Protein 4L9Z (pdb70)

GO terms:
  GO:0046872 metal ion binding (F, IDA)
  GO:0047777 (S)-citramalyl-CoA lyase activity (F, IDA)
  GO:0043959 L-erythro-3-methylmalyl-CoA lyase activity (F, EXP)
  GO:0050083 malyl-CoA lyase activity (F, IDA)

InterPro domains:
  IPR005000 HpcH/HpaI aldolase/citrate lyase domain [PF03328] (15-253)
  IPR011206 Citrate lyase beta subunit-like [PIRSF015582] (12-315)
  IPR015813 Pyruvate/Phosphoenolpyruvate kinase-like domain superfamily [SSF51621] (12-264)
  IPR040442 Pyruvate kinase-like domain superfamily [G3DSA:3.20.20.60] (1-318)

Foldseek 3Di:
DDDFDAADLFAQLEEEEDELLCLVCVQVQLVAPGQAYEHELEDVDDPVCSVVSLVSVQCCLAPPDSDNHQYEYEAYEPVDPGRLVSLLCCLQRHALSHAEYEHEPDQALVRVVVSVVSNVVSCVVNVHDHRHAYEYEQQAPSCLVHVLRNLQNDPSAREYEYFQQSNCVRVVPPDNFTDFWDPPAWDDDPNDTGTDHPCVSSLLSNQVSNRNRRHAYEYEDGPPPVDLVRLLVRLLVNVVSPHQHYYDHDSSCRVSSCVNNAQDPVLLVVLVVLVVVCVVCVVVVHQWDDDPRDIDGPVSNVVSVSNVSSNVD/DPDAFAAADLAAQLEEEEDELLCLVCLVVQLVAPGQAYEHELEDVDDPVCSVVSLVSVQCCLAPDDSDNHQYEYEAYEPVDPGRLVSLLCCLQRHALSHAEYEHEPDQALVRVVVSVVSQVVSCVVNVHPHRHAYEYEQQAPSCLVHVLRNLQNDPSAREYEYFQQSNCVRVVPPDNFTDFWDPPAWDDDPNDTGTDHPCVSSLLSNQVSNSNHRHAYEYEDGHPLVDLVRLLVRLLVNVVSPHQHYYDHDSSCRVSSCVRNAQDPVLLVVLVVLLVVQVVQVVVVHQWDDDPNDIDGPVSNVVSVVNVSSNVD/DPDAFDAADLFAQLEEEEDELLCLVCLVVQLVAPGQAYEYELEDVDDPVCSVVSLVSVLCCQAPPDSDNHQYEYEAYEPVDPGRLVSLLCCLQRHAQSHAEYEHEPDQALVRVVVSVVSQVVSCVVNVHPHRHAYEYEQQAPSCLVHVLRNLQNDPSAREYEYFQQSNCVRVVPPDNFTDFWDPPAWDDDPNDTGTDHPCVSSLLSNQVSNSNHRHAYEYEDGHPPVDLVRLLVRLLSNVVSPHQYYYDHDSSCRVSSCVNNAADPVLLVVLVVLLVVCVVQVVVVHQWDDDPNDIDGPVSNVVSCVNNSSNVD/DPDAADAADLFAQLEEEEDELLCLVCLVVQLPAPGQAYEHELEDVADPVCNVVSLVSVQCSQAPDDSDNHQYEYEAYEPVDPGRLVSLLCCLQRHALSHAEYEHEPDQALVRVVVSVVSQVVSCVVNVHPHRHAYEYEQQAPSCLVHVQRNLQNDPSAREYEYFQQSNCVRVVPPDNFTDFWDPPAWDDDPNDTGTDHPCVSSLLSNQVSNRNHRHAYEYEDGPPPVDLVRLLVRLLVSVVSPHQHYYDHDSSCRVSSCVNNAQDPVLLVVLVVLVVVCVVQVVVVHQWDDDPNDIDGPVSNVVSCSNVSSNVD/DDAFDAADLAAQLEEEEDELLCLVCLQVQLVAPGQEYEHELEDVDDPVRSVVSLVSVLCSQAPPDNDNHQYEYEAYEPVDPGRLVSLLCCLVRHAQSHAEYEHEPDQALVRVVVSVVSQVVSCVVNVHPHRHAYEYEQQAPSCLVHVLRNLQNDPSAREYEYFQQSNCVRVVPPDNFTDFWDPPAFDADPNDTGTDHPCVSSLLSNQVSNSNHRHAYEYEDGHPPVDLVRLLVRLLVNVVSPHQHYYDHDSSCRVSSCVNNAADVVLLVLLVVLLVVCVVQVVVVHQWDDDPNDIDGPVSNVVSVSNVSSNVD/DDAFDAADLAAQLEEEEDELLCLVCVQVQLPAPGQAYEHELEDVDDPVCSVVSLVSVLCCLAPPDSDNHQYEYEAYEPVDPGRLVSLLCNLQRHAQSHAAYEHEPDQALVRVVVSVVSQVVSCVVNVHPHRHAYEYEQQAPSCLVHVQRNLQNDPSYREYEYFQQSNCVRVVPPDNFTDFWDPPAWDADPNDTGTDHPCVSSLLSNQVSNSNHRYAYEYEDGGPPVDLVRLLVRLLVSVVSPHQHYYDHDSSCRVSSVVNNAQDPVLLVVLVVLLVVCVVQVVVVHQWDDDPRDIDGPVSNVVSVVNVSSNVD

Structure (mmCIF, N/CA/C/O backbone):
data_4L9Z
#
_entry.id   4L9Z
#
_cell.length_a   221.509
_cell.length_b   221.509
_cell.length_c   96.262
_cell.angle_alpha   90.000
_cell.angle_beta   90.000
_cell.angle_gamma   120.000
#
_symmetry.space_group_name_H-M   'P 61'
#
loop_
_entity.id
_entity.type
_entity.pdbx_description
1 polymer 'Malyl-CoA lyase'
2 non-polymer 'COENZYME A'
3 non-polymer 'OXALATE ION'
4 non-polymer 'MAGNESIUM ION'
5 water water
#
loop_
_atom_site.group_PDB
_atom_site.id
_atom_site.type_symbol
_atom_site.label_atom_id
_atom_site.label_alt_id
_atom_site.label_comp_id
_atom_site.label_asym_id
_atom_site.label_entity_id
_atom_site.label_seq_id
_atom_site.pdbx_PDB_ins_code
_atom_site.Cartn_x
_atom_site.Cartn_y
_atom_site.Cartn_z
_atom_site.occupancy
_atom_site.B_iso_or_equiv
_atom_site.auth_seq_id
_atom_site.auth_comp_id
_atom_site.auth_asym_id
_atom_site.auth_atom_id
_atom_site.pdbx_PDB_model_num
ATOM 1 N N . PHE A 1 24 ? 24.466 -63.940 13.495 1.00 17.84 3 PHE A N 1
ATOM 2 C CA . PHE A 1 24 ? 25.168 -63.894 14.770 1.00 31.46 3 PHE A CA 1
ATOM 3 C C . PHE A 1 24 ? 24.451 -62.970 15.741 1.00 36.22 3 PHE A C 1
ATOM 4 O O . PHE A 1 24 ? 25.070 -62.205 16.485 1.00 25.65 3 PHE A O 1
ATOM 12 N N . ARG A 1 25 ? 23.127 -63.051 15.703 1.00 39.54 4 ARG A N 1
ATOM 13 C CA . ARG A 1 25 ? 22.283 -62.402 16.685 1.00 41.36 4 ARG A CA 1
ATOM 14 C C . ARG A 1 25 ? 21.639 -63.507 17.504 1.00 38.59 4 ARG A C 1
ATOM 15 O O . ARG A 1 25 ? 21.790 -64.686 17.187 1.00 33.46 4 ARG A O 1
ATOM 23 N N . LEU A 1 26 ? 20.918 -63.134 18.553 1.00 41.69 5 LEU A N 1
ATOM 24 C CA . LEU A 1 26 ? 20.196 -64.115 19.352 1.00 45.48 5 LEU A CA 1
ATOM 25 C C . LEU A 1 26 ? 18.989 -64.657 18.596 1.00 39.48 5 LEU A C 1
ATOM 26 O O . LEU A 1 26 ? 18.751 -64.294 17.437 1.00 21.35 5 LEU A O 1
ATOM 31 N N . GLN A 1 27 ? 18.257 -65.544 19.264 1.00 31.39 6 GLN A N 1
ATOM 32 C CA . GLN A 1 27 ? 16.989 -66.081 18.784 1.00 25.15 6 GLN A CA 1
ATOM 33 C C . GLN A 1 27 ? 16.147 -65.055 18.043 1.00 18.57 6 GLN A C 1
ATOM 34 O O . GLN A 1 27 ? 16.081 -63.902 18.459 1.00 19.38 6 GLN A O 1
ATOM 40 N N . PRO A 1 28 ? 15.502 -65.472 16.942 1.00 17.83 7 PRO A N 1
ATOM 41 C CA . PRO A 1 28 ? 14.483 -64.636 16.302 1.00 15.47 7 PRO A CA 1
ATOM 42 C C . PRO A 1 28 ? 13.376 -64.365 17.313 1.00 21.61 7 PRO A C 1
ATOM 43 O O . PRO A 1 28 ? 12.933 -65.292 17.993 1.00 17.13 7 PRO A O 1
ATOM 47 N N . ALA A 1 29 ? 12.957 -63.112 17.431 1.00 17.27 8 ALA A N 1
ATOM 48 C CA . ALA A 1 29 ? 11.869 -62.765 18.333 1.00 17.43 8 ALA A CA 1
ATOM 49 C C . ALA A 1 29 ? 10.553 -63.298 17.783 1.00 15.86 8 ALA A C 1
ATOM 50 O O . ALA A 1 29 ? 10.268 -63.156 16.594 1.00 12.90 8 ALA A O 1
ATOM 52 N N . PRO A 1 30 ? 9.748 -63.926 18.647 1.00 13.78 9 PRO A N 1
ATOM 53 C CA . PRO A 1 30 ? 8.414 -64.378 18.242 1.00 12.20 9 PRO A CA 1
ATOM 54 C C . PRO A 1 30 ? 7.479 -63.178 18.117 1.00 15.74 9 PRO A C 1
ATOM 55 O O . PRO A 1 30 ? 7.849 -62.087 18.555 1.00 15.15 9 PRO A O 1
ATOM 59 N N . PRO A 1 31 ? 6.293 -63.366 17.512 1.00 14.37 10 PRO A N 1
ATOM 60 C CA . PRO A 1 31 ? 5.293 -62.294 17.471 1.00 17.57 10 PRO A CA 1
ATOM 61 C C . PRO A 1 31 ? 5.010 -61.759 18.871 1.00 15.09 10 PRO A C 1
ATOM 62 O O . PRO A 1 31 ? 4.967 -62.534 19.825 1.00 15.55 10 PRO A O 1
ATOM 66 N N . ALA A 1 32 ? 4.830 -60.448 18.989 1.00 16.07 11 ALA A N 1
ATOM 67 C CA . ALA A 1 32 ? 4.675 -59.812 20.293 1.00 19.99 11 ALA A CA 1
ATOM 68 C C . ALA A 1 32 ? 3.246 -59.876 20.836 1.00 22.60 11 ALA A C 1
ATOM 69 O O . ALA A 1 32 ? 3.016 -59.605 22.014 1.00 20.71 11 ALA A O 1
ATOM 71 N N . ARG A 1 33 ? 2.294 -60.234 19.981 1.00 14.78 12 ARG A N 1
ATOM 72 C CA . ARG A 1 33 ? 0.885 -60.248 20.374 1.00 15.01 12 ARG A CA 1
ATOM 73 C C . ARG A 1 33 ? 0.603 -61.238 21.504 1.00 17.08 12 ARG A C 1
ATOM 74 O O . ARG A 1 33 ? 1.275 -62.265 21.620 1.00 14.39 12 ARG A O 1
ATOM 82 N N . PRO A 1 34 ? -0.390 -60.922 22.351 1.00 16.66 13 PRO A N 1
ATOM 83 C CA . PRO A 1 34 ? -0.788 -61.826 23.434 1.00 14.08 13 PRO A CA 1
ATOM 84 C C . PRO A 1 34 ? -1.350 -63.131 22.882 1.00 13.93 13 PRO A C 1
ATOM 85 O O . PRO A 1 34 ? -2.053 -63.119 21.872 1.00 13.00 13 PRO A O 1
ATOM 89 N N . ASN A 1 35 ? -1.035 -64.241 23.539 1.00 12.19 14 ASN A N 1
ATOM 90 C CA . ASN A 1 35 ? -1.539 -65.545 23.134 1.00 8.38 14 ASN A CA 1
ATOM 91 C C . ASN A 1 35 ? -1.735 -66.430 24.358 1.00 8.13 14 ASN A C 1
ATOM 92 O O . ASN A 1 35 ? -1.372 -67.605 24.353 1.00 9.97 14 ASN A O 1
ATOM 97 N N . ARG A 1 36 ? -2.307 -65.849 25.410 1.00 8.93 15 ARG A N 1
ATOM 98 C CA . ARG A 1 36 ? -2.473 -66.546 26.680 1.00 10.58 15 ARG A CA 1
ATOM 99 C C . ARG A 1 36 ? -3.548 -67.621 26.589 1.00 9.18 15 ARG A C 1
ATOM 100 O O . ARG A 1 36 ? -3.459 -68.661 27.241 1.00 6.28 15 ARG A O 1
ATOM 108 N N . CYS A 1 37 ? -4.568 -67.360 25.780 1.00 7.95 16 CYS A N 1
ATOM 109 C CA . CYS A 1 37 ? -5.685 -68.283 25.651 1.00 9.23 16 CYS A CA 1
ATOM 110 C C . CYS A 1 37 ? -6.273 -68.244 24.250 1.00 7.74 16 CYS A C 1
ATOM 111 O O . CYS A 1 37 ? -6.548 -67.172 23.710 1.00 9.07 16 CYS A O 1
ATOM 114 N N . GLN A 1 38 ? -6.455 -69.422 23.663 1.00 5.86 17 GLN A N 1
ATOM 115 C CA . GLN A 1 38 ? -7.157 -69.540 22.395 1.00 7.15 17 GLN A CA 1
ATOM 116 C C . GLN A 1 38 ? -8.493 -70.239 22.639 1.00 8.29 17 GLN A C 1
ATOM 117 O O . GLN A 1 38 ? -8.536 -71.435 22.934 1.00 4.47 17 GLN A O 1
ATOM 123 N N . LEU A 1 39 ? -9.579 -69.478 22.538 1.00 5.28 18 LEU A N 1
ATOM 124 C CA . LEU A 1 39 ? -10.914 -70.008 22.783 1.00 5.49 18 LEU A CA 1
ATOM 125 C C . LEU A 1 39 ? -11.489 -70.658 21.533 1.00 8.08 18 LEU A C 1
ATOM 126 O O . LEU A 1 39 ? -11.658 -70.000 20.505 1.00 5.07 18 LEU A O 1
ATOM 131 N N . PHE A 1 40 ? -11.799 -71.948 21.634 1.00 9.08 19 PHE A N 1
ATOM 132 C CA . PHE A 1 40 ? -12.336 -72.708 20.510 1.00 7.66 19 PHE A CA 1
ATOM 133 C C . PHE A 1 40 ? -13.858 -72.806 20.533 1.00 10.32 19 PHE A C 1
ATOM 134 O O . PHE A 1 40 ? -14.474 -72.876 21.597 1.00 7.00 19 PHE A O 1
ATOM 142 N N . GLY A 1 41 ? -14.453 -72.821 19.346 1.00 8.80 20 GLY A N 1
ATOM 143 C CA . GLY A 1 41 ? -15.887 -72.997 19.203 1.00 10.81 20 GLY A CA 1
ATOM 144 C C . GLY A 1 41 ? -16.203 -73.609 17.855 1.00 9.92 20 GLY A C 1
ATOM 145 O O . GLY A 1 41 ? -15.580 -73.254 16.857 1.00 5.80 20 GLY A O 1
ATOM 146 N N . PRO A 1 42 ? -17.167 -74.543 17.816 1.00 9.43 21 PRO A N 1
ATOM 147 C CA . PRO A 1 42 ? -17.520 -75.204 16.554 1.00 9.56 21 PRO A CA 1
ATOM 148 C C . PRO A 1 42 ? -18.216 -74.248 15.590 1.00 11.40 21 PRO A C 1
ATOM 149 O O . PRO A 1 42 ? -19.088 -73.479 16.001 1.00 9.81 21 PRO A O 1
ATOM 153 N N . GLY A 1 43 ? -17.828 -74.301 14.320 1.00 7.18 22 GLY A N 1
ATOM 154 C CA . GLY A 1 43 ? -18.421 -73.450 13.304 1.00 5.62 22 GLY A CA 1
ATOM 155 C C . GLY A 1 43 ? -19.885 -73.766 13.066 1.00 10.28 22 GLY A C 1
ATOM 156 O O . GLY A 1 43 ? -20.614 -72.967 12.480 1.00 7.01 22 GLY A O 1
ATOM 157 N N . SER A 1 44 ? -20.315 -74.936 13.530 1.00 9.62 23 SER A N 1
ATOM 158 C CA . SER A 1 44 ? -21.697 -75.373 13.366 1.00 8.11 23 SER A CA 1
ATOM 159 C C . SER A 1 44 ? -22.631 -74.810 14.444 1.00 11.05 23 SER A C 1
ATOM 160 O O . SER A 1 44 ? -23.823 -75.110 14.453 1.00 10.17 23 SER A O 1
ATOM 163 N N . ARG A 1 45 ? -22.090 -74.000 15.350 1.00 8.72 24 ARG A N 1
ATOM 164 C CA . ARG A 1 45 ? -22.913 -73.315 16.350 1.00 12.45 24 ARG A CA 1
ATOM 165 C C . ARG A 1 45 ? -22.721 -71.807 16.308 1.00 9.61 24 ARG A C 1
ATOM 166 O O . ARG A 1 45 ? -22.146 -71.231 17.229 1.00 11.21 24 ARG A O 1
ATOM 174 N N . PRO A 1 46 ? -23.208 -71.156 15.240 1.00 7.69 25 PRO A N 1
ATOM 175 C CA . PRO A 1 46 ? -22.980 -69.713 15.083 1.00 9.14 25 PRO A CA 1
ATOM 176 C C . PRO A 1 46 ? -23.625 -68.860 16.179 1.00 11.73 25 PRO A C 1
ATOM 177 O O . PRO A 1 46 ? -23.183 -67.732 16.407 1.00 9.20 25 PRO A O 1
ATOM 181 N N . ALA A 1 47 ? -24.640 -69.391 16.854 1.00 7.17 26 ALA A N 1
ATOM 182 C CA . ALA A 1 47 ? -25.297 -68.657 17.934 1.00 12.29 26 ALA A CA 1
ATOM 183 C C . ALA A 1 47 ? -24.340 -68.326 19.079 1.00 12.31 26 ALA A C 1
ATOM 184 O O . ALA A 1 47 ? -24.584 -67.398 19.848 1.00 13.67 26 ALA A O 1
ATOM 186 N N . LEU A 1 48 ? -23.249 -69.078 19.188 1.00 10.68 27 LEU A N 1
ATOM 187 C CA . LEU A 1 48 ? -22.297 -68.864 20.276 1.00 14.96 27 LEU A CA 1
ATOM 188 C C . LEU A 1 48 ? -21.151 -67.912 19.923 1.00 12.26 27 LEU A C 1
ATOM 189 O O . LEU A 1 48 ? -20.354 -67.551 20.790 1.00 10.51 27 LEU A O 1
ATOM 194 N N . PHE A 1 49 ? -21.081 -67.493 18.661 1.00 8.81 28 PHE A N 1
ATOM 195 C CA . PHE A 1 49 ? -19.976 -66.651 18.193 1.00 10.93 28 PHE A CA 1
ATOM 196 C C . PHE A 1 49 ? -19.882 -65.313 18.933 1.00 15.74 28 PHE A C 1
ATOM 197 O O . PHE A 1 49 ? -18.785 -64.853 19.256 1.00 11.70 28 PHE A O 1
ATOM 205 N N . GLU A 1 50 ? -21.028 -64.688 19.193 1.00 9.88 29 GLU A N 1
ATOM 206 C CA . GLU A 1 50 ? -21.050 -63.417 19.916 1.00 15.13 29 GLU A CA 1
ATOM 207 C C . GLU A 1 50 ? -20.450 -63.534 21.319 1.00 11.90 29 GLU A C 1
ATOM 208 O O . GLU A 1 50 ? -19.735 -62.640 21.772 1.00 12.22 29 GLU A O 1
ATOM 214 N N . LYS A 1 51 ? -20.746 -64.635 22.001 1.00 13.70 30 LYS A N 1
ATOM 215 C CA . LYS A 1 51 ? -20.202 -64.872 23.336 1.00 14.90 30 LYS A CA 1
ATOM 216 C C . LYS A 1 51 ? -18.687 -65.031 23.286 1.00 15.84 30 LYS A C 1
ATOM 217 O O . LYS A 1 51 ? -17.979 -64.572 24.180 1.00 12.12 30 LYS A O 1
ATOM 223 N N . MET A 1 52 ? -18.195 -65.683 22.238 1.00 12.16 31 MET A N 1
ATOM 224 C CA . MET A 1 52 ? -16.757 -65.888 22.077 1.00 13.29 31 MET A CA 1
ATOM 225 C C . MET A 1 52 ? -16.045 -64.555 21.869 1.00 9.94 31 MET A C 1
ATOM 226 O O . MET A 1 52 ? -15.001 -64.294 22.472 1.00 9.50 31 MET A O 1
ATOM 231 N N . ALA A 1 53 ? -16.625 -63.714 21.018 1.00 8.31 32 ALA A N 1
ATOM 232 C CA . ALA A 1 53 ? -16.064 -62.400 20.723 1.00 11.35 32 ALA A CA 1
ATOM 233 C C . ALA A 1 53 ? -16.043 -61.516 21.965 1.00 13.03 32 ALA A C 1
ATOM 234 O O . ALA A 1 53 ? -15.206 -60.624 22.085 1.00 13.35 32 ALA A O 1
ATOM 236 N N . ALA A 1 54 ? -16.965 -61.772 22.888 1.00 11.26 33 ALA A N 1
ATOM 237 C CA . ALA A 1 54 ? -17.071 -60.976 24.107 1.00 16.77 33 ALA A CA 1
ATOM 238 C C . ALA A 1 54 ? -16.255 -61.554 25.260 1.00 15.67 33 ALA A C 1
ATOM 239 O O . ALA A 1 54 ? -16.233 -60.991 26.354 1.00 16.54 33 ALA A O 1
ATOM 241 N N . SER A 1 55 ? -15.586 -62.677 25.019 1.00 11.68 34 SER A N 1
ATOM 242 C CA . SER A 1 55 ? -14.825 -63.345 26.071 1.00 11.09 34 SER A CA 1
ATOM 243 C C . SER A 1 55 ? -13.526 -62.606 26.371 1.00 13.08 34 SER A C 1
ATOM 244 O O . SER A 1 55 ? -13.207 -61.606 25.730 1.00 14.08 34 SER A O 1
ATOM 247 N N . ALA A 1 56 ? -12.775 -63.114 27.344 1.00 12.62 35 ALA A N 1
ATOM 248 C CA . ALA A 1 56 ? -11.499 -62.519 27.726 1.00 13.83 35 ALA A CA 1
ATOM 249 C C . ALA A 1 56 ? -10.324 -63.239 27.065 1.00 12.23 35 ALA A C 1
ATOM 250 O O . ALA A 1 56 ? -9.181 -63.104 27.502 1.00 14.72 35 ALA A O 1
ATOM 252 N N . ALA A 1 57 ? -10.611 -64.001 26.014 1.00 10.34 36 ALA A N 1
ATOM 253 C CA . ALA A 1 57 ? -9.576 -64.748 25.301 1.00 12.18 36 ALA A CA 1
ATOM 254 C C . ALA A 1 57 ? -8.816 -63.866 24.315 1.00 11.05 36 ALA A C 1
ATOM 255 O O . ALA A 1 57 ? -9.403 -63.007 23.661 1.00 11.59 36 ALA A O 1
ATOM 257 N N . ASP A 1 58 ? -7.508 -64.087 24.212 1.00 7.12 37 ASP A N 1
ATOM 258 C CA . ASP A 1 58 ? -6.671 -63.317 23.299 1.00 10.14 37 ASP A CA 1
ATOM 259 C C . ASP A 1 58 ? -6.914 -63.731 21.855 1.00 9.73 37 ASP A C 1
ATOM 260 O O . ASP A 1 58 ? -6.945 -62.895 20.958 1.00 12.62 37 ASP A O 1
ATOM 265 N N . VAL A 1 59 ? -7.080 -65.032 21.639 1.00 6.23 38 VAL A N 1
ATOM 266 C CA . VAL A 1 59 ? -7.246 -65.570 20.296 1.00 7.58 38 VAL A CA 1
ATOM 267 C C . VAL A 1 59 ? -8.556 -66.337 20.185 1.00 6.38 38 VAL A C 1
ATOM 268 O O . VAL A 1 59 ? -8.927 -67.076 21.097 1.00 7.62 38 VAL A O 1
ATOM 272 N N . ILE A 1 60 ? -9.256 -66.153 19.070 1.00 6.48 39 ILE A N 1
ATOM 273 C CA . ILE A 1 60 ? -10.475 -66.903 18.793 1.00 5.93 39 ILE A CA 1
ATOM 274 C C . ILE A 1 60 ? -10.227 -67.917 17.685 1.00 8.40 39 ILE A C 1
ATOM 275 O O . ILE A 1 60 ? -9.738 -67.569 16.607 1.00 8.19 39 ILE A O 1
ATOM 280 N N . ASN A 1 61 ? -10.556 -69.174 17.959 1.00 7.35 40 ASN A N 1
ATOM 281 C CA . ASN A 1 61 ? -10.468 -70.223 16.951 1.00 6.70 40 ASN A CA 1
ATOM 282 C C . ASN A 1 61 ? -11.839 -70.778 16.588 1.00 8.73 40 ASN A C 1
ATOM 283 O O . ASN A 1 61 ? -12.439 -71.531 17.355 1.00 5.48 40 ASN A O 1
ATOM 288 N N . LEU A 1 62 ? -12.332 -70.390 15.416 1.00 7.90 41 LEU A N 1
ATOM 289 C CA . LEU A 1 62 ? -13.569 -70.940 14.885 1.00 8.16 41 LEU A CA 1
ATOM 290 C C . LEU A 1 62 ? -13.237 -72.238 14.162 1.00 7.15 41 LEU A C 1
ATOM 291 O O . LEU A 1 62 ? -12.409 -72.257 13.253 1.00 8.34 41 LEU A O 1
ATOM 296 N N . ASP A 1 63 ? -13.881 -73.326 14.566 1.00 4.95 42 ASP A N 1
ATOM 297 C CA . ASP A 1 63 ? -13.448 -74.649 14.134 1.00 4.94 42 ASP A CA 1
ATOM 298 C C . ASP A 1 63 ? -14.265 -75.218 12.978 1.00 7.57 42 ASP A C 1
ATOM 299 O O . ASP A 1 63 ? -15.492 -75.167 12.989 1.00 7.27 42 ASP A O 1
ATOM 304 N N . LEU A 1 64 ? -13.565 -75.763 11.986 1.00 5.53 43 LEU A N 1
ATOM 305 C CA . LEU A 1 64 ? -14.190 -76.505 10.895 1.00 4.25 43 LEU A CA 1
ATOM 306 C C . LEU A 1 64 ? -13.828 -77.985 10.990 1.00 6.43 43 LEU A C 1
ATOM 307 O O . LEU A 1 64 ? -14.350 -78.815 10.239 1.00 5.83 43 LEU A O 1
ATOM 312 N N . GLU A 1 65 ? -12.932 -78.315 11.914 1.00 5.56 44 GLU A N 1
ATOM 313 C CA . GLU A 1 65 ? -12.399 -79.672 11.988 1.00 5.68 44 GLU A CA 1
ATOM 314 C C . GLU A 1 65 ? -13.080 -80.527 13.064 1.00 6.50 44 GLU A C 1
ATOM 315 O O . GLU A 1 65 ? -14.285 -80.768 12.996 1.00 6.27 44 GLU A O 1
ATOM 321 N N . ASP A 1 66 ? -12.312 -80.964 14.061 1.00 5.08 45 ASP A N 1
ATOM 322 C CA . ASP A 1 66 ? -12.737 -82.061 14.936 1.00 6.14 45 ASP A CA 1
ATOM 323 C C . ASP A 1 66 ? -13.851 -81.783 15.951 1.00 8.09 45 ASP A C 1
ATOM 324 O O . ASP A 1 66 ? -14.181 -82.654 16.756 1.00 10.55 45 ASP A O 1
ATOM 329 N N . SER A 1 67 ? -14.435 -80.591 15.922 1.00 7.19 46 SER A N 1
ATOM 330 C CA . SER A 1 67 ? -15.619 -80.341 16.738 1.00 6.17 46 SER A CA 1
ATOM 331 C C . SER A 1 67 ? -16.864 -80.252 15.861 1.00 6.78 46 SER A C 1
ATOM 332 O O . SER A 1 67 ? -17.957 -79.979 16.351 1.00 8.41 46 SER A O 1
ATOM 335 N N . VAL A 1 68 ? -16.688 -80.483 14.562 1.00 6.92 47 VAL A N 1
ATOM 336 C CA . VAL A 1 68 ? -17.793 -80.415 13.607 1.00 6.17 47 VAL A CA 1
ATOM 337 C C . VAL A 1 68 ? -17.945 -81.727 12.837 1.00 8.82 47 VAL A C 1
ATOM 338 O O . VAL A 1 68 ? -17.005 -82.196 12.197 1.00 6.36 47 VAL A O 1
ATOM 342 N N . ALA A 1 69 ? -19.135 -82.316 12.905 1.00 9.44 48 ALA A N 1
ATOM 343 C CA . ALA A 1 69 ? -19.420 -83.561 12.199 1.00 10.99 48 ALA A CA 1
ATOM 344 C C . ALA A 1 69 ? -19.343 -83.357 10.682 1.00 9.50 48 ALA A C 1
ATOM 345 O O . ALA A 1 69 ? -19.694 -82.285 10.186 1.00 11.49 48 ALA A O 1
ATOM 347 N N . PRO A 1 70 ? -18.883 -84.387 9.945 1.00 10.35 49 PRO A N 1
ATOM 348 C CA . PRO A 1 70 ? -18.660 -84.326 8.493 1.00 13.46 49 PRO A CA 1
ATOM 349 C C . PRO A 1 70 ? -19.825 -83.741 7.695 1.00 12.01 49 PRO A C 1
ATOM 350 O O . PRO A 1 70 ? -19.598 -82.896 6.828 1.00 9.32 49 PRO A O 1
ATOM 354 N N . ASP A 1 71 ? -21.050 -84.174 7.984 1.00 13.43 50 ASP A N 1
ATOM 355 C CA . ASP A 1 71 ? -22.222 -83.686 7.256 1.00 11.50 50 ASP A CA 1
ATOM 356 C C . ASP A 1 71 ? -22.494 -82.200 7.499 1.00 11.31 50 ASP A C 1
ATOM 357 O O . ASP A 1 71 ? -23.248 -81.574 6.755 1.00 13.94 50 ASP A O 1
ATOM 362 N N . ASP A 1 72 ? -21.877 -81.638 8.533 1.00 7.14 51 ASP A N 1
ATOM 363 C CA . ASP A 1 72 ? -22.135 -80.250 8.914 1.00 9.10 51 ASP A CA 1
ATOM 364 C C . ASP A 1 72 ? -21.012 -79.286 8.531 1.00 10.22 51 ASP A C 1
ATOM 365 O O . ASP A 1 72 ? -21.107 -78.086 8.789 1.00 7.74 51 ASP A O 1
ATOM 370 N N . LYS A 1 73 ? -19.956 -79.803 7.915 1.00 7.44 52 LYS A N 1
ATOM 371 C CA . LYS A 1 73 ? -18.782 -78.984 7.625 1.00 8.11 52 LYS A CA 1
ATOM 372 C C . LYS A 1 73 ? -19.045 -77.900 6.581 1.00 6.78 52 LYS A C 1
ATOM 373 O O . LYS A 1 73 ? -18.476 -76.814 6.659 1.00 7.77 52 LYS A O 1
ATOM 379 N N . ALA A 1 74 ? -19.911 -78.189 5.613 1.00 7.11 53 ALA A N 1
ATOM 380 C CA . ALA A 1 74 ? -20.265 -77.195 4.601 1.00 9.17 53 ALA A CA 1
ATOM 381 C C . ALA A 1 74 ? -21.010 -76.020 5.233 1.00 9.22 53 ALA A C 1
ATOM 382 O O . ALA A 1 74 ? -20.720 -74.858 4.941 1.00 9.80 53 ALA A O 1
ATOM 384 N N . GLN A 1 75 ? -21.964 -76.328 6.105 1.00 8.02 54 GLN A N 1
ATOM 385 C CA . GLN A 1 75 ? -22.730 -75.285 6.779 1.00 10.19 54 GLN A CA 1
ATOM 386 C C . GLN A 1 75 ? -21.839 -74.484 7.723 1.00 9.22 54 GLN A C 1
ATOM 387 O O . GLN A 1 75 ? -21.920 -73.257 7.770 1.00 8.59 54 GLN A O 1
ATOM 393 N N . ALA A 1 76 ? -20.983 -75.185 8.462 1.00 5.77 55 ALA A N 1
ATOM 394 C CA . ALA A 1 76 ? -20.039 -74.536 9.368 1.00 8.81 55 ALA A CA 1
ATOM 395 C C . ALA A 1 76 ? -19.134 -73.570 8.607 1.00 6.70 55 ALA A C 1
ATOM 396 O O . ALA A 1 76 ? -18.811 -72.487 9.097 1.00 8.25 55 ALA A O 1
ATOM 398 N N . ARG A 1 77 ? -18.731 -73.972 7.405 1.00 8.03 56 ARG A N 1
ATOM 399 C CA . ARG A 1 77 ? -17.899 -73.134 6.549 1.00 7.83 56 ARG A CA 1
ATOM 400 C C . ARG A 1 77 ? -18.646 -71.851 6.190 1.00 8.41 56 ARG A C 1
ATOM 401 O O . ARG A 1 77 ? -18.100 -70.753 6.299 1.00 7.84 56 ARG A O 1
ATOM 409 N N . ALA A 1 78 ? -19.901 -72.000 5.778 1.00 7.74 57 ALA A N 1
ATOM 410 C CA . ALA A 1 78 ? -20.752 -70.854 5.467 1.00 9.86 57 ALA A CA 1
ATOM 411 C C . ALA A 1 78 ? -20.952 -69.954 6.685 1.00 8.86 57 ALA A C 1
ATOM 412 O O . ALA A 1 78 ? -20.868 -68.731 6.577 1.00 7.50 57 ALA A O 1
ATOM 414 N N . ASN A 1 79 ? -21.213 -70.567 7.838 1.00 6.95 58 ASN A N 1
ATOM 415 C CA . ASN A 1 79 ? -21.414 -69.823 9.080 1.00 6.06 58 ASN A CA 1
ATOM 416 C C . ASN A 1 79 ? -20.209 -68.965 9.431 1.00 8.93 58 ASN A C 1
ATOM 417 O O . ASN A 1 79 ? -20.344 -67.792 9.785 1.00 9.14 58 ASN A O 1
ATOM 422 N N . ILE A 1 80 ? -19.028 -69.566 9.336 1.00 5.89 59 ILE A N 1
ATOM 423 C CA . ILE A 1 80 ? -17.791 -68.904 9.729 1.00 5.74 59 ILE A CA 1
ATOM 424 C C . ILE A 1 80 ? -17.464 -67.720 8.822 1.00 7.84 59 ILE A C 1
ATOM 425 O O . ILE A 1 80 ? -17.081 -66.649 9.299 1.00 7.17 59 ILE A O 1
ATOM 430 N N . ILE A 1 81 ? -17.632 -67.914 7.518 1.00 5.93 60 ILE A N 1
ATOM 431 C CA . ILE A 1 81 ? -17.434 -66.840 6.555 1.00 9.45 60 ILE A CA 1
ATOM 432 C C . ILE A 1 81 ? -18.360 -65.660 6.857 1.00 10.62 60 ILE A C 1
ATOM 433 O O . ILE A 1 81 ? -17.930 -64.505 6.864 1.00 12.30 60 ILE A O 1
ATOM 438 N N . GLU A 1 82 ? -19.626 -65.958 7.129 1.00 9.95 61 GLU A N 1
ATOM 439 C CA . GLU A 1 82 ? -20.599 -64.923 7.469 1.00 12.01 61 GLU A CA 1
ATOM 440 C C . GLU A 1 82 ? -20.197 -64.172 8.739 1.00 9.53 61 GLU A C 1
ATOM 441 O O . GLU A 1 82 ? -20.345 -62.952 8.821 1.00 11.83 61 GLU A O 1
ATOM 447 N N . ALA A 1 83 ? -19.672 -64.906 9.717 1.00 8.95 62 ALA A N 1
ATOM 448 C CA . ALA A 1 83 ? -19.283 -64.323 11.001 1.00 7.23 62 ALA A CA 1
ATOM 449 C C . ALA A 1 83 ? -18.047 -63.438 10.886 1.00 11.58 62 ALA A C 1
ATOM 450 O O . ALA A 1 83 ? -17.938 -62.418 11.570 1.00 12.51 62 ALA A O 1
ATOM 452 N N . ILE A 1 84 ? -17.111 -63.838 10.031 1.00 9.73 63 ILE A N 1
ATOM 453 C CA . ILE A 1 84 ? -15.922 -63.034 9.771 1.00 9.89 63 ILE A CA 1
ATOM 454 C C . ILE A 1 84 ? -16.317 -61.692 9.154 1.00 11.67 63 ILE A C 1
ATOM 455 O O . ILE A 1 84 ? -15.754 -60.650 9.488 1.00 16.94 63 ILE A O 1
ATOM 460 N N . ASN A 1 85 ? -17.305 -61.726 8.267 1.00 10.52 64 ASN A N 1
ATOM 461 C CA . ASN A 1 85 ? -17.757 -60.526 7.572 1.00 18.41 64 ASN A CA 1
ATOM 462 C C . ASN A 1 85 ? -18.743 -59.672 8.366 1.00 15.64 64 ASN A C 1
ATOM 463 O O . ASN A 1 85 ? -18.852 -58.469 8.128 1.00 20.62 64 ASN A O 1
ATOM 468 N N . GLY A 1 86 ? -19.455 -60.287 9.306 1.00 14.58 65 GLY A N 1
ATOM 469 C CA . GLY A 1 86 ? -20.575 -59.620 9.949 1.00 12.48 65 GLY A CA 1
ATOM 470 C C . GLY A 1 86 ? -20.458 -59.252 11.418 1.00 18.34 65 GLY A C 1
ATOM 471 O O . GLY A 1 86 ? -21.123 -58.320 11.871 1.00 17.71 65 GLY A O 1
ATOM 472 N N . LEU A 1 87 ? -19.634 -59.971 12.173 1.00 14.15 66 LEU A N 1
ATOM 473 C CA . LEU A 1 87 ? -19.557 -59.742 13.616 1.00 11.79 66 LEU A CA 1
ATOM 474 C C . LEU A 1 87 ? -18.462 -58.766 14.021 1.00 17.79 66 LEU A C 1
ATOM 475 O O . LEU A 1 87 ? -17.456 -58.616 13.326 1.00 18.53 66 LEU A O 1
ATOM 480 N N . ASP A 1 88 ? -18.669 -58.109 15.158 1.00 14.88 67 ASP A N 1
ATOM 481 C CA . ASP A 1 88 ? -17.653 -57.251 15.749 1.00 16.15 67 ASP A CA 1
ATOM 482 C C . ASP A 1 88 ? -16.729 -58.119 16.590 1.00 14.94 67 ASP A C 1
ATOM 483 O O . ASP A 1 88 ? -17.108 -58.589 17.662 1.00 12.92 67 ASP A O 1
ATOM 488 N N . TRP A 1 89 ? -15.512 -58.321 16.100 1.00 15.09 68 TRP A N 1
ATOM 489 C CA . TRP A 1 89 ? -14.558 -59.193 16.771 1.00 13.57 68 TRP A CA 1
ATOM 490 C C . TRP A 1 89 ? -13.623 -58.431 17.698 1.00 16.26 68 TRP A C 1
ATOM 491 O O . TRP A 1 89 ? -12.700 -59.011 18.268 1.00 13.74 68 TRP A O 1
ATOM 502 N N . GLY A 1 90 ? -13.874 -57.134 17.852 1.00 16.20 69 GLY A N 1
ATOM 503 C CA . GLY A 1 90 ? -13.080 -56.296 18.734 1.00 16.67 69 GLY A CA 1
ATOM 504 C C . GLY A 1 90 ? -11.598 -56.340 18.415 1.00 19.55 69 GLY A C 1
ATOM 505 O O . GLY A 1 90 ? -11.194 -56.114 17.274 1.00 17.87 69 GLY A O 1
ATOM 506 N N . ARG A 1 91 ? -10.788 -56.642 19.426 1.00 13.95 70 ARG A N 1
ATOM 507 C CA . ARG A 1 91 ? -9.341 -56.734 19.254 1.00 19.61 70 ARG A CA 1
ATOM 508 C C . ARG A 1 91 ? -8.851 -58.180 19.249 1.00 18.16 70 ARG A C 1
ATOM 509 O O . ARG A 1 91 ? -7.648 -58.428 19.351 1.00 16.83 70 ARG A O 1
ATOM 517 N N . LYS A 1 92 ? -9.777 -59.129 19.146 1.00 15.08 71 LYS A N 1
ATOM 518 C CA . LYS A 1 92 ? -9.413 -60.544 19.130 1.00 14.65 71 LYS A CA 1
ATOM 519 C C . LYS A 1 92 ? -8.554 -60.874 17.918 1.00 12.01 71 LYS A C 1
ATOM 520 O O . LYS A 1 92 ? -8.765 -60.332 16.832 1.00 11.88 71 LYS A O 1
ATOM 526 N N . TYR A 1 93 ? -7.588 -61.766 18.100 1.00 11.01 72 TYR A N 1
ATOM 527 C CA . TYR A 1 93 ? -6.888 -62.333 16.958 1.00 10.14 72 TYR A CA 1
ATOM 528 C C . TYR A 1 93 ? -7.763 -63.462 16.430 1.00 7.18 72 TYR A C 1
ATOM 529 O O . TYR A 1 93 ? -8.007 -64.446 17.129 1.00 9.75 72 TYR A O 1
ATOM 538 N N . LEU A 1 94 ? -8.254 -63.305 15.206 1.00 10.06 73 LEU A N 1
ATOM 539 C CA . LEU A 1 94 ? -9.274 -64.204 14.668 1.00 9.37 73 LEU A CA 1
ATOM 540 C C . LEU A 1 94 ? -8.692 -65.310 13.795 1.00 9.19 73 LEU A C 1
ATOM 541 O O . LEU A 1 94 ? -8.146 -65.046 12.722 1.00 7.77 73 LEU A O 1
ATOM 546 N N . SER A 1 95 ? -8.829 -66.550 14.256 1.00 6.47 74 SER A N 1
ATOM 547 C CA . SER A 1 95 ? -8.286 -67.701 13.546 1.00 5.69 74 SER A CA 1
ATOM 548 C C . SER A 1 95 ? -9.364 -68.738 13.216 1.00 6.76 74 SER A C 1
ATOM 549 O O . SER A 1 95 ? -10.355 -68.870 13.934 1.00 7.11 74 SER A O 1
ATOM 552 N N . VAL A 1 96 ? -9.167 -69.468 12.123 1.00 6.15 75 VAL A N 1
ATOM 553 C CA . VAL A 1 96 ? -10.058 -70.565 11.760 1.00 5.53 75 VAL A CA 1
ATOM 554 C C . VAL A 1 96 ? -9.263 -71.856 11.604 1.00 7.62 75 VAL A C 1
ATOM 555 O O . VAL A 1 96 ? -8.268 -71.890 10.877 1.00 7.05 75 VAL A O 1
ATOM 559 N N . ARG A 1 97 ? -9.685 -72.916 12.288 1.00 4.27 76 ARG A N 1
ATOM 560 C CA . ARG A 1 97 ? -9.059 -74.215 12.066 1.00 5.36 76 ARG A CA 1
ATOM 561 C C . ARG A 1 97 ? -9.732 -74.931 10.908 1.00 8.17 76 ARG A C 1
ATOM 562 O O . ARG A 1 97 ? -10.903 -75.304 10.990 1.00 6.33 76 ARG A O 1
ATOM 570 N N . ILE A 1 98 ? -8.985 -75.109 9.825 1.00 4.87 77 ILE A N 1
ATOM 571 C CA . ILE A 1 98 ? -9.487 -75.817 8.661 1.00 4.58 77 ILE A CA 1
ATOM 572 C C . ILE A 1 98 ? -9.335 -77.313 8.882 1.00 5.79 77 ILE A C 1
ATOM 573 O O . ILE A 1 98 ? -8.777 -77.745 9.891 1.00 4.40 77 ILE A O 1
ATOM 578 N N . ASN A 1 99 ? -9.838 -78.099 7.939 1.00 6.18 78 ASN A N 1
ATOM 579 C CA . ASN A 1 99 ? -9.668 -79.543 7.984 1.00 5.24 78 ASN A CA 1
ATOM 580 C C . ASN A 1 99 ? -8.283 -79.957 7.501 1.00 7.30 78 ASN A C 1
ATOM 581 O O . ASN A 1 99 ? -7.581 -79.173 6.861 1.00 6.16 78 ASN A O 1
ATOM 586 N N . GLY A 1 100 ? -7.893 -81.187 7.815 1.00 6.96 79 GLY A N 1
ATOM 587 C CA . GLY A 1 100 ? -6.553 -81.663 7.524 1.00 5.07 79 GLY A CA 1
ATOM 588 C C . GLY A 1 100 ? -6.313 -81.969 6.060 1.00 9.10 79 GLY A C 1
ATOM 589 O O . GLY A 1 100 ? -7.258 -82.130 5.284 1.00 7.11 79 GLY A O 1
ATOM 590 N N . LEU A 1 101 ? -5.040 -82.057 5.685 1.00 5.97 80 LEU A N 1
ATOM 591 C CA . LEU A 1 101 ? -4.660 -82.319 4.296 1.00 12.27 80 LEU A CA 1
ATOM 592 C C . LEU A 1 101 ? -4.953 -83.755 3.857 1.00 11.26 80 LEU A C 1
ATOM 593 O O . LEU A 1 101 ? -4.817 -84.091 2.681 1.00 14.12 80 LEU A O 1
ATOM 598 N N . ASP A 1 102 ? -5.349 -84.601 4.802 1.00 9.33 81 ASP A N 1
ATOM 599 C CA . ASP A 1 102 ? -5.721 -85.972 4.474 1.00 13.18 81 ASP A CA 1
ATOM 600 C C . ASP A 1 102 ? -7.230 -86.111 4.271 1.00 9.89 81 ASP A C 1
ATOM 601 O O . ASP A 1 102 ? -7.751 -87.220 4.162 1.00 16.89 81 ASP A O 1
ATOM 606 N N . THR A 1 103 ? -7.922 -84.976 4.209 1.00 9.42 82 THR A N 1
ATOM 607 C CA . THR A 1 103 ? -9.371 -84.964 4.017 1.00 8.93 82 THR A CA 1
ATOM 608 C C . THR A 1 103 ? -9.725 -84.280 2.698 1.00 9.79 82 THR A C 1
ATOM 609 O O . THR A 1 103 ? -8.924 -83.516 2.160 1.00 8.12 82 THR A O 1
ATOM 613 N N . PRO A 1 104 ? -10.927 -84.556 2.167 1.00 10.65 83 PRO A N 1
ATOM 614 C CA . PRO A 1 104 ? -11.388 -83.856 0.963 1.00 10.06 83 PRO A CA 1
ATOM 615 C C . PRO A 1 104 ? -11.883 -82.438 1.246 1.00 10.39 83 PRO A C 1
ATOM 616 O O . PRO A 1 104 ? -12.148 -81.695 0.302 1.00 10.08 83 PRO A O 1
ATOM 620 N N . PHE A 1 105 ? -11.993 -82.067 2.519 1.00 7.98 84 PHE A N 1
ATOM 621 C CA . PHE A 1 105 ? -12.575 -80.781 2.899 1.00 6.72 84 PHE A CA 1
ATOM 622 C C . PHE A 1 105 ? -11.602 -79.607 2.849 1.00 8.26 84 PHE A C 1
ATOM 623 O O . PHE A 1 105 ? -12.011 -78.468 2.618 1.00 5.14 84 PHE A O 1
ATOM 631 N N . TRP A 1 106 ? -10.323 -79.883 3.084 1.00 7.02 85 TRP A N 1
ATOM 632 C CA . TRP A 1 106 ? -9.350 -78.821 3.327 1.00 4.53 85 TRP A CA 1
ATOM 633 C C . TRP A 1 106 ? -9.265 -77.779 2.212 1.00 5.36 85 TRP A C 1
ATOM 634 O O . TRP A 1 106 ? -9.170 -76.581 2.486 1.00 5.72 85 TRP A O 1
ATOM 645 N N . TYR A 1 107 ? -9.315 -78.225 0.961 1.00 6.86 86 TYR A N 1
ATOM 646 C CA . TYR A 1 107 ? -9.153 -77.299 -0.154 1.00 8.55 86 TYR A CA 1
ATOM 647 C C . TYR A 1 107 ? -10.343 -76.354 -0.278 1.00 5.94 86 TYR A C 1
ATOM 648 O O . TYR A 1 107 ? -10.175 -75.185 -0.606 1.00 5.85 86 TYR A O 1
ATOM 657 N N . ARG A 1 108 ? -11.540 -76.859 -0.002 1.00 6.50 87 ARG A N 1
ATOM 658 C CA . ARG A 1 108 ? -12.738 -76.029 -0.065 1.00 7.67 87 ARG A CA 1
ATOM 659 C C . ARG A 1 108 ? -12.773 -75.036 1.098 1.00 7.89 87 ARG A C 1
ATOM 660 O O . ARG A 1 108 ? -13.228 -73.901 0.940 1.00 10.52 87 ARG A O 1
ATOM 668 N N . ASP A 1 109 ? -12.281 -75.462 2.261 1.00 6.71 88 ASP A N 1
ATOM 669 C CA . ASP A 1 109 ? -12.140 -74.569 3.407 1.00 6.34 88 ASP A CA 1
ATOM 670 C C . ASP A 1 109 ? -11.296 -73.359 3.031 1.00 5.43 88 ASP A C 1
ATOM 671 O O . ASP A 1 109 ? -11.722 -72.219 3.194 1.00 4.86 88 ASP A O 1
ATOM 676 N N . VAL A 1 110 ? -10.096 -73.623 2.518 1.00 4.55 89 VAL A N 1
ATOM 677 C CA . VAL A 1 110 ? -9.145 -72.567 2.184 1.00 5.15 89 VAL A CA 1
ATOM 678 C C . VAL A 1 110 ? -9.640 -71.663 1.057 1.00 4.47 89 VAL A C 1
ATOM 679 O O . VAL A 1 110 ? -9.587 -70.438 1.170 1.00 7.13 89 VAL A O 1
ATOM 683 N N . VAL A 1 111 ? -10.126 -72.268 -0.022 1.00 5.72 90 VAL A N 1
ATOM 684 C CA . VAL A 1 111 ? -10.609 -71.503 -1.169 1.00 5.71 90 VAL A CA 1
ATOM 685 C C . VAL A 1 111 ? -11.773 -70.586 -0.794 1.00 8.13 90 VAL A C 1
ATOM 686 O O . VAL A 1 111 ? -11.750 -69.395 -1.102 1.00 7.53 90 VAL A O 1
ATOM 690 N N . ASP A 1 112 ? -12.776 -71.131 -0.111 1.00 7.59 91 ASP A N 1
ATOM 691 C CA . ASP A 1 112 ? -13.933 -70.333 0.296 1.00 8.91 91 ASP A CA 1
ATOM 692 C C . ASP A 1 112 ? -13.562 -69.221 1.272 1.00 10.58 91 ASP A C 1
ATOM 693 O O . ASP A 1 112 ? -14.012 -68.085 1.121 1.00 14.71 91 ASP A O 1
ATOM 698 N N . LEU A 1 113 ? -12.749 -69.548 2.273 1.00 5.33 92 LEU A N 1
ATOM 699 C CA . LEU A 1 113 ? -12.315 -68.557 3.252 1.00 7.17 92 LEU A CA 1
ATOM 700 C C . LEU A 1 113 ? -11.593 -67.388 2.589 1.00 13.20 92 LEU A C 1
ATOM 701 O O . LEU A 1 113 ? -11.870 -66.229 2.880 1.00 12.26 92 LEU A O 1
ATOM 706 N N . LEU A 1 114 ? -10.672 -67.697 1.685 1.00 10.50 93 LEU A N 1
ATOM 707 C CA . LEU A 1 114 ? -9.837 -66.665 1.086 1.00 11.28 93 LEU A CA 1
ATOM 708 C C . LEU A 1 114 ? -10.555 -65.929 -0.050 1.00 13.39 93 LEU A C 1
ATOM 709 O O . LEU A 1 114 ? -10.221 -64.787 -0.369 1.00 14.30 93 LEU A O 1
ATOM 714 N N . GLU A 1 115 ? -11.548 -66.576 -0.653 1.00 10.87 94 GLU A N 1
ATOM 715 C CA . GLU A 1 115 ? -12.312 -65.934 -1.721 1.00 11.63 94 GLU A CA 1
ATOM 716 C C . GLU A 1 115 ? -13.520 -65.148 -1.207 1.00 20.20 94 GLU A C 1
ATOM 717 O O . GLU A 1 115 ? -13.987 -64.227 -1.876 1.00 16.51 94 GLU A O 1
ATOM 723 N N . GLN A 1 116 ? -14.021 -65.503 -0.026 1.00 16.76 95 GLN A N 1
ATOM 724 C CA . GLN A 1 116 ? -15.275 -64.922 0.464 1.00 14.06 95 GLN A CA 1
ATOM 725 C C . GLN A 1 116 ? -15.171 -64.125 1.765 1.00 20.40 95 GLN A C 1
ATOM 726 O O . GLN A 1 116 ? -15.935 -63.183 1.970 1.00 24.88 95 GLN A O 1
ATOM 732 N N . ALA A 1 117 ? -14.253 -64.498 2.651 1.00 14.72 96 ALA A N 1
ATOM 733 C CA . ALA A 1 117 ? -14.143 -63.789 3.926 1.00 19.11 96 ALA A CA 1
ATOM 734 C C . ALA A 1 117 ? -13.460 -62.438 3.757 1.00 20.49 96 ALA A C 1
ATOM 735 O O . ALA A 1 117 ? -12.558 -62.284 2.931 1.00 19.08 96 ALA A O 1
ATOM 737 N N . GLY A 1 118 ? -13.902 -61.460 4.542 1.00 15.04 97 GLY A N 1
ATOM 738 C CA . GLY A 1 118 ? -13.310 -60.136 4.525 1.00 16.60 97 GLY A CA 1
ATOM 739 C C . GLY A 1 118 ? -11.928 -60.141 5.144 1.00 15.03 97 GLY A C 1
ATOM 740 O O . GLY A 1 118 ? -11.394 -61.196 5.486 1.00 13.88 97 GLY A O 1
ATOM 741 N N . ASP A 1 119 ? -11.342 -58.962 5.304 1.00 12.26 98 ASP A N 1
ATOM 742 C CA . ASP A 1 119 ? -9.982 -58.886 5.826 1.00 15.80 98 ASP A CA 1
ATOM 743 C C . ASP A 1 119 ? -9.891 -58.982 7.348 1.00 18.80 98 ASP A C 1
ATOM 744 O O . ASP A 1 119 ? -8.804 -58.868 7.904 1.00 15.96 98 ASP A O 1
ATOM 749 N N . ARG A 1 120 ? -11.019 -59.199 8.021 1.00 10.85 99 ARG A N 1
ATOM 750 C CA . ARG A 1 120 ? -10.996 -59.326 9.477 1.00 9.89 99 ARG A CA 1
ATOM 751 C C . ARG A 1 120 ? -10.304 -60.620 9.922 1.00 8.78 99 ARG A C 1
ATOM 752 O O . ARG A 1 120 ? -9.741 -60.690 11.016 1.00 9.58 99 ARG A O 1
ATOM 760 N N . LEU A 1 121 ? -10.349 -61.639 9.070 1.00 8.94 100 LEU A N 1
ATOM 761 C CA . LEU A 1 121 ? -9.665 -62.900 9.347 1.00 9.93 100 LEU A CA 1
ATOM 762 C C . LEU A 1 121 ? -8.159 -62.673 9.461 1.00 12.06 100 LEU A C 1
ATOM 763 O O . LEU A 1 121 ? -7.555 -62.035 8.601 1.00 11.41 100 LEU A O 1
ATOM 768 N N . ASP A 1 122 ? -7.560 -63.195 10.528 1.00 6.57 101 ASP A N 1
ATOM 769 C CA . ASP A 1 122 ? -6.145 -62.974 10.803 1.00 10.60 101 ASP A CA 1
ATOM 770 C C . ASP A 1 122 ? -5.279 -64.181 10.461 1.00 8.48 101 ASP A C 1
ATOM 771 O O . ASP A 1 122 ? -4.132 -64.035 10.031 1.00 7.54 101 ASP A O 1
ATOM 776 N N . GLN A 1 123 ? -5.830 -65.372 10.652 1.00 5.66 102 GLN A N 1
ATOM 777 C CA . GLN A 1 123 ? -5.002 -66.565 10.737 1.00 7.24 102 GLN A CA 1
ATOM 778 C C . GLN A 1 123 ? -5.799 -67.830 10.436 1.00 9.68 102 GLN A C 1
ATOM 779 O O . GLN A 1 123 ? -7.005 -67.884 10.672 1.00 6.68 102 GLN A O 1
ATOM 785 N N . ILE A 1 124 ? -5.130 -68.843 9.896 1.00 6.14 103 ILE A N 1
ATOM 786 C CA . ILE A 1 124 ? -5.729 -70.171 9.835 1.00 8.00 103 ILE A CA 1
ATOM 787 C C . ILE A 1 124 ? -4.869 -71.171 10.595 1.00 8.33 103 ILE A C 1
ATOM 788 O O . ILE A 1 124 ? -3.644 -71.054 10.633 1.00 7.30 103 ILE A O 1
ATOM 793 N N . MET A 1 125 ? -5.527 -72.142 11.215 1.00 7.25 104 MET A N 1
ATOM 794 C CA . MET A 1 125 ? -4.835 -73.188 11.946 1.00 5.13 104 MET A CA 1
ATOM 795 C C . MET A 1 125 ? -4.887 -74.479 11.145 1.00 5.24 104 MET A C 1
ATOM 796 O O . MET A 1 125 ? -5.959 -74.910 10.717 1.00 4.12 104 MET A O 1
ATOM 801 N N . ILE A 1 126 ? -3.726 -75.087 10.933 1.00 3.37 105 ILE A N 1
ATOM 802 C CA . ILE A 1 126 ? -3.651 -76.337 10.192 1.00 4.22 105 ILE A CA 1
ATOM 803 C C . ILE A 1 126 ? -3.454 -77.494 11.160 1.00 4.16 105 ILE A C 1
ATOM 804 O O . ILE A 1 126 ? -2.474 -77.526 11.900 1.00 5.66 105 ILE A O 1
ATOM 809 N N . PRO A 1 127 ? -4.396 -78.448 11.162 1.00 4.02 106 PRO A N 1
ATOM 810 C CA . PRO A 1 127 ? -4.347 -79.580 12.091 1.00 4.41 106 PRO A CA 1
ATOM 811 C C . PRO A 1 127 ? -3.521 -80.735 11.540 1.00 6.00 106 PRO A C 1
ATOM 812 O O . PRO A 1 127 ? -3.259 -80.782 10.337 1.00 2.71 106 PRO A O 1
ATOM 816 N N . LYS A 1 128 ? -3.118 -81.643 12.425 1.00 5.12 107 LYS A N 1
ATOM 817 C CA . LYS A 1 128 ? -2.500 -82.911 12.044 1.00 4.04 107 LYS A CA 1
ATOM 818 C C . LYS A 1 128 ? -1.295 -82.775 11.106 1.00 6.18 107 LYS A C 1
ATOM 819 O O . LYS A 1 128 ? -1.071 -83.618 10.238 1.00 4.65 107 LYS A O 1
ATOM 825 N N . VAL A 1 129 ? -0.517 -81.715 11.295 1.00 5.18 108 VAL A N 1
ATOM 826 C CA . VAL A 1 129 ? 0.663 -81.469 10.470 1.00 4.43 108 VAL A CA 1
ATOM 827 C C . VAL A 1 129 ? 1.750 -82.513 10.731 1.00 5.71 108 VAL A C 1
ATOM 828 O O . VAL A 1 129 ? 2.152 -82.726 11.874 1.00 4.47 108 VAL A O 1
ATOM 832 N N . GLY A 1 130 ? 2.219 -83.164 9.669 1.00 7.68 109 GLY A N 1
ATOM 833 C CA . GLY A 1 130 ? 3.201 -84.228 9.800 1.00 5.27 109 GLY A CA 1
ATOM 834 C C . GLY A 1 130 ? 4.580 -83.900 9.254 1.00 7.13 109 GLY A C 1
ATOM 835 O O . GLY A 1 130 ? 5.545 -84.615 9.524 1.00 6.21 109 GLY A O 1
ATOM 836 N N . CYS A 1 131 ? 4.676 -82.823 8.479 1.00 7.93 110 CYS A N 1
ATOM 837 C CA . CYS A 1 131 ? 5.953 -82.406 7.904 1.00 5.64 110 CYS A CA 1
ATOM 838 C C . CYS A 1 131 ? 5.869 -80.986 7.367 1.00 7.70 110 CYS A C 1
ATOM 839 O O . CYS A 1 131 ? 4.778 -80.427 7.231 1.00 6.05 110 CYS A O 1
ATOM 842 N N . ALA A 1 132 ? 7.027 -80.409 7.056 1.00 6.07 111 ALA A N 1
ATOM 843 C CA . ALA A 1 132 ? 7.098 -79.041 6.555 1.00 9.09 111 ALA A CA 1
ATOM 844 C C . ALA A 1 132 ? 6.291 -78.866 5.268 1.00 6.00 111 ALA A C 1
ATOM 845 O O . ALA A 1 132 ? 5.664 -77.830 5.058 1.00 5.75 111 ALA A O 1
ATOM 847 N N . ALA A 1 133 ? 6.299 -79.890 4.421 1.00 6.33 112 ALA A N 1
ATOM 848 C CA . ALA A 1 133 ? 5.626 -79.820 3.125 1.00 7.26 112 ALA A CA 1
ATOM 849 C C . ALA A 1 133 ? 4.113 -79.630 3.254 1.00 5.82 112 ALA A C 1
ATOM 850 O O . ALA A 1 133 ? 3.482 -79.046 2.375 1.00 4.91 112 ALA A O 1
ATOM 852 N N . ASP A 1 134 ? 3.537 -80.127 4.347 1.00 7.52 113 ASP A N 1
ATOM 853 C CA . ASP A 1 134 ? 2.125 -79.892 4.638 1.00 6.00 113 ASP A CA 1
ATOM 854 C C . ASP A 1 134 ? 1.842 -78.395 4.730 1.00 6.44 113 ASP A C 1
ATOM 855 O O . ASP A 1 134 ? 0.894 -77.890 4.129 1.00 7.68 113 ASP A O 1
ATOM 860 N N . VAL A 1 135 ? 2.676 -77.690 5.489 1.00 3.28 114 VAL A N 1
ATOM 861 C CA . VAL A 1 135 ? 2.502 -76.259 5.680 1.00 4.02 114 VAL A CA 1
ATOM 862 C C . VAL A 1 135 ? 2.763 -75.528 4.368 1.00 5.99 114 VAL A C 1
ATOM 863 O O . VAL A 1 135 ? 2.051 -74.587 4.015 1.00 7.07 114 VAL A O 1
ATOM 867 N N . TYR A 1 136 ? 3.783 -75.984 3.646 1.00 2.48 115 TYR A N 1
ATOM 868 C CA . TYR A 1 136 ? 4.136 -75.421 2.348 1.00 5.79 115 TYR A CA 1
ATOM 869 C C . TYR A 1 136 ? 2.970 -75.533 1.367 1.00 6.30 115 TYR A C 1
ATOM 870 O O . TYR A 1 136 ? 2.708 -74.610 0.595 1.00 8.80 115 TYR A O 1
ATOM 879 N N . ALA A 1 137 ? 2.277 -76.670 1.406 1.00 3.96 116 ALA A N 1
ATOM 880 C CA . ALA A 1 137 ? 1.136 -76.912 0.528 1.00 5.04 116 ALA A CA 1
ATOM 881 C C . ALA A 1 137 ? 0.036 -75.878 0.746 1.00 6.77 116 ALA A C 1
ATOM 882 O O . ALA A 1 137 ? -0.509 -75.327 -0.208 1.00 9.05 116 ALA A O 1
ATOM 884 N N . VAL A 1 138 ? -0.286 -75.621 2.009 1.00 5.76 117 VAL A N 1
ATOM 885 C CA . VAL A 1 138 ? -1.317 -74.650 2.351 1.00 3.67 117 VAL A CA 1
ATOM 886 C C . VAL A 1 138 ? -0.849 -73.249 1.979 1.00 5.28 117 VAL A C 1
ATOM 887 O O . VAL A 1 138 ? -1.613 -72.448 1.444 1.00 5.37 117 VAL A O 1
ATOM 891 N N . ASP A 1 139 ? 0.421 -72.970 2.256 1.00 5.39 118 ASP A N 1
ATOM 892 C CA . ASP A 1 139 ? 1.024 -71.684 1.933 1.00 6.93 118 ASP A CA 1
ATOM 893 C C . ASP A 1 139 ? 0.929 -71.409 0.432 1.00 7.75 118 ASP A C 1
ATOM 894 O O . ASP A 1 139 ? 0.633 -70.290 0.019 1.00 4.76 118 ASP A O 1
ATOM 899 N N . ALA A 1 140 ? 1.170 -72.436 -0.379 1.00 5.98 119 ALA A N 1
ATOM 900 C CA . ALA A 1 140 ? 1.110 -72.295 -1.836 1.00 6.95 119 ALA A CA 1
ATOM 901 C C . ALA A 1 140 ? -0.276 -71.886 -2.321 1.00 5.64 119 ALA A C 1
ATOM 902 O O . ALA A 1 140 ? -0.412 -71.023 -3.193 1.00 6.40 119 ALA A O 1
ATOM 904 N N . LEU A 1 141 ? -1.300 -72.520 -1.760 1.00 4.32 120 LEU A N 1
ATOM 905 C CA . LEU A 1 141 ? -2.680 -72.239 -2.137 1.00 4.38 120 LEU A CA 1
ATOM 906 C C . LEU A 1 141 ? -3.110 -70.868 -1.628 1.00 4.74 120 LEU A C 1
ATOM 907 O O . LEU A 1 141 ? -3.667 -70.063 -2.374 1.00 5.75 120 LEU A O 1
ATOM 912 N N . VAL A 1 142 ? -2.841 -70.606 -0.353 1.00 4.35 121 VAL A N 1
ATOM 913 C CA . VAL A 1 142 ? -3.231 -69.347 0.274 1.00 4.11 121 VAL A CA 1
ATOM 914 C C . VAL A 1 142 ? -2.591 -68.145 -0.418 1.00 9.37 121 VAL A C 1
ATOM 915 O O . VAL A 1 142 ? -3.255 -67.140 -0.679 1.00 6.31 121 VAL A O 1
ATOM 919 N N . THR A 1 143 ? -1.303 -68.261 -0.727 1.00 6.84 122 THR A N 1
ATOM 920 C CA . THR A 1 143 ? -0.574 -67.184 -1.393 1.00 8.77 122 THR A CA 1
ATOM 921 C C . THR A 1 143 ? -1.189 -66.841 -2.750 1.00 5.65 122 THR A C 1
ATOM 922 O O . THR A 1 143 ? -1.354 -65.669 -3.092 1.00 7.82 122 THR A O 1
ATOM 926 N N . ALA A 1 144 ? -1.543 -67.872 -3.510 1.00 6.44 123 ALA A N 1
ATOM 927 C CA . ALA A 1 144 ? -2.131 -67.689 -4.832 1.00 5.33 123 ALA A CA 1
ATOM 928 C C . ALA A 1 144 ? -3.483 -66.981 -4.772 1.00 8.24 123 ALA A C 1
ATOM 929 O O . ALA A 1 144 ? -3.765 -66.099 -5.585 1.00 8.15 123 ALA A O 1
ATOM 931 N N . ILE A 1 145 ? -4.319 -67.363 -3.811 1.00 7.04 124 ILE A N 1
ATOM 932 C CA . ILE A 1 145 ? -5.640 -66.752 -3.693 1.00 6.29 124 ILE A CA 1
ATOM 933 C C . ILE A 1 145 ? -5.539 -65.315 -3.193 1.00 6.38 124 ILE A C 1
ATOM 934 O O . ILE A 1 145 ? -6.261 -64.437 -3.662 1.00 8.98 124 ILE A O 1
ATOM 939 N N . GLU A 1 146 ? -4.641 -65.079 -2.241 1.00 5.81 125 GLU A N 1
ATOM 940 C CA . GLU A 1 146 ? -4.399 -63.726 -1.744 1.00 10.88 125 GLU A CA 1
ATOM 941 C C . GLU A 1 146 ? -3.976 -62.791 -2.873 1.00 13.78 125 GLU A C 1
ATOM 942 O O . GLU A 1 146 ? -4.406 -61.637 -2.935 1.00 12.40 125 GLU A O 1
ATOM 948 N N . ARG A 1 147 ? -3.138 -63.301 -3.770 1.00 10.05 126 ARG A N 1
ATOM 949 C CA . ARG A 1 147 ? -2.683 -62.525 -4.916 1.00 13.05 126 ARG A CA 1
ATOM 950 C C . ARG A 1 147 ? -3.800 -62.333 -5.933 1.00 13.51 126 ARG A C 1
ATOM 951 O O . ARG A 1 147 ? -3.974 -61.243 -6.472 1.00 11.43 126 ARG A O 1
ATOM 959 N N . ALA A 1 148 ? -4.559 -63.395 -6.187 1.00 7.26 127 ALA A N 1
ATOM 960 C CA . ALA A 1 148 ? -5.630 -63.349 -7.178 1.00 13.66 127 ALA A CA 1
ATOM 961 C C . ALA A 1 148 ? -6.740 -62.384 -6.775 1.00 16.14 127 ALA A C 1
ATOM 962 O O . ALA A 1 148 ? -7.291 -61.672 -7.614 1.00 17.20 127 ALA A O 1
ATOM 964 N N . LYS A 1 149 ? -7.060 -62.364 -5.485 1.00 13.81 128 LYS A N 1
ATOM 965 C CA . LYS A 1 149 ? -8.183 -61.576 -4.989 1.00 13.59 128 LYS A CA 1
ATOM 966 C C . LYS A 1 149 ? -7.746 -60.230 -4.425 1.00 16.21 128 LYS A C 1
ATOM 967 O O . LYS A 1 149 ? -8.578 -59.434 -3.992 1.00 20.70 128 LYS A O 1
ATOM 973 N N . GLY A 1 150 ? -6.442 -59.978 -4.437 1.00 15.65 129 GLY A N 1
ATOM 974 C CA . GLY A 1 150 ? -5.907 -58.722 -3.949 1.00 15.03 129 GLY A CA 1
ATOM 975 C C . GLY A 1 150 ? -6.183 -58.495 -2.475 1.00 23.21 129 GLY A C 1
ATOM 976 O O . GLY A 1 150 ? -6.548 -57.393 -2.066 1.00 18.34 129 GLY A O 1
ATOM 977 N N . ARG A 1 151 ? -6.014 -59.542 -1.674 1.00 14.96 130 ARG A N 1
ATOM 978 C CA . ARG A 1 151 ? -6.226 -59.433 -0.234 1.00 17.56 130 ARG A CA 1
ATOM 979 C C . ARG A 1 151 ? -5.132 -58.580 0.402 1.00 18.73 130 ARG A C 1
ATOM 980 O O . ARG A 1 151 ? -3.946 -58.778 0.141 1.00 20.09 130 ARG A O 1
ATOM 988 N N . THR A 1 152 ? -5.541 -57.628 1.234 1.00 19.08 131 THR A N 1
ATOM 989 C CA . THR A 1 152 ? -4.620 -56.630 1.770 1.00 22.99 131 THR A CA 1
ATOM 990 C C . THR A 1 152 ? -3.919 -57.071 3.052 1.00 24.93 131 THR A C 1
ATOM 991 O O . THR A 1 152 ? -2.845 -56.566 3.379 1.00 24.54 131 THR A O 1
ATOM 995 N N . LYS A 1 153 ? -4.526 -58.004 3.777 1.00 25.23 132 LYS A N 1
ATOM 996 C CA . LYS A 1 153 ? -3.939 -58.497 5.019 1.00 22.01 132 LYS A CA 1
ATOM 997 C C . LYS A 1 153 ? -3.575 -59.975 4.913 1.00 16.79 132 LYS A C 1
ATOM 998 O O . LYS A 1 153 ? -4.432 -60.839 5.102 1.00 16.58 132 LYS A O 1
ATOM 1004 N N . PRO A 1 154 ? -2.298 -60.268 4.613 1.00 16.04 133 PRO A N 1
ATOM 1005 C CA . PRO A 1 154 ? -1.811 -61.648 4.515 1.00 12.21 133 PRO A CA 1
ATOM 1006 C C . PRO A 1 154 ? -2.067 -62.416 5.805 1.00 11.30 133 PRO A C 1
ATOM 1007 O O . PRO A 1 154 ? -1.838 -61.891 6.899 1.00 10.27 133 PRO A O 1
ATOM 1011 N N . LEU A 1 155 ? -2.549 -63.645 5.674 1.00 7.90 134 LEU A N 1
ATOM 1012 C CA . LEU A 1 155 ? -2.837 -64.470 6.835 1.00 6.24 134 LEU A CA 1
ATOM 1013 C C . LEU A 1 155 ? -1.558 -64.981 7.476 1.00 9.29 134 LEU A C 1
ATOM 1014 O O . LEU A 1 155 ? -0.583 -65.280 6.784 1.00 8.35 134 LEU A O 1
ATOM 1019 N N . SER A 1 156 ? -1.565 -65.075 8.802 1.00 5.81 135 SER A N 1
ATOM 1020 C CA . SER A 1 156 ? -0.547 -65.836 9.509 1.00 6.49 135 SER A CA 1
ATOM 1021 C C . SER A 1 156 ? -1.023 -67.283 9.604 1.00 6.40 135 SER A C 1
ATOM 1022 O O . SER A 1 156 ? -2.207 -67.565 9.416 1.00 7.01 135 SER A O 1
ATOM 1025 N N . PHE A 1 157 ? -0.098 -68.197 9.874 1.00 5.32 136 PHE A N 1
ATOM 1026 C CA . PHE A 1 157 ? -0.442 -69.601 10.061 1.00 5.58 136 PHE A CA 1
ATOM 1027 C C . PHE A 1 157 ? -0.151 -70.028 11.493 1.00 6.16 136 PHE A C 1
ATOM 1028 O O . PHE A 1 157 ? 0.770 -69.519 12.131 1.00 6.40 136 PHE A O 1
ATOM 1036 N N . GLU A 1 158 ? -0.942 -70.968 11.993 1.00 5.25 137 GLU A N 1
ATOM 1037 C CA . GLU A 1 158 ? -0.570 -71.722 13.179 1.00 5.95 137 GLU A CA 1
ATOM 1038 C C . GLU A 1 158 ? -0.842 -73.191 12.887 1.00 5.91 137 GLU A C 1
ATOM 1039 O O . GLU A 1 158 ? -1.682 -73.514 12.048 1.00 2.70 137 GLU A O 1
ATOM 1045 N N . VAL A 1 159 ? -0.112 -74.083 13.546 1.00 3.86 138 VAL A N 1
ATOM 1046 C CA . VAL A 1 159 ? -0.278 -75.506 13.286 1.00 4.51 138 VAL A CA 1
ATOM 1047 C C . VAL A 1 159 ? -0.468 -76.288 14.578 1.00 5.77 138 VAL A C 1
ATOM 1048 O O . VAL A 1 159 ? -0.165 -75.799 15.671 1.00 4.91 138 VAL A O 1
ATOM 1052 N N . ILE A 1 160 ? -0.974 -77.507 14.448 1.00 3.80 139 ILE A N 1
ATOM 1053 C CA . ILE A 1 160 ? -1.040 -78.409 15.583 1.00 3.27 139 ILE A CA 1
ATOM 1054 C C . ILE A 1 160 ? -0.087 -79.582 15.387 1.00 4.62 139 ILE A C 1
ATOM 1055 O O . ILE A 1 160 ? -0.138 -80.274 14.368 1.00 4.46 139 ILE A O 1
ATOM 1060 N N . ILE A 1 161 ? 0.796 -79.783 16.356 1.00 3.23 140 ILE A N 1
ATOM 1061 C CA . ILE A 1 161 ? 1.584 -81.002 16.430 1.00 2.70 140 ILE A CA 1
ATOM 1062 C C . ILE A 1 161 ? 0.766 -81.986 17.247 1.00 4.11 140 ILE A C 1
ATOM 1063 O O . ILE A 1 161 ? 0.601 -81.815 18.454 1.00 4.76 140 ILE A O 1
ATOM 1068 N N . GLU A 1 162 ? 0.231 -83.004 16.585 1.00 4.52 141 GLU A N 1
ATOM 1069 C CA . GLU A 1 162 ? -0.681 -83.929 17.242 1.00 5.71 141 GLU A CA 1
ATOM 1070 C C . GLU A 1 162 ? -0.614 -85.316 16.623 1.00 4.88 141 GLU A C 1
ATOM 1071 O O . GLU A 1 162 ? -1.624 -86.011 16.521 1.00 5.75 141 GLU A O 1
ATOM 1077 N N . SER A 1 163 ? 0.586 -85.712 16.215 1.00 3.55 142 SER A N 1
ATOM 1078 C CA . SER A 1 163 ? 0.812 -87.048 15.682 1.00 4.72 142 SER A CA 1
ATOM 1079 C C . SER A 1 163 ? 2.265 -87.437 15.900 1.00 8.65 142 SER A C 1
ATOM 1080 O O . SER A 1 163 ? 3.106 -86.579 16.184 1.00 4.64 142 SER A O 1
ATOM 1083 N N . ALA A 1 164 ? 2.551 -88.729 15.770 1.00 4.49 143 ALA A N 1
ATOM 1084 C CA . ALA A 1 164 ? 3.916 -89.227 15.883 1.00 4.60 143 ALA A CA 1
ATOM 1085 C C . ALA A 1 164 ? 4.813 -88.555 14.849 1.00 4.79 143 ALA A C 1
ATOM 1086 O O . ALA A 1 164 ? 5.925 -88.127 15.163 1.00 5.95 143 ALA A O 1
ATOM 1088 N N . ALA A 1 165 ? 4.318 -88.461 13.619 1.00 3.44 144 ALA A N 1
ATOM 1089 C CA . ALA A 1 165 ? 5.060 -87.818 12.540 1.00 5.52 144 ALA A CA 1
ATOM 1090 C C . ALA A 1 165 ? 5.330 -86.355 12.869 1.00 5.60 144 ALA A C 1
ATOM 1091 O O . ALA A 1 165 ? 6.428 -85.849 12.634 1.00 7.61 144 ALA A O 1
ATOM 1093 N N . GLY A 1 166 ? 4.323 -85.687 13.423 1.00 6.39 145 GLY A N 1
ATOM 1094 C CA . GLY A 1 166 ? 4.440 -84.287 13.787 1.00 4.39 145 GLY A CA 1
ATOM 1095 C C . GLY A 1 166 ? 5.547 -84.016 14.788 1.00 6.09 145 GLY A C 1
ATOM 1096 O O . GLY A 1 166 ? 6.352 -83.104 14.600 1.00 4.19 145 GLY A O 1
ATOM 1097 N N . ILE A 1 167 ? 5.600 -84.808 15.855 1.00 3.38 146 ILE A N 1
ATOM 1098 C CA . ILE A 1 167 ? 6.610 -84.588 16.885 1.00 5.10 146 ILE A CA 1
ATOM 1099 C C . ILE A 1 167 ? 7.991 -85.031 16.402 1.00 8.97 146 ILE A C 1
ATOM 1100 O O . ILE A 1 167 ? 9.007 -84.455 16.793 1.00 6.57 146 ILE A O 1
ATOM 1105 N N . ALA A 1 168 ? 8.021 -86.036 15.531 1.00 7.65 147 ALA A N 1
ATOM 1106 C CA . ALA A 1 168 ? 9.278 -86.533 14.982 1.00 7.43 147 ALA A CA 1
ATOM 1107 C C . ALA A 1 168 ? 9.901 -85.500 14.051 1.00 8.53 147 ALA A C 1
ATOM 1108 O O . ALA A 1 168 ? 11.119 -85.443 13.905 1.00 8.25 147 ALA A O 1
ATOM 1110 N N . HIS A 1 169 ? 9.056 -84.682 13.430 1.00 4.67 148 HIS A N 1
ATOM 1111 C CA . HIS A 1 169 ? 9.514 -83.691 12.464 1.00 7.57 148 HIS A CA 1
ATOM 1112 C C . HIS A 1 169 ? 9.240 -82.275 12.959 1.00 8.97 148 HIS A C 1
ATOM 1113 O O . HIS A 1 169 ? 9.028 -81.361 12.161 1.00 5.64 148 HIS A O 1
ATOM 1120 N N . VAL A 1 170 ? 9.261 -82.095 14.275 1.00 5.02 149 VAL A N 1
ATOM 1121 C CA . VAL A 1 170 ? 8.793 -80.848 14.873 1.00 4.59 149 VAL A CA 1
ATOM 1122 C C . VAL A 1 170 ? 9.625 -79.618 14.489 1.00 6.37 149 VAL A C 1
ATOM 1123 O O . VAL A 1 170 ? 9.068 -78.539 14.291 1.00 5.38 149 VAL A O 1
ATOM 1127 N N . GLU A 1 171 ? 10.941 -79.766 14.361 1.00 5.94 150 GLU A N 1
ATOM 1128 C CA . GLU A 1 171 ? 11.760 -78.604 14.021 1.00 7.46 150 GLU A CA 1
ATOM 1129 C C . GLU A 1 171 ? 11.585 -78.167 12.568 1.00 9.27 150 GLU A C 1
ATOM 1130 O O . GLU A 1 171 ? 11.523 -76.971 12.284 1.00 9.55 150 GLU A O 1
ATOM 1136 N N . GLU A 1 172 ? 11.509 -79.125 11.649 1.00 5.37 151 GLU A N 1
ATOM 1137 C CA . GLU A 1 172 ? 11.333 -78.778 10.242 1.00 6.30 151 GLU A CA 1
ATOM 1138 C C . GLU A 1 172 ? 9.981 -78.094 10.036 1.00 9.37 151 GLU A C 1
ATOM 1139 O O . GLU A 1 172 ? 9.845 -77.209 9.190 1.00 7.20 151 GLU A O 1
ATOM 1145 N N . ILE A 1 173 ? 8.993 -78.486 10.836 1.00 5.66 152 ILE A N 1
ATOM 1146 C CA . ILE A 1 173 ? 7.671 -77.881 10.759 1.00 4.71 152 ILE A CA 1
ATOM 1147 C C . ILE A 1 173 ? 7.711 -76.445 11.276 1.00 5.94 152 ILE A C 1
ATOM 1148 O O . ILE A 1 173 ? 7.120 -75.541 10.682 1.00 5.37 152 ILE A O 1
ATOM 1153 N N . ALA A 1 174 ? 8.428 -76.240 12.377 1.00 4.36 153 ALA A N 1
ATOM 1154 C CA . ALA A 1 174 ? 8.581 -74.911 12.957 1.00 6.63 153 ALA A CA 1
ATOM 1155 C C . ALA A 1 174 ? 9.220 -73.929 11.972 1.00 7.20 153 ALA A C 1
ATOM 1156 O O . ALA A 1 174 ? 8.954 -72.728 12.023 1.00 4.54 153 ALA A O 1
ATOM 1158 N N . ALA A 1 175 ? 10.047 -74.449 11.067 1.00 9.47 154 ALA A N 1
ATOM 1159 C CA . ALA A 1 175 ? 10.781 -73.612 10.115 1.00 9.67 154 ALA A CA 1
ATOM 1160 C C . ALA A 1 175 ? 10.125 -73.549 8.734 1.00 8.64 154 ALA A C 1
ATOM 1161 O O . ALA A 1 175 ? 10.714 -73.034 7.782 1.00 6.66 154 ALA A O 1
ATOM 1163 N N . SER A 1 176 ? 8.896 -74.046 8.640 1.00 5.44 155 SER A N 1
ATOM 1164 C CA . SER A 1 176 ? 8.275 -74.335 7.347 1.00 7.35 155 SER A CA 1
ATOM 1165 C C . SER A 1 176 ? 7.630 -73.159 6.601 1.00 9.86 155 SER A C 1
ATOM 1166 O O . SER A 1 176 ? 7.369 -73.269 5.406 1.00 7.60 155 SER A O 1
ATOM 1169 N N . SER A 1 177 ? 7.360 -72.051 7.288 1.00 6.41 156 SER A N 1
ATOM 1170 C CA . SER A 1 177 ? 6.719 -70.909 6.635 1.00 7.17 156 SER A CA 1
ATOM 1171 C C . SER A 1 177 ? 6.929 -69.589 7.367 1.00 10.42 156 SER A C 1
ATOM 1172 O O . SER A 1 177 ? 6.838 -69.532 8.592 1.00 8.78 156 SER A O 1
ATOM 1175 N N . PRO A 1 178 ? 7.191 -68.513 6.610 1.00 9.62 157 PRO A N 1
ATOM 1176 C CA . PRO A 1 178 ? 7.297 -67.163 7.177 1.00 14.45 157 PRO A CA 1
ATOM 1177 C C . PRO A 1 178 ? 5.974 -66.705 7.787 1.00 10.64 157 PRO A C 1
ATOM 1178 O O . PRO A 1 178 ? 5.959 -65.777 8.596 1.00 13.93 157 PRO A O 1
ATOM 1182 N N . ARG A 1 179 ? 4.880 -67.352 7.398 1.00 6.53 158 ARG A N 1
ATOM 1183 C CA . ARG A 1 179 ? 3.563 -67.044 7.945 1.00 7.81 158 ARG A CA 1
ATOM 1184 C C . ARG A 1 179 ? 3.379 -67.624 9.342 1.00 9.04 158 ARG A C 1
ATOM 1185 O O . ARG A 1 179 ? 2.528 -67.162 10.101 1.00 8.28 158 ARG A O 1
ATOM 1193 N N . LEU A 1 180 ? 4.159 -68.651 9.666 1.00 5.91 159 LEU A N 1
ATOM 1194 C CA . LEU A 1 180 ? 3.959 -69.405 10.902 1.00 7.83 159 LEU A CA 1
ATOM 1195 C C . LEU A 1 180 ? 4.211 -68.559 12.146 1.00 9.34 159 LEU A C 1
ATOM 1196 O O . LEU A 1 180 ? 5.293 -67.998 12.311 1.00 9.40 159 LEU A O 1
ATOM 1201 N N . GLN A 1 181 ? 3.209 -68.480 13.020 1.00 8.65 160 GLN A N 1
ATOM 1202 C CA . GLN A 1 181 ? 3.309 -67.681 14.240 1.00 6.70 160 GLN A CA 1
ATOM 1203 C C . GLN A 1 181 ? 3.165 -68.505 15.518 1.00 7.41 160 GLN A C 1
ATOM 1204 O O . GLN A 1 181 ? 3.654 -68.107 16.575 1.00 8.93 160 GLN A O 1
ATOM 1210 N N . ALA A 1 182 ? 2.488 -69.645 15.428 1.00 6.34 161 ALA A N 1
ATOM 1211 C CA . ALA A 1 182 ? 2.232 -70.451 16.616 1.00 5.56 161 ALA A CA 1
ATOM 1212 C C . ALA A 1 182 ? 2.155 -71.944 16.321 1.00 6.84 161 ALA A C 1
ATOM 1213 O O . ALA A 1 182 ? 1.777 -72.359 15.226 1.00 6.06 161 ALA A O 1
ATOM 1215 N N . MET A 1 183 ? 2.523 -72.745 17.314 1.00 6.11 162 MET A N 1
ATOM 1216 C CA A MET A 1 183 ? 2.429 -74.198 17.210 0.49 4.34 162 MET A CA 1
ATOM 1217 C CA B MET A 1 183 ? 2.441 -74.193 17.211 0.51 4.58 162 MET A CA 1
ATOM 1218 C C . MET A 1 183 ? 1.828 -74.773 18.485 1.00 6.77 162 MET A C 1
ATOM 1219 O O . MET A 1 183 ? 2.338 -74.544 19.584 1.00 5.34 162 MET A O 1
ATOM 1228 N N . SER A 1 184 ? 0.734 -75.516 18.336 1.00 5.10 163 SER A N 1
ATOM 1229 C CA . SER A 1 184 ? 0.055 -76.117 19.481 1.00 5.55 163 SER A CA 1
ATOM 1230 C C . SER A 1 184 ? 0.306 -77.617 19.579 1.00 5.43 163 SER A C 1
ATOM 1231 O O . SER A 1 184 ? 0.430 -78.304 18.565 1.00 4.49 163 SER A O 1
ATOM 1234 N N . LEU A 1 185 ? 0.381 -78.120 20.807 1.00 4.88 164 LEU A N 1
ATOM 1235 C CA . LEU A 1 185 ? 0.322 -79.558 21.045 1.00 5.49 164 LEU A CA 1
ATOM 1236 C C . LEU A 1 185 ? -1.140 -79.968 21.137 1.00 5.84 164 LEU A C 1
ATOM 1237 O O . LEU A 1 185 ? -1.905 -79.341 21.853 1.00 7.31 164 LEU A O 1
ATOM 1242 N N . GLY A 1 186 ? -1.531 -81.011 20.410 1.00 5.28 165 GLY A N 1
ATOM 1243 C CA . GLY A 1 186 ? -2.888 -81.525 20.495 1.00 6.49 165 GLY A CA 1
ATOM 1244 C C . GLY A 1 186 ? -2.887 -82.893 21.150 1.00 5.51 165 GLY A C 1
ATOM 1245 O O . GLY A 1 186 ? -2.718 -83.905 20.475 1.00 5.59 165 GLY A O 1
ATOM 1246 N N . ALA A 1 187 ? -3.077 -82.922 22.467 1.00 6.26 166 ALA A N 1
ATOM 1247 C CA . ALA A 1 187 ? -2.880 -84.142 23.248 1.00 6.44 166 ALA A CA 1
ATOM 1248 C C . ALA A 1 187 ? -3.863 -85.267 22.926 1.00 5.16 166 ALA A C 1
ATOM 1249 O O . ALA A 1 187 ? -3.545 -86.440 23.120 1.00 4.98 166 ALA A O 1
ATOM 1251 N N . ALA A 1 188 ? -5.053 -84.918 22.443 1.00 6.83 167 ALA A N 1
ATOM 1252 C CA . ALA A 1 188 ? -6.050 -85.930 22.100 1.00 6.77 167 ALA A CA 1
ATOM 1253 C C . ALA A 1 188 ? -5.604 -86.741 20.884 1.00 4.68 167 ALA A C 1
ATOM 1254 O O . ALA A 1 188 ? -5.472 -87.963 20.957 1.00 4.49 167 ALA A O 1
ATOM 1256 N N . ASP A 1 189 ? -5.363 -86.054 19.771 1.00 5.26 168 ASP A N 1
ATOM 1257 C CA . ASP A 1 189 ? -4.864 -86.706 18.565 1.00 3.89 168 ASP A CA 1
ATOM 1258 C C . ASP A 1 189 ? -3.472 -87.299 18.765 1.00 5.98 168 ASP A C 1
ATOM 1259 O O . ASP A 1 189 ? -3.141 -88.331 18.178 1.00 6.88 168 ASP A O 1
ATOM 1264 N N . PHE A 1 190 ? -2.660 -86.647 19.594 1.00 4.48 169 PHE A N 1
ATOM 1265 C CA . PHE A 1 190 ? -1.309 -87.134 19.859 1.00 5.74 169 PHE A CA 1
ATOM 1266 C C . PHE A 1 190 ? -1.363 -88.492 20.549 1.00 5.75 169 PHE A C 1
ATOM 1267 O O . PHE A 1 190 ? -0.655 -89.421 20.161 1.00 3.29 169 PHE A O 1
ATOM 1275 N N . ALA A 1 191 ? -2.218 -88.605 21.561 1.00 4.49 170 ALA A N 1
ATOM 1276 C CA . ALA A 1 191 ? -2.390 -89.863 22.278 1.00 5.18 170 ALA A CA 1
ATOM 1277 C C . ALA A 1 191 ? -2.871 -90.975 21.348 1.00 3.85 170 ALA A C 1
ATOM 1278 O O . ALA A 1 191 ? -2.384 -92.103 21.412 1.00 4.70 170 ALA A O 1
ATOM 1280 N N . ALA A 1 192 ? -3.817 -90.647 20.472 1.00 4.56 171 ALA A N 1
ATOM 1281 C CA . ALA A 1 192 ? -4.368 -91.632 19.549 1.00 5.89 171 ALA A CA 1
ATOM 1282 C C . ALA A 1 192 ? -3.322 -92.078 18.536 1.00 6.25 171 ALA A C 1
ATOM 1283 O O . ALA A 1 192 ? -3.178 -93.270 18.258 1.00 5.14 171 ALA A O 1
ATOM 1285 N N . SER A 1 193 ? -2.589 -91.115 17.987 1.00 6.53 172 SER A N 1
ATOM 1286 C CA . SER A 1 193 ? -1.556 -91.413 17.002 1.00 5.24 172 SER A CA 1
ATOM 1287 C C . SER A 1 193 ? -0.425 -92.236 17.603 1.00 5.25 172 SER A C 1
ATOM 1288 O O . SER A 1 193 ? 0.089 -93.154 16.968 1.00 8.04 172 SER A O 1
ATOM 1291 N N . MET A 1 194 ? -0.036 -91.895 18.827 1.00 5.54 173 MET A N 1
ATOM 1292 C CA . MET A 1 194 ? 1.048 -92.590 19.512 1.00 3.68 173 MET A CA 1
ATOM 1293 C C . MET A 1 194 ? 0.612 -93.969 20.007 1.00 6.58 173 MET A C 1
ATOM 1294 O O . MET A 1 194 ? 1.446 -94.818 20.322 1.00 5.70 173 MET A O 1
ATOM 1299 N N . GLY A 1 195 ? -0.696 -94.188 20.070 1.00 5.07 174 GLY A N 1
ATOM 1300 C CA . GLY A 1 195 ? -1.228 -95.444 20.569 1.00 5.29 174 GLY A CA 1
ATOM 1301 C C . GLY A 1 195 ? -1.238 -95.486 22.087 1.00 6.09 174 GLY A C 1
ATOM 1302 O O . GLY A 1 195 ? -1.194 -96.558 22.692 1.00 6.17 174 GLY A O 1
ATOM 1303 N N . MET A 1 196 ? -1.286 -94.310 22.703 1.00 4.77 175 MET A N 1
ATOM 1304 C CA . MET A 1 196 ? -1.350 -94.212 24.154 1.00 6.15 175 MET A CA 1
ATOM 1305 C C . MET A 1 196 ? -2.640 -94.838 24.671 1.00 6.15 175 MET A C 1
ATOM 1306 O O . MET A 1 196 ? -3.720 -94.570 24.147 1.00 7.44 175 MET A O 1
ATOM 1311 N N . GLN A 1 197 ? -2.525 -95.680 25.692 1.00 7.66 176 GLN A N 1
ATOM 1312 C CA . GLN A 1 197 ? -3.702 -96.315 26.278 1.00 8.74 176 GLN A CA 1
ATOM 1313 C C . GLN A 1 197 ? -4.423 -95.358 27.218 1.00 8.98 176 GLN A C 1
ATOM 1314 O O . GLN A 1 197 ? -4.283 -95.440 28.438 1.00 11.93 176 GLN A O 1
ATOM 1320 N N . THR A 1 198 ? -5.186 -94.443 26.630 1.00 10.50 177 THR A N 1
ATOM 1321 C CA . THR A 1 198 ? -5.960 -93.470 27.385 1.00 7.52 177 THR A CA 1
ATOM 1322 C C . THR A 1 198 ? -7.036 -92.859 26.498 1.00 9.71 177 THR A C 1
ATOM 1323 O O . THR A 1 198 ? -6.890 -92.808 25.275 1.00 9.90 177 THR A O 1
ATOM 1327 N N . THR A 1 199 ? -8.123 -92.406 27.115 1.00 8.21 178 THR A N 1
ATOM 1328 C CA . THR A 1 199 ? -9.144 -91.653 26.394 1.00 9.22 178 THR A CA 1
ATOM 1329 C C . THR A 1 199 ? -9.242 -90.240 26.957 1.00 11.75 178 THR A C 1
ATOM 1330 O O . THR A 1 199 ? -10.146 -89.480 26.609 1.00 13.42 178 THR A O 1
ATOM 1334 N N . GLY A 1 200 ? -8.305 -89.897 27.834 1.00 11.15 179 GLY A N 1
ATOM 1335 C CA . GLY A 1 200 ? -8.245 -88.561 28.397 1.00 11.67 179 GLY A CA 1
ATOM 1336 C C . GLY A 1 200 ? -7.591 -87.585 27.438 1.00 9.17 179 GLY A C 1
ATOM 1337 O O . GLY A 1 200 ? -6.909 -87.988 26.495 1.00 6.58 179 GLY A O 1
ATOM 1338 N N . ILE A 1 201 ? -7.808 -86.297 27.672 1.00 8.66 180 ILE A N 1
ATOM 1339 C CA . ILE A 1 201 ? -7.189 -85.261 26.855 1.00 8.85 180 ILE A CA 1
ATOM 1340 C C . ILE A 1 201 ? -6.251 -84.425 27.714 1.00 7.81 180 ILE A C 1
ATOM 1341 O O . ILE A 1 201 ? -6.685 -83.523 28.429 1.00 7.76 180 ILE A O 1
ATOM 1346 N N . GLY A 1 202 ? -4.961 -84.741 27.649 1.00 7.54 181 GLY A N 1
ATOM 1347 C CA . GLY A 1 202 ? -3.969 -84.078 28.478 1.00 7.38 181 GLY A CA 1
ATOM 1348 C C . GLY A 1 202 ? -4.060 -84.507 29.932 1.00 9.72 181 GLY A C 1
ATOM 1349 O O . GLY A 1 202 ? -4.849 -85.386 30.277 1.00 11.97 181 GLY A O 1
ATOM 1350 N N . GLY A 1 203 ? -3.239 -83.900 30.783 1.00 8.38 182 GLY A N 1
ATOM 1351 C CA . GLY A 1 203 ? -3.328 -84.122 32.216 1.00 5.58 182 GLY A CA 1
ATOM 1352 C C . GLY A 1 203 ? -2.616 -85.354 32.743 1.00 8.79 182 GLY A C 1
ATOM 1353 O O . GLY A 1 203 ? -1.903 -86.048 32.013 1.00 5.33 182 GLY A O 1
ATOM 1354 N N . THR A 1 204 ? -2.815 -85.619 34.030 1.00 6.41 183 THR A N 1
ATOM 1355 C CA . THR A 1 204 ? -2.216 -86.771 34.696 1.00 11.04 183 THR A CA 1
ATOM 1356 C C . THR A 1 204 ? -2.738 -88.081 34.111 1.00 8.30 183 THR A C 1
ATOM 1357 O O . THR A 1 204 ? -3.928 -88.211 33.828 1.00 11.34 183 THR A O 1
ATOM 1361 N N . GLN A 1 205 ? -1.838 -89.041 33.918 1.00 8.56 184 GLN A N 1
ATOM 1362 C CA . GLN A 1 205 ? -2.220 -90.379 33.489 1.00 8.72 184 GLN A CA 1
ATOM 1363 C C . GLN A 1 205 ? -2.035 -91.354 34.646 1.00 11.41 184 GLN A C 1
ATOM 1364 O O . GLN A 1 205 ? -0.930 -91.508 35.167 1.00 10.01 184 GLN A O 1
ATOM 1370 N N . GLU A 1 206 ? -3.130 -91.996 35.048 1.00 14.20 185 GLU A N 1
ATOM 1371 C CA . GLU A 1 206 ? -3.151 -92.883 36.212 1.00 14.74 185 GLU A CA 1
ATOM 1372 C C . GLU A 1 206 ? -2.079 -93.971 36.164 1.00 9.18 185 GLU A C 1
ATOM 1373 O O . GLU A 1 206 ? -1.478 -94.303 37.186 1.00 9.98 185 GLU A O 1
ATOM 1379 N N . ASN A 1 207 ? -1.838 -94.514 34.976 1.00 8.38 186 ASN A N 1
ATOM 1380 C CA . ASN A 1 207 ? -0.877 -95.602 34.816 1.00 9.92 186 ASN A CA 1
ATOM 1381 C C . ASN A 1 207 ? 0.542 -95.140 34.500 1.00 8.18 186 ASN A C 1
ATOM 1382 O O . ASN A 1 207 ? 1.390 -95.951 34.132 1.00 9.09 186 ASN A O 1
ATOM 1387 N N . TYR A 1 208 ? 0.800 -93.843 34.643 1.00 9.63 187 TYR A N 1
ATOM 1388 C CA . TYR A 1 208 ? 2.152 -93.318 34.456 1.00 7.69 187 TYR A CA 1
ATOM 1389 C C . TYR A 1 208 ? 2.725 -92.781 35.766 1.00 7.04 187 TYR A C 1
ATOM 1390 O O . TYR A 1 208 ? 2.553 -91.607 36.104 1.00 7.88 187 TYR A O 1
ATOM 1399 N N . TYR A 1 209 ? 3.413 -93.652 36.495 1.00 8.35 188 TYR A N 1
ATOM 1400 C CA . TYR A 1 209 ? 3.933 -93.319 37.812 1.00 9.43 188 TYR A CA 1
ATOM 1401 C C . TYR A 1 209 ? 5.181 -94.143 38.087 1.00 8.67 188 TYR A C 1
ATOM 1402 O O . TYR A 1 209 ? 5.420 -95.154 37.427 1.00 8.80 188 TYR A O 1
ATOM 1411 N N . MET A 1 210 ? 5.966 -93.716 39.071 1.00 9.23 189 MET A N 1
ATOM 1412 C CA . MET A 1 210 ? 7.107 -94.496 39.530 1.00 7.16 189 MET A CA 1
ATOM 1413 C C . MET A 1 210 ? 6.763 -95.165 40.854 1.00 10.86 189 MET A C 1
ATOM 1414 O O . MET A 1 210 ? 6.223 -94.525 41.757 1.00 8.78 189 MET A O 1
ATOM 1419 N N . LEU A 1 211 ? 7.071 -96.453 40.963 1.00 9.68 190 LEU A N 1
ATOM 1420 C CA . LEU A 1 211 ? 6.894 -97.170 42.217 1.00 11.66 190 LEU A CA 1
ATOM 1421 C C . LEU A 1 211 ? 8.190 -97.117 43.009 1.00 13.39 190 LEU A C 1
ATOM 1422 O O . LEU A 1 211 ? 9.243 -97.542 42.526 1.00 13.11 190 LEU A O 1
ATOM 1427 N N . HIS A 1 212 ? 8.116 -96.579 44.221 1.00 12.99 191 HIS A N 1
ATOM 1428 C CA . HIS A 1 212 ? 9.274 -96.546 45.101 1.00 15.94 191 HIS A CA 1
ATOM 1429 C C . HIS A 1 212 ? 8.878 -96.897 46.526 1.00 14.49 191 HIS A C 1
ATOM 1430 O O . HIS A 1 212 ? 8.077 -96.195 47.143 1.00 12.04 191 HIS A O 1
ATOM 1437 N N . ASP A 1 213 ? 9.447 -97.985 47.040 1.00 16.08 192 ASP A N 1
ATOM 1438 C CA . ASP A 1 213 ? 9.181 -98.439 48.404 1.00 18.31 192 ASP A CA 1
ATOM 1439 C C . ASP A 1 213 ? 7.686 -98.542 48.701 1.00 18.49 192 ASP A C 1
ATOM 1440 O O . ASP A 1 213 ? 7.219 -98.090 49.745 1.00 14.11 192 ASP A O 1
ATOM 1445 N N . GLY A 1 214 ? 6.941 -99.122 47.766 1.00 18.41 193 GLY A N 1
ATOM 1446 C CA . GLY A 1 214 ? 5.520 -99.352 47.957 1.00 21.67 193 GLY A CA 1
ATOM 1447 C C . GLY A 1 214 ? 4.636 -98.139 47.732 1.00 25.16 193 GLY A C 1
ATOM 1448 O O . GLY A 1 214 ? 3.416 -98.233 47.848 1.00 20.39 193 GLY A O 1
ATOM 1449 N N . GLN A 1 215 ? 5.210 -96.981 47.455 1.00 18.43 194 GLN A N 1
ATOM 1450 C CA . GLN A 1 215 ? 4.440 -95.794 47.179 1.00 16.05 194 GLN A CA 1
ATOM 1451 C C . GLN A 1 215 ? 4.572 -95.351 45.685 1.00 15.56 194 GLN A C 1
ATOM 1452 O O . GLN A 1 215 ? 5.584 -95.528 45.068 1.00 12.97 194 GLN A O 1
ATOM 1458 N N . LYS A 1 216 ? 3.525 -94.740 45.181 1.00 15.40 195 LYS A N 1
ATOM 1459 C CA . LYS A 1 216 ? 3.490 -94.304 43.791 1.00 13.13 195 LYS A CA 1
ATOM 1460 C C . LYS A 1 216 ? 3.804 -92.817 43.657 1.00 12.91 195 LYS A C 1
ATOM 1461 O O . LYS A 1 216 ? 3.346 -91.996 44.454 1.00 14.00 195 LYS A O 1
ATOM 1467 N N . HIS A 1 217 ? 4.585 -92.479 42.638 1.00 12.98 196 HIS A N 1
ATOM 1468 C CA . HIS A 1 217 ? 4.926 -91.089 42.360 1.00 11.75 196 HIS A CA 1
ATOM 1469 C C . HIS A 1 217 ? 4.665 -90.797 40.892 1.00 8.62 196 HIS A C 1
ATOM 1470 O O . HIS A 1 217 ? 5.359 -91.314 40.021 1.00 10.68 196 HIS A O 1
ATOM 1477 N N . TRP A 1 218 ? 3.659 -89.973 40.619 1.00 9.11 197 TRP A N 1
ATOM 1478 C CA . TRP A 1 218 ? 3.254 -89.715 39.241 1.00 10.35 197 TRP A CA 1
ATOM 1479 C C . TRP A 1 218 ? 4.220 -88.786 38.522 1.00 11.46 197 TRP A C 1
ATOM 1480 O O . TRP A 1 218 ? 4.751 -87.847 39.113 1.00 9.86 197 TRP A O 1
ATOM 1491 N N . SER A 1 219 ? 4.451 -89.075 37.245 1.00 10.43 198 SER A N 1
ATOM 1492 C CA . SER A 1 219 ? 5.418 -88.343 36.439 1.00 8.86 198 SER A CA 1
ATOM 1493 C C . SER A 1 219 ? 4.733 -87.787 35.191 1.00 13.08 198 SER A C 1
ATOM 1494 O O . SER A 1 219 ? 3.598 -88.159 34.884 1.00 8.05 198 SER A O 1
ATOM 1497 N N . ASP A 1 220 ? 5.419 -86.895 34.480 1.00 6.25 199 ASP A N 1
ATOM 1498 C CA . ASP A 1 220 ? 4.850 -86.248 33.297 1.00 7.03 199 ASP A CA 1
ATOM 1499 C C . ASP A 1 220 ? 5.021 -87.102 32.039 1.00 6.88 199 ASP A C 1
ATOM 1500 O O . ASP A 1 220 ? 6.135 -87.271 31.541 1.00 6.59 199 ASP A O 1
ATOM 1505 N N . PRO A 1 221 ? 3.908 -87.636 31.514 1.00 9.12 200 PRO A N 1
ATOM 1506 C CA . PRO A 1 221 ? 3.965 -88.487 30.324 1.00 6.53 200 PRO A CA 1
ATOM 1507 C C . PRO A 1 221 ? 4.021 -87.654 29.047 1.00 5.93 200 PRO A C 1
ATOM 1508 O O . PRO A 1 221 ? 4.107 -88.217 27.957 1.00 6.66 200 PRO A O 1
ATOM 1512 N N . TRP A 1 222 ? 3.970 -86.333 29.193 1.00 5.84 201 TRP A N 1
ATOM 1513 C CA . TRP A 1 222 ? 3.959 -85.420 28.056 1.00 7.09 201 TRP A CA 1
ATOM 1514 C C . TRP A 1 222 ? 5.255 -84.618 27.929 1.00 9.35 201 TRP A C 1
ATOM 1515 O O . TRP A 1 222 ? 5.360 -83.744 27.062 1.00 6.70 201 TRP A O 1
ATOM 1526 N N . HIS A 1 223 ? 6.232 -84.903 28.787 1.00 5.51 202 HIS A N 1
ATOM 1527 C CA . HIS A 1 223 ? 7.408 -84.033 28.912 1.00 4.07 202 HIS A CA 1
ATOM 1528 C C . HIS A 1 223 ? 8.143 -83.748 27.604 1.00 4.79 202 HIS A C 1
ATOM 1529 O O . HIS A 1 223 ? 8.304 -82.592 27.222 1.00 5.49 202 HIS A O 1
ATOM 1536 N N . TRP A 1 224 ? 8.599 -84.803 26.934 1.00 4.48 203 TRP A N 1
ATOM 1537 C CA . TRP A 1 224 ? 9.375 -84.642 25.710 1.00 6.22 203 TRP A CA 1
ATOM 1538 C C . TRP A 1 224 ? 8.591 -83.905 24.633 1.00 6.64 203 TRP A C 1
ATOM 1539 O O . TRP A 1 224 ? 9.109 -82.975 24.012 1.00 6.35 203 TRP A O 1
ATOM 1550 N N . ALA A 1 225 ? 7.341 -84.315 24.425 1.00 4.22 204 ALA A N 1
ATOM 1551 C CA . ALA A 1 225 ? 6.492 -83.694 23.411 1.00 5.68 204 ALA A CA 1
ATOM 1552 C C . ALA A 1 225 ? 6.411 -82.185 23.599 1.00 7.54 204 ALA A C 1
ATOM 1553 O O . ALA A 1 225 ? 6.626 -81.424 22.660 1.00 5.24 204 ALA A O 1
ATOM 1555 N N . GLN A 1 226 ? 6.128 -81.754 24.823 1.00 5.85 205 GLN A N 1
ATOM 1556 C CA . GLN A 1 226 ? 6.006 -80.326 25.112 1.00 6.67 205 GLN A CA 1
ATOM 1557 C C . GLN A 1 226 ? 7.340 -79.573 25.035 1.00 7.08 205 GLN A C 1
ATOM 1558 O O . GLN A 1 226 ? 7.403 -78.480 24.475 1.00 7.92 205 GLN A O 1
ATOM 1564 N N . ALA A 1 227 ? 8.402 -80.156 25.584 1.00 6.41 206 ALA A N 1
ATOM 1565 C CA . ALA A 1 227 ? 9.711 -79.502 25.570 1.00 6.89 206 ALA A CA 1
ATOM 1566 C C . ALA A 1 227 ? 10.272 -79.380 24.153 1.00 5.90 206 ALA A C 1
ATOM 1567 O O . ALA A 1 227 ? 10.842 -78.352 23.798 1.00 5.52 206 ALA A O 1
ATOM 1569 N N . ALA A 1 228 ? 10.108 -80.430 23.350 1.00 4.61 207 ALA A N 1
ATOM 1570 C CA . ALA A 1 228 ? 10.586 -80.420 21.967 1.00 5.29 207 ALA A CA 1
ATOM 1571 C C . ALA A 1 228 ? 9.861 -79.365 21.137 1.00 4.74 207 ALA A C 1
ATOM 1572 O O . ALA A 1 228 ? 10.471 -78.689 20.307 1.00 5.36 207 ALA A O 1
ATOM 1574 N N . ILE A 1 229 ? 8.559 -79.229 21.364 1.00 3.27 208 ILE A N 1
ATOM 1575 C CA . ILE A 1 229 ? 7.769 -78.197 20.698 1.00 5.57 208 ILE A CA 1
ATOM 1576 C C . ILE A 1 229 ? 8.267 -76.804 21.079 1.00 5.88 208 ILE A C 1
ATOM 1577 O O . ILE A 1 229 ? 8.418 -75.934 20.219 1.00 6.12 208 ILE A O 1
ATOM 1582 N N . VAL A 1 230 ? 8.540 -76.601 22.366 1.00 5.41 209 VAL A N 1
ATOM 1583 C CA . VAL A 1 230 ? 9.063 -75.318 22.831 1.00 5.09 209 VAL A CA 1
ATOM 1584 C C . VAL A 1 230 ? 10.408 -75.013 22.178 1.00 4.04 209 VAL A C 1
ATOM 1585 O O . VAL A 1 230 ? 10.621 -73.914 21.668 1.00 5.84 209 VAL A O 1
ATOM 1589 N N . ALA A 1 231 ? 11.304 -75.998 22.181 1.00 4.28 210 ALA A N 1
ATOM 1590 C CA . ALA A 1 231 ? 12.634 -75.830 21.595 1.00 4.25 210 ALA A CA 1
ATOM 1591 C C . ALA A 1 231 ? 12.553 -75.500 20.110 1.00 5.23 210 ALA A C 1
ATOM 1592 O O . ALA A 1 231 ? 13.237 -74.597 19.631 1.00 5.23 210 ALA A O 1
ATOM 1594 N N . ALA A 1 232 ? 11.705 -76.228 19.389 1.00 5.86 211 ALA A N 1
ATOM 1595 C CA . ALA A 1 232 ? 11.525 -75.998 17.961 1.00 4.65 211 ALA A CA 1
ATOM 1596 C C . ALA A 1 232 ? 11.006 -74.587 17.692 1.00 5.61 211 ALA A C 1
ATOM 1597 O O . ALA A 1 232 ? 11.497 -73.893 16.800 1.00 4.35 211 ALA A O 1
ATOM 1599 N N . CYS A 1 233 ? 10.020 -74.165 18.478 1.00 3.95 212 CYS A N 1
ATOM 1600 C CA . CYS A 1 233 ? 9.403 -72.853 18.307 1.00 3.43 212 CYS A CA 1
ATOM 1601 C C . CYS A 1 233 ? 10.356 -71.703 18.599 1.00 5.33 212 CYS A C 1
ATOM 1602 O O . CYS A 1 233 ? 10.424 -70.735 17.837 1.00 5.54 212 CYS A O 1
ATOM 1605 N N . ARG A 1 234 ? 11.078 -71.802 19.710 1.00 3.69 213 ARG A N 1
ATOM 1606 C CA . ARG A 1 234 ? 11.971 -70.726 20.126 1.00 6.83 213 ARG A CA 1
ATOM 1607 C C . ARG A 1 234 ? 13.165 -70.603 19.185 1.00 7.70 213 ARG A C 1
ATOM 1608 O O . ARG A 1 234 ? 13.688 -69.510 18.969 1.00 9.06 213 ARG A O 1
ATOM 1616 N N . THR A 1 235 ? 13.582 -71.730 18.620 1.00 5.96 214 THR A N 1
ATOM 1617 C CA . THR A 1 235 ? 14.656 -71.737 17.636 1.00 5.62 214 THR A CA 1
ATOM 1618 C C . THR A 1 235 ? 14.276 -70.901 16.417 1.00 8.69 214 THR A C 1
ATOM 1619 O O . THR A 1 235 ? 15.117 -70.212 15.842 1.00 8.10 214 THR A O 1
ATOM 1623 N N . HIS A 1 236 ? 13.002 -70.940 16.039 1.00 7.06 215 HIS A N 1
ATOM 1624 C CA . HIS A 1 236 ? 12.581 -70.345 14.772 1.00 11.48 215 HIS A CA 1
ATOM 1625 C C . HIS A 1 236 ? 11.628 -69.156 14.901 1.00 7.76 215 HIS A C 1
ATOM 1626 O O . HIS A 1 236 ? 11.026 -68.729 13.916 1.00 9.77 215 HIS A O 1
ATOM 1633 N N . GLY A 1 237 ? 11.505 -68.615 16.109 1.00 6.51 216 GLY A N 1
ATOM 1634 C CA . GLY A 1 237 ? 10.695 -67.428 16.329 1.00 5.53 216 GLY A CA 1
ATOM 1635 C C . GLY A 1 237 ? 9.199 -67.686 16.275 1.00 13.27 216 GLY A C 1
ATOM 1636 O O . GLY A 1 237 ? 8.438 -66.863 15.763 1.00 8.13 216 GLY A O 1
ATOM 1637 N N . ILE A 1 238 ? 8.783 -68.829 16.814 1.00 5.89 217 ILE A N 1
ATOM 1638 C CA . ILE A 1 238 ? 7.379 -69.226 16.843 1.00 6.55 217 ILE A CA 1
ATOM 1639 C C . ILE A 1 238 ? 6.892 -69.283 18.292 1.00 7.67 217 ILE A C 1
ATOM 1640 O O . ILE A 1 238 ? 7.675 -69.554 19.203 1.00 6.89 217 ILE A O 1
ATOM 1645 N N . LEU A 1 239 ? 5.606 -69.017 18.508 1.00 5.91 218 LEU A N 1
ATOM 1646 C CA . LEU A 1 239 ? 5.006 -69.167 19.828 1.00 5.88 218 LEU A CA 1
ATOM 1647 C C . LEU A 1 239 ? 4.578 -70.614 20.077 1.00 10.10 218 LEU A C 1
ATOM 1648 O O . LEU A 1 239 ? 3.779 -71.168 19.322 1.00 6.29 218 LEU A O 1
ATOM 1653 N N . PRO A 1 240 ? 5.114 -71.238 21.137 1.00 7.51 219 PRO A N 1
ATOM 1654 C CA . PRO A 1 240 ? 4.645 -72.575 21.509 1.00 4.21 219 PRO A CA 1
ATOM 1655 C C . PRO A 1 240 ? 3.427 -72.474 22.419 1.00 6.95 219 PRO A C 1
ATOM 1656 O O . PRO A 1 240 ? 3.449 -71.721 23.393 1.00 7.54 219 PRO A O 1
ATOM 1660 N N . VAL A 1 241 ? 2.372 -73.216 22.092 1.00 4.40 220 VAL A N 1
ATOM 1661 C CA . VAL A 1 241 ? 1.106 -73.127 22.813 1.00 4.81 220 VAL A CA 1
ATOM 1662 C C . VAL A 1 241 ? 0.638 -74.514 23.251 1.00 7.39 220 VAL A C 1
ATOM 1663 O O . VAL A 1 241 ? 0.800 -75.488 22.518 1.00 5.30 220 VAL A O 1
ATOM 1667 N N . ASP A 1 242 ? 0.067 -74.606 24.448 1.00 3.95 221 ASP A N 1
ATOM 1668 C CA . ASP A 1 242 ? -0.478 -75.869 24.930 1.00 3.95 221 ASP A CA 1
ATOM 1669 C C . ASP A 1 242 ? -1.914 -76.032 24.431 1.00 4.72 221 ASP A C 1
ATOM 1670 O O . ASP A 1 242 ? -2.660 -75.058 24.340 1.00 6.25 221 ASP A O 1
ATOM 1675 N N . GLY A 1 243 ? -2.292 -77.260 24.094 1.00 4.88 222 GLY A N 1
ATOM 1676 C CA . GLY A 1 243 ? -3.603 -77.516 23.525 1.00 5.53 222 GLY A CA 1
ATOM 1677 C C . GLY A 1 243 ? -4.701 -77.743 24.544 1.00 6.92 222 GLY A C 1
ATOM 1678 O O . GLY A 1 243 ? -4.641 -77.221 25.658 1.00 5.03 222 GLY A O 1
ATOM 1679 N N . PRO A 1 244 ? -5.716 -78.532 24.166 1.00 7.10 223 PRO A N 1
ATOM 1680 C CA . PRO A 1 244 ? -6.897 -78.719 25.015 1.00 8.01 223 PRO A CA 1
ATOM 1681 C C . PRO A 1 244 ? -6.642 -79.572 26.256 1.00 6.17 223 PRO A C 1
ATOM 1682 O O . PRO A 1 244 ? -5.846 -80.513 26.234 1.00 7.08 223 PRO A O 1
ATOM 1686 N N . PHE A 1 245 ? -7.326 -79.212 27.336 1.00 7.55 224 PHE A N 1
ATOM 1687 C CA . PHE A 1 245 ? -7.412 -80.026 28.540 1.00 7.15 224 PHE A CA 1
ATOM 1688 C C . PHE A 1 245 ? -8.879 -80.418 28.660 1.00 8.84 224 PHE A C 1
ATOM 1689 O O . PHE A 1 245 ? -9.736 -79.569 28.904 1.00 9.27 224 PHE A O 1
ATOM 1697 N N . GLY A 1 246 ? -9.166 -81.702 28.464 1.00 8.87 225 GLY A N 1
ATOM 1698 C CA . GLY A 1 246 ? -10.533 -82.172 28.314 1.00 6.52 225 GLY A CA 1
ATOM 1699 C C . GLY A 1 246 ? -11.453 -81.983 29.506 1.00 9.33 225 GLY A C 1
ATOM 1700 O O . GLY A 1 246 ? -12.625 -81.637 29.345 1.00 10.26 225 GLY A O 1
ATOM 1701 N N . ASP A 1 247 ? -10.927 -82.207 30.705 1.00 11.63 226 ASP A N 1
ATOM 1702 C CA . ASP A 1 247 ? -11.747 -82.182 31.912 1.00 9.39 226 ASP A CA 1
ATOM 1703 C C . ASP A 1 247 ? -12.035 -80.759 32.385 1.00 11.18 226 ASP A C 1
ATOM 1704 O O . ASP A 1 247 ? -11.375 -80.253 33.294 1.00 10.75 226 ASP A O 1
ATOM 1709 N N . PHE A 1 248 ? -13.039 -80.124 31.786 1.00 8.56 227 PHE A N 1
ATOM 1710 C CA . PHE A 1 248 ? -13.410 -78.762 32.166 1.00 11.43 227 PHE A CA 1
ATOM 1711 C C . PHE A 1 248 ? -14.092 -78.690 33.539 1.00 13.17 227 PHE A C 1
ATOM 1712 O O . PHE A 1 248 ? -14.405 -77.604 34.024 1.00 12.39 227 PHE A O 1
ATOM 1720 N N . SER A 1 249 ? -14.317 -79.846 34.156 1.00 10.73 228 SER A N 1
ATOM 1721 C CA . SER A 1 249 ? -14.878 -79.901 35.504 1.00 13.26 228 SER A CA 1
ATOM 1722 C C . SER A 1 249 ? -13.775 -79.905 36.559 1.00 15.51 228 SER A C 1
ATOM 1723 O O . SER A 1 249 ? -14.053 -79.927 37.756 1.00 14.78 228 SER A O 1
ATOM 1726 N N . ASP A 1 250 ? -12.525 -79.884 36.109 1.00 8.24 229 ASP A N 1
ATOM 1727 C CA . ASP A 1 250 ? -11.383 -80.013 37.009 1.00 11.74 229 ASP A CA 1
ATOM 1728 C C . ASP A 1 250 ? -10.448 -78.805 36.912 1.00 15.77 229 ASP A C 1
ATOM 1729 O O . ASP A 1 250 ? -9.458 -78.829 36.179 1.00 9.94 229 ASP A O 1
ATOM 1734 N N . ASP A 1 251 ? -10.774 -77.755 37.663 1.00 12.45 230 ASP A N 1
ATOM 1735 C CA . ASP A 1 251 ? -9.999 -76.516 37.658 1.00 9.10 230 ASP A CA 1
ATOM 1736 C C . ASP A 1 251 ? -8.557 -76.723 38.117 1.00 9.43 230 ASP A C 1
ATOM 1737 O O . ASP A 1 251 ? -7.630 -76.192 37.511 1.00 11.85 230 ASP A O 1
ATOM 1742 N N . GLU A 1 252 ? -8.372 -77.484 39.191 1.00 8.37 231 GLU A N 1
ATOM 1743 C CA . GLU A 1 252 ? -7.033 -77.720 39.724 1.00 10.47 231 GLU A CA 1
ATOM 1744 C C . GLU A 1 252 ? -6.193 -78.553 38.761 1.00 12.30 231 GLU A C 1
ATOM 1745 O O . GLU A 1 252 ? -4.988 -78.335 38.628 1.00 8.88 231 GLU A O 1
ATOM 1751 N N . GLY A 1 253 ? -6.837 -79.504 38.092 1.00 11.41 232 GLY A N 1
ATOM 1752 C CA . GLY A 1 253 ? -6.180 -80.297 37.070 1.00 9.05 232 GLY A CA 1
ATOM 1753 C C . GLY A 1 253 ? -5.714 -79.422 35.921 1.00 9.09 232 GLY A C 1
ATOM 1754 O O . GLY A 1 253 ? -4.614 -79.600 35.397 1.00 8.27 232 GLY A O 1
ATOM 1755 N N . PHE A 1 254 ? -6.557 -78.470 35.533 1.00 9.66 233 PHE A N 1
ATOM 1756 C CA . PHE A 1 254 ? -6.210 -77.530 34.477 1.00 10.40 233 PHE A CA 1
ATOM 1757 C C . PHE A 1 254 ? -5.024 -76.682 34.911 1.00 13.76 233 PHE A C 1
ATOM 1758 O O . PHE A 1 254 ? -4.096 -76.466 34.135 1.00 8.09 233 PHE A O 1
ATOM 1766 N N . ARG A 1 255 ? -5.070 -76.196 36.150 1.00 7.74 234 ARG A N 1
ATOM 1767 C CA . ARG A 1 255 ? -3.987 -75.379 36.690 1.00 8.61 234 ARG A CA 1
ATOM 1768 C C . ARG A 1 255 ? -2.655 -76.118 36.639 1.00 9.34 234 ARG A C 1
ATOM 1769 O O . ARG A 1 255 ? -1.642 -75.548 36.247 1.00 9.12 234 ARG A O 1
ATOM 1777 N N . ALA A 1 256 ? -2.666 -77.389 37.026 1.00 8.02 235 ALA A N 1
ATOM 1778 C CA . ALA A 1 256 ? -1.456 -78.203 37.006 1.00 8.01 235 ALA A CA 1
ATOM 1779 C C . ALA A 1 256 ? -0.905 -78.357 35.588 1.00 7.66 235 ALA A C 1
ATOM 1780 O O . ALA A 1 256 ? 0.300 -78.235 35.367 1.00 8.87 235 ALA A O 1
ATOM 1782 N N . GLN A 1 257 ? -1.791 -78.620 34.631 1.00 8.15 236 GLN A N 1
ATOM 1783 C CA . GLN A 1 257 ? -1.386 -78.787 33.237 1.00 7.90 236 GLN A CA 1
ATOM 1784 C C . GLN A 1 257 ? -0.847 -77.478 32.673 1.00 7.72 236 GLN A C 1
ATOM 1785 O O . GLN A 1 257 ? 0.205 -77.454 32.032 1.00 6.65 236 GLN A O 1
ATOM 1791 N N . ALA A 1 258 ? -1.572 -76.390 32.917 1.00 4.41 237 ALA A N 1
ATOM 1792 C CA . ALA A 1 258 ? -1.152 -75.074 32.451 1.00 8.16 237 ALA A CA 1
ATOM 1793 C C . ALA A 1 258 ? 0.170 -74.651 33.091 1.00 8.17 237 ALA A C 1
ATOM 1794 O O . ALA A 1 258 ? 1.021 -74.048 32.435 1.00 6.84 237 ALA A O 1
ATOM 1796 N N . ARG A 1 259 ? 0.338 -74.978 34.370 1.00 7.47 238 ARG A N 1
ATOM 1797 C CA . ARG A 1 259 ? 1.559 -74.629 35.096 1.00 9.65 238 ARG A CA 1
ATOM 1798 C C . ARG A 1 259 ? 2.788 -75.350 34.550 1.00 7.80 238 ARG A C 1
ATOM 1799 O O . ARG A 1 259 ? 3.855 -74.753 34.426 1.00 9.05 238 ARG A O 1
ATOM 1807 N N . ARG A 1 260 ? 2.637 -76.631 34.231 1.00 6.93 239 ARG A N 1
ATOM 1808 C CA . ARG A 1 260 ? 3.720 -77.387 33.611 1.00 7.22 239 ARG A CA 1
ATOM 1809 C C . ARG A 1 260 ? 4.108 -76.760 32.276 1.00 7.33 239 ARG A C 1
ATOM 1810 O O . ARG A 1 260 ? 5.291 -76.550 32.000 1.00 7.42 239 ARG A O 1
ATOM 1818 N N . SER A 1 261 ? 3.101 -76.463 31.458 1.00 6.12 240 SER A N 1
ATOM 1819 C CA . SER A 1 261 ? 3.318 -75.870 30.141 1.00 5.79 240 SER A CA 1
ATOM 1820 C C . SER A 1 261 ? 4.038 -74.533 30.251 1.00 8.07 240 SER A C 1
ATOM 1821 O O . SER A 1 261 ? 5.010 -74.283 29.538 1.00 8.92 240 SER A O 1
ATOM 1824 N N . ALA A 1 262 ? 3.550 -73.678 31.146 1.00 5.71 241 ALA A N 1
ATOM 1825 C CA . ALA A 1 262 ? 4.147 -72.367 31.370 1.00 5.28 241 ALA A CA 1
ATOM 1826 C C . ALA A 1 262 ? 5.590 -72.499 31.848 1.00 6.31 241 ALA A C 1
ATOM 1827 O O . ALA A 1 262 ? 6.459 -71.721 31.459 1.00 6.54 241 ALA A O 1
ATOM 1829 N N . THR A 1 263 ? 5.838 -73.492 32.694 1.00 7.96 242 THR A N 1
ATOM 1830 C CA . THR A 1 263 ? 7.182 -73.743 33.192 1.00 7.54 242 THR A CA 1
ATOM 1831 C C . THR A 1 263 ? 8.123 -74.146 32.060 1.00 8.92 242 THR A C 1
ATOM 1832 O O . THR A 1 263 ? 9.270 -73.712 32.015 1.00 7.66 242 THR A O 1
ATOM 1836 N N . LEU A 1 264 ? 7.629 -74.968 31.140 1.00 6.39 243 LEU A N 1
ATOM 1837 C CA . LEU A 1 264 ? 8.454 -75.468 30.043 1.00 6.87 243 LEU A CA 1
ATOM 1838 C C . LEU A 1 264 ? 8.715 -74.413 28.967 1.00 6.76 243 LEU A C 1
ATOM 1839 O O . LEU A 1 264 ? 9.669 -74.520 28.197 1.00 5.39 243 LEU A O 1
ATOM 1844 N N . GLY A 1 265 ? 7.866 -73.394 28.911 1.00 5.42 244 GLY A N 1
ATOM 1845 C CA . GLY A 1 265 ? 8.087 -72.302 27.982 1.00 5.02 244 GLY A CA 1
ATOM 1846 C C . GLY A 1 265 ? 6.924 -71.999 27.056 1.00 7.44 244 GLY A C 1
ATOM 1847 O O . GLY A 1 265 ? 6.999 -71.067 26.256 1.00 6.77 244 GLY A O 1
ATOM 1848 N N . MET A 1 266 ? 5.853 -72.781 27.151 1.00 4.21 245 MET A N 1
ATOM 1849 C CA . MET A 1 266 ? 4.647 -72.494 26.378 1.00 6.62 245 MET A CA 1
ATOM 1850 C C . MET A 1 266 ? 3.982 -71.219 26.891 1.00 7.98 245 MET A C 1
ATOM 1851 O O . MET A 1 266 ? 3.948 -70.969 28.096 1.00 7.20 245 MET A O 1
ATOM 1856 N N . VAL A 1 267 ? 3.459 -70.411 25.972 1.00 4.69 246 VAL A N 1
ATOM 1857 C CA . VAL A 1 267 ? 3.019 -69.064 26.314 1.00 6.78 246 VAL A CA 1
ATOM 1858 C C . VAL A 1 267 ? 1.516 -68.941 26.545 1.00 8.00 246 VAL A C 1
ATOM 1859 O O . VAL A 1 267 ? 1.033 -67.882 26.948 1.00 8.52 246 VAL A O 1
ATOM 1863 N N . GLY A 1 268 ? 0.780 -70.017 26.290 1.00 6.47 247 GLY A N 1
ATOM 1864 C CA . GLY A 1 268 ? -0.662 -69.996 26.452 1.00 5.82 247 GLY A CA 1
ATOM 1865 C C . GLY A 1 268 ? -1.297 -71.362 26.290 1.00 7.78 247 GLY A C 1
ATOM 1866 O O . GLY A 1 268 ? -0.603 -72.356 26.087 1.00 5.29 247 GLY A O 1
ATOM 1867 N N . LYS A 1 269 ? -2.624 -71.409 26.371 1.00 6.75 248 LYS A N 1
ATOM 1868 C CA . LYS A 1 269 ? -3.343 -72.677 26.321 1.00 6.62 248 LYS A CA 1
ATOM 1869 C C . LYS A 1 269 ? -4.747 -72.513 25.739 1.00 8.30 248 LYS A C 1
ATOM 1870 O O . LYS A 1 269 ? -5.373 -71.460 25.884 1.00 6.52 248 LYS A O 1
ATOM 1876 N N . TRP A 1 270 ? -5.236 -73.556 25.075 1.00 7.09 249 TRP A N 1
ATOM 1877 C CA . TRP A 1 270 ? -6.592 -73.544 24.542 1.00 7.75 249 TRP A CA 1
ATOM 1878 C C . TRP A 1 270 ? -7.604 -73.524 25.673 1.00 6.31 249 TRP A C 1
ATOM 1879 O O . TRP A 1 270 ? -7.376 -74.105 26.732 1.00 8.23 249 TRP A O 1
ATOM 1890 N N . ALA A 1 271 ? -8.729 -72.861 25.436 1.00 4.92 250 ALA A N 1
ATOM 1891 C CA . ALA A 1 271 ? -9.915 -73.061 26.252 1.00 6.94 250 ALA A CA 1
ATOM 1892 C C . ALA A 1 271 ? -10.949 -73.763 25.383 1.00 7.88 250 ALA A C 1
ATOM 1893 O O . ALA A 1 271 ? -11.282 -73.284 24.299 1.00 7.38 250 ALA A O 1
ATOM 1895 N N . ILE A 1 272 ? -11.437 -74.909 25.843 1.00 9.44 251 ILE A N 1
ATOM 1896 C CA . ILE A 1 272 ? -12.496 -75.614 25.128 1.00 10.32 251 ILE A CA 1
ATOM 1897 C C . ILE A 1 272 ? -13.814 -75.510 25.890 1.00 15.60 251 ILE A C 1
ATOM 1898 O O . ILE A 1 272 ? -14.811 -76.135 25.531 1.00 16.23 251 ILE A O 1
ATOM 1903 N N . HIS A 1 273 ? -13.789 -74.713 26.951 1.00 11.48 252 HIS A N 1
ATOM 1904 C CA . HIS A 1 273 ? -14.974 -74.397 27.735 1.00 15.79 252 HIS A CA 1
ATOM 1905 C C . HIS A 1 273 ? -14.772 -72.996 28.304 1.00 16.08 252 HIS A C 1
ATOM 1906 O O . HIS A 1 273 ? -13.654 -72.637 28.675 1.00 13.20 252 HIS A O 1
ATOM 1913 N N . PRO A 1 274 ? -15.845 -72.191 28.352 1.00 12.87 253 PRO A N 1
ATOM 1914 C CA . PRO A 1 274 ? -15.767 -70.801 28.818 1.00 16.07 253 PRO A CA 1
ATOM 1915 C C . PRO A 1 274 ? -15.054 -70.631 30.164 1.00 14.87 253 PRO A C 1
ATOM 1916 O O . PRO A 1 274 ? -14.399 -69.615 30.383 1.00 13.50 253 PRO A O 1
ATOM 1920 N N . LYS A 1 275 ? -15.167 -71.619 31.045 1.00 13.97 254 LYS A N 1
ATOM 1921 C CA . LYS A 1 275 ? -14.545 -71.532 32.363 1.00 15.10 254 LYS A CA 1
ATOM 1922 C C . LYS A 1 275 ? -13.018 -71.573 32.314 1.00 11.77 254 LYS A C 1
ATOM 1923 O O . LYS A 1 275 ? -12.349 -71.087 33.225 1.00 9.03 254 LYS A O 1
ATOM 1929 N N . GLN A 1 276 ? -12.467 -72.151 31.251 1.00 12.76 255 GLN A N 1
ATOM 1930 C CA . GLN A 1 276 ? -11.018 -72.306 31.137 1.00 10.74 255 GLN A CA 1
ATOM 1931 C C . GLN A 1 276 ? -10.300 -71.018 30.723 1.00 10.35 255 GLN A C 1
ATOM 1932 O O . GLN A 1 276 ? -9.080 -70.914 30.848 1.00 7.88 255 GLN A O 1
ATOM 1938 N N . VAL A 1 277 ? -11.056 -70.036 30.243 1.00 8.44 256 VAL A N 1
ATOM 1939 C CA . VAL A 1 277 ? -10.462 -68.779 29.799 1.00 9.54 256 VAL A CA 1
ATOM 1940 C C . VAL A 1 277 ? -9.793 -68.032 30.954 1.00 11.12 256 VAL A C 1
ATOM 1941 O O . VAL A 1 277 ? -8.642 -67.601 30.845 1.00 10.97 256 VAL A O 1
ATOM 1945 N N . ALA A 1 278 ? -10.512 -67.895 32.064 1.00 9.96 257 ALA A N 1
ATOM 1946 C CA . ALA A 1 278 ? -9.973 -67.224 33.243 1.00 11.18 257 ALA A CA 1
ATOM 1947 C C . ALA A 1 278 ? -8.799 -68.001 33.832 1.00 11.72 257 ALA A C 1
ATOM 1948 O O . ALA A 1 278 ? -7.846 -67.413 34.346 1.00 8.46 257 ALA A O 1
ATOM 1950 N N . LEU A 1 279 ? -8.876 -69.325 33.760 1.00 6.43 258 LEU A N 1
ATOM 1951 C CA . LEU A 1 279 ? -7.807 -70.171 34.275 1.00 10.17 258 LEU A CA 1
ATOM 1952 C C . LEU A 1 279 ? -6.537 -70.015 33.445 1.00 9.47 258 LEU A C 1
ATOM 1953 O O . LEU A 1 279 ? -5.435 -69.937 33.989 1.00 11.62 258 LEU A O 1
ATOM 1958 N N . ALA A 1 280 ? -6.699 -69.962 32.126 1.00 10.87 259 ALA A N 1
ATOM 1959 C CA . ALA A 1 280 ? -5.572 -69.767 31.223 1.00 11.03 259 ALA A CA 1
ATOM 1960 C C . ALA A 1 280 ? -4.921 -68.406 31.444 1.00 9.18 259 ALA A C 1
ATOM 1961 O O . ALA A 1 280 ? -3.698 -68.301 31.542 1.00 8.89 259 ALA A O 1
ATOM 1963 N N . ASN A 1 281 ? -5.741 -67.364 31.523 1.00 8.73 260 ASN A N 1
ATOM 1964 C CA . ASN A 1 281 ? -5.230 -66.019 31.771 1.00 11.38 260 ASN A CA 1
ATOM 1965 C C . ASN A 1 281 ? -4.553 -65.899 33.134 1.00 13.49 260 ASN A C 1
ATOM 1966 O O . ASN A 1 281 ? -3.588 -65.155 33.292 1.00 11.57 260 ASN A O 1
ATOM 1971 N N . GLU A 1 282 ? -5.059 -66.644 34.111 1.00 10.58 261 GLU A N 1
ATOM 1972 C CA . GLU A 1 282 ? -4.475 -66.656 35.447 1.00 13.33 261 GLU A CA 1
ATOM 1973 C C . GLU A 1 282 ? -3.061 -67.231 35.425 1.00 12.45 261 GLU A C 1
ATOM 1974 O O . GLU A 1 282 ? -2.113 -66.598 35.884 1.00 13.44 261 GLU A O 1
ATOM 1980 N N . VAL A 1 283 ? -2.927 -68.431 34.875 1.00 9.24 262 VAL A N 1
ATOM 1981 C CA . VAL A 1 283 ? -1.644 -69.120 34.855 1.00 9.10 262 VAL A CA 1
ATOM 1982 C C . VAL A 1 283 ? -0.617 -68.454 33.934 1.00 14.61 262 VAL A C 1
ATOM 1983 O O . VAL A 1 283 ? 0.559 -68.350 34.283 1.00 11.84 262 VAL A O 1
ATOM 1987 N N . PHE A 1 284 ? -1.061 -67.990 32.770 1.00 12.15 263 PHE A N 1
ATOM 1988 C CA . PHE A 1 284 ? -0.130 -67.482 31.762 1.00 10.44 263 PHE A CA 1
ATOM 1989 C C . PHE A 1 284 ? 0.121 -65.978 31.833 1.00 13.68 263 PHE A C 1
ATOM 1990 O O . PHE A 1 284 ? 0.753 -65.405 30.947 1.00 16.53 263 PHE A O 1
ATOM 1998 N N . THR A 1 285 ? -0.378 -65.351 32.894 1.00 14.85 264 THR A N 1
ATOM 1999 C CA . THR A 1 285 ? 0.034 -64.001 33.259 1.00 16.44 264 THR A CA 1
ATOM 2000 C C . THR A 1 285 ? 0.835 -64.123 34.549 1.00 18.59 264 THR A C 1
ATOM 2001 O O . THR A 1 285 ? 0.294 -64.552 35.571 1.00 16.76 264 THR A O 1
ATOM 2005 N N . PRO A 1 286 ? 2.130 -63.768 34.503 1.00 23.03 265 PRO A N 1
ATOM 2006 C CA . PRO A 1 286 ? 3.017 -63.913 35.665 1.00 19.84 265 PRO A CA 1
ATOM 2007 C C . PRO A 1 286 ? 2.440 -63.230 36.901 1.00 18.15 265 PRO A C 1
ATOM 2008 O O . PRO A 1 286 ? 1.920 -62.120 36.802 1.00 20.85 265 PRO A O 1
ATOM 2012 N N . SER A 1 287 ? 2.512 -63.905 38.044 1.00 19.02 266 SER A N 1
ATOM 2013 C CA . SER A 1 287 ? 1.963 -63.369 39.287 1.00 29.86 266 SER A CA 1
ATOM 2014 C C . SER A 1 287 ? 2.694 -62.101 39.708 1.00 30.27 266 SER A C 1
ATOM 2015 O O . SER A 1 287 ? 3.796 -61.826 39.227 1.00 23.62 266 SER A O 1
ATOM 2018 N N . GLU A 1 288 ? 2.079 -61.334 40.606 1.00 32.76 267 GLU A N 1
ATOM 2019 C CA . GLU A 1 288 ? 2.711 -60.131 41.137 1.00 29.81 267 GLU A CA 1
ATOM 2020 C C . GLU A 1 288 ? 4.045 -60.456 41.785 1.00 26.74 267 GLU A C 1
ATOM 2021 O O . GLU A 1 288 ? 5.023 -59.742 41.589 1.00 27.43 267 GLU A O 1
ATOM 2027 N N . THR A 1 289 ? 4.078 -61.544 42.549 1.00 22.83 268 THR A N 1
ATOM 2028 C CA . THR A 1 289 ? 5.293 -61.955 43.241 1.00 25.23 268 THR A CA 1
ATOM 2029 C C . THR A 1 289 ? 6.406 -62.314 42.256 1.00 33.80 268 THR A C 1
ATOM 2030 O O . THR A 1 289 ? 7.561 -61.934 42.450 1.00 26.05 268 THR A O 1
ATOM 2034 N N . ALA A 1 290 ? 6.054 -63.048 41.204 1.00 25.75 269 ALA A N 1
ATOM 2035 C CA . ALA A 1 290 ? 7.024 -63.442 40.184 1.00 29.59 269 ALA A CA 1
ATOM 2036 C C . ALA A 1 290 ? 7.628 -62.220 39.495 1.00 21.23 269 ALA A C 1
ATOM 2037 O O . ALA A 1 290 ? 8.834 -62.163 39.250 1.00 24.04 269 ALA A O 1
ATOM 2039 N N . VAL A 1 291 ? 6.784 -61.241 39.192 1.00 19.67 270 VAL A N 1
ATOM 2040 C CA . VAL A 1 291 ? 7.235 -60.008 38.559 1.00 22.37 270 VAL A CA 1
ATOM 2041 C C . VAL A 1 291 ? 8.100 -59.198 39.521 1.00 25.03 270 VAL A C 1
ATOM 2042 O O . VAL A 1 291 ? 9.107 -58.612 39.121 1.00 24.60 270 VAL A O 1
ATOM 2046 N N . THR A 1 292 ? 7.712 -59.182 40.792 1.00 22.11 271 THR A N 1
ATOM 2047 C CA . THR A 1 292 ? 8.463 -58.451 41.808 1.00 23.61 271 THR A CA 1
ATOM 2048 C C . THR A 1 292 ? 9.875 -59.011 41.979 1.00 24.73 271 THR A C 1
ATOM 2049 O O . THR A 1 292 ? 10.849 -58.257 41.993 1.00 19.12 271 THR A O 1
ATOM 2053 N N . GLU A 1 293 ? 9.983 -60.331 42.099 1.00 19.41 272 GLU A N 1
ATOM 2054 C CA . GLU A 1 293 ? 11.285 -60.977 42.209 1.00 20.84 272 GLU A CA 1
ATOM 2055 C C . GLU A 1 293 ? 12.132 -60.682 40.975 1.00 22.10 272 GLU A C 1
ATOM 2056 O O . GLU A 1 293 ? 13.325 -60.392 41.083 1.00 17.61 272 GLU A O 1
ATOM 2062 N N . ALA A 1 294 ? 11.501 -60.757 39.807 1.00 21.02 273 ALA A N 1
ATOM 2063 C CA . ALA A 1 294 ? 12.176 -60.510 38.539 1.00 19.51 273 ALA A CA 1
ATOM 2064 C C . ALA A 1 294 ? 12.788 -59.111 38.497 1.00 24.41 273 ALA A C 1
ATOM 2065 O O . ALA A 1 294 ? 13.939 -58.937 38.094 1.00 19.85 273 ALA A O 1
ATOM 2067 N N . ARG A 1 295 ? 12.017 -58.117 38.925 1.00 21.57 274 ARG A N 1
ATOM 2068 C CA . ARG A 1 295 ? 12.499 -56.741 38.934 1.00 25.21 274 ARG A CA 1
ATOM 2069 C C . ARG A 1 295 ? 13.596 -56.535 39.976 1.00 21.73 274 ARG A C 1
ATOM 2070 O O . ARG A 1 295 ? 14.514 -55.741 39.772 1.00 21.24 274 ARG A O 1
ATOM 2078 N N . GLU A 1 296 ? 13.498 -57.256 41.089 1.00 14.12 275 GLU A N 1
ATOM 2079 C CA . GLU A 1 296 ? 14.518 -57.189 42.130 1.00 22.00 275 GLU A CA 1
ATOM 2080 C C . GLU A 1 296 ? 15.840 -57.771 41.633 1.00 25.25 275 GLU A C 1
ATOM 2081 O O . GLU A 1 296 ? 16.916 -57.282 41.983 1.00 19.62 275 GLU A O 1
ATOM 2087 N N . ILE A 1 297 ? 15.752 -58.814 40.815 1.00 21.19 276 ILE A N 1
ATOM 2088 C CA . ILE A 1 297 ? 16.939 -59.428 40.230 1.00 19.42 276 ILE A CA 1
ATOM 2089 C C . ILE A 1 297 ? 17.584 -58.484 39.216 1.00 19.38 276 ILE A C 1
ATOM 2090 O O . ILE A 1 297 ? 18.810 -58.370 39.149 1.00 19.73 276 ILE A O 1
ATOM 2095 N N . LEU A 1 298 ? 16.750 -57.799 38.439 1.00 19.82 277 LEU A N 1
ATOM 2096 C CA . LEU A 1 298 ? 17.236 -56.806 37.488 1.00 20.00 277 LEU A CA 1
ATOM 2097 C C . LEU A 1 298 ? 17.939 -55.661 38.212 1.00 26.22 277 LEU A C 1
ATOM 2098 O O . LEU A 1 298 ? 19.002 -55.204 37.789 1.00 22.07 277 LEU A O 1
ATOM 2103 N N . ALA A 1 299 ? 17.337 -55.207 39.308 1.00 21.74 278 ALA A N 1
ATOM 2104 C CA . ALA A 1 299 ? 17.908 -54.134 40.113 1.00 28.31 278 ALA A CA 1
ATOM 2105 C C . ALA A 1 299 ? 19.246 -54.552 40.712 1.00 21.43 278 ALA A C 1
ATOM 2106 O O . ALA A 1 299 ? 20.208 -53.785 40.699 1.00 26.73 278 ALA A O 1
ATOM 2108 N N . ALA A 1 300 ? 19.297 -55.774 41.234 1.00 17.62 279 ALA A N 1
ATOM 2109 C CA . ALA A 1 300 ? 20.517 -56.298 41.839 1.00 17.33 279 ALA A CA 1
ATOM 2110 C C . ALA A 1 300 ? 21.662 -56.374 40.828 1.00 24.93 279 ALA A C 1
ATOM 2111 O O . ALA A 1 300 ? 22.795 -56.003 41.131 1.00 20.08 279 ALA A O 1
ATOM 2113 N N . MET A 1 301 ? 21.356 -56.848 39.624 1.00 21.94 280 MET A N 1
ATOM 2114 C CA . MET A 1 301 ? 22.366 -56.988 38.578 1.00 20.05 280 MET A CA 1
ATOM 2115 C C . MET A 1 301 ? 22.860 -55.637 38.061 1.00 23.97 280 MET A C 1
ATOM 2116 O O . MET A 1 301 ? 24.034 -55.488 37.721 1.00 23.80 280 MET A O 1
ATOM 2121 N N . ASP A 1 302 ? 21.961 -54.659 37.999 1.00 22.95 281 ASP A N 1
ATOM 2122 C CA . ASP A 1 302 ? 22.345 -53.298 37.639 1.00 27.87 281 ASP A CA 1
ATOM 2123 C C . ASP A 1 302 ? 23.296 -52.728 38.683 1.00 32.10 281 ASP A C 1
ATOM 2124 O O . ASP A 1 302 ? 24.288 -52.079 38.348 1.00 27.13 281 ASP A O 1
ATOM 2129 N N . ALA A 1 303 ? 22.983 -52.980 39.950 1.00 24.31 282 ALA A N 1
ATOM 2130 C CA . ALA A 1 303 ? 23.825 -52.534 41.052 1.00 26.54 282 ALA A CA 1
ATOM 2131 C C . ALA A 1 303 ? 25.201 -53.186 40.973 1.00 24.27 282 ALA A C 1
ATOM 2132 O O . ALA A 1 303 ? 26.222 -52.514 41.111 1.00 27.96 282 ALA A O 1
ATOM 2134 N N . ALA A 1 304 ? 25.218 -54.496 40.743 1.00 22.86 283 ALA A N 1
ATOM 2135 C CA . ALA A 1 304 ? 26.467 -55.243 40.623 1.00 25.15 283 ALA A CA 1
ATOM 2136 C C . ALA A 1 304 ? 27.300 -54.749 39.442 1.00 26.84 283 ALA A C 1
ATOM 2137 O O . ALA A 1 304 ? 28.528 -54.694 39.518 1.00 20.36 283 ALA A O 1
ATOM 2139 N N . LYS A 1 305 ? 26.622 -54.394 38.353 1.00 22.14 284 LYS A N 1
ATOM 2140 C CA . LYS A 1 305 ? 27.277 -53.830 37.177 1.00 26.66 284 LYS A CA 1
ATOM 2141 C C . LYS A 1 305 ? 28.029 -52.552 37.541 1.00 26.58 284 LYS A C 1
ATOM 2142 O O . LYS A 1 305 ? 29.155 -52.333 37.098 1.00 30.33 284 LYS A O 1
ATOM 2148 N N . ALA A 1 306 ? 27.400 -51.719 38.363 1.00 27.67 285 ALA A N 1
ATOM 2149 C CA . ALA A 1 306 ? 28.005 -50.464 38.795 1.00 31.56 285 ALA A CA 1
ATOM 2150 C C . ALA A 1 306 ? 29.199 -50.696 39.720 1.00 23.65 285 ALA A C 1
ATOM 2151 O O . ALA A 1 306 ? 30.078 -49.844 39.834 1.00 30.50 285 ALA A O 1
ATOM 2153 N N . ARG A 1 307 ? 29.225 -51.852 40.377 1.00 22.76 286 ARG A N 1
ATOM 2154 C CA . ARG A 1 307 ? 30.339 -52.207 41.253 1.00 24.83 286 ARG A CA 1
ATOM 2155 C C . ARG A 1 307 ? 31.438 -52.943 40.492 1.00 21.97 286 ARG A C 1
ATOM 2156 O O . ARG A 1 307 ? 32.436 -53.362 41.078 1.00 21.49 286 ARG A O 1
ATOM 2164 N N . GLY A 1 308 ? 31.248 -53.106 39.188 1.00 19.60 287 GLY A N 1
ATOM 2165 C CA . GLY A 1 308 ? 32.207 -53.825 38.369 1.00 20.05 287 GLY A CA 1
ATOM 2166 C C . GLY A 1 308 ? 32.080 -55.331 38.508 1.00 24.58 287 GLY A C 1
ATOM 2167 O O . GLY A 1 308 ? 33.066 -56.060 38.402 1.00 28.12 287 GLY A O 1
ATOM 2168 N N . GLU A 1 309 ? 30.858 -55.799 38.744 1.00 21.93 288 GLU A N 1
ATOM 2169 C CA . GLU A 1 309 ? 30.602 -57.221 38.940 1.00 19.77 288 GLU A CA 1
ATOM 2170 C C . GLU A 1 309 ? 29.543 -57.727 37.963 1.00 19.86 288 GLU A C 1
ATOM 2171 O O . GLU A 1 309 ? 28.561 -57.036 37.685 1.00 17.82 288 GLU A O 1
ATOM 2177 N N . GLY A 1 310 ? 29.746 -58.936 37.447 1.00 19.12 289 GLY A N 1
ATOM 2178 C CA . GLY A 1 310 ? 28.800 -59.545 36.527 1.00 13.67 289 GLY A CA 1
ATOM 2179 C C . GLY A 1 310 ? 28.010 -60.662 37.181 1.00 17.92 289 GLY A C 1
ATOM 2180 O O . GLY A 1 310 ? 27.138 -61.276 36.562 1.00 16.76 289 GLY A O 1
ATOM 2181 N N . ALA A 1 311 ? 28.332 -60.931 38.441 1.00 19.38 290 ALA A N 1
ATOM 2182 C CA . ALA A 1 311 ? 27.617 -61.922 39.232 1.00 18.73 290 ALA A CA 1
ATOM 2183 C C . ALA A 1 311 ? 27.528 -61.449 40.677 1.00 28.85 290 ALA A C 1
ATOM 2184 O O . ALA A 1 311 ? 28.452 -60.815 41.190 1.00 29.13 290 ALA A O 1
ATOM 2186 N N . THR A 1 312 ? 26.410 -61.746 41.329 1.00 22.41 291 THR A N 1
ATOM 2187 C CA . THR A 1 312 ? 26.247 -61.411 42.737 1.00 22.27 291 THR A CA 1
ATOM 2188 C C . THR A 1 312 ? 25.311 -62.399 43.426 1.00 25.00 291 THR A C 1
ATOM 2189 O O . THR A 1 312 ? 24.943 -63.425 42.852 1.00 15.94 291 THR A O 1
ATOM 2193 N N . VAL A 1 313 ? 24.936 -62.090 44.662 1.00 25.28 292 VAL A N 1
ATOM 2194 C CA . VAL A 1 313 ? 24.084 -62.977 45.443 1.00 23.64 292 VAL A CA 1
ATOM 2195 C C . VAL A 1 313 ? 22.695 -62.382 45.640 1.00 23.00 292 VAL A C 1
ATOM 2196 O O . VAL A 1 313 ? 22.552 -61.229 46.043 1.00 21.41 292 VAL A O 1
ATOM 2200 N N . TYR A 1 314 ? 21.674 -63.177 45.339 1.00 20.99 293 TYR A N 1
ATOM 2201 C CA . TYR A 1 314 ? 20.292 -62.775 45.564 1.00 20.05 293 TYR A CA 1
ATOM 2202 C C . TYR A 1 314 ? 19.571 -63.853 46.362 1.00 26.93 293 TYR A C 1
ATOM 2203 O O . TYR A 1 314 ? 19.405 -64.974 45.885 1.00 17.39 293 TYR A O 1
ATOM 2212 N N . LYS A 1 315 ? 19.157 -63.510 47.579 1.00 24.44 294 LYS A N 1
ATOM 2213 C CA . LYS A 1 315 ? 18.469 -64.448 48.465 1.00 23.72 294 LYS A CA 1
ATOM 2214 C C . LYS A 1 315 ? 19.214 -65.774 48.626 1.00 22.83 294 LYS A C 1
ATOM 2215 O O . LYS A 1 315 ? 18.612 -66.846 48.574 1.00 20.25 294 LYS A O 1
ATOM 2221 N N . GLY A 1 316 ? 20.527 -65.696 48.807 1.00 18.61 295 GLY A N 1
ATOM 2222 C CA . GLY A 1 316 ? 21.327 -66.879 49.057 1.00 21.23 295 GLY A CA 1
ATOM 2223 C C . GLY A 1 316 ? 21.623 -67.727 47.834 1.00 18.53 295 GLY A C 1
ATOM 2224 O O . GLY A 1 316 ? 22.084 -68.862 47.959 1.00 15.27 295 GLY A O 1
ATOM 2225 N N . ARG A 1 317 ? 21.363 -67.190 46.647 1.00 17.50 296 ARG A N 1
ATOM 2226 C CA . ARG A 1 317 ? 21.694 -67.912 45.422 1.00 16.34 296 ARG A CA 1
ATOM 2227 C C . ARG A 1 317 ? 22.424 -67.036 44.410 1.00 16.99 296 ARG A C 1
ATOM 2228 O O . ARG A 1 317 ? 22.416 -65.810 44.510 1.00 17.67 296 ARG A O 1
ATOM 2236 N N . LEU A 1 318 ? 23.057 -67.680 43.436 1.00 16.09 297 LEU A N 1
ATOM 2237 C CA . LEU A 1 318 ? 23.763 -66.968 42.382 1.00 17.79 297 LEU A CA 1
ATOM 2238 C C . LEU A 1 318 ? 22.801 -66.318 41.397 1.00 23.65 297 LEU A C 1
ATOM 2239 O O . LEU A 1 318 ? 21.829 -66.935 40.962 1.00 19.49 297 LEU A O 1
ATOM 2244 N N . VAL A 1 319 ? 23.073 -65.063 41.060 1.00 16.95 298 VAL A N 1
ATOM 2245 C CA . VAL A 1 319 ? 22.460 -64.438 39.898 1.00 13.58 298 VAL A CA 1
ATOM 2246 C C . VAL A 1 319 ? 23.569 -63.808 39.062 1.00 20.38 298 VAL A C 1
ATOM 2247 O O . VAL A 1 319 ? 24.541 -63.286 39.606 1.00 19.66 298 VAL A O 1
ATOM 2251 N N . ASP A 1 320 ? 23.443 -63.890 37.742 1.00 18.15 299 ASP A N 1
ATOM 2252 C CA . ASP A 1 320 ? 24.423 -63.277 36.851 1.00 18.43 299 ASP A CA 1
ATOM 2253 C C . ASP A 1 320 ? 23.773 -62.703 35.595 1.00 15.48 299 ASP A C 1
ATOM 2254 O O . ASP A 1 320 ? 22.575 -62.431 35.582 1.00 17.06 299 ASP A O 1
ATOM 2259 N N . ILE A 1 321 ? 24.570 -62.516 34.547 1.00 15.31 300 ILE A N 1
ATOM 2260 C CA . ILE A 1 321 ? 24.092 -61.890 33.314 1.00 13.37 300 ILE A CA 1
ATOM 2261 C C . ILE A 1 321 ? 22.943 -62.684 32.685 1.00 15.02 300 ILE A C 1
ATOM 2262 O O . ILE A 1 321 ? 22.009 -62.107 32.127 1.00 14.53 300 ILE A O 1
ATOM 2267 N N . ALA A 1 322 ? 23.007 -64.007 32.800 1.00 13.90 301 ALA A N 1
ATOM 2268 C CA . ALA A 1 322 ? 21.936 -64.867 32.300 1.00 12.29 301 ALA A CA 1
ATOM 2269 C C . ALA A 1 322 ? 20.625 -64.633 33.054 1.00 13.25 301 ALA A C 1
ATOM 2270 O O . ALA A 1 322 ? 19.541 -64.763 32.485 1.00 13.93 301 ALA A O 1
ATOM 2272 N N . SER A 1 323 ? 20.734 -64.285 34.334 1.00 13.79 302 SER A N 1
ATOM 2273 C CA . SER A 1 323 ? 19.564 -64.038 35.170 1.00 14.44 302 SER A CA 1
ATOM 2274 C C . SER A 1 323 ? 18.784 -62.831 34.670 1.00 15.39 302 SER A C 1
ATOM 2275 O O . SER A 1 323 ? 17.567 -62.754 34.842 1.00 16.92 302 SER A O 1
ATOM 2278 N N . ILE A 1 324 ? 19.492 -61.886 34.059 1.00 11.33 303 ILE A N 1
ATOM 2279 C CA . ILE A 1 324 ? 18.851 -60.717 33.468 1.00 15.30 303 ILE A CA 1
ATOM 2280 C C . ILE A 1 324 ? 17.885 -61.151 32.368 1.00 17.37 303 ILE A C 1
ATOM 2281 O O . ILE A 1 324 ? 16.750 -60.673 32.299 1.00 17.22 303 ILE A O 1
ATOM 2286 N N . LYS A 1 325 ? 18.340 -62.068 31.520 1.00 16.97 304 LYS A N 1
ATOM 2287 C CA . LYS A 1 325 ? 17.512 -62.598 30.441 1.00 18.15 304 LYS A CA 1
ATOM 2288 C C . LYS A 1 325 ? 16.318 -63.380 30.987 1.00 12.36 304 LYS A C 1
ATOM 2289 O O . LYS A 1 325 ? 15.219 -63.308 30.438 1.00 12.45 304 LYS A O 1
ATOM 2295 N N . GLN A 1 326 ? 16.539 -64.121 32.069 1.00 11.25 305 GLN A N 1
ATOM 2296 C CA . GLN A 1 326 ? 15.462 -64.864 32.717 1.00 13.94 305 GLN A CA 1
ATOM 2297 C C . GLN A 1 326 ? 14.420 -63.918 33.302 1.00 15.75 305 GLN A C 1
ATOM 2298 O O . GLN A 1 326 ? 13.216 -64.111 33.117 1.00 15.24 305 GLN A O 1
ATOM 2304 N N . ALA A 1 327 ? 14.890 -62.892 34.005 1.00 16.39 306 ALA A N 1
ATOM 2305 C CA . ALA A 1 327 ? 14.003 -61.895 34.590 1.00 17.27 306 ALA A CA 1
ATOM 2306 C C . ALA A 1 327 ? 13.197 -61.198 33.504 1.00 14.55 306 ALA A C 1
ATOM 2307 O O . ALA A 1 327 ? 12.031 -60.856 33.703 1.00 13.81 306 ALA A O 1
ATOM 2309 N N . GLU A 1 328 ? 13.826 -61.000 32.350 1.00 16.34 307 GLU A N 1
ATOM 2310 C CA . GLU A 1 328 ? 13.171 -60.345 31.226 1.00 18.49 307 GLU A CA 1
ATOM 2311 C C . GLU A 1 328 ? 12.075 -61.212 30.602 1.00 15.85 307 GLU A C 1
ATOM 2312 O O . GLU A 1 328 ? 11.114 -60.690 30.043 1.00 17.23 307 GLU A O 1
ATOM 2318 N N . VAL A 1 329 ? 12.216 -62.531 30.707 1.00 14.94 308 VAL A N 1
ATOM 2319 C CA . VAL A 1 329 ? 11.176 -63.442 30.233 1.00 15.38 308 VAL A CA 1
ATOM 2320 C C . VAL A 1 329 ? 9.902 -63.243 31.049 1.00 16.21 308 VAL A C 1
ATOM 2321 O O . VAL A 1 329 ? 8.799 -63.184 30.501 1.00 15.66 308 VAL A O 1
ATOM 2325 N N . ILE A 1 330 ? 10.070 -63.129 32.362 1.00 17.40 309 ILE A N 1
ATOM 2326 C CA . ILE A 1 330 ? 8.953 -62.910 33.272 1.00 17.66 309 ILE A CA 1
ATOM 2327 C C . ILE A 1 330 ? 8.267 -61.580 32.980 1.00 20.80 309 ILE A C 1
ATOM 2328 O O . ILE A 1 330 ? 7.051 -61.524 32.794 1.00 20.94 309 ILE A O 1
ATOM 2333 N N . VAL A 1 331 ? 9.060 -60.513 32.936 1.00 18.62 310 VAL A N 1
ATOM 2334 C CA . VAL A 1 331 ? 8.544 -59.160 32.742 1.00 21.26 310 VAL A CA 1
ATOM 2335 C C . VAL A 1 331 ? 7.859 -58.982 31.384 1.00 21.73 310 VAL A C 1
ATOM 2336 O O . VAL A 1 331 ? 6.828 -58.315 31.282 1.00 22.66 310 VAL A O 1
ATOM 2340 N N . ARG A 1 332 ? 8.428 -59.592 30.348 1.00 22.29 311 ARG A N 1
ATOM 2341 C CA . ARG A 1 332 ? 7.867 -59.504 29.002 1.00 21.88 311 ARG A CA 1
ATOM 2342 C C . ARG A 1 332 ? 6.442 -60.054 28.931 1.00 27.63 311 ARG A C 1
ATOM 2343 O O . ARG A 1 332 ? 5.562 -59.437 28.330 1.00 28.00 311 ARG A O 1
ATOM 2351 N N . GLN A 1 333 ? 6.218 -61.210 29.550 1.00 24.38 312 GLN A N 1
ATOM 2352 C CA . GLN A 1 333 ? 4.898 -61.837 29.535 1.00 28.83 312 GLN A CA 1
ATOM 2353 C C . GLN A 1 333 ? 3.881 -61.064 30.370 1.00 31.82 312 GLN A C 1
ATOM 2354 O O . GLN A 1 333 ? 2.680 -61.123 30.108 1.00 33.57 312 GLN A O 1
ATOM 2360 N N . ALA A 1 334 ? 4.367 -60.337 31.370 1.00 27.11 313 ALA A N 1
ATOM 2361 C CA . ALA A 1 334 ? 3.489 -59.562 32.239 1.00 30.04 313 ALA A CA 1
ATOM 2362 C C . ALA A 1 334 ? 3.120 -58.213 31.627 1.00 31.89 313 ALA A C 1
ATOM 2363 O O . ALA A 1 334 ? 2.040 -57.679 31.885 1.00 30.50 313 ALA A O 1
ATOM 2365 N N . GLU A 1 335 ? 4.014 -57.669 30.808 1.00 29.85 314 GLU A N 1
ATOM 2366 C CA . GLU A 1 335 ? 3.830 -56.322 30.274 1.00 35.01 314 GLU A CA 1
ATOM 2367 C C . GLU A 1 335 ? 3.081 -56.262 28.941 1.00 34.93 314 GLU A C 1
ATOM 2368 O O . GLU A 1 335 ? 2.823 -55.176 28.423 1.00 38.05 314 GLU A O 1
ATOM 2374 N N . MET A 1 336 ? 2.725 -57.418 28.389 1.00 39.28 315 MET A N 1
ATOM 2375 C CA . MET A 1 336 ? 1.989 -57.444 27.128 1.00 39.38 315 MET A CA 1
ATOM 2376 C C . MET A 1 336 ? 0.485 -57.491 27.366 1.00 42.13 315 MET A C 1
ATOM 2377 O O . MET A 1 336 ? 0.032 -57.531 28.510 1.00 45.71 315 MET A O 1
ATOM 2382 N N . SER B 1 23 ? 34.481 -98.426 11.832 1.00 46.12 2 SER B N 1
ATOM 2383 C CA . SER B 1 23 ? 33.126 -98.772 12.248 1.00 45.35 2 SER B CA 1
ATOM 2384 C C . SER B 1 23 ? 33.047 -100.234 12.677 1.00 32.99 2 SER B C 1
ATOM 2385 O O . SER B 1 23 ? 34.052 -100.948 12.654 1.00 39.74 2 SER B O 1
ATOM 2388 N N . PHE B 1 24 ? 31.849 -100.664 13.064 1.00 28.67 3 PHE B N 1
ATOM 2389 C CA . PHE B 1 24 ? 31.620 -102.007 13.595 1.00 27.02 3 PHE B CA 1
ATOM 2390 C C . PHE B 1 24 ? 32.451 -102.239 14.852 1.00 30.18 3 PHE B C 1
ATOM 2391 O O . PHE B 1 24 ? 32.912 -103.349 15.127 1.00 18.83 3 PHE B O 1
ATOM 2399 N N . ARG B 1 25 ? 32.642 -101.156 15.598 1.00 29.54 4 ARG B N 1
ATOM 2400 C CA . ARG B 1 25 ? 33.255 -101.191 16.916 1.00 42.20 4 ARG B CA 1
ATOM 2401 C C . ARG B 1 25 ? 32.269 -100.541 17.873 1.00 40.81 4 ARG B C 1
ATOM 2402 O O . ARG B 1 25 ? 31.255 -99.992 17.441 1.00 32.77 4 ARG B O 1
ATOM 2410 N N . LEU B 1 26 ? 32.566 -100.582 19.161 1.00 39.77 5 LEU B N 1
ATOM 2411 C CA . LEU B 1 26 ? 31.695 -99.912 20.089 1.00 43.17 5 LEU B CA 1
ATOM 2412 C C . LEU B 1 26 ? 31.866 -98.391 19.980 1.00 31.01 5 LEU B C 1
ATOM 2413 O O . LEU B 1 26 ? 32.739 -97.932 19.347 1.00 32.22 5 LEU B O 1
ATOM 2418 N N . GLN B 1 27 ? 30.990 -97.641 20.592 1.00 28.38 6 GLN B N 1
ATOM 2419 C CA . GLN B 1 27 ? 31.027 -96.186 20.520 1.00 26.14 6 GLN B CA 1
ATOM 2420 C C . GLN B 1 27 ? 32.404 -95.670 20.936 1.00 24.75 6 GLN B C 1
ATOM 2421 O O . GLN B 1 27 ? 33.084 -96.304 21.747 1.00 21.60 6 GLN B O 1
ATOM 2427 N N . PRO B 1 28 ? 32.831 -94.532 20.362 1.00 21.23 7 PRO B N 1
ATOM 2428 C CA . PRO B 1 28 ? 34.144 -93.965 20.686 1.00 20.77 7 PRO B CA 1
ATOM 2429 C C . PRO B 1 28 ? 34.288 -93.714 22.180 1.00 20.48 7 PRO B C 1
ATOM 2430 O O . PRO B 1 28 ? 33.351 -93.225 22.812 1.00 20.88 7 PRO B O 1
ATOM 2434 N N . ALA B 1 29 ? 35.440 -94.062 22.740 1.00 19.16 8 ALA B N 1
ATOM 2435 C CA . ALA B 1 29 ? 35.710 -93.769 24.139 1.00 21.98 8 ALA B CA 1
ATOM 2436 C C . ALA B 1 29 ? 35.887 -92.267 24.313 1.00 18.88 8 ALA B C 1
ATOM 2437 O O . ALA B 1 29 ? 36.547 -91.617 23.503 1.00 18.74 8 ALA B O 1
ATOM 2439 N N . PRO B 1 30 ? 35.284 -91.708 25.368 1.00 16.03 9 PRO B N 1
ATOM 2440 C CA . PRO B 1 30 ? 35.473 -90.292 25.689 1.00 15.08 9 PRO B CA 1
ATOM 2441 C C . PRO B 1 30 ? 36.844 -90.101 26.327 1.00 14.22 9 PRO B C 1
ATOM 2442 O O . PRO B 1 30 ? 37.500 -91.100 26.626 1.00 14.72 9 PRO B O 1
ATOM 2446 N N . PRO B 1 31 ? 37.282 -88.844 26.516 1.00 18.16 10 PRO B N 1
ATOM 2447 C CA . PRO B 1 31 ? 38.543 -88.597 27.225 1.00 14.03 10 PRO B CA 1
ATOM 2448 C C . PRO B 1 31 ? 38.531 -89.273 28.588 1.00 14.49 10 PRO B C 1
ATOM 2449 O O . PRO B 1 31 ? 37.499 -89.280 29.259 1.00 16.19 10 PRO B O 1
ATOM 2453 N N . ALA B 1 32 ? 39.661 -89.843 28.987 1.00 17.42 11 ALA B N 1
ATOM 2454 C CA . ALA B 1 32 ? 39.721 -90.614 30.222 1.00 16.64 11 ALA B CA 1
ATOM 2455 C C . ALA B 1 32 ? 40.058 -89.763 31.440 1.00 16.99 11 ALA B C 1
ATOM 2456 O O . ALA B 1 32 ? 40.217 -90.293 32.528 1.00 29.59 11 ALA B O 1
ATOM 2458 N N . ARG B 1 33 ? 40.186 -88.454 31.255 1.00 12.60 12 ARG B N 1
ATOM 2459 C CA . ARG B 1 33 ? 40.532 -87.558 32.358 1.00 14.80 12 ARG B CA 1
ATOM 2460 C C . ARG B 1 33 ? 39.353 -87.321 33.308 1.00 15.95 12 ARG B C 1
ATOM 2461 O O . ARG B 1 33 ? 38.195 -87.412 32.901 1.00 16.10 12 ARG B O 1
ATOM 2469 N N . PRO B 1 34 ? 39.648 -87.018 34.585 1.00 18.08 13 PRO B N 1
ATOM 2470 C CA . PRO B 1 34 ? 38.603 -86.733 35.577 1.00 18.00 13 PRO B CA 1
ATOM 2471 C C . PRO B 1 34 ? 37.850 -85.445 35.259 1.00 15.54 13 PRO B C 1
ATOM 2472 O O . PRO B 1 34 ? 38.466 -84.454 34.862 1.00 13.96 13 PRO B O 1
ATOM 2476 N N . ASN B 1 35 ? 36.532 -85.462 35.446 1.00 11.91 14 ASN B N 1
ATOM 2477 C CA . ASN B 1 35 ? 35.699 -84.293 35.171 1.00 12.61 14 ASN B CA 1
ATOM 2478 C C . ASN B 1 35 ? 34.473 -84.255 36.089 1.00 14.52 14 ASN B C 1
ATOM 2479 O O . ASN B 1 35 ? 33.356 -83.965 35.656 1.00 9.16 14 ASN B O 1
ATOM 2484 N N . ARG B 1 36 ? 34.699 -84.546 37.365 1.00 11.53 15 ARG B N 1
ATOM 2485 C CA . ARG B 1 36 ? 33.636 -84.594 38.365 1.00 13.09 15 ARG B CA 1
ATOM 2486 C C . ARG B 1 36 ? 33.069 -83.215 38.670 1.00 10.61 15 ARG B C 1
ATOM 2487 O O . ARG B 1 36 ? 31.878 -83.044 38.954 1.00 10.44 15 ARG B O 1
ATOM 2495 N N . CYS B 1 37 ? 33.938 -82.222 38.608 1.00 6.58 16 CYS B N 1
ATOM 2496 C CA . CYS B 1 37 ? 33.548 -80.888 38.996 1.00 6.97 16 CYS B CA 1
ATOM 2497 C C . CYS B 1 37 ? 34.366 -79.858 38.250 1.00 8.12 16 CYS B C 1
ATOM 2498 O O . CYS B 1 37 ? 35.588 -79.974 38.125 1.00 8.52 16 CYS B O 1
ATOM 2501 N N . GLN B 1 38 ? 33.668 -78.859 37.736 1.00 8.59 17 GLN B N 1
ATOM 2502 C CA . GLN B 1 38 ? 34.312 -77.739 37.082 1.00 8.09 17 GLN B CA 1
ATOM 2503 C C . GLN B 1 38 ? 34.015 -76.493 37.900 1.00 8.51 17 GLN B C 1
ATOM 2504 O O . GLN B 1 38 ? 32.878 -76.026 37.951 1.00 8.76 17 GLN B O 1
ATOM 2510 N N . LEU B 1 39 ? 35.043 -75.968 38.556 1.00 6.18 18 LEU B N 1
ATOM 2511 C CA . LEU B 1 39 ? 34.884 -74.793 39.402 1.00 7.18 18 LEU B CA 1
ATOM 2512 C C . LEU B 1 39 ? 35.047 -73.511 38.594 1.00 7.90 18 LEU B C 1
ATOM 2513 O O . LEU B 1 39 ? 36.091 -73.281 37.986 1.00 8.07 18 LEU B O 1
ATOM 2518 N N . PHE B 1 40 ? 34.009 -72.681 38.597 1.00 8.35 19 PHE B N 1
ATOM 2519 C CA . PHE B 1 40 ? 34.015 -71.435 37.842 1.00 8.81 19 PHE B CA 1
ATOM 2520 C C . PHE B 1 40 ? 34.393 -70.247 38.712 1.00 11.92 19 PHE B C 1
ATOM 2521 O O . PHE B 1 40 ? 34.104 -70.226 39.909 1.00 12.50 19 PHE B O 1
ATOM 2529 N N . GLY B 1 41 ? 35.039 -69.261 38.095 1.00 10.72 20 GLY B N 1
ATOM 2530 C CA . GLY B 1 41 ? 35.371 -68.013 38.756 1.00 13.03 20 GLY B CA 1
ATOM 2531 C C . GLY B 1 41 ? 35.502 -66.883 37.750 1.00 9.22 20 GLY B C 1
ATOM 2532 O O . GLY B 1 41 ? 36.056 -67.073 36.667 1.00 11.90 20 GLY B O 1
ATOM 2533 N N . PRO B 1 42 ? 34.995 -65.696 38.102 1.00 7.48 21 PRO B N 1
ATOM 2534 C CA . PRO B 1 42 ? 35.057 -64.531 37.213 1.00 9.20 21 PRO B CA 1
ATOM 2535 C C . PRO B 1 42 ? 36.493 -64.048 37.025 1.00 10.74 21 PRO B C 1
ATOM 2536 O O . PRO B 1 42 ? 37.237 -63.952 37.999 1.00 9.84 21 PRO B O 1
ATOM 2540 N N . GLY B 1 43 ? 36.873 -63.742 35.788 1.00 10.30 22 GLY B N 1
ATOM 2541 C CA . GLY B 1 43 ? 38.209 -63.251 35.505 1.00 8.03 22 GLY B CA 1
ATOM 2542 C C . GLY B 1 43 ? 38.490 -61.897 36.136 1.00 11.17 22 GLY B C 1
ATOM 2543 O O . GLY B 1 43 ? 39.642 -61.484 36.250 1.00 11.59 22 GLY B O 1
ATOM 2544 N N . SER B 1 44 ? 37.432 -61.205 36.549 1.00 7.64 23 SER B N 1
ATOM 2545 C CA . SER B 1 44 ? 37.565 -59.885 37.157 1.00 11.03 23 SER B CA 1
ATOM 2546 C C . SER B 1 44 ? 37.742 -59.938 38.681 1.00 13.41 23 SER B C 1
ATOM 2547 O O . SER B 1 44 ? 37.742 -58.903 39.348 1.00 13.39 23 SER B O 1
ATOM 2550 N N . ARG B 1 45 ? 37.888 -61.145 39.224 1.00 13.99 24 ARG B N 1
ATOM 2551 C CA . ARG B 1 45 ? 38.216 -61.326 40.639 1.00 11.45 24 ARG B CA 1
ATOM 2552 C C . ARG B 1 45 ? 39.451 -62.205 40.783 1.00 13.40 24 ARG B C 1
ATOM 2553 O O . ARG B 1 45 ? 39.342 -63.368 41.176 1.00 12.18 24 ARG B O 1
ATOM 2561 N N . PRO B 1 46 ? 40.635 -61.653 40.471 1.00 14.37 25 PRO B N 1
ATOM 2562 C CA . PRO B 1 46 ? 41.865 -62.453 40.472 1.00 12.92 25 PRO B CA 1
ATOM 2563 C C . PRO B 1 46 ? 42.245 -62.984 41.853 1.00 12.60 25 PRO B C 1
ATOM 2564 O O . PRO B 1 46 ? 43.058 -63.905 41.944 1.00 18.21 25 PRO B O 1
ATOM 2568 N N . ALA B 1 47 ? 41.660 -62.421 42.906 1.00 14.64 26 ALA B N 1
ATOM 2569 C CA . ALA B 1 47 ? 41.913 -62.895 44.264 1.00 22.18 26 ALA B CA 1
ATOM 2570 C C . ALA B 1 47 ? 41.424 -64.329 44.461 1.00 18.82 26 ALA B C 1
ATOM 2571 O O . ALA B 1 47 ? 41.904 -65.041 45.343 1.00 25.30 26 ALA B O 1
ATOM 2573 N N . LEU B 1 48 ? 40.472 -64.748 43.632 1.00 15.07 27 LEU B N 1
ATOM 2574 C CA . LEU B 1 48 ? 39.900 -66.088 43.732 1.00 17.26 27 LEU B CA 1
ATOM 2575 C C . LEU B 1 48 ? 40.792 -67.153 43.103 1.00 20.44 27 LEU B C 1
ATOM 2576 O O . LEU B 1 48 ? 40.655 -68.337 43.409 1.00 15.77 27 LEU B O 1
ATOM 2581 N N . PHE B 1 49 ? 41.699 -66.730 42.227 1.00 14.30 28 PHE B N 1
ATOM 2582 C CA . PHE B 1 49 ? 42.460 -67.662 41.395 1.00 13.01 28 PHE B CA 1
ATOM 2583 C C . PHE B 1 49 ? 43.251 -68.704 42.188 1.00 16.91 28 PHE B C 1
ATOM 2584 O O . PHE B 1 49 ? 43.213 -69.894 41.870 1.00 12.12 28 PHE B O 1
ATOM 2592 N N . GLU B 1 50 ? 43.967 -68.261 43.216 1.00 15.01 29 GLU B N 1
ATOM 2593 C CA . GLU B 1 50 ? 44.769 -69.179 44.016 1.00 14.08 29 GLU B CA 1
ATOM 2594 C C . GLU B 1 50 ? 43.887 -70.120 44.829 1.00 13.96 29 GLU B C 1
ATOM 2595 O O . GLU B 1 50 ? 44.245 -71.275 45.060 1.00 17.24 29 GLU B O 1
ATOM 2601 N N . LYS B 1 51 ? 42.732 -69.620 45.253 1.00 15.98 30 LYS B N 1
ATOM 2602 C CA . LYS B 1 51 ? 41.772 -70.433 45.986 1.00 20.22 30 LYS B CA 1
ATOM 2603 C C . LYS B 1 51 ? 41.201 -71.521 45.080 1.00 23.38 30 LYS B C 1
ATOM 2604 O O . LYS B 1 51 ? 41.003 -72.659 45.509 1.00 17.68 30 LYS B O 1
ATOM 2610 N N . MET B 1 52 ? 40.952 -71.163 43.823 1.00 15.72 31 MET B N 1
ATOM 2611 C CA . MET B 1 52 ? 40.467 -72.119 42.834 1.00 13.92 31 MET B CA 1
ATOM 2612 C C . MET B 1 52 ? 41.531 -73.176 42.556 1.00 13.60 31 MET B C 1
ATOM 2613 O O . MET B 1 52 ? 41.233 -74.367 42.477 1.00 14.65 31 MET B O 1
ATOM 2618 N N . ALA B 1 53 ? 42.777 -72.731 42.425 1.00 14.59 32 ALA B N 1
ATOM 2619 C CA . ALA B 1 53 ? 43.899 -73.635 42.192 1.00 12.67 32 ALA B CA 1
ATOM 2620 C C . ALA B 1 53 ? 44.094 -74.614 43.349 1.00 17.53 32 ALA B C 1
ATOM 2621 O O . ALA B 1 53 ? 44.624 -75.710 43.164 1.00 15.09 32 ALA B O 1
ATOM 2623 N N . ALA B 1 54 ? 43.660 -74.215 44.540 1.00 18.50 33 ALA B N 1
ATOM 2624 C CA . ALA B 1 54 ? 43.860 -75.025 45.739 1.00 25.31 33 ALA B CA 1
ATOM 2625 C C . ALA B 1 54 ? 42.690 -75.970 46.024 1.00 26.36 33 ALA B C 1
ATOM 2626 O O . ALA B 1 54 ? 42.786 -76.837 46.893 1.00 18.49 33 ALA B O 1
ATOM 2628 N N . SER B 1 55 ? 41.596 -75.802 45.287 1.00 17.85 34 SER B N 1
ATOM 2629 C CA . SER B 1 55 ? 40.377 -76.575 45.516 1.00 13.70 34 SER B CA 1
ATOM 2630 C C . SER B 1 55 ? 40.534 -78.042 45.125 1.00 13.18 34 SER B C 1
ATOM 2631 O O . SER B 1 55 ? 41.580 -78.453 44.627 1.00 16.83 34 SER B O 1
ATOM 2634 N N . ALA B 1 56 ? 39.481 -78.823 45.344 1.00 10.37 35 ALA B N 1
ATOM 2635 C CA . ALA B 1 56 ? 39.485 -80.236 44.976 1.00 15.27 35 ALA B CA 1
ATOM 2636 C C . ALA B 1 56 ? 38.763 -80.466 43.649 1.00 13.57 35 ALA B C 1
ATOM 2637 O O . ALA B 1 56 ? 38.353 -81.586 43.341 1.00 13.37 35 ALA B O 1
ATOM 2639 N N . ALA B 1 57 ? 38.609 -79.402 42.867 1.00 11.28 36 ALA B N 1
ATOM 2640 C CA . ALA B 1 57 ? 37.937 -79.494 41.572 1.00 13.54 36 ALA B CA 1
ATOM 2641 C C . ALA B 1 57 ? 38.857 -80.078 40.504 1.00 12.21 36 ALA B C 1
ATOM 2642 O O . ALA B 1 57 ? 40.036 -79.738 40.438 1.00 14.38 36 ALA B O 1
ATOM 2644 N N . ASP B 1 58 ? 38.309 -80.958 39.670 1.00 11.51 37 ASP B N 1
ATOM 2645 C CA . ASP B 1 58 ? 39.072 -81.583 38.590 1.00 8.69 37 ASP B CA 1
ATOM 2646 C C . ASP B 1 58 ? 39.397 -80.587 37.486 1.00 11.04 37 ASP B C 1
ATOM 2647 O O . ASP B 1 58 ? 40.487 -80.609 36.913 1.00 13.39 37 ASP B O 1
ATOM 2652 N N . VAL B 1 59 ? 38.436 -79.721 37.185 1.00 10.08 38 VAL B N 1
ATOM 2653 C CA . VAL B 1 59 ? 38.571 -78.773 36.092 1.00 9.69 38 VAL B CA 1
ATOM 2654 C C . VAL B 1 59 ? 38.367 -77.356 36.607 1.00 10.43 38 VAL B C 1
ATOM 2655 O O . VAL B 1 59 ? 37.515 -77.114 37.461 1.00 9.96 38 VAL B O 1
ATOM 2659 N N . ILE B 1 60 ? 39.166 -76.426 36.097 1.00 11.08 39 ILE B N 1
ATOM 2660 C CA . ILE B 1 60 ? 39.027 -75.021 36.446 1.00 6.13 39 ILE B CA 1
ATOM 2661 C C . ILE B 1 60 ? 38.523 -74.249 35.235 1.00 8.59 39 ILE B C 1
ATOM 2662 O O . ILE B 1 60 ? 39.052 -74.396 34.135 1.00 9.03 39 ILE B O 1
ATOM 2667 N N . ASN B 1 61 ? 37.488 -73.442 35.437 1.00 7.99 40 ASN B N 1
ATOM 2668 C CA . ASN B 1 61 ? 36.981 -72.573 34.385 1.00 6.21 40 ASN B CA 1
ATOM 2669 C C . ASN B 1 61 ? 37.087 -71.104 34.771 1.00 6.46 40 ASN B C 1
ATOM 2670 O O . ASN B 1 61 ? 36.286 -70.598 35.557 1.00 9.60 40 ASN B O 1
ATOM 2675 N N . LEU B 1 62 ? 38.091 -70.428 34.225 1.00 9.25 41 LEU B N 1
ATOM 2676 C CA . LEU B 1 62 ? 38.220 -68.988 34.396 1.00 9.26 41 LEU B CA 1
ATOM 2677 C C . LEU B 1 62 ? 37.271 -68.309 33.416 1.00 7.49 41 LEU B C 1
ATOM 2678 O O . LEU B 1 62 ? 37.319 -68.571 32.216 1.00 6.84 41 LEU B O 1
ATOM 2683 N N . ASP B 1 63 ? 36.407 -67.439 33.927 1.00 6.60 42 ASP B N 1
ATOM 2684 C CA . ASP B 1 63 ? 35.297 -66.929 33.129 1.00 8.64 42 ASP B CA 1
ATOM 2685 C C . ASP B 1 63 ? 35.522 -65.533 32.555 1.00 11.10 42 ASP B C 1
ATOM 2686 O O . ASP B 1 63 ? 35.942 -64.612 33.259 1.00 6.71 42 ASP B O 1
ATOM 2691 N N . LEU B 1 64 ? 35.234 -65.393 31.265 1.00 7.40 43 LEU B N 1
ATOM 2692 C CA . LEU B 1 64 ? 35.250 -64.097 30.601 1.00 7.44 43 LEU B CA 1
ATOM 2693 C C . LEU B 1 64 ? 33.831 -63.684 30.238 1.00 5.08 43 LEU B C 1
ATOM 2694 O O . LEU B 1 64 ? 33.582 -62.533 29.884 1.00 8.56 43 LEU B O 1
ATOM 2699 N N . GLU B 1 65 ? 32.900 -64.629 30.333 1.00 6.53 44 GLU B N 1
ATOM 2700 C CA . GLU B 1 65 ? 31.538 -64.390 29.867 1.00 7.83 44 GLU B CA 1
ATOM 2701 C C . GLU B 1 65 ? 30.602 -63.863 30.961 1.00 9.84 44 GLU B C 1
ATOM 2702 O O . GLU B 1 65 ? 30.828 -62.787 31.517 1.00 9.44 44 GLU B O 1
ATOM 2708 N N . ASP B 1 66 ? 29.562 -64.633 31.273 1.00 7.96 45 ASP B N 1
ATOM 2709 C CA . ASP B 1 66 ? 28.409 -64.114 32.014 1.00 11.18 45 ASP B CA 1
ATOM 2710 C C . ASP B 1 66 ? 28.589 -63.820 33.506 1.00 11.90 45 ASP B C 1
ATOM 2711 O O . ASP B 1 66 ? 27.633 -63.431 34.173 1.00 18.48 45 ASP B O 1
ATOM 2716 N N . SER B 1 67 ? 29.793 -64.001 34.036 1.00 9.59 46 SER B N 1
ATOM 2717 C CA . SER B 1 67 ? 30.056 -63.569 35.407 1.00 12.14 46 SER B CA 1
ATOM 2718 C C . SER B 1 67 ? 30.845 -62.262 35.400 1.00 12.02 46 SER B C 1
ATOM 2719 O O . SER B 1 67 ? 31.163 -61.708 36.451 1.00 12.33 46 SER B O 1
ATOM 2722 N N . VAL B 1 68 ? 31.147 -61.772 34.202 1.00 12.86 47 VAL B N 1
ATOM 2723 C CA . VAL B 1 68 ? 31.950 -60.564 34.044 1.00 12.06 47 VAL B CA 1
ATOM 2724 C C . VAL B 1 68 ? 31.184 -59.478 33.299 1.00 11.57 47 VAL B C 1
ATOM 2725 O O . VAL B 1 68 ? 30.766 -59.671 32.155 1.00 11.93 47 VAL B O 1
ATOM 2729 N N . ALA B 1 69 ? 30.998 -58.340 33.961 1.00 11.95 48 ALA B N 1
ATOM 2730 C CA . ALA B 1 69 ? 30.339 -57.188 33.358 1.00 15.48 48 ALA B CA 1
ATOM 2731 C C . ALA B 1 69 ? 31.108 -56.730 32.121 1.00 11.05 48 ALA B C 1
ATOM 2732 O O . ALA B 1 69 ? 32.331 -56.859 32.075 1.00 14.20 48 ALA B O 1
ATOM 2734 N N . PRO B 1 70 ? 30.390 -56.207 31.111 1.00 11.55 49 PRO B N 1
ATOM 2735 C CA . PRO B 1 70 ? 30.985 -55.809 29.829 1.00 17.11 49 PRO B CA 1
ATOM 2736 C C . PRO B 1 70 ? 32.205 -54.896 29.967 1.00 15.51 49 PRO B C 1
ATOM 2737 O O . PRO B 1 70 ? 33.219 -55.145 29.317 1.00 17.51 49 PRO B O 1
ATOM 2741 N N . ASP B 1 71 ? 32.109 -53.868 30.805 1.00 13.94 50 ASP B N 1
ATOM 2742 C CA . ASP B 1 71 ? 33.205 -52.914 30.976 1.00 17.73 50 ASP B CA 1
ATOM 2743 C C . ASP B 1 71 ? 34.437 -53.531 31.637 1.00 14.57 50 ASP B C 1
ATOM 2744 O O . ASP B 1 71 ? 35.512 -52.932 31.632 1.00 18.74 50 ASP B O 1
ATOM 2749 N N . ASP B 1 72 ? 34.278 -54.724 32.203 1.00 13.60 51 ASP B N 1
ATOM 2750 C CA . ASP B 1 72 ? 35.364 -55.384 32.922 1.00 15.32 51 ASP B CA 1
ATOM 2751 C C . ASP B 1 72 ? 35.952 -56.550 32.139 1.00 12.35 51 ASP B C 1
ATOM 2752 O O . ASP B 1 72 ? 36.835 -57.252 32.631 1.00 9.89 51 ASP B O 1
ATOM 2757 N N . LYS B 1 73 ? 35.466 -56.757 30.921 1.00 11.44 52 LYS B N 1
ATOM 2758 C CA . LYS B 1 73 ? 35.893 -57.910 30.137 1.00 11.82 52 LYS B CA 1
ATOM 2759 C C . LYS B 1 73 ? 37.346 -57.825 29.664 1.00 8.83 52 LYS B C 1
ATOM 2760 O O . LYS B 1 73 ? 38.044 -58.836 29.620 1.00 8.72 52 LYS B O 1
ATOM 2766 N N . ALA B 1 74 ? 37.806 -56.623 29.329 1.00 10.98 53 ALA B N 1
ATOM 2767 C CA . ALA B 1 74 ? 39.194 -56.445 28.907 1.00 12.60 53 ALA B CA 1
ATOM 2768 C C . ALA B 1 74 ? 40.163 -56.734 30.053 1.00 9.72 53 ALA B C 1
ATOM 2769 O O . ALA B 1 74 ? 41.150 -57.448 29.877 1.00 11.75 53 ALA B O 1
ATOM 2771 N N . GLN B 1 75 ? 39.871 -56.178 31.225 1.00 11.76 54 GLN B N 1
ATOM 2772 C CA . GLN B 1 75 ? 40.696 -56.404 32.408 1.00 8.14 54 GLN B CA 1
ATOM 2773 C C . GLN B 1 75 ? 40.694 -57.878 32.804 1.00 8.47 54 GLN B C 1
ATOM 2774 O O . GLN B 1 75 ? 41.722 -58.427 33.209 1.00 9.80 54 GLN B O 1
ATOM 2780 N N . ALA B 1 76 ? 39.531 -58.513 32.686 1.00 9.38 55 ALA B N 1
ATOM 2781 C CA . ALA B 1 76 ? 39.395 -59.928 33.017 1.00 9.83 55 ALA B CA 1
ATOM 2782 C C . ALA B 1 76 ? 40.274 -60.770 32.103 1.00 7.27 55 ALA B C 1
ATOM 2783 O O . ALA B 1 76 ? 40.914 -61.727 32.544 1.00 7.60 55 ALA B O 1
ATOM 2785 N N . ARG B 1 77 ? 40.308 -60.396 30.828 1.00 10.00 56 ARG B N 1
ATOM 2786 C CA . ARG B 1 77 ? 41.136 -61.085 29.847 1.00 9.33 56 ARG B CA 1
ATOM 2787 C C . ARG B 1 77 ? 42.616 -60.972 30.212 1.00 8.24 56 ARG B C 1
ATOM 2788 O O . ARG B 1 77 ? 43.359 -61.949 30.131 1.00 8.21 56 ARG B O 1
ATOM 2796 N N . ALA B 1 78 ? 43.034 -59.778 30.626 1.00 9.35 57 ALA B N 1
ATOM 2797 C CA . ALA B 1 78 ? 44.415 -59.559 31.053 1.00 8.49 57 ALA B CA 1
ATOM 2798 C C . ALA B 1 78 ? 44.741 -60.354 32.316 1.00 5.92 57 ALA B C 1
ATOM 2799 O O . ALA B 1 78 ? 45.789 -60.999 32.393 1.00 7.10 57 ALA B O 1
ATOM 2801 N N . ASN B 1 79 ? 43.838 -60.307 33.295 1.00 8.19 58 ASN B N 1
ATOM 2802 C CA . ASN B 1 79 ? 43.993 -61.066 34.538 1.00 7.68 58 ASN B CA 1
ATOM 2803 C C . ASN B 1 79 ? 44.196 -62.550 34.282 1.00 8.69 58 ASN B C 1
ATOM 2804 O O . ASN B 1 79 ? 45.097 -63.177 34.842 1.00 10.69 58 ASN B O 1
ATOM 2809 N N . ILE B 1 80 ? 43.343 -63.107 33.429 1.00 13.62 59 ILE B N 1
ATOM 2810 C CA . ILE B 1 80 ? 43.343 -64.539 33.161 1.00 10.61 59 ILE B CA 1
ATOM 2811 C C . ILE B 1 80 ? 44.620 -65.012 32.465 1.00 8.24 59 ILE B C 1
ATOM 2812 O O . ILE B 1 80 ? 45.198 -66.031 32.845 1.00 12.17 59 ILE B O 1
ATOM 2817 N N . ILE B 1 81 ? 45.068 -64.263 31.463 1.00 8.88 60 ILE B N 1
ATOM 2818 C CA . ILE B 1 81 ? 46.313 -64.584 30.770 1.00 10.06 60 ILE B CA 1
ATOM 2819 C C . ILE B 1 81 ? 47.496 -64.599 31.740 1.00 9.63 60 ILE B C 1
ATOM 2820 O O . ILE B 1 81 ? 48.318 -65.518 31.723 1.00 10.80 60 ILE B O 1
ATOM 2825 N N . GLU B 1 82 ? 47.565 -63.590 32.600 1.00 13.89 61 GLU B N 1
ATOM 2826 C CA . GLU B 1 82 ? 48.635 -63.510 33.587 1.00 14.39 61 GLU B CA 1
ATOM 2827 C C . GLU B 1 82 ? 48.590 -64.698 34.551 1.00 13.16 61 GLU B C 1
ATOM 2828 O O . GLU B 1 82 ? 49.629 -65.243 34.929 1.00 17.72 61 GLU B O 1
ATOM 2834 N N . ALA B 1 83 ? 47.383 -65.114 34.923 1.00 14.38 62 ALA B N 1
ATOM 2835 C CA . ALA B 1 83 ? 47.212 -66.225 35.857 1.00 12.19 62 ALA B CA 1
ATOM 2836 C C . ALA B 1 83 ? 47.549 -67.571 35.219 1.00 14.00 62 ALA B C 1
ATOM 2837 O O . ALA B 1 83 ? 48.082 -68.468 35.880 1.00 13.17 62 ALA B O 1
ATOM 2839 N N . ILE B 1 84 ? 47.225 -67.712 33.937 1.00 9.55 63 ILE B N 1
ATOM 2840 C CA . ILE B 1 84 ? 47.577 -68.915 33.194 1.00 10.42 63 ILE B CA 1
ATOM 2841 C C . ILE B 1 84 ? 49.093 -69.074 33.175 1.00 11.15 63 ILE B C 1
ATOM 2842 O O . ILE B 1 84 ? 49.617 -70.169 33.371 1.00 13.73 63 ILE B O 1
ATOM 2847 N N . ASN B 1 85 ? 49.789 -67.964 32.957 1.00 13.73 64 ASN B N 1
ATOM 2848 C CA . ASN B 1 85 ? 51.246 -67.975 32.856 1.00 20.83 64 ASN B CA 1
ATOM 2849 C C . ASN B 1 85 ? 51.962 -67.959 34.208 1.00 19.17 64 ASN B C 1
ATOM 2850 O O . ASN B 1 85 ? 53.115 -68.383 34.309 1.00 19.81 64 ASN B O 1
ATOM 2855 N N . GLY B 1 86 ? 51.279 -67.480 35.243 1.00 16.10 65 GLY B N 1
ATOM 2856 C CA . GLY B 1 86 ? 51.938 -67.191 36.506 1.00 22.05 65 GLY B CA 1
ATOM 2857 C C . GLY B 1 86 ? 51.666 -68.096 37.696 1.00 18.55 65 GLY B C 1
ATOM 2858 O O . GLY B 1 86 ? 52.513 -68.219 38.578 1.00 21.06 65 GLY B O 1
ATOM 2859 N N . LEU B 1 87 ? 50.495 -68.722 37.739 1.00 17.72 66 LEU B N 1
ATOM 2860 C CA . LEU B 1 87 ? 50.102 -69.496 38.915 1.00 18.02 66 LEU B CA 1
ATOM 2861 C C . LEU B 1 87 ? 50.376 -70.989 38.793 1.00 18.14 66 LEU B C 1
ATOM 2862 O O . LEU B 1 87 ? 50.416 -71.540 37.694 1.00 16.83 66 LEU B O 1
ATOM 2867 N N . ASP B 1 88 ? 50.559 -71.636 39.941 1.00 19.55 67 ASP B N 1
ATOM 2868 C CA . ASP B 1 88 ? 50.685 -73.086 39.996 1.00 18.27 67 ASP B CA 1
ATOM 2869 C C . ASP B 1 88 ? 49.288 -73.683 39.954 1.00 19.28 67 ASP B C 1
ATOM 2870 O O . ASP B 1 88 ? 48.515 -73.534 40.899 1.00 17.95 67 ASP B O 1
ATOM 2875 N N . TRP B 1 89 ? 48.968 -74.361 38.857 1.00 16.55 68 TRP B N 1
ATOM 2876 C CA . TRP B 1 89 ? 47.639 -74.932 38.678 1.00 21.47 68 TRP B CA 1
ATOM 2877 C C . TRP B 1 89 ? 47.605 -76.426 38.978 1.00 24.63 68 TRP B C 1
ATOM 2878 O O . TRP B 1 89 ? 46.593 -77.087 38.745 1.00 21.28 68 TRP B O 1
ATOM 2889 N N . GLY B 1 90 ? 48.711 -76.948 39.500 1.00 20.84 69 GLY B N 1
ATOM 2890 C CA . GLY B 1 90 ? 48.791 -78.350 39.864 1.00 16.88 69 GLY B CA 1
ATOM 2891 C C . GLY B 1 90 ? 48.532 -79.258 38.681 1.00 21.94 69 GLY B C 1
ATOM 2892 O O . GLY B 1 90 ? 49.094 -79.058 37.605 1.00 18.63 69 GLY B O 1
ATOM 2893 N N . ARG B 1 91 ? 47.674 -80.255 38.877 1.00 18.97 70 ARG B N 1
ATOM 2894 C CA . ARG B 1 91 ? 47.316 -81.178 37.807 1.00 19.86 70 ARG B CA 1
ATOM 2895 C C . ARG B 1 91 ? 45.900 -80.931 37.306 1.00 22.99 70 ARG B C 1
ATOM 2896 O O . ARG B 1 91 ? 45.302 -81.790 36.662 1.00 24.11 70 ARG B O 1
ATOM 2904 N N . LYS B 1 92 ? 45.366 -79.753 37.605 1.00 19.08 71 LYS B N 1
ATOM 2905 C CA . LYS B 1 92 ? 44.003 -79.425 37.208 1.00 17.68 71 LYS B CA 1
ATOM 2906 C C . LYS B 1 92 ? 43.912 -79.140 35.715 1.00 16.42 71 LYS B C 1
ATOM 2907 O O . LYS B 1 92 ? 44.841 -78.593 35.120 1.00 13.76 71 LYS B O 1
ATOM 2913 N N . TYR B 1 93 ? 42.793 -79.527 35.110 1.00 12.74 72 TYR B N 1
ATOM 2914 C CA . TYR B 1 93 ? 42.548 -79.219 33.709 1.00 10.62 72 TYR B CA 1
ATOM 2915 C C . TYR B 1 93 ? 42.081 -77.772 33.620 1.00 8.52 72 TYR B C 1
ATOM 2916 O O . TYR B 1 93 ? 41.030 -77.415 34.148 1.00 10.57 72 TYR B O 1
ATOM 2925 N N . LEU B 1 94 ? 42.877 -76.936 32.965 1.00 9.47 73 LEU B N 1
ATOM 2926 C CA . LEU B 1 94 ? 42.649 -75.496 32.988 1.00 8.04 73 LEU B CA 1
ATOM 2927 C C . LEU B 1 94 ? 41.886 -75.020 31.758 1.00 7.93 73 LEU B C 1
ATOM 2928 O O . LEU B 1 94 ? 42.343 -75.191 30.630 1.00 9.61 73 LEU B O 1
ATOM 2933 N N . SER B 1 95 ? 40.724 -74.418 31.986 1.00 8.90 74 SER B N 1
ATOM 2934 C CA . SER B 1 95 ? 39.867 -73.973 30.897 1.00 6.42 74 SER B CA 1
ATOM 2935 C C . SER B 1 95 ? 39.449 -72.517 31.058 1.00 6.95 74 SER B C 1
ATOM 2936 O O . SER B 1 95 ? 39.393 -71.997 32.171 1.00 7.46 74 SER B O 1
ATOM 2939 N N . VAL B 1 96 ? 39.154 -71.864 29.939 1.00 6.90 75 VAL B N 1
ATOM 2940 C CA . VAL B 1 96 ? 38.646 -70.500 29.957 1.00 3.48 75 VAL B CA 1
ATOM 2941 C C . VAL B 1 96 ? 37.357 -70.408 29.153 1.00 6.90 75 VAL B C 1
ATOM 2942 O O . VAL B 1 96 ? 37.325 -70.775 27.977 1.00 7.40 75 VAL B O 1
ATOM 2946 N N . ARG B 1 97 ? 36.290 -69.929 29.783 1.00 4.36 76 ARG B N 1
ATOM 2947 C CA . ARG B 1 97 ? 35.060 -69.678 29.045 1.00 5.23 76 ARG B CA 1
ATOM 2948 C C . ARG B 1 97 ? 35.135 -68.324 28.361 1.00 6.79 76 ARG B C 1
ATOM 2949 O O . ARG B 1 97 ? 35.169 -67.282 29.021 1.00 5.26 76 ARG B O 1
ATOM 2957 N N . ILE B 1 98 ? 35.172 -68.344 27.035 1.00 6.79 77 ILE B N 1
ATOM 2958 C CA . ILE B 1 98 ? 35.219 -67.114 26.260 1.00 5.52 77 ILE B CA 1
ATOM 2959 C C . ILE B 1 98 ? 33.811 -66.573 26.071 1.00 6.54 77 ILE B C 1
ATOM 2960 O O . ILE B 1 98 ? 32.832 -67.228 26.422 1.00 7.25 77 ILE B O 1
ATOM 2965 N N . ASN B 1 99 ? 33.711 -65.371 25.518 1.00 4.47 78 ASN B N 1
ATOM 2966 C CA . ASN B 1 99 ? 32.416 -64.801 25.188 1.00 4.80 78 ASN B CA 1
ATOM 2967 C C . ASN B 1 99 ? 31.822 -65.448 23.938 1.00 8.28 78 ASN B C 1
ATOM 2968 O O . ASN B 1 99 ? 32.535 -66.082 23.160 1.00 4.68 78 ASN B O 1
ATOM 2973 N N . GLY B 1 100 ? 30.516 -65.286 23.752 1.00 7.32 79 GLY B N 1
ATOM 2974 C CA . GLY B 1 100 ? 29.810 -65.925 22.657 1.00 8.12 79 GLY B CA 1
ATOM 2975 C C . GLY B 1 100 ? 30.040 -65.294 21.298 1.00 11.49 79 GLY B C 1
ATOM 2976 O O . GLY B 1 100 ? 30.475 -64.145 21.194 1.00 7.92 79 GLY B O 1
ATOM 2977 N N . LEU B 1 101 ? 29.729 -66.049 20.248 1.00 8.64 80 LEU B N 1
ATOM 2978 C CA . LEU B 1 101 ? 29.949 -65.599 18.875 1.00 10.42 80 LEU B CA 1
ATOM 2979 C C . LEU B 1 101 ? 28.975 -64.506 18.434 1.00 12.23 80 LEU B C 1
ATOM 2980 O O . LEU B 1 101 ? 29.099 -63.964 17.337 1.00 12.87 80 LEU B O 1
ATOM 2985 N N . ASP B 1 102 ? 28.009 -64.185 19.288 1.00 9.27 81 ASP B N 1
ATOM 2986 C CA . ASP B 1 102 ? 27.071 -63.104 19.004 1.00 11.87 81 ASP B CA 1
ATOM 2987 C C . ASP B 1 102 ? 27.509 -61.815 19.695 1.00 13.75 81 ASP B C 1
ATOM 2988 O O . ASP B 1 102 ? 26.718 -60.889 19.859 1.00 20.12 81 ASP B O 1
ATOM 2993 N N . THR B 1 103 ? 28.774 -61.768 20.102 1.00 10.45 82 THR B N 1
ATOM 2994 C CA . THR B 1 103 ? 29.318 -60.618 20.817 1.00 11.59 82 THR B CA 1
ATOM 2995 C C . THR B 1 103 ? 30.559 -60.098 20.099 1.00 12.61 82 THR B C 1
ATOM 2996 O O . THR B 1 103 ? 31.175 -60.823 19.321 1.00 11.25 82 THR B O 1
ATOM 3000 N N . PRO B 1 104 ? 30.931 -58.834 20.352 1.00 12.54 83 PRO B N 1
ATOM 3001 C CA . PRO B 1 104 ? 32.179 -58.322 19.781 1.00 9.86 83 PRO B CA 1
ATOM 3002 C C . PRO B 1 104 ? 33.413 -58.810 20.539 1.00 10.73 83 PRO B C 1
ATOM 3003 O O . PRO B 1 104 ? 34.529 -58.622 20.061 1.00 12.78 83 PRO B O 1
ATOM 3007 N N . PHE B 1 105 ? 33.217 -59.438 21.695 1.00 9.41 84 PHE B N 1
ATOM 3008 C CA . PHE B 1 105 ? 34.341 -59.813 22.554 1.00 8.47 84 PHE B CA 1
ATOM 3009 C C . PHE B 1 105 ? 35.060 -61.105 22.153 1.00 10.26 84 PHE B C 1
ATOM 3010 O O . PHE B 1 105 ? 36.259 -61.248 22.400 1.00 10.67 84 PHE B O 1
ATOM 3018 N N . TRP B 1 106 ? 34.332 -62.040 21.547 1.00 6.44 85 TRP B N 1
ATOM 3019 C CA . TRP B 1 106 ? 34.831 -63.408 21.396 1.00 7.72 85 TRP B CA 1
ATOM 3020 C C . TRP B 1 106 ? 36.159 -63.515 20.644 1.00 8.18 85 TRP B C 1
ATOM 3021 O O . TRP B 1 106 ? 37.040 -64.275 21.043 1.00 8.14 85 TRP B O 1
ATOM 3032 N N . TYR B 1 107 ? 36.310 -62.749 19.569 1.00 8.50 86 TYR B N 1
ATOM 3033 C CA . TYR B 1 107 ? 37.504 -62.873 18.740 1.00 9.40 86 TYR B CA 1
ATOM 3034 C C . TYR B 1 107 ? 38.749 -62.368 19.469 1.00 9.44 86 TYR B C 1
ATOM 3035 O O . TYR B 1 107 ? 39.836 -62.926 19.321 1.00 7.59 86 TYR B O 1
ATOM 3044 N N . ARG B 1 108 ? 38.581 -61.319 20.264 1.00 9.04 87 ARG B N 1
ATOM 3045 C CA . ARG B 1 108 ? 39.691 -60.761 21.024 1.00 9.95 87 ARG B CA 1
ATOM 3046 C C . ARG B 1 108 ? 40.041 -61.692 22.185 1.00 9.71 87 ARG B C 1
ATOM 3047 O O . ARG B 1 108 ? 41.207 -61.816 22.560 1.00 11.10 87 ARG B O 1
ATOM 3055 N N . ASP B 1 109 ? 39.029 -62.354 22.741 1.00 6.62 88 ASP B N 1
ATOM 3056 C CA . ASP B 1 109 ? 39.268 -63.393 23.737 1.00 7.61 88 ASP B CA 1
ATOM 3057 C C . ASP B 1 109 ? 40.191 -64.459 23.163 1.00 6.93 88 ASP B C 1
ATOM 3058 O O . ASP B 1 109 ? 41.206 -64.803 23.762 1.00 7.39 88 ASP B O 1
ATOM 3063 N N . VAL B 1 110 ? 39.837 -64.968 21.990 1.00 5.69 89 VAL B N 1
ATOM 3064 C CA . VAL B 1 110 ? 40.575 -66.067 21.377 1.00 7.27 89 VAL B CA 1
ATOM 3065 C C . VAL B 1 110 ? 41.968 -65.653 20.891 1.00 6.98 89 VAL B C 1
ATOM 3066 O O . VAL B 1 110 ? 42.942 -66.376 21.097 1.00 6.82 89 VAL B O 1
ATOM 3070 N N . VAL B 1 111 ? 42.065 -64.493 20.249 1.00 5.84 90 VAL B N 1
ATOM 3071 C CA . VAL B 1 111 ? 43.354 -64.031 19.741 1.00 7.10 90 VAL B CA 1
ATOM 3072 C C . VAL B 1 111 ? 44.363 -63.796 20.869 1.00 7.54 90 VAL B C 1
ATOM 3073 O O . VAL B 1 111 ? 45.486 -64.293 20.813 1.00 9.56 90 VAL B O 1
ATOM 3077 N N . ASP B 1 112 ? 43.956 -63.059 21.898 1.00 7.35 91 ASP B N 1
ATOM 3078 C CA . ASP B 1 112 ? 44.845 -62.767 23.022 1.00 10.08 91 ASP B CA 1
ATOM 3079 C C . ASP B 1 112 ? 45.268 -64.028 23.766 1.00 9.79 91 ASP B C 1
ATOM 3080 O O . ASP B 1 112 ? 46.448 -64.202 24.071 1.00 10.32 91 ASP B O 1
ATOM 3085 N N . LEU B 1 113 ? 44.307 -64.904 24.054 1.00 7.71 92 LEU B N 1
ATOM 3086 C CA . LEU B 1 113 ? 44.606 -66.161 24.734 1.00 7.61 92 LEU B CA 1
ATOM 3087 C C . LEU B 1 113 ? 45.634 -66.968 23.953 1.00 9.62 92 LEU B C 1
ATOM 3088 O O . LEU B 1 113 ? 46.658 -67.372 24.493 1.00 9.54 92 LEU B O 1
ATOM 3093 N N . LEU B 1 114 ? 45.370 -67.187 22.672 1.00 10.80 93 LEU B N 1
ATOM 3094 C CA . LEU B 1 114 ? 46.242 -68.037 21.870 1.00 10.63 93 LEU B CA 1
ATOM 3095 C C . LEU B 1 114 ? 47.578 -67.369 21.534 1.00 12.03 93 LEU B C 1
ATOM 3096 O O . LEU B 1 114 ? 48.566 -68.051 21.270 1.00 11.02 93 LEU B O 1
ATOM 3101 N N . GLU B 1 115 ? 47.612 -66.040 21.552 1.00 10.77 94 GLU B N 1
ATOM 3102 C CA . GLU B 1 115 ? 48.852 -65.318 21.267 1.00 15.70 94 GLU B CA 1
ATOM 3103 C C . GLU B 1 115 ? 49.696 -65.046 22.515 1.00 13.58 94 GLU B C 1
ATOM 3104 O O . GLU B 1 115 ? 50.916 -64.918 22.420 1.00 12.78 94 GLU B O 1
ATOM 3110 N N . GLN B 1 116 ? 49.054 -64.967 23.679 1.00 10.06 95 GLN B N 1
ATOM 3111 C CA . GLN B 1 116 ? 49.755 -64.550 24.896 1.00 8.65 95 GLN B CA 1
ATOM 3112 C C . GLN B 1 116 ? 49.833 -65.607 26.000 1.00 15.18 95 GLN B C 1
ATOM 3113 O O . GLN B 1 116 ? 50.737 -65.565 26.834 1.00 14.72 95 GLN B O 1
ATOM 3119 N N . ALA B 1 117 ? 48.891 -66.544 26.026 1.00 12.50 96 ALA B N 1
ATOM 3120 C CA . ALA B 1 117 ? 48.907 -67.559 27.076 1.00 12.65 96 ALA B CA 1
ATOM 3121 C C . ALA B 1 117 ? 49.940 -68.636 26.778 1.00 15.26 96 ALA B C 1
ATOM 3122 O O . ALA B 1 117 ? 50.121 -69.035 25.628 1.00 15.87 96 ALA B O 1
ATOM 3124 N N . GLY B 1 118 ? 50.621 -69.098 27.822 1.00 14.21 97 GLY B N 1
ATOM 3125 C CA . GLY B 1 118 ? 51.574 -70.181 27.686 1.00 14.41 97 GLY B CA 1
ATOM 3126 C C . GLY B 1 118 ? 50.875 -71.511 27.482 1.00 17.18 97 GLY B C 1
ATOM 3127 O O . GLY B 1 118 ? 49.669 -71.558 27.242 1.00 16.56 97 GLY B O 1
ATOM 3128 N N . ASP B 1 119 ? 51.625 -72.604 27.585 1.00 13.24 98 ASP B N 1
ATOM 3129 C CA . ASP B 1 119 ? 51.052 -73.919 27.308 1.00 18.04 98 ASP B CA 1
ATOM 3130 C C . ASP B 1 119 ? 50.298 -74.537 28.480 1.00 16.01 98 ASP B C 1
ATOM 3131 O O . ASP B 1 119 ? 49.822 -75.658 28.372 1.00 14.65 98 ASP B O 1
ATOM 3136 N N . ARG B 1 120 ? 50.184 -73.816 29.592 1.00 9.75 99 ARG B N 1
ATOM 3137 C CA . ARG B 1 120 ? 49.461 -74.354 30.743 1.00 12.63 99 ARG B CA 1
ATOM 3138 C C . ARG B 1 120 ? 47.960 -74.407 30.467 1.00 11.73 99 ARG B C 1
ATOM 3139 O O . ARG B 1 120 ? 47.237 -75.197 31.073 1.00 11.70 99 ARG B O 1
ATOM 3147 N N . LEU B 1 121 ? 47.498 -73.558 29.552 1.00 13.07 100 LEU B N 1
ATOM 3148 C CA . LEU B 1 121 ? 46.102 -73.570 29.128 1.00 12.32 100 LEU B CA 1
ATOM 3149 C C . LEU B 1 121 ? 45.786 -74.876 28.408 1.00 11.97 100 LEU B C 1
ATOM 3150 O O . LEU B 1 121 ? 46.512 -75.286 27.502 1.00 9.97 100 LEU B O 1
ATOM 3155 N N . ASP B 1 122 ? 44.707 -75.533 28.820 1.00 10.74 101 ASP B N 1
ATOM 3156 C CA . ASP B 1 122 ? 44.338 -76.827 28.254 1.00 10.20 101 ASP B CA 1
ATOM 3157 C C . ASP B 1 122 ? 43.162 -76.739 27.289 1.00 7.89 101 ASP B C 1
ATOM 3158 O O . ASP B 1 122 ? 43.066 -77.525 26.347 1.00 8.58 101 ASP B O 1
ATOM 3163 N N . GLN B 1 123 ? 42.267 -75.785 27.524 1.00 8.43 102 GLN B N 1
ATOM 3164 C CA . GLN B 1 123 ? 40.945 -75.844 26.914 1.00 7.28 102 GLN B CA 1
ATOM 3165 C C . GLN B 1 123 ? 40.225 -74.496 26.934 1.00 8.72 102 GLN B C 1
ATOM 3166 O O . GLN B 1 123 ? 40.467 -73.663 27.807 1.00 9.40 102 GLN B O 1
ATOM 3172 N N . ILE B 1 124 ? 39.349 -74.277 25.959 1.00 6.08 103 ILE B N 1
ATOM 3173 C CA . ILE B 1 124 ? 38.419 -73.157 26.028 1.00 8.03 103 ILE B CA 1
ATOM 3174 C C . ILE B 1 124 ? 36.974 -73.645 25.976 1.00 7.02 103 ILE B C 1
ATOM 3175 O O . ILE B 1 124 ? 36.670 -74.665 25.357 1.00 7.25 103 ILE B O 1
ATOM 3180 N N . MET B 1 125 ? 36.095 -72.911 26.646 1.00 6.32 104 MET B N 1
ATOM 3181 C CA . MET B 1 125 ? 34.674 -73.228 26.668 1.00 5.98 104 MET B CA 1
ATOM 3182 C C . MET B 1 125 ? 33.902 -72.223 25.824 1.00 5.46 104 MET B C 1
ATOM 3183 O O . MET B 1 125 ? 33.966 -71.018 26.068 1.00 5.74 104 MET B O 1
ATOM 3188 N N . ILE B 1 126 ? 33.185 -72.725 24.824 1.00 3.69 105 ILE B N 1
ATOM 3189 C CA . ILE B 1 126 ? 32.369 -71.878 23.966 1.00 4.07 105 ILE B CA 1
ATOM 3190 C C . ILE B 1 126 ? 30.923 -71.884 24.448 1.00 5.89 105 ILE B C 1
ATOM 3191 O O . ILE B 1 126 ? 30.286 -72.936 24.501 1.00 6.47 105 ILE B O 1
ATOM 3196 N N . PRO B 1 127 ? 30.398 -70.706 24.806 1.00 5.43 106 PRO B N 1
ATOM 3197 C CA . PRO B 1 127 ? 29.032 -70.617 25.326 1.00 5.78 106 PRO B CA 1
ATOM 3198 C C . PRO B 1 127 ? 28.015 -70.440 24.210 1.00 6.98 106 PRO B C 1
ATOM 3199 O O . PRO B 1 127 ? 28.391 -70.108 23.086 1.00 5.21 106 PRO B O 1
ATOM 3203 N N . LYS B 1 128 ? 26.745 -70.673 24.531 1.00 5.62 107 LYS B N 1
ATOM 3204 C CA . LYS B 1 128 ? 25.624 -70.354 23.648 1.00 8.88 107 LYS B CA 1
ATOM 3205 C C . LYS B 1 128 ? 25.742 -70.933 22.237 1.00 6.44 107 LYS B C 1
ATOM 3206 O O . LYS B 1 128 ? 25.311 -70.315 21.262 1.00 8.92 107 LYS B O 1
ATOM 3212 N N . VAL B 1 129 ? 26.322 -72.125 22.138 1.00 4.00 108 VAL B N 1
ATOM 3213 C CA . VAL B 1 129 ? 26.511 -72.784 20.852 1.00 6.29 108 VAL B CA 1
ATOM 3214 C C . VAL B 1 129 ? 25.169 -73.244 20.283 1.00 10.95 108 VAL B C 1
ATOM 3215 O O . VAL B 1 129 ? 24.422 -73.962 20.946 1.00 6.56 108 VAL B O 1
ATOM 3219 N N . GLY B 1 130 ? 24.870 -72.825 19.055 1.00 7.17 109 GLY B N 1
ATOM 3220 C CA . GLY B 1 130 ? 23.584 -73.107 18.438 1.00 6.11 109 GLY B CA 1
ATOM 3221 C C . GLY B 1 130 ? 23.633 -74.089 17.279 1.00 9.22 109 GLY B C 1
ATOM 3222 O O . GLY B 1 130 ? 22.604 -74.627 16.870 1.00 9.27 109 GLY B O 1
ATOM 3223 N N . CYS B 1 131 ? 24.828 -74.325 16.750 1.00 5.89 110 CYS B N 1
ATOM 3224 C CA . CYS B 1 131 ? 25.006 -75.256 15.642 1.00 7.86 110 CYS B CA 1
ATOM 3225 C C . CYS B 1 131 ? 26.461 -75.685 15.548 1.00 7.02 110 CYS B C 1
ATOM 3226 O O . CYS B 1 131 ? 27.331 -75.089 16.187 1.00 5.86 110 CYS B O 1
ATOM 3229 N N . ALA B 1 132 ? 26.719 -76.715 14.747 1.00 6.32 111 ALA B N 1
ATOM 3230 C CA . ALA B 1 132 ? 28.073 -77.221 14.543 1.00 6.59 111 ALA B CA 1
ATOM 3231 C C . ALA B 1 132 ? 29.007 -76.144 13.995 1.00 6.16 111 ALA B C 1
ATOM 3232 O O . ALA B 1 132 ? 30.186 -76.096 14.345 1.00 7.44 111 ALA B O 1
ATOM 3234 N N . ALA B 1 133 ? 28.471 -75.280 13.139 1.00 5.11 112 ALA B N 1
ATOM 3235 C CA . ALA B 1 133 ? 29.274 -74.258 12.475 1.00 6.75 112 ALA B CA 1
ATOM 3236 C C . ALA B 1 133 ? 29.859 -73.249 13.463 1.00 6.90 112 ALA B C 1
ATOM 3237 O O . ALA B 1 133 ? 30.901 -72.651 13.202 1.00 5.58 112 ALA B O 1
ATOM 3239 N N . ASP B 1 134 ? 29.185 -73.060 14.594 1.00 7.80 113 ASP B N 1
ATOM 3240 C CA . ASP B 1 134 ? 29.710 -72.199 15.651 1.00 7.09 113 ASP B CA 1
ATOM 3241 C C . ASP B 1 134 ? 31.048 -72.730 16.152 1.00 6.74 113 ASP B C 1
ATOM 3242 O O . ASP B 1 134 ? 32.013 -71.982 16.290 1.00 7.65 113 ASP B O 1
ATOM 3247 N N . VAL B 1 135 ? 31.095 -74.031 16.420 1.00 4.43 114 VAL B N 1
ATOM 3248 C CA . VAL B 1 135 ? 32.312 -74.663 16.906 1.00 3.73 114 VAL B CA 1
ATOM 3249 C C . VAL B 1 135 ? 33.385 -74.650 15.822 1.00 8.72 114 VAL B C 1
ATOM 3250 O O . VAL B 1 135 ? 34.559 -74.400 16.098 1.00 6.58 114 VAL B O 1
ATOM 3254 N N . TYR B 1 136 ? 32.968 -74.909 14.586 1.00 5.62 115 TYR B N 1
ATOM 3255 C CA . TYR B 1 136 ? 33.875 -74.905 13.441 1.00 7.98 115 TYR B CA 1
ATOM 3256 C C . TYR B 1 136 ? 34.543 -73.538 13.300 1.00 5.83 115 TYR B C 1
ATOM 3257 O O . TYR B 1 136 ? 35.734 -73.443 12.999 1.00 5.36 115 TYR B O 1
ATOM 3266 N N . ALA B 1 137 ? 33.767 -72.484 13.532 1.00 5.66 116 ALA B N 1
ATOM 3267 C CA . ALA B 1 137 ? 34.268 -71.116 13.437 1.00 8.71 116 ALA B CA 1
ATOM 3268 C C . ALA B 1 137 ? 35.383 -70.853 14.448 1.00 9.24 116 ALA B C 1
ATOM 3269 O O . ALA B 1 137 ? 36.417 -70.276 14.110 1.00 6.00 116 ALA B O 1
ATOM 3271 N N . VAL B 1 138 ? 35.170 -71.276 15.690 1.00 6.88 117 VAL B N 1
ATOM 3272 C CA . VAL B 1 138 ? 36.190 -71.120 16.717 1.00 6.08 117 VAL B CA 1
ATOM 3273 C C . VAL B 1 138 ? 37.390 -72.009 16.403 1.00 7.44 117 VAL B C 1
ATOM 3274 O O . VAL B 1 138 ? 38.539 -71.614 16.605 1.00 7.44 117 VAL B O 1
ATOM 3278 N N . ASP B 1 139 ? 37.115 -73.207 15.893 1.00 4.23 118 ASP B N 1
ATOM 3279 C CA . ASP B 1 139 ? 38.163 -74.153 15.527 1.00 5.98 118 ASP B CA 1
ATOM 3280 C C . ASP B 1 139 ? 39.077 -73.559 14.454 1.00 6.75 118 ASP B C 1
ATOM 3281 O O . ASP B 1 139 ? 40.298 -73.661 14.545 1.00 6.50 118 ASP B O 1
ATOM 3286 N N . ALA B 1 140 ? 38.476 -72.930 13.448 1.00 6.17 119 ALA B N 1
ATOM 3287 C CA . ALA B 1 140 ? 39.229 -72.319 12.354 1.00 7.18 119 ALA B CA 1
ATOM 3288 C C . ALA B 1 140 ? 40.195 -71.254 12.859 1.00 7.73 119 ALA B C 1
ATOM 3289 O O . ALA B 1 140 ? 41.353 -71.207 12.442 1.00 6.02 119 ALA B O 1
ATOM 3291 N N . LEU B 1 141 ? 39.708 -70.402 13.755 1.00 5.06 120 LEU B N 1
ATOM 3292 C CA . LEU B 1 141 ? 40.522 -69.334 14.324 1.00 5.88 120 LEU B CA 1
ATOM 3293 C C . LEU B 1 141 ? 41.637 -69.890 15.206 1.00 5.30 120 LEU B C 1
ATOM 3294 O O . LEU B 1 141 ? 42.804 -69.542 15.033 1.00 6.33 120 LEU B O 1
ATOM 3299 N N . VAL B 1 142 ? 41.270 -70.761 16.142 1.00 6.98 121 VAL B N 1
ATOM 3300 C CA . VAL B 1 142 ? 42.231 -71.350 17.072 1.00 4.85 121 VAL B CA 1
ATOM 3301 C C . VAL B 1 142 ? 43.340 -72.108 16.342 1.00 6.86 121 VAL B C 1
ATOM 3302 O O . VAL B 1 142 ? 44.518 -71.983 16.683 1.00 8.10 121 VAL B O 1
ATOM 3306 N N . THR B 1 143 ? 42.954 -72.878 15.329 1.00 6.66 122 THR B N 1
ATOM 3307 C CA . THR B 1 143 ? 43.900 -73.676 14.556 1.00 8.27 122 THR B CA 1
ATOM 3308 C C . THR B 1 143 ? 44.944 -72.801 13.862 1.00 9.09 122 THR B C 1
ATOM 3309 O O . THR B 1 143 ? 46.137 -73.117 13.869 1.00 8.83 122 THR B O 1
ATOM 3313 N N . ALA B 1 144 ? 44.493 -71.695 13.278 1.00 8.38 123 ALA B N 1
ATOM 3314 C CA . ALA B 1 144 ? 45.393 -70.775 12.586 1.00 8.08 123 ALA B CA 1
ATOM 3315 C C . ALA B 1 144 ? 46.421 -70.161 13.534 1.00 8.17 123 ALA B C 1
ATOM 3316 O O . ALA B 1 144 ? 47.610 -70.100 13.217 1.00 7.55 123 ALA B O 1
ATOM 3318 N N . ILE B 1 145 ? 45.966 -69.711 14.699 1.00 7.12 124 ILE B N 1
ATOM 3319 C CA . ILE B 1 145 ? 46.866 -69.065 15.651 1.00 10.92 124 ILE B CA 1
ATOM 3320 C C . ILE B 1 145 ? 47.859 -70.061 16.250 1.00 11.26 124 ILE B C 1
ATOM 3321 O O . ILE B 1 145 ? 49.034 -69.736 16.445 1.00 10.52 124 ILE B O 1
ATOM 3326 N N . GLU B 1 146 ? 47.390 -71.275 16.527 1.00 8.30 125 GLU B N 1
ATOM 3327 C CA . GLU B 1 146 ? 48.269 -72.330 17.029 1.00 10.54 125 GLU B CA 1
ATOM 3328 C C . GLU B 1 146 ? 49.390 -72.614 16.036 1.00 10.24 125 GLU B C 1
ATOM 3329 O O . GLU B 1 146 ? 50.543 -72.813 16.424 1.00 9.22 125 GLU B O 1
ATOM 3335 N N . ARG B 1 147 ? 49.045 -72.621 14.753 1.00 6.65 126 ARG B N 1
ATOM 3336 C CA . ARG B 1 147 ? 50.025 -72.847 13.698 1.00 9.06 126 ARG B CA 1
ATOM 3337 C C . ARG B 1 147 ? 50.969 -71.657 13.545 1.00 9.58 126 ARG B C 1
ATOM 3338 O O . ARG B 1 147 ? 52.176 -71.832 13.396 1.00 12.11 126 ARG B O 1
ATOM 3346 N N . ALA B 1 148 ? 50.417 -70.449 13.594 1.00 7.15 127 ALA B N 1
ATOM 3347 C CA . ALA B 1 148 ? 51.220 -69.239 13.463 1.00 11.88 127 ALA B CA 1
ATOM 3348 C C . ALA B 1 148 ? 52.173 -69.063 14.643 1.00 14.42 127 ALA B C 1
ATOM 3349 O O . ALA B 1 148 ? 53.278 -68.546 14.484 1.00 14.46 127 ALA B O 1
ATOM 3351 N N . LYS B 1 149 ? 51.748 -69.506 15.823 1.00 13.78 128 LYS B N 1
ATOM 3352 C CA . LYS B 1 149 ? 52.552 -69.338 17.030 1.00 15.89 128 LYS B CA 1
ATOM 3353 C C . LYS B 1 149 ? 53.375 -70.568 17.379 1.00 15.64 128 LYS B C 1
ATOM 3354 O O . LYS B 1 149 ? 54.206 -70.526 18.285 1.00 20.59 128 LYS B O 1
ATOM 3360 N N . GLY B 1 150 ? 53.140 -71.659 16.660 1.00 13.48 129 GLY B N 1
ATOM 3361 C CA . GLY B 1 150 ? 53.824 -72.906 16.937 1.00 14.98 129 GLY B CA 1
ATOM 3362 C C . GLY B 1 150 ? 53.530 -73.406 18.338 1.00 20.90 129 GLY B C 1
ATOM 3363 O O . GLY B 1 150 ? 54.432 -73.841 19.053 1.00 22.27 129 GLY B O 1
ATOM 3364 N N . ARG B 1 151 ? 52.265 -73.331 18.739 1.00 16.18 130 ARG B N 1
ATOM 3365 C CA . ARG B 1 151 ? 51.861 -73.823 20.050 1.00 13.35 130 ARG B CA 1
ATOM 3366 C C . ARG B 1 151 ? 51.970 -75.344 20.100 1.00 14.22 130 ARG B C 1
ATOM 3367 O O . ARG B 1 151 ? 51.489 -76.040 19.209 1.00 17.51 130 ARG B O 1
ATOM 3375 N N . THR B 1 152 ? 52.619 -75.853 21.141 1.00 18.04 131 THR B N 1
ATOM 3376 C CA . THR B 1 152 ? 52.930 -77.276 21.226 1.00 21.89 131 THR B CA 1
ATOM 3377 C C . THR B 1 152 ? 51.777 -78.130 21.758 1.00 19.60 131 THR B C 1
ATOM 3378 O O . THR B 1 152 ? 51.660 -79.304 21.412 1.00 23.57 131 THR B O 1
ATOM 3382 N N . LYS B 1 153 ? 50.934 -77.543 22.602 1.00 20.02 132 LYS B N 1
ATOM 3383 C CA . LYS B 1 153 ? 49.780 -78.261 23.138 1.00 21.12 132 LYS B CA 1
ATOM 3384 C C . LYS B 1 153 ? 48.475 -77.711 22.565 1.00 15.44 132 LYS B C 1
ATOM 3385 O O . LYS B 1 153 ? 47.989 -76.674 23.013 1.00 15.97 132 LYS B O 1
ATOM 3391 N N . PRO B 1 154 ? 47.910 -78.405 21.564 1.00 15.34 133 PRO B N 1
ATOM 3392 C CA . PRO B 1 154 ? 46.623 -78.019 20.975 1.00 15.10 133 PRO B CA 1
ATOM 3393 C C . PRO B 1 154 ? 45.528 -77.998 22.032 1.00 12.84 133 PRO B C 1
ATOM 3394 O O . PRO B 1 154 ? 45.443 -78.921 22.844 1.00 10.79 133 PRO B O 1
ATOM 3398 N N . LEU B 1 155 ? 44.712 -76.950 22.031 1.00 8.43 134 LEU B N 1
ATOM 3399 C CA . LEU B 1 155 ? 43.624 -76.840 22.990 1.00 8.62 134 LEU B CA 1
ATOM 3400 C C . LEU B 1 155 ? 42.521 -77.835 22.667 1.00 12.56 134 LEU B C 1
ATOM 3401 O O . LEU B 1 155 ? 42.265 -78.140 21.501 1.00 7.67 134 LEU B O 1
ATOM 3406 N N . SER B 1 156 ? 41.872 -78.344 23.706 1.00 7.58 135 SER B N 1
ATOM 3407 C CA . SER B 1 156 ? 40.620 -79.060 23.527 1.00 9.92 135 SER B CA 1
ATOM 3408 C C . SER B 1 156 ? 39.494 -78.041 23.618 1.00 7.33 135 SER B C 1
ATOM 3409 O O . SER B 1 156 ? 39.708 -76.912 24.063 1.00 7.44 135 SER B O 1
ATOM 3412 N N . PHE B 1 157 ? 38.301 -78.427 23.178 1.00 7.34 136 PHE B N 1
ATOM 3413 C CA . PHE B 1 157 ? 37.134 -77.559 23.288 1.00 5.15 136 PHE B CA 1
ATOM 3414 C C . PHE B 1 157 ? 36.101 -78.182 24.213 1.00 9.20 136 PHE B C 1
ATOM 3415 O O . PHE B 1 157 ? 36.002 -79.404 24.324 1.00 6.62 136 PHE B O 1
ATOM 3423 N N . GLU B 1 158 ? 35.329 -77.332 24.876 1.00 7.12 137 GLU B N 1
ATOM 3424 C CA . GLU B 1 158 ? 34.082 -77.759 25.489 1.00 6.85 137 GLU B CA 1
ATOM 3425 C C . GLU B 1 158 ? 33.034 -76.720 25.125 1.00 6.60 137 GLU B C 1
ATOM 3426 O O . GLU B 1 158 ? 33.368 -75.564 24.871 1.00 7.35 137 GLU B O 1
ATOM 3432 N N . VAL B 1 159 ? 31.773 -77.127 25.067 1.00 5.14 138 VAL B N 1
ATOM 3433 C CA . VAL B 1 159 ? 30.713 -76.195 24.706 1.00 4.71 138 VAL B CA 1
ATOM 3434 C C . VAL B 1 159 ? 29.590 -76.224 25.728 1.00 6.86 138 VAL B C 1
ATOM 3435 O O . VAL B 1 159 ? 29.505 -77.139 26.547 1.00 6.88 138 VAL B O 1
ATOM 3439 N N . ILE B 1 160 ? 28.735 -75.212 25.682 1.00 4.00 139 ILE B N 1
ATOM 3440 C CA . ILE B 1 160 ? 27.538 -75.204 26.505 1.00 4.83 139 ILE B CA 1
ATOM 3441 C C . ILE B 1 160 ? 26.299 -75.255 25.624 1.00 7.11 139 ILE B C 1
ATOM 3442 O O . ILE B 1 160 ? 26.130 -74.427 24.727 1.00 5.15 139 ILE B O 1
ATOM 3447 N N . ILE B 1 161 ? 25.444 -76.241 25.875 1.00 4.94 140 ILE B N 1
ATOM 3448 C CA . ILE B 1 161 ? 24.118 -76.265 25.277 1.00 3.44 140 ILE B CA 1
ATOM 3449 C C . ILE B 1 161 ? 23.202 -75.497 26.213 1.00 7.77 140 ILE B C 1
ATOM 3450 O O . ILE B 1 161 ? 22.881 -75.970 27.304 1.00 6.14 140 ILE B O 1
ATOM 3455 N N . GLU B 1 162 ? 22.793 -74.306 25.795 1.00 3.80 141 GLU B N 1
ATOM 3456 C CA . GLU B 1 162 ? 22.020 -73.434 26.665 1.00 6.45 141 GLU B CA 1
ATOM 3457 C C . GLU B 1 162 ? 21.073 -72.551 25.868 1.00 6.99 141 GLU B C 1
ATOM 3458 O O . GLU B 1 162 ? 20.849 -71.390 26.211 1.00 5.85 141 GLU B O 1
ATOM 3464 N N . SER B 1 163 ? 20.522 -73.114 24.799 1.00 4.00 142 SER B N 1
ATOM 3465 C CA . SER B 1 163 ? 19.538 -72.417 23.984 1.00 5.56 142 SER B CA 1
ATOM 3466 C C . SER B 1 163 ? 18.654 -73.429 23.271 1.00 4.74 142 SER B C 1
ATOM 3467 O O . SER B 1 163 ? 19.007 -74.605 23.164 1.00 4.60 142 SER B O 1
ATOM 3470 N N . ALA B 1 164 ? 17.505 -72.964 22.791 1.00 7.22 143 ALA B N 1
ATOM 3471 C CA . ALA B 1 164 ? 16.595 -73.801 22.022 1.00 6.11 143 ALA B CA 1
ATOM 3472 C C . ALA B 1 164 ? 17.313 -74.396 20.817 1.00 5.59 143 ALA B C 1
ATOM 3473 O O . ALA B 1 164 ? 17.205 -75.593 20.548 1.00 4.38 143 ALA B O 1
ATOM 3475 N N . ALA B 1 165 ? 18.053 -73.552 20.102 1.00 6.20 144 ALA B N 1
ATOM 3476 C CA . ALA B 1 165 ? 18.824 -73.994 18.945 1.00 8.07 144 ALA B CA 1
ATOM 3477 C C . ALA B 1 165 ? 19.852 -75.037 19.358 1.00 7.14 144 ALA B C 1
ATOM 3478 O O . ALA B 1 165 ? 20.058 -76.030 18.657 1.00 6.15 144 ALA B O 1
ATOM 3480 N N . GLY B 1 166 ? 20.485 -74.810 20.506 1.00 5.28 145 GLY B N 1
ATOM 3481 C CA . GLY B 1 166 ? 21.497 -75.720 21.011 1.00 4.84 145 GLY B CA 1
ATOM 3482 C C . GLY B 1 166 ? 20.979 -77.136 21.186 1.00 7.44 145 GLY B C 1
ATOM 3483 O O . GLY B 1 166 ? 21.576 -78.094 20.692 1.00 5.83 145 GLY B O 1
ATOM 3484 N N . ILE B 1 167 ? 19.857 -77.275 21.884 1.00 5.98 146 ILE B N 1
ATOM 3485 C CA . ILE B 1 167 ? 19.319 -78.602 22.153 1.00 5.16 146 ILE B CA 1
ATOM 3486 C C . ILE B 1 167 ? 18.709 -79.213 20.893 1.00 7.23 146 ILE B C 1
ATOM 3487 O O . ILE B 1 167 ? 18.766 -80.424 20.696 1.00 4.22 146 ILE B O 1
ATOM 3492 N N . ALA B 1 168 ? 18.157 -78.370 20.026 1.00 4.44 147 ALA B N 1
ATOM 3493 C CA . ALA B 1 168 ? 17.584 -78.845 18.771 1.00 7.75 147 ALA B CA 1
ATOM 3494 C C . ALA B 1 168 ? 18.662 -79.424 17.864 1.00 8.67 147 ALA B C 1
ATOM 3495 O O . ALA B 1 168 ? 18.400 -80.331 17.073 1.00 11.31 147 ALA B O 1
ATOM 3497 N N . HIS B 1 169 ? 19.875 -78.897 17.985 1.00 6.42 148 HIS B N 1
ATOM 3498 C CA . HIS B 1 169 ? 20.971 -79.293 17.109 1.00 6.57 148 HIS B CA 1
ATOM 3499 C C . HIS B 1 169 ? 22.071 -79.995 17.889 1.00 7.22 148 HIS B C 1
ATOM 3500 O O . HIS B 1 169 ? 23.237 -79.976 17.490 1.00 4.12 148 HIS B O 1
ATOM 3507 N N . VAL B 1 170 ? 21.686 -80.634 18.991 1.00 7.08 149 VAL B N 1
ATOM 3508 C CA . VAL B 1 170 ? 22.648 -81.175 19.948 1.00 3.86 149 VAL B CA 1
ATOM 3509 C C . VAL B 1 170 ? 23.600 -82.229 19.369 1.00 7.34 149 VAL B C 1
ATOM 3510 O O . VAL B 1 170 ? 24.786 -82.234 19.704 1.00 7.79 149 VAL B O 1
ATOM 3514 N N . GLU B 1 171 ? 23.113 -83.100 18.487 1.00 5.22 150 GLU B N 1
ATOM 3515 C CA . GLU B 1 171 ? 23.998 -84.132 17.948 1.00 9.52 150 GLU B CA 1
ATOM 3516 C C . GLU B 1 171 ? 25.037 -83.577 16.974 1.00 8.61 150 GLU B C 1
ATOM 3517 O O . GLU B 1 171 ? 26.208 -83.953 17.037 1.00 6.73 150 GLU B O 1
ATOM 3523 N N . GLU B 1 172 ? 24.618 -82.684 16.082 1.00 7.90 151 GLU B N 1
ATOM 3524 C CA . GLU B 1 172 ? 25.559 -82.099 15.131 1.00 8.16 151 GLU B CA 1
ATOM 3525 C C . GLU B 1 172 ? 26.642 -81.307 15.867 1.00 8.28 151 GLU B C 1
ATOM 3526 O O . GLU B 1 172 ? 27.796 -81.277 15.440 1.00 9.21 151 GLU B O 1
ATOM 3532 N N . ILE B 1 173 ? 26.272 -80.693 16.988 1.00 6.46 152 ILE B N 1
ATOM 3533 C CA . ILE B 1 173 ? 27.234 -79.972 17.818 1.00 6.55 152 ILE B CA 1
ATOM 3534 C C . ILE B 1 173 ? 28.223 -80.942 18.462 1.00 6.98 152 ILE B C 1
ATOM 3535 O O . ILE B 1 173 ? 29.426 -80.674 18.521 1.00 5.75 152 ILE B O 1
ATOM 3540 N N . ALA B 1 174 ? 27.713 -82.077 18.930 1.00 7.61 153 ALA B N 1
ATOM 3541 C CA . ALA B 1 174 ? 28.555 -83.102 19.540 1.00 8.25 153 ALA B CA 1
ATOM 3542 C C . ALA B 1 174 ? 29.567 -83.678 18.548 1.00 7.30 153 ALA B C 1
ATOM 3543 O O . ALA B 1 174 ? 30.628 -84.161 18.942 1.00 8.31 153 ALA B O 1
ATOM 3545 N N . ALA B 1 175 ? 29.237 -83.620 17.261 1.00 6.91 154 ALA B N 1
ATOM 3546 C CA . ALA B 1 175 ? 30.105 -84.168 16.222 1.00 8.88 154 ALA B CA 1
ATOM 3547 C C . ALA B 1 175 ? 30.937 -83.090 15.525 1.00 9.19 154 ALA B C 1
ATOM 3548 O O . ALA B 1 175 ? 31.581 -83.356 14.512 1.00 10.72 154 ALA B O 1
ATOM 3550 N N . SER B 1 176 ? 30.938 -81.884 16.081 1.00 7.50 155 SER B N 1
ATOM 3551 C CA . SER B 1 176 ? 31.408 -80.706 15.350 1.00 6.87 155 SER B CA 1
ATOM 3552 C C . SER B 1 176 ? 32.923 -80.487 15.298 1.00 7.86 155 SER B C 1
ATOM 3553 O O . SER B 1 176 ? 33.398 -79.703 14.476 1.00 7.86 155 SER B O 1
ATOM 3556 N N . SER B 1 177 ? 33.682 -81.156 16.160 1.00 7.17 156 SER B N 1
ATOM 3557 C CA . SER B 1 177 ? 35.130 -80.948 16.178 1.00 8.47 156 SER B CA 1
ATOM 3558 C C . SER B 1 177 ? 35.906 -82.054 16.882 1.00 9.54 156 SER B C 1
ATOM 3559 O O . SER B 1 177 ? 35.491 -82.538 17.935 1.00 8.14 156 SER B O 1
ATOM 3562 N N . PRO B 1 178 ? 37.053 -82.447 16.304 1.00 5.74 157 PRO B N 1
ATOM 3563 C CA . PRO B 1 178 ? 37.968 -83.399 16.945 1.00 11.05 157 PRO B CA 1
ATOM 3564 C C . PRO B 1 178 ? 38.503 -82.870 18.278 1.00 9.93 157 PRO B C 1
ATOM 3565 O O . PRO B 1 178 ? 38.946 -83.657 19.115 1.00 7.39 157 PRO B O 1
ATOM 3569 N N . ARG B 1 179 ? 38.466 -81.553 18.465 1.00 7.64 158 ARG B N 1
ATOM 3570 C CA . ARG B 1 179 ? 38.917 -80.934 19.710 1.00 6.39 158 ARG B CA 1
ATOM 3571 C C . ARG B 1 179 ? 37.903 -81.109 20.833 1.00 7.54 158 ARG B C 1
ATOM 3572 O O . ARG B 1 179 ? 38.251 -81.014 22.010 1.00 6.35 158 ARG B O 1
ATOM 3580 N N . LEU B 1 180 ? 36.646 -81.340 20.469 1.00 5.03 159 LEU B N 1
ATOM 3581 C CA . LEU B 1 180 ? 35.561 -81.342 21.447 1.00 6.85 159 LEU B CA 1
ATOM 3582 C C . LEU B 1 180 ? 35.690 -82.482 22.454 1.00 6.92 159 LEU B C 1
ATOM 3583 O O . LEU B 1 180 ? 35.728 -83.652 22.079 1.00 8.47 159 LEU B O 1
ATOM 3588 N N . GLN B 1 181 ? 35.760 -82.130 23.735 1.00 6.37 160 GLN B N 1
ATOM 3589 C CA . GLN B 1 181 ? 35.912 -83.123 24.794 1.00 10.02 160 GLN B CA 1
ATOM 3590 C C . GLN B 1 181 ? 34.712 -83.181 25.734 1.00 7.83 160 GLN B C 1
ATOM 3591 O O . GLN B 1 181 ? 34.447 -84.219 26.339 1.00 10.10 160 GLN B O 1
ATOM 3597 N N . ALA B 1 182 ? 33.988 -82.073 25.862 1.00 5.50 161 ALA B N 1
ATOM 3598 C CA . ALA B 1 182 ? 32.876 -82.018 26.808 1.00 7.19 161 ALA B CA 1
ATOM 3599 C C . ALA B 1 182 ? 31.758 -81.075 26.378 1.00 7.69 161 ALA B C 1
ATOM 3600 O O . ALA B 1 182 ? 31.978 -80.118 25.643 1.00 7.21 161 ALA B O 1
ATOM 3602 N N . MET B 1 183 ? 30.551 -81.368 26.847 1.00 7.19 162 MET B N 1
ATOM 3603 C CA A MET B 1 183 ? 29.391 -80.537 26.574 0.53 6.62 162 MET B CA 1
ATOM 3604 C CA B MET B 1 183 ? 29.391 -80.525 26.579 0.47 6.64 162 MET B CA 1
ATOM 3605 C C . MET B 1 183 ? 28.580 -80.362 27.855 1.00 7.05 162 MET B C 1
ATOM 3606 O O . MET B 1 183 ? 28.181 -81.347 28.478 1.00 9.34 162 MET B O 1
ATOM 3615 N N . SER B 1 184 ? 28.345 -79.113 28.248 1.00 5.09 163 SER B N 1
ATOM 3616 C CA . SER B 1 184 ? 27.579 -78.830 29.457 1.00 4.85 163 SER B CA 1
ATOM 3617 C C . SER B 1 184 ? 26.177 -78.319 29.135 1.00 7.13 163 SER B C 1
ATOM 3618 O O . SER B 1 184 ? 25.970 -77.644 28.129 1.00 5.97 163 SER B O 1
ATOM 3621 N N . LEU B 1 185 ? 25.219 -78.651 29.993 1.00 6.64 164 LEU B N 1
ATOM 3622 C CA . LEU B 1 185 ? 23.911 -78.010 29.954 1.00 6.26 164 LEU B CA 1
ATOM 3623 C C . LEU B 1 185 ? 23.970 -76.731 30.777 1.00 7.45 164 LEU B C 1
ATOM 3624 O O . LEU B 1 185 ? 24.405 -76.753 31.924 1.00 9.31 164 LEU B O 1
ATOM 3629 N N . GLY B 1 186 ? 23.537 -75.619 30.193 1.00 5.51 165 GLY B N 1
ATOM 3630 C CA . GLY B 1 186 ? 23.473 -74.361 30.916 1.00 6.88 165 GLY B CA 1
ATOM 3631 C C . GLY B 1 186 ? 22.034 -73.979 31.210 1.00 9.24 165 GLY B C 1
ATOM 3632 O O . GLY B 1 186 ? 21.395 -73.301 30.409 1.00 10.69 165 GLY B O 1
ATOM 3633 N N . ALA B 1 187 ? 21.531 -74.406 32.365 1.00 9.00 166 ALA B N 1
ATOM 3634 C CA . ALA B 1 187 ? 20.111 -74.268 32.696 1.00 8.25 166 ALA B CA 1
ATOM 3635 C C . ALA B 1 187 ? 19.604 -72.827 32.750 1.00 6.37 166 ALA B C 1
ATOM 3636 O O . ALA B 1 187 ? 18.438 -72.570 32.459 1.00 7.90 166 ALA B O 1
ATOM 3638 N N . ALA B 1 188 ? 20.469 -71.892 33.133 1.00 8.19 167 ALA B N 1
ATOM 3639 C CA . ALA B 1 188 ? 20.058 -70.494 33.252 1.00 9.54 167 ALA B CA 1
ATOM 3640 C C . ALA B 1 188 ? 19.708 -69.909 31.888 1.00 7.77 167 ALA B C 1
ATOM 3641 O O . ALA B 1 188 ? 18.589 -69.445 31.672 1.00 8.43 167 ALA B O 1
ATOM 3643 N N . ASP B 1 189 ? 20.669 -69.935 30.970 1.00 7.02 168 ASP B N 1
ATOM 3644 C CA . ASP B 1 189 ? 20.429 -69.466 29.607 1.00 8.46 168 ASP B CA 1
ATOM 3645 C C . ASP B 1 189 ? 19.422 -70.342 28.868 1.00 6.66 168 ASP B C 1
ATOM 3646 O O . ASP B 1 189 ? 18.666 -69.849 28.034 1.00 7.21 168 ASP B O 1
ATOM 3651 N N . PHE B 1 190 ? 19.414 -71.638 29.164 1.00 7.34 169 PHE B N 1
ATOM 3652 C CA . PHE B 1 190 ? 18.443 -72.534 28.538 1.00 6.88 169 PHE B CA 1
ATOM 3653 C C . PHE B 1 190 ? 17.023 -72.108 28.901 1.00 6.27 169 PHE B C 1
ATOM 3654 O O . PHE B 1 190 ? 16.158 -71.995 28.034 1.00 6.19 169 PHE B O 1
ATOM 3662 N N . ALA B 1 191 ? 16.796 -71.850 30.186 1.00 4.25 170 ALA B N 1
ATOM 3663 C CA . ALA B 1 191 ? 15.489 -71.404 30.658 1.00 7.55 170 ALA B CA 1
ATOM 3664 C C . ALA B 1 191 ? 15.069 -70.093 29.996 1.00 6.42 170 ALA B C 1
ATOM 3665 O O . ALA B 1 191 ? 13.927 -69.948 29.555 1.00 7.32 170 ALA B O 1
ATOM 3667 N N . ALA B 1 192 ? 15.997 -69.144 29.923 1.00 8.01 171 ALA B N 1
ATOM 3668 C CA . ALA B 1 192 ? 15.714 -67.856 29.296 1.00 10.12 171 ALA B CA 1
ATOM 3669 C C . ALA B 1 192 ? 15.406 -68.030 27.811 1.00 6.51 171 ALA B C 1
ATOM 3670 O O . ALA B 1 192 ? 14.447 -67.460 27.289 1.00 5.82 171 ALA B O 1
ATOM 3672 N N . SER B 1 193 ? 16.223 -68.830 27.139 1.00 3.47 172 SER B N 1
ATOM 3673 C CA . SER B 1 193 ? 16.055 -69.086 25.714 1.00 8.52 172 SER B CA 1
ATOM 3674 C C . SER B 1 193 ? 14.726 -69.774 25.407 1.00 8.90 172 SER B C 1
ATOM 3675 O O . SER B 1 193 ? 14.029 -69.411 24.460 1.00 5.63 172 SER B O 1
ATOM 3678 N N . MET B 1 194 ? 14.380 -70.766 26.221 1.00 5.68 173 MET B N 1
ATOM 3679 C CA . MET B 1 194 ? 13.161 -71.543 26.021 1.00 6.00 173 MET B CA 1
ATOM 3680 C C . MET B 1 194 ? 11.909 -70.784 26.445 1.00 8.34 173 MET B C 1
ATOM 3681 O O . MET B 1 194 ? 10.792 -71.183 26.119 1.00 7.70 173 MET B O 1
ATOM 3686 N N . GLY B 1 195 ? 12.099 -69.685 27.165 1.00 6.59 174 GLY B N 1
ATOM 3687 C CA . GLY B 1 195 ? 10.981 -68.898 27.648 1.00 7.66 174 GLY B CA 1
ATOM 3688 C C . GLY B 1 195 ? 10.361 -69.494 28.897 1.00 6.77 174 GLY B C 1
ATOM 3689 O O . GLY B 1 195 ? 9.201 -69.226 29.212 1.00 7.26 174 GLY B O 1
ATOM 3690 N N . MET B 1 196 ? 11.137 -70.306 29.609 1.00 6.71 175 MET B N 1
ATOM 3691 C CA . MET B 1 196 ? 10.673 -70.938 30.840 1.00 9.21 175 MET B CA 1
ATOM 3692 C C . MET B 1 196 ? 10.339 -69.897 31.898 1.00 13.15 175 MET B C 1
ATOM 3693 O O . MET B 1 196 ? 11.142 -69.007 32.177 1.00 11.90 175 MET B O 1
ATOM 3698 N N . GLN B 1 197 ? 9.153 -70.005 32.488 1.00 8.31 176 GLN B N 1
ATOM 3699 C CA . GLN B 1 197 ? 8.746 -69.053 33.515 1.00 12.92 176 GLN B CA 1
ATOM 3700 C C . GLN B 1 197 ? 9.415 -69.376 34.841 1.00 16.30 176 GLN B C 1
ATOM 3701 O O . GLN B 1 197 ? 8.816 -70.001 35.717 1.00 16.33 176 GLN B O 1
ATOM 3707 N N . THR B 1 198 ? 10.669 -68.952 34.968 1.00 15.72 177 THR B N 1
ATOM 3708 C CA . THR B 1 198 ? 11.436 -69.139 36.192 1.00 15.18 177 THR B CA 1
ATOM 3709 C C . THR B 1 198 ? 12.666 -68.238 36.194 1.00 17.70 177 THR B C 1
ATOM 3710 O O . THR B 1 198 ? 13.169 -67.861 35.136 1.00 14.30 177 THR B O 1
ATOM 3714 N N . THR B 1 199 ? 13.137 -67.885 37.386 1.00 18.61 178 THR B N 1
ATOM 3715 C CA . THR B 1 199 ? 14.365 -67.110 37.525 1.00 16.00 178 THR B CA 1
ATOM 3716 C C . THR B 1 199 ? 15.414 -67.932 38.260 1.00 15.05 178 THR B C 1
ATOM 3717 O O . THR B 1 199 ? 16.500 -67.444 38.570 1.00 19.96 178 THR B O 1
ATOM 3721 N N . GLY B 1 200 ? 15.079 -69.188 38.537 1.00 13.40 179 GLY B N 1
ATOM 3722 C CA . GLY B 1 200 ? 15.997 -70.095 39.198 1.00 16.19 179 GLY B CA 1
ATOM 3723 C C . GLY B 1 200 ? 16.998 -70.695 38.228 1.00 12.50 179 GLY B C 1
ATOM 3724 O O . GLY B 1 200 ? 16.833 -70.601 37.012 1.00 14.88 179 GLY B O 1
ATOM 3725 N N . ILE B 1 201 ? 18.041 -71.314 38.766 1.00 8.51 180 ILE B N 1
ATOM 3726 C CA . ILE B 1 201 ? 19.067 -71.933 37.939 1.00 8.96 180 ILE B CA 1
ATOM 3727 C C . ILE B 1 201 ? 19.151 -73.430 38.212 1.00 15.42 180 ILE B C 1
ATOM 3728 O O . ILE B 1 201 ? 19.796 -73.866 39.168 1.00 12.52 180 ILE B O 1
ATOM 3733 N N . GLY B 1 202 ? 18.491 -74.214 37.365 1.00 8.93 181 GLY B N 1
ATOM 3734 C CA . GLY B 1 202 ? 18.432 -75.652 37.541 1.00 7.46 181 GLY B CA 1
ATOM 3735 C C . GLY B 1 202 ? 17.513 -76.036 38.685 1.00 10.77 181 GLY B C 1
ATOM 3736 O O . GLY B 1 202 ? 16.887 -75.177 39.305 1.00 10.73 181 GLY B O 1
ATOM 3737 N N . GLY B 1 203 ? 17.420 -77.334 38.957 1.00 10.56 182 GLY B N 1
ATOM 3738 C CA . GLY B 1 203 ? 16.691 -77.819 40.115 1.00 10.43 182 GLY B CA 1
ATOM 3739 C C . GLY B 1 203 ? 15.186 -77.922 39.955 1.00 16.09 182 GLY B C 1
ATOM 3740 O O . GLY B 1 203 ? 14.635 -77.682 38.878 1.00 7.76 182 GLY B O 1
ATOM 3741 N N . THR B 1 204 ? 14.527 -78.288 41.050 1.00 9.71 183 THR B N 1
ATOM 3742 C CA . THR B 1 204 ? 13.078 -78.436 41.101 1.00 9.01 183 THR B CA 1
ATOM 3743 C C . THR B 1 204 ? 12.366 -77.146 40.710 1.00 10.69 183 THR B C 1
ATOM 3744 O O . THR B 1 204 ? 12.783 -76.054 41.092 1.00 9.92 183 THR B O 1
ATOM 3748 N N . GLN B 1 205 ? 11.298 -77.275 39.930 1.00 9.59 184 GLN B N 1
ATOM 3749 C CA . GLN B 1 205 ? 10.457 -76.131 39.608 1.00 9.06 184 GLN B CA 1
ATOM 3750 C C . GLN B 1 205 ? 9.103 -76.287 40.289 1.00 9.21 184 GLN B C 1
ATOM 3751 O O . GLN B 1 205 ? 8.397 -77.271 40.062 1.00 8.61 184 GLN B O 1
ATOM 3757 N N . GLU B 1 206 ? 8.757 -75.312 41.127 1.00 10.09 185 GLU B N 1
ATOM 3758 C CA . GLU B 1 206 ? 7.545 -75.359 41.945 1.00 13.48 185 GLU B CA 1
ATOM 3759 C C . GLU B 1 206 ? 6.285 -75.635 41.128 1.00 13.69 185 GLU B C 1
ATOM 3760 O O . GLU B 1 206 ? 5.405 -76.372 41.569 1.00 11.56 185 GLU B O 1
ATOM 3766 N N . ASN B 1 207 ? 6.214 -75.057 39.932 1.00 11.93 186 ASN B N 1
ATOM 3767 C CA . ASN B 1 207 ? 5.038 -75.199 39.078 1.00 10.45 186 ASN B CA 1
ATOM 3768 C C . ASN B 1 207 ? 5.104 -76.361 38.090 1.00 10.06 186 ASN B C 1
ATOM 3769 O O . ASN B 1 207 ? 4.296 -76.436 37.165 1.00 11.61 186 ASN B O 1
ATOM 3774 N N . TYR B 1 208 ? 6.064 -77.261 38.274 1.00 7.52 187 TYR B N 1
ATOM 3775 C CA . TYR B 1 208 ? 6.151 -78.438 37.416 1.00 6.82 187 TYR B CA 1
ATOM 3776 C C . TYR B 1 208 ? 5.891 -79.715 38.212 1.00 12.20 187 TYR B C 1
ATOM 3777 O O . TYR B 1 208 ? 6.817 -80.345 38.730 1.00 9.20 187 TYR B O 1
ATOM 3786 N N . TYR B 1 209 ? 4.618 -80.086 38.297 1.00 7.83 188 TYR B N 1
ATOM 3787 C CA . TYR B 1 209 ? 4.186 -81.206 39.120 1.00 10.04 188 TYR B CA 1
ATOM 3788 C C . TYR B 1 209 ? 2.977 -81.880 38.485 1.00 8.24 188 TYR B C 1
ATOM 3789 O O . TYR B 1 209 ? 2.284 -81.278 37.664 1.00 5.21 188 TYR B O 1
ATOM 3798 N N . MET B 1 210 ? 2.725 -83.124 38.878 1.00 7.98 189 MET B N 1
ATOM 3799 C CA . MET B 1 210 ? 1.507 -83.818 38.490 1.00 6.39 189 MET B CA 1
ATOM 3800 C C . MET B 1 210 ? 0.522 -83.779 39.650 1.00 10.08 189 MET B C 1
ATOM 3801 O O . MET B 1 210 ? 0.886 -84.055 40.795 1.00 12.15 189 MET B O 1
ATOM 3806 N N . LEU B 1 211 ? -0.724 -83.430 39.356 1.00 7.73 190 LEU B N 1
ATOM 3807 C CA . LEU B 1 211 ? -1.774 -83.483 40.365 1.00 11.72 190 LEU B CA 1
ATOM 3808 C C . LEU B 1 211 ? -2.465 -84.837 40.304 1.00 14.00 190 LEU B C 1
ATOM 3809 O O . LEU B 1 211 ? -2.945 -85.251 39.248 1.00 9.64 190 LEU B O 1
ATOM 3814 N N . HIS B 1 212 ? -2.501 -85.535 41.433 1.00 13.18 191 HIS B N 1
ATOM 3815 C CA . HIS B 1 212 ? -3.203 -86.810 41.504 1.00 13.96 191 HIS B CA 1
ATOM 3816 C C . HIS B 1 212 ? -3.966 -86.944 42.813 1.00 16.78 191 HIS B C 1
ATOM 3817 O O . HIS B 1 212 ? -3.361 -87.017 43.882 1.00 11.66 191 HIS B O 1
ATOM 3824 N N . ASP B 1 213 ? -5.293 -86.982 42.713 1.00 16.22 192 ASP B N 1
ATOM 3825 C CA . ASP B 1 213 ? -6.168 -87.121 43.876 1.00 19.56 192 ASP B CA 1
ATOM 3826 C C . ASP B 1 213 ? -5.854 -86.098 44.960 1.00 15.57 192 ASP B C 1
ATOM 3827 O O . ASP B 1 213 ? -5.696 -86.451 46.126 1.00 18.41 192 ASP B O 1
ATOM 3832 N N . GLY B 1 214 ? -5.746 -84.833 44.567 1.00 14.17 193 GLY B N 1
ATOM 3833 C CA . GLY B 1 214 ? -5.505 -83.759 45.513 1.00 16.00 193 GLY B CA 1
ATOM 3834 C C . GLY B 1 214 ? -4.059 -83.606 45.950 1.00 18.51 193 GLY B C 1
ATOM 3835 O O . GLY B 1 214 ? -3.719 -82.649 46.640 1.00 21.30 193 GLY B O 1
ATOM 3836 N N . GLN B 1 215 ? -3.200 -84.532 45.569 1.00 15.92 194 GLN B N 1
ATOM 3837 C CA . GLN B 1 215 ? -1.796 -84.538 45.919 1.00 15.64 194 GLN B CA 1
ATOM 3838 C C . GLN B 1 215 ? -0.857 -84.140 44.734 1.00 20.57 194 GLN B C 1
ATOM 3839 O O . GLN B 1 215 ? -1.069 -84.546 43.616 1.00 13.01 194 GLN B O 1
ATOM 3845 N N . LYS B 1 216 ? 0.173 -83.375 45.045 1.00 14.04 195 LYS B N 1
ATOM 3846 C CA . LYS B 1 216 ? 1.120 -82.949 44.021 1.00 11.96 195 LYS B CA 1
ATOM 3847 C C . LYS B 1 216 ? 2.352 -83.845 43.978 1.00 14.66 195 LYS B C 1
ATOM 3848 O O . LYS B 1 216 ? 2.882 -84.248 45.013 1.00 14.28 195 LYS B O 1
ATOM 3854 N N . HIS B 1 217 ? 2.803 -84.151 42.768 1.00 10.55 196 HIS B N 1
ATOM 3855 C CA . HIS B 1 217 ? 3.986 -84.976 42.576 1.00 8.89 196 HIS B CA 1
ATOM 3856 C C . HIS B 1 217 ? 4.922 -84.302 41.590 1.00 13.70 196 HIS B C 1
ATOM 3857 O O . HIS B 1 217 ? 4.645 -84.254 40.391 1.00 8.49 196 HIS B O 1
ATOM 3864 N N . TRP B 1 218 ? 6.032 -83.781 42.099 1.00 10.77 197 TRP B N 1
ATOM 3865 C CA . TRP B 1 218 ? 6.954 -83.019 41.267 1.00 9.81 197 TRP B CA 1
ATOM 3866 C C . TRP B 1 218 ? 7.745 -83.905 40.310 1.00 10.08 197 TRP B C 1
ATOM 3867 O O . TRP B 1 218 ? 8.172 -85.003 40.667 1.00 11.07 197 TRP B O 1
ATOM 3878 N N . SER B 1 219 ? 7.911 -83.419 39.084 1.00 7.34 198 SER B N 1
ATOM 3879 C CA . SER B 1 219 ? 8.569 -84.179 38.028 1.00 7.80 198 SER B CA 1
ATOM 3880 C C . SER B 1 219 ? 9.770 -83.395 37.497 1.00 9.30 198 SER B C 1
ATOM 3881 O O . SER B 1 219 ? 9.979 -82.244 37.877 1.00 8.34 198 SER B O 1
ATOM 3884 N N . ASP B 1 220 ? 10.555 -84.018 36.623 1.00 7.74 199 ASP B N 1
ATOM 3885 C CA . ASP B 1 220 ? 11.779 -83.402 36.113 1.00 7.46 199 ASP B CA 1
ATOM 3886 C C . ASP B 1 220 ? 11.534 -82.568 34.854 1.00 6.16 199 ASP B C 1
ATOM 3887 O O . ASP B 1 220 ? 11.288 -83.114 33.782 1.00 6.63 199 ASP B O 1
ATOM 3892 N N . PRO B 1 221 ? 11.624 -81.236 34.980 1.00 9.92 200 PRO B N 1
ATOM 3893 C CA . PRO B 1 221 ? 11.388 -80.355 33.834 1.00 7.35 200 PRO B CA 1
ATOM 3894 C C . PRO B 1 221 ? 12.605 -80.269 32.913 1.00 6.53 200 PRO B C 1
ATOM 3895 O O . PRO B 1 221 ? 12.546 -79.585 31.890 1.00 6.31 200 PRO B O 1
ATOM 3899 N N . TRP B 1 222 ? 13.685 -80.959 33.272 1.00 6.78 201 TRP B N 1
ATOM 3900 C CA . TRP B 1 222 ? 14.923 -80.916 32.497 1.00 6.09 201 TRP B CA 1
ATOM 3901 C C . TRP B 1 222 ? 15.246 -82.252 31.833 1.00 8.92 201 TRP B C 1
ATOM 3902 O O . TRP B 1 222 ? 16.319 -82.401 31.249 1.00 8.91 201 TRP B O 1
ATOM 3913 N N . HIS B 1 223 ? 14.333 -83.218 31.924 1.00 5.64 202 HIS B N 1
ATOM 3914 C CA . HIS B 1 223 ? 14.638 -84.596 31.523 1.00 5.57 202 HIS B CA 1
ATOM 3915 C C . HIS B 1 223 ? 15.176 -84.769 30.100 1.00 6.10 202 HIS B C 1
ATOM 3916 O O . HIS B 1 223 ? 16.253 -85.330 29.906 1.00 6.31 202 HIS B O 1
ATOM 3923 N N . TRP B 1 224 ? 14.414 -84.314 29.111 1.00 5.19 203 TRP B N 1
ATOM 3924 C CA . TRP B 1 224 ? 14.810 -84.486 27.715 1.00 5.53 203 TRP B CA 1
ATOM 3925 C C . TRP B 1 224 ? 16.134 -83.797 27.394 1.00 4.75 203 TRP B C 1
ATOM 3926 O O . TRP B 1 224 ? 17.025 -84.404 26.804 1.00 5.11 203 TRP B O 1
ATOM 3937 N N . ALA B 1 225 ? 16.254 -82.533 27.787 1.00 5.96 204 ALA B N 1
ATOM 3938 C CA . ALA B 1 225 ? 17.471 -81.764 27.539 1.00 4.91 204 ALA B CA 1
ATOM 3939 C C . ALA B 1 225 ? 18.711 -82.493 28.043 1.00 5.03 204 ALA B C 1
ATOM 3940 O O . ALA B 1 225 ? 19.708 -82.592 27.337 1.00 3.44 204 ALA B O 1
ATOM 3942 N N . GLN B 1 226 ? 18.644 -83.017 29.262 1.00 5.81 205 GLN B N 1
ATOM 3943 C CA . GLN B 1 226 ? 19.794 -83.704 29.835 1.00 5.37 205 GLN B CA 1
ATOM 3944 C C . GLN B 1 226 ? 20.066 -85.046 29.158 1.00 6.05 205 GLN B C 1
ATOM 3945 O O . GLN B 1 226 ? 21.211 -85.358 28.821 1.00 6.23 205 GLN B O 1
ATOM 3951 N N . ALA B 1 227 ? 19.013 -85.832 28.952 1.00 3.82 206 ALA B N 1
ATOM 3952 C CA . ALA B 1 227 ? 19.154 -87.138 28.316 1.00 7.89 206 ALA B CA 1
ATOM 3953 C C . ALA B 1 227 ? 19.640 -87.014 26.871 1.00 4.77 206 ALA B C 1
ATOM 3954 O O . ALA B 1 227 ? 20.447 -87.821 26.412 1.00 5.38 206 ALA B O 1
ATOM 3956 N N . ALA B 1 228 ? 19.149 -86.003 26.160 1.00 5.64 207 ALA B N 1
ATOM 3957 C CA . ALA B 1 228 ? 19.550 -85.789 24.769 1.00 6.07 207 ALA B CA 1
ATOM 3958 C C . ALA B 1 228 ? 21.019 -85.382 24.669 1.00 6.05 207 ALA B C 1
ATOM 3959 O O . ALA B 1 228 ? 21.731 -85.807 23.756 1.00 6.68 207 ALA B O 1
ATOM 3961 N N . ILE B 1 229 ? 21.464 -84.554 25.609 1.00 4.55 208 ILE B N 1
ATOM 3962 C CA . ILE B 1 229 ? 22.869 -84.172 25.682 1.00 5.64 208 ILE B CA 1
ATOM 3963 C C . ILE B 1 229 ? 23.747 -85.400 25.919 1.00 5.42 208 ILE B C 1
ATOM 3964 O O . ILE B 1 229 ? 24.763 -85.584 25.247 1.00 4.61 208 ILE B O 1
ATOM 3969 N N . VAL B 1 230 ? 23.337 -86.250 26.857 1.00 5.02 209 VAL B N 1
ATOM 3970 C CA . VAL B 1 230 ? 24.083 -87.470 27.156 1.00 4.51 209 VAL B CA 1
ATOM 3971 C C . VAL B 1 230 ? 24.171 -88.382 25.930 1.00 5.78 209 VAL B C 1
ATOM 3972 O O . VAL B 1 230 ? 25.247 -88.891 25.603 1.00 4.79 209 VAL B O 1
ATOM 3976 N N . ALA B 1 231 ? 23.043 -88.567 25.246 1.00 3.96 210 ALA B N 1
ATOM 3977 C CA . ALA B 1 231 ? 22.991 -89.418 24.059 1.00 6.10 210 ALA B CA 1
ATOM 3978 C C . ALA B 1 231 ? 23.908 -88.917 22.945 1.00 6.42 210 ALA B C 1
ATOM 3979 O O . ALA B 1 231 ? 24.635 -89.700 22.333 1.00 5.57 210 ALA B O 1
ATOM 3981 N N . ALA B 1 232 ? 23.867 -87.612 22.687 1.00 4.60 211 ALA B N 1
ATOM 3982 C CA . ALA B 1 232 ? 24.705 -87.011 21.653 1.00 8.00 211 ALA B CA 1
ATOM 3983 C C . ALA B 1 232 ? 26.188 -87.158 21.991 1.00 8.47 211 ALA B C 1
ATOM 3984 O O . ALA B 1 232 ? 27.003 -87.478 21.126 1.00 7.74 211 ALA B O 1
ATOM 3986 N N . CYS B 1 233 ? 26.527 -86.938 23.257 1.00 3.79 212 CYS B N 1
ATOM 3987 C CA . CYS B 1 233 ? 27.911 -87.036 23.716 1.00 9.00 212 CYS B CA 1
ATOM 3988 C C . CYS B 1 233 ? 28.466 -88.451 23.636 1.00 7.55 212 CYS B C 1
ATOM 3989 O O . CYS B 1 233 ? 29.568 -88.664 23.135 1.00 8.55 212 CYS B O 1
ATOM 3992 N N . ARG B 1 234 ? 27.701 -89.416 24.138 1.00 7.24 213 ARG B N 1
ATOM 3993 C CA . ARG B 1 234 ? 28.144 -90.805 24.147 1.00 8.71 213 ARG B CA 1
ATOM 3994 C C . ARG B 1 234 ? 28.245 -91.364 22.730 1.00 11.49 213 ARG B C 1
ATOM 3995 O O . ARG B 1 234 ? 29.083 -92.221 22.452 1.00 10.19 213 ARG B O 1
ATOM 4003 N N . THR B 1 235 ? 27.399 -90.867 21.835 1.00 7.56 214 THR B N 1
ATOM 4004 C CA . THR B 1 235 ? 27.459 -91.266 20.433 1.00 10.24 214 THR B CA 1
ATOM 4005 C C . THR B 1 235 ? 28.794 -90.869 19.798 1.00 11.59 214 THR B C 1
ATOM 4006 O O . THR B 1 235 ? 29.368 -91.625 19.013 1.00 9.07 214 THR B O 1
ATOM 4010 N N . HIS B 1 236 ? 29.294 -89.690 20.158 1.00 8.91 215 HIS B N 1
ATOM 4011 C CA . HIS B 1 236 ? 30.462 -89.126 19.486 1.00 8.97 215 HIS B CA 1
ATOM 4012 C C . HIS B 1 236 ? 31.714 -89.009 20.359 1.00 10.96 215 HIS B C 1
ATOM 4013 O O . HIS B 1 236 ? 32.659 -88.311 19.995 1.00 12.26 215 HIS B O 1
ATOM 4020 N N . GLY B 1 237 ? 31.721 -89.691 21.500 1.00 9.66 216 GLY B N 1
ATOM 4021 C CA . GLY B 1 237 ? 32.903 -89.749 22.347 1.00 10.23 216 GLY B CA 1
ATOM 4022 C C . GLY B 1 237 ? 33.191 -88.468 23.107 1.00 10.74 216 GLY B C 1
ATOM 4023 O O . GLY B 1 237 ? 34.350 -88.091 23.288 1.00 12.16 216 GLY B O 1
ATOM 4024 N N . ILE B 1 238 ? 32.129 -87.807 23.557 1.00 6.13 217 ILE B N 1
ATOM 4025 C CA . ILE B 1 238 ? 32.228 -86.551 24.284 1.00 10.17 217 ILE B CA 1
ATOM 4026 C C . ILE B 1 238 ? 31.770 -86.780 25.725 1.00 11.08 217 ILE B C 1
ATOM 4027 O O . ILE B 1 238 ? 30.942 -87.653 25.978 1.00 8.18 217 ILE B O 1
ATOM 4032 N N . LEU B 1 239 ? 32.309 -86.010 26.666 1.00 7.64 218 LEU B N 1
ATOM 4033 C CA . LEU B 1 239 ? 31.848 -86.069 28.054 1.00 8.60 218 LEU B CA 1
ATOM 4034 C C . LEU B 1 239 ? 30.629 -85.174 28.288 1.00 8.30 218 LEU B C 1
ATOM 4035 O O . LEU B 1 239 ? 30.705 -83.958 28.122 1.00 7.83 218 LEU B O 1
ATOM 4040 N N . PRO B 1 240 ? 29.496 -85.772 28.681 1.00 8.77 219 PRO B N 1
ATOM 4041 C CA . PRO B 1 240 ? 28.335 -84.946 29.029 1.00 7.23 219 PRO B CA 1
ATOM 4042 C C . PRO B 1 240 ? 28.438 -84.450 30.470 1.00 7.24 219 PRO B C 1
ATOM 4043 O O . PRO B 1 240 ? 28.733 -85.237 31.367 1.00 7.02 219 PRO B O 1
ATOM 4047 N N . VAL B 1 241 ? 28.216 -83.154 30.680 1.00 7.60 220 VAL B N 1
ATOM 4048 C CA . VAL B 1 241 ? 28.385 -82.542 31.996 1.00 6.86 220 VAL B CA 1
ATOM 4049 C C . VAL B 1 241 ? 27.169 -81.693 32.376 1.00 7.13 220 VAL B C 1
ATOM 4050 O O . VAL B 1 241 ? 26.587 -81.012 31.532 1.00 6.50 220 VAL B O 1
ATOM 4054 N N . ASP B 1 242 ? 26.781 -81.741 33.646 1.00 5.24 221 ASP B N 1
ATOM 4055 C CA . ASP B 1 242 ? 25.703 -80.896 34.144 1.00 6.63 221 ASP B CA 1
ATOM 4056 C C . ASP B 1 242 ? 26.257 -79.518 34.510 1.00 7.90 221 ASP B C 1
ATOM 4057 O O . ASP B 1 242 ? 27.400 -79.401 34.951 1.00 6.44 221 ASP B O 1
ATOM 4062 N N . GLY B 1 243 ? 25.452 -78.477 34.318 1.00 7.44 222 GLY B N 1
ATOM 4063 C CA . GLY B 1 243 ? 25.917 -77.115 34.520 1.00 6.36 222 GLY B CA 1
ATOM 4064 C C . GLY B 1 243 ? 25.649 -76.567 35.904 1.00 7.93 222 GLY B C 1
ATOM 4065 O O . GLY B 1 243 ? 25.578 -77.327 36.872 1.00 8.97 222 GLY B O 1
ATOM 4066 N N . PRO B 1 244 ? 25.484 -75.239 36.006 1.00 8.96 223 PRO B N 1
ATOM 4067 C CA . PRO B 1 244 ? 25.387 -74.580 37.310 1.00 6.82 223 PRO B CA 1
ATOM 4068 C C . PRO B 1 244 ? 24.084 -74.882 38.039 1.00 7.84 223 PRO B C 1
ATOM 4069 O O . PRO B 1 244 ? 23.032 -75.023 37.413 1.00 6.81 223 PRO B O 1
ATOM 4073 N N . PHE B 1 245 ? 24.179 -74.990 39.361 1.00 6.77 224 PHE B N 1
ATOM 4074 C CA . PHE B 1 245 ? 23.020 -75.040 40.241 1.00 7.99 224 PHE B CA 1
ATOM 4075 C C . PHE B 1 245 ? 23.075 -73.769 41.075 1.00 9.92 224 PHE B C 1
ATOM 4076 O O . PHE B 1 245 ? 23.996 -73.583 41.874 1.00 12.04 224 PHE B O 1
ATOM 4084 N N . GLY B 1 246 ? 22.098 -72.892 40.880 1.00 9.55 225 GLY B N 1
ATOM 4085 C CA . GLY B 1 246 ? 22.151 -71.546 41.426 1.00 13.43 225 GLY B CA 1
ATOM 4086 C C . GLY B 1 246 ? 22.082 -71.403 42.935 1.00 15.39 225 GLY B C 1
ATOM 4087 O O . GLY B 1 246 ? 22.756 -70.547 43.510 1.00 17.96 225 GLY B O 1
ATOM 4088 N N . ASP B 1 247 ? 21.268 -72.229 43.582 1.00 9.39 226 ASP B N 1
ATOM 4089 C CA . ASP B 1 247 ? 21.043 -72.097 45.019 1.00 14.13 226 ASP B CA 1
ATOM 4090 C C . ASP B 1 247 ? 22.147 -72.771 45.832 1.00 16.62 226 ASP B C 1
ATOM 4091 O O . ASP B 1 247 ? 22.008 -73.926 46.238 1.00 12.95 226 ASP B O 1
ATOM 4096 N N . PHE B 1 248 ? 23.235 -72.047 46.088 1.00 12.20 227 PHE B N 1
ATOM 4097 C CA . PHE B 1 248 ? 24.346 -72.630 46.839 1.00 14.11 227 PHE B CA 1
ATOM 4098 C C . PHE B 1 248 ? 24.054 -72.727 48.339 1.00 18.86 227 PHE B C 1
ATOM 4099 O O . PHE B 1 248 ? 24.888 -73.196 49.112 1.00 16.50 227 PHE B O 1
ATOM 4107 N N . SER B 1 249 ? 22.861 -72.295 48.738 1.00 14.45 228 SER B N 1
ATOM 4108 C CA . SER B 1 249 ? 22.401 -72.465 50.113 1.00 18.21 228 SER B CA 1
ATOM 4109 C C . SER B 1 249 ? 21.631 -73.774 50.277 1.00 21.06 228 SER B C 1
ATOM 4110 O O . SER B 1 249 ? 21.296 -74.172 51.393 1.00 18.33 228 SER B O 1
ATOM 4113 N N . ASP B 1 250 ? 21.363 -74.442 49.157 1.00 19.14 229 ASP B N 1
ATOM 4114 C CA . ASP B 1 250 ? 20.553 -75.658 49.145 1.00 12.25 229 ASP B CA 1
ATOM 4115 C C . ASP B 1 250 ? 21.395 -76.873 48.752 1.00 15.55 229 ASP B C 1
ATOM 4116 O O . ASP B 1 250 ? 21.457 -77.253 47.580 1.00 13.27 229 ASP B O 1
ATOM 4121 N N . ASP B 1 251 ? 22.031 -77.485 49.746 1.00 13.90 230 ASP B N 1
ATOM 4122 C CA . ASP B 1 251 ? 22.955 -78.591 49.510 1.00 13.35 230 ASP B CA 1
ATOM 4123 C C . ASP B 1 251 ? 22.250 -79.865 49.049 1.00 12.51 230 ASP B C 1
ATOM 4124 O O . ASP B 1 251 ? 22.741 -80.565 48.166 1.00 11.00 230 ASP B O 1
ATOM 4129 N N . GLU B 1 252 ? 21.105 -80.168 49.652 1.00 12.38 231 GLU B N 1
ATOM 4130 C CA . GLU B 1 252 ? 20.360 -81.366 49.278 1.00 16.66 231 GLU B CA 1
ATOM 4131 C C . GLU B 1 252 ? 19.749 -81.217 47.891 1.00 8.00 231 GLU B C 1
ATOM 4132 O O . GLU B 1 252 ? 19.645 -82.188 47.142 1.00 12.17 231 GLU B O 1
ATOM 4138 N N . GLY B 1 253 ? 19.351 -79.994 47.558 1.00 9.70 232 GLY B N 1
ATOM 4139 C CA . GLY B 1 253 ? 18.877 -79.687 46.221 1.00 10.58 232 GLY B CA 1
ATOM 4140 C C . GLY B 1 253 ? 19.972 -79.915 45.195 1.00 13.60 232 GLY B C 1
ATOM 4141 O O . GLY B 1 253 ? 19.711 -80.399 44.093 1.00 8.86 232 GLY B O 1
ATOM 4142 N N . PHE B 1 254 ? 21.204 -79.570 45.561 1.00 13.23 233 PHE B N 1
ATOM 4143 C CA . PHE B 1 254 ? 22.347 -79.798 44.686 1.00 8.65 233 PHE B CA 1
ATOM 4144 C C . PHE B 1 254 ? 22.564 -81.291 44.511 1.00 12.06 233 PHE B C 1
ATOM 4145 O O . PHE B 1 254 ? 22.815 -81.765 43.402 1.00 9.59 233 PHE B O 1
ATOM 4153 N N . ARG B 1 255 ? 22.483 -82.026 45.615 1.00 8.79 234 ARG B N 1
ATOM 4154 C CA . ARG B 1 255 ? 22.653 -83.471 45.580 1.00 10.77 234 ARG B CA 1
ATOM 4155 C C . ARG B 1 255 ? 21.622 -84.111 44.659 1.00 7.37 234 ARG B C 1
ATOM 4156 O O . ARG B 1 255 ? 21.953 -84.982 43.859 1.00 11.06 234 ARG B O 1
ATOM 4164 N N . ALA B 1 256 ? 20.378 -83.659 44.768 1.00 8.83 235 ALA B N 1
ATOM 4165 C CA . ALA B 1 256 ? 19.286 -84.199 43.965 1.00 9.17 235 ALA B CA 1
ATOM 4166 C C . ALA B 1 256 ? 19.537 -83.961 42.475 1.00 9.63 235 ALA B C 1
ATOM 4167 O O . ALA B 1 256 ? 19.425 -84.882 41.663 1.00 10.03 235 ALA B O 1
ATOM 4169 N N . GLN B 1 257 ? 19.890 -82.725 42.130 1.00 7.36 236 GLN B N 1
ATOM 4170 C CA . GLN B 1 257 ? 20.214 -82.368 40.751 1.00 6.87 236 GLN B CA 1
ATOM 4171 C C . GLN B 1 257 ? 21.394 -83.184 40.233 1.00 9.95 236 GLN B C 1
ATOM 4172 O O . GLN B 1 257 ? 21.333 -83.760 39.146 1.00 8.43 236 GLN B O 1
ATOM 4178 N N . ALA B 1 258 ? 22.465 -83.232 41.019 1.00 8.25 237 ALA B N 1
ATOM 4179 C CA . ALA B 1 258 ? 23.656 -83.985 40.644 1.00 6.35 237 ALA B CA 1
ATOM 4180 C C . ALA B 1 258 ? 23.358 -85.479 40.514 1.00 9.45 237 ALA B C 1
ATOM 4181 O O . ALA B 1 258 ? 23.894 -86.156 39.633 1.00 6.63 237 ALA B O 1
ATOM 4183 N N . ARG B 1 259 ? 22.499 -85.990 41.392 1.00 7.49 238 ARG B N 1
ATOM 4184 C CA . ARG B 1 259 ? 22.123 -87.400 41.351 1.00 8.34 238 ARG B CA 1
ATOM 4185 C C . ARG B 1 259 ? 21.293 -87.750 40.116 1.00 6.72 238 ARG B C 1
ATOM 4186 O O . ARG B 1 259 ? 21.462 -88.821 39.535 1.00 5.08 238 ARG B O 1
ATOM 4194 N N . ARG B 1 260 ? 20.401 -86.846 39.721 1.00 8.22 239 ARG B N 1
ATOM 4195 C CA . ARG B 1 260 ? 19.622 -87.037 38.501 1.00 9.20 239 ARG B CA 1
ATOM 4196 C C . ARG B 1 260 ? 20.549 -87.091 37.297 1.00 8.02 239 ARG B C 1
ATOM 4197 O O . ARG B 1 260 ? 20.406 -87.951 36.430 1.00 7.56 239 ARG B O 1
ATOM 4205 N N . SER B 1 261 ? 21.504 -86.166 37.262 1.00 9.93 240 SER B N 1
ATOM 4206 C CA . SER B 1 261 ? 22.459 -86.071 36.165 1.00 10.42 240 SER B CA 1
ATOM 4207 C C . SER B 1 261 ? 23.338 -87.314 36.079 1.00 9.70 240 SER B C 1
ATOM 4208 O O . SER B 1 261 ? 23.554 -87.860 34.994 1.00 7.84 240 SER B O 1
ATOM 4211 N N . ALA B 1 262 ? 23.845 -87.757 37.226 1.00 7.25 241 ALA B N 1
ATOM 4212 C CA . ALA B 1 262 ? 24.693 -88.944 37.273 1.00 6.48 241 ALA B CA 1
ATOM 4213 C C . ALA B 1 262 ? 23.913 -90.178 36.831 1.00 7.16 241 ALA B C 1
ATOM 4214 O O . ALA B 1 262 ? 24.452 -91.066 36.170 1.00 8.17 241 ALA B O 1
ATOM 4216 N N . THR B 1 263 ? 22.639 -90.223 37.201 1.00 6.70 242 THR B N 1
ATOM 4217 C CA . THR B 1 263 ? 21.772 -91.327 36.818 1.00 8.23 242 THR B CA 1
ATOM 4218 C C . THR B 1 263 ? 21.579 -91.353 35.306 1.00 8.04 242 THR B C 1
ATOM 4219 O O . THR B 1 263 ? 21.628 -92.411 34.689 1.00 6.34 242 THR B O 1
ATOM 4223 N N . LEU B 1 264 ? 21.376 -90.181 34.713 1.00 7.58 243 LEU B N 1
ATOM 4224 C CA . LEU B 1 264 ? 21.144 -90.084 33.274 1.00 5.48 243 LEU B CA 1
ATOM 4225 C C . LEU B 1 264 ? 22.400 -90.343 32.440 1.00 9.25 243 LEU B C 1
ATOM 4226 O O . LEU B 1 264 ? 22.308 -90.707 31.265 1.00 6.48 243 LEU B O 1
ATOM 4231 N N . GLY B 1 265 ? 23.571 -90.153 33.041 1.00 7.00 244 GLY B N 1
ATOM 4232 C CA . GLY B 1 265 ? 24.816 -90.437 32.350 1.00 7.22 244 GLY B CA 1
ATOM 4233 C C . GLY B 1 265 ? 25.820 -89.299 32.317 1.00 9.32 244 GLY B C 1
ATOM 4234 O O . GLY B 1 265 ? 26.910 -89.451 31.764 1.00 9.61 244 GLY B O 1
ATOM 4235 N N . MET B 1 266 ? 25.460 -88.157 32.894 1.00 5.78 245 MET B N 1
ATOM 4236 C CA . MET B 1 266 ? 26.411 -87.057 33.019 1.00 6.63 245 MET B CA 1
ATOM 4237 C C . MET B 1 266 ? 27.502 -87.417 34.030 1.00 10.34 245 MET B C 1
ATOM 4238 O O . MET B 1 266 ? 27.236 -88.091 35.023 1.00 10.75 245 MET B O 1
ATOM 4243 N N . VAL B 1 267 ? 28.726 -86.971 33.768 1.00 8.59 246 VAL B N 1
ATOM 4244 C CA . VAL B 1 267 ? 29.893 -87.452 34.507 1.00 6.65 246 VAL B CA 1
ATOM 4245 C C . VAL B 1 267 ? 30.414 -86.465 35.550 1.00 10.97 246 VAL B C 1
ATOM 4246 O O . VAL B 1 267 ? 31.373 -86.759 36.265 1.00 12.20 246 VAL B O 1
ATOM 4250 N N . GLY B 1 268 ? 29.789 -85.298 35.632 1.00 9.45 247 GLY B N 1
ATOM 4251 C CA . GLY B 1 268 ? 30.230 -84.268 36.551 1.00 5.53 247 GLY B CA 1
ATOM 4252 C C . GLY B 1 268 ? 29.314 -83.065 36.523 1.00 7.59 247 GLY B C 1
ATOM 4253 O O . GLY B 1 268 ? 28.314 -83.059 35.805 1.00 8.89 247 GLY B O 1
ATOM 4254 N N . LYS B 1 269 ? 29.657 -82.039 37.298 1.00 7.94 248 LYS B N 1
ATOM 4255 C CA . LYS B 1 269 ? 28.804 -80.861 37.418 1.00 7.72 248 LYS B CA 1
ATOM 4256 C C . LYS B 1 269 ? 29.607 -79.625 37.806 1.00 10.44 248 LYS B C 1
ATOM 4257 O O . LYS B 1 269 ? 30.614 -79.724 38.506 1.00 12.20 248 LYS B O 1
ATOM 4263 N N . TRP B 1 270 ? 29.161 -78.461 37.346 1.00 6.90 249 TRP B N 1
ATOM 4264 C CA . TRP B 1 270 ? 29.813 -77.208 37.704 1.00 8.44 249 TRP B CA 1
ATOM 4265 C C . TRP B 1 270 ? 29.666 -76.926 39.189 1.00 11.97 249 TRP B C 1
ATOM 4266 O O . TRP B 1 270 ? 28.657 -77.278 39.802 1.00 10.45 249 TRP B O 1
ATOM 4277 N N . ALA B 1 271 ? 30.674 -76.275 39.758 1.00 9.24 250 ALA B N 1
ATOM 4278 C CA . ALA B 1 271 ? 30.529 -75.618 41.047 1.00 6.34 250 ALA B CA 1
ATOM 4279 C C . ALA B 1 271 ? 30.669 -74.127 40.795 1.00 12.19 250 ALA B C 1
ATOM 4280 O O . ALA B 1 271 ? 31.640 -73.686 40.181 1.00 11.30 250 ALA B O 1
ATOM 4282 N N . ILE B 1 272 ? 29.686 -73.353 41.240 1.00 13.43 251 ILE B N 1
ATOM 4283 C CA . ILE B 1 272 ? 29.750 -71.903 41.113 1.00 11.59 251 ILE B CA 1
ATOM 4284 C C . ILE B 1 272 ? 29.995 -71.269 42.478 1.00 13.01 251 ILE B C 1
ATOM 4285 O O . ILE B 1 272 ? 29.891 -70.054 42.650 1.00 13.84 251 ILE B O 1
ATOM 4290 N N . HIS B 1 273 ? 30.329 -72.122 43.439 1.00 12.30 252 HIS B N 1
ATOM 4291 C CA . HIS B 1 273 ? 30.670 -71.710 44.793 1.00 12.79 252 HIS B CA 1
ATOM 4292 C C . HIS B 1 273 ? 31.517 -72.838 45.368 1.00 13.56 252 HIS B C 1
ATOM 4293 O O . HIS B 1 273 ? 31.276 -74.004 45.054 1.00 11.59 252 HIS B O 1
ATOM 4300 N N . PRO B 1 274 ? 32.527 -72.501 46.189 1.00 12.62 253 PRO B N 1
ATOM 4301 C CA . PRO B 1 274 ? 33.421 -73.505 46.783 1.00 14.62 253 PRO B CA 1
ATOM 4302 C C . PRO B 1 274 ? 32.686 -74.626 47.515 1.00 9.38 253 PRO B C 1
ATOM 4303 O O . PRO B 1 274 ? 33.178 -75.754 47.536 1.00 14.03 253 PRO B O 1
ATOM 4307 N N . LYS B 1 275 ? 31.534 -74.317 48.106 1.00 10.53 254 LYS B N 1
ATOM 4308 C CA . LYS B 1 275 ? 30.738 -75.312 48.822 1.00 15.17 254 LYS B CA 1
ATOM 4309 C C . LYS B 1 275 ? 30.348 -76.488 47.934 1.00 14.35 254 LYS B C 1
ATOM 4310 O O . LYS B 1 275 ? 30.224 -77.619 48.404 1.00 10.18 254 LYS B O 1
ATOM 4316 N N . GLN B 1 276 ? 30.163 -76.213 46.648 1.00 11.41 255 GLN B N 1
ATOM 4317 C CA . GLN B 1 276 ? 29.612 -77.200 45.722 1.00 10.97 255 GLN B CA 1
ATOM 4318 C C . GLN B 1 276 ? 30.623 -78.225 45.211 1.00 9.96 255 GLN B C 1
ATOM 4319 O O . GLN B 1 276 ? 30.237 -79.264 44.678 1.00 11.47 255 GLN B O 1
ATOM 4325 N N . VAL B 1 277 ? 31.911 -77.942 45.377 1.00 10.59 256 VAL B N 1
ATOM 4326 C CA . VAL B 1 277 ? 32.950 -78.859 44.915 1.00 10.39 256 VAL B CA 1
ATOM 4327 C C . VAL B 1 277 ? 32.877 -80.204 45.641 1.00 14.15 256 VAL B C 1
ATOM 4328 O O . VAL B 1 277 ? 32.922 -81.265 45.013 1.00 11.70 256 VAL B O 1
ATOM 4332 N N . ALA B 1 278 ? 32.762 -80.151 46.965 1.00 13.76 257 ALA B N 1
ATOM 4333 C CA . ALA B 1 278 ? 32.667 -81.360 47.776 1.00 16.07 257 ALA B CA 1
ATOM 4334 C C . ALA B 1 278 ? 31.426 -82.169 47.404 1.00 10.70 257 ALA B C 1
ATOM 4335 O O . ALA B 1 278 ? 31.479 -83.395 47.307 1.00 13.78 257 ALA B O 1
ATOM 4337 N N . LEU B 1 279 ? 30.316 -81.470 47.191 1.00 10.66 258 LEU B N 1
ATOM 4338 C CA . LEU B 1 279 ? 29.063 -82.113 46.811 1.00 12.53 258 LEU B CA 1
ATOM 4339 C C . LEU B 1 279 ? 29.182 -82.812 45.459 1.00 15.12 258 LEU B C 1
ATOM 4340 O O . LEU B 1 279 ? 28.753 -83.955 45.302 1.00 13.73 258 LEU B O 1
ATOM 4345 N N . ALA B 1 280 ? 29.771 -82.119 44.489 1.00 10.98 259 ALA B N 1
ATOM 4346 C CA . ALA B 1 280 ? 29.978 -82.687 43.162 1.00 11.36 259 ALA B CA 1
ATOM 4347 C C . ALA B 1 280 ? 30.864 -83.930 43.228 1.00 11.31 259 ALA B C 1
ATOM 4348 O O . ALA B 1 280 ? 30.544 -84.964 42.642 1.00 11.29 259 ALA B O 1
ATOM 4350 N N . ASN B 1 281 ? 31.973 -83.830 43.954 1.00 10.51 260 ASN B N 1
ATOM 4351 C CA . ASN B 1 281 ? 32.879 -84.963 44.105 1.00 12.14 260 ASN B CA 1
ATOM 4352 C C . ASN B 1 281 ? 32.217 -86.134 44.821 1.00 13.69 260 ASN B C 1
ATOM 4353 O O . ASN B 1 281 ? 32.461 -87.294 44.490 1.00 14.80 260 ASN B O 1
ATOM 4358 N N . GLU B 1 282 ? 31.373 -85.822 45.798 1.00 12.21 261 GLU B N 1
ATOM 4359 C CA . GLU B 1 282 ? 30.632 -86.841 46.529 1.00 14.63 261 GLU B CA 1
ATOM 4360 C C . GLU B 1 282 ? 29.715 -87.636 45.602 1.00 15.08 261 GLU B C 1
ATOM 4361 O O . GLU B 1 282 ? 29.759 -88.865 45.578 1.00 16.97 261 GLU B O 1
ATOM 4367 N N . VAL B 1 283 ? 28.895 -86.927 44.831 1.00 13.90 262 VAL B N 1
ATOM 4368 C CA . VAL B 1 283 ? 27.913 -87.568 43.958 1.00 9.67 262 VAL B CA 1
ATOM 4369 C C . VAL B 1 283 ? 28.536 -88.253 42.737 1.00 13.98 262 VAL B C 1
ATOM 4370 O O . VAL B 1 283 ? 28.130 -89.353 42.359 1.00 10.85 262 VAL B O 1
ATOM 4374 N N . PHE B 1 284 ? 29.530 -87.614 42.128 1.00 11.01 263 PHE B N 1
ATOM 4375 C CA . PHE B 1 284 ? 30.097 -88.127 40.882 1.00 12.50 263 PHE B CA 1
ATOM 4376 C C . PHE B 1 284 ? 31.281 -89.075 41.074 1.00 16.43 263 PHE B C 1
ATOM 4377 O O . PHE B 1 284 ? 31.915 -89.500 40.109 1.00 21.07 263 PHE B O 1
ATOM 4385 N N . THR B 1 285 ? 31.564 -89.404 42.329 1.00 16.12 264 THR B N 1
ATOM 4386 C CA . THR B 1 285 ? 32.445 -90.516 42.651 1.00 17.32 264 THR B CA 1
ATOM 4387 C C . THR B 1 285 ? 31.561 -91.641 43.175 1.00 21.91 264 THR B C 1
ATOM 4388 O O . THR B 1 285 ? 30.897 -91.480 44.200 1.00 23.71 264 THR B O 1
ATOM 4392 N N . PRO B 1 286 ? 31.530 -92.778 42.463 1.00 21.07 265 PRO B N 1
ATOM 4393 C CA . PRO B 1 286 ? 30.685 -93.910 42.861 1.00 25.17 265 PRO B CA 1
ATOM 4394 C C . PRO B 1 286 ? 30.993 -94.365 44.287 1.00 29.61 265 PRO B C 1
ATOM 4395 O O . PRO B 1 286 ? 32.161 -94.466 44.663 1.00 18.30 265 PRO B O 1
ATOM 4399 N N . SER B 1 287 ? 29.948 -94.619 45.068 1.00 22.78 266 SER B N 1
ATOM 4400 C CA . SER B 1 287 ? 30.105 -95.028 46.461 1.00 37.91 266 SER B CA 1
ATOM 4401 C C . SER B 1 287 ? 30.727 -96.417 46.572 1.00 31.41 266 SER B C 1
ATOM 4402 O O . SER B 1 287 ? 30.737 -97.178 45.603 1.00 27.64 266 SER B O 1
ATOM 4405 N N . GLU B 1 288 ? 31.243 -96.741 47.755 1.00 34.48 267 GLU B N 1
ATOM 4406 C CA . GLU B 1 288 ? 31.808 -98.064 48.010 1.00 35.00 267 GLU B CA 1
ATOM 4407 C C . GLU B 1 288 ? 30.772 -99.158 47.776 1.00 31.27 267 GLU B C 1
ATOM 4408 O O . GLU B 1 288 ? 31.076 -100.196 47.188 1.00 31.17 267 GLU B O 1
ATOM 4414 N N . THR B 1 289 ? 29.550 -98.911 48.239 1.00 25.19 268 THR B N 1
ATOM 4415 C CA . THR B 1 289 ? 28.451 -99.857 48.071 1.00 32.36 268 THR B CA 1
ATOM 4416 C C . THR B 1 289 ? 28.182 -100.151 46.597 1.00 36.57 268 THR B C 1
ATOM 4417 O O . THR B 1 289 ? 28.033 -101.308 46.203 1.00 30.62 268 THR B O 1
ATOM 4421 N N . ALA B 1 290 ? 28.129 -99.097 45.787 1.00 29.92 269 ALA B N 1
ATOM 4422 C CA . ALA B 1 290 ? 27.885 -99.241 44.355 1.00 28.94 269 ALA B CA 1
ATOM 4423 C C . ALA B 1 290 ? 29.000 -100.036 43.677 1.00 27.79 269 ALA B C 1
ATOM 4424 O O . ALA B 1 290 ? 28.735 -100.923 42.862 1.00 23.55 269 ALA B O 1
ATOM 4426 N N . VAL B 1 291 ? 30.244 -99.717 44.021 1.00 21.38 270 VAL B N 1
ATOM 4427 C CA . VAL B 1 291 ? 31.398 -100.400 43.446 1.00 27.26 270 VAL B CA 1
ATOM 4428 C C . VAL B 1 291 ? 31.439 -101.861 43.887 1.00 28.06 270 VAL B C 1
ATOM 4429 O O . VAL B 1 291 ? 31.758 -102.750 43.092 1.00 29.40 270 VAL B O 1
ATOM 4433 N N . THR B 1 292 ? 31.108 -102.102 45.153 1.00 27.24 271 THR B N 1
ATOM 4434 C CA . THR B 1 292 ? 31.042 -103.460 45.685 1.00 27.41 271 THR B CA 1
ATOM 4435 C C . THR B 1 292 ? 30.049 -104.317 44.903 1.00 27.53 271 THR B C 1
ATOM 4436 O O . THR B 1 292 ? 30.363 -105.441 44.514 1.00 24.29 271 THR B O 1
ATOM 4440 N N . GLU B 1 293 ? 28.854 -103.783 44.666 1.00 24.56 272 GLU B N 1
ATOM 4441 C CA . GLU B 1 293 ? 27.853 -104.512 43.896 1.00 28.34 272 GLU B CA 1
ATOM 4442 C C . GLU B 1 293 ? 28.346 -104.770 42.473 1.00 24.57 272 GLU B C 1
ATOM 4443 O O . GLU B 1 293 ? 28.169 -105.859 41.935 1.00 21.73 272 GLU B O 1
ATOM 4449 N N . ALA B 1 294 ? 28.975 -103.763 41.875 1.00 22.85 273 ALA B N 1
ATOM 4450 C CA . ALA B 1 294 ? 29.498 -103.886 40.517 1.00 22.52 273 ALA B CA 1
ATOM 4451 C C . ALA B 1 294 ? 30.489 -105.046 40.412 1.00 25.69 273 ALA B C 1
ATOM 4452 O O . ALA B 1 294 ? 30.414 -105.855 39.482 1.00 24.01 273 ALA B O 1
ATOM 4454 N N . ARG B 1 295 ? 31.410 -105.123 41.370 1.00 24.58 274 ARG B N 1
ATOM 4455 C CA . ARG B 1 295 ? 32.419 -106.175 41.372 1.00 24.99 274 ARG B CA 1
ATOM 4456 C C . ARG B 1 295 ? 31.806 -107.545 41.643 1.00 17.65 274 ARG B C 1
ATOM 4457 O O . ARG B 1 295 ? 32.263 -108.552 41.104 1.00 27.51 274 ARG B O 1
ATOM 4465 N N . GLU B 1 296 ? 30.769 -107.579 42.475 1.00 20.56 275 GLU B N 1
ATOM 4466 C CA . GLU B 1 296 ? 30.060 -108.826 42.747 1.00 25.49 275 GLU B CA 1
ATOM 4467 C C . GLU B 1 296 ? 29.360 -109.330 41.490 1.00 29.95 275 GLU B C 1
ATOM 4468 O O . GLU B 1 296 ? 29.325 -110.532 41.226 1.00 30.06 275 GLU B O 1
ATOM 4474 N N . ILE B 1 297 ? 28.808 -108.403 40.714 1.00 22.78 276 ILE B N 1
ATOM 4475 C CA . ILE B 1 297 ? 28.158 -108.745 39.454 1.00 18.72 276 ILE B CA 1
ATOM 4476 C C . ILE B 1 297 ? 29.180 -109.247 38.434 1.00 21.53 276 ILE B C 1
ATOM 4477 O O . ILE B 1 297 ? 28.933 -110.220 37.721 1.00 21.29 276 ILE B O 1
ATOM 4482 N N . LEU B 1 298 ? 30.333 -108.586 38.379 1.00 18.16 277 LEU B N 1
ATOM 4483 C CA . LEU B 1 298 ? 31.414 -109.009 37.495 1.00 25.25 277 LEU B CA 1
ATOM 4484 C C . LEU B 1 298 ? 31.895 -110.416 37.844 1.00 29.06 277 LEU B C 1
ATOM 4485 O O . LEU B 1 298 ? 32.172 -111.225 36.958 1.00 27.33 277 LEU B O 1
ATOM 4490 N N . ALA B 1 299 ? 31.985 -110.701 39.140 1.00 26.09 278 ALA B N 1
ATOM 4491 C CA . ALA B 1 299 ? 32.385 -112.022 39.609 1.00 26.96 278 ALA B CA 1
ATOM 4492 C C . ALA B 1 299 ? 31.318 -113.059 39.280 1.00 25.28 278 ALA B C 1
ATOM 4493 O O . ALA B 1 299 ? 31.631 -114.168 38.844 1.00 25.51 278 ALA B O 1
ATOM 4495 N N . ALA B 1 300 ? 30.058 -112.687 39.492 1.00 24.82 279 ALA B N 1
ATOM 4496 C CA . ALA B 1 300 ? 28.932 -113.578 39.231 1.00 23.56 279 ALA B CA 1
ATOM 4497 C C . ALA B 1 300 ? 28.885 -114.010 37.769 1.00 25.39 279 ALA B C 1
ATOM 4498 O O . ALA B 1 300 ? 28.610 -115.171 37.464 1.00 22.83 279 ALA B O 1
ATOM 4500 N N . MET B 1 301 ? 29.159 -113.071 36.870 1.00 27.02 280 MET B N 1
ATOM 4501 C CA . MET B 1 301 ? 29.123 -113.349 35.438 1.00 21.95 280 MET B CA 1
ATOM 4502 C C . MET B 1 301 ? 30.302 -114.205 34.981 1.00 21.75 280 MET B C 1
ATOM 4503 O O . MET B 1 301 ? 30.140 -115.086 34.136 1.00 26.72 280 MET B O 1
ATOM 4508 N N . ASP B 1 302 ? 31.483 -113.943 35.534 1.00 24.98 281 ASP B N 1
ATOM 4509 C CA . ASP B 1 302 ? 32.659 -114.761 35.238 1.00 32.93 281 ASP B CA 1
ATOM 4510 C C . ASP B 1 302 ? 32.439 -116.202 35.682 1.00 26.60 281 ASP B C 1
ATOM 4511 O O . ASP B 1 302 ? 32.807 -117.142 34.979 1.00 30.05 281 ASP B O 1
ATOM 4516 N N . ALA B 1 303 ? 31.834 -116.363 36.854 1.00 26.18 282 ALA B N 1
ATOM 4517 C CA . ALA B 1 303 ? 31.503 -117.684 37.372 1.00 34.03 282 ALA B CA 1
ATOM 4518 C C . ALA B 1 303 ? 30.475 -118.361 36.471 1.00 30.25 282 ALA B C 1
ATOM 4519 O O . ALA B 1 303 ? 30.566 -119.559 36.200 1.00 26.33 282 ALA B O 1
ATOM 4521 N N . ALA B 1 304 ? 29.502 -117.583 36.005 1.00 27.53 283 ALA B N 1
ATOM 4522 C CA . ALA B 1 304 ? 28.478 -118.096 35.101 1.00 27.30 283 ALA B CA 1
ATOM 4523 C C . ALA B 1 304 ? 29.096 -118.518 33.770 1.00 28.76 283 ALA B C 1
ATOM 4524 O O . ALA B 1 304 ? 28.730 -119.549 33.205 1.00 24.83 283 ALA B O 1
ATOM 4526 N N . LYS B 1 305 ? 30.038 -117.715 33.284 1.00 23.78 284 LYS B N 1
ATOM 4527 C CA . LYS B 1 305 ? 30.728 -117.991 32.028 1.00 27.67 284 LYS B CA 1
ATOM 4528 C C . LYS B 1 305 ? 31.437 -119.344 32.064 1.00 30.60 284 LYS B C 1
ATOM 4529 O O . LYS B 1 305 ? 31.452 -120.074 31.073 1.00 29.14 284 LYS B O 1
ATOM 4535 N N . ALA B 1 306 ? 32.015 -119.673 33.215 1.00 28.52 285 ALA B N 1
ATOM 4536 C CA . ALA B 1 306 ? 32.735 -120.932 33.382 1.00 28.35 285 ALA B CA 1
ATOM 4537 C C . ALA B 1 306 ? 31.796 -122.135 33.334 1.00 29.93 285 ALA B C 1
ATOM 4538 O O . ALA B 1 306 ? 32.190 -123.221 32.913 1.00 35.06 285 ALA B O 1
ATOM 4540 N N . ARG B 1 307 ? 30.554 -121.937 33.765 1.00 31.50 286 ARG B N 1
ATOM 4541 C CA . ARG B 1 307 ? 29.562 -123.006 33.757 1.00 27.10 286 ARG B CA 1
ATOM 4542 C C . ARG B 1 307 ? 28.865 -123.096 32.405 1.00 30.60 286 ARG B C 1
ATOM 4543 O O . ARG B 1 307 ? 27.909 -123.854 32.238 1.00 28.67 286 ARG B O 1
ATOM 4551 N N . GLY B 1 308 ? 29.342 -122.313 31.444 1.00 28.31 287 GLY B N 1
ATOM 4552 C CA . GLY B 1 308 ? 28.738 -122.281 30.126 1.00 28.22 287 GLY B CA 1
ATOM 4553 C C . GLY B 1 308 ? 27.431 -121.510 30.112 1.00 31.31 287 GLY B C 1
ATOM 4554 O O . GLY B 1 308 ? 26.480 -121.892 29.430 1.00 28.52 287 GLY B O 1
ATOM 4555 N N . GLU B 1 309 ? 27.384 -120.420 30.871 1.00 28.61 288 GLU B N 1
ATOM 4556 C CA . GLU B 1 309 ? 26.185 -119.593 30.948 1.00 28.95 288 GLU B CA 1
ATOM 4557 C C . GLU B 1 309 ? 26.502 -118.129 30.656 1.00 27.06 288 GLU B C 1
ATOM 4558 O O . GLU B 1 309 ? 27.529 -117.606 31.094 1.00 21.72 288 GLU B O 1
ATOM 4564 N N . GLY B 1 310 ? 25.616 -117.473 29.913 1.00 23.29 289 GLY B N 1
ATOM 4565 C CA . GLY B 1 310 ? 25.763 -116.059 29.614 1.00 16.45 289 GLY B CA 1
ATOM 4566 C C . GLY B 1 310 ? 24.795 -115.230 30.435 1.00 23.13 289 GLY B C 1
ATOM 4567 O O . GLY B 1 310 ? 24.811 -114.000 30.388 1.00 18.45 289 GLY B O 1
ATOM 4568 N N . ALA B 1 311 ? 23.945 -115.916 31.192 1.00 21.14 290 ALA B N 1
ATOM 4569 C CA . ALA B 1 311 ? 22.991 -115.257 32.074 1.00 18.49 290 ALA B CA 1
ATOM 4570 C C . ALA B 1 311 ? 22.886 -116.014 33.392 1.00 21.98 290 ALA B C 1
ATOM 4571 O O . ALA B 1 311 ? 23.030 -117.234 33.427 1.00 24.48 290 ALA B O 1
ATOM 4573 N N . THR B 1 312 ? 22.640 -115.288 34.477 1.00 24.59 291 THR B N 1
ATOM 4574 C CA . THR B 1 312 ? 22.455 -115.917 35.778 1.00 21.49 291 THR B CA 1
ATOM 4575 C C . THR B 1 312 ? 21.620 -115.034 36.697 1.00 25.46 291 THR B C 1
ATOM 4576 O O . THR B 1 312 ? 21.085 -114.011 36.267 1.00 21.06 291 THR B O 1
ATOM 4580 N N . VAL B 1 313 ? 21.501 -115.437 37.957 1.00 21.25 292 VAL B N 1
ATOM 4581 C CA . VAL B 1 313 ? 20.707 -114.690 38.924 1.00 18.63 292 VAL B CA 1
ATOM 4582 C C . VAL B 1 313 ? 21.588 -114.049 39.993 1.00 24.11 292 VAL B C 1
ATOM 4583 O O . VAL B 1 313 ? 22.489 -114.686 40.538 1.00 20.30 292 VAL B O 1
ATOM 4587 N N . TYR B 1 314 ? 21.324 -112.779 40.275 1.00 19.95 293 TYR B N 1
ATOM 4588 C CA . TYR B 1 314 ? 22.027 -112.048 41.317 1.00 21.54 293 TYR B CA 1
ATOM 4589 C C . TYR B 1 314 ? 21.005 -111.293 42.155 1.00 20.22 293 TYR B C 1
ATOM 4590 O O . TYR B 1 314 ? 20.330 -110.399 41.650 1.00 23.51 293 TYR B O 1
ATOM 4599 N N . LYS B 1 315 ? 20.890 -111.665 43.427 1.00 26.06 294 LYS B N 1
ATOM 4600 C CA . LYS B 1 315 ? 19.940 -111.039 44.348 1.00 23.47 294 LYS B CA 1
ATOM 4601 C C . LYS B 1 315 ? 18.510 -111.000 43.805 1.00 20.76 294 LYS B C 1
ATOM 4602 O O . LYS B 1 315 ? 17.845 -109.965 43.849 1.00 19.05 294 LYS B O 1
ATOM 4608 N N . GLY B 1 316 ? 18.049 -112.130 43.281 1.00 19.60 295 GLY B N 1
ATOM 4609 C CA . GLY B 1 316 ? 16.676 -112.253 42.827 1.00 20.40 295 GLY B CA 1
ATOM 4610 C C . GLY B 1 316 ? 16.368 -111.536 41.527 1.00 22.26 295 GLY B C 1
ATOM 4611 O O . GLY B 1 316 ? 15.203 -111.377 41.160 1.00 18.34 295 GLY B O 1
ATOM 4612 N N . ARG B 1 317 ? 17.405 -111.098 40.821 1.00 19.19 296 ARG B N 1
ATOM 4613 C CA . ARG B 1 317 ? 17.199 -110.447 39.531 1.00 21.78 296 ARG B CA 1
ATOM 4614 C C . ARG B 1 317 ? 18.145 -110.978 38.455 1.00 24.53 296 ARG B C 1
ATOM 4615 O O . ARG B 1 317 ? 19.143 -111.636 38.755 1.00 19.82 296 ARG B O 1
ATOM 4623 N N . LEU B 1 318 ? 17.812 -110.700 37.200 1.00 22.39 297 LEU B N 1
ATOM 4624 C CA . LEU B 1 318 ? 18.616 -111.155 36.075 1.00 21.38 297 LEU B CA 1
ATOM 4625 C C . LEU B 1 318 ? 19.870 -110.312 35.903 1.00 18.03 297 LEU B C 1
ATOM 4626 O O . LEU B 1 318 ? 19.817 -109.087 35.973 1.00 20.54 297 LEU B O 1
ATOM 4631 N N . VAL B 1 319 ? 21.000 -110.979 35.694 1.00 17.15 298 VAL B N 1
ATOM 4632 C CA . VAL B 1 319 ? 22.189 -110.319 35.174 1.00 16.64 298 VAL B CA 1
ATOM 4633 C C . VAL B 1 319 ? 22.707 -111.118 33.983 1.00 23.09 298 VAL B C 1
ATOM 4634 O O . VAL B 1 319 ? 22.706 -112.350 33.997 1.00 21.57 298 VAL B O 1
ATOM 4638 N N . ASP B 1 320 ? 23.118 -110.417 32.934 1.00 19.03 299 ASP B N 1
ATOM 4639 C CA . ASP B 1 320 ? 23.693 -111.087 31.777 1.00 20.17 299 ASP B CA 1
ATOM 4640 C C . ASP B 1 320 ? 24.913 -110.336 31.260 1.00 17.89 299 ASP B C 1
ATOM 4641 O O . ASP B 1 320 ? 25.520 -109.553 31.988 1.00 18.98 299 ASP B O 1
ATOM 4646 N N . ILE B 1 321 ? 25.269 -110.584 30.006 1.00 18.66 300 ILE B N 1
ATOM 4647 C CA . ILE B 1 321 ? 26.473 -110.003 29.419 1.00 20.80 300 ILE B CA 1
ATOM 4648 C C . ILE B 1 321 ? 26.419 -108.470 29.385 1.00 22.23 300 ILE B C 1
ATOM 4649 O O . ILE B 1 321 ? 27.448 -107.798 29.495 1.00 17.18 300 ILE B O 1
ATOM 4654 N N . ALA B 1 322 ? 25.212 -107.921 29.274 1.00 15.34 301 ALA B N 1
ATOM 4655 C CA . ALA B 1 322 ? 25.028 -106.475 29.338 1.00 18.31 301 ALA B CA 1
ATOM 4656 C C . ALA B 1 322 ? 25.374 -105.933 30.724 1.00 17.24 301 ALA B C 1
ATOM 4657 O O . ALA B 1 322 ? 25.883 -104.818 30.852 1.00 18.09 301 ALA B O 1
ATOM 4659 N N . SER B 1 323 ? 25.102 -106.727 31.757 1.00 15.01 302 SER B N 1
ATOM 4660 C CA . SER B 1 323 ? 25.384 -106.324 33.135 1.00 18.33 302 SER B CA 1
ATOM 4661 C C . SER B 1 323 ? 26.874 -106.091 33.356 1.00 15.30 302 SER B C 1
ATOM 4662 O O . SER B 1 323 ? 27.268 -105.269 34.187 1.00 17.29 302 SER B O 1
ATOM 4665 N N . ILE B 1 324 ? 27.697 -106.824 32.611 1.00 17.40 303 ILE B N 1
ATOM 4666 C CA . ILE B 1 324 ? 29.142 -106.643 32.665 1.00 21.77 303 ILE B CA 1
ATOM 4667 C C . ILE B 1 324 ? 29.504 -105.222 32.250 1.00 21.66 303 ILE B C 1
ATOM 4668 O O . ILE B 1 324 ? 30.298 -104.555 32.915 1.00 19.36 303 ILE B O 1
ATOM 4673 N N . LYS B 1 325 ? 28.903 -104.760 31.158 1.00 16.95 304 LYS B N 1
ATOM 4674 C CA . LYS B 1 325 ? 29.150 -103.409 30.660 1.00 20.91 304 LYS B CA 1
ATOM 4675 C C . LYS B 1 325 ? 28.665 -102.347 31.643 1.00 16.43 304 LYS B C 1
ATOM 4676 O O . LYS B 1 325 ? 29.326 -101.327 31.837 1.00 18.54 304 LYS B O 1
ATOM 4682 N N . GLN B 1 326 ? 27.514 -102.591 32.266 1.00 16.61 305 GLN B N 1
ATOM 4683 C CA . GLN B 1 326 ? 26.976 -101.666 33.260 1.00 16.79 305 GLN B CA 1
ATOM 4684 C C . GLN B 1 326 ? 27.874 -101.581 34.492 1.00 17.19 305 GLN B C 1
ATOM 4685 O O . GLN B 1 326 ? 28.157 -100.490 34.993 1.00 18.02 305 GLN B O 1
ATOM 4691 N N . ALA B 1 327 ? 28.312 -102.736 34.981 1.00 16.32 306 ALA B N 1
ATOM 4692 C CA . ALA B 1 327 ? 29.192 -102.786 36.143 1.00 15.13 306 ALA B CA 1
ATOM 4693 C C . ALA B 1 327 ? 30.508 -102.077 35.851 1.00 13.51 306 ALA B C 1
ATOM 4694 O O . ALA B 1 327 ? 31.093 -101.448 36.731 1.00 21.42 306 ALA B O 1
ATOM 4696 N N . GLU B 1 328 ? 30.963 -102.176 34.606 1.00 14.37 307 GLU B N 1
ATOM 4697 C CA . GLU B 1 328 ? 32.204 -101.530 34.197 1.00 18.29 307 GLU B CA 1
ATOM 4698 C C . GLU B 1 328 ? 32.068 -100.008 34.142 1.00 23.87 307 GLU B C 1
ATOM 4699 O O . GLU B 1 328 ? 33.056 -99.288 34.288 1.00 22.76 307 GLU B O 1
ATOM 4705 N N . VAL B 1 329 ? 30.845 -99.521 33.944 1.00 16.46 308 VAL B N 1
ATOM 4706 C CA . VAL B 1 329 ? 30.581 -98.086 34.000 1.00 24.20 308 VAL B CA 1
ATOM 4707 C C . VAL B 1 329 ? 30.825 -97.566 35.417 1.00 20.02 308 VAL B C 1
ATOM 4708 O O . VAL B 1 329 ? 31.439 -96.516 35.607 1.00 18.48 308 VAL B O 1
ATOM 4712 N N . ILE B 1 330 ? 30.345 -98.315 36.403 1.00 14.69 309 ILE B N 1
ATOM 4713 C CA . ILE B 1 330 ? 30.547 -97.972 37.800 1.00 20.37 309 ILE B CA 1
ATOM 4714 C C . ILE B 1 330 ? 32.036 -97.996 38.141 1.00 21.85 309 ILE B C 1
ATOM 4715 O O . ILE B 1 330 ? 32.574 -97.047 38.717 1.00 21.06 309 ILE B O 1
ATOM 4720 N N . VAL B 1 331 ? 32.692 -99.094 37.780 1.00 20.11 310 VAL B N 1
ATOM 4721 C CA . VAL B 1 331 ? 34.102 -99.306 38.098 1.00 27.88 310 VAL B CA 1
ATOM 4722 C C . VAL B 1 331 ? 35.004 -98.230 37.483 1.00 30.95 310 VAL B C 1
ATOM 4723 O O . VAL B 1 331 ? 35.888 -97.692 38.152 1.00 36.45 310 VAL B O 1
ATOM 4727 N N . ARG B 1 332 ? 34.769 -97.924 36.210 1.00 27.50 311 ARG B N 1
ATOM 4728 C CA . ARG B 1 332 ? 35.581 -96.961 35.468 1.00 24.62 311 ARG B CA 1
ATOM 4729 C C . ARG B 1 332 ? 35.597 -95.588 36.136 1.00 35.46 311 ARG B C 1
ATOM 4730 O O . ARG B 1 332 ? 36.659 -94.988 36.307 1.00 31.48 311 ARG B O 1
ATOM 4738 N N . GLN B 1 333 ? 34.421 -95.099 36.519 1.00 27.30 312 GLN B N 1
ATOM 4739 C CA . GLN B 1 333 ? 34.318 -93.795 37.171 1.00 32.06 312 GLN B CA 1
ATOM 4740 C C . GLN B 1 333 ? 34.933 -93.775 38.572 1.00 34.37 312 GLN B C 1
ATOM 4741 O O . GLN B 1 333 ? 35.216 -92.706 39.115 1.00 37.53 312 GLN B O 1
ATOM 4747 N N . ALA B 1 334 ? 35.139 -94.954 39.152 1.00 30.27 313 ALA B N 1
ATOM 4748 C CA . ALA B 1 334 ? 35.691 -95.061 40.501 1.00 39.25 313 ALA B CA 1
ATOM 4749 C C . ALA B 1 334 ? 37.209 -95.156 40.468 1.00 36.92 313 ALA B C 1
ATOM 4750 O O . ALA B 1 334 ? 37.901 -94.600 41.323 1.00 34.97 313 ALA B O 1
ATOM 4752 N N . GLU B 1 335 ? 37.727 -95.863 39.472 1.00 31.02 314 GLU B N 1
ATOM 4753 C CA . GLU B 1 335 ? 39.169 -96.042 39.359 1.00 37.83 314 GLU B CA 1
ATOM 4754 C C . GLU B 1 335 ? 39.888 -94.899 38.643 1.00 40.09 314 GLU B C 1
ATOM 4755 O O . GLU B 1 335 ? 41.088 -94.965 38.412 1.00 41.30 314 GLU B O 1
ATOM 4761 N N . MET B 1 336 ? 39.162 -93.844 38.312 1.00 47.03 315 MET B N 1
ATOM 4762 C CA . MET B 1 336 ? 39.750 -92.717 37.609 1.00 47.61 315 MET B CA 1
ATOM 4763 C C . MET B 1 336 ? 40.507 -91.805 38.580 1.00 38.70 315 MET B C 1
ATOM 4764 O O . MET B 1 336 ? 40.264 -91.823 39.789 1.00 42.07 315 MET B O 1
ATOM 4769 N N . SER C 1 23 ? 1.165 -90.261 0.673 1.00 45.47 2 SER C N 1
ATOM 4770 C CA . SER C 1 23 ? 0.873 -89.092 1.501 1.00 40.82 2 SER C CA 1
ATOM 4771 C C . SER C 1 23 ? -0.628 -88.808 1.557 1.00 31.02 2 SER C C 1
ATOM 4772 O O . SER C 1 23 ? -1.412 -89.440 0.844 1.00 26.27 2 SER C O 1
ATOM 4775 N N . PHE C 1 24 ? -1.013 -87.869 2.419 1.00 25.12 3 PHE C N 1
ATOM 4776 C CA . PHE C 1 24 ? -2.404 -87.445 2.567 1.00 25.72 3 PHE C CA 1
ATOM 4777 C C . PHE C 1 24 ? -3.296 -88.595 3.023 1.00 26.74 3 PHE C C 1
ATOM 4778 O O . PHE C 1 24 ? -4.495 -88.637 2.744 1.00 24.83 3 PHE C O 1
ATOM 4786 N N . ARG C 1 25 ? -2.673 -89.531 3.727 1.00 22.88 4 ARG C N 1
ATOM 4787 C CA . ARG C 1 25 ? -3.371 -90.600 4.418 1.00 29.88 4 ARG C CA 1
ATOM 4788 C C . ARG C 1 25 ? -2.916 -90.573 5.866 1.00 34.29 4 ARG C C 1
ATOM 4789 O O . ARG C 1 25 ? -1.925 -89.923 6.198 1.00 36.92 4 ARG C O 1
ATOM 4797 N N . LEU C 1 26 ? -3.638 -91.275 6.731 1.00 33.44 5 LEU C N 1
ATOM 4798 C CA . LEU C 1 26 ? -3.201 -91.434 8.109 1.00 40.76 5 LEU C CA 1
ATOM 4799 C C . LEU C 1 26 ? -1.926 -92.267 8.119 1.00 33.01 5 LEU C C 1
ATOM 4800 O O . LEU C 1 26 ? -1.597 -92.914 7.122 1.00 28.75 5 LEU C O 1
ATOM 4805 N N . GLN C 1 27 ? -1.208 -92.241 9.239 1.00 24.70 6 GLN C N 1
ATOM 4806 C CA . GLN C 1 27 ? 0.034 -92.996 9.382 1.00 20.63 6 GLN C CA 1
ATOM 4807 C C . GLN C 1 27 ? -0.172 -94.462 9.008 1.00 19.95 6 GLN C C 1
ATOM 4808 O O . GLN C 1 27 ? -1.262 -95.001 9.197 1.00 19.52 6 GLN C O 1
ATOM 4814 N N . PRO C 1 28 ? 0.869 -95.106 8.457 1.00 20.37 7 PRO C N 1
ATOM 4815 C CA . PRO C 1 28 ? 0.752 -96.514 8.063 1.00 17.71 7 PRO C CA 1
ATOM 4816 C C . PRO C 1 28 ? 0.396 -97.405 9.245 1.00 20.64 7 PRO C C 1
ATOM 4817 O O . PRO C 1 28 ? 0.878 -97.183 10.355 1.00 18.92 7 PRO C O 1
ATOM 4821 N N . ALA C 1 29 ? -0.456 -98.395 9.005 1.00 17.55 8 ALA C N 1
ATOM 4822 C CA . ALA C 1 29 ? -0.849 -99.328 10.049 1.00 17.84 8 ALA C CA 1
ATOM 4823 C C . ALA C 1 29 ? 0.288 -100.297 10.345 1.00 20.51 8 ALA C C 1
ATOM 4824 O O . ALA C 1 29 ? 0.929 -100.808 9.428 1.00 18.13 8 ALA C O 1
ATOM 4826 N N . PRO C 1 30 ? 0.544 -100.548 11.635 1.00 16.91 9 PRO C N 1
ATOM 4827 C CA . PRO C 1 30 ? 1.558 -101.519 12.053 1.00 13.78 9 PRO C CA 1
ATOM 4828 C C . PRO C 1 30 ? 1.027 -102.934 11.843 1.00 17.14 9 PRO C C 1
ATOM 4829 O O . PRO C 1 30 ? -0.169 -103.082 11.590 1.00 14.25 9 PRO C O 1
ATOM 4833 N N . PRO C 1 31 ? 1.898 -103.956 11.930 1.00 16.42 10 PRO C N 1
ATOM 4834 C CA . PRO C 1 31 ? 1.443 -105.348 11.843 1.00 17.53 10 PRO C CA 1
ATOM 4835 C C . PRO C 1 31 ? 0.311 -105.622 12.826 1.00 13.94 10 PRO C C 1
ATOM 4836 O O . PRO C 1 31 ? 0.342 -105.124 13.951 1.00 14.15 10 PRO C O 1
ATOM 4840 N N . ALA C 1 32 ? -0.678 -106.399 12.399 1.00 16.28 11 ALA C N 1
ATOM 4841 C CA . ALA C 1 32 ? -1.872 -106.635 13.204 1.00 19.60 11 ALA C CA 1
ATOM 4842 C C . ALA C 1 32 ? -1.690 -107.736 14.248 1.00 22.14 11 ALA C C 1
ATOM 4843 O O . ALA C 1 32 ? -2.549 -107.929 15.107 1.00 27.07 11 ALA C O 1
ATOM 4845 N N . ARG C 1 33 ? -0.573 -108.452 14.176 1.00 15.63 12 ARG C N 1
ATOM 4846 C CA . ARG C 1 33 ? -0.328 -109.581 15.071 1.00 14.66 12 ARG C CA 1
ATOM 4847 C C . ARG C 1 33 ? -0.144 -109.150 16.531 1.00 20.91 12 ARG C C 1
ATOM 4848 O O . ARG C 1 33 ? 0.325 -108.043 16.802 1.00 17.13 12 ARG C O 1
ATOM 4856 N N . PRO C 1 34 ? -0.528 -110.024 17.478 1.00 20.18 13 PRO C N 1
ATOM 4857 C CA . PRO C 1 34 ? -0.349 -109.735 18.905 1.00 16.44 13 PRO C CA 1
ATOM 4858 C C . PRO C 1 34 ? 1.127 -109.704 19.279 1.00 15.10 13 PRO C C 1
ATOM 4859 O O . PRO C 1 34 ? 1.903 -110.523 18.789 1.00 10.89 13 PRO C O 1
ATOM 4863 N N . ASN C 1 35 ? 1.507 -108.767 20.139 1.00 12.72 14 ASN C N 1
ATOM 4864 C CA . ASN C 1 35 ? 2.892 -108.650 20.577 1.00 12.21 14 ASN C CA 1
ATOM 4865 C C . ASN C 1 35 ? 2.930 -108.165 22.019 1.00 11.84 14 ASN C C 1
ATOM 4866 O O . ASN C 1 35 ? 3.722 -107.294 22.372 1.00 8.34 14 ASN C O 1
ATOM 4871 N N . ARG C 1 36 ? 2.053 -108.733 22.844 1.00 7.84 15 ARG C N 1
ATOM 4872 C CA . ARG C 1 36 ? 1.926 -108.328 24.242 1.00 10.24 15 ARG C CA 1
ATOM 4873 C C . ARG C 1 36 ? 3.145 -108.732 25.053 1.00 10.75 15 ARG C C 1
ATOM 4874 O O . ARG C 1 36 ? 3.537 -108.038 25.991 1.00 9.95 15 ARG C O 1
ATOM 4882 N N . CYS C 1 37 ? 3.733 -109.870 24.704 1.00 8.92 16 CYS C N 1
ATOM 4883 C CA . CYS C 1 37 ? 4.884 -110.369 25.443 1.00 10.77 16 CYS C CA 1
ATOM 4884 C C . CYS C 1 37 ? 5.835 -111.157 24.556 1.00 7.08 16 CYS C C 1
ATOM 4885 O O . CYS C 1 37 ? 5.412 -112.000 23.767 1.00 12.21 16 CYS C O 1
ATOM 4888 N N . GLN C 1 38 ? 7.125 -110.872 24.698 1.00 6.79 17 GLN C N 1
ATOM 4889 C CA . GLN C 1 38 ? 8.158 -111.609 23.990 1.00 8.50 17 GLN C CA 1
ATOM 4890 C C . GLN C 1 38 ? 9.015 -112.367 24.999 1.00 11.76 17 GLN C C 1
ATOM 4891 O O . GLN C 1 38 ? 9.761 -111.767 25.773 1.00 8.53 17 GLN C O 1
ATOM 4897 N N . LEU C 1 39 ? 8.891 -113.691 24.995 1.00 9.78 18 LEU C N 1
ATOM 4898 C CA . LEU C 1 39 ? 9.601 -114.532 25.951 1.00 7.45 18 LEU C CA 1
ATOM 4899 C C . LEU C 1 39 ? 10.978 -114.918 25.429 1.00 8.57 18 LEU C C 1
ATOM 4900 O O . LEU C 1 39 ? 11.102 -115.519 24.362 1.00 10.91 18 LEU C O 1
ATOM 4905 N N . PHE C 1 40 ? 12.008 -114.575 26.196 1.00 7.49 19 PHE C N 1
ATOM 4906 C CA . PHE C 1 40 ? 13.389 -114.843 25.809 1.00 9.57 19 PHE C CA 1
ATOM 4907 C C . PHE C 1 40 ? 13.957 -116.074 26.503 1.00 14.94 19 PHE C C 1
ATOM 4908 O O . PHE C 1 40 ? 13.625 -116.363 27.654 1.00 13.53 19 PHE C O 1
ATOM 4916 N N . GLY C 1 41 ? 14.826 -116.787 25.792 1.00 13.85 20 GLY C N 1
ATOM 4917 C CA . GLY C 1 41 ? 15.543 -117.919 26.348 1.00 13.68 20 GLY C CA 1
ATOM 4918 C C . GLY C 1 41 ? 16.846 -118.146 25.604 1.00 12.26 20 GLY C C 1
ATOM 4919 O O . GLY C 1 41 ? 16.885 -118.047 24.378 1.00 12.61 20 GLY C O 1
ATOM 4920 N N . PRO C 1 42 ? 17.928 -118.443 26.341 1.00 12.95 21 PRO C N 1
ATOM 4921 C CA . PRO C 1 42 ? 19.230 -118.689 25.711 1.00 14.83 21 PRO C CA 1
ATOM 4922 C C . PRO C 1 42 ? 19.237 -119.968 24.880 1.00 16.04 21 PRO C C 1
ATOM 4923 O O . PRO C 1 42 ? 18.716 -120.994 25.317 1.00 19.13 21 PRO C O 1
ATOM 4927 N N . GLY C 1 43 ? 19.828 -119.899 23.692 1.00 13.91 22 GLY C N 1
ATOM 4928 C CA . GLY C 1 43 ? 19.902 -121.046 22.805 1.00 13.97 22 GLY C CA 1
ATOM 4929 C C . GLY C 1 43 ? 20.776 -122.159 23.354 1.00 15.73 22 GLY C C 1
ATOM 4930 O O . GLY C 1 43 ? 20.726 -123.291 22.874 1.00 16.81 22 GLY C O 1
ATOM 4931 N N . SER C 1 44 ? 21.579 -121.835 24.364 1.00 14.16 23 SER C N 1
ATOM 4932 C CA . SER C 1 44 ? 22.456 -122.814 24.995 1.00 18.50 23 SER C CA 1
ATOM 4933 C C . SER C 1 44 ? 21.725 -123.640 26.055 1.00 19.29 23 SER C C 1
ATOM 4934 O O . SER C 1 44 ? 22.320 -124.510 26.689 1.00 21.80 23 SER C O 1
ATOM 4937 N N . ARG C 1 45 ? 20.438 -123.363 26.247 1.00 18.88 24 ARG C N 1
ATOM 4938 C CA . ARG C 1 45 ? 19.618 -124.152 27.165 1.00 20.70 24 ARG C CA 1
ATOM 4939 C C . ARG C 1 45 ? 18.396 -124.721 26.469 1.00 19.15 24 ARG C C 1
ATOM 4940 O O . ARG C 1 45 ? 17.280 -124.260 26.705 1.00 18.95 24 ARG C O 1
ATOM 4948 N N . PRO C 1 46 ? 18.598 -125.740 25.622 1.00 16.23 25 PRO C N 1
ATOM 4949 C CA . PRO C 1 46 ? 17.505 -126.320 24.835 1.00 19.97 25 PRO C CA 1
ATOM 4950 C C . PRO C 1 46 ? 16.396 -126.935 25.692 1.00 22.43 25 PRO C C 1
ATOM 4951 O O . PRO C 1 46 ? 15.301 -127.166 25.180 1.00 22.59 25 PRO C O 1
ATOM 4955 N N . ALA C 1 47 ? 16.666 -127.180 26.971 1.00 21.11 26 ALA C N 1
ATOM 4956 C CA . ALA C 1 47 ? 15.651 -127.731 27.870 1.00 26.29 26 ALA C CA 1
ATOM 4957 C C . ALA C 1 47 ? 14.501 -126.751 28.075 1.00 24.08 26 ALA C C 1
ATOM 4958 O O . ALA C 1 47 ? 13.380 -127.150 28.391 1.00 26.40 26 ALA C O 1
ATOM 4960 N N . LEU C 1 48 ? 14.789 -125.467 27.890 1.00 22.06 27 LEU C N 1
ATOM 4961 C CA . LEU C 1 48 ? 13.801 -124.411 28.077 1.00 23.22 27 LEU C CA 1
ATOM 4962 C C . LEU C 1 48 ? 12.816 -124.329 26.918 1.00 21.36 27 LEU C C 1
ATOM 4963 O O . LEU C 1 48 ? 11.693 -123.850 27.084 1.00 21.03 27 LEU C O 1
ATOM 4968 N N . PHE C 1 49 ? 13.242 -124.807 25.752 1.00 15.85 28 PHE C N 1
ATOM 4969 C CA . PHE C 1 49 ? 12.515 -124.587 24.501 1.00 16.50 28 PHE C CA 1
ATOM 4970 C C . PHE C 1 49 ? 11.050 -125.028 24.530 1.00 19.01 28 PHE C C 1
ATOM 4971 O O . PHE C 1 49 ? 10.165 -124.273 24.127 1.00 17.52 28 PHE C O 1
ATOM 4979 N N . GLU C 1 50 ? 10.790 -126.240 25.010 1.00 17.75 29 GLU C N 1
ATOM 4980 C CA . GLU C 1 50 ? 9.420 -126.747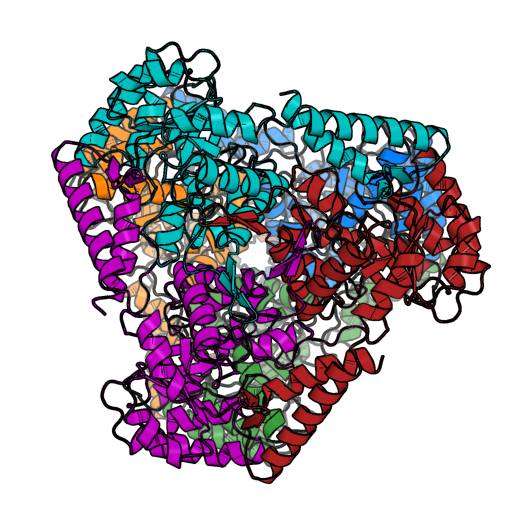 25.047 1.00 22.50 29 GLU C CA 1
ATOM 4981 C C . GLU C 1 50 ? 8.543 -125.994 26.043 1.00 14.15 29 GLU C C 1
ATOM 4982 O O . GLU C 1 50 ? 7.344 -125.830 25.823 1.00 19.93 29 GLU C O 1
ATOM 4988 N N . LYS C 1 51 ? 9.144 -125.538 27.136 1.00 15.43 30 LYS C N 1
ATOM 4989 C CA . LYS C 1 51 ? 8.422 -124.748 28.126 1.00 14.62 30 LYS C CA 1
ATOM 4990 C C . LYS C 1 51 ? 8.012 -123.403 27.533 1.00 18.74 30 LYS C C 1
ATOM 4991 O O . LYS C 1 51 ? 6.901 -122.922 27.767 1.00 17.54 30 LYS C O 1
ATOM 4997 N N . MET C 1 52 ? 8.916 -122.805 26.761 1.00 15.73 31 MET C N 1
ATOM 4998 C CA . MET C 1 52 ? 8.644 -121.540 26.084 1.00 17.79 31 MET C CA 1
ATOM 4999 C C . MET C 1 52 ? 7.520 -121.713 25.068 1.00 16.42 31 MET C C 1
ATOM 5000 O O . MET C 1 52 ? 6.625 -120.874 24.966 1.00 15.16 31 MET C O 1
ATOM 5005 N N . ALA C 1 53 ? 7.565 -122.815 24.328 1.00 16.68 32 ALA C N 1
ATOM 5006 C CA . ALA C 1 53 ? 6.538 -123.111 23.337 1.00 15.68 32 ALA C CA 1
ATOM 5007 C C . ALA C 1 53 ? 5.169 -123.305 23.990 1.00 18.22 32 ALA C C 1
ATOM 5008 O O . ALA C 1 53 ? 4.133 -123.058 23.372 1.00 22.30 32 ALA C O 1
ATOM 5010 N N . ALA C 1 54 ? 5.174 -123.741 25.245 1.00 18.05 33 ALA C N 1
ATOM 5011 C CA . ALA C 1 54 ? 3.938 -124.011 25.971 1.00 24.36 33 ALA C CA 1
ATOM 5012 C C . ALA C 1 54 ? 3.431 -122.789 26.736 1.00 21.11 33 ALA C C 1
ATOM 5013 O O . ALA C 1 54 ? 2.332 -122.810 27.288 1.00 16.82 33 ALA C O 1
ATOM 5015 N N . SER C 1 55 ? 4.232 -121.727 26.761 1.00 17.89 34 SER C N 1
ATOM 5016 C CA . SER C 1 55 ? 3.890 -120.521 27.511 1.00 17.47 34 SER C CA 1
ATOM 5017 C C . SER C 1 55 ? 2.726 -119.758 26.887 1.00 14.11 34 SER C C 1
ATOM 5018 O O . SER C 1 55 ? 2.195 -120.149 25.848 1.00 15.53 34 SER C O 1
ATOM 5021 N N . ALA C 1 56 ? 2.347 -118.657 27.526 1.00 13.73 35 ALA C N 1
ATOM 5022 C CA . ALA C 1 56 ? 1.268 -117.810 27.032 1.00 14.32 35 ALA C CA 1
ATOM 5023 C C . ALA C 1 56 ? 1.797 -116.570 26.305 1.00 15.05 35 ALA C C 1
ATOM 5024 O O . ALA C 1 56 ? 1.070 -115.593 26.117 1.00 12.40 35 ALA C O 1
ATOM 5026 N N . ALA C 1 57 ? 3.060 -116.613 25.893 1.00 15.86 36 ALA C N 1
ATOM 5027 C CA . ALA C 1 57 ? 3.676 -115.477 25.209 1.00 16.79 36 ALA C CA 1
ATOM 5028 C C . ALA C 1 57 ? 3.289 -115.430 23.734 1.00 16.03 36 ALA C C 1
ATOM 5029 O O . ALA C 1 57 ? 3.199 -116.464 23.079 1.00 16.73 36 ALA C O 1
ATOM 5031 N N . ASP C 1 58 ? 3.068 -114.226 23.216 1.00 13.07 37 ASP C N 1
ATOM 5032 C CA . ASP C 1 58 ? 2.718 -114.050 21.810 1.00 11.61 37 ASP C CA 1
ATOM 5033 C C . ASP C 1 58 ? 3.916 -114.305 20.904 1.00 11.78 37 ASP C C 1
ATOM 5034 O O . ASP C 1 58 ? 3.775 -114.833 19.799 1.00 12.85 37 ASP C O 1
ATOM 5039 N N . VAL C 1 59 ? 5.094 -113.916 21.379 1.00 10.51 38 VAL C N 1
ATOM 5040 C CA . VAL C 1 59 ? 6.315 -114.002 20.589 1.00 12.01 38 VAL C CA 1
ATOM 5041 C C . VAL C 1 59 ? 7.406 -114.740 21.362 1.00 9.56 38 VAL C C 1
ATOM 5042 O O . VAL C 1 59 ? 7.576 -114.538 22.563 1.00 10.05 38 VAL C O 1
ATOM 5046 N N . ILE C 1 60 ? 8.133 -115.606 20.667 1.00 8.75 39 ILE C N 1
ATOM 5047 C CA . ILE C 1 60 ? 9.241 -116.328 21.268 1.00 8.86 39 ILE C CA 1
ATOM 5048 C C . ILE C 1 60 ? 10.559 -115.810 20.714 1.00 8.27 39 ILE C C 1
ATOM 5049 O O . ILE C 1 60 ? 10.736 -115.715 19.499 1.00 12.65 39 ILE C O 1
ATOM 5054 N N . ASN C 1 61 ? 11.477 -115.465 21.611 1.00 7.94 40 ASN C N 1
ATOM 5055 C CA . ASN C 1 61 ? 12.805 -115.020 21.213 1.00 10.52 40 ASN C CA 1
ATOM 5056 C C . ASN C 1 61 ? 13.896 -115.969 21.699 1.00 11.70 40 ASN C C 1
ATOM 5057 O O . ASN C 1 61 ? 14.271 -115.952 22.871 1.00 9.32 40 ASN C O 1
ATOM 5062 N N . LEU C 1 62 ? 14.391 -116.805 20.792 1.00 6.86 41 LEU C N 1
ATOM 5063 C CA . LEU C 1 62 ? 15.518 -117.682 21.087 1.00 11.81 41 LEU C CA 1
ATOM 5064 C C . LEU C 1 62 ? 16.799 -116.878 20.913 1.00 10.94 41 LEU C C 1
ATOM 5065 O O . LEU C 1 62 ? 17.018 -116.276 19.865 1.00 13.28 41 LEU C O 1
ATOM 5070 N N . ASP C 1 63 ? 17.644 -116.867 21.939 1.00 13.03 42 ASP C N 1
ATOM 5071 C CA . ASP C 1 63 ? 18.758 -115.922 21.991 1.00 7.68 42 ASP C CA 1
ATOM 5072 C C . ASP C 1 63 ? 20.113 -116.536 21.650 1.00 12.43 42 ASP C C 1
ATOM 5073 O O . ASP C 1 63 ? 20.455 -117.618 22.125 1.00 13.08 42 ASP C O 1
ATOM 5078 N N . LEU C 1 64 ? 20.874 -115.829 20.819 1.00 11.51 43 LEU C N 1
ATOM 5079 C CA . LEU C 1 64 ? 22.245 -116.204 20.501 1.00 7.68 43 LEU C CA 1
ATOM 5080 C C . LEU C 1 64 ? 23.210 -115.168 21.053 1.00 9.15 43 LEU C C 1
ATOM 5081 O O . LEU C 1 64 ? 24.427 -115.347 20.988 1.00 9.95 43 LEU C O 1
ATOM 5086 N N . GLU C 1 65 ? 22.662 -114.083 21.597 1.00 9.87 44 GLU C N 1
ATOM 5087 C CA . GLU C 1 65 ? 23.479 -112.948 22.019 1.00 11.41 44 GLU C CA 1
ATOM 5088 C C . GLU C 1 65 ? 23.815 -112.954 23.511 1.00 9.95 44 GLU C C 1
ATOM 5089 O O . GLU C 1 65 ? 24.490 -113.859 23.999 1.00 12.59 44 GLU C O 1
ATOM 5095 N N . ASP C 1 66 ? 23.328 -111.943 24.227 1.00 8.59 45 ASP C N 1
ATOM 5096 C CA . ASP C 1 66 ? 23.837 -111.623 25.562 1.00 11.62 45 ASP C CA 1
ATOM 5097 C C . ASP C 1 66 ? 23.389 -112.536 26.704 1.00 18.21 45 ASP C C 1
ATOM 5098 O O . ASP C 1 66 ? 23.719 -112.280 27.861 1.00 16.51 45 ASP C O 1
ATOM 5103 N N . SER C 1 67 ? 22.647 -113.592 26.393 1.00 9.75 46 SER C N 1
ATOM 5104 C CA . SER C 1 67 ? 22.363 -114.608 27.402 1.00 14.06 46 SER C CA 1
ATOM 5105 C C . SER C 1 67 ? 23.201 -115.857 27.143 1.00 14.62 46 SER C C 1
ATOM 5106 O O . SER C 1 67 ? 23.092 -116.846 27.864 1.00 12.63 46 SER C O 1
ATOM 5109 N N . VAL C 1 68 ? 24.043 -115.801 26.113 1.00 13.04 47 VAL C N 1
ATOM 5110 C CA . VAL C 1 68 ? 24.878 -116.940 25.740 1.00 14.94 47 VAL C CA 1
ATOM 5111 C C . VAL C 1 68 ? 26.365 -116.588 25.726 1.00 17.16 47 VAL C C 1
ATOM 5112 O O . VAL C 1 68 ? 26.796 -115.696 24.993 1.00 15.15 47 VAL C O 1
ATOM 5116 N N . ALA C 1 69 ? 27.138 -117.299 26.543 1.00 12.42 48 ALA C N 1
ATOM 5117 C CA . ALA C 1 69 ? 28.588 -117.124 26.601 1.00 17.38 48 ALA C CA 1
ATOM 5118 C C . ALA C 1 69 ? 29.220 -117.384 25.235 1.00 16.91 48 ALA C C 1
ATOM 5119 O O . ALA C 1 69 ? 28.755 -118.250 24.494 1.00 20.41 48 ALA C O 1
ATOM 5121 N N . PRO C 1 70 ? 30.277 -116.626 24.896 1.00 15.24 49 PRO C N 1
ATOM 5122 C CA . PRO C 1 70 ? 30.943 -116.700 23.588 1.00 18.56 49 PRO C CA 1
ATOM 5123 C C . PRO C 1 70 ? 31.278 -118.123 23.143 1.00 17.89 49 PRO C C 1
ATOM 5124 O O . PRO C 1 70 ? 31.037 -118.474 21.988 1.00 20.04 49 PRO C O 1
ATOM 5128 N N . ASP C 1 71 ? 31.813 -118.933 24.050 1.00 16.99 50 ASP C N 1
ATOM 5129 C CA . ASP C 1 71 ? 32.217 -120.295 23.705 1.00 24.27 50 ASP C CA 1
ATOM 5130 C C . ASP C 1 71 ? 31.026 -121.215 23.440 1.00 22.05 50 ASP C C 1
ATOM 5131 O O . ASP C 1 71 ? 31.182 -122.284 22.852 1.00 22.42 50 ASP C O 1
ATOM 5136 N N . ASP C 1 72 ? 29.841 -120.794 23.870 1.00 18.56 51 ASP C N 1
ATOM 5137 C CA . ASP C 1 72 ? 28.634 -121.597 23.697 1.00 18.62 51 ASP C CA 1
ATOM 5138 C C . ASP C 1 72 ? 27.772 -121.128 22.527 1.00 18.10 51 ASP C C 1
ATOM 5139 O O . ASP C 1 72 ? 26.730 -121.720 22.244 1.00 15.73 51 ASP C O 1
ATOM 5144 N N . LYS C 1 73 ? 28.203 -120.066 21.852 1.00 16.00 52 LYS C N 1
ATOM 5145 C CA . LYS C 1 73 ? 27.396 -119.469 20.789 1.00 18.34 52 LYS C CA 1
ATOM 5146 C C . LYS C 1 73 ? 27.248 -120.375 19.566 1.00 13.51 52 LYS C C 1
ATOM 5147 O O . LYS C 1 73 ? 26.195 -120.399 18.932 1.00 11.06 52 LYS C O 1
ATOM 5153 N N . ALA C 1 74 ? 28.296 -121.127 19.242 1.00 13.72 53 ALA C N 1
ATOM 5154 C CA . ALA C 1 74 ? 28.243 -122.034 18.101 1.00 16.94 53 ALA C CA 1
ATOM 5155 C C . ALA C 1 74 ? 27.255 -123.167 18.359 1.00 18.86 53 ALA C C 1
ATOM 5156 O O . ALA C 1 74 ? 26.475 -123.535 17.481 1.00 13.68 53 ALA C O 1
ATOM 5158 N N . GLN C 1 75 ? 27.291 -123.711 19.572 1.00 16.44 54 GLN C N 1
ATOM 5159 C CA . GLN C 1 75 ? 26.389 -124.792 19.953 1.00 15.60 54 GLN C CA 1
ATOM 5160 C C . GLN C 1 75 ? 24.959 -124.280 20.089 1.00 12.93 54 GLN C C 1
ATOM 5161 O O . GLN C 1 75 ? 24.003 -124.981 19.754 1.00 16.32 54 GLN C O 1
ATOM 5167 N N . ALA C 1 76 ? 24.820 -123.054 20.587 1.00 15.30 55 ALA C N 1
ATOM 5168 C CA . ALA C 1 76 ? 23.508 -122.433 20.732 1.00 15.37 55 ALA C CA 1
ATOM 5169 C C . ALA C 1 76 ? 22.862 -122.249 19.363 1.00 11.48 55 ALA C C 1
ATOM 5170 O O . ALA C 1 76 ? 21.656 -122.439 19.202 1.00 15.15 55 ALA C O 1
ATOM 5172 N N . ARG C 1 77 ? 23.679 -121.887 18.380 1.00 13.74 56 ARG C N 1
ATOM 5173 C CA . ARG C 1 77 ? 23.212 -121.722 17.009 1.00 12.10 56 ARG C CA 1
ATOM 5174 C C . ARG C 1 77 ? 22.660 -123.044 16.479 1.00 14.64 56 ARG C C 1
ATOM 5175 O O . ARG C 1 77 ? 21.590 -123.084 15.871 1.00 17.54 56 ARG C O 1
ATOM 5183 N N . ALA C 1 78 ? 23.390 -124.126 16.735 1.00 15.71 57 ALA C N 1
ATOM 5184 C CA . ALA C 1 78 ? 22.972 -125.459 16.312 1.00 15.46 57 ALA C CA 1
ATOM 5185 C C . ALA C 1 78 ? 21.694 -125.905 17.020 1.00 14.42 57 ALA C C 1
ATOM 5186 O O . ALA C 1 78 ? 20.798 -126.470 16.393 1.00 18.29 57 ALA C O 1
ATOM 5188 N N . ASN C 1 79 ? 21.615 -125.647 18.323 1.00 14.07 58 ASN C N 1
ATOM 5189 C CA . ASN C 1 79 ? 20.429 -125.985 19.107 1.00 14.34 58 ASN C CA 1
ATOM 5190 C C . ASN C 1 79 ? 19.179 -125.305 18.570 1.00 16.55 58 ASN C C 1
ATOM 5191 O O . ASN C 1 79 ? 18.132 -125.933 18.411 1.00 14.62 58 ASN C O 1
ATOM 5196 N N . ILE C 1 80 ? 19.299 -124.010 18.301 1.00 16.71 59 ILE C N 1
ATOM 5197 C CA . ILE C 1 80 ? 18.172 -123.208 17.842 1.00 12.90 59 ILE C CA 1
ATOM 5198 C C . ILE C 1 80 ? 17.668 -123.677 16.478 1.00 14.08 59 ILE C C 1
ATOM 5199 O O . ILE C 1 80 ? 16.461 -123.742 16.242 1.00 13.28 59 ILE C O 1
ATOM 5204 N N . ILE C 1 81 ? 18.595 -124.021 15.591 1.00 12.48 60 ILE C N 1
ATOM 5205 C CA . ILE C 1 81 ? 18.230 -124.535 14.274 1.00 14.62 60 ILE C CA 1
ATOM 5206 C C . ILE C 1 81 ? 17.464 -125.859 14.387 1.00 18.19 60 ILE C C 1
ATOM 5207 O O . ILE C 1 81 ? 16.469 -126.068 13.691 1.00 16.13 60 ILE C O 1
ATOM 5212 N N . GLU C 1 82 ? 17.915 -126.736 15.280 1.00 16.25 61 GLU C N 1
ATOM 5213 C CA . GLU C 1 82 ? 17.207 -127.987 15.542 1.00 21.35 61 GLU C CA 1
ATOM 5214 C C . GLU C 1 82 ? 15.795 -127.723 16.061 1.00 20.08 61 GLU C C 1
ATOM 5215 O O . GLU C 1 82 ? 14.837 -128.378 15.649 1.00 18.48 61 GLU C O 1
ATOM 5221 N N . ALA C 1 83 ? 15.677 -126.754 16.965 1.00 17.52 62 ALA C N 1
ATOM 5222 C CA . ALA C 1 83 ? 14.397 -126.421 17.583 1.00 19.40 62 ALA C CA 1
ATOM 5223 C C . ALA C 1 83 ? 13.397 -125.851 16.578 1.00 18.39 62 ALA C C 1
ATOM 5224 O O . ALA C 1 83 ? 12.206 -126.164 16.627 1.00 19.35 62 ALA C O 1
ATOM 5226 N N . ILE C 1 84 ? 13.886 -125.013 15.671 1.00 16.34 63 ILE C N 1
ATOM 5227 C CA . ILE C 1 84 ? 13.040 -124.434 14.633 1.00 18.13 63 ILE C CA 1
ATOM 5228 C C . ILE C 1 84 ? 12.487 -125.525 13.719 1.00 19.70 63 ILE C C 1
ATOM 5229 O O . ILE C 1 84 ? 11.314 -125.504 13.345 1.00 20.42 63 ILE C O 1
ATOM 5234 N N . ASN C 1 85 ? 13.336 -126.488 13.376 1.00 20.02 64 ASN C N 1
ATOM 5235 C CA . ASN C 1 85 ? 12.945 -127.566 12.472 1.00 20.91 64 ASN C CA 1
ATOM 5236 C C . ASN C 1 85 ? 12.187 -128.710 13.147 1.00 23.35 64 ASN C C 1
ATOM 5237 O O . ASN C 1 85 ? 11.473 -129.459 12.480 1.00 22.79 64 ASN C O 1
ATOM 5242 N N . GLY C 1 86 ? 12.341 -128.843 14.462 1.00 20.55 65 GLY C N 1
ATOM 5243 C CA . GLY C 1 86 ? 11.838 -130.012 15.166 1.00 21.45 65 GLY C CA 1
ATOM 5244 C C . GLY C 1 86 ? 10.672 -129.817 16.121 1.00 29.69 65 GLY C C 1
ATOM 5245 O O . GLY C 1 86 ? 9.870 -130.732 16.310 1.00 23.77 65 GLY C O 1
ATOM 5246 N N . LEU C 1 87 ? 10.569 -128.640 16.731 1.00 20.50 66 LEU C N 1
ATOM 5247 C CA . LEU C 1 87 ? 9.550 -128.418 17.756 1.00 19.40 66 LEU C CA 1
ATOM 5248 C C . LEU C 1 87 ? 8.217 -127.899 17.224 1.00 20.61 66 LEU C C 1
ATOM 5249 O O . LEU C 1 87 ? 8.150 -127.257 16.175 1.00 20.32 66 LEU C O 1
ATOM 5254 N N . ASP C 1 88 ? 7.157 -128.192 17.970 1.00 19.49 67 ASP C N 1
ATOM 5255 C CA . ASP C 1 88 ? 5.835 -127.652 17.693 1.00 19.81 67 ASP C CA 1
ATOM 5256 C C . ASP C 1 88 ? 5.741 -126.289 18.360 1.00 20.95 67 ASP C C 1
ATOM 5257 O O . ASP C 1 88 ? 5.624 -126.195 19.583 1.00 19.77 67 ASP C O 1
ATOM 5262 N N . TRP C 1 89 ? 5.791 -125.234 17.556 1.00 18.07 68 TRP C N 1
ATOM 5263 C CA . TRP C 1 89 ? 5.735 -123.879 18.084 1.00 15.92 68 TRP C CA 1
ATOM 5264 C C . TRP C 1 89 ? 4.324 -123.305 18.056 1.00 20.91 68 TRP C C 1
ATOM 5265 O O . TRP C 1 89 ? 4.122 -122.137 18.369 1.00 20.93 68 TRP C O 1
ATOM 5276 N N . GLY C 1 90 ? 3.351 -124.130 17.683 1.00 21.29 69 GLY C N 1
ATOM 5277 C CA . GLY C 1 90 ? 1.964 -123.701 17.652 1.00 24.16 69 GLY C CA 1
ATOM 5278 C C . GLY C 1 90 ? 1.736 -122.454 16.819 1.00 18.45 69 GLY C C 1
ATOM 5279 O O . GLY C 1 90 ? 2.107 -122.398 15.647 1.00 23.47 69 GLY C O 1
ATOM 5280 N N . ARG C 1 91 ? 1.126 -121.446 17.433 1.00 19.75 70 ARG C N 1
ATOM 5281 C CA . ARG C 1 91 ? 0.850 -120.190 16.754 1.00 22.84 70 ARG C CA 1
ATOM 5282 C C . ARG C 1 91 ? 1.783 -119.068 17.213 1.00 18.70 70 ARG C C 1
ATOM 5283 O O . ARG C 1 91 ? 1.529 -117.894 16.939 1.00 17.27 70 ARG C O 1
ATOM 5291 N N . LYS C 1 92 ? 2.858 -119.432 17.909 1.00 14.70 71 LYS C N 1
ATOM 5292 C CA . LYS C 1 92 ? 3.830 -118.448 18.382 1.00 16.19 71 LYS C CA 1
ATOM 5293 C C . LYS C 1 92 ? 4.539 -117.775 17.210 1.00 13.50 71 LYS C C 1
ATOM 5294 O O . LYS C 1 92 ? 4.873 -118.427 16.221 1.00 12.86 71 LYS C O 1
ATOM 5300 N N . TYR C 1 93 ? 4.766 -116.471 17.315 1.00 14.74 72 TYR C N 1
ATOM 5301 C CA . TYR C 1 93 ? 5.634 -115.795 16.361 1.00 9.40 72 TYR C CA 1
ATOM 5302 C C . TYR C 1 93 ? 7.066 -116.093 16.786 1.00 9.84 72 TYR C C 1
ATOM 5303 O O . TYR C 1 93 ? 7.486 -115.710 17.877 1.00 9.31 72 TYR C O 1
ATOM 5312 N N . LEU C 1 94 ? 7.805 -116.798 15.933 1.00 8.31 73 LEU C N 1
ATOM 5313 C CA . LEU C 1 94 ? 9.118 -117.316 16.310 1.00 8.58 73 LEU C CA 1
ATOM 5314 C C . LEU C 1 94 ? 10.266 -116.438 15.819 1.00 8.25 73 LEU C C 1
ATOM 5315 O O . LEU C 1 94 ? 10.456 -116.261 14.618 1.00 13.02 73 LEU C O 1
ATOM 5320 N N . SER C 1 95 ? 11.033 -115.896 16.759 1.00 9.53 74 SER C N 1
ATOM 5321 C CA . SER C 1 95 ? 12.133 -115.001 16.427 1.00 9.34 74 SER C CA 1
ATOM 5322 C C . SER C 1 95 ? 13.443 -115.450 17.066 1.00 9.69 74 SER C C 1
ATOM 5323 O O . SER C 1 95 ? 13.450 -116.073 18.129 1.00 13.08 74 SER C O 1
ATOM 5326 N N . VAL C 1 96 ? 14.551 -115.128 16.408 1.00 7.21 75 VAL C N 1
ATOM 5327 C CA . VAL C 1 96 ? 15.876 -115.412 16.945 1.00 6.59 75 VAL C CA 1
ATOM 5328 C C . VAL C 1 96 ? 16.679 -114.122 17.063 1.00 8.10 75 VAL C C 1
ATOM 5329 O O . VAL C 1 96 ? 16.822 -113.384 16.089 1.00 8.85 75 VAL C O 1
ATOM 5333 N N . ARG C 1 97 ? 17.197 -113.839 18.254 1.00 7.70 76 ARG C N 1
ATOM 5334 C CA . ARG C 1 97 ? 18.102 -112.706 18.405 1.00 8.31 76 ARG C CA 1
ATOM 5335 C C . ARG C 1 97 ? 19.521 -113.111 18.037 1.00 10.22 76 ARG C C 1
ATOM 5336 O O . ARG C 1 97 ? 20.152 -113.911 18.730 1.00 11.54 76 ARG C O 1
ATOM 5344 N N . ILE C 1 98 ? 20.016 -112.558 16.937 1.00 7.08 77 ILE C N 1
ATOM 5345 C CA . ILE C 1 98 ? 21.371 -112.839 16.488 1.00 7.32 77 ILE C CA 1
ATOM 5346 C C . ILE C 1 98 ? 22.363 -111.959 17.235 1.00 7.91 77 ILE C C 1
ATOM 5347 O O . ILE C 1 98 ? 21.969 -111.080 17.998 1.00 8.33 77 ILE C O 1
ATOM 5352 N N . ASN C 1 99 ? 23.651 -112.200 17.018 1.00 8.90 78 ASN C N 1
ATOM 5353 C CA . ASN C 1 99 ? 24.686 -111.348 17.588 1.00 9.54 78 ASN C CA 1
ATOM 5354 C C . ASN C 1 99 ? 24.829 -110.040 16.812 1.00 9.23 78 ASN C C 1
ATOM 5355 O O . ASN C 1 99 ? 24.407 -109.947 15.659 1.00 8.45 78 ASN C O 1
ATOM 5360 N N . GLY C 1 100 ? 25.416 -109.034 17.454 1.00 6.06 79 GLY C N 1
ATOM 5361 C CA . GLY C 1 100 ? 25.542 -107.713 16.863 1.00 7.47 79 GLY C CA 1
ATOM 5362 C C . GLY C 1 100 ? 26.546 -107.625 15.727 1.00 12.49 79 GLY C C 1
ATOM 5363 O O . GLY C 1 100 ? 27.436 -108.467 15.597 1.00 9.60 79 GLY C O 1
ATOM 5364 N N . LEU C 1 101 ? 26.412 -106.580 14.915 1.00 7.41 80 LEU C N 1
ATOM 5365 C CA . LEU C 1 101 ? 27.270 -106.386 13.749 1.00 12.92 80 LEU C CA 1
ATOM 5366 C C . LEU C 1 101 ? 28.704 -106.008 14.118 1.00 11.51 80 LEU C C 1
ATOM 5367 O O . LEU C 1 101 ? 29.577 -105.941 13.254 1.00 12.44 80 LEU C O 1
ATOM 5372 N N . ASP C 1 102 ? 28.942 -105.759 15.400 1.00 8.69 81 ASP C N 1
ATOM 5373 C CA . ASP C 1 102 ? 30.285 -105.464 15.881 1.00 12.86 81 ASP C CA 1
ATOM 5374 C C . ASP C 1 102 ? 30.967 -106.730 16.393 1.00 14.35 81 ASP C C 1
ATOM 5375 O O . ASP C 1 102 ? 31.992 -106.663 17.070 1.00 20.18 81 ASP C O 1
ATOM 5380 N N . THR C 1 103 ? 30.389 -107.883 16.072 1.00 13.09 82 THR C N 1
ATOM 5381 C CA . THR C 1 103 ? 30.942 -109.165 16.500 1.00 12.63 82 THR C CA 1
ATOM 5382 C C . THR C 1 103 ? 31.301 -110.011 15.284 1.00 13.22 82 THR C C 1
ATOM 5383 O O . THR C 1 103 ? 30.810 -109.757 14.186 1.00 12.27 82 THR C O 1
ATOM 5387 N N . PRO C 1 104 ? 32.168 -111.020 15.472 1.00 13.53 83 PRO C N 1
ATOM 5388 C CA . PRO C 1 104 ? 32.460 -111.955 14.381 1.00 12.98 83 PRO C CA 1
ATOM 5389 C C . PRO C 1 104 ? 31.372 -113.018 14.211 1.00 13.60 83 PRO C C 1
ATOM 5390 O O . PRO C 1 104 ? 31.414 -113.785 13.251 1.00 14.23 83 PRO C O 1
ATOM 5394 N N . PHE C 1 105 ? 30.412 -113.059 15.128 1.00 13.08 84 PHE C N 1
ATOM 5395 C CA . PHE C 1 105 ? 29.413 -114.125 15.135 1.00 10.93 84 PHE C CA 1
ATOM 5396 C C . PHE C 1 105 ? 28.233 -113.879 14.200 1.00 11.59 84 PHE C C 1
ATOM 5397 O O . PHE C 1 105 ? 27.648 -114.827 13.678 1.00 15.95 84 PHE C O 1
ATOM 5405 N N . TRP C 1 106 ? 27.880 -112.612 13.999 1.00 10.86 85 TRP C N 1
ATOM 5406 C CA . TRP C 1 106 ? 26.613 -112.267 13.353 1.00 9.32 85 TRP C CA 1
ATOM 5407 C C . TRP C 1 106 ? 26.409 -112.901 11.976 1.00 7.12 85 TRP C C 1
ATOM 5408 O O . TRP C 1 106 ? 25.316 -113.376 11.671 1.00 10.28 85 TRP C O 1
ATOM 5419 N N . TYR C 1 107 ? 27.454 -112.928 11.155 1.00 6.87 86 TYR C N 1
ATOM 5420 C CA . TYR C 1 107 ? 27.300 -113.417 9.789 1.00 11.19 86 TYR C CA 1
ATOM 5421 C C . TYR C 1 107 ? 27.058 -114.921 9.761 1.00 12.12 86 TYR C C 1
ATOM 5422 O O . TYR C 1 107 ? 26.336 -115.421 8.902 1.00 11.38 86 TYR C O 1
ATOM 5431 N N . ARG C 1 108 ? 27.659 -115.635 10.709 1.00 14.10 87 ARG C N 1
ATOM 5432 C CA . ARG C 1 108 ? 27.478 -117.079 10.800 1.00 14.32 87 ARG C CA 1
ATOM 5433 C C . ARG C 1 108 ? 26.090 -117.406 11.351 1.00 12.94 87 ARG C C 1
ATOM 5434 O O . ARG C 1 108 ? 25.477 -118.398 10.957 1.00 12.30 87 ARG C O 1
ATOM 5442 N N . ASP C 1 109 ? 25.597 -116.564 12.255 1.00 13.34 88 ASP C N 1
ATOM 5443 C CA . ASP C 1 109 ? 24.227 -116.688 12.745 1.00 10.04 88 ASP C CA 1
ATOM 5444 C C . ASP C 1 109 ? 23.252 -116.624 11.576 1.00 14.71 88 ASP C C 1
ATOM 5445 O O . ASP C 1 109 ? 22.441 -117.528 11.379 1.00 13.31 88 ASP C O 1
ATOM 5450 N N . VAL C 1 110 ? 23.351 -115.553 10.793 1.00 9.65 89 VAL C N 1
ATOM 5451 C CA . VAL C 1 110 ? 22.422 -115.315 9.693 1.00 7.64 89 VAL C CA 1
ATOM 5452 C C . VAL C 1 110 ? 22.533 -116.360 8.585 1.00 11.90 89 VAL C C 1
ATOM 5453 O O . VAL C 1 110 ? 21.521 -116.895 8.129 1.00 8.60 89 VAL C O 1
ATOM 5457 N N . VAL C 1 111 ? 23.759 -116.654 8.159 1.00 11.48 90 VAL C N 1
ATOM 5458 C CA . VAL C 1 111 ? 23.978 -117.635 7.100 1.00 10.88 90 VAL C CA 1
ATOM 5459 C C . VAL C 1 111 ? 23.432 -119.010 7.485 1.00 13.97 90 VAL C C 1
ATOM 5460 O O . VAL C 1 111 ? 22.672 -119.611 6.727 1.00 10.94 90 VAL C O 1
ATOM 5464 N N . ASP C 1 112 ? 23.800 -119.491 8.670 1.00 9.20 91 ASP C N 1
ATOM 5465 C CA . ASP C 1 112 ? 23.349 -120.802 9.138 1.00 15.48 91 ASP C CA 1
ATOM 5466 C C . ASP C 1 112 ? 21.838 -120.874 9.316 1.00 15.86 91 ASP C C 1
ATOM 5467 O O . ASP C 1 112 ? 21.206 -121.844 8.898 1.00 16.10 91 ASP C O 1
ATOM 5472 N N . LEU C 1 113 ? 21.262 -119.852 9.942 1.00 11.10 92 LEU C N 1
ATOM 5473 C CA . LEU C 1 113 ? 19.818 -119.807 10.145 1.00 15.82 92 LEU C CA 1
ATOM 5474 C C . LEU C 1 113 ? 19.077 -119.869 8.814 1.00 15.73 92 LEU C C 1
ATOM 5475 O O . LEU C 1 113 ? 18.153 -120.658 8.641 1.00 16.42 92 LEU C O 1
ATOM 5480 N N . LEU C 1 114 ? 19.499 -119.043 7.866 1.00 12.01 93 LEU C N 1
ATOM 5481 C CA . LEU C 1 114 ? 18.772 -118.917 6.611 1.00 15.71 93 LEU C CA 1
ATOM 5482 C C . LEU C 1 114 ? 19.045 -120.090 5.666 1.00 14.42 93 LEU C C 1
ATOM 5483 O O . LEU C 1 114 ? 18.216 -120.414 4.818 1.00 17.09 93 LEU C O 1
ATOM 5488 N N . GLU C 1 115 ? 20.198 -120.734 5.826 1.00 12.20 94 GLU C N 1
ATOM 5489 C CA . GLU C 1 115 ? 20.534 -121.899 5.009 1.00 14.68 94 GLU C CA 1
ATOM 5490 C C . GLU C 1 115 ? 20.032 -123.224 5.589 1.00 15.08 94 GLU C C 1
ATOM 5491 O O . GLU C 1 115 ? 19.767 -124.164 4.842 1.00 17.01 94 GLU C O 1
ATOM 5497 N N . GLN C 1 116 ? 19.901 -123.302 6.912 1.00 18.91 95 GLN C N 1
ATOM 5498 C CA . GLN C 1 116 ? 19.606 -124.577 7.566 1.00 20.01 95 GLN C CA 1
ATOM 5499 C C . GLN C 1 116 ? 18.224 -124.668 8.222 1.00 26.77 95 GLN C C 1
ATOM 5500 O O . GLN C 1 116 ? 17.649 -125.754 8.306 1.00 23.29 95 GLN C O 1
ATOM 5506 N N . ALA C 1 117 ? 17.694 -123.546 8.697 1.00 22.11 96 ALA C N 1
ATOM 5507 C CA . ALA C 1 117 ? 16.382 -123.569 9.337 1.00 25.10 96 ALA C CA 1
ATOM 5508 C C . ALA C 1 117 ? 15.266 -123.612 8.302 1.00 22.22 96 ALA C C 1
ATOM 5509 O O . ALA C 1 117 ? 15.366 -122.995 7.244 1.00 23.21 96 ALA C O 1
ATOM 5511 N N . GLY C 1 118 ? 14.204 -124.347 8.616 1.00 21.71 97 GLY C N 1
ATOM 5512 C CA . GLY C 1 118 ? 13.059 -124.449 7.732 1.00 13.22 97 GLY C CA 1
ATOM 5513 C C . GLY C 1 118 ? 12.193 -123.206 7.788 1.00 17.45 97 GLY C C 1
ATOM 5514 O O . GLY C 1 118 ? 12.603 -122.175 8.318 1.00 16.00 97 GLY C O 1
ATOM 5515 N N . ASP C 1 119 ? 10.981 -123.299 7.254 1.00 15.41 98 ASP C N 1
ATOM 5516 C CA . ASP C 1 119 ? 10.144 -122.114 7.123 1.00 17.12 98 ASP C CA 1
ATOM 5517 C C . ASP C 1 119 ? 9.341 -121.754 8.375 1.00 15.97 98 ASP C C 1
ATOM 5518 O O . ASP C 1 119 ? 8.490 -120.872 8.324 1.00 18.22 98 ASP C O 1
ATOM 5523 N N . ARG C 1 120 ? 9.600 -122.423 9.495 1.00 14.72 99 ARG C N 1
ATOM 5524 C CA . ARG C 1 120 ? 8.881 -122.096 10.726 1.00 14.78 99 ARG C CA 1
ATOM 5525 C C . ARG C 1 120 ? 9.397 -120.799 11.352 1.00 12.13 99 ARG C C 1
ATOM 5526 O O . ARG C 1 120 ? 8.658 -120.099 12.043 1.00 13.16 99 ARG C O 1
ATOM 5534 N N . LEU C 1 121 ? 10.669 -120.491 11.115 1.00 13.51 100 LEU C N 1
ATOM 5535 C CA . LEU C 1 121 ? 11.253 -119.237 11.586 1.00 11.29 100 LEU C CA 1
ATOM 5536 C C . LEU C 1 121 ? 10.518 -118.040 10.986 1.00 10.63 100 LEU C C 1
ATOM 5537 O O . LEU C 1 121 ? 10.341 -117.954 9.769 1.00 12.02 100 LEU C O 1
ATOM 5542 N N . ASP C 1 122 ? 10.088 -117.121 11.845 1.00 8.61 101 ASP C N 1
ATOM 5543 C CA . ASP C 1 122 ? 9.307 -115.966 11.407 1.00 11.73 101 ASP C CA 1
ATOM 5544 C C . ASP C 1 122 ? 10.140 -114.695 11.305 1.00 11.68 101 ASP C C 1
ATOM 5545 O O . ASP C 1 122 ? 9.931 -113.873 10.414 1.00 11.91 101 ASP C O 1
ATOM 5550 N N . GLN C 1 123 ? 11.083 -114.536 12.224 1.00 10.33 102 GLN C N 1
ATOM 5551 C CA . GLN C 1 123 ? 11.687 -113.234 12.445 1.00 10.29 102 GLN C CA 1
ATOM 5552 C C . GLN C 1 123 ? 13.104 -113.338 12.993 1.00 11.01 102 GLN C C 1
ATOM 5553 O O . GLN C 1 123 ? 13.473 -114.333 13.615 1.00 8.62 102 GLN C O 1
ATOM 5559 N N . ILE C 1 124 ? 13.894 -112.299 12.747 1.00 6.42 103 ILE C N 1
ATOM 5560 C CA . ILE C 1 124 ? 15.210 -112.165 13.350 1.00 7.48 103 ILE C CA 1
ATOM 5561 C C . ILE C 1 124 ? 15.286 -110.837 14.098 1.00 9.92 103 ILE C C 1
ATOM 5562 O O . ILE C 1 124 ? 14.804 -109.814 13.610 1.00 7.07 103 ILE C O 1
ATOM 5567 N N . MET C 1 125 ? 15.860 -110.865 15.298 1.00 10.17 104 MET C N 1
ATOM 5568 C CA . MET C 1 125 ? 16.062 -109.654 16.080 1.00 7.46 104 MET C CA 1
ATOM 5569 C C . MET C 1 125 ? 17.517 -109.203 16.005 1.00 10.18 104 MET C C 1
ATOM 5570 O O . MET C 1 125 ? 18.429 -109.975 16.298 1.00 7.84 104 MET C O 1
ATOM 5575 N N . ILE C 1 126 ? 17.732 -107.955 15.603 1.00 10.50 105 ILE C N 1
ATOM 5576 C CA . ILE C 1 126 ? 19.079 -107.404 15.512 1.00 5.15 105 ILE C CA 1
ATOM 5577 C C . ILE C 1 126 ? 19.354 -106.497 16.704 1.00 7.11 105 ILE C C 1
ATOM 5578 O O . ILE C 1 126 ? 18.646 -105.511 16.914 1.00 7.52 105 ILE C O 1
ATOM 5583 N N . PRO C 1 127 ? 20.386 -106.827 17.490 1.00 8.06 106 PRO C N 1
ATOM 5584 C CA . PRO C 1 127 ? 20.707 -106.067 18.698 1.00 6.15 106 PRO C CA 1
ATOM 5585 C C . PRO C 1 127 ? 21.624 -104.891 18.402 1.00 6.28 106 PRO C C 1
ATOM 5586 O O . PRO C 1 127 ? 22.254 -104.851 17.344 1.00 6.19 106 PRO C O 1
ATOM 5590 N N . LYS C 1 128 ? 21.679 -103.946 19.334 1.00 5.94 107 LYS C N 1
ATOM 5591 C CA . LYS C 1 128 ? 22.664 -102.867 19.309 1.00 8.68 107 LYS C CA 1
ATOM 5592 C C . LYS C 1 128 ? 22.700 -102.066 18.004 1.00 9.90 107 LYS C C 1
ATOM 5593 O O . LYS C 1 128 ? 23.763 -101.632 17.559 1.00 9.19 107 LYS C O 1
ATOM 5599 N N . VAL C 1 129 ? 21.532 -101.867 17.404 1.00 6.13 108 VAL C N 1
ATOM 5600 C CA . VAL C 1 129 ? 21.428 -101.112 16.160 1.00 5.63 108 VAL C CA 1
ATOM 5601 C C . VAL C 1 129 ? 21.674 -99.628 16.409 1.00 8.82 108 VAL C C 1
ATOM 5602 O O . VAL C 1 129 ? 21.031 -99.021 17.267 1.00 7.94 108 VAL C O 1
ATOM 5606 N N . GLY C 1 130 ? 22.607 -99.050 15.656 1.00 6.48 109 GLY C N 1
ATOM 5607 C CA . GLY C 1 130 ? 22.998 -97.666 15.855 1.00 7.80 109 GLY C CA 1
ATOM 5608 C C . GLY C 1 130 ? 22.658 -96.745 14.698 1.00 9.60 109 GLY C C 1
ATOM 5609 O O . GLY C 1 130 ? 22.732 -95.522 14.828 1.00 11.00 109 GLY C O 1
ATOM 5610 N N . CYS C 1 131 ? 22.287 -97.330 13.563 1.00 7.20 110 CYS C N 1
ATOM 5611 C CA . CYS C 1 131 ? 21.913 -96.551 12.387 1.00 6.94 110 CYS C CA 1
ATOM 5612 C C . CYS C 1 131 ? 21.137 -97.412 11.398 1.00 6.22 110 CYS C C 1
ATOM 5613 O O . CYS C 1 131 ? 21.110 -98.638 11.520 1.00 6.12 110 CYS C O 1
ATOM 5616 N N . ALA C 1 132 ? 20.509 -96.763 10.422 1.00 4.33 111 ALA C N 1
ATOM 5617 C CA . ALA C 1 132 ? 19.721 -97.459 9.407 1.00 7.53 111 ALA C CA 1
ATOM 5618 C C . ALA C 1 132 ? 20.561 -98.459 8.620 1.00 9.88 111 ALA C C 1
ATOM 5619 O O . ALA C 1 132 ? 20.097 -99.552 8.292 1.00 7.66 111 ALA C O 1
ATOM 5621 N N . ALA C 1 133 ? 21.804 -98.083 8.334 1.00 7.01 112 ALA C N 1
ATOM 5622 C CA . ALA C 1 133 ? 22.696 -98.913 7.530 1.00 7.61 112 ALA C CA 1
ATOM 5623 C C . ALA C 1 133 ? 22.980 -100.281 8.156 1.00 7.05 112 ALA C C 1
ATOM 5624 O O . ALA C 1 133 ? 23.276 -101.240 7.444 1.00 5.17 112 ALA C O 1
ATOM 5626 N N . ASP C 1 134 ? 22.896 -100.365 9.481 1.00 6.74 113 ASP C N 1
ATOM 5627 C CA . ASP C 1 134 ? 23.032 -101.644 10.176 1.00 8.29 113 ASP C CA 1
ATOM 5628 C C . ASP C 1 134 ? 21.937 -102.613 9.743 1.00 7.26 113 ASP C C 1
ATOM 5629 O O . ASP C 1 134 ? 22.197 -103.791 9.494 1.00 7.66 113 ASP C O 1
ATOM 5634 N N . VAL C 1 135 ? 20.709 -102.115 9.663 1.00 6.17 114 VAL C N 1
ATOM 5635 C CA . VAL C 1 135 ? 19.577 -102.948 9.278 1.00 5.33 114 VAL C CA 1
ATOM 5636 C C . VAL C 1 135 ? 19.676 -103.304 7.797 1.00 9.03 114 VAL C C 1
ATOM 5637 O O . VAL C 1 135 ? 19.412 -104.440 7.401 1.00 7.66 114 VAL C O 1
ATOM 5641 N N . TYR C 1 136 ? 20.069 -102.322 6.990 1.00 5.80 115 TYR C N 1
ATOM 5642 C CA . TYR C 1 136 ? 20.279 -102.518 5.561 1.00 6.25 115 TYR C CA 1
ATOM 5643 C C . TYR C 1 136 ? 21.292 -103.631 5.313 1.00 7.68 115 TYR C C 1
ATOM 5644 O O . TYR C 1 136 ? 21.114 -104.459 4.416 1.00 5.32 115 TYR C O 1
ATOM 5653 N N . ALA C 1 137 ? 22.355 -103.641 6.113 1.00 5.90 116 ALA C N 1
ATOM 5654 C CA . ALA C 1 137 ? 23.411 -104.645 5.990 1.00 8.03 116 ALA C CA 1
ATOM 5655 C C . ALA C 1 137 ? 22.877 -106.056 6.227 1.00 8.37 116 ALA C C 1
ATOM 5656 O O . ALA C 1 137 ? 23.183 -106.981 5.473 1.00 8.62 116 ALA C O 1
ATOM 5658 N N . VAL C 1 138 ? 22.083 -106.217 7.280 1.00 6.26 117 VAL C N 1
ATOM 5659 C CA . VAL C 1 138 ? 21.476 -107.510 7.572 1.00 7.29 117 VAL C CA 1
ATOM 5660 C C . VAL C 1 138 ? 20.454 -107.854 6.494 1.00 9.28 117 VAL C C 1
ATOM 5661 O O . VAL C 1 138 ? 20.361 -108.999 6.055 1.00 8.18 117 VAL C O 1
ATOM 5665 N N . ASP C 1 139 ? 19.703 -106.846 6.060 1.00 8.30 118 ASP C N 1
ATOM 5666 C CA . ASP C 1 139 ? 18.703 -107.016 5.013 1.00 9.11 118 ASP C CA 1
ATOM 5667 C C . ASP C 1 139 ? 19.351 -107.526 3.727 1.00 11.19 118 ASP C C 1
ATOM 5668 O O . ASP C 1 139 ? 18.831 -108.435 3.079 1.00 9.13 118 ASP C O 1
ATOM 5673 N N . ALA C 1 140 ? 20.495 -106.944 3.375 1.00 8.95 119 ALA C N 1
ATOM 5674 C CA . ALA C 1 140 ? 21.214 -107.313 2.156 1.00 10.15 119 ALA C CA 1
ATOM 5675 C C . ALA C 1 140 ? 21.627 -108.782 2.157 1.00 12.55 119 ALA C C 1
ATOM 5676 O O . ALA C 1 140 ? 21.529 -109.464 1.134 1.00 8.17 119 ALA C O 1
ATOM 5678 N N . LEU C 1 141 ? 22.086 -109.261 3.309 1.00 7.07 120 LEU C N 1
ATOM 5679 C CA . LEU C 1 141 ? 22.546 -110.640 3.439 1.00 9.73 120 LEU C CA 1
ATOM 5680 C C . LEU C 1 141 ? 21.364 -111.605 3.458 1.00 8.80 120 LEU C C 1
ATOM 5681 O O . LEU C 1 141 ? 21.345 -112.591 2.721 1.00 13.03 120 LEU C O 1
ATOM 5686 N N . VAL C 1 142 ? 20.378 -111.310 4.298 1.00 8.13 121 VAL C N 1
ATOM 5687 C CA . VAL C 1 142 ? 19.177 -112.136 4.407 1.00 7.92 121 VAL C CA 1
ATOM 5688 C C . VAL C 1 142 ? 18.467 -112.288 3.062 1.00 9.98 121 VAL C C 1
ATOM 5689 O O . VAL C 1 142 ? 18.073 -113.391 2.680 1.00 10.79 121 VAL C O 1
ATOM 5693 N N . THR C 1 143 ? 18.325 -111.178 2.345 1.00 7.33 122 THR C N 1
ATOM 5694 C CA . THR C 1 143 ? 17.665 -111.175 1.044 1.00 10.10 122 THR C CA 1
ATOM 5695 C C . THR C 1 143 ? 18.363 -112.101 0.048 1.00 9.94 122 THR C C 1
ATOM 5696 O O . THR C 1 143 ? 17.710 -112.851 -0.675 1.00 9.66 122 THR C O 1
ATOM 5700 N N . ALA C 1 144 ? 19.691 -112.048 0.024 1.00 5.08 123 ALA C N 1
ATOM 5701 C CA . ALA C 1 144 ? 20.478 -112.871 -0.886 1.00 9.40 123 ALA C CA 1
ATOM 5702 C C . ALA C 1 144 ? 20.278 -114.362 -0.614 1.00 9.03 123 ALA C C 1
ATOM 5703 O O . ALA C 1 144 ? 20.074 -115.150 -1.538 1.00 10.27 123 ALA C O 1
ATOM 5705 N N . ILE C 1 145 ? 20.323 -114.742 0.658 1.00 9.06 124 ILE C N 1
ATOM 5706 C CA . ILE C 1 145 ? 20.189 -116.147 1.032 1.00 10.90 124 ILE C CA 1
ATOM 5707 C C . ILE C 1 145 ? 18.778 -116.675 0.773 1.00 10.38 124 ILE C C 1
ATOM 5708 O O . ILE C 1 145 ? 18.606 -117.818 0.339 1.00 12.82 124 ILE C O 1
ATOM 5713 N N . GLU C 1 146 ? 17.775 -115.843 1.035 1.00 7.67 125 GLU C N 1
ATOM 5714 C CA . GLU C 1 146 ? 16.388 -116.213 0.763 1.00 12.87 125 GLU C CA 1
ATOM 5715 C C . GLU C 1 146 ? 16.187 -116.482 -0.725 1.00 14.38 125 GLU C C 1
ATOM 5716 O O . GLU C 1 146 ? 15.503 -117.431 -1.107 1.00 13.08 125 GLU C O 1
ATOM 5722 N N . ARG C 1 147 ? 16.797 -115.650 -1.562 1.00 10.56 126 ARG C N 1
ATOM 5723 C CA . ARG C 1 147 ? 16.723 -115.835 -3.007 1.00 12.95 126 ARG C CA 1
ATOM 5724 C C . ARG C 1 147 ? 17.521 -117.057 -3.460 1.00 12.53 126 ARG C C 1
ATOM 5725 O O . ARG C 1 147 ? 17.083 -117.796 -4.338 1.00 12.55 126 ARG C O 1
ATOM 5733 N N . ALA C 1 148 ? 18.687 -117.266 -2.856 1.00 8.40 127 ALA C N 1
ATOM 5734 C CA . ALA C 1 148 ? 19.550 -118.381 -3.232 1.00 16.54 127 ALA C CA 1
ATOM 5735 C C . ALA C 1 148 ? 18.934 -119.728 -2.863 1.00 16.79 127 ALA C C 1
ATOM 5736 O O . ALA C 1 148 ? 19.062 -120.701 -3.606 1.00 19.63 127 ALA C O 1
ATOM 5738 N N . LYS C 1 149 ? 18.264 -119.779 -1.716 1.00 15.70 128 LYS C N 1
ATOM 5739 C CA . LYS C 1 149 ? 17.701 -121.030 -1.216 1.00 19.55 128 LYS C CA 1
ATOM 5740 C C . LYS C 1 149 ? 16.206 -121.158 -1.503 1.00 17.92 128 LYS C C 1
ATOM 5741 O O . LYS C 1 149 ? 15.588 -122.170 -1.173 1.00 25.61 128 LYS C O 1
ATOM 5747 N N . GLY C 1 150 ? 15.632 -120.131 -2.121 1.00 13.81 129 GLY C N 1
ATOM 5748 C CA . GLY C 1 150 ? 14.227 -120.145 -2.481 1.00 19.92 129 GLY C CA 1
ATOM 5749 C C . GLY C 1 150 ? 13.300 -120.275 -1.288 1.00 26.72 129 GLY C C 1
ATOM 5750 O O . GLY C 1 150 ? 12.290 -120.978 -1.352 1.00 17.98 129 GLY C O 1
ATOM 5751 N N . ARG C 1 151 ? 13.643 -119.600 -0.196 1.00 19.31 130 ARG C N 1
ATOM 5752 C CA . ARG C 1 151 ? 12.821 -119.628 1.009 1.00 20.30 130 ARG C CA 1
ATOM 5753 C C . ARG C 1 151 ? 11.451 -119.031 0.724 1.00 24.26 130 ARG C C 1
ATOM 5754 O O . ARG C 1 151 ? 11.345 -117.945 0.155 1.00 16.43 130 ARG C O 1
ATOM 5762 N N . THR C 1 152 ? 10.403 -119.750 1.113 1.00 18.97 131 THR C N 1
ATOM 5763 C CA . THR C 1 152 ? 9.044 -119.367 0.753 1.00 16.46 131 THR C CA 1
ATOM 5764 C C . THR C 1 152 ? 8.460 -118.300 1.672 1.00 18.49 131 THR C C 1
ATOM 5765 O O . THR C 1 152 ? 7.549 -117.575 1.278 1.00 17.98 131 THR C O 1
ATOM 5769 N N . LYS C 1 153 ? 8.982 -118.204 2.890 1.00 18.22 132 LYS C N 1
ATOM 5770 C CA . LYS C 1 153 ? 8.491 -117.214 3.845 1.00 21.25 132 LYS C CA 1
ATOM 5771 C C . LYS C 1 153 ? 9.592 -116.243 4.265 1.00 15.91 132 LYS C C 1
ATOM 5772 O O . LYS C 1 153 ? 10.364 -116.535 5.176 1.00 19.55 132 LYS C O 1
ATOM 5778 N N . PRO C 1 154 ? 9.665 -115.078 3.598 1.00 17.48 133 PRO C N 1
ATOM 5779 C CA . PRO C 1 154 ? 10.651 -114.042 3.937 1.00 18.45 133 PRO C CA 1
ATOM 5780 C C . PRO C 1 154 ? 10.510 -113.574 5.382 1.00 14.00 133 PRO C C 1
ATOM 5781 O O . PRO C 1 154 ? 9.397 -113.384 5.876 1.00 12.41 133 PRO C O 1
ATOM 5785 N N . LEU C 1 155 ? 11.643 -113.402 6.053 1.00 10.52 134 LEU C N 1
ATOM 5786 C CA . LEU C 1 155 ? 11.647 -113.045 7.463 1.00 9.09 134 LEU C CA 1
ATOM 5787 C C . LEU C 1 155 ? 11.260 -111.595 7.679 1.00 11.21 134 LEU C C 1
ATOM 5788 O O . LEU C 1 155 ? 11.528 -110.735 6.841 1.00 12.56 134 LEU C O 1
ATOM 5793 N N . SER C 1 156 ? 10.621 -111.330 8.812 1.00 8.46 135 SER C N 1
ATOM 5794 C CA . SER C 1 156 ? 10.448 -109.965 9.276 1.00 7.71 135 SER C CA 1
ATOM 5795 C C . SER C 1 156 ? 11.644 -109.626 10.155 1.00 9.44 135 SER C C 1
ATOM 5796 O O . SER C 1 156 ? 12.371 -110.518 10.593 1.00 10.67 135 SER C O 1
ATOM 5799 N N . PHE C 1 157 ? 11.857 -108.339 10.400 1.00 8.26 136 PHE C N 1
ATOM 5800 C CA . PHE C 1 157 ? 12.939 -107.904 11.271 1.00 7.99 136 PHE C CA 1
ATOM 5801 C C . PHE C 1 157 ? 12.378 -107.212 12.504 1.00 9.48 136 PHE C C 1
ATOM 5802 O O . PHE C 1 157 ? 11.327 -106.576 12.450 1.00 9.50 136 PHE C O 1
ATOM 5810 N N . GLU C 1 158 ? 13.088 -107.343 13.617 1.00 7.00 137 GLU C N 1
ATOM 5811 C CA . GLU C 1 158 ? 12.875 -106.472 14.765 1.00 6.85 137 GLU C CA 1
ATOM 5812 C C . GLU C 1 158 ? 14.241 -106.031 15.265 1.00 8.31 137 GLU C C 1
ATOM 5813 O O . GLU C 1 158 ? 15.223 -106.751 15.103 1.00 8.05 137 GLU C O 1
ATOM 5819 N N . VAL C 1 159 ? 14.318 -104.841 15.848 1.00 5.77 138 VAL C N 1
ATOM 5820 C CA . VAL C 1 159 ? 15.600 -104.331 16.320 1.00 7.68 138 VAL C CA 1
ATOM 5821 C C . VAL C 1 159 ? 15.523 -103.888 17.772 1.00 9.72 138 VAL C C 1
ATOM 5822 O O . VAL C 1 159 ? 14.435 -103.693 18.319 1.00 9.41 138 VAL C O 1
ATOM 5826 N N . ILE C 1 160 ? 16.685 -103.729 18.393 1.00 7.74 139 ILE C N 1
ATOM 5827 C CA . ILE C 1 160 ? 16.744 -103.174 19.735 1.00 6.21 139 ILE C CA 1
ATOM 5828 C C . ILE C 1 160 ? 17.430 -101.816 19.720 1.00 8.87 139 ILE C C 1
ATOM 5829 O O . ILE C 1 160 ? 18.548 -101.677 19.224 1.00 5.80 139 ILE C O 1
ATOM 5834 N N . ILE C 1 161 ? 16.744 -100.813 20.252 1.00 7.48 140 ILE C N 1
ATOM 5835 C CA . ILE C 1 161 ? 17.361 -99.527 20.529 1.00 5.77 140 ILE C CA 1
ATOM 5836 C C . ILE C 1 161 ? 17.953 -99.629 21.924 1.00 9.12 140 ILE C C 1
ATOM 5837 O O . ILE C 1 161 ? 17.225 -99.631 22.917 1.00 8.01 140 ILE C O 1
ATOM 5842 N N . GLU C 1 162 ? 19.275 -99.738 21.995 1.00 6.42 141 GLU C N 1
ATOM 5843 C CA . GLU C 1 162 ? 19.951 -99.958 23.267 1.00 7.57 141 GLU C CA 1
ATOM 5844 C C . GLU C 1 162 ? 21.345 -99.343 23.286 1.00 10.18 141 GLU C C 1
ATOM 5845 O O . GLU C 1 162 ? 22.282 -99.910 23.849 1.00 9.02 141 GLU C O 1
ATOM 5851 N N . SER C 1 163 ? 21.473 -98.177 22.664 1.00 6.66 142 SER C N 1
ATOM 5852 C CA . SER C 1 163 ? 22.718 -97.426 22.695 1.00 5.99 142 SER C CA 1
ATOM 5853 C C . SER C 1 163 ? 22.415 -95.954 22.481 1.00 6.78 142 SER C C 1
ATOM 5854 O O . SER C 1 163 ? 21.312 -95.601 22.066 1.00 4.25 142 SER C O 1
ATOM 5857 N N . ALA C 1 164 ? 23.390 -95.100 22.779 1.00 7.23 143 ALA C N 1
ATOM 5858 C CA . ALA C 1 164 ? 23.243 -93.666 22.566 1.00 7.17 143 ALA C CA 1
ATOM 5859 C C . ALA C 1 164 ? 23.003 -93.375 21.089 1.00 6.71 143 ALA C C 1
ATOM 5860 O O . ALA C 1 164 ? 22.166 -92.543 20.739 1.00 7.58 143 ALA C O 1
ATOM 5862 N N . ALA C 1 165 ? 23.732 -94.076 20.229 1.00 4.73 144 ALA C N 1
ATOM 5863 C CA . ALA C 1 165 ? 23.598 -93.896 18.788 1.00 9.31 144 ALA C CA 1
ATOM 5864 C C . ALA C 1 165 ? 22.216 -94.336 18.319 1.00 9.06 144 ALA C C 1
ATOM 5865 O O . ALA C 1 165 ? 21.609 -93.702 17.452 1.00 6.43 144 ALA C O 1
ATOM 5867 N N . GLY C 1 166 ? 21.723 -95.425 18.902 1.00 9.85 145 GLY C N 1
ATOM 5868 C CA . GLY C 1 166 ? 20.412 -95.948 18.565 1.00 7.83 145 GLY C CA 1
ATOM 5869 C C . GLY C 1 166 ? 19.300 -94.943 18.801 1.00 8.51 145 GLY C C 1
ATOM 5870 O O . GLY C 1 166 ? 18.466 -94.712 17.926 1.00 6.41 145 GLY C O 1
ATOM 5871 N N . ILE C 1 167 ? 19.288 -94.333 19.981 1.00 5.42 146 ILE C N 1
ATOM 5872 C CA . ILE C 1 167 ? 18.225 -93.390 20.312 1.00 6.83 146 ILE C CA 1
ATOM 5873 C C . ILE C 1 167 ? 18.389 -92.077 19.546 1.00 7.45 146 ILE C C 1
ATOM 5874 O O . ILE C 1 167 ? 17.403 -91.438 19.183 1.00 6.61 146 ILE C O 1
ATOM 5879 N N . ALA C 1 168 ? 19.634 -91.694 19.280 1.00 5.69 147 ALA C N 1
ATOM 5880 C CA . ALA C 1 168 ? 19.912 -90.474 18.531 1.00 10.37 147 ALA C CA 1
ATOM 5881 C C . ALA C 1 168 ? 19.471 -90.623 17.080 1.00 9.01 147 ALA C C 1
ATOM 5882 O O . ALA C 1 168 ? 19.127 -89.643 16.421 1.00 7.09 147 ALA C O 1
ATOM 5884 N N . HIS C 1 169 ? 19.480 -91.858 16.589 1.00 7.05 148 HIS C N 1
ATOM 5885 C CA . HIS C 1 169 ? 19.135 -92.129 15.200 1.00 5.56 148 HIS C CA 1
ATOM 5886 C C . HIS C 1 169 ? 17.873 -92.980 15.096 1.00 9.17 148 HIS C C 1
ATOM 5887 O O . HIS C 1 169 ? 17.687 -93.705 14.120 1.00 6.36 148 HIS C O 1
ATOM 5894 N N . VAL C 1 170 ? 17.004 -92.879 16.097 1.00 6.00 149 VAL C N 1
ATOM 5895 C CA . VAL C 1 170 ? 15.857 -93.780 16.201 1.00 6.26 149 VAL C CA 1
ATOM 5896 C C . VAL C 1 170 ? 14.895 -93.721 15.005 1.00 6.37 149 VAL C C 1
ATOM 5897 O O . VAL C 1 170 ? 14.403 -94.759 14.557 1.00 6.60 149 VAL C O 1
ATOM 5901 N N . GLU C 1 171 ? 14.639 -92.532 14.465 1.00 7.95 150 GLU C N 1
ATOM 5902 C CA . GLU C 1 171 ? 13.699 -92.455 13.349 1.00 8.43 150 GLU C CA 1
ATOM 5903 C C . GLU C 1 171 ? 14.237 -93.078 12.061 1.00 7.57 150 GLU C C 1
ATOM 5904 O O . GLU C 1 171 ? 13.506 -93.778 11.365 1.00 5.37 150 GLU C O 1
ATOM 5910 N N . GLU C 1 172 ? 15.505 -92.830 11.740 1.00 6.16 151 GLU C N 1
ATOM 5911 C CA . GLU C 1 172 ? 16.073 -93.407 10.523 1.00 13.62 151 GLU C CA 1
ATOM 5912 C C . GLU C 1 172 ? 16.102 -94.937 10.614 1.00 7.05 151 GLU C C 1
ATOM 5913 O O . GLU C 1 172 ? 15.908 -95.633 9.615 1.00 5.20 151 GLU C O 1
ATOM 5919 N N . ILE C 1 173 ? 16.315 -95.451 11.822 1.00 5.26 152 ILE C N 1
ATOM 5920 C CA . ILE C 1 173 ? 16.292 -96.891 12.058 1.00 4.59 152 ILE C CA 1
ATOM 5921 C C . ILE C 1 173 ? 14.881 -97.446 11.862 1.00 6.14 152 ILE C C 1
ATOM 5922 O O . ILE C 1 173 ? 14.695 -98.513 11.275 1.00 9.39 152 ILE C O 1
ATOM 5927 N N . ALA C 1 174 ? 13.886 -96.706 12.340 1.00 6.92 153 ALA C N 1
ATOM 5928 C CA . ALA C 1 174 ? 12.491 -97.112 12.193 1.00 4.85 153 ALA C CA 1
ATOM 5929 C C . ALA C 1 174 ? 12.070 -97.204 10.726 1.00 10.25 153 ALA C C 1
ATOM 5930 O O . ALA C 1 174 ? 11.169 -97.968 10.376 1.00 7.73 153 ALA C O 1
ATOM 5932 N N . ALA C 1 175 ? 12.725 -96.425 9.870 1.00 8.14 154 ALA C N 1
ATOM 5933 C CA . ALA C 1 175 ? 12.385 -96.394 8.449 1.00 8.88 154 ALA C CA 1
ATOM 5934 C C . ALA C 1 175 ? 13.368 -97.196 7.594 1.00 10.73 154 ALA C C 1
ATOM 5935 O O . ALA C 1 175 ? 13.375 -97.075 6.370 1.00 10.75 154 ALA C O 1
ATOM 5937 N N . SER C 1 176 ? 14.179 -98.027 8.241 1.00 8.40 155 SER C N 1
ATOM 5938 C CA . SER C 1 176 ? 15.341 -98.633 7.590 1.00 10.56 155 SER C CA 1
ATOM 5939 C C . SER C 1 176 ? 15.069 -99.863 6.719 1.00 12.84 155 SER C C 1
ATOM 5940 O O . SER C 1 176 ? 15.914 -100.234 5.905 1.00 9.43 155 SER C O 1
ATOM 5943 N N . SER C 1 177 ? 13.914 -100.500 6.891 1.00 9.45 156 SER C N 1
ATOM 5944 C CA . SER C 1 177 ? 13.606 -101.706 6.122 1.00 7.70 156 SER C CA 1
ATOM 5945 C C . SER C 1 177 ? 12.122 -102.047 6.093 1.00 8.94 156 SER C C 1
ATOM 5946 O O . SER C 1 177 ? 11.439 -101.942 7.110 1.00 10.68 156 SER C O 1
ATOM 5949 N N . PRO C 1 178 ? 11.624 -102.475 4.922 1.00 10.92 157 PRO C N 1
ATOM 5950 C CA . PRO C 1 178 ? 10.244 -102.949 4.770 1.00 11.35 157 PRO C CA 1
ATOM 5951 C C . PRO C 1 178 ? 9.987 -104.213 5.589 1.00 11.48 157 PRO C C 1
ATOM 5952 O O . PRO C 1 178 ? 8.831 -104.556 5.825 1.00 8.00 157 PRO C O 1
ATOM 5956 N N . ARG C 1 179 ? 11.054 -104.891 6.010 1.00 7.78 158 ARG C N 1
ATOM 5957 C CA . ARG C 1 179 ? 10.935 -106.087 6.842 1.00 9.34 158 ARG C CA 1
ATOM 5958 C C . ARG C 1 179 ? 10.644 -105.736 8.297 1.00 7.98 158 ARG C C 1
ATOM 5959 O O . ARG C 1 179 ? 10.145 -106.566 9.060 1.00 6.18 158 ARG C O 1
ATOM 5967 N N . LEU C 1 180 ? 10.977 -104.510 8.684 1.00 5.28 159 LEU C N 1
ATOM 5968 C CA . LEU C 1 180 ? 10.918 -104.116 10.088 1.00 8.46 159 LEU C CA 1
ATOM 5969 C C . LEU C 1 180 ? 9.487 -104.091 10.621 1.00 9.79 159 LEU C C 1
ATOM 5970 O O . LEU C 1 180 ? 8.624 -103.404 10.076 1.00 10.32 159 LEU C O 1
ATOM 5975 N N . GLN C 1 181 ? 9.244 -104.844 11.691 1.00 9.25 160 GLN C N 1
ATOM 5976 C CA . GLN C 1 181 ? 7.912 -104.923 12.282 1.00 7.36 160 GLN C CA 1
ATOM 5977 C C . GLN C 1 181 ? 7.870 -104.437 13.727 1.00 8.79 160 GLN C C 1
ATOM 5978 O O . GLN C 1 181 ? 6.825 -103.997 14.206 1.00 7.82 160 GLN C O 1
ATOM 5984 N N . ALA C 1 182 ? 9.000 -104.520 14.423 1.00 7.35 161 ALA C N 1
ATOM 5985 C CA . ALA C 1 182 ? 9.032 -104.144 15.834 1.00 6.90 161 ALA C CA 1
ATOM 5986 C C . ALA C 1 182 ? 10.358 -103.532 16.270 1.00 6.21 161 ALA C C 1
ATOM 5987 O O . ALA C 1 182 ? 11.409 -103.830 15.708 1.00 5.65 161 ALA C O 1
ATOM 5989 N N . MET C 1 183 ? 10.286 -102.666 17.275 1.00 7.28 162 MET C N 1
ATOM 5990 C CA A MET C 1 183 ? 11.474 -102.045 17.856 0.44 6.59 162 MET C CA 1
ATOM 5991 C CA B MET C 1 183 ? 11.465 -102.041 17.851 0.56 6.60 162 MET C CA 1
ATOM 5992 C C . MET C 1 183 ? 11.377 -102.074 19.375 1.00 7.70 162 MET C C 1
ATOM 5993 O O . MET C 1 183 ? 10.392 -101.616 19.954 1.00 8.41 162 MET C O 1
ATOM 6002 N N . SER C 1 184 ? 12.403 -102.621 20.020 1.00 5.59 163 SER C N 1
ATOM 6003 C CA . SER C 1 184 ? 12.427 -102.712 21.476 1.00 6.61 163 SER C CA 1
ATOM 6004 C C . SER C 1 184 ? 13.445 -101.762 22.095 1.00 7.91 163 SER C C 1
ATOM 6005 O O . SER C 1 184 ? 14.494 -101.494 21.510 1.00 6.79 163 SER C O 1
ATOM 6008 N N . LEU C 1 185 ? 13.127 -101.258 23.283 1.00 6.37 164 LEU C N 1
ATOM 6009 C CA . LEU C 1 185 ? 14.110 -100.564 24.107 1.00 9.49 164 LEU C CA 1
ATOM 6010 C C . LEU C 1 185 ? 14.840 -101.585 24.968 1.00 8.48 164 LEU C C 1
ATOM 6011 O O . LEU C 1 185 ? 14.209 -102.366 25.666 1.00 10.44 164 LEU C O 1
ATOM 6016 N N . GLY C 1 186 ? 16.167 -101.583 24.918 1.00 6.74 165 GLY C N 1
ATOM 6017 C CA . GLY C 1 186 ? 16.951 -102.468 25.761 1.00 7.62 165 GLY C CA 1
ATOM 6018 C C . GLY C 1 186 ? 17.628 -101.680 26.866 1.00 8.06 165 GLY C C 1
ATOM 6019 O O . GLY C 1 186 ? 18.730 -101.178 26.680 1.00 8.21 165 GLY C O 1
ATOM 6020 N N . ALA C 1 187 ? 16.971 -101.577 28.017 1.00 9.98 166 ALA C N 1
ATOM 6021 C CA . ALA C 1 187 ? 17.425 -100.690 29.091 1.00 7.61 166 ALA C CA 1
ATOM 6022 C C . ALA C 1 187 ? 18.793 -101.025 29.698 1.00 10.01 166 ALA C C 1
ATOM 6023 O O . ALA C 1 187 ? 19.474 -100.136 30.209 1.00 10.10 166 ALA C O 1
ATOM 6025 N N . ALA C 1 188 ? 19.192 -102.293 29.658 1.00 6.66 167 ALA C N 1
ATOM 6026 C CA . ALA C 1 188 ? 20.484 -102.690 30.217 1.00 9.49 167 ALA C CA 1
ATOM 6027 C C . ALA C 1 188 ? 21.642 -102.125 29.398 1.00 8.67 167 ALA C C 1
ATOM 6028 O O . ALA C 1 188 ? 22.480 -101.390 29.921 1.00 10.64 167 ALA C O 1
ATOM 6030 N N . ASP C 1 189 ? 21.684 -102.466 28.113 1.00 9.24 168 ASP C N 1
ATOM 6031 C CA . ASP C 1 189 ? 22.708 -101.937 27.217 1.00 6.78 168 ASP C CA 1
ATOM 6032 C C . ASP C 1 189 ? 22.573 -100.429 27.032 1.00 9.24 168 ASP C C 1
ATOM 6033 O O . ASP C 1 189 ? 23.572 -99.731 26.859 1.00 9.64 168 ASP C O 1
ATOM 6038 N N . PHE C 1 190 ? 21.341 -99.929 27.057 1.00 5.88 169 PHE C N 1
ATOM 6039 C CA . PHE C 1 190 ? 21.115 -98.492 26.930 1.00 5.02 169 PHE C CA 1
ATOM 6040 C C . PHE C 1 190 ? 21.770 -97.748 28.089 1.00 10.38 169 PHE C C 1
ATOM 6041 O O . PHE C 1 190 ? 22.461 -96.754 27.882 1.00 4.83 169 PHE C O 1
ATOM 6049 N N . ALA C 1 191 ? 21.565 -98.246 29.306 1.00 5.99 170 ALA C N 1
ATOM 6050 C CA . ALA C 1 191 ? 22.166 -97.640 30.491 1.00 8.74 170 ALA C CA 1
ATOM 6051 C C . ALA C 1 191 ? 23.694 -97.665 30.429 1.00 8.61 170 ALA C C 1
ATOM 6052 O O . ALA C 1 191 ? 24.356 -96.675 30.749 1.00 10.50 170 ALA C O 1
ATOM 6054 N N . ALA C 1 192 ? 24.249 -98.798 30.011 1.00 9.12 171 ALA C N 1
ATOM 6055 C CA . ALA C 1 192 ? 25.695 -98.937 29.890 1.00 9.57 171 ALA C CA 1
ATOM 6056 C C . ALA C 1 192 ? 26.247 -97.981 28.835 1.00 12.96 171 ALA C C 1
ATOM 6057 O O . ALA C 1 192 ? 27.238 -97.287 29.065 1.00 8.70 171 ALA C O 1
ATOM 6059 N N . SER C 1 193 ? 25.590 -97.945 27.681 1.00 8.08 172 SER C N 1
ATOM 6060 C CA . SER C 1 193 ? 26.004 -97.077 26.585 1.00 8.78 172 SER C CA 1
ATOM 6061 C C . SER C 1 193 ? 25.912 -95.600 26.962 1.00 10.85 172 SER C C 1
ATOM 6062 O O . SER C 1 193 ? 26.788 -94.809 26.618 1.00 9.56 172 SER C O 1
ATOM 6065 N N . MET C 1 194 ? 24.848 -95.237 27.672 1.00 7.37 173 MET C N 1
ATOM 6066 C CA . MET C 1 194 ? 24.640 -93.855 28.089 1.00 7.58 173 MET C CA 1
ATOM 6067 C C . MET C 1 194 ? 25.537 -93.465 29.265 1.00 8.25 173 MET C C 1
ATOM 6068 O O . MET C 1 194 ? 25.679 -92.285 29.584 1.00 8.76 173 MET C O 1
ATOM 6073 N N . GLY C 1 195 ? 26.147 -94.458 29.903 1.00 9.10 174 GLY C N 1
ATOM 6074 C CA . GLY C 1 195 ? 26.978 -94.207 31.066 1.00 7.24 174 GLY C CA 1
ATOM 6075 C C . GLY C 1 195 ? 26.137 -93.929 32.298 1.00 11.40 174 GLY C C 1
ATOM 6076 O O . GLY C 1 195 ? 26.577 -93.249 33.226 1.00 8.02 174 GLY C O 1
ATOM 6077 N N . MET C 1 196 ? 24.915 -94.453 32.304 1.00 7.38 175 MET C N 1
ATOM 6078 C CA . MET C 1 196 ? 24.022 -94.306 33.449 1.00 10.26 175 MET C CA 1
ATOM 6079 C C . MET C 1 196 ? 24.603 -95.017 34.668 1.00 12.56 175 MET C C 1
ATOM 6080 O O . MET C 1 196 ? 25.045 -96.160 34.571 1.00 12.97 175 MET C O 1
ATOM 6085 N N . GLN C 1 197 ? 24.615 -94.338 35.811 1.00 10.81 176 GLN C N 1
ATOM 6086 C CA . GLN C 1 197 ? 25.137 -94.947 37.032 1.00 15.98 176 GLN C CA 1
ATOM 6087 C C . GLN C 1 197 ? 24.116 -95.898 37.651 1.00 19.82 176 GLN C C 1
ATOM 6088 O O . GLN C 1 197 ? 23.405 -95.541 38.591 1.00 14.67 176 GLN C O 1
ATOM 6094 N N . THR C 1 198 ? 24.047 -97.109 37.105 1.00 16.72 177 THR C N 1
ATOM 6095 C CA . THR C 1 198 ? 23.155 -98.138 37.622 1.00 15.88 177 THR C CA 1
ATOM 6096 C C . THR C 1 198 ? 23.553 -99.511 37.091 1.00 19.99 177 THR C C 1
ATOM 6097 O O . THR C 1 198 ? 24.148 -99.629 36.015 1.00 17.86 177 THR C O 1
ATOM 6101 N N . THR C 1 199 ? 23.234 -100.547 37.857 1.00 16.75 178 THR C N 1
ATOM 6102 C CA . THR C 1 199 ? 23.457 -101.918 37.420 1.00 17.80 178 THR C CA 1
ATOM 6103 C C . THR C 1 199 ? 22.120 -102.641 37.315 1.00 17.46 178 THR C C 1
ATOM 6104 O O . THR C 1 199 ? 22.065 -103.840 37.035 1.00 17.86 178 THR C O 1
ATOM 6108 N N . GLY C 1 200 ? 21.043 -101.897 37.544 1.00 17.59 179 GLY C N 1
ATOM 6109 C CA . GLY C 1 200 ? 19.702 -102.435 37.423 1.00 20.89 179 GLY C CA 1
ATOM 6110 C C . GLY C 1 200 ? 19.245 -102.443 35.978 1.00 21.18 179 GLY C C 1
ATOM 6111 O O . GLY C 1 200 ? 19.876 -101.835 35.113 1.00 18.79 179 GLY C O 1
ATOM 6112 N N . ILE C 1 201 ? 18.143 -103.135 35.715 1.00 12.76 180 ILE C N 1
ATOM 6113 C CA . ILE C 1 201 ? 17.605 -103.227 34.364 1.00 11.62 180 ILE C CA 1
ATOM 6114 C C . ILE C 1 201 ? 16.173 -102.704 34.323 1.00 11.64 180 ILE C C 1
ATOM 6115 O O . ILE C 1 201 ? 15.237 -103.399 34.716 1.00 12.78 180 ILE C O 1
ATOM 6120 N N . GLY C 1 202 ? 16.016 -101.467 33.858 1.00 7.73 181 GLY C N 1
ATOM 6121 C CA . GLY C 1 202 ? 14.720 -100.815 33.820 1.00 9.32 181 GLY C CA 1
ATOM 6122 C C . GLY C 1 202 ? 14.262 -100.365 35.194 1.00 10.38 181 GLY C C 1
ATOM 6123 O O . GLY C 1 202 ? 14.998 -100.482 36.170 1.00 12.01 181 GLY C O 1
ATOM 6124 N N . GLY C 1 203 ? 13.048 -99.832 35.264 1.00 9.32 182 GLY C N 1
ATOM 6125 C CA . GLY C 1 203 ? 12.419 -99.522 36.534 1.00 8.88 182 GLY C CA 1
ATOM 6126 C C . GLY C 1 203 ? 12.874 -98.243 37.208 1.00 15.75 182 GLY C C 1
ATOM 6127 O O . GLY C 1 203 ? 13.632 -97.452 36.639 1.00 10.69 182 GLY C O 1
ATOM 6128 N N . THR C 1 204 ? 12.394 -98.050 38.435 1.00 12.02 183 THR C N 1
ATOM 6129 C CA . THR C 1 204 ? 12.718 -96.879 39.243 1.00 10.34 183 THR C CA 1
ATOM 6130 C C . THR C 1 204 ? 14.211 -96.812 39.545 1.00 10.53 183 THR C C 1
ATOM 6131 O O . THR C 1 204 ? 14.836 -97.827 39.848 1.00 9.28 183 THR C O 1
ATOM 6135 N N . GLN C 1 205 ? 14.781 -95.615 39.447 1.00 9.13 184 GLN C N 1
ATOM 6136 C CA . GLN C 1 205 ? 16.163 -95.395 39.849 1.00 10.26 184 GLN C CA 1
ATOM 6137 C C . GLN C 1 205 ? 16.184 -94.584 41.138 1.00 12.71 184 GLN C C 1
ATOM 6138 O O . GLN C 1 205 ? 15.631 -93.486 41.195 1.00 10.07 184 GLN C O 1
ATOM 6144 N N . GLU C 1 206 ? 16.810 -95.141 42.170 1.00 9.52 185 GLU C N 1
ATOM 6145 C CA . GLU C 1 206 ? 16.828 -94.532 43.499 1.00 13.53 185 GLU C CA 1
ATOM 6146 C C . GLU C 1 206 ? 17.310 -93.084 43.474 1.00 11.20 185 GLU C C 1
ATOM 6147 O O . GLU C 1 206 ? 16.780 -92.233 44.190 1.00 10.46 185 GLU C O 1
ATOM 6153 N N . ASN C 1 207 ? 18.301 -92.806 42.630 1.00 12.16 186 ASN C N 1
ATOM 6154 C CA . ASN C 1 207 ? 18.892 -91.473 42.557 1.00 10.36 186 ASN C CA 1
ATOM 6155 C C . ASN C 1 207 ? 18.270 -90.551 41.510 1.00 11.32 186 ASN C C 1
ATOM 6156 O O . ASN C 1 207 ? 18.843 -89.516 41.177 1.00 11.27 186 ASN C O 1
ATOM 6161 N N . TYR C 1 208 ? 17.104 -90.917 40.989 1.00 9.22 187 TYR C N 1
ATOM 6162 C CA . TYR C 1 208 ? 16.417 -90.038 40.049 1.00 8.92 187 TYR C CA 1
ATOM 6163 C C . TYR C 1 208 ? 15.089 -89.555 40.619 1.00 10.54 187 TYR C C 1
ATOM 6164 O O . TYR C 1 208 ? 14.045 -90.176 40.414 1.00 11.54 187 TYR C O 1
ATOM 6173 N N . TYR C 1 209 ? 15.142 -88.436 41.333 1.00 8.14 188 TYR C N 1
ATOM 6174 C CA . TYR C 1 209 ? 13.984 -87.909 42.039 1.00 10.40 188 TYR C CA 1
ATOM 6175 C C . TYR C 1 209 ? 14.051 -86.390 42.073 1.00 9.82 188 TYR C C 1
ATOM 6176 O O . TYR C 1 209 ? 15.110 -85.804 41.855 1.00 9.64 188 TYR C O 1
ATOM 6185 N N . MET C 1 210 ? 12.917 -85.759 42.354 1.00 7.41 189 MET C N 1
ATOM 6186 C CA . MET C 1 210 ? 12.885 -84.326 42.597 1.00 9.76 189 MET C CA 1
ATOM 6187 C C . MET C 1 210 ? 12.778 -84.092 44.097 1.00 13.76 189 MET C C 1
ATOM 6188 O O . MET C 1 210 ? 11.997 -84.752 44.781 1.00 11.17 189 MET C O 1
ATOM 6193 N N . LEU C 1 211 ? 13.572 -83.161 44.610 1.00 9.77 190 LEU C N 1
ATOM 6194 C CA . LEU C 1 211 ? 13.449 -82.763 46.004 1.00 9.07 190 LEU C CA 1
ATOM 6195 C C . LEU C 1 211 ? 12.541 -81.546 46.091 1.00 12.56 190 LEU C C 1
ATOM 6196 O O . LEU C 1 211 ? 12.787 -80.530 45.440 1.00 11.15 190 LEU C O 1
ATOM 6201 N N . HIS C 1 212 ? 11.479 -81.655 46.882 1.00 9.47 191 HIS C N 1
ATOM 6202 C CA . HIS C 1 212 ? 10.593 -80.522 47.112 1.00 11.83 191 HIS C CA 1
ATOM 6203 C C . HIS C 1 212 ? 10.274 -80.383 48.593 1.00 14.50 191 HIS C C 1
ATOM 6204 O O . HIS C 1 212 ? 9.672 -81.277 49.189 1.00 15.52 191 HIS C O 1
ATOM 6211 N N . ASP C 1 213 ? 10.679 -79.255 49.171 1.00 16.50 192 ASP C N 1
ATOM 6212 C CA . ASP C 1 213 ? 10.503 -78.993 50.597 1.00 14.59 192 ASP C CA 1
ATOM 6213 C C . ASP C 1 213 ? 10.914 -80.179 51.465 1.00 14.79 192 ASP C C 1
ATOM 6214 O O . ASP C 1 213 ? 10.140 -80.648 52.299 1.00 14.81 192 ASP C O 1
ATOM 6219 N N . GLY C 1 214 ? 12.127 -80.674 51.243 1.00 12.24 193 GLY C N 1
ATOM 6220 C CA . GLY C 1 214 ? 12.691 -81.713 52.084 1.00 13.89 193 GLY C CA 1
ATOM 6221 C C . GLY C 1 214 ? 12.232 -83.132 51.804 1.00 13.55 193 GLY C C 1
ATOM 6222 O O . GLY C 1 214 ? 12.729 -84.071 52.426 1.00 14.13 193 GLY C O 1
ATOM 6223 N N . GLN C 1 215 ? 11.292 -83.300 50.878 1.00 14.57 194 GLN C N 1
ATOM 6224 C CA . GLN C 1 215 ? 10.803 -84.637 50.538 1.00 16.53 194 GLN C CA 1
ATOM 6225 C C . GLN C 1 215 ? 11.042 -85.001 49.071 1.00 16.51 194 GLN C C 1
ATOM 6226 O O . GLN C 1 215 ? 11.085 -84.131 48.200 1.00 14.74 194 GLN C O 1
ATOM 6232 N N . LYS C 1 216 ? 11.193 -86.294 48.806 1.00 11.31 195 LYS C N 1
ATOM 6233 C CA . LYS C 1 216 ? 11.573 -86.762 47.478 1.00 12.73 195 LYS C CA 1
ATOM 6234 C C . LYS C 1 216 ? 10.384 -87.229 46.642 1.00 17.33 195 LYS C C 1
ATOM 6235 O O . LYS C 1 216 ? 9.424 -87.793 47.166 1.00 11.68 195 LYS C O 1
ATOM 6241 N N . HIS C 1 217 ? 10.465 -86.990 45.336 1.00 11.97 196 HIS C N 1
ATOM 6242 C CA . HIS C 1 217 ? 9.439 -87.418 44.393 1.00 9.92 196 HIS C CA 1
ATOM 6243 C C . HIS C 1 217 ? 10.104 -88.054 43.182 1.00 12.15 196 HIS C C 1
ATOM 6244 O O . HIS C 1 217 ? 10.713 -87.362 42.369 1.00 10.33 196 HIS C O 1
ATOM 6251 N N . TRP C 1 218 ? 9.990 -89.371 43.063 1.00 11.78 197 TRP C N 1
ATOM 6252 C CA . TRP C 1 218 ? 10.675 -90.091 41.997 1.00 12.16 197 TRP C CA 1
ATOM 6253 C C . TRP C 1 218 ? 10.043 -89.858 40.626 1.00 10.76 197 TRP C C 1
ATOM 6254 O O . TRP C 1 218 ? 8.821 -89.830 40.485 1.00 8.94 197 TRP C O 1
ATOM 6265 N N . SER C 1 219 ? 10.897 -89.669 39.624 1.00 13.04 198 SER C N 1
ATOM 6266 C CA . SER C 1 219 ? 10.452 -89.353 38.271 1.00 7.62 198 SER C CA 1
ATOM 6267 C C . SER C 1 219 ? 10.968 -90.398 37.287 1.00 9.59 198 SER C C 1
ATOM 6268 O O . SER C 1 219 ? 11.797 -91.235 37.643 1.00 7.41 198 SER C O 1
ATOM 6271 N N . ASP C 1 220 ? 10.479 -90.347 36.051 1.00 8.60 199 ASP C N 1
ATOM 6272 C CA . ASP C 1 220 ? 10.831 -91.348 35.044 1.00 6.92 199 ASP C CA 1
ATOM 6273 C C . ASP C 1 220 ? 12.121 -90.996 34.308 1.00 8.22 199 ASP C C 1
ATOM 6274 O O . ASP C 1 220 ? 12.154 -90.049 33.519 1.00 9.32 199 ASP C O 1
ATOM 6279 N N . PRO C 1 221 ? 13.189 -91.774 34.552 1.00 5.97 200 PRO C N 1
ATOM 6280 C CA . PRO C 1 221 ? 14.489 -91.520 33.927 1.00 7.94 200 PRO C CA 1
ATOM 6281 C C . PRO C 1 221 ? 14.564 -92.113 32.523 1.00 6.86 200 PRO C C 1
ATOM 6282 O O . PRO C 1 221 ? 15.595 -91.981 31.862 1.00 8.99 200 PRO C O 1
ATOM 6286 N N . TRP C 1 222 ? 13.484 -92.755 32.080 1.00 5.60 201 TRP C N 1
ATOM 6287 C CA . TRP C 1 222 ? 13.452 -93.401 30.769 1.00 5.53 201 TRP C CA 1
ATOM 6288 C C . TRP C 1 222 ? 12.466 -92.730 29.820 1.00 6.15 201 TRP C C 1
ATOM 6289 O O . TRP C 1 222 ? 12.221 -93.234 28.723 1.00 7.00 201 TRP C O 1
ATOM 6300 N N . HIS C 1 223 ? 11.904 -91.600 30.238 1.00 5.61 202 HIS C N 1
ATOM 6301 C CA . HIS C 1 223 ? 10.788 -90.992 29.514 1.00 7.49 202 HIS C CA 1
ATOM 6302 C C . HIS C 1 223 ? 11.039 -90.715 28.032 1.00 6.87 202 HIS C C 1
ATOM 6303 O O . HIS C 1 223 ? 10.286 -91.179 27.175 1.00 5.45 202 HIS C O 1
ATOM 6310 N N . TRP C 1 224 ? 12.081 -89.943 27.736 1.00 3.75 203 TRP C N 1
ATOM 6311 C CA . TRP C 1 224 ? 12.369 -89.556 26.358 1.00 4.91 203 TRP C CA 1
ATOM 6312 C C . TRP C 1 224 ? 12.670 -90.761 25.475 1.00 3.81 203 TRP C C 1
ATOM 6313 O O . TRP C 1 224 ? 12.120 -90.887 24.381 1.00 4.94 203 TRP C O 1
ATOM 6324 N N . ALA C 1 225 ? 13.542 -91.644 25.954 1.00 5.35 204 ALA C N 1
ATOM 6325 C CA . ALA C 1 225 ? 13.931 -92.822 25.189 1.00 4.52 204 ALA C CA 1
ATOM 6326 C C . ALA C 1 225 ? 12.706 -93.635 24.782 1.00 6.10 204 ALA C C 1
ATOM 6327 O O . ALA C 1 225 ? 12.585 -94.049 23.632 1.00 6.84 204 ALA C O 1
ATOM 6329 N N . GLN C 1 226 ? 11.789 -93.832 25.723 1.00 4.79 205 GLN C N 1
ATOM 6330 C CA . GLN C 1 226 ? 10.566 -94.579 25.452 1.00 7.23 205 GLN C CA 1
ATOM 6331 C C . GLN C 1 226 ? 9.638 -93.840 24.496 1.00 6.39 205 GLN C C 1
ATOM 6332 O O . GLN C 1 226 ? 9.151 -94.418 23.531 1.00 4.00 205 GLN C O 1
ATOM 6338 N N . ALA C 1 227 ? 9.407 -92.559 24.763 1.00 4.12 206 ALA C N 1
ATOM 6339 C CA . ALA C 1 227 ? 8.500 -91.763 23.943 1.00 3.47 206 ALA C CA 1
ATOM 6340 C C . ALA C 1 227 ? 9.017 -91.588 22.514 1.00 5.58 206 ALA C C 1
ATOM 6341 O O . ALA C 1 227 ? 8.239 -91.635 21.560 1.00 2.95 206 ALA C O 1
ATOM 6343 N N . ALA C 1 228 ? 10.323 -91.370 22.371 1.00 4.50 207 ALA C N 1
ATOM 6344 C CA . ALA C 1 228 ? 10.929 -91.191 21.052 1.00 4.64 207 ALA C CA 1
ATOM 6345 C C . ALA C 1 228 ? 10.835 -92.473 20.230 1.00 4.08 207 ALA C C 1
ATOM 6346 O O . ALA C 1 228 ? 10.614 -92.430 19.021 1.00 4.76 207 ALA C O 1
ATOM 6348 N N . ILE C 1 229 ? 11.002 -93.612 20.893 1.00 3.19 208 ILE C N 1
ATOM 6349 C CA . ILE C 1 229 ? 10.861 -94.905 20.229 1.00 5.93 208 ILE C CA 1
ATOM 6350 C C . ILE C 1 229 ? 9.432 -95.110 19.726 1.00 4.72 208 ILE C C 1
ATOM 6351 O O . ILE C 1 229 ? 9.221 -95.567 18.602 1.00 4.93 208 ILE C O 1
ATOM 6356 N N . VAL C 1 230 ? 8.456 -94.758 20.555 1.00 3.21 209 VAL C N 1
ATOM 6357 C CA . VAL C 1 230 ? 7.053 -94.876 20.170 1.00 5.08 209 VAL C CA 1
ATOM 6358 C C . VAL C 1 230 ? 6.729 -93.977 18.975 1.00 4.34 209 VAL C C 1
ATOM 6359 O O . VAL C 1 230 ? 6.067 -94.404 18.031 1.00 4.71 209 VAL C O 1
ATOM 6363 N N . ALA C 1 231 ? 7.206 -92.737 19.019 1.00 3.61 210 ALA C N 1
ATOM 6364 C CA . ALA C 1 231 ? 6.953 -91.785 17.941 1.00 3.86 210 ALA C CA 1
ATOM 6365 C C . ALA C 1 231 ? 7.599 -92.244 16.638 1.00 6.56 210 ALA C C 1
ATOM 6366 O O . ALA C 1 231 ? 6.992 -92.157 15.569 1.00 7.43 210 ALA C O 1
ATOM 6368 N N . ALA C 1 232 ? 8.830 -92.736 16.734 1.00 3.49 211 ALA C N 1
ATOM 6369 C CA . ALA C 1 232 ? 9.535 -93.260 15.572 1.00 4.62 211 ALA C CA 1
ATOM 6370 C C . ALA C 1 232 ? 8.766 -94.424 14.955 1.00 6.72 211 ALA C C 1
ATOM 6371 O O . ALA C 1 232 ? 8.590 -94.492 13.739 1.00 5.49 211 ALA C O 1
ATOM 6373 N N . CYS C 1 233 ? 8.299 -95.332 15.805 1.00 5.63 212 CYS C N 1
ATOM 6374 C CA . CYS C 1 233 ? 7.585 -96.518 15.344 1.00 7.04 212 CYS C CA 1
ATOM 6375 C C . CYS C 1 233 ? 6.230 -96.202 14.729 1.00 4.78 212 CYS C C 1
ATOM 6376 O O . CYS C 1 233 ? 5.893 -96.709 13.658 1.00 6.20 212 CYS C O 1
ATOM 6379 N N . ARG C 1 234 ? 5.450 -95.373 15.412 1.00 4.36 213 ARG C N 1
ATOM 6380 C CA . ARG C 1 234 ? 4.118 -95.036 14.931 1.00 5.95 213 ARG C CA 1
ATOM 6381 C C . ARG C 1 234 ? 4.181 -94.225 13.638 1.00 7.72 213 ARG C C 1
ATOM 6382 O O . ARG C 1 234 ? 3.291 -94.321 12.793 1.00 7.60 213 ARG C O 1
ATOM 6390 N N . THR C 1 235 ? 5.240 -93.436 13.482 1.00 4.63 214 THR C N 1
ATOM 6391 C CA . THR C 1 235 ? 5.441 -92.674 12.255 1.00 6.72 214 THR C CA 1
ATOM 6392 C C . THR C 1 235 ? 5.624 -93.601 11.050 1.00 9.76 214 THR C C 1
ATOM 6393 O O . THR C 1 235 ? 5.156 -93.303 9.951 1.00 7.17 214 THR C O 1
ATOM 6397 N N . HIS C 1 236 ? 6.283 -94.736 11.265 1.00 7.12 215 HIS C N 1
ATOM 6398 C CA . HIS C 1 236 ? 6.671 -95.603 10.154 1.00 8.35 215 HIS C CA 1
ATOM 6399 C C . HIS C 1 236 ? 6.008 -96.982 10.150 1.00 11.44 215 HIS C C 1
ATOM 6400 O O . HIS C 1 236 ? 6.434 -97.876 9.420 1.00 12.86 215 HIS C O 1
ATOM 6407 N N . GLY C 1 237 ? 4.969 -97.149 10.961 1.00 8.44 216 GLY C N 1
ATOM 6408 C CA . GLY C 1 237 ? 4.189 -98.375 10.953 1.00 10.38 216 GLY C CA 1
ATOM 6409 C C . GLY C 1 237 ? 4.868 -99.551 11.627 1.00 13.46 216 GLY C C 1
ATOM 6410 O O . GLY C 1 237 ? 4.709 -100.694 11.202 1.00 14.85 216 GLY C O 1
ATOM 6411 N N . ILE C 1 238 ? 5.616 -99.266 12.688 1.00 9.05 217 ILE C N 1
ATOM 6412 C CA . ILE C 1 238 ? 6.353 -100.288 13.422 1.00 10.82 217 ILE C CA 1
ATOM 6413 C C . ILE C 1 238 ? 5.733 -100.451 14.808 1.00 8.33 217 ILE C C 1
ATOM 6414 O O . ILE C 1 238 ? 5.128 -99.516 15.331 1.00 8.87 217 ILE C O 1
ATOM 6419 N N . LEU C 1 239 ? 5.876 -101.635 15.396 1.00 8.46 218 LEU C N 1
ATOM 6420 C CA . LEU C 1 239 ? 5.415 -101.870 16.762 1.00 9.26 218 LEU C CA 1
ATOM 6421 C C . LEU C 1 239 ? 6.483 -101.469 17.778 1.00 5.34 218 LEU C C 1
ATOM 6422 O O . LEU C 1 239 ? 7.576 -102.035 17.789 1.00 7.68 218 LEU C O 1
ATOM 6427 N N . PRO C 1 240 ? 6.176 -100.484 18.634 1.00 8.75 219 PRO C N 1
ATOM 6428 C CA . PRO C 1 240 ? 7.103 -100.147 19.720 1.00 5.93 219 PRO C CA 1
ATOM 6429 C C . PRO C 1 240 ? 6.920 -101.088 20.909 1.00 6.52 219 PRO C C 1
ATOM 6430 O O . PRO C 1 240 ? 5.793 -101.302 21.361 1.00 6.64 219 PRO C O 1
ATOM 6434 N N . VAL C 1 241 ? 8.020 -101.650 21.401 1.00 5.00 220 VAL C N 1
ATOM 6435 C CA . VAL C 1 241 ? 7.969 -102.654 22.462 1.00 5.33 220 VAL C CA 1
ATOM 6436 C C . VAL C 1 241 ? 8.924 -102.295 23.597 1.00 9.91 220 VAL C C 1
ATOM 6437 O O . VAL C 1 241 ? 10.001 -101.752 23.358 1.00 8.64 220 VAL C O 1
ATOM 6441 N N . ASP C 1 242 ? 8.519 -102.584 24.831 1.00 6.52 221 ASP C N 1
ATOM 6442 C CA . ASP C 1 242 ? 9.382 -102.377 25.989 1.00 9.24 221 ASP C CA 1
ATOM 6443 C C . ASP C 1 242 ? 10.247 -103.615 26.222 1.00 9.43 221 ASP C C 1
ATOM 6444 O O . ASP C 1 242 ? 9.788 -104.744 26.052 1.00 7.47 221 ASP C O 1
ATOM 6449 N N . GLY C 1 243 ? 11.502 -103.406 26.604 1.00 10.16 222 GLY C N 1
ATOM 6450 C CA . GLY C 1 243 ? 12.427 -104.513 26.774 1.00 7.17 222 GLY C CA 1
ATOM 6451 C C . GLY C 1 243 ? 12.415 -105.142 28.154 1.00 8.51 222 GLY C C 1
ATOM 6452 O O . GLY C 1 243 ? 11.396 -105.122 28.842 1.00 8.51 222 GLY C O 1
ATOM 6453 N N . PRO C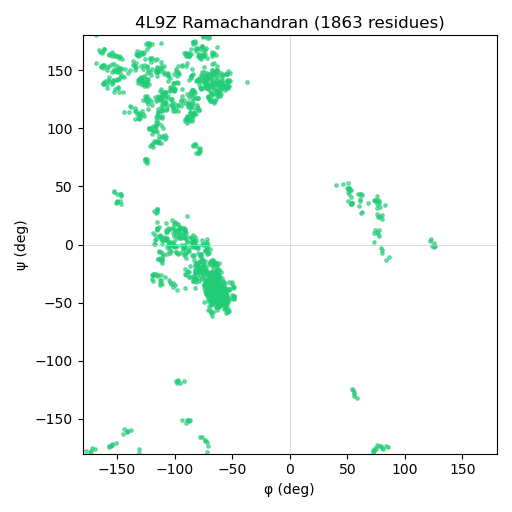 1 244 ? 13.562 -105.695 28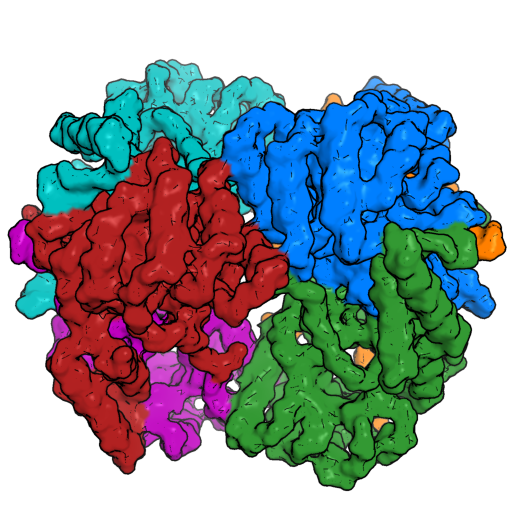.572 1.00 9.24 223 PRO C N 1
ATOM 6454 C CA . PRO C 1 244 ? 13.635 -106.495 29.798 1.00 11.83 223 PRO C CA 1
ATOM 6455 C C . PRO C 1 244 ? 13.511 -105.669 31.072 1.00 12.19 223 PRO C C 1
ATOM 6456 O O . PRO C 1 244 ? 14.018 -104.549 31.156 1.00 9.95 223 PRO C O 1
ATOM 6460 N N . PHE C 1 245 ? 12.816 -106.234 32.051 1.00 11.56 224 PHE C N 1
ATOM 6461 C CA . PHE C 1 245 ? 12.783 -105.694 33.401 1.00 8.60 224 PHE C CA 1
ATOM 6462 C C . PHE C 1 245 ? 13.532 -106.689 34.281 1.00 15.05 224 PHE C C 1
ATOM 6463 O O . PHE C 1 245 ? 13.101 -107.833 34.440 1.00 12.70 224 PHE C O 1
ATOM 6471 N N . GLY C 1 246 ? 14.660 -106.255 34.836 1.00 11.14 225 GLY C N 1
ATOM 6472 C CA . GLY C 1 246 ? 15.595 -107.158 35.487 1.00 12.97 225 GLY C CA 1
ATOM 6473 C C . GLY C 1 246 ? 15.105 -107.896 36.721 1.00 18.28 225 GLY C C 1
ATOM 6474 O O . GLY C 1 246 ? 15.404 -109.077 36.899 1.00 13.78 225 GLY C O 1
ATOM 6475 N N . ASP C 1 247 ? 14.361 -107.203 37.577 1.00 14.32 226 ASP C N 1
ATOM 6476 C CA . ASP C 1 247 ? 13.942 -107.768 38.855 1.00 14.48 226 ASP C CA 1
ATOM 6477 C C . ASP C 1 247 ? 12.702 -108.646 38.710 1.00 12.44 226 ASP C C 1
ATOM 6478 O O . ASP C 1 247 ? 11.577 -108.178 38.891 1.00 9.53 226 ASP C O 1
ATOM 6483 N N . PHE C 1 248 ? 12.906 -109.923 38.399 1.00 13.56 227 PHE C N 1
ATOM 6484 C CA . PHE C 1 248 ? 11.778 -110.840 38.237 1.00 15.93 227 PHE C CA 1
ATOM 6485 C C . PHE C 1 248 ? 11.169 -111.262 39.576 1.00 21.12 227 PHE C C 1
ATOM 6486 O O . PHE C 1 248 ? 10.203 -112.023 39.614 1.00 22.34 227 PHE C O 1
ATOM 6494 N N . SER C 1 249 ? 11.733 -110.754 40.668 1.00 16.19 228 SER C N 1
ATOM 6495 C CA . SER C 1 249 ? 11.184 -110.993 42.001 1.00 18.58 228 SER C CA 1
ATOM 6496 C C . SER C 1 249 ? 10.247 -109.864 42.430 1.00 22.57 228 SER C C 1
ATOM 6497 O O . SER C 1 249 ? 9.675 -109.900 43.523 1.00 24.02 228 SER C O 1
ATOM 6500 N N . ASP C 1 250 ? 10.090 -108.863 41.568 1.00 19.04 229 ASP C N 1
ATOM 6501 C CA . ASP C 1 250 ? 9.301 -107.680 41.906 1.00 17.32 229 ASP C CA 1
ATOM 6502 C C . ASP C 1 250 ? 8.122 -107.486 40.950 1.00 18.02 229 ASP C C 1
ATOM 6503 O O . ASP C 1 250 ? 8.214 -106.738 39.974 1.00 14.12 229 ASP C O 1
ATOM 6508 N N . ASP C 1 251 ? 7.014 -108.157 41.252 1.00 12.74 230 ASP C N 1
ATOM 6509 C CA . ASP C 1 251 ? 5.812 -108.101 40.423 1.00 11.85 230 ASP C CA 1
ATOM 6510 C C . ASP C 1 251 ? 5.261 -106.685 40.265 1.00 11.84 230 ASP C C 1
ATOM 6511 O O . ASP C 1 251 ? 4.892 -106.275 39.165 1.00 12.08 230 ASP C O 1
ATOM 6516 N N . GLU C 1 252 ? 5.196 -105.945 41.367 1.00 12.32 231 GLU C N 1
ATOM 6517 C CA . GLU C 1 252 ? 4.619 -104.606 41.347 1.00 15.00 231 GLU C CA 1
ATOM 6518 C C . GLU C 1 252 ? 5.511 -103.628 40.592 1.00 13.55 231 GLU C C 1
ATOM 6519 O O . GLU C 1 252 ? 5.021 -102.723 39.920 1.00 11.38 231 GLU C O 1
ATOM 6525 N N . GLY C 1 253 ? 6.821 -103.819 40.707 1.00 10.66 232 GLY C N 1
ATOM 6526 C CA . GLY C 1 253 ? 7.770 -103.029 39.949 1.00 11.09 232 GLY C CA 1
ATOM 6527 C C . GLY C 1 253 ? 7.599 -103.281 38.463 1.00 12.08 232 GLY C C 1
ATOM 6528 O O . GLY C 1 253 ? 7.643 -102.349 37.661 1.00 10.17 232 GLY C O 1
ATOM 6529 N N . PHE C 1 254 ? 7.397 -104.544 38.096 1.00 9.91 233 PHE C N 1
ATOM 6530 C CA . PHE C 1 254 ? 7.156 -104.896 36.704 1.00 12.90 233 PHE C CA 1
ATOM 6531 C C . PHE C 1 254 ? 5.885 -104.224 36.206 1.00 12.01 233 PHE C C 1
ATOM 6532 O O . PHE C 1 254 ? 5.869 -103.659 35.114 1.00 9.58 233 PHE C O 1
ATOM 6540 N N . ARG C 1 255 ? 4.824 -104.298 37.007 1.00 8.47 234 ARG C N 1
ATOM 6541 C CA . ARG C 1 255 ? 3.548 -103.684 36.651 1.00 12.44 234 ARG C CA 1
ATOM 6542 C C . ARG C 1 255 ? 3.706 -102.186 36.413 1.00 12.08 234 ARG C C 1
ATOM 6543 O O . ARG C 1 255 ? 3.152 -101.644 35.461 1.00 12.73 234 ARG C O 1
ATOM 6551 N N . ALA C 1 256 ? 4.473 -101.526 37.275 1.00 9.86 235 ALA C N 1
ATOM 6552 C CA . ALA C 1 256 ? 4.708 -100.091 37.148 1.00 11.58 235 ALA C CA 1
ATOM 6553 C C . ALA C 1 256 ? 5.399 -99.759 35.829 1.00 8.25 235 ALA C C 1
ATOM 6554 O O . ALA C 1 256 ? 4.950 -98.882 35.089 1.00 8.14 235 ALA C O 1
ATOM 6556 N N . GLN C 1 257 ? 6.491 -100.467 35.547 1.00 10.15 236 GLN C N 1
ATOM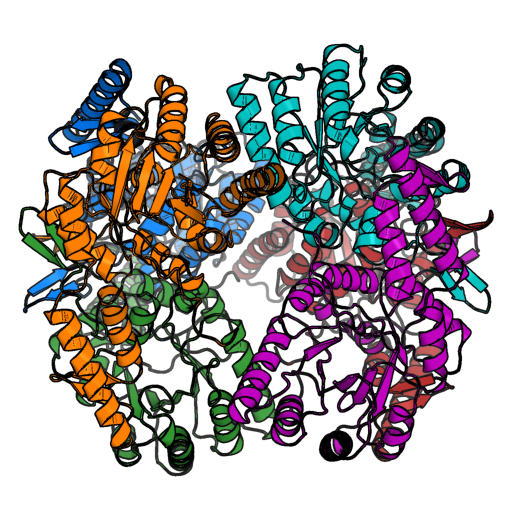 6557 C CA . GLN C 1 257 ? 7.251 -100.286 34.312 1.00 8.44 236 GLN C CA 1
ATOM 6558 C C . GLN C 1 257 ? 6.376 -100.549 33.089 1.00 13.78 236 GLN C C 1
ATOM 6559 O O . GLN C 1 257 ? 6.330 -99.742 32.159 1.00 7.12 236 GLN C O 1
ATOM 6565 N N . ALA C 1 258 ? 5.676 -101.678 33.102 1.00 10.26 237 ALA C N 1
ATOM 6566 C CA . ALA C 1 258 ? 4.824 -102.064 31.983 1.00 10.61 237 ALA C CA 1
ATOM 6567 C C . ALA C 1 258 ? 3.687 -101.067 31.769 1.00 12.69 237 ALA C C 1
ATOM 6568 O O . ALA C 1 258 ? 3.309 -100.784 30.631 1.00 8.26 237 ALA C O 1
ATOM 6570 N N . ARG C 1 259 ? 3.150 -100.535 32.862 1.00 6.95 238 ARG C N 1
ATOM 6571 C CA . ARG C 1 259 ? 2.071 -99.554 32.780 1.00 7.42 238 ARG C CA 1
ATOM 6572 C C . ARG C 1 259 ? 2.539 -98.239 32.166 1.00 11.57 238 ARG C C 1
ATOM 6573 O O . ARG C 1 259 ? 1.822 -97.635 31.366 1.00 7.45 238 ARG C O 1
ATOM 6581 N N . ARG C 1 260 ? 3.736 -97.794 32.542 1.00 6.59 239 ARG C N 1
ATOM 6582 C CA . ARG C 1 260 ? 4.317 -96.599 31.938 1.00 9.82 239 ARG C CA 1
ATOM 6583 C C . ARG C 1 260 ? 4.467 -96.789 30.435 1.00 7.14 239 ARG C C 1
ATOM 6584 O O . ARG C 1 260 ? 4.104 -95.914 29.650 1.00 5.65 239 ARG C O 1
ATOM 6592 N N . SER C 1 261 ? 4.996 -97.946 30.045 1.00 6.32 240 SER C N 1
ATOM 6593 C CA . SER C 1 261 ? 5.169 -98.282 28.637 1.00 7.56 240 SER C CA 1
ATOM 6594 C C . SER C 1 261 ? 3.838 -98.309 27.890 1.00 10.46 240 SER C C 1
ATOM 6595 O O . SER C 1 261 ? 3.716 -97.742 26.801 1.00 8.75 240 SER C O 1
ATOM 6598 N N . ALA C 1 262 ? 2.847 -98.972 28.477 1.00 7.28 241 ALA C N 1
ATOM 6599 C CA . ALA C 1 262 ? 1.526 -99.073 27.865 1.00 8.17 241 ALA C CA 1
ATOM 6600 C C . ALA C 1 262 ? 0.898 -97.695 27.696 1.00 8.12 241 ALA C C 1
ATOM 6601 O O . ALA C 1 262 ? 0.248 -97.418 26.687 1.00 9.72 241 ALA C O 1
ATOM 6603 N N . THR C 1 263 ? 1.104 -96.832 28.686 1.00 7.30 242 THR C N 1
ATOM 6604 C CA . THR C 1 263 ? 0.573 -95.476 28.641 1.00 6.86 242 THR C CA 1
ATOM 6605 C C . THR C 1 263 ? 1.205 -94.671 27.509 1.00 8.34 242 THR C C 1
ATOM 6606 O O . THR C 1 263 ? 0.521 -93.922 26.818 1.00 6.26 242 THR C O 1
ATOM 6610 N N . LEU C 1 264 ? 2.511 -94.837 27.317 1.00 7.37 243 LEU C N 1
ATOM 6611 C CA . LEU C 1 264 ? 3.237 -94.066 26.313 1.00 6.64 243 LEU C CA 1
ATOM 6612 C C . LEU C 1 264 ? 2.954 -94.546 24.890 1.00 8.73 243 LEU C C 1
ATOM 6613 O O . LEU C 1 264 ? 3.140 -93.797 23.933 1.00 5.89 243 LEU C O 1
ATOM 6618 N N . GLY C 1 265 ? 2.515 -95.794 24.751 1.00 5.69 244 GLY C N 1
ATOM 6619 C CA . GLY C 1 265 ? 2.131 -96.308 23.448 1.00 4.74 244 GLY C CA 1
ATOM 6620 C C . GLY C 1 265 ? 2.824 -97.590 23.020 1.00 7.98 244 GLY C C 1
ATOM 6621 O O . GLY C 1 265 ? 2.584 -98.091 21.922 1.00 7.05 244 GLY C O 1
ATOM 6622 N N . MET C 1 266 ? 3.690 -98.122 23.875 1.00 4.62 245 MET C N 1
ATOM 6623 C CA . MET C 1 266 ? 4.306 -99.413 23.601 1.00 6.71 245 MET C CA 1
ATOM 6624 C C . MET C 1 266 ? 3.253 -100.507 23.744 1.00 9.30 245 MET C C 1
ATOM 6625 O O . MET C 1 266 ? 2.365 -100.412 24.591 1.00 8.14 245 MET C O 1
ATOM 6630 N N . VAL C 1 267 ? 3.346 -101.535 22.906 1.00 9.77 246 VAL C N 1
ATOM 6631 C CA . VAL C 1 267 ? 2.266 -102.511 22.778 1.00 6.91 246 VAL C CA 1
ATOM 6632 C C . VAL C 1 267 ? 2.546 -103.828 23.487 1.00 11.91 246 VAL C C 1
ATOM 6633 O O . VAL C 1 267 ? 1.678 -104.701 23.544 1.00 9.51 246 VAL C O 1
ATOM 6637 N N . GLY C 1 268 ? 3.753 -103.971 24.023 1.00 9.88 247 GLY C N 1
ATOM 6638 C CA . GLY C 1 268 ? 4.126 -105.180 24.735 1.00 8.66 247 GLY C CA 1
ATOM 6639 C C . GLY C 1 268 ? 5.427 -105.031 25.498 1.00 9.76 247 GLY C C 1
ATOM 6640 O O . GLY C 1 268 ? 6.056 -103.971 25.471 1.00 7.83 247 GLY C O 1
ATOM 6641 N N . LYS C 1 269 ? 5.832 -106.099 26.178 1.00 8.03 248 LYS C N 1
ATOM 6642 C CA . LYS C 1 269 ? 7.061 -106.086 26.966 1.00 7.11 248 LYS C CA 1
ATOM 6643 C C . LYS C 1 269 ? 7.719 -107.462 26.982 1.00 8.46 248 LYS C C 1
ATOM 6644 O O . LYS C 1 269 ? 7.035 -108.484 26.931 1.00 11.00 248 LYS C O 1
ATOM 6650 N N . TRP C 1 270 ? 9.047 -107.483 27.041 1.00 7.54 249 TRP C N 1
ATOM 6651 C CA . TRP C 1 270 ? 9.786 -108.734 27.129 1.00 6.44 249 TRP C CA 1
ATOM 6652 C C . TRP C 1 270 ? 9.475 -109.448 28.431 1.00 9.34 249 TRP C C 1
ATOM 6653 O O . TRP C 1 270 ? 9.192 -108.813 29.448 1.00 8.79 249 TRP C O 1
ATOM 6664 N N . ALA C 1 271 ? 9.549 -110.773 28.397 1.00 11.06 250 ALA C N 1
ATOM 6665 C CA . ALA C 1 271 ? 9.615 -111.567 29.613 1.00 10.38 250 ALA C CA 1
ATOM 6666 C C . ALA C 1 271 ? 10.955 -112.282 29.616 1.00 10.10 250 ALA C C 1
ATOM 6667 O O . ALA C 1 271 ? 11.290 -112.992 28.666 1.00 10.19 250 ALA C O 1
ATOM 6669 N N . ILE C 1 272 ? 11.733 -112.074 30.672 1.00 9.81 251 ILE C N 1
ATOM 6670 C CA . ILE C 1 272 ? 13.011 -112.761 30.818 1.00 13.78 251 ILE C CA 1
ATOM 6671 C C . ILE C 1 272 ? 12.910 -113.836 31.894 1.00 15.55 251 ILE C C 1
ATOM 6672 O O . ILE C 1 272 ? 13.902 -114.464 32.265 1.00 19.26 251 ILE C O 1
ATOM 6677 N N . HIS C 1 273 ? 11.692 -114.029 32.389 1.00 14.97 252 HIS C N 1
ATOM 6678 C CA . HIS C 1 273 ? 11.379 -115.062 33.366 1.00 14.53 252 HIS C CA 1
ATOM 6679 C C . HIS C 1 273 ? 9.911 -115.434 33.180 1.00 15.07 252 HIS C C 1
ATOM 6680 O O . HIS C 1 273 ? 9.084 -114.563 32.911 1.00 14.35 252 HIS C O 1
ATOM 6687 N N . PRO C 1 274 ? 9.584 -116.732 33.308 1.00 17.43 253 PRO C N 1
ATOM 6688 C CA . PRO C 1 274 ? 8.219 -117.245 33.127 1.00 14.83 253 PRO C CA 1
ATOM 6689 C C . PRO C 1 274 ? 7.152 -116.457 33.880 1.00 14.32 253 PRO C C 1
ATOM 6690 O O . PRO C 1 274 ? 6.045 -116.302 33.368 1.00 18.83 253 PRO C O 1
ATOM 6694 N N . LYS C 1 275 ? 7.480 -115.972 35.073 1.00 15.29 254 LYS C N 1
ATOM 6695 C CA . LYS C 1 275 ? 6.522 -115.223 35.882 1.00 15.44 254 LYS C CA 1
ATOM 6696 C C . LYS C 1 275 ? 6.082 -113.918 35.227 1.00 17.50 254 LYS C C 1
ATOM 6697 O O . LYS C 1 275 ? 4.994 -113.417 35.507 1.00 14.29 254 LYS C O 1
ATOM 6703 N N . GLN C 1 276 ? 6.926 -113.370 34.358 1.00 12.14 255 GLN C N 1
ATOM 6704 C CA . GLN C 1 276 ? 6.649 -112.070 33.753 1.00 15.38 255 GLN C CA 1
ATOM 6705 C C . GLN C 1 276 ? 5.650 -112.138 32.599 1.00 11.26 255 GLN C C 1
ATOM 6706 O O . GLN C 1 276 ? 5.061 -111.124 32.224 1.00 13.93 255 GLN C O 1
ATOM 6712 N N . VAL C 1 277 ? 5.458 -113.331 32.045 1.00 8.97 256 VAL C N 1
ATOM 6713 C CA . VAL C 1 277 ? 4.542 -113.513 30.921 1.00 10.80 256 VAL C CA 1
ATOM 6714 C C . VAL C 1 277 ? 3.107 -113.138 31.292 1.00 13.36 256 VAL C C 1
ATOM 6715 O O . VAL C 1 277 ? 2.434 -112.423 30.549 1.00 14.16 256 VAL C O 1
ATOM 6719 N N . ALA C 1 278 ? 2.647 -113.615 32.446 1.00 14.13 257 ALA C N 1
ATOM 6720 C CA . ALA C 1 278 ? 1.297 -113.308 32.914 1.00 12.50 257 ALA C CA 1
ATOM 6721 C C . ALA C 1 278 ? 1.154 -111.823 33.234 1.00 10.10 257 ALA C C 1
ATOM 6722 O O . ALA C 1 278 ? 0.109 -111.220 32.991 1.00 9.96 257 ALA C O 1
ATOM 6724 N N . LEU C 1 279 ? 2.217 -111.237 33.774 1.00 12.14 258 LEU C N 1
ATOM 6725 C CA . LEU C 1 279 ? 2.218 -109.822 34.115 1.00 13.12 258 LEU C CA 1
ATOM 6726 C C . LEU C 1 279 ? 2.113 -108.948 32.866 1.00 8.46 258 LEU C C 1
ATOM 6727 O O . LEU C 1 279 ? 1.364 -107.971 32.844 1.00 9.66 258 LEU C O 1
ATOM 6732 N N . ALA C 1 280 ? 2.865 -109.309 31.831 1.00 9.02 259 ALA C N 1
ATOM 6733 C CA . ALA C 1 280 ? 2.836 -108.579 30.565 1.00 11.49 259 ALA C CA 1
ATOM 6734 C C . ALA C 1 280 ? 1.459 -108.658 29.908 1.00 9.80 259 ALA C C 1
ATOM 6735 O O . ALA C 1 280 ? 0.888 -107.636 29.525 1.00 12.19 259 ALA C O 1
ATOM 6737 N N . ASN C 1 281 ? 0.929 -109.872 29.784 1.00 10.69 260 ASN C N 1
ATOM 6738 C CA . ASN C 1 281 ? -0.401 -110.071 29.211 1.00 11.00 260 ASN C CA 1
ATOM 6739 C C . ASN C 1 281 ? -1.473 -109.284 29.958 1.00 10.89 260 ASN C C 1
ATOM 6740 O O . ASN C 1 281 ? -2.401 -108.749 29.352 1.00 10.42 260 ASN C O 1
ATOM 6745 N N . GLU C 1 282 ? -1.331 -109.213 31.276 1.00 12.87 261 GLU C N 1
ATOM 6746 C CA . GLU C 1 282 ? -2.262 -108.470 32.115 1.00 14.03 261 GLU C CA 1
ATOM 6747 C C . GLU C 1 282 ? -2.247 -106.979 31.788 1.00 13.21 261 GLU C C 1
ATOM 6748 O O . GLU C 1 282 ? -3.280 -106.388 31.468 1.00 10.25 261 GLU C O 1
ATOM 6754 N N . VAL C 1 283 ? -1.065 -106.377 31.864 1.00 12.97 262 VAL C N 1
ATOM 6755 C CA . VAL C 1 283 ? -0.924 -104.938 31.667 1.00 13.19 262 VAL C CA 1
ATOM 6756 C C . VAL C 1 283 ? -1.223 -104.508 30.229 1.00 10.29 262 VAL C C 1
ATOM 6757 O O . VAL C 1 283 ? -1.831 -103.462 30.001 1.00 11.25 262 VAL C O 1
ATOM 6761 N N . PHE C 1 284 ? -0.815 -105.323 29.261 1.00 9.04 263 PHE C N 1
ATOM 6762 C CA . PHE C 1 284 ? -0.955 -104.942 27.856 1.00 9.94 263 PHE C CA 1
ATOM 6763 C C . PHE C 1 284 ? -2.256 -105.409 27.211 1.00 19.39 263 PHE C C 1
ATOM 6764 O O . PHE C 1 284 ? -2.437 -105.298 25.997 1.00 15.89 263 PHE C O 1
ATOM 6772 N N . THR C 1 285 ? -3.158 -105.929 28.035 1.00 12.62 264 THR C N 1
ATOM 6773 C CA . THR C 1 285 ? -4.535 -106.153 27.622 1.00 13.44 264 THR C CA 1
ATOM 6774 C C . THR C 1 285 ? -5.379 -105.150 28.389 1.00 14.88 264 THR C C 1
ATOM 6775 O O . THR C 1 285 ? -5.431 -105.200 29.619 1.00 21.40 264 THR C O 1
ATOM 6779 N N . PRO C 1 286 ? -6.023 -104.217 27.668 1.00 16.80 265 PRO C N 1
ATOM 6780 C CA . PRO C 1 286 ? -6.820 -103.156 28.291 1.00 16.74 265 PRO C CA 1
ATOM 6781 C C . PRO C 1 286 ? -7.843 -103.725 29.267 1.00 20.40 265 PRO C C 1
ATOM 6782 O O . PRO C 1 286 ? -8.481 -104.732 28.963 1.00 20.43 265 PRO C O 1
ATOM 6786 N N . SER C 1 287 ? -7.973 -103.097 30.431 1.00 19.94 266 SER C N 1
ATOM 6787 C CA . SER C 1 287 ? -8.913 -103.551 31.445 1.00 22.48 266 SER C CA 1
ATOM 6788 C C . SER C 1 287 ? -10.340 -103.398 30.942 1.00 31.25 266 SER C C 1
ATOM 6789 O O . SER C 1 287 ? -10.609 -102.576 30.066 1.00 23.94 266 SER C O 1
ATOM 6792 N N . GLU C 1 288 ? -11.250 -104.190 31.500 1.00 30.63 267 GLU C N 1
ATOM 6793 C CA . GLU C 1 288 ? -12.654 -104.129 31.111 1.00 29.56 267 GLU C CA 1
ATOM 6794 C C . GLU C 1 288 ? -13.225 -102.741 31.392 1.00 25.30 267 GLU C C 1
ATOM 6795 O O . GLU C 1 288 ? -14.046 -102.235 30.630 1.00 24.63 267 GLU C O 1
ATOM 6801 N N . THR C 1 289 ? -12.771 -102.132 32.484 1.00 18.88 268 THR C N 1
ATOM 6802 C CA . THR C 1 289 ? -13.138 -100.763 32.828 1.00 22.84 268 THR C CA 1
ATOM 6803 C C . THR C 1 289 ? -12.728 -99.794 31.723 1.00 30.99 268 THR C C 1
ATOM 6804 O O . THR C 1 289 ? -13.500 -98.917 31.332 1.00 20.32 268 THR C O 1
ATOM 6808 N N . ALA C 1 290 ? -11.506 -99.960 31.224 1.00 21.62 269 ALA C N 1
ATOM 6809 C CA . ALA C 1 290 ? -10.987 -99.102 30.164 1.00 20.24 269 ALA C CA 1
ATOM 6810 C C . ALA C 1 290 ? -11.753 -99.304 28.861 1.00 11.94 269 ALA C C 1
ATOM 6811 O O . ALA C 1 290 ? -12.087 -98.339 28.172 1.00 14.39 269 ALA C O 1
ATOM 6813 N N . VAL C 1 291 ? -12.026 -100.561 28.526 1.00 13.87 270 VAL C N 1
ATOM 6814 C CA . VAL C 1 291 ? -12.755 -100.884 27.305 1.00 12.43 270 VAL C CA 1
ATOM 6815 C C . VAL C 1 291 ? -14.196 -100.390 27.396 1.00 16.17 270 VAL C C 1
ATOM 6816 O O . VAL C 1 291 ? -14.754 -99.893 26.419 1.00 15.39 270 VAL C O 1
ATOM 6820 N N . THR C 1 292 ? -14.787 -100.525 28.579 1.00 18.93 271 THR C N 1
ATOM 6821 C CA . THR C 1 292 ? -16.146 -100.054 28.824 1.00 21.87 271 THR C CA 1
ATOM 6822 C C . THR C 1 292 ? -16.277 -98.556 28.553 1.00 16.72 271 THR C C 1
ATOM 6823 O O . THR C 1 292 ? -17.198 -98.120 27.862 1.00 14.75 271 THR C O 1
ATOM 6827 N N . GLU C 1 293 ? -15.346 -97.775 29.089 1.00 14.00 272 GLU C N 1
ATOM 6828 C CA . GLU C 1 293 ? -15.368 -96.331 28.898 1.00 13.43 272 GLU C CA 1
ATOM 6829 C C . GLU C 1 293 ? -15.224 -95.964 27.425 1.00 10.61 272 GLU C C 1
ATOM 6830 O O . GLU C 1 293 ? -15.898 -95.056 26.935 1.00 10.95 272 GLU C O 1
ATOM 6836 N N . ALA C 1 294 ? -14.342 -96.673 26.729 1.00 9.21 273 ALA C N 1
ATOM 6837 C CA . ALA C 1 294 ? -14.105 -96.426 25.311 1.00 9.26 273 ALA C CA 1
ATOM 6838 C C . ALA C 1 294 ? -15.391 -96.592 24.506 1.00 8.77 273 ALA C C 1
ATOM 6839 O O . ALA C 1 294 ? -15.734 -95.743 23.684 1.00 8.69 273 ALA C O 1
ATOM 6841 N N . ARG C 1 295 ? -16.108 -97.681 24.762 1.00 9.94 274 ARG C N 1
ATOM 6842 C CA . ARG C 1 295 ? -17.358 -97.952 24.060 1.00 8.02 274 ARG C CA 1
ATOM 6843 C C . ARG C 1 295 ? -18.439 -96.927 24.402 1.00 6.93 274 ARG C C 1
ATOM 6844 O O . ARG C 1 295 ? -19.254 -96.569 23.552 1.00 9.56 274 ARG C O 1
ATOM 6852 N N . GLU C 1 296 ? -18.443 -96.456 25.646 1.00 6.21 275 GLU C N 1
ATOM 6853 C CA . GLU C 1 296 ? -19.384 -95.421 26.057 1.00 9.20 275 GLU C CA 1
ATOM 6854 C C . GLU C 1 296 ? -19.098 -94.114 25.324 1.00 10.99 275 GLU C C 1
ATOM 6855 O O . GLU C 1 296 ? -20.019 -93.406 24.912 1.00 12.29 275 GLU C O 1
ATOM 6861 N N . ILE C 1 297 ? -17.817 -93.802 25.160 1.00 9.58 276 ILE C N 1
ATOM 6862 C CA . ILE C 1 297 ? -17.414 -92.599 24.441 1.00 6.12 276 ILE C CA 1
ATOM 6863 C C . ILE C 1 297 ? -17.811 -92.700 22.971 1.00 6.60 276 ILE C C 1
ATOM 6864 O O . ILE C 1 297 ? -18.330 -91.744 22.389 1.00 6.87 276 ILE C O 1
ATOM 6869 N N . LEU C 1 298 ? -17.583 -93.869 22.380 1.00 6.47 277 LEU C N 1
ATOM 6870 C CA . LEU C 1 298 ? -17.971 -94.112 20.995 1.00 7.86 277 LEU C CA 1
ATOM 6871 C C . LEU C 1 298 ? -19.479 -93.948 20.827 1.00 11.15 277 LEU C C 1
ATOM 6872 O O . LEU C 1 298 ? -19.947 -93.363 19.848 1.00 9.16 277 LEU C O 1
ATOM 6877 N N . ALA C 1 299 ? -20.232 -94.461 21.796 1.00 9.33 278 ALA C N 1
ATOM 6878 C CA . ALA C 1 299 ? -21.684 -94.338 21.782 1.00 12.39 278 ALA C CA 1
ATOM 6879 C C . ALA C 1 299 ? -22.098 -92.877 21.887 1.00 8.70 278 ALA C C 1
ATOM 6880 O O . ALA C 1 299 ? -22.985 -92.418 21.166 1.00 10.25 278 ALA C O 1
ATOM 6882 N N . ALA C 1 300 ? -21.445 -92.147 22.784 1.00 7.00 279 ALA C N 1
ATOM 6883 C CA . ALA C 1 300 ? -21.763 -90.740 22.991 1.00 11.60 279 ALA C CA 1
ATOM 6884 C C . ALA C 1 300 ? -21.491 -89.917 21.732 1.00 11.75 279 ALA C C 1
ATOM 6885 O O . ALA C 1 300 ? -22.294 -89.063 21.355 1.00 10.86 279 ALA C O 1
ATOM 6887 N N . MET C 1 301 ? -20.361 -90.186 21.084 1.00 8.49 280 MET C N 1
ATOM 6888 C CA . MET C 1 301 ? -19.953 -89.429 19.903 1.00 7.84 280 MET C CA 1
ATOM 6889 C C . MET C 1 301 ? -20.852 -89.690 18.695 1.00 11.96 280 MET C C 1
ATOM 6890 O O . MET C 1 301 ? -21.084 -88.794 17.884 1.00 12.81 280 MET C O 1
ATOM 6895 N N . ASP C 1 302 ? -21.356 -90.914 18.573 1.00 13.13 281 ASP C N 1
ATOM 6896 C CA . ASP C 1 302 ? -22.311 -91.226 17.512 1.00 12.35 281 ASP C CA 1
ATOM 6897 C C . ASP C 1 302 ? -23.632 -90.503 17.739 1.00 11.12 281 ASP C C 1
ATOM 6898 O O . ASP C 1 302 ? -24.247 -90.005 16.796 1.00 12.88 281 ASP C O 1
ATOM 6903 N N . ALA C 1 303 ? -24.065 -90.452 18.995 1.00 10.24 282 ALA C N 1
ATOM 6904 C CA . ALA C 1 303 ? -25.289 -89.747 19.351 1.00 12.63 282 ALA C CA 1
ATOM 6905 C C . ALA C 1 303 ? -25.147 -88.258 19.053 1.00 13.73 282 ALA C C 1
ATOM 6906 O O . ALA C 1 303 ? -26.081 -87.626 18.562 1.00 13.95 282 ALA C O 1
ATOM 6908 N N . ALA C 1 304 ? -23.972 -87.709 19.349 1.00 11.74 283 ALA C N 1
ATOM 6909 C CA . ALA C 1 304 ? -23.692 -86.301 19.080 1.00 15.06 283 ALA C CA 1
ATOM 6910 C C . ALA C 1 304 ? -23.731 -86.022 17.580 1.00 13.38 283 ALA C C 1
ATOM 6911 O O . ALA C 1 304 ? -24.254 -84.994 17.145 1.00 11.96 283 ALA C O 1
ATOM 6913 N N . LYS C 1 305 ? -23.174 -86.943 16.798 1.00 9.74 284 LYS C N 1
ATOM 6914 C CA . LYS C 1 305 ? -23.204 -86.837 15.342 1.00 11.50 284 LYS C CA 1
ATOM 6915 C C . LYS C 1 305 ? -24.635 -86.690 14.831 1.00 18.53 284 LYS C C 1
ATOM 6916 O O . LYS C 1 305 ? -24.909 -85.875 13.950 1.00 14.64 284 LYS C O 1
ATOM 6922 N N . ALA C 1 306 ? -25.543 -87.476 15.400 1.00 19.82 285 ALA C N 1
ATOM 6923 C CA . ALA C 1 306 ? -26.947 -87.446 15.003 1.00 21.24 285 ALA C CA 1
ATOM 6924 C C . ALA C 1 306 ? -27.615 -86.116 15.348 1.00 21.63 285 ALA C C 1
ATOM 6925 O O . ALA C 1 306 ? -28.565 -85.701 14.686 1.00 24.09 285 ALA C O 1
ATOM 6927 N N . ARG C 1 307 ? -27.118 -85.450 16.386 1.00 15.68 286 ARG C N 1
ATOM 6928 C CA . ARG C 1 307 ? -27.648 -84.149 16.776 1.00 19.00 286 ARG C CA 1
ATOM 6929 C C . ARG C 1 307 ? -27.009 -83.021 15.970 1.00 18.32 286 ARG C C 1
ATOM 6930 O O . ARG C 1 307 ? -27.311 -81.849 16.188 1.00 17.71 286 ARG C O 1
ATOM 6938 N N . GLY C 1 308 ? -26.125 -83.379 15.043 1.00 12.30 287 GLY C N 1
ATOM 6939 C CA . GLY C 1 308 ? -25.399 -82.390 14.264 1.00 14.19 287 GLY C CA 1
ATOM 6940 C C . GLY C 1 308 ? -24.266 -81.769 15.059 1.00 15.14 287 GLY C C 1
ATOM 6941 O O . GLY C 1 308 ? -23.997 -80.571 14.945 1.00 16.32 287 GLY C O 1
ATOM 6942 N N . GLU C 1 309 ? -23.600 -82.590 15.868 1.00 15.01 288 GLU C N 1
ATOM 6943 C CA . GLU C 1 309 ? -22.510 -82.127 16.724 1.00 10.20 288 GLU C CA 1
ATOM 6944 C C . GLU C 1 309 ? -21.273 -83.012 16.589 1.00 11.99 288 GLU C C 1
ATOM 6945 O O . GLU C 1 309 ? -21.381 -84.235 16.494 1.00 8.97 288 GLU C O 1
ATOM 6951 N N . GLY C 1 310 ? -20.099 -82.388 16.590 1.00 8.94 289 GLY C N 1
ATOM 6952 C CA . GLY C 1 310 ? -18.848 -83.119 16.515 1.00 9.37 289 GLY C CA 1
ATOM 6953 C C . GLY C 1 310 ? -18.104 -83.087 17.835 1.00 13.28 289 GLY C C 1
ATOM 6954 O O . GLY C 1 310 ? -16.974 -83.567 17.942 1.00 8.56 289 GLY C O 1
ATOM 6955 N N . ALA C 1 311 ? -18.745 -82.508 18.844 1.00 11.57 290 ALA C N 1
ATOM 6956 C CA . ALA C 1 311 ? -18.199 -82.462 20.193 1.00 13.02 290 ALA C CA 1
ATOM 6957 C C . ALA C 1 311 ? -19.343 -82.524 21.195 1.00 13.17 290 ALA C C 1
ATOM 6958 O O . ALA C 1 311 ? -20.420 -81.982 20.948 1.00 11.85 290 ALA C O 1
ATOM 6960 N N . THR C 1 312 ? -19.116 -83.191 22.321 1.00 11.35 291 THR C N 1
ATOM 6961 C CA . THR C 1 312 ? -20.131 -83.260 23.369 1.00 11.62 291 THR C CA 1
ATOM 6962 C C . THR C 1 312 ? -19.495 -83.497 24.733 1.00 11.71 291 THR C C 1
ATOM 6963 O O . THR C 1 312 ? -18.274 -83.457 24.871 1.00 12.31 291 THR C O 1
ATOM 6967 N N . VAL C 1 313 ? -20.328 -83.734 25.739 1.00 12.23 292 VAL C N 1
ATOM 6968 C CA . VAL C 1 313 ? -19.841 -83.921 27.100 1.00 10.32 292 VAL C CA 1
ATOM 6969 C C . VAL C 1 313 ? -19.965 -85.371 27.548 1.00 15.18 292 VAL C C 1
ATOM 6970 O O . VAL C 1 313 ? -21.017 -85.991 27.394 1.00 19.42 292 VAL C O 1
ATOM 6974 N N . TYR C 1 314 ? -18.877 -85.908 28.091 1.00 13.50 293 TYR C N 1
ATOM 6975 C CA . TYR C 1 314 ? -18.879 -87.237 28.687 1.00 12.57 293 TYR C CA 1
ATOM 6976 C C . TYR C 1 314 ? -18.320 -87.172 30.106 1.00 18.41 293 TYR C C 1
ATOM 6977 O O . TYR C 1 314 ? -17.133 -86.897 30.300 1.00 15.13 293 TYR C O 1
ATOM 6986 N N . LYS C 1 315 ? -19.181 -87.423 31.088 1.00 15.43 294 LYS C N 1
ATOM 6987 C CA . LYS C 1 315 ? -18.791 -87.389 32.495 1.00 16.36 294 LYS C CA 1
ATOM 6988 C C . LYS C 1 315 ? -18.034 -86.117 32.878 1.00 14.27 294 LYS C C 1
ATOM 6989 O O . LYS C 1 315 ? -16.974 -86.180 33.507 1.00 15.83 294 LYS C O 1
ATOM 6995 N N . GLY C 1 316 ? -18.576 -84.968 32.489 1.00 9.34 295 GLY C N 1
ATOM 6996 C CA . GLY C 1 316 ? -17.984 -83.693 32.854 1.00 14.53 295 GLY C CA 1
ATOM 6997 C C . GLY C 1 316 ? -16.736 -83.351 32.064 1.00 15.13 295 GLY C C 1
ATOM 6998 O O . GLY C 1 316 ? -16.036 -82.397 32.396 1.00 16.75 295 GLY C O 1
ATOM 6999 N N . ARG C 1 317 ? -16.463 -84.125 31.016 1.00 11.32 296 ARG C N 1
ATOM 7000 C CA . ARG C 1 317 ? -15.292 -83.902 30.172 1.00 15.22 296 ARG C CA 1
ATOM 7001 C C . ARG C 1 317 ? -15.700 -83.641 28.732 1.00 10.48 296 ARG C C 1
ATOM 7002 O O . ARG C 1 317 ? -16.776 -84.046 28.299 1.00 11.40 296 ARG C O 1
ATOM 7010 N N . LEU C 1 318 ? -14.826 -82.977 27.986 1.00 10.80 297 LEU C N 1
ATOM 7011 C CA . LEU C 1 318 ? -15.016 -82.829 26.552 1.00 7.95 297 LEU C CA 1
ATOM 7012 C C . LEU C 1 318 ? -14.649 -84.126 25.845 1.00 8.24 297 LEU C C 1
ATOM 7013 O O . LEU C 1 318 ? -13.621 -84.735 26.144 1.00 9.02 297 LEU C O 1
ATOM 7018 N N . VAL C 1 319 ? -15.504 -84.560 24.926 1.00 5.74 298 VAL C N 1
ATOM 7019 C CA . VAL C 1 319 ? -15.116 -85.563 23.943 1.00 6.33 298 VAL C CA 1
ATOM 7020 C C . VAL C 1 319 ? -15.432 -85.022 22.553 1.00 9.77 298 VAL C C 1
ATOM 7021 O O . VAL C 1 319 ? -16.406 -84.290 22.371 1.00 7.99 298 VAL C O 1
ATOM 7025 N N . ASP C 1 320 ? -14.587 -85.351 21.583 1.00 9.15 299 ASP C N 1
ATOM 7026 C CA . ASP C 1 320 ? -14.795 -84.900 20.212 1.00 7.52 299 ASP C CA 1
ATOM 7027 C C . ASP C 1 320 ? -14.340 -85.966 19.224 1.00 7.15 299 ASP C C 1
ATOM 7028 O O . ASP C 1 320 ? -14.168 -87.123 19.596 1.00 5.56 299 ASP C O 1
ATOM 7033 N N . ILE C 1 321 ? -14.147 -85.572 17.969 1.00 6.43 300 ILE C N 1
ATOM 7034 C CA . ILE C 1 321 ? -13.811 -86.522 16.909 1.00 7.82 300 ILE C CA 1
ATOM 7035 C C . ILE C 1 321 ? -12.493 -87.260 17.173 1.00 7.60 300 ILE C C 1
ATOM 7036 O O . ILE C 1 321 ? -12.347 -88.434 16.821 1.00 8.34 300 ILE C O 1
ATOM 7041 N N . ALA C 1 322 ? -11.550 -86.584 17.822 1.00 6.16 301 ALA C N 1
ATOM 7042 C CA . ALA C 1 322 ? -10.299 -87.226 18.219 1.00 6.71 301 ALA C CA 1
ATOM 7043 C C . ALA C 1 322 ? -10.526 -88.298 19.287 1.00 6.97 301 ALA C C 1
ATOM 7044 O O . ALA C 1 322 ? -9.788 -89.281 19.356 1.00 8.08 301 ALA C O 1
ATOM 7046 N N . SER C 1 323 ? -11.546 -88.103 20.117 1.00 7.52 302 SER C N 1
ATOM 7047 C CA . SER C 1 323 ? -11.863 -89.059 21.176 1.00 7.75 302 SER C CA 1
ATOM 7048 C C . SER C 1 323 ? -12.286 -90.401 20.593 1.00 5.11 302 SER C C 1
ATOM 7049 O O . SER C 1 323 ? -12.089 -91.447 21.212 1.00 9.51 302 SER C O 1
ATOM 7052 N N . ILE C 1 324 ? -12.876 -90.364 19.403 1.00 6.38 303 ILE C N 1
ATOM 7053 C CA . ILE C 1 324 ? -13.235 -91.589 18.698 1.00 6.33 303 ILE C CA 1
ATOM 7054 C C . ILE C 1 324 ? -11.980 -92.406 18.395 1.00 7.76 303 ILE C C 1
ATOM 7055 O O . ILE C 1 324 ? -11.953 -93.620 18.599 1.00 6.72 303 ILE C O 1
ATOM 7060 N N . LYS C 1 325 ? -10.939 -91.730 17.921 1.00 7.01 304 LYS C N 1
ATOM 7061 C CA . LYS C 1 325 ? -9.679 -92.394 17.605 1.00 9.44 304 LYS C CA 1
ATOM 7062 C C . LYS C 1 325 ? -9.015 -92.970 18.854 1.00 7.01 304 LYS C C 1
ATOM 7063 O O . LYS C 1 325 ? -8.491 -94.084 18.829 1.00 8.96 304 LYS C O 1
ATOM 7069 N N . GLN C 1 326 ? -9.037 -92.208 19.942 1.00 6.81 305 GLN C N 1
ATOM 7070 C CA . GLN C 1 326 ? -8.489 -92.684 21.208 1.00 6.69 305 GLN C CA 1
ATOM 7071 C C . GLN C 1 326 ? -9.229 -93.936 21.674 1.00 8.34 305 GLN C C 1
ATOM 7072 O O . GLN C 1 326 ? -8.609 -94.932 22.047 1.00 8.34 305 GLN C O 1
ATOM 7078 N N . ALA C 1 327 ? -10.557 -93.877 21.637 1.00 6.01 306 ALA C N 1
ATOM 7079 C CA . ALA C 1 327 ? -11.393 -95.013 22.013 1.00 6.83 306 ALA C CA 1
ATOM 7080 C C . ALA C 1 327 ? -11.050 -96.241 21.180 1.00 7.27 306 ALA C C 1
ATOM 7081 O O . ALA C 1 327 ? -10.958 -97.353 21.703 1.00 10.50 306 ALA C O 1
ATOM 7083 N N . GLU C 1 328 ? -10.844 -96.029 19.884 1.00 8.08 307 GLU C N 1
ATOM 7084 C CA . GLU C 1 328 ? -10.516 -97.123 18.981 1.00 9.22 307 GLU C CA 1
ATOM 7085 C C . GLU C 1 328 ? -9.158 -97.752 19.285 1.00 13.19 307 GLU C C 1
ATOM 7086 O O . GLU C 1 328 ? -8.963 -98.944 19.060 1.00 11.75 307 GLU C O 1
ATOM 7092 N N . VAL C 1 329 ? -8.227 -96.960 19.810 1.00 10.21 308 VAL C N 1
ATOM 7093 C CA . VAL C 1 329 ? -6.936 -97.495 20.241 1.00 11.51 308 VAL C CA 1
ATOM 7094 C C . VAL C 1 329 ? -7.134 -98.531 21.348 1.00 11.65 308 VAL C C 1
ATOM 7095 O O . VAL C 1 329 ? -6.533 -99.608 21.324 1.00 12.48 308 VAL C O 1
ATOM 7099 N N . ILE C 1 330 ? -7.993 -98.201 22.308 1.00 8.26 309 ILE C N 1
ATOM 7100 C CA . ILE C 1 330 ? -8.301 -99.099 23.416 1.00 11.40 309 ILE C CA 1
ATOM 7101 C C . ILE C 1 330 ? -8.984 -100.367 22.919 1.00 13.87 309 ILE C C 1
ATOM 7102 O O . ILE C 1 330 ? -8.546 -101.479 23.216 1.00 13.45 309 ILE C O 1
ATOM 7107 N N . VAL C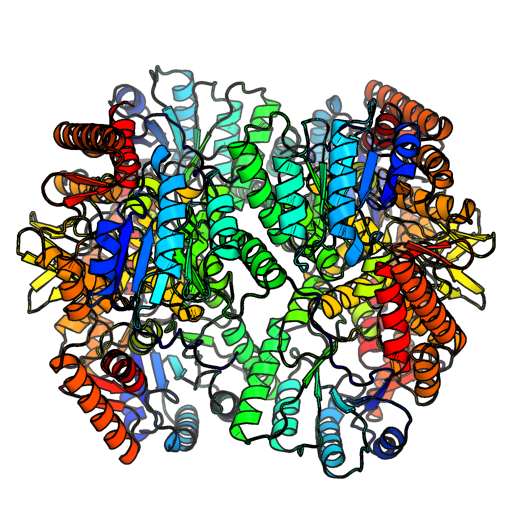 1 331 ? -10.064 -100.186 22.164 1.00 10.95 310 VAL C N 1
ATOM 7108 C CA . VAL C 1 331 ? -10.875 -101.300 21.683 1.00 12.74 310 VAL C CA 1
ATOM 7109 C C . VAL C 1 331 ? -10.086 -102.243 20.773 1.00 15.55 310 VAL C C 1
ATOM 7110 O O . VAL C 1 331 ? -10.168 -103.464 20.913 1.00 19.92 310 VAL C O 1
ATOM 7114 N N . ARG C 1 332 ? -9.324 -101.669 19.848 1.00 15.85 311 ARG C N 1
ATOM 7115 C CA . ARG C 1 332 ? -8.536 -102.455 18.904 1.00 17.86 311 ARG C CA 1
ATOM 7116 C C . ARG C 1 332 ? -7.583 -103.388 19.637 1.00 24.41 311 ARG C C 1
ATOM 7117 O O . ARG C 1 332 ? -7.422 -104.550 19.264 1.00 26.47 311 ARG C O 1
ATOM 7125 N N . GLN C 1 333 ? -6.967 -102.875 20.696 1.00 21.98 312 GLN C N 1
ATOM 7126 C CA . GLN C 1 333 ? -5.990 -103.643 21.457 1.00 21.31 312 GLN C CA 1
ATOM 7127 C C . GLN C 1 333 ? -6.662 -104.691 22.338 1.00 29.66 312 GLN C C 1
ATOM 7128 O O . GLN C 1 333 ? -6.061 -105.713 22.674 1.00 29.69 312 GLN C O 1
ATOM 7134 N N . ALA C 1 334 ? -7.910 -104.433 22.712 1.00 22.04 313 ALA C N 1
ATOM 7135 C CA . ALA C 1 334 ? -8.665 -105.367 23.536 1.00 27.86 313 ALA C CA 1
ATOM 7136 C C . ALA C 1 334 ? -9.214 -106.526 22.709 1.00 31.93 313 ALA C C 1
ATOM 7137 O O . ALA C 1 334 ? -9.334 -107.649 23.203 1.00 31.95 313 ALA C O 1
ATOM 7139 N N . GLU C 1 335 ? -9.529 -106.252 21.447 1.00 25.60 314 GLU C N 1
ATOM 7140 C CA . GLU C 1 335 ? -10.230 -107.221 20.606 1.00 32.45 314 GLU C CA 1
ATOM 7141 C C . GLU C 1 335 ? -9.313 -108.061 19.718 1.00 37.34 314 GLU C C 1
ATOM 7142 O O . GLU C 1 335 ? -9.775 -108.734 18.798 1.00 38.88 314 GLU C O 1
ATOM 7148 N N . MET C 1 336 ? -8.017 -108.034 19.999 1.00 36.05 315 MET C N 1
ATOM 7149 C CA . MET C 1 336 ? -7.074 -108.837 19.233 1.00 40.52 315 MET C CA 1
ATOM 7150 C C . MET C 1 336 ? -6.663 -110.096 19.990 1.00 39.33 315 MET C C 1
ATOM 7151 O O . MET C 1 336 ? -7.216 -110.411 21.043 1.00 36.16 315 MET C O 1
ATOM 7156 N N . SER D 1 23 ? 14.905 -102.182 -1.930 1.00 43.63 2 SER D N 1
ATOM 7157 C CA . SER D 1 23 ? 16.326 -102.302 -2.237 1.00 37.67 2 SER D CA 1
ATOM 7158 C C . SER D 1 23 ? 16.632 -103.680 -2.820 1.00 31.61 2 SER D C 1
ATOM 7159 O O . SER D 1 23 ? 15.755 -104.544 -2.882 1.00 31.61 2 SER D O 1
ATOM 7162 N N . PHE D 1 24 ? 17.877 -103.872 -3.251 1.00 32.91 3 PHE D N 1
ATOM 7163 C CA . PHE D 1 24 ? 18.359 -105.174 -3.724 1.00 29.57 3 PHE D CA 1
ATOM 7164 C C . PHE D 1 24 ? 17.591 -105.637 -4.957 1.00 32.67 3 PHE D C 1
ATOM 7165 O O . PHE D 1 24 ? 17.452 -106.832 -5.226 1.00 23.22 3 PHE D O 1
ATOM 7173 N N . ARG D 1 25 ? 17.100 -104.650 -5.699 1.00 27.62 4 ARG D N 1
ATOM 7174 C CA . ARG D 1 25 ? 16.462 -104.851 -6.989 1.00 40.45 4 ARG D CA 1
ATOM 7175 C C . ARG D 1 25 ? 17.024 -103.773 -7.903 1.00 39.47 4 ARG D C 1
ATOM 7176 O O . ARG D 1 25 ? 17.517 -102.749 -7.426 1.00 30.84 4 ARG D O 1
ATOM 7184 N N . LEU D 1 26 ? 16.965 -103.995 -9.212 1.00 32.52 5 LEU D N 1
ATOM 7185 C CA . LEU D 1 26 ? 17.365 -102.965 -10.164 1.00 42.49 5 LEU D CA 1
ATOM 7186 C C . LEU D 1 26 ? 16.441 -101.758 -10.030 1.00 38.27 5 LEU D C 1
ATOM 7187 O O . LEU D 1 26 ? 15.419 -101.825 -9.341 1.00 28.04 5 LEU D O 1
ATOM 7192 N N . GLN D 1 27 ? 16.805 -100.661 -10.685 1.00 27.25 6 GLN D N 1
ATOM 7193 C CA . GLN D 1 27 ? 16.029 -99.427 -10.621 1.00 22.13 6 GLN D CA 1
ATOM 7194 C C . GLN D 1 27 ? 14.569 -99.662 -11.012 1.00 21.93 6 GLN D C 1
ATOM 7195 O O . GLN D 1 27 ? 14.279 -100.526 -11.840 1.00 22.54 6 GLN D O 1
ATOM 7201 N N . PRO D 1 28 ? 13.644 -98.907 -10.397 1.00 20.97 7 PRO D N 1
ATOM 7202 C CA . PRO D 1 28 ? 12.216 -99.039 -10.713 1.00 21.86 7 PRO D CA 1
ATOM 7203 C C . PRO D 1 28 ? 11.931 -98.776 -12.187 1.00 19.76 7 PRO D C 1
ATOM 7204 O O . PRO D 1 28 ? 12.491 -97.850 -12.775 1.00 17.99 7 PRO D O 1
ATOM 7208 N N . ALA D 1 29 ? 11.076 -99.599 -12.780 1.00 23.35 8 ALA D N 1
ATOM 7209 C CA . ALA D 1 29 ? 10.688 -99.406 -14.168 1.00 15.62 8 ALA D CA 1
ATOM 7210 C C . ALA D 1 29 ? 9.813 -98.163 -14.298 1.00 15.60 8 ALA D C 1
ATOM 7211 O O . ALA D 1 29 ? 8.920 -97.937 -13.482 1.00 17.13 8 ALA D O 1
ATOM 7213 N N . PRO D 1 30 ? 10.076 -97.344 -15.324 1.00 20.16 9 PRO D N 1
ATOM 7214 C CA . PRO D 1 30 ? 9.240 -96.173 -15.605 1.00 13.66 9 PRO D CA 1
ATOM 7215 C C . PRO D 1 30 ? 7.940 -96.623 -16.267 1.00 15.35 9 PRO D C 1
ATOM 7216 O O . PRO D 1 30 ? 7.823 -97.802 -16.603 1.00 12.46 9 PRO D O 1
ATOM 7220 N N . PRO D 1 31 ? 6.970 -95.711 -16.433 1.00 16.81 10 PRO D N 1
ATOM 7221 C CA . PRO D 1 31 ? 5.759 -96.039 -17.196 1.00 14.97 10 PRO D CA 1
ATOM 7222 C C . PRO D 1 31 ? 6.108 -96.574 -18.583 1.00 21.55 10 PRO D C 1
ATOM 7223 O O . PRO D 1 31 ? 7.026 -96.062 -19.224 1.00 17.57 10 PRO D O 1
ATOM 7227 N N . ALA D 1 32 ? 5.386 -97.595 -19.031 1.00 14.51 11 ALA D N 1
ATOM 7228 C CA . ALA D 1 32 ? 5.702 -98.265 -20.288 1.00 18.05 11 ALA D CA 1
ATOM 7229 C C . ALA D 1 32 ? 5.099 -97.569 -21.506 1.00 18.08 11 ALA D C 1
ATOM 7230 O O . ALA D 1 32 ? 5.417 -97.912 -22.645 1.00 22.55 11 ALA D O 1
ATOM 7232 N N . ARG D 1 33 ? 4.233 -96.591 -21.264 1.00 12.23 12 ARG D N 1
ATOM 7233 C CA . ARG D 1 33 ? 3.553 -95.889 -22.348 1.00 15.92 12 ARG D CA 1
ATOM 7234 C C . ARG D 1 33 ? 4.526 -95.120 -23.244 1.00 20.87 12 ARG D C 1
ATOM 7235 O O . ARG D 1 33 ? 5.577 -94.673 -22.788 1.00 18.77 12 ARG D O 1
ATOM 7243 N N . PRO D 1 34 ? 4.179 -94.979 -24.533 1.00 17.39 13 PRO D N 1
ATOM 7244 C CA . PRO D 1 34 ? 4.992 -94.199 -25.470 1.00 18.86 13 PRO D CA 1
ATOM 7245 C C . PRO D 1 34 ? 5.034 -92.721 -25.092 1.00 14.10 13 PRO D C 1
ATOM 7246 O O . PRO D 1 34 ? 4.018 -92.152 -24.691 1.00 7.57 13 PRO D O 1
ATOM 7250 N N . ASN D 1 35 ? 6.207 -92.112 -25.222 1.00 9.38 14 ASN D N 1
ATOM 7251 C CA . ASN D 1 35 ? 6.381 -90.698 -24.916 1.00 10.85 14 ASN D CA 1
ATOM 7252 C C . ASN D 1 35 ? 7.423 -90.089 -25.853 1.00 10.22 14 ASN D C 1
ATOM 7253 O O . ASN D 1 35 ? 8.266 -89.297 -25.433 1.00 11.55 14 ASN D O 1
ATOM 7258 N N . ARG D 1 36 ? 7.354 -90.473 -27.126 1.00 11.45 15 ARG D N 1
ATOM 7259 C CA . ARG D 1 36 ? 8.327 -90.043 -28.130 1.00 9.91 15 ARG D CA 1
ATOM 7260 C C . ARG D 1 36 ? 8.172 -88.568 -28.475 1.00 7.89 15 ARG D C 1
ATOM 7261 O O . ARG D 1 36 ? 9.137 -87.899 -28.835 1.00 8.44 15 ARG D O 1
ATOM 7269 N N . CYS D 1 37 ? 6.946 -88.068 -28.380 1.00 7.80 16 CYS D N 1
ATOM 7270 C CA . CYS D 1 37 ? 6.677 -86.678 -28.706 1.00 6.94 16 CYS D CA 1
ATOM 7271 C C . CYS D 1 37 ? 5.526 -86.133 -27.876 1.00 11.67 16 CYS D C 1
ATOM 7272 O O . CYS D 1 37 ? 4.499 -86.790 -27.713 1.00 9.69 16 CYS D O 1
ATOM 7275 N N . GLN D 1 38 ? 5.709 -84.928 -27.350 1.00 8.73 17 GLN D N 1
ATOM 7276 C CA . GLN D 1 38 ? 4.635 -84.226 -26.661 1.00 10.05 17 GLN D CA 1
ATOM 7277 C C . GLN D 1 38 ? 4.292 -82.962 -27.439 1.00 7.55 17 GLN D C 1
ATOM 7278 O O . GLN D 1 38 ? 5.061 -82.002 -27.449 1.00 11.45 17 GLN D O 1
ATOM 7284 N N . LEU D 1 39 ? 3.143 -82.977 -28.110 1.00 11.77 18 LEU D N 1
ATOM 7285 C CA . LEU D 1 39 ? 2.730 -81.855 -28.951 1.00 9.98 18 LEU D CA 1
ATOM 7286 C C . LEU D 1 39 ? 1.974 -80.800 -28.157 1.00 10.80 18 LEU D C 1
ATOM 7287 O O . LEU D 1 39 ? 0.928 -81.083 -27.571 1.00 9.96 18 LEU D O 1
ATOM 7292 N N . PHE D 1 40 ? 2.502 -79.580 -28.157 1.00 8.60 19 PHE D N 1
ATOM 7293 C CA . PHE D 1 40 ? 1.923 -78.485 -27.387 1.00 8.75 19 PHE D CA 1
ATOM 7294 C C . PHE D 1 40 ? 1.049 -77.571 -28.235 1.00 14.06 19 PHE D C 1
ATOM 7295 O O . PHE D 1 40 ? 1.272 -77.414 -29.435 1.00 13.11 19 PHE D O 1
ATOM 7303 N N . GLY D 1 41 ? 0.061 -76.961 -27.591 1.00 10.58 20 GLY D N 1
ATOM 7304 C CA . GLY D 1 41 ? -0.799 -75.987 -28.232 1.00 13.61 20 GLY D CA 1
ATOM 7305 C C . GLY D 1 41 ? -1.452 -75.107 -27.187 1.00 10.94 20 GLY D C 1
ATOM 7306 O O . GLY D 1 41 ? -1.925 -75.606 -26.167 1.00 11.83 20 GLY D O 1
ATOM 7307 N N . PRO D 1 42 ? -1.468 -73.788 -27.425 1.00 10.44 21 PRO D N 1
ATOM 7308 C CA . PRO D 1 42 ? -2.064 -72.846 -26.472 1.00 10.35 21 PRO D CA 1
ATOM 7309 C C . PRO D 1 42 ? -3.570 -73.042 -26.343 1.00 13.20 21 PRO D C 1
ATOM 7310 O O . PRO D 1 42 ? -4.254 -73.252 -27.344 1.00 10.09 21 PRO D O 1
ATOM 7314 N N . GLY D 1 43 ? -4.078 -72.985 -25.116 1.00 9.23 22 GLY D N 1
ATOM 7315 C CA . GLY D 1 43 ? -5.501 -73.159 -24.877 1.00 11.99 22 GLY D CA 1
ATOM 7316 C C . GLY D 1 43 ? -6.346 -72.052 -25.485 1.00 14.27 22 GLY D C 1
ATOM 7317 O O . GLY D 1 43 ? -7.555 -72.204 -25.650 1.00 13.59 22 GLY D O 1
ATOM 7318 N N . SER D 1 44 ? -5.704 -70.937 -25.825 1.00 11.24 23 SER D N 1
ATOM 7319 C CA . SER D 1 44 ? -6.397 -69.783 -26.393 1.00 11.70 23 SER D CA 1
ATOM 7320 C C . SER D 1 44 ? -6.600 -69.899 -27.905 1.00 14.88 23 SER D C 1
ATOM 7321 O O . SER D 1 44 ? -7.135 -68.989 -28.537 1.00 17.11 23 SER D O 1
ATOM 7324 N N . ARG D 1 45 ? -6.167 -71.016 -28.478 1.00 13.67 24 ARG D N 1
ATOM 7325 C CA . ARG D 1 45 ? -6.393 -71.291 -29.893 1.00 14.59 24 ARG D CA 1
ATOM 7326 C C . ARG D 1 45 ? -7.073 -72.643 -30.067 1.00 15.50 24 ARG D C 1
ATOM 7327 O O . ARG D 1 45 ? -6.440 -73.608 -30.501 1.00 17.76 24 ARG D O 1
ATOM 7335 N N . PRO D 1 46 ? -8.372 -72.719 -29.732 1.00 17.87 25 PRO D N 1
ATOM 7336 C CA . PRO D 1 46 ? -9.101 -73.991 -29.768 1.00 15.90 25 PRO D CA 1
ATOM 7337 C C . PRO D 1 46 ? -9.205 -74.596 -31.166 1.00 14.58 25 PRO D C 1
ATOM 7338 O O . PRO D 1 46 ? -9.488 -75.786 -31.286 1.00 16.63 25 PRO D O 1
ATOM 7342 N N . ALA D 1 47 ? -8.977 -73.793 -32.202 1.00 13.49 26 ALA D N 1
ATOM 7343 C CA . ALA D 1 47 ? -9.021 -74.292 -33.574 1.00 18.19 26 ALA D CA 1
ATOM 7344 C C . ALA D 1 47 ? -7.935 -75.337 -33.833 1.00 18.78 26 ALA D C 1
ATOM 7345 O O . ALA D 1 47 ? -8.062 -76.163 -34.737 1.00 23.65 26 ALA D O 1
ATOM 7347 N N . LEU D 1 48 ? -6.872 -75.299 -33.035 1.00 17.99 27 LEU D N 1
ATOM 7348 C CA . LEU D 1 48 ? -5.764 -76.238 -33.186 1.00 17.55 27 LEU D CA 1
ATOM 7349 C C . LEU D 1 48 ? -6.073 -77.613 -32.604 1.00 18.71 27 LEU D C 1
ATOM 7350 O O . LEU D 1 48 ? -5.448 -78.602 -32.985 1.00 19.61 27 LEU D O 1
ATOM 7355 N N . PHE D 1 49 ? -7.034 -77.667 -31.685 1.00 20.62 28 PHE D N 1
ATOM 7356 C CA . PHE D 1 49 ? -7.285 -78.866 -30.882 1.00 13.03 28 PHE D CA 1
ATOM 7357 C C . PHE D 1 49 ? -7.525 -80.137 -31.697 1.00 15.29 28 PHE D C 1
ATOM 7358 O O . PHE D 1 49 ? -6.933 -81.181 -31.414 1.00 12.89 28 PHE D O 1
ATOM 7366 N N . GLU D 1 50 ? -8.397 -80.051 -32.698 1.00 17.93 29 GLU D N 1
ATOM 7367 C CA . GLU D 1 50 ? -8.713 -81.211 -33.524 1.00 13.86 29 GLU D CA 1
ATOM 7368 C C . GLU D 1 50 ? -7.507 -81.647 -34.346 1.00 16.38 29 GLU D C 1
ATOM 7369 O O . GLU D 1 50 ? -7.308 -82.837 -34.590 1.00 15.11 29 GLU D O 1
ATOM 7375 N N . LYS D 1 51 ? -6.710 -80.672 -34.773 1.00 14.88 30 LYS D N 1
ATOM 7376 C CA . LYS D 1 51 ? -5.488 -80.951 -35.516 1.00 19.72 30 LYS D CA 1
ATOM 7377 C C . LYS D 1 51 ? -4.505 -81.711 -34.634 1.00 17.17 30 LYS D C 1
ATOM 7378 O O . LYS D 1 51 ? -3.877 -82.674 -35.075 1.00 13.08 30 LYS D O 1
ATOM 7384 N N . MET D 1 52 ? -4.387 -81.279 -33.381 1.00 14.98 31 MET D N 1
ATOM 7385 C CA . MET D 1 52 ? -3.519 -81.945 -32.413 1.00 14.61 31 MET D CA 1
ATOM 7386 C C . MET D 1 52 ? -3.976 -83.378 -32.170 1.00 15.81 31 MET D C 1
ATOM 7387 O O . MET D 1 52 ? -3.160 -84.299 -32.126 1.00 11.84 31 MET D O 1
ATOM 7392 N N . ALA D 1 53 ? -5.287 -83.557 -32.019 1.00 17.00 32 ALA D N 1
ATOM 7393 C CA . ALA D 1 53 ? -5.866 -84.878 -31.789 1.00 16.59 32 ALA D CA 1
ATOM 7394 C C . ALA D 1 53 ? -5.635 -85.822 -32.968 1.00 15.70 32 ALA D C 1
ATOM 7395 O O . ALA D 1 53 ? -5.605 -87.040 -32.803 1.00 15.31 32 ALA D O 1
ATOM 7397 N N . ALA D 1 54 ? -5.469 -85.255 -34.157 1.00 21.10 33 ALA D N 1
ATOM 7398 C CA . ALA D 1 54 ? -5.294 -86.058 -35.360 1.00 23.69 33 ALA D CA 1
ATOM 7399 C C . ALA D 1 54 ? -3.823 -86.326 -35.677 1.00 25.75 33 ALA D C 1
ATOM 7400 O O . ALA D 1 54 ? -3.510 -87.045 -36.625 1.00 21.95 33 ALA D O 1
ATOM 7402 N N . SER D 1 55 ? -2.926 -85.755 -34.877 1.00 19.86 34 SER D N 1
ATOM 7403 C CA . SER D 1 55 ? -1.489 -85.865 -35.130 1.00 18.31 34 SER D CA 1
ATOM 7404 C C . SER D 1 55 ? -0.936 -87.241 -34.768 1.00 17.74 34 SER D C 1
ATOM 7405 O O . SER D 1 55 ? -1.667 -88.116 -34.310 1.00 14.96 34 SER D O 1
ATOM 7408 N N . ALA D 1 56 ? 0.365 -87.423 -34.973 1.00 15.18 35 ALA D N 1
ATOM 7409 C CA . ALA D 1 56 ? 1.023 -88.684 -34.652 1.00 11.77 35 ALA D CA 1
ATOM 7410 C C . ALA D 1 56 ? 1.782 -88.606 -33.326 1.00 12.59 35 ALA D C 1
ATOM 7411 O O . ALA D 1 56 ? 2.633 -89.448 -33.039 1.00 14.45 35 ALA D O 1
ATOM 7413 N N . ALA D 1 57 ? 1.472 -87.595 -32.519 1.00 11.29 36 ALA D N 1
ATOM 7414 C CA . ALA D 1 57 ? 2.141 -87.415 -31.230 1.00 12.76 36 ALA D CA 1
ATOM 7415 C C . ALA D 1 57 ? 1.595 -88.375 -30.178 1.00 9.36 36 ALA D C 1
ATOM 7416 O O . ALA D 1 57 ? 0.399 -88.644 -30.140 1.00 13.95 36 ALA D O 1
ATOM 7418 N N . ASP D 1 58 ? 2.478 -88.883 -29.322 1.00 10.94 37 ASP D N 1
ATOM 7419 C CA . ASP D 1 58 ? 2.079 -89.812 -28.269 1.00 9.33 37 ASP D CA 1
ATOM 7420 C C . ASP D 1 58 ? 1.358 -89.089 -27.139 1.00 12.74 37 ASP D C 1
ATOM 7421 O O . ASP D 1 58 ? 0.410 -89.613 -26.553 1.00 10.55 37 ASP D O 1
ATOM 7426 N N . VAL D 1 59 ? 1.826 -87.885 -26.831 1.00 10.30 38 VAL D N 1
ATOM 7427 C CA . VAL D 1 59 ? 1.281 -87.111 -25.729 1.00 8.59 38 VAL D CA 1
ATOM 7428 C C . VAL D 1 59 ? 0.807 -85.755 -26.236 1.00 11.73 38 VAL D C 1
ATOM 7429 O O . VAL D 1 59 ? 1.430 -85.158 -27.117 1.00 11.06 38 VAL D O 1
ATOM 7433 N N . ILE D 1 60 ? -0.307 -85.282 -25.689 1.00 6.82 39 ILE D N 1
ATOM 7434 C CA . ILE D 1 60 ? -0.840 -83.976 -26.039 1.00 5.88 39 ILE D CA 1
ATOM 7435 C C . ILE D 1 60 ? -0.741 -83.060 -24.832 1.00 8.11 39 ILE D C 1
ATOM 7436 O O . ILE D 1 60 ? -1.116 -83.442 -23.724 1.00 9.60 39 ILE D O 1
ATOM 7441 N N . ASN D 1 61 ? -0.225 -81.856 -25.046 1.00 7.00 40 ASN D N 1
ATOM 7442 C CA . ASN D 1 61 ? -0.145 -80.868 -23.980 1.00 6.37 40 ASN D CA 1
ATOM 7443 C C . ASN D 1 61 ? -0.904 -79.590 -24.306 1.00 8.30 40 ASN D C 1
ATOM 7444 O O . ASN D 1 61 ? -0.420 -78.733 -25.049 1.00 8.70 40 ASN D O 1
ATOM 7449 N N . LEU D 1 62 ? -2.105 -79.474 -23.748 1.00 7.92 41 LEU D N 1
ATOM 7450 C CA . LEU D 1 62 ? -2.891 -78.256 -23.868 1.00 7.61 41 LEU D CA 1
ATOM 7451 C C . LEU D 1 62 ? -2.357 -77.251 -22.860 1.00 8.95 41 LEU D C 1
ATOM 7452 O O . LEU D 1 62 ? -2.246 -77.554 -21.671 1.00 10.50 41 LEU D O 1
ATOM 7457 N N . ASP D 1 63 ? -2.015 -76.056 -23.331 1.00 7.97 42 ASP D N 1
ATOM 7458 C CA . ASP D 1 63 ? -1.244 -75.128 -22.510 1.00 7.91 42 ASP D CA 1
ATOM 7459 C C . ASP D 1 63 ? -2.059 -73.989 -21.914 1.00 10.82 42 ASP D C 1
ATOM 7460 O O . ASP D 1 63 ? -2.837 -73.328 -22.604 1.00 7.63 42 ASP D O 1
ATOM 7465 N N . LEU D 1 64 ? -1.865 -73.770 -20.618 1.00 6.56 43 LEU D N 1
ATOM 7466 C CA . LEU D 1 64 ? -2.454 -72.634 -19.924 1.00 5.94 43 LEU D CA 1
ATOM 7467 C C . LEU D 1 64 ? -1.374 -71.634 -19.536 1.00 7.39 43 LEU D C 1
ATOM 7468 O O . LEU D 1 64 ? -1.677 -70.536 -19.070 1.00 8.74 43 LEU D O 1
ATOM 7473 N N . GLU D 1 65 ? -0.113 -72.016 -19.726 1.00 5.69 44 GLU D N 1
ATOM 7474 C CA . GLU D 1 65 ? 0.997 -71.197 -19.240 1.00 6.97 44 GLU D CA 1
ATOM 7475 C C . GLU D 1 65 ? 1.608 -70.291 -20.314 1.00 9.55 44 GLU D C 1
ATOM 7476 O O . GLU D 1 65 ? 0.929 -69.422 -20.862 1.00 8.00 44 GLU D O 1
ATOM 7482 N N . ASP D 1 66 ? 2.885 -70.509 -20.621 1.00 8.75 45 ASP D N 1
ATOM 7483 C CA . ASP D 1 66 ? 3.683 -69.512 -21.342 1.00 11.76 45 ASP D CA 1
ATOM 7484 C C . ASP D 1 66 ? 3.371 -69.288 -22.826 1.00 12.78 45 ASP D C 1
ATOM 7485 O O . ASP D 1 66 ? 4.036 -68.482 -23.472 1.00 15.08 45 ASP D O 1
ATOM 7490 N N . SER D 1 67 ? 2.378 -69.982 -23.371 1.00 12.70 46 SER D N 1
ATOM 7491 C CA . SER D 1 67 ? 1.942 -69.683 -24.736 1.00 13.92 46 SER D CA 1
ATOM 7492 C C . SER D 1 67 ? 0.620 -68.923 -24.719 1.00 13.82 46 SER D C 1
ATOM 7493 O O . SER D 1 67 ? 0.065 -68.593 -25.766 1.00 18.25 46 SER D O 1
ATOM 7496 N N . VAL D 1 68 ? 0.125 -68.640 -23.519 1.00 14.85 47 VAL D N 1
ATOM 7497 C CA . VAL D 1 68 ? -1.147 -67.945 -23.359 1.00 8.28 47 VAL D CA 1
ATOM 7498 C C . VAL D 1 68 ? -0.950 -66.644 -22.598 1.00 11.32 47 VAL D C 1
ATOM 7499 O O . VAL D 1 68 ? -0.418 -66.642 -21.488 1.00 13.15 47 VAL D O 1
ATOM 7503 N N . ALA D 1 69 ? -1.370 -65.538 -23.207 1.00 12.64 48 ALA D N 1
ATOM 7504 C CA . ALA D 1 69 ? -1.260 -64.218 -22.588 1.00 14.70 48 ALA D CA 1
ATOM 7505 C C . ALA D 1 69 ? -2.117 -64.150 -21.325 1.00 14.80 48 ALA D C 1
ATOM 7506 O O . ALA D 1 69 ? -3.167 -64.790 -21.261 1.00 11.59 48 ALA D O 1
ATOM 7508 N N . PRO D 1 70 ? -1.668 -63.377 -20.317 1.00 12.18 49 PRO D N 1
ATOM 7509 C CA . PRO D 1 70 ? -2.339 -63.295 -19.013 1.00 18.27 49 PRO D CA 1
ATOM 7510 C C . PRO D 1 70 ? -3.843 -63.023 -19.097 1.00 19.93 49 PRO D C 1
ATOM 7511 O O . PRO D 1 70 ? -4.613 -63.665 -18.383 1.00 19.24 49 PRO D O 1
ATOM 7515 N N . ASP D 1 71 ? -4.250 -62.097 -19.959 1.00 18.43 50 ASP D N 1
ATOM 7516 C CA . ASP D 1 71 ? -5.664 -61.750 -20.094 1.00 19.82 50 ASP D CA 1
ATOM 7517 C C . ASP D 1 71 ? -6.479 -62.871 -20.729 1.00 14.27 50 ASP D C 1
ATOM 7518 O O . ASP D 1 71 ? -7.707 -62.866 -20.661 1.00 15.88 50 ASP D O 1
ATOM 7523 N N . ASP D 1 72 ? -5.797 -63.830 -21.343 1.00 12.50 51 ASP D N 1
ATOM 7524 C CA . ASP D 1 72 ? -6.473 -64.903 -22.065 1.00 16.93 51 ASP D CA 1
ATOM 7525 C C . ASP D 1 72 ? -6.485 -66.223 -21.303 1.00 14.42 51 ASP D C 1
ATOM 7526 O O . ASP D 1 72 ? -6.977 -67.229 -21.808 1.00 11.37 51 ASP D O 1
ATOM 7531 N N . LYS D 1 73 ? -5.944 -66.219 -20.091 1.00 13.83 52 LYS D N 1
ATOM 7532 C CA . LYS D 1 73 ? -5.795 -67.459 -19.334 1.00 16.10 52 LYS D CA 1
ATOM 7533 C C . LYS D 1 73 ? -7.129 -68.060 -18.881 1.00 12.59 52 LYS D C 1
ATOM 7534 O O . LYS D 1 73 ? -7.312 -69.276 -18.938 1.00 11.55 52 LYS D O 1
ATOM 7540 N N . ALA D 1 74 ? -8.063 -67.214 -18.456 1.00 13.77 53 ALA D N 1
ATOM 7541 C CA . ALA D 1 74 ? -9.381 -67.691 -18.044 1.00 13.42 53 ALA D CA 1
ATOM 7542 C C . ALA D 1 74 ? -10.104 -68.363 -19.211 1.00 11.48 53 ALA D C 1
ATOM 7543 O O . ALA D 1 74 ? -10.662 -69.453 -19.066 1.00 11.08 53 ALA D O 1
ATOM 7545 N N . GLN D 1 75 ? -10.080 -67.710 -20.369 1.00 13.06 54 GLN D N 1
ATOM 7546 C CA . GLN D 1 75 ? -10.702 -68.255 -21.570 1.00 11.26 54 GLN D CA 1
ATOM 7547 C C . GLN D 1 75 ? -10.026 -69.550 -22.009 1.00 10.29 54 GLN D C 1
ATOM 7548 O O . GLN D 1 75 ? -10.694 -70.499 -22.426 1.00 12.72 54 GLN D O 1
ATOM 7554 N N . ALA D 1 76 ? -8.699 -69.580 -21.920 1.00 10.11 55 ALA D N 1
ATOM 7555 C CA . ALA D 1 76 ? -7.934 -70.772 -22.270 1.00 8.19 55 ALA D CA 1
ATOM 7556 C C . ALA D 1 76 ? -8.351 -71.947 -21.396 1.00 8.22 55 ALA D C 1
ATOM 7557 O O . ALA D 1 76 ? -8.476 -73.079 -21.870 1.00 9.91 55 ALA D O 1
ATOM 7559 N N . ARG D 1 77 ? -8.577 -71.663 -20.117 1.00 10.11 56 ARG D N 1
ATOM 7560 C CA . ARG D 1 77 ? -9.001 -72.677 -19.160 1.00 6.69 56 ARG D CA 1
ATOM 7561 C C . ARG D 1 77 ? -10.356 -73.265 -19.551 1.00 9.25 56 ARG D C 1
ATOM 7562 O O . ARG D 1 77 ? -10.539 -74.485 -19.543 1.00 7.33 56 ARG D O 1
ATOM 7570 N N . ALA D 1 78 ? -11.299 -72.394 -19.901 1.00 12.54 57 ALA D N 1
ATOM 7571 C CA . ALA D 1 78 ? -12.627 -72.832 -20.324 1.00 13.80 57 ALA D CA 1
ATOM 7572 C C . ALA D 1 78 ? -12.550 -73.662 -21.601 1.00 9.99 57 ALA D C 1
ATOM 7573 O O . ALA D 1 78 ? -13.181 -74.715 -21.703 1.00 10.42 57 ALA D O 1
ATOM 7575 N N . ASN D 1 79 ? -11.767 -73.183 -22.567 1.00 10.27 58 ASN D N 1
ATOM 7576 C CA . ASN D 1 79 ? -11.567 -73.896 -23.827 1.00 8.42 58 ASN D CA 1
ATOM 7577 C C . ASN D 1 79 ? -11.055 -75.313 -23.611 1.00 8.83 58 ASN D C 1
ATOM 7578 O O . ASN D 1 79 ? -11.576 -76.267 -24.183 1.00 8.99 58 ASN D O 1
ATOM 7583 N N . ILE D 1 80 ? -10.027 -75.438 -22.778 1.00 10.64 59 ILE D N 1
ATOM 7584 C CA . ILE D 1 80 ? -9.378 -76.722 -22.537 1.00 9.76 59 ILE D CA 1
ATOM 7585 C C . ILE D 1 80 ? -10.291 -77.719 -21.821 1.00 10.42 59 ILE D C 1
ATOM 7586 O O . ILE D 1 80 ? -10.317 -78.903 -22.161 1.00 11.03 59 ILE D O 1
ATOM 7591 N N . ILE D 1 81 ? -11.051 -77.239 -20.844 1.00 10.86 60 ILE D N 1
ATOM 7592 C CA . ILE D 1 81 ? -11.992 -78.100 -20.139 1.00 11.00 60 ILE D CA 1
ATOM 7593 C C . ILE D 1 81 ? -13.044 -78.648 -21.106 1.00 10.83 60 ILE D C 1
ATOM 7594 O O . ILE D 1 81 ? -13.351 -79.843 -21.099 1.00 10.97 60 ILE D O 1
ATOM 7599 N N . GLU D 1 82 ? -13.573 -77.776 -21.955 1.00 12.81 61 GLU D N 1
ATOM 7600 C CA . GLU D 1 82 ? -14.555 -78.196 -22.948 1.00 17.72 61 GLU D CA 1
ATOM 7601 C C . GLU D 1 82 ? -13.948 -79.194 -23.933 1.00 16.23 61 GLU D C 1
ATOM 7602 O O . GLU D 1 82 ? -14.603 -80.150 -24.347 1.00 15.36 61 GLU D O 1
ATOM 7608 N N . ALA D 1 83 ? -12.684 -78.977 -24.285 1.00 17.15 62 ALA D N 1
ATOM 7609 C CA . ALA D 1 83 ? -11.984 -79.850 -25.222 1.00 13.21 62 ALA D CA 1
ATOM 7610 C C . ALA D 1 83 ? -11.744 -81.240 -24.640 1.00 15.90 62 ALA D C 1
ATOM 7611 O O . ALA D 1 83 ? -11.878 -82.246 -25.337 1.00 15.79 62 ALA D O 1
ATOM 7613 N N . ILE D 1 84 ? -11.378 -81.285 -23.362 1.00 11.60 63 ILE D N 1
ATOM 7614 C CA . ILE D 1 84 ? -11.166 -82.547 -22.661 1.00 11.61 63 ILE D CA 1
ATOM 7615 C C . ILE D 1 84 ? -12.430 -83.405 -22.677 1.00 10.59 63 ILE D C 1
ATOM 7616 O O . ILE D 1 84 ? -12.372 -84.615 -22.899 1.00 14.59 63 ILE D O 1
ATOM 7621 N N . ASN D 1 85 ? -13.573 -82.764 -22.454 1.00 14.47 64 ASN D N 1
ATOM 7622 C CA . ASN D 1 85 ? -14.850 -83.467 -22.377 1.00 19.29 64 ASN D CA 1
ATOM 7623 C C . ASN D 1 85 ? -15.495 -83.729 -23.737 1.00 23.64 64 ASN D C 1
ATOM 7624 O O . ASN D 1 85 ? -16.260 -84.679 -23.893 1.00 24.90 64 ASN D O 1
ATOM 7629 N N . GLY D 1 86 ? -15.187 -82.885 -24.717 1.00 22.05 65 GLY D N 1
ATOM 7630 C CA . GLY D 1 86 ? -15.897 -82.908 -25.984 1.00 24.89 65 GLY D CA 1
ATOM 7631 C C . GLY D 1 86 ? -15.250 -83.655 -27.136 1.00 29.49 65 GLY D C 1
ATOM 7632 O O . GLY D 1 86 ? -15.941 -84.316 -27.912 1.00 31.56 65 GLY D O 1
ATOM 7633 N N . LEU D 1 87 ? -13.930 -83.553 -27.261 1.00 22.48 66 LEU D N 1
ATOM 7634 C CA . LEU D 1 87 ? -13.242 -84.095 -28.430 1.00 22.33 66 LEU D CA 1
ATOM 7635 C C . LEU D 1 87 ? -12.812 -85.546 -28.269 1.00 21.41 66 LEU D C 1
ATOM 7636 O O . LEU D 1 87 ? -12.635 -86.038 -27.154 1.00 21.12 66 LEU D O 1
ATOM 7641 N N . ASP D 1 88 ? -12.647 -86.222 -29.402 1.00 20.50 67 ASP D N 1
ATOM 7642 C CA . ASP D 1 88 ? -12.143 -87.587 -29.432 1.00 16.43 67 ASP D CA 1
ATOM 7643 C C . ASP D 1 88 ? -10.621 -87.557 -29.490 1.00 26.11 67 ASP D C 1
ATOM 7644 O O . ASP D 1 88 ? -10.036 -87.206 -30.515 1.00 21.23 67 ASP D O 1
ATOM 7649 N N . TRP D 1 89 ? -9.984 -87.928 -28.384 1.00 19.37 68 TRP D N 1
ATOM 7650 C CA . TRP D 1 89 ? -8.532 -87.851 -28.273 1.00 17.17 68 TRP D CA 1
ATOM 7651 C C . TRP D 1 89 ? -7.848 -89.178 -28.580 1.00 21.92 68 TRP D C 1
ATOM 7652 O O . TRP D 1 89 ? -6.638 -89.319 -28.390 1.00 19.23 68 TRP D O 1
ATOM 7663 N N . GLY D 1 90 ? -8.627 -90.144 -29.058 1.00 21.25 69 GLY D N 1
ATOM 7664 C CA . GLY D 1 90 ? -8.099 -91.444 -29.426 1.00 19.18 69 GLY D CA 1
ATOM 7665 C C . GLY D 1 90 ? -7.355 -92.119 -28.293 1.00 20.76 69 GLY D C 1
ATOM 7666 O O . GLY D 1 90 ? -7.854 -92.195 -27.171 1.00 20.76 69 GLY D O 1
ATOM 7667 N N . ARG D 1 91 ? -6.150 -92.599 -28.585 1.00 19.81 70 ARG D N 1
ATOM 7668 C CA . ARG D 1 91 ? -5.333 -93.285 -27.591 1.00 15.44 70 ARG D CA 1
ATOM 7669 C C . ARG D 1 91 ? -4.207 -92.396 -27.074 1.00 13.72 70 ARG D C 1
ATOM 7670 O O . ARG D 1 91 ? -3.281 -92.872 -26.421 1.00 17.35 70 ARG D O 1
ATOM 7678 N N . LYS D 1 92 ? -4.288 -91.105 -27.365 1.00 12.82 71 LYS D N 1
ATOM 7679 C CA . LYS D 1 92 ? -3.244 -90.178 -26.952 1.00 15.77 71 LYS D CA 1
ATOM 7680 C C . LYS D 1 92 ? -3.282 -89.904 -25.453 1.00 18.10 71 LYS D C 1
ATOM 7681 O O . LYS D 1 92 ? -4.350 -89.870 -24.845 1.00 13.35 71 LYS D O 1
ATOM 7687 N N . TYR D 1 93 ? -2.107 -89.719 -24.862 1.00 11.31 72 TYR D N 1
ATOM 7688 C CA . TYR D 1 93 ? -2.020 -89.346 -23.460 1.00 10.36 72 TYR D CA 1
ATOM 7689 C C . TYR D 1 93 ? -2.269 -87.849 -23.352 1.00 7.72 72 TYR D C 1
ATOM 7690 O O . TYR D 1 93 ? -1.526 -87.044 -23.912 1.00 11.29 72 TYR D O 1
ATOM 7699 N N . LEU D 1 94 ? -3.331 -87.482 -22.644 1.00 8.19 73 LEU D N 1
ATOM 7700 C CA . LEU D 1 94 ? -3.802 -86.103 -22.629 1.00 8.90 73 LEU D CA 1
ATOM 7701 C C . LEU D 1 94 ? -3.376 -85.372 -21.363 1.00 11.77 73 LEU D C 1
ATOM 7702 O O . LEU D 1 94 ? -3.780 -85.738 -20.258 1.00 7.53 73 LEU D O 1
ATOM 7707 N N . SER D 1 95 ? -2.571 -84.329 -21.538 1.00 8.47 74 SER D N 1
ATOM 7708 C CA . SER D 1 95 ? -2.031 -83.568 -20.419 1.00 6.64 74 SER D CA 1
ATOM 7709 C C . SER D 1 95 ? -2.318 -82.080 -20.570 1.00 5.73 74 SER D C 1
ATOM 7710 O O . SER D 1 95 ? -2.497 -81.581 -21.680 1.00 8.15 74 SER D O 1
ATOM 7713 N N . VAL D 1 96 ? -2.367 -81.376 -19.443 1.00 6.39 75 VAL D N 1
ATOM 7714 C CA . VAL D 1 96 ? -2.535 -79.930 -19.440 1.00 4.54 75 VAL D CA 1
ATOM 7715 C C . VAL D 1 96 ? -1.409 -79.287 -18.642 1.00 7.95 75 VAL D C 1
ATOM 7716 O O . VAL D 1 96 ? -1.156 -79.674 -17.501 1.00 8.10 75 VAL D O 1
ATOM 7720 N N . ARG D 1 97 ? -0.725 -78.313 -19.235 1.00 5.89 76 ARG D N 1
ATOM 7721 C CA . ARG D 1 97 ? 0.263 -77.550 -18.481 1.00 4.08 76 ARG D CA 1
ATOM 7722 C C . ARG D 1 97 ? -0.413 -76.391 -17.765 1.00 6.81 76 ARG D C 1
ATOM 7723 O O . ARG D 1 97 ? -0.931 -75.472 -18.401 1.00 6.92 76 ARG D O 1
ATOM 7731 N N . ILE D 1 98 ? -0.414 -76.446 -16.438 1.00 4.31 77 ILE D N 1
ATOM 7732 C CA . ILE D 1 98 ? -0.991 -75.380 -15.632 1.00 7.16 77 ILE D CA 1
ATOM 7733 C C . ILE D 1 98 ? 0.011 -74.245 -15.445 1.00 7.76 77 ILE D C 1
ATOM 7734 O O . ILE D 1 98 ? 1.167 -74.351 -15.852 1.00 5.59 77 ILE D O 1
ATOM 7739 N N . ASN D 1 99 ? -0.435 -73.156 -14.832 1.00 5.39 78 ASN D N 1
ATOM 7740 C CA . ASN D 1 99 ? 0.467 -72.063 -14.503 1.00 6.22 78 ASN D CA 1
ATOM 7741 C C . ASN D 1 99 ? 1.281 -72.386 -13.258 1.00 8.70 78 ASN D C 1
ATOM 7742 O O . ASN D 1 99 ? 0.941 -73.304 -12.513 1.00 6.34 78 ASN D O 1
ATOM 7747 N N . GLY D 1 100 ? 2.358 -71.637 -13.043 1.00 6.43 79 GLY D N 1
ATOM 7748 C CA . GLY D 1 100 ? 3.291 -71.927 -11.970 1.00 7.21 79 GLY D CA 1
ATOM 7749 C C . GLY D 1 100 ? 2.802 -71.530 -10.591 1.00 9.54 79 GLY D C 1
ATOM 7750 O O . GLY D 1 100 ? 1.881 -70.725 -10.450 1.00 8.29 79 GLY D O 1
ATOM 7751 N N . LEU D 1 101 ? 3.443 -72.085 -9.568 1.00 9.39 80 LEU D N 1
ATOM 7752 C CA . LEU D 1 101 ? 3.058 -71.828 -8.183 1.00 9.87 80 LEU D CA 1
ATOM 7753 C C . LEU D 1 101 ? 3.429 -70.423 -7.712 1.00 12.48 80 LEU D C 1
ATOM 7754 O O . LEU D 1 101 ? 3.090 -70.025 -6.597 1.00 11.18 80 LEU D O 1
ATOM 7759 N N . ASP D 1 102 ? 4.126 -69.675 -8.561 1.00 10.34 81 ASP D N 1
ATOM 7760 C CA . ASP D 1 102 ? 4.466 -68.292 -8.250 1.00 13.80 81 ASP D CA 1
ATOM 7761 C C . ASP D 1 102 ? 3.466 -67.329 -8.882 1.00 14.56 81 ASP D C 1
ATOM 7762 O O . ASP D 1 102 ? 3.706 -66.125 -8.937 1.00 17.71 81 ASP D O 1
ATOM 7767 N N . THR D 1 103 ? 2.346 -67.866 -9.358 1.00 11.86 82 THR D N 1
ATOM 7768 C CA . THR D 1 103 ? 1.330 -67.062 -10.030 1.00 10.41 82 THR D CA 1
ATOM 7769 C C . THR D 1 103 ? -0.014 -67.181 -9.315 1.00 9.23 82 THR D C 1
ATOM 7770 O O . THR D 1 103 ? -0.235 -68.130 -8.565 1.00 9.30 82 THR D O 1
ATOM 7774 N N . PRO D 1 104 ? -0.918 -66.213 -9.539 1.00 9.10 83 PRO D N 1
ATOM 7775 C CA . PRO D 1 104 ? -2.265 -66.317 -8.968 1.00 8.04 83 PRO D CA 1
ATOM 7776 C C . PRO D 1 104 ? -3.164 -67.287 -9.733 1.00 10.69 83 PRO D C 1
ATOM 7777 O O . PRO D 1 104 ? -4.262 -67.587 -9.266 1.00 11.51 83 PRO D O 1
ATOM 7781 N N . PHE D 1 105 ? -2.703 -67.776 -10.880 1.00 7.32 84 PHE D N 1
ATOM 7782 C CA . PHE D 1 105 ? -3.547 -68.590 -11.754 1.00 7.98 84 PHE D CA 1
ATOM 7783 C C . PHE D 1 105 ? -3.606 -70.071 -11.387 1.00 10.10 84 PHE D C 1
ATOM 7784 O O . PHE D 1 105 ? -4.628 -70.722 -11.609 1.00 8.84 84 PHE D O 1
ATOM 7792 N N . TRP D 1 106 ? -2.515 -70.598 -10.838 1.00 9.65 85 TRP D N 1
ATOM 7793 C CA . TRP D 1 106 ? -2.344 -72.049 -10.720 1.00 5.63 85 TRP D CA 1
ATOM 7794 C C . TRP D 1 106 ? -3.469 -72.756 -9.967 1.00 7.80 85 TRP D C 1
ATOM 7795 O O . TRP D 1 106 ? -3.896 -73.840 -10.364 1.00 7.79 85 TRP D O 1
ATOM 7806 N N . TYR D 1 107 ? -3.954 -72.139 -8.892 1.00 7.32 86 TYR D N 1
ATOM 7807 C CA . TYR D 1 107 ? -4.958 -72.779 -8.053 1.00 9.84 86 TYR D CA 1
ATOM 7808 C C . TYR D 1 107 ? -6.291 -72.891 -8.782 1.00 10.81 86 TYR D C 1
ATOM 7809 O O . TYR D 1 107 ? -7.007 -73.882 -8.634 1.00 9.20 86 TYR D O 1
ATOM 7818 N N . ARG D 1 108 ? -6.611 -71.878 -9.579 1.00 10.01 87 ARG D N 1
ATOM 7819 C CA . ARG D 1 108 ? -7.848 -71.883 -10.345 1.00 9.64 87 ARG D CA 1
ATOM 7820 C C . ARG D 1 108 ? -7.744 -72.891 -11.485 1.00 10.23 87 ARG D C 1
ATOM 7821 O O . ARG D 1 108 ? -8.721 -73.559 -11.821 1.00 11.24 87 ARG D O 1
ATOM 7829 N N . ASP D 1 109 ? -6.554 -72.999 -12.073 1.00 7.19 88 ASP D N 1
ATOM 7830 C CA . ASP D 1 109 ? -6.288 -74.033 -13.066 1.00 5.87 88 ASP D CA 1
ATOM 7831 C C . ASP D 1 109 ? -6.630 -75.409 -12.500 1.00 8.14 88 ASP D C 1
ATOM 7832 O O . ASP D 1 109 ? -7.423 -76.150 -13.076 1.00 8.11 88 ASP D O 1
ATOM 7837 N N . VAL D 1 110 ? -6.034 -75.737 -11.358 1.00 7.95 89 VAL D N 1
ATOM 7838 C CA . VAL D 1 110 ? -6.194 -77.059 -10.761 1.00 6.15 89 VAL D CA 1
ATOM 7839 C C . VAL D 1 110 ? -7.630 -77.335 -10.300 1.00 7.90 89 VAL D C 1
ATOM 7840 O O . VAL D 1 110 ? -8.179 -78.402 -10.577 1.00 7.18 89 VAL D O 1
ATOM 7844 N N . VAL D 1 111 ? -8.234 -76.377 -9.605 1.00 7.96 90 VAL D N 1
ATOM 7845 C CA . VAL D 1 111 ? -9.603 -76.549 -9.121 1.00 10.50 90 VAL D CA 1
ATOM 7846 C C . VAL D 1 111 ? -10.594 -76.780 -10.265 1.00 8.12 90 VAL D C 1
ATOM 7847 O O . VAL D 1 111 ? -11.351 -77.751 -10.248 1.00 9.94 90 VAL D O 1
ATOM 7851 N N . ASP D 1 112 ? -10.577 -75.896 -11.259 1.00 9.37 91 ASP D N 1
ATOM 7852 C CA . ASP D 1 112 ? -11.499 -76.003 -12.390 1.00 9.63 91 ASP D CA 1
ATOM 7853 C C . ASP D 1 112 ? -11.289 -77.286 -13.184 1.00 10.71 91 ASP D C 1
ATOM 7854 O O . ASP D 1 112 ? -12.254 -77.953 -13.552 1.00 9.12 91 ASP D O 1
ATOM 7859 N N . LEU D 1 113 ? -10.033 -77.629 -13.449 1.00 7.97 92 LEU D N 1
ATOM 7860 C CA . LEU D 1 113 ? -9.731 -78.861 -14.169 1.00 7.25 92 LEU D CA 1
ATOM 7861 C C . LEU D 1 113 ? -10.295 -80.070 -13.435 1.00 10.47 92 LEU D C 1
ATOM 7862 O O . LEU D 1 113 ? -10.988 -80.896 -14.016 1.00 10.56 92 LEU D O 1
ATOM 7867 N N . LEU D 1 114 ? -10.010 -80.164 -12.146 1.00 8.84 93 LEU D N 1
ATOM 7868 C CA . LEU D 1 114 ? -10.389 -81.350 -11.394 1.00 7.74 93 LEU D CA 1
ATOM 7869 C C . LEU D 1 114 ? -11.871 -81.379 -10.994 1.00 11.10 93 LEU D C 1
ATOM 7870 O O . LEU D 1 114 ? -12.421 -82.447 -10.723 1.00 12.33 93 LEU D O 1
ATOM 7875 N N . GLU D 1 115 ? -12.515 -80.216 -10.968 1.00 10.09 94 GLU D N 1
ATOM 7876 C CA . GLU D 1 115 ? -13.942 -80.160 -10.653 1.00 15.05 94 GLU D CA 1
ATOM 7877 C C . GLU D 1 115 ? -14.820 -80.253 -11.901 1.00 15.25 94 GLU D C 1
ATOM 7878 O O . GLU D 1 115 ? -15.991 -80.620 -11.810 1.00 16.52 94 GLU D O 1
ATOM 7884 N N . GLN D 1 116 ? -14.258 -79.937 -13.066 1.00 8.47 95 GLN D N 1
ATOM 7885 C CA . GLN D 1 116 ? -15.067 -79.847 -14.286 1.00 12.82 95 GLN D CA 1
ATOM 7886 C C . GLN D 1 116 ? -14.681 -80.796 -15.421 1.00 17.27 95 GLN D C 1
ATOM 7887 O O . GLN D 1 116 ? -15.535 -81.182 -16.215 1.00 16.43 95 GLN D O 1
ATOM 7893 N N . ALA D 1 117 ? -13.407 -81.161 -15.518 1.00 13.27 96 ALA D N 1
ATOM 7894 C CA . ALA D 1 117 ? -12.985 -82.049 -16.596 1.00 21.00 96 ALA D CA 1
ATOM 7895 C C . ALA D 1 117 ? -13.439 -83.472 -16.318 1.00 21.27 96 ALA D C 1
ATOM 7896 O O . ALA D 1 117 ? -13.421 -83.927 -15.174 1.00 16.92 96 ALA D O 1
ATOM 7898 N N . GLY D 1 118 ? -13.851 -84.170 -17.371 1.00 14.24 97 GLY D N 1
ATOM 7899 C CA . GLY D 1 118 ? -14.235 -85.564 -17.259 1.00 13.24 97 GLY D CA 1
ATOM 7900 C C . GLY D 1 118 ? -13.021 -86.445 -17.042 1.00 17.92 97 GLY D C 1
ATOM 7901 O O . GLY D 1 118 ? -11.918 -85.952 -16.807 1.00 16.05 97 GLY D O 1
ATOM 7902 N N . ASP D 1 119 ? -13.213 -87.756 -17.132 1.00 11.55 98 ASP D N 1
ATOM 7903 C CA . ASP D 1 119 ? -12.131 -88.683 -16.830 1.00 15.63 98 ASP D CA 1
ATOM 7904 C C . ASP D 1 119 ? -11.166 -88.894 -17.998 1.00 16.82 98 ASP D C 1
ATOM 7905 O O . ASP D 1 119 ? -10.271 -89.727 -17.917 1.00 14.59 98 ASP D O 1
ATOM 7910 N N . ARG D 1 120 ? -11.340 -88.138 -19.079 1.00 14.15 99 ARG D N 1
ATOM 7911 C CA . ARG D 1 120 ? -10.458 -88.282 -20.235 1.00 19.66 99 ARG D CA 1
ATOM 7912 C C . ARG D 1 120 ? -9.098 -87.635 -19.969 1.00 13.40 99 ARG D C 1
ATOM 7913 O O . ARG D 1 120 ? -8.098 -87.979 -20.601 1.00 12.08 99 ARG D O 1
ATOM 7921 N N . LEU D 1 121 ? -9.068 -86.698 -19.027 1.00 9.18 100 LEU D N 1
ATOM 7922 C CA . LEU D 1 121 ? -7.820 -86.066 -18.626 1.00 11.02 100 LEU D CA 1
ATOM 7923 C C . LEU D 1 121 ? -6.924 -87.097 -17.945 1.00 10.61 100 LEU D C 1
ATOM 7924 O O . LEU D 1 121 ? -7.361 -87.807 -17.038 1.00 10.97 100 LEU D O 1
ATOM 7929 N N . ASP D 1 122 ? -5.677 -87.185 -18.397 1.00 5.71 101 ASP D N 1
ATOM 7930 C CA . ASP D 1 122 ? -4.736 -88.177 -17.879 1.00 9.56 101 ASP D CA 1
ATOM 7931 C C . ASP D 1 122 ? -3.715 -87.568 -16.925 1.00 9.46 101 ASP D C 1
ATOM 7932 O O . ASP D 1 122 ? -3.267 -88.223 -15.985 1.00 7.57 101 ASP D O 1
ATOM 7937 N N . GLN D 1 123 ? -3.350 -86.314 -17.168 1.00 8.17 102 GLN D N 1
ATOM 7938 C CA . GLN D 1 123 ? -2.147 -85.763 -16.560 1.00 7.36 102 GLN D CA 1
ATOM 7939 C C . GLN D 1 123 ? -2.159 -84.240 -16.520 1.00 6.90 102 GLN D C 1
ATOM 7940 O O . GLN D 1 123 ? -2.814 -83.592 -17.337 1.00 8.52 102 GLN D O 1
ATOM 7946 N N . ILE D 1 124 ? -1.447 -83.669 -15.553 1.00 6.77 103 ILE D N 1
ATOM 7947 C CA . ILE D 1 124 ? -1.125 -82.247 -15.597 1.00 7.43 103 ILE D CA 1
ATOM 7948 C C . ILE D 1 124 ? 0.382 -82.029 -15.512 1.00 7.13 103 ILE D C 1
ATOM 7949 O O . ILE D 1 124 ? 1.101 -82.794 -14.865 1.00 7.42 103 ILE D O 1
ATOM 7954 N N . MET D 1 125 ? 0.849 -80.982 -16.180 1.00 4.76 104 MET D N 1
ATOM 7955 C CA . MET D 1 125 ? 2.258 -80.624 -16.178 1.00 6.00 104 MET D CA 1
ATOM 7956 C C . MET D 1 125 ? 2.475 -79.386 -15.322 1.00 5.55 104 MET D C 1
ATOM 7957 O O . MET D 1 125 ? 1.822 -78.363 -15.523 1.00 6.72 104 MET D O 1
ATOM 7962 N N . ILE D 1 126 ? 3.385 -79.489 -14.359 1.00 5.45 105 ILE D N 1
ATOM 7963 C CA . ILE D 1 126 ? 3.706 -78.366 -13.486 1.00 4.45 105 ILE D CA 1
ATOM 7964 C C . ILE D 1 126 ? 5.007 -77.717 -13.941 1.00 5.22 105 ILE D C 1
ATOM 7965 O O . ILE D 1 126 ? 6.054 -78.362 -13.959 1.00 6.83 105 ILE D O 1
ATOM 7970 N N . PRO D 1 127 ? 4.947 -76.433 -14.314 1.00 5.34 106 PRO D N 1
ATOM 7971 C CA . PRO D 1 127 ? 6.137 -75.748 -14.819 1.00 6.18 106 PRO D CA 1
ATOM 7972 C C . PRO D 1 127 ? 6.954 -75.134 -13.692 1.00 5.94 106 PRO D C 1
ATOM 7973 O O . PRO D 1 127 ? 6.455 -75.004 -12.573 1.00 5.50 106 PRO D O 1
ATOM 7977 N N . LYS D 1 128 ? 8.197 -74.771 -13.998 1.00 6.15 107 LYS D N 1
ATOM 7978 C CA . LYS D 1 128 ? 9.036 -73.975 -13.102 1.00 8.93 107 LYS D CA 1
ATOM 7979 C C . LYS D 1 128 ? 9.181 -74.550 -11.690 1.00 7.39 107 LYS D C 1
ATOM 7980 O O . LYS D 1 128 ? 9.253 -73.807 -10.714 1.00 5.97 107 LYS D O 1
ATOM 7986 N N . VAL D 1 129 ? 9.230 -75.875 -11.599 1.00 4.31 108 VAL D N 1
ATOM 7987 C CA . VAL D 1 129 ? 9.368 -76.562 -10.322 1.00 7.13 108 VAL D CA 1
ATOM 7988 C C . VAL D 1 129 ? 10.775 -76.363 -9.762 1.00 7.32 108 VAL D C 1
ATOM 7989 O O . VAL D 1 129 ? 11.763 -76.630 -10.446 1.00 4.49 108 VAL D O 1
ATOM 7993 N N . GLY D 1 130 ? 10.861 -75.892 -8.520 1.00 6.62 109 GLY D N 1
ATOM 7994 C CA . GLY D 1 130 ? 12.142 -75.582 -7.905 1.00 5.85 109 GLY D CA 1
ATOM 7995 C C . GLY D 1 130 ? 12.534 -76.482 -6.747 1.00 9.36 109 GLY D C 1
ATOM 7996 O O . GLY D 1 130 ? 13.679 -76.455 -6.295 1.00 8.92 109 GLY D O 1
ATOM 7997 N N . CYS D 1 131 ? 11.585 -77.280 -6.265 1.00 5.62 110 CYS D N 1
ATOM 7998 C CA . CYS D 1 131 ? 11.838 -78.202 -5.165 1.00 4.84 110 CYS D CA 1
ATOM 7999 C C . CYS D 1 131 ? 10.719 -79.232 -5.075 1.00 5.65 110 CYS D C 1
ATOM 8000 O O . CYS D 1 131 ? 9.660 -79.060 -5.680 1.00 6.63 110 CYS D O 1
ATOM 8003 N N . ALA D 1 132 ? 10.959 -80.298 -4.317 1.00 4.69 111 ALA D N 1
ATOM 8004 C CA . ALA D 1 132 ? 9.974 -81.363 -4.139 1.00 5.71 111 ALA D CA 1
ATOM 8005 C C . ALA D 1 132 ? 8.657 -80.837 -3.572 1.00 6.68 111 ALA D C 1
ATOM 8006 O O . ALA D 1 132 ? 7.580 -81.303 -3.949 1.00 6.48 111 ALA D O 1
ATOM 8008 N N . ALA D 1 133 ? 8.749 -79.862 -2.671 1.00 7.59 112 ALA D N 1
ATOM 8009 C CA . ALA D 1 133 ? 7.570 -79.306 -2.013 1.00 7.73 112 ALA D CA 1
ATOM 8010 C C . ALA D 1 133 ? 6.593 -78.646 -2.992 1.00 5.83 112 ALA D C 1
ATOM 8011 O O . ALA D 1 133 ? 5.388 -78.608 -2.740 1.00 7.44 112 ALA D O 1
ATOM 8013 N N . ASP D 1 134 ? 7.113 -78.120 -4.098 1.00 4.77 113 ASP D N 1
ATOM 8014 C CA . ASP D 1 134 ? 6.260 -77.582 -5.155 1.00 6.18 113 ASP D CA 1
ATOM 8015 C C . ASP D 1 134 ? 5.319 -78.662 -5.686 1.00 6.19 113 ASP D C 1
ATOM 8016 O O . ASP D 1 134 ? 4.122 -78.430 -5.861 1.00 6.91 113 ASP D O 1
ATOM 8021 N N . VAL D 1 135 ? 5.868 -79.846 -5.934 1.00 3.69 114 VAL D N 1
ATOM 8022 C CA . VAL D 1 135 ? 5.070 -80.962 -6.428 1.00 4.05 114 VAL D CA 1
ATOM 8023 C C . VAL D 1 135 ? 4.093 -81.456 -5.358 1.00 6.39 114 VAL D C 1
ATOM 8024 O O . VAL D 1 135 ? 2.922 -81.717 -5.646 1.00 5.12 114 VAL D O 1
ATOM 8028 N N . TYR D 1 136 ? 4.584 -81.572 -4.127 1.00 5.22 115 TYR D N 1
ATOM 8029 C CA . TYR D 1 136 ? 3.770 -81.986 -2.984 1.00 6.13 115 TYR D CA 1
ATOM 8030 C C . TYR D 1 136 ? 2.571 -81.060 -2.790 1.00 4.39 115 TYR D C 1
ATOM 8031 O O . TYR D 1 136 ? 1.477 -81.507 -2.438 1.00 5.36 115 TYR D O 1
ATOM 8040 N N . ALA D 1 137 ? 2.788 -79.768 -3.015 1.00 3.42 116 ALA D N 1
ATOM 8041 C CA . ALA D 1 137 ? 1.723 -78.776 -2.899 1.00 5.46 116 ALA D CA 1
ATOM 8042 C C . ALA D 1 137 ? 0.601 -79.039 -3.901 1.00 7.37 116 ALA D C 1
ATOM 8043 O O . ALA D 1 137 ? -0.577 -78.988 -3.550 1.00 5.88 116 ALA D O 1
ATOM 8045 N N . VAL D 1 138 ? 0.969 -79.320 -5.149 1.00 5.20 117 VAL D N 1
ATOM 8046 C CA . VAL D 1 138 ? -0.021 -79.623 -6.177 1.00 8.09 117 VAL D CA 1
ATOM 8047 C C . VAL D 1 138 ? -0.686 -80.969 -5.892 1.00 5.74 117 VAL D C 1
ATOM 8048 O O . VAL D 1 138 ? -1.895 -81.124 -6.058 1.00 6.56 117 VAL D O 1
ATOM 8052 N N . ASP D 1 139 ? 0.113 -81.934 -5.445 1.00 5.90 118 ASP D N 1
ATOM 8053 C CA . ASP D 1 139 ? -0.396 -83.251 -5.077 1.00 5.81 118 ASP D CA 1
ATOM 8054 C C . ASP D 1 139 ? -1.450 -83.134 -3.972 1.00 5.95 118 ASP D C 1
ATOM 8055 O O . ASP D 1 139 ? -2.484 -83.796 -4.020 1.00 6.21 118 ASP D O 1
ATOM 8060 N N . ALA D 1 140 ? -1.182 -82.278 -2.990 1.00 5.77 119 ALA D N 1
ATOM 8061 C CA . ALA D 1 140 ? -2.098 -82.063 -1.870 1.00 7.73 119 ALA D CA 1
ATOM 8062 C C . ALA D 1 140 ? -3.451 -81.545 -2.345 1.00 7.96 119 ALA D C 1
ATOM 8063 O O . ALA D 1 140 ? -4.501 -82.028 -1.920 1.00 5.20 119 ALA D O 1
ATOM 8065 N N . LEU D 1 141 ? -3.415 -80.562 -3.236 1.00 5.70 120 LEU D N 1
ATOM 8066 C CA . LEU D 1 141 ? -4.636 -79.978 -3.772 1.00 7.26 120 LEU D CA 1
ATOM 8067 C C . LEU D 1 141 ? -5.372 -80.980 -4.650 1.00 7.41 120 LEU D C 1
ATOM 8068 O O . LEU D 1 141 ? -6.568 -81.217 -4.471 1.00 8.16 120 LEU D O 1
ATOM 8073 N N . VAL D 1 142 ? -4.647 -81.565 -5.598 1.00 6.46 121 VAL D N 1
ATOM 8074 C CA . VAL D 1 142 ? -5.220 -82.530 -6.528 1.00 5.32 121 VAL D CA 1
ATOM 8075 C C . VAL D 1 142 ? -5.878 -83.710 -5.809 1.00 7.69 121 VAL D C 1
ATOM 8076 O O . VAL D 1 142 ? -7.003 -84.098 -6.133 1.00 6.67 121 VAL D O 1
ATOM 8080 N N . THR D 1 143 ? -5.181 -84.262 -4.820 1.00 4.49 122 THR D N 1
ATOM 8081 C CA . THR D 1 143 ? -5.681 -85.416 -4.080 1.00 5.94 122 THR D CA 1
ATOM 8082 C C . THR D 1 143 ? -7.017 -85.124 -3.395 1.00 7.96 122 THR D C 1
ATOM 8083 O O . THR D 1 143 ? -7.928 -85.948 -3.421 1.00 6.45 122 THR D O 1
ATOM 8087 N N . ALA D 1 144 ? -7.132 -83.942 -2.799 1.00 6.36 123 ALA D N 1
ATOM 8088 C CA . ALA D 1 144 ? -8.359 -83.559 -2.107 1.00 7.35 123 ALA D CA 1
ATOM 8089 C C . ALA D 1 144 ? -9.552 -83.454 -3.058 1.00 9.78 123 ALA D C 1
ATOM 8090 O O . ALA D 1 144 ? -10.646 -83.926 -2.743 1.00 9.30 123 ALA D O 1
ATOM 8092 N N . ILE D 1 145 ? -9.344 -82.837 -4.217 1.00 5.62 124 ILE D N 1
ATOM 8093 C CA . ILE D 1 145 ? -10.430 -82.663 -5.177 1.00 7.28 124 ILE D CA 1
ATOM 8094 C C . ILE D 1 145 ? -10.859 -84.001 -5.778 1.00 9.22 124 ILE D C 1
ATOM 8095 O O . ILE D 1 145 ? -12.053 -84.261 -5.941 1.00 9.01 124 ILE D O 1
ATOM 8100 N N . GLU D 1 146 ? -9.884 -84.848 -6.098 1.00 4.57 125 GLU D N 1
ATOM 8101 C CA . GLU D 1 146 ? -10.179 -86.184 -6.610 1.00 6.68 125 GLU D CA 1
ATOM 8102 C C . GLU D 1 146 ? -11.046 -86.967 -5.627 1.00 10.67 125 GLU D C 1
ATOM 8103 O O . GLU D 1 146 ? -11.997 -87.638 -6.024 1.00 8.40 125 GLU D O 1
ATOM 8109 N N . ARG D 1 147 ? -10.721 -86.864 -4.342 1.00 8.01 126 ARG D N 1
ATOM 8110 C CA . ARG D 1 147 ? -11.505 -87.520 -3.302 1.00 9.67 126 ARG D CA 1
ATOM 8111 C C . ARG D 1 147 ? -12.887 -86.884 -3.149 1.00 8.61 126 ARG D C 1
ATOM 8112 O O . ARG D 1 147 ? -13.888 -87.587 -3.036 1.00 9.72 126 ARG D O 1
ATOM 8120 N N . ALA D 1 148 ? -12.935 -85.556 -3.156 1.00 7.33 127 ALA D N 1
ATOM 8121 C CA . ALA D 1 148 ? -14.191 -84.829 -2.994 1.00 11.59 127 ALA D CA 1
ATOM 8122 C C . ALA D 1 148 ? -15.177 -85.116 -4.124 1.00 16.01 127 ALA D C 1
ATOM 8123 O O . ALA D 1 148 ? -16.387 -85.181 -3.902 1.00 11.74 127 ALA D O 1
ATOM 8125 N N . LYS D 1 149 ? -14.653 -85.290 -5.333 1.00 11.08 128 LYS D N 1
ATOM 8126 C CA . LYS D 1 149 ? -15.490 -85.482 -6.513 1.00 14.22 128 LYS D CA 1
ATOM 8127 C C . LYS D 1 149 ? -15.598 -86.948 -6.912 1.00 11.79 128 LYS D C 1
ATOM 8128 O O . LYS D 1 149 ? -16.300 -87.287 -7.863 1.00 16.94 128 LYS D O 1
ATOM 8134 N N . GLY D 1 150 ? -14.899 -87.811 -6.183 1.00 13.17 129 GLY D N 1
ATOM 8135 C CA . GLY D 1 150 ? -14.897 -89.232 -6.478 1.00 15.12 129 GLY D CA 1
ATOM 8136 C C . GLY D 1 150 ? -14.350 -89.546 -7.859 1.00 19.28 129 GLY D C 1
ATOM 8137 O O . GLY D 1 150 ? -14.844 -90.446 -8.537 1.00 14.09 129 GLY D O 1
ATOM 8138 N N . ARG D 1 151 ? -13.330 -88.800 -8.279 1.00 12.82 130 ARG D N 1
ATOM 8139 C CA . ARG D 1 151 ? -12.717 -89.010 -9.588 1.00 13.59 130 ARG D CA 1
ATOM 8140 C C . ARG D 1 151 ? -12.154 -90.422 -9.704 1.00 13.12 130 ARG D C 1
ATOM 8141 O O . ARG D 1 151 ? -11.417 -90.882 -8.832 1.00 21.62 130 ARG D O 1
ATOM 8149 N N . THR D 1 152 ? -12.513 -91.107 -10.783 1.00 14.88 131 THR D N 1
ATOM 8150 C CA . THR D 1 152 ? -12.211 -92.528 -10.919 1.00 16.08 131 THR D CA 1
ATOM 8151 C C . THR D 1 152 ? -10.798 -92.807 -11.422 1.00 29.75 131 THR D C 1
ATOM 8152 O O . THR D 1 152 ? -10.224 -93.853 -11.122 1.00 26.01 131 THR D O 1
ATOM 8156 N N . LYS D 1 153 ? -10.240 -91.875 -12.186 1.00 24.23 132 LYS D N 1
ATOM 8157 C CA . LYS D 1 153 ? -8.880 -92.033 -12.685 1.00 27.21 132 LYS D CA 1
ATOM 8158 C C . LYS D 1 153 ? -7.951 -90.951 -12.142 1.00 12.03 132 LYS D C 1
ATOM 8159 O O . LYS D 1 153 ? -7.962 -89.820 -12.631 1.00 17.00 132 LYS D O 1
ATOM 8165 N N . PRO D 1 154 ? -7.141 -91.300 -11.128 1.00 13.23 133 PRO D N 1
ATOM 8166 C CA . PRO D 1 154 ? -6.158 -90.391 -10.526 1.00 16.24 133 PRO D CA 1
ATOM 8167 C C . PRO D 1 154 ? -5.206 -89.851 -11.585 1.00 11.06 133 PRO D C 1
ATOM 8168 O O . PRO D 1 154 ? -4.700 -90.630 -12.392 1.00 10.82 133 PRO D O 1
ATOM 8172 N N . LEU D 1 155 ? -4.974 -88.543 -11.586 1.00 7.95 134 LEU D N 1
ATOM 8173 C CA . LEU D 1 155 ? -4.056 -87.933 -12.540 1.00 5.79 134 LEU D CA 1
ATOM 8174 C C . LEU D 1 155 ? -2.616 -88.335 -12.264 1.00 9.52 134 LEU D C 1
ATOM 8175 O O . LEU D 1 155 ? -2.219 -88.505 -11.111 1.00 6.79 134 LEU D O 1
ATOM 8180 N N . SER D 1 156 ? -1.835 -88.483 -13.329 1.00 8.14 135 SER D N 1
ATOM 8181 C CA . SER D 1 156 ? -0.388 -88.561 -13.191 1.00 6.86 135 SER D CA 1
ATOM 8182 C C . SER D 1 156 ? 0.161 -87.141 -13.275 1.00 7.04 135 SER D C 1
ATOM 8183 O O . SER D 1 156 ? -0.528 -86.230 -13.739 1.00 9.18 135 SER D O 1
ATOM 8186 N N . PHE D 1 157 ? 1.390 -86.949 -12.810 1.00 5.52 136 PHE D N 1
ATOM 8187 C CA . PHE D 1 157 ? 2.037 -85.647 -12.888 1.00 5.99 136 PHE D CA 1
ATOM 8188 C C . PHE D 1 157 ? 3.249 -85.721 -13.802 1.00 6.96 136 PHE D C 1
ATOM 8189 O O . PHE D 1 157 ? 3.908 -86.756 -13.897 1.00 4.96 136 PHE D O 1
ATOM 8197 N N . GLU D 1 158 ? 3.535 -84.613 -14.472 1.00 6.20 137 GLU D N 1
ATOM 8198 C CA . GLU D 1 158 ? 4.837 -84.409 -15.083 1.00 6.59 137 GLU D CA 1
ATOM 8199 C C . GLU D 1 158 ? 5.284 -83.008 -14.706 1.00 5.44 137 GLU D C 1
ATOM 8200 O O . GLU D 1 158 ? 4.456 -82.155 -14.384 1.00 6.43 137 GLU D O 1
ATOM 8206 N N . VAL D 1 159 ? 6.589 -82.769 -14.715 1.00 4.19 138 VAL D N 1
ATOM 8207 C CA . VAL D 1 159 ? 7.104 -81.458 -14.341 1.00 5.52 138 VAL D CA 1
ATOM 8208 C C . VAL D 1 159 ? 8.133 -80.964 -15.342 1.00 8.96 138 VAL D C 1
ATOM 8209 O O . VAL D 1 159 ? 8.625 -81.726 -16.172 1.00 8.36 138 VAL D O 1
ATOM 8213 N N . ILE D 1 160 ? 8.458 -79.681 -15.256 1.00 7.17 139 ILE D N 1
ATOM 8214 C CA . ILE D 1 160 ? 9.520 -79.124 -16.071 1.00 5.31 139 ILE D CA 1
ATOM 8215 C C . ILE D 1 160 ? 10.641 -78.624 -15.177 1.00 6.67 139 ILE D C 1
ATOM 8216 O O . ILE D 1 160 ? 10.407 -77.862 -14.239 1.00 5.59 139 ILE D O 1
ATOM 8221 N N . ILE D 1 161 ? 11.856 -79.076 -15.463 1.00 5.70 140 ILE D N 1
ATOM 8222 C CA . ILE D 1 161 ? 13.048 -78.503 -14.859 1.00 4.39 140 ILE D CA 1
ATOM 8223 C C . ILE D 1 161 ? 13.516 -77.389 -15.781 1.00 7.04 140 ILE D C 1
ATOM 8224 O O . ILE D 1 161 ? 14.037 -77.649 -16.866 1.00 7.71 140 ILE D O 1
ATOM 8229 N N . GLU D 1 162 ? 13.312 -76.148 -15.358 1.00 5.72 141 GLU D N 1
ATOM 8230 C CA . GLU D 1 162 ? 13.602 -75.008 -16.216 1.00 5.72 141 GLU D CA 1
ATOM 8231 C C . GLU D 1 162 ? 14.068 -73.811 -15.402 1.00 6.17 141 GLU D C 1
ATOM 8232 O O . GLU D 1 162 ? 13.742 -72.664 -15.713 1.00 7.31 141 GLU D O 1
ATOM 8238 N N . SER D 1 163 ? 14.842 -74.089 -14.359 1.00 8.63 142 SER D N 1
ATOM 8239 C CA . SER D 1 163 ? 15.398 -73.040 -13.517 1.00 4.93 142 SER D CA 1
ATOM 8240 C C . SER D 1 163 ? 16.639 -73.550 -12.805 1.00 3.93 142 SER D C 1
ATOM 8241 O O . SER D 1 163 ? 16.872 -74.759 -12.738 1.00 2.91 142 SER D O 1
ATOM 8244 N N . ALA D 1 164 ? 17.435 -72.622 -12.281 1.00 4.39 143 ALA D N 1
ATOM 8245 C CA . ALA D 1 164 ? 18.631 -72.974 -11.525 1.00 4.14 143 ALA D CA 1
ATOM 8246 C C . ALA D 1 164 ? 18.274 -73.851 -10.329 1.00 4.57 143 ALA D C 1
ATOM 8247 O O . ALA D 1 164 ? 18.925 -74.865 -10.077 1.00 5.30 143 ALA D O 1
ATOM 8249 N N . ALA D 1 165 ? 17.233 -73.459 -9.599 1.00 4.90 144 ALA D N 1
ATOM 8250 C CA . ALA D 1 165 ? 16.785 -74.227 -8.440 1.00 2.98 144 ALA D CA 1
ATOM 8251 C C . ALA D 1 165 ? 16.328 -75.616 -8.861 1.00 5.06 144 ALA D C 1
ATOM 8252 O O . ALA D 1 165 ? 16.594 -76.601 -8.172 1.00 7.15 144 ALA D O 1
ATOM 8254 N N . GLY D 1 166 ? 15.650 -75.688 -10.003 1.00 2.86 145 GLY D N 1
ATOM 8255 C CA . GLY D 1 166 ? 15.148 -76.950 -10.516 1.00 3.64 145 GLY D CA 1
ATOM 8256 C C . GLY D 1 166 ? 16.245 -77.969 -10.764 1.00 4.75 145 GLY D C 1
ATOM 8257 O O . GLY D 1 166 ? 16.127 -79.130 -10.371 1.00 4.29 145 GLY D O 1
ATOM 8258 N N . ILE D 1 167 ? 17.321 -77.540 -11.416 1.00 6.41 146 ILE D N 1
ATOM 8259 C CA . ILE D 1 167 ? 18.414 -78.456 -11.717 1.00 6.40 146 ILE D CA 1
ATOM 8260 C C . ILE D 1 167 ? 19.238 -78.757 -10.461 1.00 6.01 146 ILE D C 1
ATOM 8261 O O . ILE D 1 167 ? 19.714 -79.879 -10.274 1.00 4.67 146 ILE D O 1
ATOM 8266 N N . ALA D 1 168 ? 19.378 -77.763 -9.590 1.00 6.20 147 ALA D N 1
ATOM 8267 C CA . ALA D 1 168 ? 20.100 -77.944 -8.335 1.00 7.18 147 ALA D CA 1
ATOM 8268 C C . ALA D 1 168 ? 19.405 -78.975 -7.453 1.00 7.83 147 ALA D C 1
ATOM 8269 O O . ALA D 1 168 ? 20.055 -79.702 -6.702 1.00 11.24 147 ALA D O 1
ATOM 8271 N N . HIS D 1 169 ? 18.082 -79.043 -7.559 1.00 6.54 148 HIS D N 1
ATOM 8272 C CA . HIS D 1 169 ? 17.293 -79.935 -6.719 1.00 7.26 148 HIS D CA 1
ATOM 8273 C C . HIS D 1 169 ? 16.611 -81.016 -7.550 1.00 8.21 148 HIS D C 1
ATOM 8274 O O . HIS D 1 169 ? 15.535 -81.497 -7.193 1.00 8.02 148 HIS D O 1
ATOM 8281 N N . VAL D 1 170 ? 17.244 -81.404 -8.651 1.00 7.29 149 VAL D N 1
ATOM 8282 C CA . VAL D 1 170 ? 16.604 -82.292 -9.616 1.00 5.95 149 VAL D CA 1
ATOM 8283 C C . VAL D 1 170 ? 16.248 -83.670 -9.045 1.00 6.65 149 VAL D C 1
ATOM 8284 O O . VAL D 1 170 ? 15.203 -84.226 -9.382 1.00 6.44 149 VAL D O 1
ATOM 8288 N N . GLU D 1 171 ? 17.083 -84.215 -8.163 1.00 4.51 150 GLU D N 1
ATOM 8289 C CA . GLU D 1 171 ? 16.793 -85.546 -7.634 1.00 9.69 150 GLU D CA 1
ATOM 8290 C C . GLU D 1 171 ? 15.624 -85.569 -6.652 1.00 9.50 150 GLU D C 1
ATOM 8291 O O . GLU D 1 171 ? 14.787 -86.469 -6.707 1.00 10.27 150 GLU D O 1
ATOM 8297 N N . GLU D 1 172 ? 15.563 -84.596 -5.750 1.00 4.96 151 GLU D N 1
ATOM 8298 C CA . GLU D 1 172 ? 14.453 -84.552 -4.802 1.00 7.18 151 GLU D CA 1
ATOM 8299 C C . GLU D 1 172 ? 13.123 -84.324 -5.533 1.00 7.84 151 GLU D C 1
ATOM 8300 O O . GLU D 1 172 ? 12.076 -84.823 -5.114 1.00 5.19 151 GLU D O 1
ATOM 8306 N N . ILE D 1 173 ? 13.173 -83.592 -6.643 1.00 4.91 152 ILE D N 1
ATOM 8307 C CA . ILE D 1 173 ? 11.976 -83.353 -7.448 1.00 6.65 152 ILE D CA 1
ATOM 8308 C C . ILE D 1 173 ? 11.505 -84.645 -8.120 1.00 7.97 152 ILE D C 1
ATOM 8309 O O . ILE D 1 173 ? 10.308 -84.940 -8.153 1.00 6.32 152 ILE D O 1
ATOM 8314 N N . ALA D 1 174 ? 12.454 -85.420 -8.639 1.00 6.48 153 ALA D N 1
ATOM 8315 C CA . ALA D 1 174 ? 12.142 -86.708 -9.254 1.00 6.48 153 ALA D CA 1
ATOM 8316 C C . ALA D 1 174 ? 11.510 -87.687 -8.261 1.00 9.24 153 ALA D C 1
ATOM 8317 O O . ALA D 1 174 ? 10.769 -88.588 -8.652 1.00 5.86 153 ALA D O 1
ATOM 8319 N N . ALA D 1 175 ? 11.803 -87.505 -6.977 1.00 6.08 154 ALA D N 1
ATOM 8320 C CA . ALA D 1 175 ? 11.296 -88.407 -5.946 1.00 10.26 154 ALA D CA 1
ATOM 8321 C C . ALA D 1 175 ? 10.087 -87.831 -5.208 1.00 10.56 154 ALA D C 1
ATOM 8322 O O . ALA D 1 175 ? 9.678 -88.361 -4.177 1.00 7.38 154 ALA D O 1
ATOM 8324 N N . SER D 1 176 ? 9.507 -86.764 -5.751 1.00 6.45 155 SER D N 1
ATOM 8325 C CA . SER D 1 176 ? 8.563 -85.937 -4.998 1.00 7.29 155 SER D CA 1
ATOM 8326 C C . SER D 1 176 ? 7.117 -86.444 -4.931 1.00 10.67 155 SER D C 1
ATOM 8327 O O . SER D 1 176 ? 6.350 -86.003 -4.073 1.00 9.61 155 SER D O 1
ATOM 8330 N N . SER D 1 177 ? 6.737 -87.350 -5.827 1.00 8.19 156 SER D N 1
ATOM 8331 C CA . SER D 1 177 ? 5.357 -87.836 -5.854 1.00 5.80 156 SER D CA 1
ATOM 8332 C C . SER D 1 177 ? 5.189 -89.162 -6.589 1.00 7.33 156 SER D C 1
ATOM 8333 O O . SER D 1 177 ? 5.806 -89.384 -7.628 1.00 6.60 156 SER D O 1
ATOM 8336 N N . PRO D 1 178 ? 4.334 -90.046 -6.051 1.00 7.39 157 PRO D N 1
ATOM 8337 C CA . PRO D 1 178 ? 4.001 -91.311 -6.717 1.00 10.93 157 PRO D CA 1
ATOM 8338 C C . PRO D 1 178 ? 3.291 -91.074 -8.050 1.00 10.33 157 PRO D C 1
ATOM 8339 O O . PRO D 1 178 ? 3.299 -91.954 -8.907 1.00 8.50 157 PRO D O 1
ATOM 8343 N N . ARG D 1 179 ? 2.686 -89.899 -8.209 1.00 4.92 158 ARG D N 1
ATOM 8344 C CA . ARG D 1 179 ? 1.991 -89.543 -9.442 1.00 7.18 158 ARG D CA 1
ATOM 8345 C C . ARG D 1 179 ? 2.961 -89.211 -10.572 1.00 8.90 158 ARG D C 1
ATOM 8346 O O . ARG D 1 179 ? 2.594 -89.267 -11.747 1.00 6.43 158 ARG D O 1
ATOM 8354 N N . LEU D 1 180 ? 4.186 -88.837 -10.212 1.00 5.24 159 LEU D N 1
ATOM 8355 C CA . LEU D 1 180 ? 5.151 -88.332 -11.188 1.00 5.45 159 LEU D CA 1
ATOM 8356 C C . LEU D 1 180 ? 5.530 -89.394 -12.215 1.00 6.63 159 LEU D C 1
ATOM 8357 O O . LEU D 1 180 ? 5.967 -90.486 -11.855 1.00 10.20 159 LEU D O 1
ATOM 8362 N N . GLN D 1 181 ? 5.359 -89.066 -13.492 1.00 7.29 160 GLN D N 1
ATOM 8363 C CA . GLN D 1 181 ? 5.669 -90.001 -14.571 1.00 9.52 160 GLN D CA 1
ATOM 8364 C C . GLN D 1 181 ? 6.735 -89.478 -15.531 1.00 9.71 160 GLN D C 1
ATOM 8365 O O . GLN D 1 181 ? 7.429 -90.260 -16.178 1.00 8.70 160 GLN D O 1
ATOM 8371 N N . ALA D 1 182 ? 6.860 -88.158 -15.631 1.00 7.88 161 ALA D N 1
ATOM 8372 C CA . ALA D 1 182 ? 7.807 -87.573 -16.576 1.00 6.69 161 ALA D CA 1
ATOM 8373 C C . ALA D 1 182 ? 8.387 -86.243 -16.108 1.00 7.64 161 ALA D C 1
ATOM 8374 O O . ALA D 1 182 ? 7.751 -85.490 -15.375 1.00 5.69 161 ALA D O 1
ATOM 8376 N N . MET D 1 183 ? 9.612 -85.975 -16.541 1.00 7.67 162 MET D N 1
ATOM 8377 C CA A MET D 1 183 ? 10.281 -84.719 -16.252 0.46 6.08 162 MET D CA 1
ATOM 8378 C CA B MET D 1 183 ? 10.272 -84.705 -16.259 0.54 6.03 162 MET D CA 1
ATOM 8379 C C . MET D 1 183 ? 10.901 -84.168 -17.535 1.00 5.26 162 MET D C 1
ATOM 8380 O O . MET D 1 183 ? 11.665 -84.864 -18.202 1.00 4.96 162 MET D O 1
ATOM 8389 N N . SER D 1 184 ? 10.569 -82.926 -17.876 1.00 4.11 163 SER D N 1
ATOM 8390 C CA . SER D 1 184 ? 11.114 -82.291 -19.073 1.00 6.03 163 SER D CA 1
ATOM 8391 C C . SER D 1 184 ? 12.114 -81.186 -18.736 1.00 8.30 163 SER D C 1
ATOM 8392 O O . SER D 1 184 ? 11.990 -80.512 -17.712 1.00 6.10 163 SER D O 1
ATOM 8395 N N . LEU D 1 185 ? 13.099 -81.004 -19.609 1.00 6.32 164 LEU D N 1
ATOM 8396 C CA . LEU D 1 185 ? 13.974 -79.844 -19.535 1.00 5.67 164 LEU D CA 1
ATOM 8397 C C . LEU D 1 185 ? 13.351 -78.724 -20.350 1.00 7.86 164 LEU D C 1
ATOM 8398 O O . LEU D 1 185 ? 12.971 -78.932 -21.497 1.00 10.28 164 LEU D O 1
ATOM 8403 N N . GLY D 1 186 ? 13.240 -77.539 -19.762 1.00 5.78 165 GLY D N 1
ATOM 8404 C CA . GLY D 1 186 ? 12.723 -76.388 -20.481 1.00 6.94 165 GLY D CA 1
ATOM 8405 C C . GLY D 1 186 ? 13.833 -75.399 -20.770 1.00 7.56 165 GLY D C 1
ATOM 8406 O O . GLY D 1 186 ? 14.138 -74.552 -19.936 1.00 6.49 165 GLY D O 1
ATOM 8407 N N . ALA D 1 187 ? 14.427 -75.503 -21.958 1.00 5.81 166 ALA D N 1
ATOM 8408 C CA . ALA D 1 187 ? 15.635 -74.750 -22.293 1.00 4.76 166 ALA D CA 1
ATOM 8409 C C . ALA D 1 187 ? 15.456 -73.232 -22.336 1.00 7.77 166 ALA D C 1
ATOM 8410 O O . ALA D 1 187 ? 16.409 -72.489 -22.095 1.00 4.60 166 ALA D O 1
ATOM 8412 N N . ALA D 1 188 ? 14.249 -72.766 -22.643 1.00 5.86 167 ALA D N 1
ATOM 8413 C CA . ALA D 1 188 ? 14.006 -71.326 -22.701 1.00 7.11 167 ALA D CA 1
ATOM 8414 C C . ALA D 1 188 ? 14.060 -70.704 -21.308 1.00 10.26 167 ALA D C 1
ATOM 8415 O O . ALA D 1 188 ? 14.843 -69.787 -21.059 1.00 6.94 167 ALA D O 1
ATOM 8417 N N . ASP D 1 189 ? 13.233 -71.211 -20.399 1.00 5.88 168 ASP D N 1
ATOM 8418 C CA . ASP D 1 189 ? 13.230 -70.719 -19.025 1.00 7.40 168 ASP D CA 1
ATOM 8419 C C . ASP D 1 189 ? 14.529 -71.051 -18.297 1.00 4.79 168 ASP D C 1
ATOM 8420 O O . ASP D 1 189 ? 14.984 -70.278 -17.455 1.00 8.51 168 ASP D O 1
ATOM 8425 N N . PHE D 1 190 ? 15.119 -72.200 -18.613 1.00 4.58 169 PHE D N 1
ATOM 8426 C CA . PHE D 1 190 ? 16.392 -72.575 -18.006 1.00 5.85 169 PHE D CA 1
ATOM 8427 C C . PHE D 1 190 ? 17.457 -71.537 -18.345 1.00 6.96 169 PHE D C 1
ATOM 8428 O O . PHE D 1 190 ? 18.175 -71.063 -17.468 1.00 5.64 169 PHE D O 1
ATOM 8436 N N . ALA D 1 191 ? 17.535 -71.175 -19.622 1.00 5.76 170 ALA D N 1
ATOM 8437 C CA . ALA D 1 191 ? 18.483 -70.166 -20.082 1.00 7.48 170 ALA D CA 1
ATOM 8438 C C . ALA D 1 191 ? 18.271 -68.830 -19.369 1.00 8.86 170 ALA D C 1
ATOM 8439 O O . ALA D 1 191 ? 19.227 -68.195 -18.919 1.00 7.75 170 ALA D O 1
ATOM 8441 N N . ALA D 1 192 ? 17.015 -68.412 -19.262 1.00 8.18 171 ALA D N 1
ATOM 8442 C CA . ALA D 1 192 ? 16.693 -67.148 -18.613 1.00 9.76 171 ALA D CA 1
ATOM 8443 C C . ALA D 1 192 ? 17.054 -67.186 -17.133 1.00 8.48 171 ALA D C 1
ATOM 8444 O O . ALA D 1 192 ? 17.643 -66.241 -16.603 1.00 6.93 171 ALA D O 1
ATOM 8446 N N . SER D 1 193 ? 16.709 -68.287 -16.474 1.00 5.01 172 SER D N 1
ATOM 8447 C CA . SER D 1 193 ? 16.962 -68.433 -15.044 1.00 5.96 172 SER D CA 1
ATOM 8448 C C . SER D 1 193 ? 18.456 -68.464 -14.744 1.00 8.08 172 SER D C 1
ATOM 8449 O O . SER D 1 193 ? 18.917 -67.853 -13.782 1.00 8.44 172 SER D O 1
ATOM 8452 N N . MET D 1 194 ? 19.203 -69.175 -15.582 1.00 5.14 173 MET D N 1
ATOM 8453 C CA . MET D 1 194 ? 20.642 -69.314 -15.413 1.00 5.11 173 MET D CA 1
ATOM 8454 C C . MET D 1 194 ? 21.396 -68.051 -15.826 1.00 9.33 173 MET D C 1
ATOM 8455 O O . MET D 1 194 ? 22.576 -67.890 -15.509 1.00 8.08 173 MET D O 1
ATOM 8460 N N . GLY D 1 195 ? 20.710 -67.154 -16.528 1.00 7.23 174 GLY D N 1
ATOM 8461 C CA . GLY D 1 195 ? 21.333 -65.933 -17.007 1.00 6.93 174 GLY D CA 1
ATOM 8462 C C . GLY D 1 195 ? 22.185 -66.172 -18.240 1.00 8.89 174 GLY D C 1
ATOM 8463 O O . GLY D 1 195 ? 23.112 -65.414 -18.524 1.00 9.41 174 GLY D O 1
ATOM 8464 N N . MET D 1 196 ? 21.876 -67.239 -18.971 1.00 6.53 175 MET D N 1
ATOM 8465 C CA . MET D 1 196 ? 22.571 -67.539 -20.218 1.00 9.27 175 MET D CA 1
ATOM 8466 C C . MET D 1 196 ? 22.378 -66.410 -21.225 1.00 12.84 175 MET D C 1
ATOM 8467 O O . MET D 1 196 ? 21.266 -65.912 -21.407 1.00 9.27 175 MET D O 1
ATOM 8472 N N . GLN D 1 197 ? 23.466 -65.998 -21.867 1.00 11.18 176 GLN D N 1
ATOM 8473 C CA . GLN D 1 197 ? 23.393 -64.933 -22.861 1.00 13.63 176 GLN D CA 1
ATOM 8474 C C . GLN D 1 197 ? 22.929 -65.478 -24.202 1.00 16.69 176 GLN D C 1
ATOM 8475 O O . GLN D 1 197 ? 23.735 -65.704 -25.105 1.00 14.37 176 GLN D O 1
ATOM 8481 N N . THR D 1 198 ? 21.622 -65.693 -24.313 1.00 14.64 177 THR D N 1
ATOM 8482 C CA . THR D 1 198 ? 21.007 -66.158 -25.548 1.00 17.90 177 THR D CA 1
ATOM 8483 C C . THR D 1 198 ? 19.508 -65.878 -25.519 1.00 19.72 177 THR D C 1
ATOM 8484 O O . THR D 1 198 ? 18.913 -65.761 -24.447 1.00 13.95 177 THR D O 1
ATOM 8488 N N . THR D 1 199 ? 18.906 -65.754 -26.698 1.00 18.95 178 THR D N 1
ATOM 8489 C CA . THR D 1 199 ? 17.457 -65.620 -26.808 1.00 17.48 178 THR D CA 1
ATOM 8490 C C . THR D 1 199 ? 16.894 -66.786 -27.611 1.00 17.00 178 THR D C 1
ATOM 8491 O O . THR D 1 199 ? 15.724 -66.788 -27.994 1.00 21.05 178 THR D O 1
ATOM 8495 N N . GLY D 1 200 ? 17.745 -67.775 -27.866 1.00 17.42 179 GLY D N 1
ATOM 8496 C CA . GLY D 1 200 ? 17.339 -68.974 -28.574 1.00 18.72 179 GLY D CA 1
ATOM 8497 C C . GLY D 1 200 ? 16.756 -70.001 -27.621 1.00 14.70 179 GLY D C 1
ATOM 8498 O O . GLY D 1 200 ? 16.866 -69.861 -26.403 1.00 17.43 179 GLY D O 1
ATOM 8499 N N . ILE D 1 201 ? 16.134 -71.034 -28.176 1.00 10.64 180 ILE D N 1
ATOM 8500 C CA . ILE D 1 201 ? 15.510 -72.073 -27.366 1.00 13.57 180 ILE D CA 1
ATOM 8501 C C . ILE D 1 201 ? 16.110 -73.433 -27.703 1.00 15.02 180 ILE D C 1
ATOM 8502 O O . ILE D 1 201 ? 15.749 -74.049 -28.706 1.00 11.14 180 ILE D O 1
ATOM 8507 N N . GLY D 1 202 ? 17.040 -73.887 -26.866 1.00 10.06 181 GLY D N 1
ATOM 8508 C CA . GLY D 1 202 ? 17.752 -75.130 -27.105 1.00 7.69 181 GLY D CA 1
ATOM 8509 C C . GLY D 1 202 ? 18.748 -74.988 -28.242 1.00 11.37 181 GLY D C 1
ATOM 8510 O O . GLY D 1 202 ? 18.900 -73.906 -28.803 1.00 9.17 181 GLY D O 1
ATOM 8511 N N . GLY D 1 203 ? 19.437 -76.076 -28.571 1.00 10.86 182 GLY D N 1
ATOM 8512 C CA . GLY D 1 203 ? 20.290 -76.115 -29.746 1.00 8.66 182 GLY D CA 1
ATOM 8513 C C . GLY D 1 203 ? 21.704 -75.597 -29.553 1.00 12.24 182 GLY D C 1
ATOM 8514 O O . GLY D 1 203 ? 22.123 -75.271 -28.438 1.00 6.45 182 GLY D O 1
ATOM 8515 N N . THR D 1 204 ? 22.437 -75.532 -30.661 1.00 9.40 183 THR D N 1
ATOM 8516 C CA . THR D 1 204 ? 23.806 -75.032 -30.682 1.00 6.95 183 THR D CA 1
ATOM 8517 C C . THR D 1 204 ? 23.846 -73.581 -30.227 1.00 9.70 183 THR D C 1
ATOM 8518 O O . THR D 1 204 ? 22.973 -72.787 -30.584 1.00 10.07 183 THR D O 1
ATOM 8522 N N . GLN D 1 205 ? 24.847 -73.244 -29.421 1.00 10.43 184 GLN D N 1
ATOM 8523 C CA . GLN D 1 205 ? 25.086 -71.857 -29.046 1.00 10.24 184 GLN D CA 1
ATOM 8524 C C . GLN D 1 205 ? 26.348 -71.357 -29.738 1.00 9.36 184 GLN D C 1
ATOM 8525 O O . GLN D 1 205 ? 27.427 -71.930 -29.570 1.00 8.27 184 GLN D O 1
ATOM 8531 N N . GLU D 1 206 ? 26.197 -70.295 -30.525 1.00 9.90 185 GLU D N 1
ATOM 8532 C CA . GLU D 1 206 ? 27.291 -69.747 -31.326 1.00 16.94 185 GLU D CA 1
ATOM 8533 C C . GLU D 1 206 ? 28.545 -69.454 -30.503 1.00 13.58 185 GLU D C 1
ATOM 8534 O O . GLU D 1 206 ? 29.663 -69.704 -30.953 1.00 14.11 185 GLU D O 1
ATOM 8540 N N . ASN D 1 207 ? 28.351 -68.938 -29.293 1.00 11.90 186 ASN D N 1
ATOM 8541 C CA . ASN D 1 207 ? 29.465 -68.543 -28.435 1.00 9.87 186 ASN D CA 1
ATOM 8542 C C . ASN D 1 207 ? 29.956 -69.641 -27.491 1.00 10.76 186 ASN D C 1
ATOM 8543 O O . ASN D 1 207 ? 30.707 -69.369 -26.554 1.00 11.65 186 ASN D O 1
ATOM 8548 N N . TYR D 1 208 ? 29.530 -70.876 -27.728 1.00 9.27 187 TYR D N 1
ATOM 8549 C CA . TYR D 1 208 ? 29.986 -71.990 -26.902 1.00 8.55 187 TYR D CA 1
ATOM 8550 C C . TYR D 1 208 ? 30.777 -72.986 -27.738 1.00 10.11 187 TYR D C 1
ATOM 8551 O O . TYR D 1 208 ? 30.222 -73.946 -28.277 1.00 8.59 187 TYR D O 1
ATOM 8560 N N . TYR D 1 209 ? 32.081 -72.747 -27.836 1.00 8.55 188 TYR D N 1
ATOM 8561 C CA . TYR D 1 209 ? 32.955 -73.541 -28.690 1.00 9.77 188 TYR D CA 1
ATOM 8562 C C . TYR D 1 209 ? 34.339 -73.626 -28.067 1.00 9.70 188 TYR D C 1
ATOM 8563 O O . TYR D 1 209 ? 34.692 -72.809 -27.216 1.00 6.64 188 TYR D O 1
ATOM 8572 N N . MET D 1 210 ? 35.124 -74.602 -28.506 1.00 7.98 189 MET D N 1
ATOM 8573 C CA . MET D 1 210 ? 36.526 -74.685 -28.120 1.00 9.03 189 MET D CA 1
ATOM 8574 C C . MET D 1 210 ? 37.394 -74.150 -29.255 1.00 11.07 189 MET D C 1
ATOM 8575 O O . MET D 1 210 ? 37.188 -74.494 -30.421 1.00 10.49 189 MET D O 1
ATOM 8580 N N . LEU D 1 211 ? 38.354 -73.296 -28.919 1.00 10.78 190 LEU D N 1
ATOM 8581 C CA . LEU D 1 211 ? 39.320 -72.833 -29.905 1.00 9.03 190 LEU D CA 1
ATOM 8582 C C . LEU D 1 211 ? 40.556 -73.718 -29.854 1.00 11.59 190 LEU D C 1
ATOM 8583 O O . LEU D 1 211 ? 41.126 -73.939 -28.786 1.00 9.24 190 LEU D O 1
ATOM 8588 N N . HIS D 1 212 ? 40.957 -74.239 -31.008 1.00 8.89 191 HIS D N 1
ATOM 8589 C CA . HIS D 1 212 ? 42.152 -75.067 -31.087 1.00 11.76 191 HIS D CA 1
ATOM 8590 C C . HIS D 1 212 ? 42.890 -74.826 -32.398 1.00 14.07 191 HIS D C 1
ATOM 8591 O O . HIS D 1 212 ? 42.373 -75.140 -33.470 1.00 13.35 191 HIS D O 1
ATOM 8598 N N . ASP D 1 213 ? 44.094 -74.267 -32.298 1.00 17.63 192 ASP D N 1
ATOM 8599 C CA . ASP D 1 213 ? 44.921 -73.962 -33.463 1.00 20.76 192 ASP D CA 1
ATOM 8600 C C . ASP D 1 213 ? 44.162 -73.182 -34.535 1.00 17.09 192 ASP D C 1
ATOM 8601 O O . ASP D 1 213 ? 44.201 -73.533 -35.715 1.00 17.68 192 ASP D O 1
ATOM 8606 N N . GLY D 1 214 ? 43.457 -72.139 -34.114 1.00 18.67 193 GLY D N 1
ATOM 8607 C CA . GLY D 1 214 ? 42.746 -71.280 -35.043 1.00 18.08 193 GLY D CA 1
ATOM 8608 C C . GLY D 1 214 ? 41.370 -71.763 -35.467 1.00 16.90 193 GLY D C 1
ATOM 8609 O O . GLY D 1 214 ? 40.601 -70.998 -36.048 1.00 22.92 193 GLY D O 1
ATOM 8610 N N . GLN D 1 215 ? 41.049 -73.011 -35.184 1.00 14.70 194 GLN D N 1
ATOM 8611 C CA . GLN D 1 215 ? 39.766 -73.590 -35.549 1.00 16.38 194 GLN D CA 1
ATOM 8612 C C . GLN D 1 215 ? 38.784 -73.729 -34.348 1.00 17.57 194 GLN D C 1
ATOM 8613 O O . GLN D 1 215 ? 39.188 -74.024 -33.270 1.00 10.28 194 GLN D O 1
ATOM 8619 N N . LYS D 1 216 ? 37.509 -73.513 -34.622 1.00 16.00 195 LYS D N 1
ATOM 8620 C CA . LYS D 1 216 ? 36.496 -73.599 -33.577 1.00 14.94 195 LYS D CA 1
ATOM 8621 C C . LYS D 1 216 ? 35.795 -74.954 -33.580 1.00 15.52 195 LYS D C 1
ATOM 8622 O O . LYS D 1 216 ? 35.491 -75.506 -34.636 1.00 15.23 195 LYS D O 1
ATOM 8628 N N . HIS D 1 217 ? 35.537 -75.478 -32.386 1.00 14.35 196 HIS D N 1
ATOM 8629 C CA . HIS D 1 217 ? 34.832 -76.743 -32.227 1.00 12.61 196 HIS D CA 1
ATOM 8630 C C . HIS D 1 217 ? 33.697 -76.571 -31.226 1.00 13.34 196 HIS D C 1
ATOM 8631 O O . HIS D 1 217 ? 33.935 -76.417 -30.029 1.00 9.82 196 HIS D O 1
ATOM 8638 N N . TRP D 1 218 ? 32.462 -76.592 -31.718 1.00 10.00 197 TRP D N 1
ATOM 8639 C CA . TRP D 1 218 ? 31.308 -76.336 -30.862 1.00 10.05 197 TRP D CA 1
ATOM 8640 C C . TRP D 1 218 ? 30.997 -77.502 -29.931 1.00 11.62 197 TRP D C 1
ATOM 8641 O O . TRP D 1 218 ? 31.151 -78.665 -30.299 1.00 10.18 197 TRP D O 1
ATOM 8652 N N . SER D 1 219 ? 30.581 -77.168 -28.713 1.00 11.65 198 SER D N 1
ATOM 8653 C CA . SER D 1 219 ? 30.364 -78.158 -27.669 1.00 8.60 198 SER D CA 1
ATOM 8654 C C . SER D 1 219 ? 28.938 -78.049 -27.131 1.00 7.45 198 SER D C 1
ATOM 8655 O O . SER D 1 219 ? 28.205 -77.124 -27.485 1.00 8.27 198 SER D O 1
ATOM 8658 N N . ASP D 1 220 ? 28.547 -78.992 -26.281 1.00 7.46 199 ASP D N 1
ATOM 8659 C CA . ASP D 1 220 ? 27.182 -79.030 -25.759 1.00 7.50 199 ASP D CA 1
ATOM 8660 C C . ASP D 1 220 ? 27.042 -78.223 -24.467 1.00 6.10 199 ASP D C 1
ATOM 8661 O O . ASP D 1 220 ? 27.513 -78.647 -23.411 1.00 5.50 199 ASP D O 1
ATOM 8666 N N . PRO D 1 221 ? 26.374 -77.060 -24.548 1.00 8.40 200 PRO D N 1
ATOM 8667 C CA . PRO D 1 221 ? 26.200 -76.177 -23.390 1.00 7.01 200 PRO D CA 1
ATOM 8668 C C . PRO D 1 221 ? 25.079 -76.660 -22.468 1.00 6.15 200 PRO D C 1
ATOM 8669 O O . PRO D 1 221 ? 24.843 -76.061 -21.418 1.00 6.25 200 PRO D O 1
ATOM 8673 N N . TRP D 1 222 ? 24.400 -77.733 -22.862 1.00 7.84 201 TRP D N 1
ATOM 8674 C CA . TRP D 1 222 ? 23.286 -78.269 -22.087 1.00 7.64 201 TRP D CA 1
ATOM 8675 C C . TRP D 1 222 ? 23.622 -79.619 -21.455 1.00 8.75 201 TRP D C 1
ATOM 8676 O O . TRP D 1 222 ? 22.748 -80.266 -20.875 1.00 5.69 201 TRP D O 1
ATOM 8687 N N . HIS D 1 223 ? 24.877 -80.047 -21.570 1.00 9.16 202 HIS D N 1
ATOM 8688 C CA . HIS D 1 223 ? 25.231 -81.428 -21.227 1.00 4.47 202 HIS D CA 1
ATOM 8689 C C . HIS D 1 223 ? 24.851 -81.864 -19.814 1.00 6.17 202 HIS D C 1
ATOM 8690 O O . HIS D 1 223 ? 24.184 -82.884 -19.634 1.00 5.14 202 HIS D O 1
ATOM 8697 N N . TRP D 1 224 ? 25.293 -81.108 -18.815 1.00 5.37 203 TRP D N 1
ATOM 8698 C CA . TRP D 1 224 ? 25.036 -81.480 -17.427 1.00 5.22 203 TRP D CA 1
ATOM 8699 C C . TRP D 1 224 ? 23.547 -81.488 -17.090 1.00 4.52 203 TRP D C 1
ATOM 8700 O O . TRP D 1 224 ? 23.048 -82.432 -16.479 1.00 4.66 203 TRP D O 1
ATOM 8711 N N . ALA D 1 225 ? 22.844 -80.436 -17.490 1.00 4.21 204 ALA D N 1
ATOM 8712 C CA . ALA D 1 225 ? 21.417 -80.327 -17.207 1.00 6.77 204 ALA D CA 1
ATOM 8713 C C . ALA D 1 225 ? 20.637 -81.525 -17.753 1.00 5.13 204 ALA D C 1
ATOM 8714 O O . ALA D 1 225 ? 19.790 -82.085 -17.064 1.00 5.09 204 ALA D O 1
ATOM 8716 N N . GLN D 1 226 ? 20.937 -81.930 -18.983 1.00 4.06 205 GLN D N 1
ATOM 8717 C CA . GLN D 1 226 ? 20.249 -83.071 -19.581 1.00 6.18 205 GLN D CA 1
ATOM 8718 C C . GLN D 1 226 ? 20.627 -84.398 -18.915 1.00 4.14 205 GLN D C 1
ATOM 8719 O O . GLN D 1 226 ? 19.763 -85.225 -18.627 1.00 5.15 205 GLN D O 1
ATOM 8725 N N . ALA D 1 227 ? 21.918 -84.596 -18.670 1.00 4.72 206 ALA D N 1
ATOM 8726 C CA . ALA D 1 227 ? 22.389 -85.837 -18.066 1.00 5.00 206 ALA D CA 1
ATOM 8727 C C . ALA D 1 227 ? 21.897 -85.988 -16.624 1.00 7.39 206 ALA D C 1
ATOM 8728 O O . ALA D 1 227 ? 21.533 -87.086 -16.198 1.00 4.27 206 ALA D O 1
ATOM 8730 N N . ALA D 1 228 ? 21.879 -84.884 -15.882 1.00 4.60 207 ALA D N 1
ATOM 8731 C CA . ALA D 1 228 ? 21.430 -84.910 -14.491 1.00 4.92 207 ALA D CA 1
ATOM 8732 C C . ALA D 1 228 ? 19.933 -85.187 -14.395 1.00 5.95 207 ALA D C 1
ATOM 8733 O O . ALA D 1 228 ? 19.470 -85.837 -13.459 1.00 5.95 207 ALA D O 1
ATOM 8735 N N . ILE D 1 229 ? 19.177 -84.679 -15.360 1.00 4.28 208 ILE D N 1
ATOM 8736 C CA . ILE D 1 229 ? 17.747 -84.951 -15.409 1.00 4.53 208 ILE D CA 1
ATOM 8737 C C . ILE D 1 229 ? 17.502 -86.430 -15.698 1.00 4.92 208 ILE D C 1
ATOM 8738 O O . ILE D 1 229 ? 16.675 -87.070 -15.045 1.00 6.20 208 ILE D O 1
ATOM 8743 N N . VAL D 1 230 ? 18.235 -86.972 -16.667 1.00 3.98 209 VAL D N 1
ATOM 8744 C CA . VAL D 1 230 ? 18.133 -88.391 -16.997 1.00 4.05 209 VAL D CA 1
ATOM 8745 C C . VAL D 1 230 ? 18.453 -89.259 -15.782 1.00 6.31 209 VAL D C 1
ATOM 8746 O O . VAL D 1 230 ? 17.715 -90.195 -15.471 1.00 5.17 209 VAL D O 1
ATOM 8750 N N . ALA D 1 231 ? 19.539 -88.929 -15.086 1.00 6.17 210 ALA D N 1
ATOM 8751 C CA . ALA D 1 231 ? 19.964 -89.688 -13.913 1.00 4.71 210 ALA D CA 1
ATOM 8752 C C . ALA D 1 231 ? 18.927 -89.651 -12.794 1.00 8.43 210 ALA D C 1
ATOM 8753 O O . ALA D 1 231 ? 18.639 -90.675 -12.170 1.00 7.93 210 ALA D O 1
ATOM 8755 N N . ALA D 1 232 ? 18.371 -88.470 -12.541 1.00 5.67 211 ALA D N 1
ATOM 8756 C CA . ALA D 1 232 ? 17.353 -88.317 -11.506 1.00 6.78 211 ALA D CA 1
ATOM 8757 C C . ALA D 1 232 ? 16.103 -89.127 -11.848 1.00 5.93 211 ALA D C 1
ATOM 8758 O O . ALA D 1 232 ? 15.518 -89.779 -10.986 1.00 6.87 211 ALA D O 1
ATOM 8760 N N . CYS D 1 233 ? 15.711 -89.092 -13.116 1.00 4.27 212 CYS D N 1
ATOM 8761 C CA . CYS D 1 233 ? 14.526 -89.810 -13.570 1.00 6.72 212 CYS D CA 1
ATOM 8762 C C . CYS D 1 233 ? 14.688 -91.325 -13.494 1.00 7.17 212 CYS D C 1
ATOM 8763 O O . CYS D 1 233 ? 13.817 -92.025 -12.970 1.00 7.69 212 CYS D O 1
ATOM 8766 N N . ARG D 1 234 ? 15.800 -91.828 -14.021 1.00 5.02 213 ARG D N 1
ATOM 8767 C CA . ARG D 1 234 ? 16.027 -93.269 -14.075 1.00 7.14 213 ARG D CA 1
ATOM 8768 C C . ARG D 1 234 ? 16.208 -93.850 -12.678 1.00 6.77 213 ARG D C 1
ATOM 8769 O O . ARG D 1 234 ? 15.834 -94.991 -12.418 1.00 7.70 213 ARG D O 1
ATOM 8777 N N . THR D 1 235 ? 16.779 -93.054 -11.780 1.00 6.77 214 THR D N 1
ATOM 8778 C CA . THR D 1 235 ? 16.928 -93.460 -10.387 1.00 8.85 214 THR D CA 1
ATOM 8779 C C . THR D 1 235 ? 15.563 -93.727 -9.748 1.00 10.41 214 THR D C 1
ATOM 8780 O O . THR D 1 235 ? 15.406 -94.667 -8.970 1.00 7.81 214 THR D O 1
ATOM 8784 N N . HIS D 1 236 ? 14.574 -92.909 -10.099 1.00 10.67 215 HIS D N 1
ATOM 8785 C CA . HIS D 1 236 ? 13.277 -92.956 -9.430 1.00 10.19 215 HIS D CA 1
ATOM 8786 C C . HIS D 1 236 ? 12.115 -93.390 -10.328 1.00 8.77 215 HIS D C 1
ATOM 8787 O O . HIS D 1 236 ? 10.955 -93.139 -10.010 1.00 11.09 215 HIS D O 1
ATOM 8794 N N . GLY D 1 237 ? 12.428 -94.044 -11.442 1.00 12.72 216 GLY D N 1
ATOM 8795 C CA . GLY D 1 237 ? 11.404 -94.597 -12.316 1.00 11.22 216 GLY D CA 1
ATOM 8796 C C . GLY D 1 237 ? 10.559 -93.566 -13.042 1.00 12.02 216 GLY D C 1
ATOM 8797 O O . GLY D 1 237 ? 9.365 -93.775 -13.257 1.00 9.90 216 GLY D O 1
ATOM 8798 N N . ILE D 1 238 ? 11.186 -92.456 -13.421 1.00 7.55 217 ILE D N 1
ATOM 8799 C CA . ILE D 1 238 ? 10.516 -91.376 -14.137 1.00 9.20 217 ILE D CA 1
ATOM 8800 C C . ILE D 1 238 ? 11.023 -91.344 -15.580 1.00 8.60 217 ILE D C 1
ATOM 8801 O O . ILE D 1 238 ? 12.139 -91.779 -15.852 1.00 9.36 217 ILE D O 1
ATOM 8806 N N . LEU D 1 239 ? 10.203 -90.847 -16.503 1.00 5.75 218 LEU D N 1
ATOM 8807 C CA . LEU D 1 239 ? 10.620 -90.666 -17.892 1.00 7.05 218 LEU D CA 1
ATOM 8808 C C . LEU D 1 239 ? 11.269 -89.299 -18.096 1.00 7.02 218 LEU D C 1
ATOM 8809 O O . LEU D 1 239 ? 10.625 -88.272 -17.894 1.00 5.56 218 LEU D O 1
ATOM 8814 N N . PRO D 1 240 ? 12.550 -89.280 -18.498 1.00 5.83 219 PRO D N 1
ATOM 8815 C CA . PRO D 1 240 ? 13.196 -88.005 -18.828 1.00 4.69 219 PRO D CA 1
ATOM 8816 C C . PRO D 1 240 ? 12.888 -87.603 -20.268 1.00 6.09 219 PRO D C 1
ATOM 8817 O O . PRO D 1 240 ? 13.004 -88.422 -21.184 1.00 6.76 219 PRO D O 1
ATOM 8821 N N . VAL D 1 241 ? 12.482 -86.353 -20.458 1.00 5.42 220 VAL D N 1
ATOM 8822 C CA . VAL D 1 241 ? 12.035 -85.877 -21.760 1.00 6.94 220 VAL D CA 1
ATOM 8823 C C . VAL D 1 241 ? 12.721 -84.560 -22.109 1.00 8.36 220 VAL D C 1
ATOM 8824 O O . VAL D 1 241 ? 12.944 -83.721 -21.239 1.00 6.88 220 VAL D O 1
ATOM 8828 N N . ASP D 1 242 ? 13.069 -84.384 -23.381 1.00 6.72 221 ASP D N 1
ATOM 8829 C CA . ASP D 1 242 ? 13.665 -83.136 -23.842 1.00 7.76 221 ASP D CA 1
ATOM 8830 C C . ASP D 1 242 ? 12.562 -82.140 -24.198 1.00 8.65 221 ASP D C 1
ATOM 8831 O O . ASP D 1 242 ? 11.506 -82.525 -24.698 1.00 8.51 221 ASP D O 1
ATOM 8836 N N . GLY D 1 243 ? 12.808 -80.861 -23.936 1.00 6.96 222 GLY D N 1
ATOM 8837 C CA . GLY D 1 243 ? 11.792 -79.841 -24.124 1.00 5.68 222 GLY D CA 1
ATOM 8838 C C . GLY D 1 243 ? 11.723 -79.237 -25.512 1.00 8.26 222 GLY D C 1
ATOM 8839 O O . GLY D 1 243 ? 12.067 -79.886 -26.498 1.00 8.43 222 GLY D O 1
ATOM 8840 N N . PRO D 1 244 ? 11.273 -77.978 -25.594 1.00 7.64 223 PRO D N 1
ATOM 8841 C CA . PRO D 1 244 ? 11.052 -77.312 -26.879 1.00 7.30 223 PRO D CA 1
ATOM 8842 C C . PRO D 1 244 ? 12.348 -76.948 -27.596 1.00 8.86 223 PRO D C 1
ATOM 8843 O O . PRO D 1 244 ? 13.339 -76.584 -26.962 1.00 11.34 223 PRO D O 1
ATOM 8847 N N . PHE D 1 245 ? 12.322 -77.070 -28.918 1.00 7.15 224 PHE D N 1
ATOM 8848 C CA . PHE D 1 245 ? 13.363 -76.543 -29.788 1.00 7.23 224 PHE D CA 1
ATOM 8849 C C . PHE D 1 245 ? 12.689 -75.445 -30.603 1.00 11.07 224 PHE D C 1
ATOM 8850 O O . PHE D 1 245 ? 11.790 -75.718 -31.398 1.00 7.85 224 PHE D O 1
ATOM 8858 N N . GLY D 1 246 ? 13.110 -74.202 -30.388 1.00 15.49 225 GLY D N 1
ATOM 8859 C CA . GLY D 1 246 ? 12.383 -73.048 -30.890 1.00 12.74 225 GLY D CA 1
ATOM 8860 C C . GLY D 1 246 ? 12.392 -72.825 -32.392 1.00 15.92 225 GLY D C 1
ATOM 8861 O O . GLY D 1 246 ? 11.424 -72.312 -32.956 1.00 18.53 225 GLY D O 1
ATOM 8862 N N . ASP D 1 247 ? 13.484 -73.200 -33.046 1.00 10.05 226 ASP D N 1
ATOM 8863 C CA . ASP D 1 247 ? 13.640 -72.929 -34.471 1.00 14.83 226 ASP D CA 1
ATOM 8864 C C . ASP D 1 247 ? 12.969 -74.007 -35.317 1.00 14.76 226 ASP D C 1
ATOM 8865 O O . ASP D 1 247 ? 13.624 -74.954 -35.754 1.00 12.31 226 ASP D O 1
ATOM 8870 N N . PHE D 1 248 ? 11.668 -73.859 -35.555 1.00 10.25 227 PHE D N 1
ATOM 8871 C CA . PHE D 1 248 ? 10.935 -74.854 -36.336 1.00 15.37 227 PHE D CA 1
ATOM 8872 C C . PHE D 1 248 ? 11.259 -74.784 -37.830 1.00 15.11 227 PHE D C 1
ATOM 8873 O O . PHE D 1 248 ? 10.798 -75.614 -38.610 1.00 17.77 227 PHE D O 1
ATOM 8881 N N . SER D 1 249 ? 12.063 -73.798 -38.216 1.00 17.46 228 SER D N 1
ATOM 8882 C CA . SER D 1 249 ? 12.519 -73.674 -39.597 1.00 18.26 228 SER D CA 1
ATOM 8883 C C . SER D 1 249 ? 13.805 -74.467 -39.821 1.00 19.52 228 SER D C 1
ATOM 8884 O O . SER D 1 249 ? 14.285 -74.580 -40.948 1.00 22.45 228 SER D O 1
ATOM 8887 N N . ASP D 1 250 ? 14.352 -75.017 -38.741 1.00 14.37 229 ASP D N 1
ATOM 8888 C CA . ASP D 1 250 ? 15.635 -75.713 -38.784 1.00 13.11 229 ASP D CA 1
ATOM 8889 C C . ASP D 1 250 ? 15.467 -77.189 -38.430 1.00 17.34 229 ASP D C 1
ATOM 8890 O O . ASP D 1 250 ? 15.608 -77.577 -37.269 1.00 16.53 229 ASP D O 1
ATOM 8895 N N . ASP D 1 251 ? 15.180 -78.006 -39.440 1.00 14.31 230 ASP D N 1
ATOM 8896 C CA . ASP D 1 251 ? 14.940 -79.436 -39.243 1.00 13.44 230 ASP D CA 1
ATOM 8897 C C . ASP D 1 251 ? 16.174 -80.181 -38.744 1.00 14.17 230 ASP D C 1
ATOM 8898 O O . ASP D 1 251 ? 16.081 -81.032 -37.857 1.00 7.49 230 ASP D O 1
ATOM 8903 N N . GLU D 1 252 ? 17.330 -79.866 -39.317 1.00 10.30 231 GLU D N 1
ATOM 8904 C CA . GLU D 1 252 ? 18.560 -80.557 -38.947 1.00 13.09 231 GLU D CA 1
ATOM 8905 C C . GLU D 1 252 ? 19.031 -80.173 -37.551 1.00 10.11 231 GLU D C 1
ATOM 8906 O O . GLU D 1 252 ? 19.606 -80.993 -36.835 1.00 8.33 231 GLU D O 1
ATOM 8912 N N . GLY D 1 253 ? 18.790 -78.921 -37.175 1.00 11.08 232 GLY D N 1
ATOM 8913 C CA . GLY D 1 253 ? 19.054 -78.474 -35.822 1.00 13.69 232 GLY D CA 1
ATOM 8914 C C . GLY D 1 253 ? 18.218 -79.265 -34.835 1.00 13.57 232 GLY D C 1
ATOM 8915 O O . GLY D 1 253 ? 18.706 -79.675 -33.780 1.00 10.34 232 GLY D O 1
ATOM 8916 N N . PHE D 1 254 ? 16.953 -79.488 -35.183 1.00 11.26 233 PHE D N 1
ATOM 8917 C CA . PHE D 1 254 ? 16.066 -80.283 -34.343 1.00 9.22 233 PHE D CA 1
ATOM 8918 C C . PHE D 1 254 ? 16.589 -81.708 -34.236 1.00 10.20 233 PHE D C 1
ATOM 8919 O O . PHE D 1 254 ? 16.673 -82.266 -33.144 1.00 9.80 233 PHE D O 1
ATOM 8927 N N . ARG D 1 255 ? 16.927 -82.297 -35.378 1.00 8.60 234 ARG D N 1
ATOM 8928 C CA . ARG D 1 255 ? 17.425 -83.665 -35.401 1.00 7.96 234 ARG D CA 1
ATOM 8929 C C . ARG D 1 255 ? 18.674 -83.804 -34.530 1.00 10.63 234 ARG D C 1
ATOM 8930 O O . ARG D 1 255 ? 18.808 -84.769 -33.780 1.00 7.16 234 ARG D O 1
ATOM 8938 N N . ALA D 1 256 ? 19.570 -82.824 -34.611 1.00 11.81 235 ALA D N 1
ATOM 8939 C CA . ALA D 1 256 ? 20.786 -82.835 -33.804 1.00 11.81 235 ALA D CA 1
ATOM 8940 C C . ALA D 1 256 ? 20.466 -82.784 -32.310 1.00 8.55 235 ALA D C 1
ATOM 8941 O O . ALA D 1 256 ? 20.996 -83.575 -31.532 1.00 8.98 235 ALA D O 1
ATOM 8943 N N . GLN D 1 257 ? 19.598 -81.854 -31.920 1.00 8.94 236 GLN D N 1
ATOM 8944 C CA . GLN D 1 257 ? 19.194 -81.716 -30.523 1.00 8.74 236 GLN D CA 1
ATOM 8945 C C . GLN D 1 257 ? 18.527 -82.990 -30.019 1.00 11.24 236 GLN D C 1
ATOM 8946 O O . GLN D 1 257 ? 18.843 -83.482 -28.932 1.00 9.08 236 GLN D O 1
ATOM 8952 N N . ALA D 1 258 ? 17.606 -83.522 -30.816 1.00 6.94 237 ALA D N 1
ATOM 8953 C CA . ALA D 1 258 ? 16.889 -84.739 -30.446 1.00 9.86 237 ALA D CA 1
ATOM 8954 C C . ALA D 1 258 ? 17.827 -85.939 -30.372 1.00 8.87 237 ALA D C 1
ATOM 8955 O O . ALA D 1 258 ? 17.682 -86.793 -29.499 1.00 7.11 237 ALA D O 1
ATOM 8957 N N . ARG D 1 259 ? 18.788 -86.000 -31.289 1.00 7.18 238 ARG D N 1
ATOM 8958 C CA . ARG D 1 259 ? 19.774 -87.078 -31.284 1.00 9.48 238 ARG D CA 1
ATOM 8959 C C . ARG D 1 259 ? 20.655 -87.050 -30.035 1.00 8.17 238 ARG D C 1
ATOM 8960 O O . ARG D 1 259 ? 20.955 -88.096 -29.461 1.00 6.71 238 ARG D O 1
ATOM 8968 N N . ARG D 1 260 ? 21.067 -85.857 -29.613 1.00 6.31 239 ARG D N 1
ATOM 8969 C CA . ARG D 1 260 ? 21.829 -85.725 -28.374 1.00 7.62 239 ARG D CA 1
ATOM 8970 C C . ARG D 1 260 ? 21.026 -86.237 -27.182 1.00 7.66 239 ARG D C 1
ATOM 8971 O O . ARG D 1 260 ? 21.530 -87.017 -26.373 1.00 10.63 239 ARG D O 1
ATOM 8979 N N . SER D 1 261 ? 19.773 -85.797 -27.090 1.00 7.51 240 SER D N 1
ATOM 8980 C CA . SER D 1 261 ? 18.889 -86.194 -25.999 1.00 8.51 240 SER D CA 1
ATOM 8981 C C . SER D 1 261 ? 18.685 -87.704 -25.959 1.00 8.00 240 SER D C 1
ATOM 8982 O O . SER D 1 261 ? 18.773 -88.320 -24.896 1.00 6.77 240 SER D O 1
ATOM 8985 N N . ALA D 1 262 ? 18.407 -88.291 -27.119 1.00 8.86 241 ALA D N 1
ATOM 8986 C CA . ALA D 1 262 ? 18.194 -89.731 -27.218 1.00 7.54 241 ALA D CA 1
ATOM 8987 C C . ALA D 1 262 ? 19.446 -90.490 -26.804 1.00 8.07 241 ALA D C 1
ATOM 8988 O O . ALA D 1 262 ? 19.364 -91.561 -26.206 1.00 9.20 241 ALA D O 1
ATOM 8990 N N . THR D 1 263 ? 20.608 -89.926 -27.121 1.00 7.86 242 THR D N 1
ATOM 8991 C CA . THR D 1 263 ? 21.875 -90.540 -26.738 1.00 7.24 242 THR D CA 1
ATOM 8992 C C . THR D 1 263 ? 22.072 -90.514 -25.221 1.00 5.93 242 THR D C 1
ATOM 8993 O O . THR D 1 263 ? 22.533 -91.488 -24.637 1.00 8.28 242 THR D O 1
ATOM 8997 N N . LEU D 1 264 ? 21.712 -89.403 -24.585 1.00 5.27 243 LEU D N 1
ATOM 8998 C CA . LEU D 1 264 ? 21.891 -89.268 -23.138 1.00 7.96 243 LEU D CA 1
ATOM 8999 C C . LEU D 1 264 ? 20.865 -90.070 -22.328 1.00 8.03 243 LEU D C 1
ATOM 9000 O O . LEU D 1 264 ? 21.078 -90.353 -21.148 1.00 9.20 243 LEU D O 1
ATOM 9005 N N . GLY D 1 265 ? 19.750 -90.429 -22.956 1.00 8.15 244 GLY D N 1
ATOM 9006 C CA . GLY D 1 265 ? 18.770 -91.276 -22.300 1.00 6.21 244 GLY D CA 1
ATOM 9007 C C . GLY D 1 265 ? 17.361 -90.721 -22.209 1.00 8.34 244 GLY D C 1
ATOM 9008 O O . GLY D 1 265 ? 16.470 -91.381 -21.674 1.00 7.81 244 GLY D O 1
ATOM 9009 N N . MET D 1 266 ? 17.151 -89.509 -22.715 1.00 7.84 245 MET D N 1
ATOM 9010 C CA . MET D 1 266 ? 15.802 -88.953 -22.789 1.00 7.41 245 MET D CA 1
ATOM 9011 C C . MET D 1 266 ? 14.983 -89.724 -23.826 1.00 10.68 245 MET D C 1
ATOM 9012 O O . MET D 1 266 ? 15.524 -90.182 -24.831 1.00 8.84 245 MET D O 1
ATOM 9017 N N . VAL D 1 267 ? 13.683 -89.869 -23.580 1.00 8.21 246 VAL D N 1
ATOM 9018 C CA . VAL D 1 267 ? 12.866 -90.812 -24.343 1.00 8.33 246 VAL D CA 1
ATOM 9019 C C . VAL D 1 267 ? 11.971 -90.156 -25.388 1.00 11.06 246 VAL D C 1
ATOM 9020 O O . VAL D 1 267 ? 11.336 -90.841 -26.190 1.00 9.01 246 VAL D O 1
ATOM 9024 N N . GLY D 1 268 ? 11.920 -88.830 -25.375 1.00 5.26 247 GLY D N 1
ATOM 9025 C CA . GLY D 1 268 ? 11.094 -88.099 -26.313 1.00 6.90 247 GLY D CA 1
ATOM 9026 C C . GLY D 1 268 ? 11.401 -86.618 -26.281 1.00 8.86 247 GLY D C 1
ATOM 9027 O O . GLY D 1 268 ? 12.311 -86.180 -25.581 1.00 7.07 247 GLY D O 1
ATOM 9028 N N . LYS D 1 269 ? 10.638 -85.842 -27.040 1.00 9.01 248 LYS D N 1
ATOM 9029 C CA . LYS D 1 269 ? 10.868 -84.409 -27.125 1.00 6.42 248 LYS D CA 1
ATOM 9030 C C . LYS D 1 269 ? 9.573 -83.685 -27.456 1.00 6.21 248 LYS D C 1
ATOM 9031 O O . LYS D 1 269 ? 8.695 -84.243 -28.110 1.00 9.00 248 LYS D O 1
ATOM 9037 N N . TRP D 1 270 ? 9.453 -82.443 -26.999 1.00 6.08 249 TRP D N 1
ATOM 9038 C CA . TRP D 1 270 ? 8.290 -81.631 -27.320 1.00 6.55 249 TRP D CA 1
ATOM 9039 C C . TRP D 1 270 ? 8.272 -81.291 -28.801 1.00 9.86 249 TRP D C 1
ATOM 9040 O O . TRP D 1 270 ? 9.323 -81.124 -29.426 1.00 6.93 249 TRP D O 1
ATOM 9051 N N . ALA D 1 271 ? 7.071 -81.177 -29.352 1.00 7.89 250 ALA D N 1
ATOM 9052 C CA . ALA D 1 271 ? 6.880 -80.512 -30.629 1.00 8.65 250 ALA D CA 1
ATOM 9053 C C . ALA D 1 271 ? 6.070 -79.253 -30.357 1.00 9.66 250 ALA D C 1
ATOM 9054 O O . ALA D 1 271 ? 4.992 -79.315 -29.763 1.00 8.61 250 ALA D O 1
ATOM 9056 N N . ILE D 1 272 ? 6.606 -78.107 -30.760 1.00 8.64 251 ILE D N 1
ATOM 9057 C CA . ILE D 1 272 ? 5.886 -76.848 -30.636 1.00 12.05 251 ILE D CA 1
ATOM 9058 C C . ILE D 1 272 ? 5.396 -76.379 -32.004 1.00 14.99 251 ILE D C 1
ATOM 9059 O O . ILE D 1 272 ? 4.943 -75.246 -32.164 1.00 16.23 251 ILE D O 1
ATOM 9064 N N . HIS D 1 273 ? 5.504 -77.273 -32.982 1.00 15.16 252 HIS D N 1
ATOM 9065 C CA . HIS D 1 273 ? 5.006 -77.046 -34.338 1.00 15.04 252 HIS D CA 1
ATOM 9066 C C . HIS D 1 273 ? 4.804 -78.422 -34.967 1.00 15.98 252 HIS D C 1
ATOM 9067 O O . HIS D 1 273 ? 5.600 -79.326 -34.724 1.00 13.96 252 HIS D O 1
ATOM 9074 N N . PRO D 1 274 ? 3.727 -78.596 -35.752 1.00 15.30 253 PRO D N 1
ATOM 9075 C CA . PRO D 1 274 ? 3.366 -79.894 -36.342 1.00 14.17 253 PRO D CA 1
ATOM 9076 C C . PRO D 1 274 ? 4.482 -80.668 -37.067 1.00 9.17 253 PRO D C 1
ATOM 9077 O O . PRO D 1 274 ? 4.515 -81.891 -36.959 1.00 14.25 253 PRO D O 1
ATOM 9081 N N . LYS D 1 275 ? 5.325 -79.935 -37.750 1.00 12.09 254 LYS D N 1
ATOM 9082 C CA . LYS D 1 275 ? 6.472 -80.468 -38.465 1.00 17.52 254 LYS D CA 1
ATOM 9083 C C . LYS D 1 275 ? 7.410 -81.280 -37.576 1.00 16.29 254 LYS D C 1
ATOM 9084 O O . LYS D 1 275 ? 8.047 -82.164 -38.004 1.00 13.60 254 LYS D O 1
ATOM 9090 N N . GLN D 1 276 ? 7.491 -80.877 -36.333 1.00 9.44 255 GLN D N 1
ATOM 9091 C CA . GLN D 1 276 ? 8.427 -81.431 -35.364 1.00 11.24 255 GLN D CA 1
ATOM 9092 C C . GLN D 1 276 ? 7.982 -82.804 -34.868 1.00 10.63 255 GLN D C 1
ATOM 9093 O O . GLN D 1 276 ? 8.787 -83.564 -34.335 1.00 9.35 255 GLN D O 1
ATOM 9099 N N . VAL D 1 277 ? 6.705 -83.125 -35.058 1.00 9.76 256 VAL D N 1
ATOM 9100 C CA . VAL D 1 277 ? 6.187 -84.420 -34.629 1.00 9.69 256 VAL D CA 1
ATOM 9101 C C . VAL D 1 277 ? 6.867 -85.565 -35.382 1.00 10.45 256 VAL D C 1
ATOM 9102 O O . VAL D 1 277 ? 7.327 -86.531 -34.772 1.00 8.96 256 VAL D O 1
ATOM 9106 N N . ALA D 1 278 ? 6.935 -85.448 -36.705 1.00 10.35 257 ALA D N 1
ATOM 9107 C CA . ALA D 1 278 ? 7.608 -86.450 -37.526 1.00 15.80 257 ALA D CA 1
ATOM 9108 C C . ALA D 1 278 ? 9.077 -86.581 -37.136 1.00 9.71 257 ALA D C 1
ATOM 9109 O O . ALA D 1 278 ? 9.608 -87.688 -37.048 1.00 12.60 257 ALA D O 1
ATOM 9111 N N . LEU D 1 279 ? 9.724 -85.444 -36.900 1.00 8.89 258 LEU D N 1
ATOM 9112 C CA . LEU D 1 279 ? 11.140 -85.427 -36.540 1.00 10.29 258 LEU D CA 1
ATOM 9113 C C . LEU D 1 279 ? 11.384 -86.145 -35.216 1.00 7.81 258 LEU D C 1
ATOM 9114 O O . LEU D 1 279 ? 12.308 -86.951 -35.099 1.00 12.24 258 LEU D O 1
ATOM 9119 N N . ALA D 1 280 ? 10.546 -85.853 -34.224 1.00 10.44 259 ALA D N 1
ATOM 9120 C CA . ALA D 1 280 ? 10.662 -86.481 -32.910 1.00 8.96 259 ALA D CA 1
ATOM 9121 C C . ALA D 1 280 ? 10.449 -87.990 -32.988 1.00 9.70 259 ALA D C 1
ATOM 9122 O O . ALA D 1 280 ? 11.202 -88.763 -32.394 1.00 9.09 259 ALA D O 1
ATOM 9124 N N . ASN D 1 281 ? 9.420 -88.405 -33.722 1.00 10.25 260 ASN D N 1
ATOM 9125 C CA . ASN D 1 281 ? 9.133 -89.826 -33.894 1.00 9.22 260 ASN D CA 1
ATOM 9126 C C . ASN D 1 281 ? 10.250 -90.543 -34.640 1.00 11.80 260 ASN D C 1
ATOM 9127 O O . ASN D 1 281 ? 10.554 -91.698 -34.355 1.00 13.24 260 ASN D O 1
ATOM 9132 N N . GLU D 1 282 ? 10.858 -89.848 -35.594 1.00 11.69 261 GLU D N 1
ATOM 9133 C CA . GLU D 1 282 ? 11.977 -90.397 -36.347 1.00 11.79 261 GLU D CA 1
ATOM 9134 C C . GLU D 1 282 ? 13.150 -90.709 -35.425 1.00 8.88 261 GLU D C 1
ATOM 9135 O O . GLU D 1 282 ? 13.655 -91.832 -35.397 1.00 10.97 261 GLU D O 1
ATOM 9141 N N . VAL D 1 283 ? 13.572 -89.708 -34.662 1.00 11.47 262 VAL D N 1
ATOM 9142 C CA . VAL D 1 283 ? 14.739 -89.844 -33.799 1.00 10.43 262 VAL D CA 1
ATOM 9143 C C . VAL D 1 283 ? 14.494 -90.775 -32.611 1.00 15.09 262 VAL D C 1
ATOM 9144 O O . VAL D 1 283 ? 15.358 -91.581 -32.255 1.00 13.26 262 VAL D O 1
ATOM 9148 N N . PHE D 1 284 ? 13.316 -90.676 -32.003 1.00 10.77 263 PHE D N 1
ATOM 9149 C CA . PHE D 1 284 ? 13.045 -91.425 -30.775 1.00 11.69 263 PHE D CA 1
ATOM 9150 C C . PHE D 1 284 ? 12.435 -92.806 -31.002 1.00 17.44 263 PHE D C 1
ATOM 9151 O O . PHE D 1 284 ? 12.068 -93.497 -30.050 1.00 17.48 263 PHE D O 1
ATOM 9159 N N . THR D 1 285 ? 12.331 -93.199 -32.266 1.00 16.45 264 THR D N 1
ATOM 9160 C CA . THR D 1 285 ? 12.072 -94.589 -32.610 1.00 20.54 264 THR D CA 1
ATOM 9161 C C . THR D 1 285 ? 13.376 -95.161 -33.148 1.00 18.54 264 THR D C 1
ATOM 9162 O O . THR D 1 285 ? 13.904 -94.661 -34.141 1.00 18.61 264 THR D O 1
ATOM 9166 N N . PRO D 1 286 ? 13.916 -96.192 -32.479 1.00 20.06 265 PRO D N 1
ATOM 9167 C CA . PRO D 1 286 ? 15.171 -96.814 -32.916 1.00 22.35 265 PRO D CA 1
ATOM 9168 C C . PRO D 1 286 ? 15.081 -97.288 -34.362 1.00 26.30 265 PRO D C 1
ATOM 9169 O O . PRO D 1 286 ? 14.067 -97.864 -34.759 1.00 20.36 265 PRO D O 1
ATOM 9173 N N . SER D 1 287 ? 16.127 -97.029 -35.141 1.00 22.03 266 SER D N 1
ATOM 9174 C CA . SER D 1 287 ? 16.155 -97.427 -36.543 1.00 27.45 266 SER D CA 1
ATOM 9175 C C . SER D 1 287 ? 16.211 -98.944 -36.673 1.00 27.52 266 SER D C 1
ATOM 9176 O O . SER D 1 287 ? 16.522 -99.645 -35.710 1.00 21.55 266 SER D O 1
ATOM 9179 N N . GLU D 1 288 ? 15.910 -99.447 -37.866 1.00 35.08 267 GLU D N 1
ATOM 9180 C CA . GLU D 1 288 ? 15.975 -100.882 -38.124 1.00 31.26 267 GLU D CA 1
ATOM 9181 C C . GLU D 1 288 ? 17.404 -101.389 -37.984 1.00 25.62 267 GLU D C 1
ATOM 9182 O O . GLU D 1 288 ? 17.632 -102.523 -37.563 1.00 27.33 267 GLU D O 1
ATOM 9188 N N . THR D 1 289 ? 18.362 -100.537 -38.338 1.00 22.98 268 THR D N 1
ATOM 9189 C CA . THR D 1 289 ? 19.774 -100.866 -38.197 1.00 29.86 268 THR D CA 1
ATOM 9190 C C . THR D 1 289 ? 20.126 -101.080 -36.729 1.00 26.02 268 THR D C 1
ATOM 9191 O O . THR D 1 289 ? 20.783 -102.061 -36.373 1.00 23.88 268 THR D O 1
ATOM 9195 N N . ALA D 1 290 ? 19.675 -100.159 -35.883 1.00 24.71 269 ALA D N 1
ATOM 9196 C CA . ALA D 1 290 ? 19.945 -100.230 -34.450 1.00 27.92 269 ALA D CA 1
ATOM 9197 C C . ALA D 1 290 ? 19.310 -101.466 -33.823 1.00 19.33 269 ALA D C 1
ATOM 9198 O O . ALA D 1 290 ? 19.938 -102.155 -33.018 1.00 24.21 269 ALA D O 1
ATOM 9200 N N . VAL D 1 291 ? 18.066 -101.748 -34.203 1.00 18.39 270 VAL D N 1
ATOM 9201 C CA . VAL D 1 291 ? 17.341 -102.891 -33.653 1.00 24.80 270 VAL D CA 1
ATOM 9202 C C . VAL D 1 291 ? 17.983 -104.212 -34.080 1.00 26.36 270 VAL D C 1
ATOM 9203 O O . VAL D 1 291 ? 18.118 -105.133 -33.274 1.00 22.70 270 VAL D O 1
ATOM 9207 N N . THR D 1 292 ? 18.384 -104.292 -35.346 1.00 27.14 271 THR D N 1
ATOM 9208 C CA . THR D 1 292 ? 19.042 -105.488 -35.868 1.00 27.46 271 THR D CA 1
ATOM 9209 C C . THR D 1 292 ? 20.318 -105.800 -35.095 1.00 27.25 271 THR D C 1
ATOM 9210 O O . THR D 1 292 ? 20.546 -106.945 -34.704 1.00 28.47 271 THR D O 1
ATOM 9214 N N . GLU D 1 293 ? 21.143 -104.780 -34.872 1.00 27.49 272 GLU D N 1
ATOM 9215 C CA . GLU D 1 293 ? 22.376 -104.959 -34.114 1.00 24.28 272 GLU D CA 1
ATOM 9216 C C . GLU D 1 293 ? 22.079 -105.428 -32.695 1.00 22.63 272 GLU D C 1
ATOM 9217 O O . GLU D 1 293 ? 22.749 -106.321 -32.171 1.00 22.24 272 GLU D O 1
ATOM 9223 N N . ALA D 1 294 ? 21.070 -104.816 -32.080 1.00 18.15 273 ALA D N 1
ATOM 9224 C CA . ALA D 1 294 ? 20.659 -105.176 -30.728 1.00 22.80 273 ALA D CA 1
ATOM 9225 C C . ALA D 1 294 ? 20.293 -106.655 -30.644 1.00 18.92 273 ALA D C 1
ATOM 9226 O O . ALA D 1 294 ? 20.757 -107.365 -29.752 1.00 20.05 273 ALA D O 1
ATOM 9228 N N . ARG D 1 295 ? 19.469 -107.114 -31.582 1.00 23.00 274 ARG D N 1
ATOM 9229 C CA . ARG D 1 295 ? 19.051 -108.513 -31.613 1.00 19.41 274 ARG D CA 1
ATOM 9230 C C . ARG D 1 295 ? 20.221 -109.442 -31.921 1.00 19.37 274 ARG D C 1
ATOM 9231 O O . ARG D 1 295 ? 20.275 -110.568 -31.427 1.00 21.59 274 ARG D O 1
ATOM 9239 N N . GLU D 1 296 ? 21.155 -108.967 -32.740 1.00 20.27 275 GLU D N 1
ATOM 9240 C CA . GLU D 1 296 ? 22.356 -109.739 -33.046 1.00 24.17 275 GLU D CA 1
ATOM 9241 C C . GLU D 1 296 ? 23.222 -109.909 -31.801 1.00 21.35 275 GLU D C 1
ATOM 9242 O O . GLU D 1 296 ? 23.782 -110.979 -31.567 1.00 24.00 275 GLU D O 1
ATOM 9248 N N . ILE D 1 297 ? 23.324 -108.849 -31.005 1.00 19.22 276 ILE D N 1
ATOM 9249 C CA . ILE D 1 297 ? 24.078 -108.896 -29.755 1.00 22.63 276 ILE D CA 1
ATOM 9250 C C . ILE D 1 297 ? 23.406 -109.832 -28.751 1.00 14.00 276 ILE D C 1
ATOM 9251 O O . ILE D 1 297 ? 24.072 -110.633 -28.094 1.00 17.35 276 ILE D O 1
ATOM 9256 N N . LEU D 1 298 ? 22.082 -109.737 -28.651 1.00 14.07 277 LEU D N 1
ATOM 9257 C CA . LEU D 1 298 ? 21.309 -110.642 -27.808 1.00 19.31 277 LEU D CA 1
ATOM 9258 C C . LEU D 1 298 ? 21.494 -112.093 -28.246 1.00 21.00 277 LEU D C 1
ATOM 9259 O O . LEU D 1 298 ? 21.616 -112.991 -27.413 1.00 19.63 277 LEU D O 1
ATOM 9264 N N . ALA D 1 299 ? 21.522 -112.315 -29.557 1.00 20.75 278 ALA D N 1
ATOM 9265 C CA . ALA D 1 299 ? 21.721 -113.654 -30.102 1.00 25.11 278 ALA D CA 1
ATOM 9266 C C . ALA D 1 299 ? 23.125 -114.160 -29.787 1.00 26.80 278 ALA D C 1
ATOM 9267 O O . ALA D 1 299 ? 23.305 -115.309 -29.380 1.00 24.40 278 ALA D O 1
ATOM 9269 N N . ALA D 1 300 ? 24.114 -113.291 -29.972 1.00 17.58 279 ALA D N 1
ATOM 9270 C CA . ALA D 1 300 ? 25.505 -113.632 -29.688 1.00 20.68 279 ALA D CA 1
ATOM 9271 C C . ALA D 1 300 ? 25.709 -113.999 -28.218 1.00 21.58 279 ALA D C 1
ATOM 9272 O O . ALA D 1 300 ? 26.408 -114.961 -27.902 1.00 20.40 279 ALA D O 1
ATOM 9274 N N . MET D 1 301 ? 25.095 -113.231 -27.325 1.00 18.01 280 MET D N 1
ATOM 9275 C CA . MET D 1 301 ? 25.217 -113.488 -25.892 1.00 19.64 280 MET D CA 1
ATOM 9276 C C . MET D 1 301 ? 24.501 -114.772 -25.481 1.00 21.05 280 MET D C 1
ATOM 9277 O O . MET D 1 301 ? 24.952 -115.477 -24.578 1.00 21.70 280 MET D O 1
ATOM 9282 N N . ASP D 1 302 ? 23.385 -115.070 -26.141 1.00 20.46 281 ASP D N 1
ATOM 9283 C CA . ASP D 1 302 ? 22.687 -116.333 -25.916 1.00 23.12 281 ASP D CA 1
ATOM 9284 C C . ASP D 1 302 ? 23.586 -117.506 -26.283 1.00 23.06 281 ASP D C 1
ATOM 9285 O O . ASP D 1 302 ? 23.685 -118.482 -25.542 1.00 26.13 281 ASP D O 1
ATOM 9290 N N . ALA D 1 303 ? 24.249 -117.394 -27.430 1.00 20.37 282 ALA D N 1
ATOM 9291 C CA . ALA D 1 303 ? 25.155 -118.433 -27.901 1.00 23.31 282 ALA D CA 1
ATOM 9292 C C . ALA D 1 303 ? 26.346 -118.590 -26.960 1.00 27.99 282 ALA D C 1
ATOM 9293 O O . ALA D 1 303 ? 26.780 -119.708 -26.680 1.00 21.37 282 ALA D O 1
ATOM 9295 N N . ALA D 1 304 ? 26.868 -117.467 -26.474 1.00 21.55 283 ALA D N 1
ATOM 9296 C CA . ALA D 1 304 ? 27.995 -117.485 -25.546 1.00 25.21 283 ALA D CA 1
ATOM 9297 C C . ALA D 1 304 ? 27.623 -118.202 -24.252 1.00 24.27 283 ALA D C 1
ATOM 9298 O O . ALA D 1 304 ? 28.406 -118.990 -23.721 1.00 18.38 283 ALA D O 1
ATOM 9300 N N . LYS D 1 305 ? 26.421 -117.920 -23.758 1.00 19.06 284 LYS D N 1
ATOM 9301 C CA . LYS D 1 305 ? 25.900 -118.553 -22.550 1.00 19.58 284 LYS D CA 1
ATOM 9302 C C . LYS D 1 305 ? 25.900 -120.074 -22.671 1.00 25.38 284 LYS D C 1
ATOM 9303 O O . LYS D 1 305 ? 26.234 -120.785 -21.725 1.00 24.56 284 LYS D O 1
ATOM 9309 N N . ALA D 1 306 ? 25.532 -120.561 -23.851 1.00 25.42 285 ALA D N 1
ATOM 9310 C CA . ALA D 1 306 ? 25.458 -121.995 -24.113 1.00 27.07 285 ALA D CA 1
ATOM 9311 C C . ALA D 1 306 ? 26.847 -122.630 -24.155 1.00 28.66 285 ALA D C 1
ATOM 9312 O O . ALA D 1 306 ? 27.004 -123.817 -23.859 1.00 31.68 285 ALA D O 1
ATOM 9314 N N . ARG D 1 307 ? 27.850 -121.843 -24.536 1.00 25.16 286 ARG D N 1
ATOM 9315 C CA . ARG D 1 307 ? 29.226 -122.329 -24.568 1.00 24.66 286 ARG D CA 1
ATOM 9316 C C . ARG D 1 307 ? 29.872 -122.224 -23.193 1.00 25.55 286 ARG D C 1
ATOM 9317 O O . ARG D 1 307 ? 31.021 -122.623 -23.007 1.00 27.83 286 ARG D O 1
ATOM 9325 N N . GLY D 1 308 ? 29.125 -121.686 -22.234 1.00 24.44 287 GLY D N 1
ATOM 9326 C CA . GLY D 1 308 ? 29.639 -121.485 -20.893 1.00 23.58 287 GLY D CA 1
ATOM 9327 C C . GLY D 1 308 ? 30.443 -120.204 -20.789 1.00 27.56 287 GLY D C 1
ATOM 9328 O O . GLY D 1 308 ? 31.421 -120.133 -20.047 1.00 27.92 287 GLY D O 1
ATOM 9329 N N . GLU D 1 309 ? 30.026 -119.188 -21.537 1.00 21.10 288 GLU D N 1
ATOM 9330 C CA . GLU D 1 309 ? 30.728 -117.911 -21.561 1.00 22.85 288 GLU D CA 1
ATOM 9331 C C . GLU D 1 309 ? 29.781 -116.751 -21.255 1.00 20.54 288 GLU D C 1
ATOM 9332 O O . GLU D 1 309 ? 28.615 -116.773 -21.647 1.00 19.36 288 GLU D O 1
ATOM 9338 N N . GLY D 1 310 ? 30.287 -115.742 -20.552 1.00 23.10 289 GLY D N 1
ATOM 9339 C CA . GLY D 1 310 ? 29.501 -114.565 -20.223 1.00 15.57 289 GLY D CA 1
ATOM 9340 C C . GLY D 1 310 ? 29.992 -113.345 -20.979 1.00 21.82 289 GLY D C 1
ATOM 9341 O O . GLY D 1 310 ? 29.460 -112.244 -20.831 1.00 23.16 289 GLY D O 1
ATOM 9342 N N . ALA D 1 311 ? 31.020 -113.549 -21.794 1.00 17.73 290 ALA D N 1
ATOM 9343 C CA . ALA D 1 311 ? 31.577 -112.485 -22.617 1.00 17.81 290 ALA D CA 1
ATOM 9344 C C . ALA D 1 311 ? 32.068 -113.066 -23.936 1.00 20.30 290 ALA D C 1
ATOM 9345 O O . ALA D 1 311 ? 32.556 -114.195 -23.982 1.00 16.74 290 ALA D O 1
ATOM 9347 N N . THR D 1 312 ? 31.932 -112.300 -25.013 1.00 15.31 291 THR D N 1
ATOM 9348 C CA . THR D 1 312 ? 32.416 -112.752 -26.311 1.00 18.32 291 THR D CA 1
ATOM 9349 C C . THR D 1 312 ? 32.734 -111.572 -27.224 1.00 23.14 291 THR D C 1
ATOM 9350 O O . THR D 1 312 ? 32.723 -110.420 -26.789 1.00 20.17 291 THR D O 1
ATOM 9354 N N . VAL D 1 313 ? 33.023 -111.867 -28.487 1.00 21.81 292 VAL D N 1
ATOM 9355 C CA . VAL D 1 313 ? 33.376 -110.834 -29.450 1.00 14.55 292 VAL D CA 1
ATOM 9356 C C . VAL D 1 313 ? 32.255 -110.591 -30.458 1.00 24.63 292 VAL D C 1
ATOM 9357 O O . VAL D 1 313 ? 31.703 -111.531 -31.032 1.00 19.52 292 VAL D O 1
ATOM 9361 N N . TYR D 1 314 ? 31.921 -109.321 -30.659 1.00 17.56 293 TYR D N 1
ATOM 9362 C CA . TYR D 1 314 ? 30.944 -108.930 -31.664 1.00 22.42 293 TYR D CA 1
ATOM 9363 C C . TYR D 1 314 ? 31.508 -107.794 -32.504 1.00 26.24 293 TYR D C 1
ATOM 9364 O O . TYR D 1 314 ? 31.698 -106.687 -32.004 1.00 21.31 293 TYR D O 1
ATOM 9373 N N . LYS D 1 315 ? 31.775 -108.079 -33.776 1.00 22.82 294 LYS D N 1
ATOM 9374 C CA . LYS D 1 315 ? 32.367 -107.104 -34.693 1.00 20.98 294 LYS D CA 1
ATOM 9375 C C . LYS D 1 315 ? 33.629 -106.460 -34.119 1.00 21.45 294 LYS D C 1
ATOM 9376 O O . LYS D 1 315 ? 33.768 -105.238 -34.115 1.00 17.29 294 LYS D O 1
ATOM 9382 N N . GLY D 1 316 ? 34.535 -107.293 -33.619 1.00 18.69 295 GLY D N 1
ATOM 9383 C CA . GLY D 1 316 ? 35.828 -106.827 -33.150 1.00 23.93 295 GLY D CA 1
ATOM 9384 C C . GLY D 1 316 ? 35.805 -106.070 -31.835 1.00 21.24 295 GLY D C 1
ATOM 9385 O O . GLY D 1 316 ? 36.810 -105.482 -31.439 1.00 18.40 295 GLY D O 1
ATOM 9386 N N . ARG D 1 317 ? 34.665 -106.079 -31.153 1.00 24.65 296 ARG D N 1
ATOM 9387 C CA . ARG D 1 317 ? 34.569 -105.425 -29.852 1.00 21.10 296 ARG D CA 1
ATOM 9388 C C . ARG D 1 317 ? 33.990 -106.359 -28.793 1.00 23.29 296 ARG D C 1
ATOM 9389 O O . ARG D 1 317 ? 33.422 -107.405 -29.113 1.00 21.47 296 ARG D O 1
ATOM 9397 N N . LEU D 1 318 ? 34.150 -105.981 -27.529 1.00 19.97 297 LEU D N 1
ATOM 9398 C CA . LEU D 1 318 ? 33.643 -106.779 -26.422 1.00 21.09 297 LEU D CA 1
ATOM 9399 C C . LEU D 1 318 ? 32.138 -106.620 -26.245 1.00 14.68 297 LEU D C 1
ATOM 9400 O O . LEU D 1 318 ? 31.613 -105.508 -26.292 1.00 14.47 297 LEU D O 1
ATOM 9405 N N . VAL D 1 319 ? 31.448 -107.740 -26.057 1.00 17.66 298 VAL D N 1
ATOM 9406 C CA . VAL D 1 319 ? 30.096 -107.720 -25.513 1.00 15.95 298 VAL D CA 1
ATOM 9407 C C . VAL D 1 319 ? 30.024 -108.680 -24.331 1.00 18.67 298 VAL D C 1
ATOM 9408 O O . VAL D 1 319 ? 30.630 -109.752 -24.356 1.00 16.74 298 VAL D O 1
ATOM 9412 N N . ASP D 1 320 ? 29.313 -108.280 -23.283 1.00 16.44 299 ASP D N 1
ATOM 9413 C CA . ASP D 1 320 ? 29.098 -109.162 -22.141 1.00 15.36 299 ASP D CA 1
ATOM 9414 C C . ASP D 1 320 ? 27.685 -109.021 -21.587 1.00 14.88 299 ASP D C 1
ATOM 9415 O O . ASP D 1 320 ? 26.792 -108.536 -22.276 1.00 13.66 299 ASP D O 1
ATOM 9420 N N . ILE D 1 321 ? 27.489 -109.446 -20.344 1.00 12.16 300 ILE D N 1
ATOM 9421 C CA . ILE D 1 321 ? 26.157 -109.464 -19.747 1.00 15.95 300 ILE D CA 1
ATOM 9422 C C . ILE D 1 321 ? 25.515 -108.072 -19.702 1.00 13.97 300 ILE D C 1
ATOM 9423 O O . ILE D 1 321 ? 24.302 -107.934 -19.875 1.00 16.70 300 ILE D O 1
ATOM 9428 N N . ALA D 1 322 ? 26.332 -107.039 -19.513 1.00 12.43 301 ALA D N 1
ATOM 9429 C CA . ALA D 1 322 ? 25.835 -105.664 -19.542 1.00 14.20 301 ALA D CA 1
ATOM 9430 C C . ALA D 1 322 ? 25.314 -105.278 -20.929 1.00 14.68 301 ALA D C 1
ATOM 9431 O O . ALA D 1 322 ? 24.386 -104.475 -21.048 1.00 11.19 301 ALA D O 1
ATOM 9433 N N . SER D 1 323 ? 25.910 -105.857 -21.970 1.00 15.55 302 SER D N 1
ATOM 9434 C CA . SER D 1 323 ? 25.490 -105.592 -23.348 1.00 15.42 302 SER D CA 1
ATOM 9435 C C . SER D 1 323 ? 24.061 -106.068 -23.598 1.00 13.73 302 SER D C 1
ATOM 9436 O O . SER D 1 323 ? 23.350 -105.516 -24.440 1.00 17.37 302 SER D O 1
ATOM 9439 N N . ILE D 1 324 ? 23.648 -107.100 -22.868 1.00 12.54 303 ILE D N 1
ATOM 9440 C CA . ILE D 1 324 ? 22.282 -107.598 -22.962 1.00 16.66 303 ILE D CA 1
ATOM 9441 C C . ILE D 1 324 ? 21.294 -106.513 -22.539 1.00 20.30 303 ILE D C 1
ATOM 9442 O O . ILE D 1 324 ? 20.308 -106.255 -23.231 1.00 17.51 303 ILE D O 1
ATOM 9447 N N . LYS D 1 325 ? 21.575 -105.869 -21.408 1.00 13.94 304 LYS D N 1
ATOM 9448 C CA . LYS D 1 325 ? 20.721 -104.796 -20.908 1.00 18.12 304 LYS D CA 1
ATOM 9449 C C . LYS D 1 325 ? 20.699 -103.607 -21.866 1.00 15.35 304 LYS D C 1
ATOM 9450 O O . LYS D 1 325 ? 19.652 -102.997 -22.081 1.00 17.69 304 LYS D O 1
ATOM 9456 N N . GLN D 1 326 ? 21.854 -103.283 -22.442 1.00 12.45 305 GLN D N 1
ATOM 9457 C CA . GLN D 1 326 ? 21.934 -102.195 -23.414 1.00 13.76 305 GLN D CA 1
ATOM 9458 C C . GLN D 1 326 ? 21.092 -102.499 -24.649 1.00 17.06 305 GLN D C 1
ATOM 9459 O O . GLN D 1 326 ? 20.337 -101.650 -25.123 1.00 12.70 305 GLN D O 1
ATOM 9465 N N . ALA D 1 327 ? 21.227 -103.716 -25.167 1.00 13.93 306 ALA D N 1
ATOM 9466 C CA . ALA D 1 327 ? 20.457 -104.138 -26.331 1.00 16.85 306 ALA D CA 1
ATOM 9467 C C . ALA D 1 327 ? 18.960 -104.089 -26.033 1.00 14.72 306 ALA D C 1
ATOM 9468 O O . ALA D 1 327 ? 18.153 -103.738 -26.895 1.00 14.23 306 ALA D O 1
ATOM 9470 N N . GLU D 1 328 ? 18.598 -104.431 -24.802 1.00 16.36 307 GLU D N 1
ATOM 9471 C CA . GLU D 1 328 ? 17.200 -104.412 -24.387 1.00 19.47 307 GLU D CA 1
ATOM 9472 C C . GLU D 1 328 ? 16.645 -102.992 -24.294 1.00 19.42 307 GLU D C 1
ATOM 9473 O O . GLU D 1 328 ? 15.444 -102.783 -24.450 1.00 18.30 307 GLU D O 1
ATOM 9479 N N . VAL D 1 329 ? 17.521 -102.022 -24.044 1.00 15.55 308 VAL D N 1
ATOM 9480 C CA . VAL D 1 329 ? 17.126 -100.616 -24.071 1.00 16.18 308 VAL D CA 1
ATOM 9481 C C . VAL D 1 329 ? 16.664 -100.226 -25.474 1.00 19.15 308 VAL D C 1
ATOM 9482 O O . VAL D 1 329 ? 15.647 -99.552 -25.639 1.00 16.73 308 VAL D O 1
ATOM 9486 N N . ILE D 1 330 ? 17.412 -100.665 -26.482 1.00 17.21 309 ILE D N 1
ATOM 9487 C CA . ILE D 1 330 ? 17.089 -100.357 -27.873 1.00 18.73 309 ILE D CA 1
ATOM 9488 C C . ILE D 1 330 ? 15.798 -101.050 -28.315 1.00 19.97 309 ILE D C 1
ATOM 9489 O O . ILE D 1 330 ? 14.898 -100.415 -28.868 1.00 18.35 309 ILE D O 1
ATOM 9494 N N . VAL D 1 331 ? 15.715 -102.352 -28.057 1.00 16.12 310 VAL D N 1
ATOM 9495 C CA . VAL D 1 331 ? 14.557 -103.153 -28.449 1.00 21.62 310 VAL D CA 1
ATOM 9496 C C . VAL D 1 331 ? 13.263 -102.650 -27.802 1.00 19.61 310 VAL D C 1
ATOM 9497 O O . VAL D 1 331 ? 12.219 -102.590 -28.455 1.00 24.02 310 VAL D O 1
ATOM 9501 N N . ARG D 1 332 ? 13.346 -102.272 -26.528 1.00 20.67 311 ARG D N 1
ATOM 9502 C CA . ARG D 1 332 ? 12.183 -101.810 -25.766 1.00 21.93 311 ARG D CA 1
ATOM 9503 C C . ARG D 1 332 ? 11.540 -100.570 -26.384 1.00 28.94 311 ARG D C 1
ATOM 9504 O O . ARG D 1 332 ? 10.321 -100.516 -26.547 1.00 25.95 311 ARG D O 1
ATOM 9512 N N . GLN D 1 333 ? 12.359 -99.580 -26.733 1.00 20.69 312 GLN D N 1
ATOM 9513 C CA . GLN D 1 333 ? 11.848 -98.354 -27.345 1.00 29.56 312 GLN D CA 1
ATOM 9514 C C . GLN D 1 333 ? 11.295 -98.609 -28.746 1.00 32.96 312 GLN D C 1
ATOM 9515 O O . GLN D 1 333 ? 10.451 -97.858 -29.239 1.00 28.65 312 GLN D O 1
ATOM 9521 N N . ALA D 1 334 ? 11.775 -99.672 -29.382 1.00 26.15 313 ALA D N 1
ATOM 9522 C CA . ALA D 1 334 ? 11.296 -100.047 -30.706 1.00 29.29 313 ALA D CA 1
ATOM 9523 C C . ALA D 1 334 ? 9.959 -100.777 -30.620 1.00 25.78 313 ALA D C 1
ATOM 9524 O O . ALA D 1 334 ? 9.149 -100.706 -31.542 1.00 20.79 313 ALA D O 1
ATOM 9526 N N . GLU D 1 335 ? 9.732 -101.466 -29.505 1.00 25.42 314 GLU D N 1
ATOM 9527 C CA . GLU D 1 335 ? 8.542 -102.297 -29.345 1.00 26.43 314 GLU D CA 1
ATOM 9528 C C . GLU D 1 335 ? 7.412 -101.619 -28.569 1.00 31.43 314 GLU D C 1
ATOM 9529 O O . GLU D 1 335 ? 6.449 -102.275 -28.171 1.00 38.97 314 GLU D O 1
ATOM 9535 N N . MET D 1 336 ? 7.527 -100.313 -28.356 1.00 36.07 315 MET D N 1
ATOM 9536 C CA . MET D 1 336 ? 6.457 -99.566 -27.702 1.00 34.97 315 MET D CA 1
ATOM 9537 C C . MET D 1 336 ? 5.230 -99.499 -28.605 1.00 27.75 315 MET D C 1
ATOM 9538 O O . MET D 1 336 ? 4.158 -99.069 -28.182 1.00 37.48 315 MET D O 1
ATOM 9543 N N . PHE E 1 24 ? 41.431 -78.759 9.135 1.00 19.82 3 PHE E N 1
ATOM 9544 C CA . PHE E 1 24 ? 41.774 -77.605 8.305 1.00 31.46 3 PHE E CA 1
ATOM 9545 C C . PHE E 1 24 ? 43.055 -77.855 7.520 1.00 29.39 3 PHE E C 1
ATOM 9546 O O . PHE E 1 24 ? 44.060 -77.167 7.699 1.00 25.43 3 PHE E O 1
ATOM 9554 N N . ARG E 1 25 ? 43.001 -78.860 6.652 1.00 30.92 4 ARG E N 1
ATOM 9555 C CA . ARG E 1 25 ? 44.141 -79.251 5.837 1.00 41.62 4 ARG E CA 1
ATOM 9556 C C . ARG E 1 25 ? 43.722 -79.387 4.382 1.00 40.00 4 ARG E C 1
ATOM 9557 O O . ARG E 1 25 ? 42.561 -79.166 4.035 1.00 40.47 4 ARG E O 1
ATOM 9565 N N . LEU E 1 26 ? 44.674 -79.759 3.533 1.00 40.61 5 LEU E N 1
ATOM 9566 C CA . LEU E 1 26 ? 44.372 -80.079 2.147 1.00 42.45 5 LEU E CA 1
ATOM 9567 C C . LEU E 1 26 ? 43.540 -81.354 2.126 1.00 34.48 5 LEU E C 1
ATOM 9568 O O . LEU E 1 26 ? 43.454 -82.060 3.134 1.00 34.75 5 LEU E O 1
ATOM 9573 N N . GLN E 1 27 ? 42.926 -81.643 0.985 1.00 26.45 6 GLN E N 1
ATOM 9574 C CA . GLN E 1 27 ? 42.136 -82.859 0.828 1.00 23.05 6 GLN E CA 1
ATOM 9575 C C . GLN E 1 27 ? 42.972 -84.086 1.196 1.00 19.94 6 GLN E C 1
ATOM 9576 O O . GLN E 1 27 ? 44.188 -84.089 0.998 1.00 14.96 6 GLN E O 1
ATOM 9582 N N . PRO E 1 28 ? 42.328 -85.123 1.757 1.00 19.76 7 PRO E N 1
ATOM 9583 C CA . PRO E 1 28 ? 43.058 -86.337 2.136 1.00 21.31 7 PRO E CA 1
ATOM 9584 C C . PRO E 1 28 ? 43.757 -86.981 0.944 1.00 19.84 7 PRO E C 1
ATOM 9585 O O . PRO E 1 28 ? 43.206 -87.015 -0.156 1.00 16.86 7 PRO E O 1
ATOM 9589 N N . ALA E 1 29 ? 44.971 -87.472 1.168 1.00 19.82 8 ALA E N 1
ATOM 9590 C CA . ALA E 1 29 ? 45.741 -88.115 0.115 1.00 18.57 8 ALA E CA 1
ATOM 9591 C C . ALA E 1 29 ? 45.122 -89.458 -0.247 1.00 15.84 8 ALA E C 1
ATOM 9592 O O . ALA E 1 29 ? 44.692 -90.205 0.630 1.00 18.58 8 ALA E O 1
ATOM 9594 N N . PRO E 1 30 ? 45.065 -89.764 -1.549 1.00 13.23 9 PRO E N 1
ATOM 9595 C CA . PRO E 1 30 ? 44.597 -91.075 -2.007 1.00 14.21 9 PRO E CA 1
ATOM 9596 C C . PRO E 1 30 ? 45.716 -92.096 -1.828 1.00 16.37 9 PRO E C 1
ATOM 9597 O O . PRO E 1 30 ? 46.842 -91.689 -1.543 1.00 13.44 9 PRO E O 1
ATOM 9601 N N . PRO E 1 31 ? 45.413 -93.399 -1.969 1.00 16.11 10 PRO E N 1
ATOM 9602 C CA . PRO E 1 31 ? 46.467 -94.418 -1.914 1.00 11.74 10 PRO E CA 1
ATOM 9603 C C . PRO E 1 31 ? 47.564 -94.111 -2.924 1.00 14.67 10 PRO E C 1
ATOM 9604 O O . PRO E 1 31 ? 47.267 -93.645 -4.024 1.00 14.35 10 PR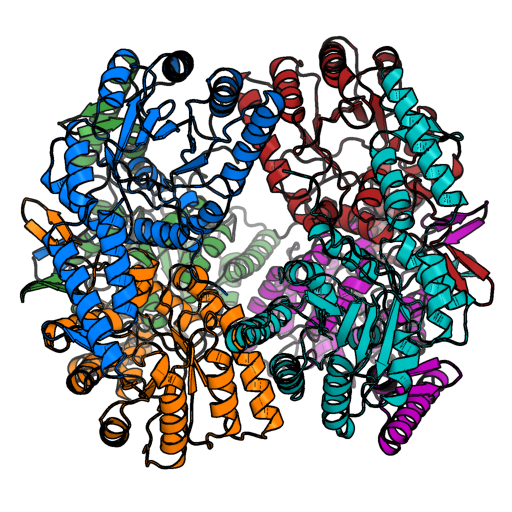O E O 1
ATOM 9608 N N . ALA E 1 32 ? 48.814 -94.361 -2.549 1.00 15.66 11 ALA E N 1
ATOM 9609 C CA . ALA E 1 32 ? 49.953 -93.982 -3.380 1.00 19.82 11 ALA E CA 1
ATOM 9610 C C . ALA E 1 32 ? 50.327 -95.058 -4.397 1.00 21.87 11 ALA E C 1
ATOM 9611 O O . ALA E 1 32 ? 51.200 -94.849 -5.242 1.00 24.59 11 ALA E O 1
ATOM 9613 N N . ARG E 1 33 ? 49.665 -96.206 -4.314 1.00 15.06 12 ARG E N 1
ATOM 9614 C CA . ARG E 1 33 ? 49.968 -97.320 -5.204 1.00 15.10 12 ARG E CA 1
ATOM 9615 C C . ARG E 1 33 ? 49.584 -96.995 -6.643 1.00 16.29 12 ARG E C 1
ATOM 9616 O O . ARG E 1 33 ? 48.669 -96.207 -6.883 1.00 15.56 12 ARG E O 1
ATOM 9624 N N . PRO E 1 34 ? 50.301 -97.585 -7.610 1.00 11.38 13 PRO E N 1
ATOM 9625 C CA . PRO E 1 34 ? 49.951 -97.362 -9.016 1.00 16.25 13 PRO E CA 1
ATOM 9626 C C . PRO E 1 34 ? 48.622 -98.022 -9.381 1.00 12.03 13 PRO E C 1
ATOM 9627 O O . PRO E 1 34 ? 48.272 -99.075 -8.850 1.00 14.38 13 PRO E O 1
ATOM 9631 N N . ASN E 1 35 ? 47.887 -97.385 -10.282 1.00 9.40 14 ASN E N 1
ATOM 9632 C CA . ASN E 1 35 ? 46.584 -97.869 -10.709 1.00 8.12 14 ASN E CA 1
ATOM 9633 C C . ASN E 1 35 ? 46.333 -97.374 -12.126 1.00 8.28 14 ASN E C 1
ATOM 9634 O O . ASN E 1 35 ? 45.260 -96.865 -12.441 1.00 11.53 14 ASN E O 1
ATOM 9639 N N . ARG E 1 36 ? 47.348 -97.514 -12.973 1.00 9.30 15 ARG E N 1
ATOM 9640 C CA . ARG E 1 36 ? 47.286 -97.015 -14.342 1.00 7.99 15 ARG E CA 1
ATOM 9641 C C . ARG E 1 36 ? 46.387 -97.889 -15.200 1.00 6.92 15 ARG E C 1
ATOM 9642 O O . ARG E 1 36 ? 45.774 -97.419 -16.155 1.00 7.51 15 ARG E O 1
ATOM 9650 N N . CYS E 1 37 ? 46.321 -99.168 -14.859 1.00 7.14 16 CYS E N 1
ATOM 9651 C CA . CYS E 1 37 ? 45.551 -100.112 -15.647 1.00 9.31 16 CYS E CA 1
ATOM 9652 C C . CYS E 1 37 ? 45.050 -101.272 -14.803 1.00 8.07 16 CYS E C 1
ATOM 9653 O O . CYS E 1 37 ? 45.814 -101.885 -14.058 1.00 10.89 16 CYS E O 1
ATOM 9656 N N . GLN E 1 38 ? 43.761 -101.570 -14.923 1.00 7.95 17 GLN E N 1
ATOM 9657 C CA . GLN E 1 38 ? 43.188 -102.730 -14.249 1.00 10.25 17 GLN E CA 1
ATOM 9658 C C . GLN E 1 38 ? 42.771 -103.761 -15.290 1.00 6.60 17 GLN E C 1
ATOM 9659 O O . GLN E 1 38 ? 41.828 -103.542 -16.049 1.00 6.96 17 GLN E O 1
ATOM 9665 N N . LEU E 1 39 ? 43.496 -104.875 -15.336 1.00 9.41 18 LEU E N 1
ATOM 9666 C CA . LEU E 1 39 ? 43.242 -105.920 -16.323 1.00 9.62 18 LEU E CA 1
ATOM 9667 C C . LEU E 1 39 ? 42.210 -106.925 -15.819 1.00 8.18 18 LEU E C 1
ATOM 9668 O O . LEU E 1 39 ? 42.412 -107.573 -14.792 1.00 9.60 18 LEU E O 1
ATOM 9673 N N . PHE E 1 40 ? 41.107 -107.043 -16.552 1.00 8.54 19 PHE E N 1
ATOM 9674 C CA . PHE E 1 40 ? 40.009 -107.932 -16.184 1.00 10.99 19 PHE E CA 1
ATOM 9675 C C . PHE E 1 40 ? 40.056 -109.253 -16.947 1.00 10.93 19 PHE E C 1
ATOM 9676 O O . PHE E 1 40 ? 40.518 -109.308 -18.086 1.00 12.06 19 PHE E O 1
ATOM 9684 N N . GLY E 1 41 ? 39.562 -110.309 -16.309 1.00 11.35 20 GLY E N 1
ATOM 9685 C CA . GLY E 1 41 ? 39.437 -111.612 -16.937 1.00 10.49 20 GLY E CA 1
ATOM 9686 C C . GLY E 1 41 ? 38.371 -112.434 -16.238 1.00 9.17 20 GLY E C 1
ATOM 9687 O O . GLY E 1 41 ? 38.254 -112.387 -15.014 1.00 11.90 20 GLY E O 1
ATOM 9688 N N . PRO E 1 42 ? 37.578 -113.188 -17.011 1.00 11.56 21 PRO E N 1
ATOM 9689 C CA . PRO E 1 42 ? 36.507 -114.020 -16.450 1.00 13.07 21 PRO E CA 1
ATOM 9690 C C . PRO E 1 42 ? 37.047 -115.140 -15.565 1.00 9.51 21 PRO E C 1
ATOM 9691 O O . PRO E 1 42 ? 37.996 -115.824 -15.948 1.00 12.88 21 PRO E O 1
ATOM 9695 N N . GLY E 1 43 ? 36.437 -115.330 -14.400 1.00 7.68 22 GLY E N 1
ATOM 9696 C CA . GLY E 1 43 ? 36.825 -116.406 -13.506 1.00 9.19 22 GLY E CA 1
ATOM 9697 C C . GLY E 1 43 ? 36.540 -117.781 -14.091 1.00 11.29 22 GLY E C 1
ATOM 9698 O O . GLY E 1 43 ? 37.089 -118.782 -13.636 1.00 11.77 22 GLY E O 1
ATOM 9699 N N . SER E 1 44 ? 35.682 -117.825 -15.106 1.00 11.60 23 SER E N 1
ATOM 9700 C CA . SER E 1 44 ? 35.309 -119.081 -15.752 1.00 16.26 23 SER E CA 1
ATOM 9701 C C . SER E 1 44 ? 36.286 -119.466 -16.862 1.00 17.57 23 SER E C 1
ATOM 9702 O O . SER E 1 44 ? 36.145 -120.518 -17.488 1.00 17.29 23 SER E O 1
ATOM 9705 N N . ARG E 1 45 ? 37.270 -118.608 -17.109 1.00 16.41 24 ARG E N 1
ATOM 9706 C CA . ARG E 1 45 ? 38.302 -118.897 -18.100 1.00 15.69 24 ARG E CA 1
ATOM 9707 C C . ARG E 1 45 ? 39.683 -118.818 -17.448 1.00 13.57 24 ARG E C 1
ATOM 9708 O O . ARG E 1 45 ? 40.452 -117.890 -17.704 1.00 13.84 24 ARG E O 1
ATOM 9716 N N . PRO E 1 46 ? 40.005 -119.808 -16.602 1.00 10.20 25 PRO E N 1
ATOM 9717 C CA . PRO E 1 46 ? 41.202 -119.792 -15.754 1.00 12.70 25 PRO E CA 1
ATOM 9718 C C . PRO E 1 46 ? 42.509 -119.874 -16.537 1.00 13.92 25 PRO E C 1
ATOM 9719 O O . PRO E 1 46 ? 43.572 -119.631 -15.965 1.00 15.09 25 PRO E O 1
ATOM 9723 N N . ALA E 1 47 ? 42.436 -120.212 -17.820 1.00 18.69 26 ALA E N 1
ATOM 9724 C CA . ALA E 1 47 ? 43.636 -120.270 -18.648 1.00 17.47 26 ALA E CA 1
ATOM 9725 C C . ALA E 1 47 ? 44.240 -118.879 -18.838 1.00 15.76 26 ALA E C 1
ATOM 9726 O O . ALA E 1 47 ? 45.423 -118.743 -19.145 1.00 17.18 26 ALA E O 1
ATOM 9728 N N . LEU E 1 48 ? 43.420 -117.849 -18.650 1.00 15.62 27 LEU E N 1
ATOM 9729 C CA . LEU E 1 48 ? 43.874 -116.470 -18.797 1.00 12.75 27 LEU E CA 1
ATOM 9730 C C . LEU E 1 48 ? 44.711 -116.007 -17.609 1.00 14.51 27 LEU E C 1
ATOM 9731 O O . LEU E 1 48 ? 45.512 -115.079 -17.731 1.00 17.30 27 LEU E O 1
ATOM 9736 N N . PHE E 1 49 ? 44.516 -116.658 -16.465 1.00 13.11 28 PHE E N 1
ATOM 9737 C CA . PHE E 1 49 ? 45.083 -116.197 -15.197 1.00 12.88 28 PHE E CA 1
ATOM 9738 C C . PHE E 1 49 ? 46.600 -115.986 -15.227 1.00 16.49 28 PHE E C 1
ATOM 9739 O O . PHE E 1 49 ? 47.088 -114.918 -14.849 1.00 11.47 28 PHE E O 1
ATOM 9747 N N . GLU E 1 50 ? 47.345 -116.992 -15.677 1.00 11.87 29 GLU E N 1
ATOM 9748 C CA . GLU E 1 50 ? 48.804 -116.883 -15.721 1.00 15.51 29 GLU E CA 1
ATOM 9749 C C . GLU E 1 50 ? 49.261 -115.795 -16.692 1.00 14.91 29 GLU E C 1
ATOM 9750 O O . GLU E 1 50 ? 50.312 -115.178 -16.498 1.00 15.18 29 GLU E O 1
ATOM 9756 N N . LYS E 1 51 ? 48.466 -115.561 -17.731 1.00 12.46 30 LYS E N 1
ATOM 9757 C CA . LYS E 1 51 ? 48.761 -114.519 -18.704 1.00 16.03 30 LYS E CA 1
ATOM 9758 C C . LYS E 1 51 ? 48.534 -113.138 -18.093 1.00 19.48 30 LYS E C 1
ATOM 9759 O O . LYS E 1 51 ? 49.293 -112.201 -18.342 1.00 16.32 30 LYS E O 1
ATOM 9765 N N . MET E 1 52 ? 47.483 -113.020 -17.289 1.00 15.74 31 MET E N 1
ATOM 9766 C CA . MET E 1 52 ? 47.186 -111.773 -16.593 1.00 13.58 31 MET E CA 1
ATOM 9767 C C . MET E 1 52 ? 48.280 -111.456 -15.575 1.00 13.25 31 MET E C 1
ATOM 9768 O O . MET E 1 52 ? 48.699 -110.306 -15.433 1.00 12.23 31 MET E O 1
ATOM 9773 N N . ALA E 1 53 ? 48.755 -112.489 -14.883 1.00 11.67 32 ALA E N 1
ATOM 9774 C CA . ALA E 1 53 ? 49.800 -112.324 -13.879 1.00 16.11 32 ALA E CA 1
ATOM 9775 C C . ALA E 1 53 ? 51.117 -111.879 -14.509 1.00 16.54 32 ALA E C 1
ATOM 9776 O O . ALA E 1 53 ? 51.927 -111.216 -13.865 1.00 18.49 32 ALA E O 1
ATOM 9778 N N . ALA E 1 54 ? 51.319 -112.239 -15.773 1.00 15.24 33 ALA E N 1
ATOM 9779 C CA . ALA E 1 54 ? 52.560 -111.921 -16.474 1.00 18.96 33 ALA E CA 1
ATOM 9780 C C . ALA E 1 54 ? 52.478 -110.595 -17.227 1.00 18.54 33 ALA E C 1
ATOM 9781 O O . ALA E 1 54 ? 53.461 -110.151 -17.816 1.00 13.27 33 ALA E O 1
ATOM 9783 N N . SER E 1 55 ? 51.307 -109.964 -17.198 1.00 15.16 34 SER E N 1
ATOM 9784 C CA . SER E 1 55 ? 51.086 -108.723 -17.935 1.00 13.05 34 SER E CA 1
ATOM 9785 C C . SER E 1 55 ? 51.792 -107.539 -17.288 1.00 9.50 34 SER E C 1
ATOM 9786 O O . SER E 1 55 ? 52.438 -107.678 -16.249 1.00 11.31 34 SER E O 1
ATOM 9789 N N . ALA E 1 56 ? 51.648 -106.369 -17.904 1.00 10.61 35 ALA E N 1
ATOM 9790 C CA . ALA E 1 56 ? 52.230 -105.144 -17.368 1.00 12.48 35 ALA E CA 1
ATOM 9791 C C . ALA E 1 56 ? 51.176 -104.285 -16.668 1.00 13.00 35 ALA E C 1
ATOM 9792 O O . ALA E 1 56 ? 51.363 -103.081 -16.486 1.00 10.61 35 ALA E O 1
ATOM 9794 N N . ALA E 1 57 ? 50.071 -104.911 -16.275 1.00 9.29 36 ALA E N 1
ATOM 9795 C CA . ALA E 1 57 ? 48.996 -104.202 -15.585 1.00 10.75 36 ALA E CA 1
ATOM 9796 C C . ALA E 1 57 ? 49.300 -104.031 -14.101 1.00 9.96 36 ALA E C 1
ATOM 9797 O O . ALA E 1 57 ? 49.829 -104.939 -13.460 1.00 12.86 36 ALA E O 1
ATOM 9799 N N . ASP E 1 58 ? 48.960 -102.864 -13.559 1.00 11.64 37 ASP E N 1
ATOM 9800 C CA . ASP E 1 58 ? 49.187 -102.577 -12.145 1.00 8.44 37 ASP E CA 1
ATOM 9801 C C . ASP E 1 58 ? 48.226 -103.357 -11.260 1.00 9.74 37 ASP E C 1
ATOM 9802 O O . ASP E 1 58 ? 48.598 -103.837 -10.189 1.00 11.26 37 ASP E O 1
ATOM 9807 N N . VAL E 1 59 ? 46.981 -103.466 -11.711 1.00 8.66 38 VAL E N 1
ATOM 9808 C CA . VAL E 1 59 ? 45.936 -104.108 -10.932 1.00 7.21 38 VAL E CA 1
ATOM 9809 C C . VAL E 1 59 ? 45.299 -105.238 -11.731 1.00 9.54 38 VAL E C 1
ATOM 9810 O O . VAL E 1 59 ? 45.076 -105.112 -12.937 1.00 7.27 38 VAL E O 1
ATOM 9814 N N . ILE E 1 60 ? 45.016 -106.345 -11.053 1.00 7.15 39 ILE E N 1
ATOM 9815 C CA . ILE E 1 60 ? 44.331 -107.474 -11.670 1.00 7.14 39 ILE E CA 1
ATOM 9816 C C . ILE E 1 60 ? 42.927 -107.618 -11.095 1.00 7.27 39 ILE E C 1
ATOM 9817 O O . ILE E 1 60 ? 42.750 -107.661 -9.876 1.00 10.57 39 ILE E O 1
ATOM 9822 N N . ASN E 1 61 ? 41.930 -107.692 -11.969 1.00 7.43 40 ASN E N 1
ATOM 9823 C CA . ASN E 1 61 ? 40.562 -107.961 -11.536 1.00 9.54 40 ASN E CA 1
ATOM 9824 C C . ASN E 1 61 ? 40.034 -109.288 -12.080 1.00 11.21 40 ASN E C 1
ATOM 9825 O O . ASN E 1 61 ? 39.670 -109.388 -13.251 1.00 8.71 40 ASN E O 1
ATOM 9830 N N . LEU E 1 62 ? 40.007 -110.306 -11.226 1.00 8.94 41 LEU E N 1
ATOM 9831 C CA . LEU E 1 62 ? 39.408 -111.585 -11.584 1.00 9.01 41 LEU E CA 1
ATOM 9832 C C . LEU E 1 62 ? 37.899 -111.471 -11.397 1.00 10.37 41 LEU E C 1
ATOM 9833 O O . LEU E 1 62 ? 37.430 -111.086 -10.326 1.00 9.40 41 LEU E O 1
ATOM 9838 N N . ASP E 1 63 ? 37.139 -111.800 -12.436 1.00 6.39 42 ASP E N 1
ATOM 9839 C CA . ASP E 1 63 ? 35.716 -111.462 -12.464 1.00 6.83 42 ASP E CA 1
ATOM 9840 C C . ASP E 1 63 ? 34.769 -112.606 -12.106 1.00 14.11 42 ASP E C 1
ATOM 9841 O O . ASP E 1 63 ? 34.896 -113.718 -12.616 1.00 9.50 42 ASP E O 1
ATOM 9846 N N . LEU E 1 64 ? 33.813 -112.312 -11.230 1.00 8.62 43 LEU E N 1
ATOM 9847 C CA . LEU E 1 64 ? 32.740 -113.243 -10.910 1.00 6.60 43 LEU E CA 1
ATOM 9848 C C . LEU E 1 64 ? 31.417 -112.727 -11.467 1.00 10.72 43 LEU E C 1
ATOM 9849 O O . LEU E 1 64 ? 30.418 -113.447 -11.478 1.00 8.32 43 LEU E O 1
ATOM 9854 N N . GLU E 1 65 ? 31.416 -111.480 -11.935 1.00 7.35 44 GLU E N 1
ATOM 9855 C CA . GLU E 1 65 ? 30.174 -110.827 -12.342 1.00 9.51 44 GLU E CA 1
ATOM 9856 C C . GLU E 1 65 ? 29.878 -110.937 -13.842 1.00 8.01 44 GLU E C 1
ATOM 9857 O O . GLU E 1 65 ? 29.740 -112.038 -14.370 1.00 10.56 44 GLU E O 1
ATOM 9863 N N . ASP E 1 66 ? 29.797 -109.795 -14.521 1.00 6.40 45 ASP E N 1
ATOM 9864 C CA . ASP E 1 66 ? 29.191 -109.732 -15.857 1.00 10.73 45 ASP E CA 1
ATOM 9865 C C . ASP E 1 66 ? 29.948 -110.372 -17.029 1.00 12.14 45 ASP E C 1
ATOM 9866 O O . ASP E 1 66 ? 29.459 -110.345 -18.157 1.00 15.29 45 ASP E O 1
ATOM 9871 N N . SER E 1 67 ? 31.122 -110.942 -16.783 1.00 9.93 46 SER E N 1
ATOM 9872 C CA . SER E 1 67 ? 31.801 -111.700 -17.834 1.00 12.47 46 SER E CA 1
ATOM 9873 C C . SER E 1 67 ? 31.613 -113.201 -17.624 1.00 11.53 46 SER E C 1
ATOM 9874 O O . SER E 1 67 ? 32.134 -114.015 -18.384 1.00 15.15 46 SER E O 1
ATOM 9877 N N . VAL E 1 68 ? 30.865 -113.557 -16.584 1.00 9.43 47 VAL E N 1
ATOM 9878 C CA . VAL E 1 68 ? 30.646 -114.955 -16.234 1.00 10.95 47 VAL E CA 1
ATOM 9879 C C . VAL E 1 68 ? 29.158 -115.291 -16.207 1.00 17.15 47 VAL E C 1
ATOM 9880 O O . VAL E 1 68 ? 28.406 -114.746 -15.396 1.00 9.96 47 VAL E O 1
ATOM 9884 N N . ALA E 1 69 ? 28.742 -116.187 -17.100 1.00 10.58 48 ALA E N 1
ATOM 9885 C CA . ALA E 1 69 ? 27.355 -116.641 -17.162 1.00 12.25 48 ALA E CA 1
ATOM 9886 C C . ALA E 1 69 ? 26.928 -117.253 -15.826 1.00 19.28 48 ALA E C 1
ATOM 9887 O O . ALA E 1 69 ? 27.748 -117.861 -15.135 1.00 11.55 48 ALA E O 1
ATOM 9889 N N . PRO E 1 70 ? 25.645 -117.077 -15.453 1.00 13.86 49 PRO E N 1
ATOM 9890 C CA . PRO E 1 70 ? 25.099 -117.521 -14.164 1.00 15.69 49 PRO E CA 1
ATOM 9891 C C . PRO E 1 70 ? 25.453 -118.962 -13.792 1.00 17.28 49 PRO E C 1
ATOM 9892 O O . PRO E 1 70 ? 25.818 -119.222 -12.645 1.00 15.33 49 PRO E O 1
ATOM 9896 N N . ASP E 1 71 ? 25.354 -119.880 -14.747 1.00 10.03 50 ASP E N 1
ATOM 9897 C CA . ASP E 1 71 ? 25.596 -121.295 -14.467 1.00 14.13 50 ASP E CA 1
ATOM 9898 C C . ASP E 1 71 ? 27.062 -121.599 -14.173 1.00 15.30 50 ASP E C 1
ATOM 9899 O O . ASP E 1 71 ? 27.384 -122.667 -13.653 1.00 14.67 50 ASP E O 1
ATOM 9904 N N . ASP E 1 72 ? 27.945 -120.660 -14.500 1.00 11.48 51 ASP E N 1
ATOM 9905 C CA . ASP E 1 72 ? 29.382 -120.877 -14.347 1.00 13.90 51 ASP E CA 1
ATOM 9906 C C . ASP E 1 72 ? 29.976 -120.125 -13.161 1.00 14.20 51 ASP E C 1
ATOM 9907 O O . ASP E 1 72 ? 31.176 -120.218 -12.902 1.00 10.10 51 ASP E O 1
ATOM 9912 N N . LYS E 1 73 ? 29.140 -119.385 -12.439 1.00 11.75 52 LYS E N 1
ATOM 9913 C CA . LYS E 1 73 ? 29.624 -118.540 -11.350 1.00 9.93 52 LYS E CA 1
ATOM 9914 C C . LYS E 1 73 ? 30.197 -119.321 -10.166 1.00 11.61 52 LYS E C 1
ATOM 9915 O O . LYS E 1 73 ? 31.169 -118.888 -9.543 1.00 10.20 52 LYS E O 1
ATOM 9921 N N . ALA E 1 74 ? 29.604 -120.469 -9.856 1.00 12.65 53 ALA E N 1
ATOM 9922 C CA . ALA E 1 74 ? 30.087 -121.284 -8.744 1.00 8.00 53 ALA E CA 1
ATOM 9923 C C . ALA E 1 74 ? 31.477 -121.847 -9.041 1.00 11.65 53 ALA E C 1
ATOM 9924 O O . ALA E 1 74 ? 32.354 -121.852 -8.174 1.00 10.91 53 ALA E O 1
ATOM 9926 N N . GLN E 1 75 ? 31.675 -122.312 -10.270 1.00 9.42 54 GLN E N 1
ATOM 9927 C CA . GLN E 1 75 ? 32.976 -122.826 -10.684 1.00 10.41 54 GLN E CA 1
ATOM 9928 C C . GLN E 1 75 ? 33.994 -121.693 -10.797 1.00 7.61 54 GLN E C 1
ATOM 9929 O O . GLN E 1 75 ? 35.159 -121.858 -10.439 1.00 9.66 54 GLN E O 1
ATOM 9935 N N . ALA E 1 76 ? 33.546 -120.545 -11.299 1.00 10.70 55 ALA E N 1
ATOM 9936 C CA . ALA E 1 76 ? 34.405 -119.371 -11.411 1.00 11.72 55 ALA E CA 1
ATOM 9937 C C . ALA E 1 76 ? 34.946 -118.985 -10.041 1.00 7.11 55 ALA E C 1
ATOM 9938 O O . ALA E 1 76 ? 36.110 -118.612 -9.905 1.00 10.40 55 ALA E O 1
ATOM 9940 N N . ARG E 1 77 ? 34.090 -119.092 -9.030 1.00 8.91 56 ARG E N 1
ATOM 9941 C CA . ARG E 1 77 ? 34.471 -118.796 -7.653 1.00 8.05 56 ARG E CA 1
ATOM 9942 C C . ARG E 1 77 ? 35.556 -119.753 -7.169 1.00 12.36 56 ARG E C 1
ATOM 9943 O O . ARG E 1 77 ? 36.512 -119.341 -6.512 1.00 8.27 56 ARG E O 1
ATOM 9951 N N . ALA E 1 78 ? 35.407 -121.032 -7.505 1.00 9.55 57 ALA E N 1
ATOM 9952 C CA . ALA E 1 78 ? 36.405 -122.037 -7.150 1.00 11.47 57 ALA E CA 1
ATOM 9953 C C . ALA E 1 78 ? 37.722 -121.793 -7.888 1.00 7.50 57 ALA E C 1
ATOM 9954 O O . ALA E 1 78 ? 38.800 -121.903 -7.303 1.00 9.84 57 ALA E O 1
ATOM 9956 N N . ASN E 1 79 ? 37.625 -121.454 -9.171 1.00 7.08 58 ASN E N 1
ATOM 9957 C CA . ASN E 1 79 ? 38.799 -121.141 -9.980 1.00 7.69 58 ASN E CA 1
ATOM 9958 C C . ASN E 1 79 ? 39.592 -119.970 -9.408 1.00 11.85 58 ASN E C 1
ATOM 9959 O O . ASN E 1 79 ? 40.818 -120.030 -9.293 1.00 11.03 58 ASN E O 1
ATOM 9964 N N . ILE E 1 80 ? 38.879 -118.906 -9.049 1.00 8.05 59 ILE E N 1
ATOM 9965 C CA . ILE E 1 80 ? 39.511 -117.688 -8.550 1.00 10.37 59 ILE E CA 1
ATOM 9966 C C . ILE E 1 80 ? 40.219 -117.909 -7.213 1.00 8.71 59 ILE E C 1
ATOM 9967 O O . ILE E 1 80 ? 41.338 -117.439 -7.011 1.00 9.86 59 ILE E O 1
ATOM 9972 N N . ILE E 1 81 ? 39.575 -118.643 -6.312 1.00 6.79 60 ILE E N 1
ATOM 9973 C CA . ILE E 1 81 ? 40.188 -118.988 -5.034 1.00 9.03 60 ILE E CA 1
ATOM 9974 C C . ILE E 1 81 ? 41.471 -119.800 -5.244 1.00 15.68 60 ILE E C 1
ATOM 9975 O O . ILE E 1 81 ? 42.483 -119.569 -4.578 1.00 15.09 60 ILE E O 1
ATOM 9980 N N . GLU E 1 82 ? 41.423 -120.738 -6.185 1.00 10.14 61 GLU E N 1
ATOM 9981 C CA . GLU E 1 82 ? 42.593 -121.536 -6.537 1.00 13.84 61 GLU E CA 1
ATOM 9982 C C . GLU E 1 82 ? 43.720 -120.644 -7.054 1.00 12.04 61 GLU E C 1
ATOM 9983 O O . GLU E 1 82 ? 44.886 -120.841 -6.714 1.00 14.45 61 GLU E O 1
ATOM 9989 N N . ALA E 1 83 ? 43.360 -119.652 -7.863 1.00 9.43 62 ALA E N 1
ATOM 9990 C CA . ALA E 1 83 ? 44.338 -118.752 -8.463 1.00 11.54 62 ALA E CA 1
ATOM 9991 C C . ALA E 1 83 ? 44.958 -117.810 -7.436 1.00 14.74 62 ALA E C 1
ATOM 9992 O O . ALA E 1 83 ? 46.147 -117.499 -7.505 1.00 14.56 62 ALA E O 1
ATOM 9994 N N . ILE E 1 84 ? 44.143 -117.352 -6.491 1.00 15.52 63 ILE E N 1
ATOM 9995 C CA . ILE E 1 84 ? 44.620 -116.491 -5.417 1.00 16.55 63 ILE E CA 1
ATOM 9996 C C . ILE E 1 84 ? 45.654 -117.226 -4.569 1.00 18.45 63 ILE E C 1
ATOM 9997 O O . ILE E 1 84 ? 46.684 -116.662 -4.199 1.00 14.20 63 ILE E O 1
ATOM 10002 N N . ASN E 1 85 ? 45.378 -118.495 -4.285 1.00 14.06 64 ASN E N 1
ATOM 10003 C CA . ASN E 1 85 ? 46.236 -119.289 -3.413 1.00 19.75 64 ASN E CA 1
ATOM 10004 C C . ASN E 1 85 ? 47.400 -119.976 -4.124 1.00 16.70 64 ASN E C 1
ATOM 10005 O O . ASN E 1 85 ? 48.370 -120.375 -3.480 1.00 21.67 64 ASN E O 1
ATOM 10010 N N . GLY E 1 86 ? 47.308 -120.114 -5.444 1.00 20.24 65 GLY E N 1
ATOM 10011 C CA . GLY E 1 86 ? 48.250 -120.941 -6.179 1.00 19.85 65 GLY E CA 1
ATOM 10012 C C . GLY E 1 86 ? 49.182 -120.247 -7.156 1.00 22.70 65 GLY E C 1
ATOM 10013 O O . GLY E 1 86 ? 50.267 -120.753 -7.442 1.00 22.84 65 GLY E O 1
ATOM 10014 N N . LEU E 1 87 ? 48.768 -119.098 -7.681 1.00 15.26 66 LEU E N 1
ATOM 10015 C CA . LEU E 1 87 ? 49.574 -118.400 -8.677 1.00 14.70 66 LEU E CA 1
ATOM 10016 C C . LEU E 1 87 ? 50.501 -117.358 -8.069 1.00 19.97 66 LEU E C 1
ATOM 10017 O O . LEU E 1 87 ? 50.235 -116.822 -6.993 1.00 20.05 66 LEU E O 1
ATOM 10022 N N . ASP E 1 88 ? 51.590 -117.080 -8.778 1.00 16.35 67 ASP E N 1
ATOM 10023 C CA . ASP E 1 88 ? 52.516 -116.018 -8.410 1.00 20.55 67 ASP E CA 1
ATOM 10024 C C . ASP E 1 88 ? 52.047 -114.724 -9.061 1.00 18.03 67 ASP E C 1
ATOM 10025 O O . ASP E 1 88 ? 52.125 -114.573 -10.280 1.00 19.27 67 ASP E O 1
ATOM 10030 N N . TRP E 1 89 ? 51.559 -113.795 -8.247 1.00 13.43 68 TRP E N 1
ATOM 10031 C CA . TRP E 1 89 ? 51.005 -112.546 -8.759 1.00 17.59 68 TRP E CA 1
ATOM 10032 C C . TRP E 1 89 ? 51.996 -111.389 -8.698 1.00 20.21 68 TRP E C 1
ATOM 10033 O O . TRP E 1 89 ? 51.642 -110.249 -8.994 1.00 15.09 68 TRP E O 1
ATOM 10044 N N . GLY E 1 90 ? 53.233 -111.685 -8.311 1.00 20.68 69 GLY E N 1
ATOM 10045 C CA . GLY E 1 90 ? 54.278 -110.677 -8.255 1.00 17.55 69 GLY E CA 1
ATOM 10046 C C . GLY E 1 90 ? 53.928 -109.486 -7.384 1.00 11.72 69 GLY E C 1
ATOM 10047 O O . GLY E 1 90 ? 53.521 -109.645 -6.234 1.00 22.15 69 GLY E O 1
ATOM 10048 N N . ARG E 1 91 ? 54.078 -108.289 -7.943 1.00 15.02 70 ARG E N 1
ATOM 10049 C CA . ARG E 1 91 ? 53.814 -107.053 -7.214 1.00 22.06 70 ARG E CA 1
ATOM 10050 C C . ARG E 1 91 ? 52.429 -106.496 -7.530 1.00 18.20 70 ARG E C 1
ATOM 10051 O O . ARG E 1 91 ? 52.091 -105.387 -7.124 1.00 16.41 70 ARG E O 1
ATOM 10059 N N . LYS E 1 92 ? 51.628 -107.266 -8.255 1.00 15.21 71 LYS E N 1
ATOM 10060 C CA . LYS E 1 92 ? 50.326 -106.781 -8.698 1.00 14.78 71 LYS E CA 1
ATOM 10061 C C . LYS E 1 92 ? 49.317 -106.668 -7.559 1.00 10.86 71 LYS E C 1
ATOM 10062 O O . LYS E 1 92 ? 49.313 -107.481 -6.637 1.00 12.55 71 LYS E O 1
ATOM 10068 N N . TYR E 1 93 ? 48.473 -105.642 -7.622 1.00 8.72 72 TYR E N 1
ATOM 10069 C CA . TYR E 1 93 ? 47.378 -105.505 -6.673 1.00 8.84 72 TYR E CA 1
ATOM 10070 C C . TYR E 1 93 ? 46.255 -106.418 -7.145 1.00 9.08 72 TYR E C 1
ATOM 10071 O O . TYR E 1 93 ? 45.752 -106.271 -8.259 1.00 9.45 72 TYR E O 1
ATOM 10080 N N . LEU E 1 94 ? 45.883 -107.377 -6.304 1.00 8.26 73 LEU E N 1
ATOM 10081 C CA . LEU E 1 94 ? 44.980 -108.447 -6.714 1.00 7.00 73 LEU E CA 1
ATOM 10082 C C . LEU E 1 94 ? 43.560 -108.212 -6.219 1.00 8.18 73 LEU E C 1
ATOM 10083 O O . LEU E 1 94 ? 43.303 -108.222 -5.015 1.00 7.70 73 LEU E O 1
ATOM 10088 N N . SER E 1 95 ? 42.639 -108.009 -7.157 1.00 6.93 74 SER E N 1
ATOM 10089 C CA . SER E 1 95 ? 41.250 -107.733 -6.817 1.00 4.52 74 SER E CA 1
ATOM 10090 C C . SER E 1 95 ? 40.300 -108.729 -7.472 1.00 7.84 74 SER E C 1
ATOM 10091 O O . SER E 1 95 ? 40.604 -109.294 -8.525 1.00 9.01 74 SER E O 1
ATOM 10094 N N . VAL E 1 96 ? 39.151 -108.938 -6.839 1.00 4.19 75 VAL E N 1
ATOM 10095 C CA . VAL E 1 96 ? 38.099 -109.789 -7.386 1.00 6.16 75 VAL E CA 1
ATOM 10096 C C . VAL E 1 96 ? 36.792 -109.011 -7.459 1.00 11.03 75 VAL E C 1
ATOM 10097 O O . VAL E 1 96 ? 36.344 -108.454 -6.456 1.00 9.39 75 VAL E O 1
ATOM 10101 N N . ARG E 1 97 ? 36.183 -108.954 -8.640 1.00 4.81 76 ARG E N 1
ATOM 10102 C CA . ARG E 1 97 ? 34.862 -108.348 -8.748 1.00 6.71 76 ARG E CA 1
ATOM 10103 C C . ARG E 1 97 ? 33.790 -109.364 -8.379 1.00 8.47 76 ARG E C 1
ATOM 10104 O O . ARG E 1 97 ? 33.598 -110.362 -9.074 1.00 8.38 76 ARG E O 1
ATOM 10112 N N . ILE E 1 98 ? 33.102 -109.109 -7.272 1.00 7.55 77 ILE E N 1
ATOM 10113 C CA . ILE E 1 98 ? 32.042 -109.992 -6.813 1.00 8.13 77 ILE E CA 1
ATOM 10114 C C . ILE E 1 98 ? 30.750 -109.655 -7.534 1.00 9.30 77 ILE E C 1
ATOM 10115 O O . ILE E 1 98 ? 30.685 -108.685 -8.287 1.00 7.91 77 ILE E O 1
ATOM 10120 N N . ASN E 1 99 ? 29.718 -110.459 -7.305 1.00 7.98 78 ASN E N 1
ATOM 10121 C CA . ASN E 1 99 ? 28.408 -110.174 -7.877 1.00 9.01 78 ASN E CA 1
ATOM 10122 C C . ASN E 1 99 ? 27.673 -109.097 -7.084 1.00 8.98 78 ASN E C 1
ATOM 10123 O O . ASN E 1 99 ? 28.011 -108.826 -5.933 1.00 9.11 78 ASN E O 1
ATOM 10128 N N . GLY E 1 100 ? 26.673 -108.483 -7.708 1.00 5.56 79 GLY E N 1
ATOM 10129 C CA . GLY E 1 100 ? 25.993 -107.342 -7.122 1.00 11.22 79 GLY E CA 1
ATOM 10130 C C . GLY E 1 100 ? 25.073 -107.704 -5.974 1.00 15.72 79 GLY E C 1
ATOM 10131 O O . GLY E 1 100 ? 24.704 -108.868 -5.803 1.00 10.02 79 GLY E O 1
ATOM 10132 N N . LEU E 1 101 ? 24.690 -106.700 -5.192 1.00 9.92 80 LEU E N 1
ATOM 10133 C CA . LEU E 1 101 ? 23.852 -106.925 -4.018 1.00 12.49 80 LEU E CA 1
ATOM 10134 C C . LEU E 1 101 ? 22.391 -107.235 -4.368 1.00 18.21 80 LEU E C 1
ATOM 10135 O O . LEU E 1 101 ? 21.592 -107.551 -3.487 1.00 13.59 80 LEU E O 1
ATOM 10140 N N . ASP E 1 102 ? 22.047 -107.153 -5.651 1.00 10.84 81 ASP E N 1
ATOM 10141 C CA . ASP E 1 102 ? 20.701 -107.507 -6.094 1.00 16.88 81 ASP E CA 1
ATOM 10142 C C . ASP E 1 102 ? 20.643 -108.943 -6.625 1.00 13.84 81 ASP E C 1
ATOM 10143 O O . ASP E 1 102 ? 19.644 -109.358 -7.215 1.00 24.24 81 ASP E O 1
ATOM 10148 N N . THR E 1 103 ? 21.719 -109.693 -6.401 1.00 12.36 82 THR E N 1
ATOM 10149 C CA . THR E 1 103 ? 21.818 -111.082 -6.846 1.00 10.51 82 THR E CA 1
ATOM 10150 C C . THR E 1 103 ? 21.902 -112.028 -5.649 1.00 13.41 82 THR E C 1
ATOM 10151 O O . THR E 1 103 ? 22.250 -111.604 -4.546 1.00 11.41 82 THR E O 1
ATOM 10155 N N . PRO E 1 104 ? 21.587 -113.319 -5.860 1.00 14.61 83 PRO E N 1
ATOM 10156 C CA . PRO E 1 104 ? 21.761 -114.322 -4.802 1.00 8.81 83 PRO E CA 1
ATOM 10157 C C . PRO E 1 104 ? 23.224 -114.728 -4.611 1.00 12.01 83 PRO E C 1
ATOM 10158 O O . PRO E 1 104 ? 23.558 -115.388 -3.625 1.00 10.68 83 PRO E O 1
ATOM 10162 N N . PHE E 1 105 ? 24.082 -114.327 -5.542 1.00 9.33 84 PHE E N 1
ATOM 10163 C CA . PHE E 1 105 ? 25.468 -114.786 -5.570 1.00 12.19 84 PHE E CA 1
ATOM 10164 C C . PHE E 1 105 ? 26.417 -114.055 -4.618 1.00 14.52 84 PHE E C 1
ATOM 10165 O O . PHE E 1 105 ? 27.368 -114.655 -4.119 1.00 13.69 84 PHE E O 1
ATOM 10173 N N . TRP E 1 106 ? 26.165 -112.770 -4.376 1.00 12.07 85 TRP E N 1
ATOM 10174 C CA . TRP E 1 106 ? 27.146 -111.906 -3.713 1.00 10.99 85 TRP E CA 1
ATOM 10175 C C . TRP E 1 106 ? 27.616 -112.409 -2.350 1.00 8.39 85 TRP E C 1
ATOM 10176 O O . TRP E 1 106 ? 28.807 -112.356 -2.040 1.00 8.31 85 TRP E O 1
ATOM 10187 N N . TYR E 1 107 ? 26.687 -112.906 -1.543 1.00 8.36 86 TYR E N 1
ATOM 10188 C CA . TYR E 1 107 ? 27.035 -113.332 -0.193 1.00 8.92 86 TYR E CA 1
ATOM 10189 C C . TYR E 1 107 ? 27.956 -114.548 -0.222 1.00 9.34 86 TYR E C 1
ATOM 10190 O O . TYR E 1 107 ? 28.875 -114.652 0.584 1.00 8.94 86 TYR E O 1
ATOM 10199 N N . ARG E 1 108 ? 27.718 -115.450 -1.169 1.00 14.13 87 ARG E N 1
ATOM 10200 C CA . ARG E 1 108 ? 28.553 -116.636 -1.316 1.00 12.88 87 ARG E CA 1
ATOM 10201 C C . ARG E 1 108 ? 29.940 -116.244 -1.821 1.00 12.58 87 ARG E C 1
ATOM 10202 O O . ARG E 1 108 ? 30.949 -116.812 -1.400 1.00 10.09 87 ARG E O 1
ATOM 10210 N N . ASP E 1 109 ? 29.982 -115.273 -2.730 1.00 11.50 88 ASP E N 1
ATOM 10211 C CA . ASP E 1 109 ? 31.250 -114.738 -3.210 1.00 9.84 88 ASP E CA 1
ATOM 10212 C C . ASP E 1 109 ? 32.095 -114.262 -2.038 1.00 8.89 88 ASP E C 1
ATOM 10213 O O . ASP E 1 109 ? 33.234 -114.692 -1.870 1.00 10.13 88 ASP E O 1
ATOM 10218 N N . VAL E 1 110 ? 31.522 -113.389 -1.215 1.00 8.16 89 VAL E N 1
ATOM 10219 C CA . VAL E 1 110 ? 32.251 -112.802 -0.091 1.00 8.86 89 VAL E CA 1
ATOM 10220 C C . VAL E 1 110 ? 32.631 -113.831 0.975 1.00 9.20 89 VAL E C 1
ATOM 10221 O O . VAL E 1 110 ? 33.770 -113.854 1.445 1.00 8.90 89 VAL E O 1
ATOM 10225 N N . VAL E 1 111 ? 31.683 -114.684 1.350 1.00 7.77 90 VAL E N 1
ATOM 10226 C CA . VAL E 1 111 ? 31.949 -115.697 2.370 1.00 9.69 90 VAL E CA 1
ATOM 10227 C C . VAL E 1 111 ? 33.064 -116.661 1.949 1.00 11.29 90 VAL E C 1
ATOM 10228 O O . VAL E 1 111 ? 34.005 -116.890 2.706 1.00 11.18 90 VAL E O 1
ATOM 10232 N N . ASP E 1 112 ? 32.974 -117.202 0.737 1.00 10.99 91 ASP E N 1
ATOM 10233 C CA . ASP E 1 112 ? 33.983 -118.151 0.263 1.00 10.03 91 ASP E CA 1
ATOM 10234 C C . ASP E 1 112 ? 35.361 -117.517 0.079 1.00 11.25 91 ASP E C 1
ATOM 10235 O O . ASP E 1 112 ? 36.368 -118.093 0.487 1.00 11.05 91 ASP E O 1
ATOM 10240 N N . LEU E 1 113 ? 35.406 -116.336 -0.532 1.00 10.69 92 LEU E N 1
ATOM 10241 C CA . LEU E 1 113 ? 36.672 -115.629 -0.715 1.00 12.82 92 LEU E CA 1
ATOM 10242 C C . LEU E 1 113 ? 37.385 -115.406 0.616 1.00 14.18 92 LEU E C 1
ATOM 10243 O O . LEU E 1 113 ? 38.575 -115.680 0.747 1.00 15.68 92 LEU E O 1
ATOM 10248 N N . LEU E 1 114 ? 36.652 -114.924 1.609 1.00 9.51 93 LEU E N 1
ATOM 10249 C CA . LEU E 1 114 ? 37.268 -114.571 2.882 1.00 11.49 93 LEU E CA 1
ATOM 10250 C C . LEU E 1 114 ? 37.516 -115.772 3.787 1.00 12.87 93 LEU E C 1
ATOM 10251 O O . LEU E 1 114 ? 38.379 -115.724 4.665 1.00 16.93 93 LEU E O 1
ATOM 10256 N N . GLU E 1 115 ? 36.765 -116.847 3.576 1.00 12.23 94 GLU E N 1
ATOM 10257 C CA . GLU E 1 115 ? 36.959 -118.053 4.372 1.00 12.37 94 GLU E CA 1
ATOM 10258 C C . GLU E 1 115 ? 37.955 -119.019 3.733 1.00 14.60 94 GLU E C 1
ATOM 10259 O O . GLU E 1 115 ? 38.588 -119.809 4.434 1.00 16.30 94 GLU E O 1
ATOM 10265 N N . GLN E 1 116 ? 38.107 -118.948 2.412 1.00 12.76 95 GLN E N 1
ATOM 10266 C CA . GLN E 1 116 ? 38.924 -119.930 1.693 1.00 13.00 95 GLN E CA 1
ATOM 10267 C C . GLN E 1 116 ? 40.210 -119.383 1.061 1.00 20.12 95 GLN E C 1
ATOM 10268 O O . GLN E 1 116 ? 41.218 -120.086 1.001 1.00 23.27 95 GLN E O 1
ATOM 10274 N N . ALA E 1 117 ? 40.181 -118.149 0.571 1.00 14.17 96 ALA E N 1
ATOM 10275 C CA . ALA E 1 117 ? 41.373 -117.583 -0.057 1.00 20.85 96 ALA E CA 1
ATOM 10276 C C . ALA E 1 117 ? 42.407 -117.152 0.980 1.00 21.47 96 ALA E C 1
ATOM 10277 O O . ALA E 1 117 ? 42.059 -116.749 2.091 1.00 20.31 96 ALA E O 1
ATOM 10279 N N . GLY E 1 118 ? 43.680 -117.241 0.608 1.00 17.15 97 GLY E N 1
ATOM 10280 C CA . GLY E 1 118 ? 44.761 -116.833 1.485 1.00 18.25 97 GLY E CA 1
ATOM 10281 C C . GLY E 1 118 ? 44.911 -115.325 1.515 1.00 19.31 97 GLY E C 1
ATOM 10282 O O . GLY E 1 118 ? 44.028 -114.600 1.060 1.00 15.80 97 GLY E O 1
ATOM 10283 N N . ASP E 1 119 ? 46.035 -114.845 2.036 1.00 16.56 98 ASP E N 1
ATOM 10284 C CA . ASP E 1 119 ? 46.221 -113.408 2.215 1.00 14.12 98 ASP E CA 1
ATOM 10285 C C . ASP E 1 119 ? 46.764 -112.676 0.984 1.00 15.10 98 ASP E C 1
ATOM 10286 O O . ASP E 1 119 ? 47.050 -111.484 1.052 1.00 13.15 98 ASP E O 1
ATOM 10291 N N . ARG E 1 120 ? 46.903 -113.377 -0.138 1.00 12.36 99 ARG E N 1
ATOM 10292 C CA . ARG E 1 120 ? 47.400 -112.728 -1.348 1.00 11.25 99 ARG E CA 1
ATOM 10293 C C . ARG E 1 120 ? 46.344 -111.799 -1.943 1.00 11.05 99 ARG E C 1
ATOM 10294 O O . ARG E 1 120 ? 46.667 -110.843 -2.649 1.00 11.91 99 ARG E O 1
ATOM 10302 N N . LEU E 1 121 ? 45.079 -112.084 -1.654 1.00 10.84 100 LEU E N 1
ATOM 10303 C CA . LEU E 1 121 ? 43.986 -111.223 -2.092 1.00 13.17 100 LEU E CA 1
ATOM 10304 C C . LEU E 1 121 ? 44.119 -109.838 -1.460 1.00 8.88 100 LEU E C 1
ATOM 10305 O O . LEU E 1 121 ? 44.263 -109.717 -0.242 1.00 8.77 100 LEU E O 1
ATOM 10310 N N . ASP E 1 122 ? 44.070 -108.799 -2.290 1.00 8.66 101 ASP E N 1
ATOM 10311 C CA . ASP E 1 122 ? 44.232 -107.426 -1.816 1.00 8.74 101 ASP E CA 1
ATOM 10312 C C . ASP E 1 122 ? 42.907 -106.685 -1.692 1.00 10.92 101 ASP E C 1
ATOM 10313 O O . ASP E 1 122 ? 42.736 -105.838 -0.812 1.00 9.09 101 ASP E O 1
ATOM 10318 N N . GLN E 1 123 ? 41.971 -107.000 -2.578 1.00 8.22 102 GLN E N 1
ATOM 10319 C CA . GLN E 1 123 ? 40.829 -106.121 -2.776 1.00 9.44 102 GLN E CA 1
ATOM 10320 C C . GLN E 1 123 ? 39.626 -106.845 -3.371 1.00 9.89 102 GLN E C 1
ATOM 10321 O O . GLN E 1 123 ? 39.774 -107.862 -4.044 1.00 8.55 102 GLN E O 1
ATOM 10327 N N . ILE E 1 124 ? 38.432 -106.326 -3.105 1.00 7.82 103 ILE E N 1
ATOM 10328 C CA . ILE E 1 124 ? 37.254 -106.748 -3.851 1.00 6.07 103 ILE E CA 1
ATOM 10329 C C . ILE E 1 124 ? 36.569 -105.547 -4.487 1.00 8.77 103 ILE E C 1
ATOM 10330 O O . ILE E 1 124 ? 36.528 -104.459 -3.910 1.00 5.92 103 ILE E O 1
ATOM 10335 N N . MET E 1 125 ? 36.058 -105.753 -5.695 1.00 7.08 104 MET E N 1
ATOM 10336 C CA . MET E 1 125 ? 35.321 -104.729 -6.416 1.00 6.24 104 MET E CA 1
ATOM 10337 C C . MET E 1 125 ? 33.829 -105.014 -6.332 1.00 8.43 104 MET E C 1
ATOM 10338 O O . MET E 1 125 ? 33.381 -106.108 -6.675 1.00 5.62 104 MET E O 1
ATOM 10343 N N . ILE E 1 126 ? 33.067 -104.034 -5.857 1.00 7.08 105 ILE E N 1
ATOM 10344 C CA . ILE E 1 126 ? 31.619 -104.162 -5.771 1.00 5.19 105 ILE E CA 1
ATOM 10345 C C . ILE E 1 126 ? 30.975 -103.434 -6.940 1.00 7.41 105 ILE E C 1
ATOM 10346 O O . ILE E 1 126 ? 31.178 -102.233 -7.110 1.00 8.18 105 ILE E O 1
ATOM 10351 N N . PRO E 1 127 ? 30.196 -104.160 -7.754 1.00 5.52 106 PRO E N 1
ATOM 10352 C CA . PRO E 1 127 ? 29.541 -103.583 -8.930 1.00 5.63 106 PRO E CA 1
ATOM 10353 C C . PRO E 1 127 ? 28.177 -102.980 -8.605 1.00 6.09 106 PRO E C 1
ATOM 10354 O O . PRO E 1 127 ? 27.604 -103.276 -7.556 1.00 5.60 106 PRO E O 1
ATOM 10358 N N . LYS E 1 128 ? 27.680 -102.140 -9.509 1.00 7.44 107 LYS E N 1
ATOM 10359 C CA . LYS E 1 128 ? 26.316 -101.612 -9.453 1.00 8.26 107 LYS E CA 1
ATOM 10360 C C . LYS E 1 128 ? 25.938 -100.951 -8.125 1.00 11.91 107 LYS E C 1
ATOM 10361 O O . LYS E 1 128 ? 24.793 -101.038 -7.680 1.00 12.69 107 LYS E O 1
ATOM 10367 N N . VAL E 1 129 ? 26.904 -100.279 -7.508 1.00 5.30 108 VAL E N 1
ATOM 10368 C CA . VAL E 1 129 ? 26.677 -99.599 -6.239 1.00 6.63 108 VAL E CA 1
ATOM 10369 C C . VAL E 1 129 ? 25.779 -98.381 -6.436 1.00 10.12 108 VAL E C 1
ATOM 10370 O O . VAL E 1 129 ? 26.069 -97.518 -7.263 1.00 6.75 108 VAL E O 1
ATOM 10374 N N . GLY E 1 130 ? 24.689 -98.318 -5.676 1.00 8.97 109 GLY E N 1
ATOM 10375 C CA . GLY E 1 130 ? 23.706 -97.259 -5.834 1.00 5.77 109 GLY E CA 1
ATOM 10376 C C . GLY E 1 130 ? 23.632 -96.290 -4.669 1.00 9.56 109 GLY E C 1
ATOM 10377 O O . GLY E 1 130 ? 23.042 -95.214 -4.786 1.00 8.79 109 GLY E O 1
ATOM 10378 N N . CYS E 1 131 ? 24.233 -96.665 -3.544 1.00 6.66 110 CYS E N 1
ATOM 10379 C CA . CYS E 1 131 ? 24.213 -95.825 -2.350 1.00 8.57 110 CYS E CA 1
ATOM 10380 C C . CYS E 1 131 ? 25.294 -96.254 -1.365 1.00 7.19 110 CYS E C 1
ATOM 10381 O O . CYS E 1 131 ? 25.854 -97.342 -1.484 1.00 7.68 110 CYS E O 1
ATOM 10384 N N . ALA E 1 132 ? 25.579 -95.395 -0.392 1.00 7.53 111 ALA E N 1
ATOM 10385 C CA . ALA E 1 132 ? 26.596 -95.684 0.613 1.00 7.67 111 ALA E CA 1
ATOM 10386 C C . ALA E 1 132 ? 26.296 -96.970 1.381 1.00 6.79 111 ALA E C 1
ATOM 10387 O O . ALA E 1 132 ? 27.207 -97.722 1.727 1.00 5.76 111 ALA E O 1
ATOM 10389 N N . ALA E 1 133 ? 25.015 -97.220 1.635 1.00 3.90 112 ALA E N 1
ATOM 10390 C CA . ALA E 1 133 ? 24.597 -98.389 2.405 1.00 6.80 112 ALA E CA 1
ATOM 10391 C C . ALA E 1 133 ? 24.966 -99.718 1.737 1.00 5.12 112 ALA E C 1
ATOM 10392 O O . ALA E 1 133 ? 25.130 -100.730 2.416 1.00 4.20 112 ALA E O 1
ATOM 10394 N N . ASP E 1 134 ? 25.088 -99.714 0.411 1.00 5.59 113 ASP E N 1
ATOM 10395 C CA . ASP E 1 134 ? 25.533 -100.904 -0.314 1.00 6.85 113 ASP E CA 1
ATOM 10396 C C . ASP E 1 134 ? 26.949 -101.291 0.103 1.00 6.15 113 ASP E C 1
ATOM 10397 O O . ASP E 1 134 ? 27.236 -102.462 0.361 1.00 6.22 113 ASP E O 1
ATOM 10402 N N . VAL E 1 135 ? 27.832 -100.300 0.165 1.00 5.15 114 VAL E N 1
ATOM 10403 C CA . VAL E 1 135 ? 29.218 -100.537 0.543 1.00 5.48 114 VAL E CA 1
ATOM 10404 C C . VAL E 1 135 ? 29.311 -100.899 2.025 1.00 6.84 114 VAL E C 1
ATOM 10405 O O . VAL E 1 135 ? 30.101 -101.759 2.420 1.00 7.54 114 VAL E O 1
ATOM 10409 N N . TYR E 1 136 ? 28.484 -100.247 2.838 1.00 5.19 115 TYR E N 1
ATOM 10410 C CA . TYR E 1 136 ? 28.431 -100.519 4.272 1.00 6.55 115 TYR E CA 1
ATOM 10411 C C . TYR E 1 136 ? 28.030 -101.973 4.525 1.00 5.39 115 TYR E C 1
ATOM 10412 O O . TYR E 1 136 ? 28.566 -102.627 5.419 1.00 7.55 115 TYR E O 1
ATOM 10421 N N . ALA E 1 137 ? 27.088 -102.470 3.728 1.00 6.03 116 ALA E N 1
ATOM 10422 C CA . ALA E 1 137 ? 26.616 -103.849 3.860 1.00 8.54 116 ALA E CA 1
ATOM 10423 C C . ALA E 1 137 ? 27.735 -104.866 3.613 1.00 6.70 116 ALA E C 1
ATOM 10424 O O . ALA E 1 137 ? 27.877 -105.843 4.349 1.00 5.69 116 ALA E O 1
ATOM 10426 N N . VAL E 1 138 ? 28.528 -104.631 2.575 1.00 5.91 117 VAL E N 1
ATOM 10427 C CA . VAL E 1 138 ? 29.651 -105.510 2.270 1.00 6.41 117 VAL E CA 1
ATOM 10428 C C . VAL E 1 138 ? 30.726 -105.377 3.344 1.00 8.38 117 VAL E C 1
ATOM 10429 O O . VAL E 1 138 ? 31.332 -106.367 3.754 1.00 6.97 117 VAL E O 1
ATOM 10433 N N . ASP E 1 139 ? 30.946 -104.147 3.803 1.00 5.35 118 ASP E N 1
ATOM 10434 C CA . ASP E 1 139 ? 31.916 -103.875 4.858 1.00 7.80 118 ASP E CA 1
ATOM 10435 C C . ASP E 1 139 ? 31.549 -104.658 6.117 1.00 8.82 118 ASP E C 1
ATOM 10436 O O . ASP E 1 139 ? 32.409 -105.265 6.752 1.00 8.58 118 ASP E O 1
ATOM 10441 N N . ALA E 1 140 ? 30.264 -104.648 6.458 1.00 5.94 119 ALA E N 1
ATOM 10442 C CA . ALA E 1 140 ? 29.765 -105.351 7.635 1.00 8.97 119 ALA E CA 1
ATOM 10443 C C . ALA E 1 140 ? 30.068 -106.842 7.563 1.00 8.13 119 ALA E C 1
ATOM 10444 O O . ALA E 1 140 ? 30.526 -107.439 8.534 1.00 6.91 119 ALA E O 1
ATOM 10446 N N . LEU E 1 141 ? 29.810 -107.437 6.405 1.00 8.18 120 LEU E N 1
ATOM 10447 C CA . LEU E 1 141 ? 30.057 -108.858 6.211 1.00 8.09 120 LEU E CA 1
ATOM 10448 C C . LEU E 1 141 ? 31.556 -109.164 6.220 1.00 8.17 120 LEU E C 1
ATOM 10449 O O . LEU E 1 141 ? 32.016 -110.034 6.963 1.00 10.58 120 LEU E O 1
ATOM 10454 N N . VAL E 1 142 ? 32.309 -108.439 5.398 1.00 8.03 121 VAL E N 1
ATOM 10455 C CA . VAL E 1 142 ? 33.752 -108.630 5.284 1.00 8.56 121 VAL E CA 1
ATOM 10456 C C . VAL E 1 142 ? 34.470 -108.494 6.625 1.00 9.16 121 VAL E C 1
ATOM 10457 O O . VAL E 1 142 ? 35.309 -109.327 6.973 1.00 7.54 121 VAL E O 1
ATOM 10461 N N . THR E 1 143 ? 34.126 -107.451 7.376 1.00 6.86 122 THR E N 1
ATOM 10462 C CA . THR E 1 143 ? 34.738 -107.195 8.678 1.00 5.79 122 THR E CA 1
ATOM 10463 C C . THR E 1 143 ? 34.539 -108.369 9.636 1.00 7.73 122 THR E C 1
ATOM 10464 O O . THR E 1 143 ? 35.471 -108.788 10.322 1.00 10.33 122 THR E O 1
ATOM 10468 N N . ALA E 1 144 ? 33.323 -108.904 9.664 1.00 7.26 123 ALA E N 1
ATOM 10469 C CA . ALA E 1 144 ? 32.996 -110.023 10.539 1.00 10.43 123 ALA E CA 1
ATOM 10470 C C . ALA E 1 144 ? 33.812 -111.274 10.215 1.00 8.87 123 ALA E C 1
ATOM 10471 O O . ALA E 1 144 ? 34.301 -111.955 11.117 1.00 10.13 123 ALA E O 1
ATOM 10473 N N . ILE E 1 145 ? 33.962 -111.574 8.930 1.00 10.14 124 ILE E N 1
ATOM 10474 C CA . ILE E 1 145 ? 34.699 -112.767 8.523 1.00 10.12 124 ILE E CA 1
ATOM 10475 C C . ILE E 1 145 ? 36.194 -112.604 8.788 1.00 14.07 124 ILE E C 1
ATOM 10476 O O . ILE E 1 145 ? 36.858 -113.548 9.227 1.00 10.56 124 ILE E O 1
ATOM 10481 N N . GLU E 1 146 ? 36.719 -111.409 8.526 1.00 9.08 125 GLU E N 1
ATOM 10482 C CA . GLU E 1 146 ? 38.130 -111.131 8.794 1.00 10.96 125 GLU E CA 1
ATOM 10483 C C . GLU E 1 146 ? 38.440 -111.322 10.276 1.00 13.85 125 GLU E C 1
ATOM 10484 O O . GLU E 1 146 ? 39.480 -111.871 10.633 1.00 12.87 125 GLU E O 1
ATOM 10490 N N . ARG E 1 147 ? 37.523 -110.889 11.134 1.00 9.38 126 ARG E N 1
ATOM 10491 C CA . ARG E 1 147 ? 37.683 -111.078 12.570 1.00 15.04 126 ARG E CA 1
ATOM 10492 C C . ARG E 1 147 ? 37.561 -112.546 12.975 1.00 15.19 126 ARG E C 1
ATOM 10493 O O . ARG E 1 147 ? 38.348 -113.051 13.772 1.00 16.45 126 ARG E O 1
ATOM 10501 N N . ALA E 1 148 ? 36.567 -113.225 12.415 1.00 12.70 127 ALA E N 1
ATOM 10502 C CA . ALA E 1 148 ? 36.300 -114.618 12.761 1.00 16.02 127 ALA E CA 1
ATOM 10503 C C . ALA E 1 148 ? 37.452 -115.534 12.347 1.00 19.80 127 ALA E C 1
ATOM 10504 O O . ALA E 1 148 ? 37.776 -116.491 13.050 1.00 20.99 127 ALA E O 1
ATOM 10506 N N . LYS E 1 149 ? 38.069 -115.231 11.209 1.00 11.50 128 LYS E N 1
ATOM 10507 C CA . LYS E 1 149 ? 39.112 -116.085 10.649 1.00 17.51 128 LYS E CA 1
ATOM 10508 C C . LYS E 1 149 ? 40.512 -115.554 10.928 1.00 19.41 128 LYS E C 1
ATOM 10509 O O . LYS E 1 149 ? 41.504 -116.176 10.546 1.00 19.59 128 LYS E O 1
ATOM 10515 N N . GLY E 1 150 ? 40.585 -114.406 11.592 1.00 18.51 129 GLY E N 1
ATOM 10516 C CA . GLY E 1 150 ? 41.859 -113.800 11.934 1.00 23.55 129 GLY E CA 1
ATOM 10517 C C . GLY E 1 150 ? 42.708 -113.489 10.717 1.00 23.39 129 GLY E C 1
ATOM 10518 O O . GLY E 1 150 ? 43.911 -113.749 10.711 1.00 17.62 129 GLY E O 1
ATOM 10519 N N . ARG E 1 151 ? 42.080 -112.945 9.680 1.00 14.99 130 ARG E N 1
ATOM 10520 C CA . ARG E 1 151 ? 42.803 -112.563 8.472 1.00 16.80 130 ARG E CA 1
ATOM 10521 C C . ARG E 1 151 ? 43.770 -111.424 8.782 1.00 19.69 130 ARG E C 1
ATOM 10522 O O . ARG E 1 151 ? 43.411 -110.455 9.449 1.00 16.15 130 ARG E O 1
ATOM 10530 N N . THR E 1 152 ? 45.002 -111.555 8.301 1.00 21.43 131 THR E N 1
ATOM 10531 C CA . THR E 1 152 ? 46.073 -110.637 8.678 1.00 20.66 131 THR E CA 1
ATOM 10532 C C . THR E 1 152 ? 46.160 -109.399 7.791 1.00 17.83 131 THR E C 1
ATOM 10533 O O . THR E 1 152 ? 46.698 -108.373 8.204 1.00 19.77 131 THR E O 1
ATOM 10537 N N . LYS E 1 153 ? 45.639 -109.496 6.573 1.00 19.54 132 LYS E N 1
ATOM 10538 C CA . LYS E 1 153 ? 45.614 -108.353 5.670 1.00 17.44 132 LYS E CA 1
ATOM 10539 C C . LYS E 1 153 ? 44.182 -107.969 5.318 1.00 15.26 132 LYS E C 1
ATOM 10540 O O . LYS E 1 153 ? 43.575 -108.578 4.437 1.00 16.36 132 LYS E O 1
ATOM 10546 N N . PRO E 1 154 ? 43.637 -106.956 6.011 1.00 18.92 133 PRO E N 1
ATOM 10547 C CA . PRO E 1 154 ? 42.283 -106.464 5.733 1.00 12.45 133 PRO E CA 1
ATOM 10548 C C . PRO E 1 154 ? 42.148 -106.028 4.281 1.00 9.74 133 PRO E C 1
ATOM 10549 O O . PRO E 1 154 ? 43.046 -105.376 3.747 1.00 12.06 133 PRO E O 1
ATOM 10553 N N . LEU E 1 155 ? 41.040 -106.391 3.648 1.00 7.86 134 LEU E N 1
ATOM 10554 C CA . LEU E 1 155 ? 40.823 -106.034 2.254 1.00 8.72 134 LEU E CA 1
ATOM 10555 C C . LEU E 1 155 ? 40.530 -104.548 2.100 1.00 10.69 134 LEU E C 1
ATOM 10556 O O . LEU E 1 155 ? 39.924 -103.930 2.974 1.00 9.57 134 LEU E O 1
ATOM 10561 N N . SER E 1 156 ? 40.961 -103.979 0.981 1.00 7.97 135 SER E N 1
ATOM 10562 C CA . SER E 1 156 ? 40.479 -102.668 0.581 1.00 10.78 135 SER E CA 1
ATOM 10563 C C . SER E 1 156 ? 39.275 -102.894 -0.325 1.00 10.88 135 SER E C 1
ATOM 10564 O O . SER E 1 156 ? 39.051 -104.008 -0.798 1.00 8.56 135 SER E O 1
ATOM 10567 N N . PHE E 1 157 ? 38.490 -101.847 -0.548 1.00 8.52 136 PHE E N 1
ATOM 10568 C CA . PHE E 1 157 ? 37.343 -101.935 -1.440 1.00 5.11 136 PHE E CA 1
ATOM 10569 C C . PHE E 1 157 ? 37.536 -101.042 -2.655 1.00 6.34 136 PHE E C 1
ATOM 10570 O O . PHE E 1 157 ? 38.228 -100.026 -2.591 1.00 7.30 136 PHE E O 1
ATOM 10578 N N . GLU E 1 158 ? 36.920 -101.431 -3.762 1.00 6.83 137 GLU E N 1
ATOM 10579 C CA . GLU E 1 158 ? 36.703 -100.517 -4.874 1.00 7.15 137 GLU E CA 1
ATOM 10580 C C . GLU E 1 158 ? 35.277 -100.732 -5.366 1.00 5.66 137 GLU E C 1
ATOM 10581 O O . GLU E 1 158 ? 34.702 -101.797 -5.157 1.00 4.65 137 GLU E O 1
ATOM 10587 N N . VAL E 1 159 ? 34.692 -99.715 -5.987 1.00 5.13 138 VAL E N 1
ATOM 10588 C CA . VAL E 1 159 ? 33.319 -99.824 -6.464 1.00 6.61 138 VAL E CA 1
ATOM 10589 C C . VAL E 1 159 ? 33.190 -99.348 -7.901 1.00 6.39 138 VAL E C 1
ATOM 10590 O O . VAL E 1 159 ? 34.062 -98.647 -8.419 1.00 7.56 138 VAL E O 1
ATOM 10594 N N . ILE E 1 160 ? 32.095 -99.734 -8.543 1.00 5.90 139 ILE E N 1
ATOM 10595 C CA . ILE E 1 160 ? 31.780 -99.217 -9.864 1.00 7.20 139 ILE E CA 1
ATOM 10596 C C . ILE E 1 160 ? 30.554 -98.320 -9.792 1.00 7.58 139 ILE E C 1
ATOM 10597 O O . ILE E 1 160 ? 29.510 -98.718 -9.270 1.00 7.26 139 ILE E O 1
ATOM 10602 N N . ILE E 1 161 ? 30.692 -97.101 -10.299 1.00 5.72 140 ILE E N 1
ATOM 10603 C CA . ILE E 1 161 ? 29.543 -96.239 -10.529 1.00 6.49 140 ILE E CA 1
ATOM 10604 C C . ILE E 1 161 ? 29.058 -96.535 -11.938 1.00 9.14 140 ILE E C 1
ATOM 10605 O O . ILE E 1 161 ? 29.681 -96.124 -12.917 1.00 7.91 140 ILE E O 1
ATOM 10610 N N . GLU E 1 162 ? 27.957 -97.267 -12.045 1.00 7.11 141 GLU E N 1
ATOM 10611 C CA . GLU E 1 162 ? 27.472 -97.700 -13.348 1.00 7.25 141 GLU E CA 1
ATOM 10612 C C . GLU E 1 162 ? 25.953 -97.755 -13.382 1.00 9.07 141 GLU E C 1
ATOM 10613 O O . GLU E 1 162 ? 25.364 -98.620 -14.031 1.00 7.65 141 GLU E O 1
ATOM 10619 N N . SER E 1 163 ? 25.323 -96.826 -12.674 1.00 6.09 142 SER E N 1
ATOM 10620 C CA . SER E 1 163 ? 23.874 -96.716 -12.680 1.00 6.39 142 SER E CA 1
ATOM 10621 C C . SER E 1 163 ? 23.477 -95.274 -12.418 1.00 10.02 142 SER E C 1
ATOM 10622 O O . SER E 1 163 ? 24.282 -94.482 -11.923 1.00 3.90 142 SER E O 1
ATOM 10625 N N . ALA E 1 164 ? 22.236 -94.938 -12.751 1.00 4.96 143 ALA E N 1
ATOM 10626 C CA . ALA E 1 164 ? 21.721 -93.599 -12.513 1.00 5.53 143 ALA E CA 1
ATOM 10627 C C . ALA E 1 164 ? 21.782 -93.282 -11.025 1.00 8.02 143 ALA E C 1
ATOM 10628 O O . ALA E 1 164 ? 22.149 -92.175 -10.634 1.00 7.53 143 ALA E O 1
ATOM 10630 N N . ALA E 1 165 ? 21.432 -94.267 -10.203 1.00 5.34 144 ALA E N 1
ATOM 10631 C CA . ALA E 1 165 ? 21.466 -94.104 -8.755 1.00 6.43 144 ALA E CA 1
ATOM 10632 C C . ALA E 1 165 ? 22.897 -93.915 -8.267 1.00 8.96 144 ALA E C 1
ATOM 10633 O O . ALA E 1 165 ? 23.153 -93.130 -7.354 1.00 6.68 144 ALA E O 1
ATOM 10635 N N . GLY E 1 166 ? 23.828 -94.637 -8.885 1.00 6.74 145 GLY E N 1
ATOM 10636 C CA . GLY E 1 166 ? 25.232 -94.525 -8.537 1.00 6.31 145 GLY E CA 1
ATOM 10637 C C . GLY E 1 166 ? 25.767 -93.115 -8.715 1.00 6.23 145 GLY E C 1
ATOM 10638 O O . GLY E 1 166 ? 26.386 -92.559 -7.807 1.00 6.09 145 GLY E O 1
ATOM 10639 N N . ILE E 1 167 ? 25.516 -92.525 -9.880 1.00 4.50 146 ILE E N 1
ATOM 10640 C CA . ILE E 1 167 ? 26.043 -91.195 -10.176 1.00 6.10 146 ILE E CA 1
ATOM 10641 C C . ILE E 1 167 ? 25.313 -90.105 -9.388 1.00 9.50 146 ILE E C 1
ATOM 10642 O O . ILE E 1 167 ? 25.905 -89.085 -9.037 1.00 6.57 146 ILE E O 1
ATOM 10647 N N . ALA E 1 168 ? 24.035 -90.330 -9.098 1.00 6.41 147 ALA E N 1
ATOM 10648 C CA . ALA E 1 168 ? 23.254 -89.372 -8.325 1.00 8.16 147 ALA E CA 1
ATOM 10649 C C . ALA E 1 168 ? 23.704 -89.348 -6.866 1.00 11.01 147 ALA E C 1
ATOM 10650 O O . ALA E 1 168 ? 23.556 -88.340 -6.176 1.00 10.16 147 ALA E O 1
ATOM 10652 N N . HIS E 1 169 ? 24.260 -90.461 -6.401 1.00 6.63 148 HIS E N 1
ATOM 10653 C CA . HIS E 1 169 ? 24.696 -90.564 -5.014 1.00 7.95 148 HIS E CA 1
ATOM 10654 C C . HIS E 1 169 ? 26.208 -90.740 -4.932 1.00 6.46 148 HIS E C 1
ATOM 10655 O O . HIS E 1 169 ? 26.720 -91.345 -3.990 1.00 5.42 148 HIS E O 1
ATOM 10662 N N . VAL E 1 170 ? 26.922 -90.192 -5.913 1.00 5.72 149 VAL E N 1
ATOM 10663 C CA . VAL E 1 170 ? 28.346 -90.482 -6.063 1.00 5.91 149 VAL E CA 1
ATOM 10664 C C . VAL E 1 170 ? 29.202 -90.033 -4.871 1.00 6.86 149 VAL E C 1
ATOM 10665 O O . VAL E 1 170 ? 30.127 -90.744 -4.470 1.00 6.77 149 VAL E O 1
ATOM 10669 N N . GLU E 1 171 ? 28.892 -88.879 -4.285 1.00 7.25 150 GLU E N 1
ATOM 10670 C CA . GLU E 1 171 ? 29.703 -88.408 -3.166 1.00 10.80 150 GLU E CA 1
ATOM 10671 C C . GLU E 1 171 ? 29.522 -89.260 -1.915 1.00 6.19 150 GLU E C 1
ATOM 10672 O O . GLU E 1 171 ? 30.503 -89.598 -1.252 1.00 8.25 150 GLU E O 1
ATOM 10678 N N . GLU E 1 172 ? 28.280 -89.610 -1.589 1.00 4.79 151 GLU E N 1
ATOM 10679 C CA . GLU E 1 172 ? 28.039 -90.420 -0.398 1.00 8.54 151 GLU E CA 1
ATOM 10680 C C . GLU E 1 172 ? 28.700 -91.795 -0.531 1.00 6.77 151 GLU E C 1
ATOM 10681 O O . GLU E 1 172 ? 29.200 -92.350 0.446 1.00 7.71 151 GLU E O 1
ATOM 10687 N N . ILE E 1 173 ? 28.722 -92.322 -1.751 1.00 4.43 152 ILE E N 1
ATOM 10688 C CA . ILE E 1 173 ? 29.388 -93.587 -2.031 1.00 5.65 152 ILE E CA 1
ATOM 10689 C C . ILE E 1 173 ? 30.897 -93.456 -1.811 1.00 4.64 152 ILE E C 1
ATOM 10690 O O . ILE E 1 173 ? 31.528 -94.333 -1.218 1.00 7.66 152 ILE E O 1
ATOM 10695 N N . ALA E 1 174 ? 31.466 -92.345 -2.270 1.00 6.30 153 ALA E N 1
ATOM 10696 C CA . ALA E 1 174 ? 32.897 -92.090 -2.109 1.00 6.16 153 ALA E CA 1
ATOM 10697 C C . ALA E 1 174 ? 33.320 -92.004 -0.641 1.00 9.57 153 ALA E C 1
ATOM 10698 O O . ALA E 1 174 ? 34.474 -92.275 -0.303 1.00 6.82 153 ALA E O 1
ATOM 10700 N N . ALA E 1 175 ? 32.383 -91.632 0.226 1.00 4.40 154 ALA E N 1
ATOM 10701 C CA . ALA E 1 175 ? 32.669 -91.478 1.651 1.00 8.45 154 ALA E CA 1
ATOM 10702 C C . ALA E 1 175 ? 32.196 -92.673 2.483 1.00 9.69 154 ALA E C 1
ATOM 10703 O O . ALA E 1 175 ? 32.208 -92.620 3.713 1.00 8.05 154 ALA E O 1
ATOM 10705 N N . SER E 1 176 ? 31.798 -93.750 1.809 1.00 6.69 155 SER E N 1
ATOM 10706 C CA . SER E 1 176 ? 31.049 -94.831 2.454 1.00 8.11 155 SER E CA 1
ATOM 10707 C C . SER E 1 176 ? 31.855 -95.816 3.305 1.00 14.92 155 SER E C 1
ATOM 10708 O O . SER E 1 176 ? 31.277 -96.548 4.108 1.00 13.83 155 SER E O 1
ATOM 10711 N N . SER E 1 177 ? 33.172 -95.851 3.133 1.00 7.69 156 SER E N 1
ATOM 10712 C CA . SER E 1 177 ? 33.986 -96.807 3.880 1.00 8.65 156 SER E CA 1
ATOM 10713 C C . SER E 1 177 ? 35.464 -96.441 3.912 1.00 6.32 156 SER E C 1
ATOM 10714 O O . SER E 1 177 ? 36.028 -96.029 2.901 1.00 9.96 156 SER E O 1
ATOM 10717 N N . PRO E 1 178 ? 36.100 -96.605 5.080 1.00 8.57 157 PRO E N 1
ATOM 10718 C CA . PRO E 1 178 ? 37.549 -96.410 5.189 1.00 11.92 157 PRO E CA 1
ATOM 10719 C C . PRO E 1 178 ? 38.330 -97.420 4.348 1.00 12.69 157 PRO E C 1
ATOM 10720 O O . PRO E 1 178 ? 39.514 -97.202 4.096 1.00 7.69 157 PRO E O 1
ATOM 10724 N N . ARG E 1 179 ? 37.673 -98.497 3.918 1.00 10.06 158 ARG E N 1
ATOM 10725 C CA . ARG E 1 179 ? 38.302 -99.501 3.058 1.00 7.44 158 ARG E CA 1
ATOM 10726 C C . ARG E 1 179 ? 38.394 -99.043 1.605 1.00 7.15 158 ARG E C 1
ATOM 10727 O O . ARG E 1 179 ? 39.195 -99.568 0.828 1.00 5.41 158 ARG E O 1
ATOM 10735 N N . LEU E 1 180 ? 37.561 -98.076 1.234 1.00 5.79 159 LEU E N 1
ATOM 10736 C CA . LEU E 1 180 ? 37.418 -97.691 -0.167 1.00 9.22 159 LEU E CA 1
ATOM 10737 C C . LEU E 1 180 ? 38.668 -96.999 -0.702 1.00 8.56 159 LEU E C 1
ATOM 10738 O O . LEU E 1 180 ? 39.113 -95.996 -0.147 1.00 7.78 159 LEU E O 1
ATOM 10743 N N . GLN E 1 181 ? 39.225 -97.543 -1.782 1.00 9.04 160 GLN E N 1
ATOM 10744 C CA . GLN E 1 181 ? 40.446 -97.006 -2.381 1.00 8.49 160 GLN E CA 1
ATOM 10745 C C . GLN E 1 181 ? 40.246 -96.507 -3.812 1.00 10.73 160 GLN E C 1
ATOM 10746 O O . GLN E 1 181 ? 40.989 -95.643 -4.283 1.00 6.49 160 GLN E O 1
ATOM 10752 N N . ALA E 1 182 ? 39.251 -97.051 -4.507 1.00 5.02 161 ALA E N 1
ATOM 10753 C CA . ALA E 1 182 ? 39.045 -96.691 -5.904 1.00 6.40 161 ALA E CA 1
ATOM 10754 C C . ALA E 1 182 ? 37.584 -96.720 -6.333 1.00 7.65 161 ALA E C 1
ATOM 10755 O O . ALA E 1 182 ? 36.773 -97.462 -5.786 1.00 6.34 161 ALA E O 1
ATOM 10757 N N . MET E 1 183 ? 37.267 -95.895 -7.324 1.00 6.46 162 MET E N 1
ATOM 10758 C CA A MET E 1 183 ? 35.927 -95.856 -7.900 0.53 6.66 162 MET E CA 1
ATOM 10759 C CA B MET E 1 183 ? 35.931 -95.843 -7.894 0.47 6.67 162 MET E CA 1
ATOM 10760 C C . MET E 1 183 ? 36.020 -95.797 -9.418 1.00 8.24 162 MET E C 1
ATOM 10761 O O . MET E 1 183 ? 36.643 -94.892 -9.981 1.00 7.43 162 MET E O 1
ATOM 10770 N N . SER E 1 184 ? 35.407 -96.774 -10.080 1.00 5.68 163 SER E N 1
ATOM 10771 C CA . SER E 1 184 ? 35.425 -96.839 -11.539 1.00 5.07 163 SER E CA 1
ATOM 10772 C C . SER E 1 184 ? 34.086 -96.433 -12.146 1.00 8.27 163 SER E C 1
ATOM 10773 O O . SER E 1 184 ? 33.030 -96.711 -11.583 1.00 8.27 163 SER E O 1
ATOM 10776 N N . LEU E 1 185 ? 34.135 -95.774 -13.298 1.00 4.87 164 LEU E N 1
ATOM 10777 C CA . LEU E 1 185 ? 32.940 -95.577 -14.107 1.00 7.74 164 LEU E CA 1
ATOM 10778 C C . LEU E 1 185 ? 32.748 -96.814 -14.974 1.00 7.67 164 LEU E C 1
ATOM 10779 O O . LEU E 1 185 ? 33.695 -97.291 -15.584 1.00 8.22 164 LEU E O 1
ATOM 10784 N N . GLY E 1 186 ? 31.531 -97.343 -15.020 1.00 4.64 165 GLY E N 1
ATOM 10785 C CA . GLY E 1 186 ? 31.236 -98.479 -15.876 1.00 7.11 165 GLY E CA 1
ATOM 10786 C C . GLY E 1 186 ? 30.276 -98.072 -16.975 1.00 6.46 165 GLY E C 1
ATOM 10787 O O . GLY E 1 186 ? 29.065 -98.105 -16.785 1.00 8.51 165 GLY E O 1
ATOM 10788 N N . ALA E 1 187 ? 30.818 -97.694 -18.128 1.00 9.41 166 ALA E N 1
ATOM 10789 C CA . ALA E 1 187 ? 30.022 -97.089 -19.196 1.00 9.57 166 ALA E CA 1
ATOM 10790 C C . ALA E 1 187 ? 28.951 -97.998 -19.806 1.00 8.42 166 ALA E C 1
ATOM 10791 O O . ALA E 1 187 ? 27.940 -97.509 -20.309 1.00 8.57 166 ALA E O 1
ATOM 10793 N N . ALA E 1 188 ? 29.172 -99.309 -19.774 1.00 5.98 167 ALA E N 1
ATOM 10794 C CA . ALA E 1 188 ? 28.204 -100.249 -20.339 1.00 8.11 167 ALA E CA 1
ATOM 10795 C C . ALA E 1 188 ? 26.912 -100.264 -19.524 1.00 7.62 167 ALA E C 1
ATOM 10796 O O . ALA E 1 188 ? 25.842 -99.937 -20.036 1.00 8.03 167 ALA E O 1
ATOM 10798 N N . ASP E 1 189 ? 27.022 -100.641 -18.253 1.00 6.84 168 ASP E N 1
ATOM 10799 C CA . ASP E 1 189 ? 25.881 -100.622 -17.343 1.00 6.92 168 ASP E CA 1
ATOM 10800 C C . ASP E 1 189 ? 25.323 -99.214 -17.156 1.00 8.76 168 ASP E C 1
ATOM 10801 O O . ASP E 1 189 ? 24.114 -99.039 -17.010 1.00 5.47 168 ASP E O 1
ATOM 10806 N N . PHE E 1 190 ? 26.199 -98.212 -17.160 1.00 6.30 169 PHE E N 1
ATOM 10807 C CA . PHE E 1 190 ? 25.742 -96.834 -17.005 1.00 5.81 169 PHE E CA 1
ATOM 10808 C C . PHE E 1 190 ? 24.828 -96.448 -18.161 1.00 6.76 169 PHE E C 1
ATOM 10809 O O . PHE E 1 190 ? 23.765 -95.871 -17.951 1.00 5.44 169 PHE E O 1
ATOM 10817 N N . ALA E 1 191 ? 25.236 -96.790 -19.379 1.00 7.12 170 ALA E N 1
ATOM 10818 C CA . ALA E 1 191 ? 24.426 -96.516 -20.560 1.00 5.60 170 ALA E CA 1
ATOM 10819 C C . ALA E 1 191 ? 23.073 -97.222 -20.477 1.00 6.08 170 ALA E C 1
ATOM 10820 O O . ALA E 1 191 ? 22.030 -96.617 -20.738 1.00 6.69 170 ALA E O 1
ATOM 10822 N N . ALA E 1 192 ? 23.093 -98.498 -20.105 1.00 4.53 171 ALA E N 1
ATOM 10823 C CA . ALA E 1 192 ? 21.861 -99.274 -19.985 1.00 8.59 171 ALA E CA 1
ATOM 10824 C C . ALA E 1 192 ? 20.940 -98.699 -18.911 1.00 8.60 171 ALA E C 1
ATOM 10825 O O . ALA E 1 192 ? 19.739 -98.532 -19.133 1.00 10.38 171 ALA E O 1
ATOM 10827 N N . SER E 1 193 ? 21.513 -98.384 -17.755 1.00 5.17 172 SER E N 1
ATOM 10828 C CA . SER E 1 193 ? 20.750 -97.825 -16.645 1.00 7.05 172 SER E CA 1
ATOM 10829 C C . SER E 1 193 ? 20.138 -96.473 -17.001 1.00 10.26 172 SER E C 1
ATOM 10830 O O . SER E 1 193 ? 18.988 -96.195 -16.663 1.00 5.91 172 SER E O 1
ATOM 10833 N N . MET E 1 194 ? 20.912 -95.640 -17.689 1.00 6.01 173 MET E N 1
ATOM 10834 C CA . MET E 1 194 ? 20.468 -94.299 -18.050 1.00 7.65 173 MET E CA 1
ATOM 10835 C C . MET E 1 194 ? 19.499 -94.321 -19.229 1.00 8.36 173 MET E C 1
ATOM 10836 O O . MET E 1 194 ? 18.826 -93.329 -19.507 1.00 8.60 173 MET E O 1
ATOM 10841 N N . GLY E 1 195 ? 19.431 -95.454 -19.919 1.00 6.63 174 GLY E N 1
ATOM 10842 C CA . GLY E 1 195 ? 18.583 -95.571 -21.090 1.00 7.71 174 GLY E CA 1
ATOM 10843 C C . GLY E 1 195 ? 19.207 -94.912 -22.307 1.00 10.40 174 GLY E C 1
ATOM 10844 O O . GLY E 1 195 ? 18.507 -94.491 -23.227 1.00 7.84 174 GLY E O 1
ATOM 10845 N N . MET E 1 196 ? 20.532 -94.809 -22.304 1.00 7.01 175 MET E N 1
ATOM 10846 C CA . MET E 1 196 ? 21.260 -94.254 -23.439 1.00 10.93 175 MET E CA 1
ATOM 10847 C C . MET E 1 196 ? 21.050 -95.116 -24.679 1.00 7.67 175 MET E C 1
ATOM 10848 O O . MET E 1 196 ? 21.165 -96.339 -24.617 1.00 10.21 175 MET E O 1
ATOM 10853 N N . GLN E 1 197 ? 20.730 -94.482 -25.801 1.00 10.64 176 GLN E N 1
ATOM 10854 C CA . GLN E 1 197 ? 20.516 -95.221 -27.042 1.00 12.68 176 GLN E CA 1
ATOM 10855 C C . GLN E 1 197 ? 21.844 -95.609 -27.684 1.00 17.34 176 GLN E C 1
ATOM 10856 O O . GLN E 1 197 ? 22.297 -94.974 -28.638 1.00 17.23 176 GLN E O 1
ATOM 10862 N N . THR E 1 198 ? 22.462 -96.656 -27.145 1.00 14.05 177 THR E N 1
ATOM 10863 C CA . THR E 1 198 ? 23.719 -97.170 -27.669 1.00 13.70 177 THR E CA 1
ATOM 10864 C C . THR E 1 198 ? 23.973 -98.593 -27.175 1.00 14.89 177 THR E C 1
ATOM 10865 O O . THR E 1 198 ? 23.469 -98.996 -26.125 1.00 14.27 177 THR E O 1
ATOM 10869 N N . THR E 1 199 ? 24.748 -99.354 -27.941 1.00 16.77 178 THR E N 1
ATOM 10870 C CA . THR E 1 199 ? 25.162 -100.688 -27.520 1.00 13.57 178 THR E CA 1
ATOM 10871 C C . THR E 1 199 ? 26.679 -100.743 -27.372 1.00 13.59 178 THR E C 1
ATOM 10872 O O . THR E 1 199 ? 27.247 -101.782 -27.037 1.00 19.04 178 THR E O 1
ATOM 10876 N N . GLY E 1 200 ? 27.330 -99.614 -27.626 1.00 15.40 179 GLY E N 1
ATOM 10877 C CA . GLY E 1 200 ? 28.770 -99.522 -27.487 1.00 16.24 179 GLY E CA 1
ATOM 10878 C C . GLY E 1 200 ? 29.166 -99.340 -26.036 1.00 16.81 179 GLY E C 1
ATOM 10879 O O . GLY E 1 200 ? 28.319 -99.091 -25.179 1.00 14.36 179 GLY E O 1
ATOM 10880 N N . ILE E 1 201 ? 30.458 -99.467 -25.759 1.00 9.96 180 ILE E N 1
ATOM 10881 C CA . ILE E 1 201 ? 30.970 -99.331 -24.401 1.00 13.80 180 ILE E CA 1
ATOM 10882 C C . ILE E 1 201 ? 32.009 -98.218 -24.354 1.00 14.47 180 ILE E C 1
ATOM 10883 O O . ILE E 1 201 ? 33.160 -98.415 -24.743 1.00 11.41 180 ILE E O 1
ATOM 10888 N N . GLY E 1 202 ? 31.589 -97.045 -23.889 1.00 9.74 181 GLY E N 1
ATOM 10889 C CA . GLY E 1 202 ? 32.458 -95.884 -23.841 1.00 7.18 181 GLY E CA 1
ATOM 10890 C C . GLY E 1 202 ? 32.688 -95.273 -25.211 1.00 11.75 181 GLY E C 1
ATOM 10891 O O . GLY E 1 202 ? 32.093 -95.698 -26.199 1.00 10.84 181 GLY E O 1
ATOM 10892 N N . GLY E 1 203 ? 33.546 -94.262 -25.269 1.00 10.89 182 GLY E N 1
ATOM 10893 C CA . GLY E 1 203 ? 33.946 -93.681 -26.536 1.00 6.46 182 GLY E CA 1
ATOM 10894 C C . GLY E 1 203 ? 32.947 -92.698 -27.106 1.00 13.73 182 GLY E C 1
ATOM 10895 O O . GLY E 1 203 ? 31.953 -92.355 -26.464 1.00 9.66 182 GLY E O 1
ATOM 10896 N N . THR E 1 204 ? 33.232 -92.231 -28.312 1.00 8.92 183 THR E N 1
ATOM 10897 C CA . THR E 1 204 ? 32.429 -91.329 -29.101 1.00 11.97 183 THR E CA 1
ATOM 10898 C C . THR E 1 204 ? 31.032 -91.923 -29.433 1.00 14.63 183 THR E C 1
ATOM 10899 O O . THR E 1 204 ? 30.948 -93.068 -29.683 1.00 12.62 183 THR E O 1
ATOM 10903 N N . GLN E 1 205 ? 29.977 -91.123 -29.387 1.00 10.25 184 GLN E N 1
ATOM 10904 C CA . GLN E 1 205 ? 28.677 -91.586 -29.832 1.00 12.36 184 GLN E CA 1
ATOM 10905 C C . GLN E 1 205 ? 28.301 -90.814 -31.085 1.00 9.97 184 GLN E C 1
ATOM 10906 O O . GLN E 1 205 ? 28.320 -89.580 -31.092 1.00 9.12 184 GLN E O 1
ATOM 10912 N N . GLU E 1 206 ? 27.983 -91.550 -32.147 1.00 10.85 185 GLU E N 1
ATOM 10913 C CA . GLU E 1 206 ? 27.687 -90.962 -33.451 1.00 11.11 185 GLU E CA 1
ATOM 10914 C C . GLU E 1 206 ? 26.599 -89.896 -33.375 1.00 11.70 185 GLU E C 1
ATOM 10915 O O . GLU E 1 206 ? 26.686 -88.863 -34.041 1.00 14.87 185 GLU E O 1
ATOM 10921 N N . ASN E 1 207 ? 25.586 -90.143 -32.548 1.00 9.26 186 ASN E N 1
ATOM 10922 C CA . ASN E 1 207 ? 24.451 -89.229 -32.435 1.00 11.67 186 ASN E CA 1
ATOM 10923 C C . ASN E 1 207 ? 24.622 -88.139 -31.376 1.00 14.40 186 ASN E C 1
ATOM 10924 O O . ASN E 1 207 ? 23.672 -87.424 -31.055 1.00 11.60 186 ASN E O 1
ATOM 10929 N N . TYR E 1 208 ? 25.827 -88.010 -30.831 1.00 12.84 187 TYR E N 1
ATOM 10930 C CA . TYR E 1 208 ? 26.091 -86.932 -29.884 1.00 7.93 187 TYR E CA 1
ATOM 10931 C C . TYR E 1 208 ? 27.060 -85.900 -30.465 1.00 7.47 187 TYR E C 1
ATOM 10932 O O . TYR E 1 208 ? 2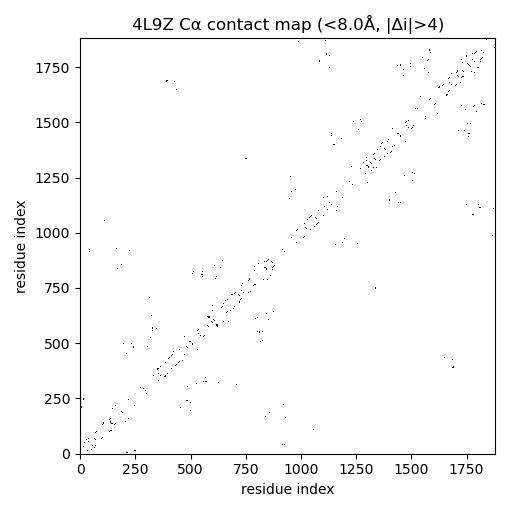8.271 -85.981 -30.265 1.00 7.48 187 TYR E O 1
ATOM 10941 N N . TYR E 1 209 ? 26.507 -84.928 -31.181 1.00 11.06 188 TYR E N 1
ATOM 10942 C CA . TYR E 1 209 ? 27.301 -83.922 -31.871 1.00 9.49 188 TYR E CA 1
ATOM 10943 C C . TYR E 1 209 ? 26.554 -82.600 -31.862 1.00 8.44 188 TYR E C 1
ATOM 10944 O O . TYR E 1 209 ? 25.335 -82.570 -31.688 1.00 9.58 188 TYR E O 1
ATOM 10953 N N . MET E 1 210 ? 27.286 -81.509 -32.057 1.00 6.33 189 MET E N 1
ATOM 10954 C CA . MET E 1 210 ? 26.672 -80.204 -32.262 1.00 6.92 189 MET E CA 1
ATOM 10955 C C . MET E 1 210 ? 26.674 -79.895 -33.750 1.00 11.69 189 MET E C 1
ATOM 10956 O O . MET E 1 210 ? 27.679 -80.104 -34.430 1.00 12.97 189 MET E O 1
ATOM 10961 N N . LEU E 1 211 ? 25.546 -79.410 -34.255 1.00 11.55 190 LEU E N 1
ATOM 10962 C CA . LEU E 1 211 ? 25.469 -78.966 -35.636 1.00 9.63 190 LEU E CA 1
ATOM 10963 C C . LEU E 1 211 ? 25.719 -77.471 -35.685 1.00 10.51 190 LEU E C 1
ATOM 10964 O O . LEU E 1 211 ? 25.047 -76.696 -35.002 1.00 11.34 190 LEU E O 1
ATOM 10969 N N . HIS E 1 212 ? 26.702 -77.065 -36.479 1.00 9.58 191 HIS E N 1
ATOM 10970 C CA . HIS E 1 212 ? 26.978 -75.647 -36.658 1.00 15.64 191 HIS E CA 1
ATOM 10971 C C . HIS E 1 212 ? 27.279 -75.337 -38.108 1.00 14.03 191 HIS E C 1
ATOM 10972 O O . HIS E 1 212 ? 28.266 -75.825 -38.661 1.00 10.80 191 HIS E O 1
ATOM 10979 N N . ASP E 1 213 ? 26.444 -74.491 -38.666 1.00 13.53 192 ASP E N 1
ATOM 10980 C CA . ASP E 1 213 ? 26.456 -74.102 -40.066 1.00 19.38 192 ASP E CA 1
ATOM 10981 C C . ASP E 1 213 ? 26.744 -75.266 -40.963 1.00 19.14 192 ASP E C 1
ATOM 10982 O O . ASP E 1 213 ? 27.627 -75.244 -41.688 1.00 23.73 192 ASP E O 1
ATOM 10987 N N . GLY E 1 214 ? 26.011 -76.316 -40.776 1.00 17.13 193 GLY E N 1
ATOM 10988 C CA . GLY E 1 214 ? 26.053 -77.492 -41.622 1.00 19.22 193 GLY E CA 1
ATOM 10989 C C . GLY E 1 214 ? 27.115 -78.499 -41.225 1.00 17.76 193 GLY E C 1
ATOM 10990 O O . GLY E 1 214 ? 27.134 -79.613 -41.744 1.00 17.72 193 GLY E O 1
ATOM 10991 N N . GLN E 1 215 ? 28.009 -78.126 -40.336 1.00 15.27 194 GLN E N 1
ATOM 10992 C CA . GLN E 1 215 ? 29.070 -78.994 -39.894 1.00 17.93 194 GLN E CA 1
ATOM 10993 C C . GLN E 1 215 ? 28.808 -79.669 -38.528 1.00 17.49 194 GLN E C 1
ATOM 10994 O O . GLN E 1 215 ? 28.364 -79.031 -37.615 1.00 11.68 194 GLN E O 1
ATOM 11000 N N . LYS E 1 216 ? 29.155 -80.937 -38.425 1.00 12.88 195 LYS E N 1
ATOM 11001 C CA . LYS E 1 216 ? 28.967 -81.675 -37.182 1.00 10.88 195 LYS E CA 1
ATOM 11002 C C . LYS E 1 216 ? 30.222 -81.648 -36.314 1.00 13.48 195 LYS E C 1
ATOM 11003 O O . LYS E 1 216 ? 31.328 -81.873 -36.801 1.00 13.22 195 LYS E O 1
ATOM 11009 N N . HIS E 1 217 ? 30.040 -81.373 -35.026 1.00 12.42 196 HIS E N 1
ATOM 11010 C CA . HIS E 1 217 ? 31.142 -81.367 -34.070 1.00 12.34 196 HIS E CA 1
ATOM 11011 C C . HIS E 1 217 ? 30.812 -82.283 -32.899 1.00 12.79 196 HIS E C 1
ATOM 11012 O O . HIS E 1 217 ? 29.927 -81.984 -32.098 1.00 10.38 196 HIS E O 1
ATOM 11019 N N . TRP E 1 218 ? 31.524 -83.399 -32.797 1.00 10.73 197 TRP E N 1
ATOM 11020 C CA . TRP E 1 218 ? 31.215 -84.388 -31.772 1.00 10.99 197 TRP E CA 1
ATOM 11021 C C . TRP E 1 218 ? 31.674 -83.946 -30.387 1.00 13.54 197 TRP E C 1
ATOM 11022 O O . TRP E 1 218 ? 32.747 -83.364 -30.230 1.00 12.65 197 TRP E O 1
ATOM 11033 N N . SER E 1 219 ? 30.839 -84.217 -29.388 1.00 12.92 198 SER E N 1
ATOM 11034 C CA . SER E 1 219 ? 31.086 -83.761 -28.025 1.00 11.21 198 SER E CA 1
ATOM 11035 C C . SER E 1 219 ? 31.132 -84.945 -27.053 1.00 7.98 198 SER E C 1
ATOM 11036 O O . SER E 1 219 ? 30.845 -86.080 -27.433 1.00 8.41 198 SER E O 1
ATOM 11039 N N . ASP E 1 220 ? 31.499 -84.676 -25.803 1.00 7.20 199 ASP E N 1
ATOM 11040 C CA . ASP E 1 220 ? 31.650 -85.729 -24.800 1.00 7.73 199 ASP E CA 1
ATOM 11041 C C . ASP E 1 220 ? 30.340 -86.009 -24.056 1.00 11.39 199 ASP E C 1
ATOM 11042 O O . ASP E 1 220 ? 29.883 -85.187 -23.261 1.00 8.48 199 ASP E O 1
ATOM 11047 N N . PRO E 1 221 ? 29.740 -87.185 -24.304 1.00 8.12 200 PRO E N 1
ATOM 11048 C CA . PRO E 1 221 ? 28.475 -87.566 -23.667 1.00 9.98 200 PRO E CA 1
ATOM 11049 C C . PRO E 1 221 ? 28.685 -88.150 -22.269 1.00 8.25 200 PRO E C 1
ATOM 11050 O O . PRO E 1 221 ? 27.711 -88.494 -21.600 1.00 6.60 200 PRO E O 1
ATOM 11054 N N . TRP E 1 222 ? 29.939 -88.263 -21.842 1.00 4.09 201 TRP E N 1
ATOM 11055 C CA . TRP E 1 222 ? 30.259 -88.847 -20.544 1.00 6.92 201 TRP E CA 1
ATOM 11056 C C . TRP E 1 222 ? 30.839 -87.819 -19.582 1.00 5.45 201 TRP E C 1
ATOM 11057 O O . TRP E 1 222 ? 31.295 -88.178 -18.496 1.00 5.35 201 TRP E O 1
ATOM 11068 N N . HIS E 1 223 ? 30.822 -86.548 -19.978 1.00 5.44 202 HIS E N 1
ATOM 11069 C CA . HIS E 1 223 ? 31.547 -85.509 -19.247 1.00 6.85 202 HIS E CA 1
ATOM 11070 C C . HIS E 1 223 ? 31.202 -85.404 -17.764 1.00 5.90 202 HIS E C 1
ATOM 11071 O O . HIS E 1 223 ? 32.080 -85.530 -16.913 1.00 6.14 202 HIS E O 1
ATOM 11078 N N . TRP E 1 224 ? 29.930 -85.153 -17.464 1.00 6.41 203 TRP E N 1
ATOM 11079 C CA . TRP E 1 224 ? 29.490 -84.970 -16.084 1.00 4.84 203 TRP E CA 1
ATOM 11080 C C . TRP E 1 224 ? 29.772 -86.192 -15.222 1.00 4.27 203 TRP E C 1
ATOM 11081 O O . TRP E 1 224 ? 30.333 -86.071 -14.134 1.00 7.78 203 TRP E O 1
ATOM 11092 N N . ALA E 1 225 ? 29.385 -87.366 -15.715 1.00 4.09 204 ALA E N 1
ATOM 11093 C CA . ALA E 1 225 ? 29.599 -88.612 -14.986 1.00 4.15 204 ALA E CA 1
ATOM 11094 C C . ALA E 1 225 ? 31.067 -88.785 -14.606 1.00 6.64 204 ALA E C 1
ATOM 11095 O O . ALA E 1 225 ? 31.385 -89.112 -13.464 1.00 6.31 204 ALA E O 1
ATOM 11097 N N . GLN E 1 226 ? 31.961 -88.543 -15.560 1.00 4.97 205 GLN E N 1
ATOM 11098 C CA . GLN E 1 226 ? 33.390 -88.678 -15.298 1.00 6.81 205 GLN E CA 1
ATOM 11099 C C . GLN E 1 226 ? 33.904 -87.597 -14.344 1.00 4.67 205 GLN E C 1
ATOM 11100 O O . GLN E 1 226 ? 34.657 -87.887 -13.419 1.00 7.44 205 GLN E O 1
ATOM 11106 N N . ALA E 1 227 ? 33.487 -86.354 -14.566 1.00 5.47 206 ALA E N 1
ATOM 11107 C CA . ALA E 1 227 ? 33.938 -85.240 -13.735 1.00 6.22 206 ALA E CA 1
ATOM 11108 C C . ALA E 1 227 ? 33.419 -85.344 -12.302 1.00 5.83 206 ALA E C 1
ATOM 11109 O O . ALA E 1 227 ? 34.159 -85.098 -11.350 1.00 6.73 206 ALA E O 1
ATOM 11111 N N . ALA E 1 228 ? 32.148 -85.709 -12.153 1.00 4.42 207 ALA E N 1
ATOM 11112 C CA . ALA E 1 228 ? 31.543 -85.848 -10.831 1.00 4.72 207 ALA E CA 1
ATOM 11113 C C . ALA E 1 228 ? 32.185 -86.980 -10.034 1.00 4.27 207 ALA E C 1
ATOM 11114 O O . ALA E 1 228 ? 32.328 -86.890 -8.816 1.00 7.00 207 ALA E O 1
ATOM 11116 N N . ILE E 1 229 ? 32.565 -88.048 -10.724 1.00 5.74 208 ILE E N 1
ATOM 11117 C CA . ILE E 1 229 ? 33.263 -89.153 -10.075 1.00 5.22 208 ILE E CA 1
ATOM 11118 C C . ILE E 1 229 ? 34.642 -88.701 -9.580 1.00 6.62 208 ILE E C 1
ATOM 11119 O O . ILE E 1 229 ? 35.041 -89.019 -8.459 1.00 5.93 208 ILE E O 1
ATOM 11124 N N . VAL E 1 230 ? 35.357 -87.942 -10.405 1.00 4.69 209 VAL E N 1
ATOM 11125 C CA . VAL E 1 230 ? 36.653 -87.405 -9.999 1.00 5.94 209 VAL E CA 1
ATOM 11126 C C . VAL E 1 230 ? 36.516 -86.486 -8.782 1.00 5.71 209 VAL E C 1
ATOM 11127 O O . VAL E 1 230 ? 37.292 -86.587 -7.831 1.00 6.82 209 VAL E O 1
ATOM 11131 N N . ALA E 1 231 ? 35.516 -85.607 -8.809 1.00 5.80 210 ALA E N 1
ATOM 11132 C CA . ALA E 1 231 ? 35.281 -84.677 -7.705 1.00 4.69 210 ALA E CA 1
ATOM 11133 C C . ALA E 1 231 ? 34.985 -85.420 -6.408 1.00 7.83 210 ALA E C 1
ATOM 11134 O O . ALA E 1 231 ? 35.566 -85.119 -5.366 1.00 6.56 210 ALA E O 1
ATOM 11136 N N . ALA E 1 232 ? 34.084 -86.397 -6.478 1.00 5.99 211 ALA E N 1
ATOM 11137 C CA . ALA E 1 232 ? 33.721 -87.179 -5.303 1.00 5.94 211 ALA E CA 1
ATOM 11138 C C . ALA E 1 232 ? 34.935 -87.898 -4.720 1.00 7.18 211 ALA E C 1
ATOM 11139 O O . ALA E 1 232 ? 35.136 -87.912 -3.505 1.00 8.20 211 ALA E O 1
ATOM 11141 N N . CYS E 1 233 ? 35.747 -88.483 -5.595 1.00 5.70 212 CYS E N 1
ATOM 11142 C CA . CYS E 1 233 ? 36.916 -89.245 -5.171 1.00 6.20 212 CYS E CA 1
ATOM 11143 C C . CYS E 1 233 ? 37.982 -88.377 -4.507 1.00 8.57 212 CYS E C 1
ATOM 11144 O O . CYS E 1 233 ? 38.470 -88.699 -3.421 1.00 6.65 212 CYS E O 1
ATOM 11147 N N . ARG E 1 234 ? 38.343 -87.281 -5.165 1.00 5.62 213 ARG E N 1
ATOM 11148 C CA . ARG E 1 234 ? 39.384 -86.399 -4.652 1.00 8.24 213 ARG E CA 1
ATOM 11149 C C . ARG E 1 234 ? 38.953 -85.719 -3.357 1.00 10.21 213 ARG E C 1
ATOM 11150 O O . ARG E 1 234 ? 39.786 -85.411 -2.502 1.00 10.77 213 ARG E O 1
ATOM 11158 N N . THR E 1 235 ? 37.650 -85.489 -3.214 1.00 7.80 214 THR E N 1
ATOM 11159 C CA . THR E 1 235 ? 37.107 -84.929 -1.979 1.00 8.63 214 THR E CA 1
ATOM 11160 C C . THR E 1 235 ? 37.382 -85.862 -0.800 1.00 11.93 214 THR E C 1
ATOM 11161 O O . THR E 1 235 ? 37.664 -85.408 0.312 1.00 7.34 214 THR E O 1
ATOM 11165 N N . HIS E 1 236 ? 37.325 -87.168 -1.049 1.00 7.36 215 HIS E N 1
ATOM 11166 C CA . HIS E 1 236 ? 37.381 -88.141 0.041 1.00 8.27 215 HIS E CA 1
ATOM 11167 C C . HIS E 1 236 ? 38.601 -89.061 0.040 1.00 10.83 215 HIS E C 1
ATOM 11168 O O . HIS E 1 236 ? 38.636 -90.044 0.777 1.00 10.97 215 HIS E O 1
ATOM 11175 N N . GLY E 1 237 ? 39.600 -88.738 -0.776 1.00 9.62 216 GLY E N 1
ATOM 11176 C CA . GLY E 1 237 ? 40.846 -89.487 -0.781 1.00 9.22 216 GLY E CA 1
ATOM 11177 C C . GLY E 1 237 ? 40.770 -90.818 -1.506 1.00 12.61 216 GLY E C 1
ATOM 11178 O O . GLY E 1 237 ? 41.415 -91.790 -1.106 1.00 9.90 216 GLY E O 1
ATOM 11179 N N . ILE E 1 238 ? 39.992 -90.854 -2.583 1.00 7.32 217 ILE E N 1
ATOM 11180 C CA . ILE E 1 238 ? 39.779 -92.074 -3.354 1.00 11.67 217 ILE E CA 1
ATOM 11181 C C . ILE E 1 238 ? 40.367 -91.900 -4.754 1.00 8.53 217 ILE E C 1
ATOM 11182 O O . ILE E 1 238 ? 40.454 -90.782 -5.256 1.00 6.88 217 ILE E O 1
ATOM 11187 N N . LEU E 1 239 ? 40.774 -93.002 -5.377 1.00 7.36 218 LEU E N 1
ATOM 11188 C CA . LEU E 1 239 ? 41.272 -92.966 -6.751 1.00 10.80 218 LEU E CA 1
ATOM 11189 C C . LEU E 1 239 ? 40.127 -93.093 -7.750 1.00 7.60 218 LEU E C 1
ATOM 11190 O O . LEU E 1 239 ? 39.420 -94.098 -7.759 1.00 6.60 218 LEU E O 1
ATOM 11195 N N . PRO E 1 240 ? 39.929 -92.070 -8.594 1.00 8.97 219 PRO E N 1
ATOM 11196 C CA . PRO E 1 240 ? 38.926 -92.204 -9.654 1.00 7.78 219 PRO E CA 1
ATOM 11197 C C . PRO E 1 240 ? 39.522 -92.898 -10.876 1.00 7.54 219 PRO E C 1
ATOM 11198 O O . PRO E 1 240 ? 40.617 -92.539 -11.313 1.00 7.71 219 PRO E O 1
ATOM 11202 N N . VAL E 1 241 ? 38.810 -93.888 -11.411 1.00 6.25 220 VAL E N 1
ATOM 11203 C CA . VAL E 1 241 ? 39.323 -94.712 -12.506 1.00 5.62 220 VAL E CA 1
ATOM 11204 C C . VAL E 1 241 ? 38.311 -94.811 -13.647 1.00 7.53 220 VAL E C 1
ATOM 11205 O O . VAL E 1 241 ? 37.105 -94.875 -13.412 1.00 7.18 220 VAL E O 1
ATOM 11209 N N . ASP E 1 242 ? 38.801 -94.812 -14.883 1.00 7.03 221 ASP E N 1
ATOM 11210 C CA . ASP E 1 242 ? 37.933 -94.973 -16.042 1.00 7.38 221 ASP E CA 1
ATOM 11211 C C . ASP E 1 242 ? 37.721 -96.461 -16.308 1.00 7.50 221 ASP E C 1
ATOM 11212 O O . ASP E 1 242 ? 38.622 -97.269 -16.096 1.00 9.62 221 ASP E O 1
ATOM 11217 N N . GLY E 1 243 ? 36.529 -96.823 -16.767 1.00 7.93 222 GLY E N 1
ATOM 11218 C CA . GLY E 1 243 ? 36.193 -98.224 -16.950 1.00 7.79 222 GLY E CA 1
ATOM 11219 C C . GLY E 1 243 ? 36.531 -98.797 -18.310 1.00 7.80 222 GLY E C 1
ATOM 11220 O O . GLY E 1 243 ? 37.469 -98.345 -18.968 1.00 8.40 222 GLY E O 1
ATOM 11221 N N . PRO E 1 244 ? 35.758 -99.804 -18.743 1.00 7.50 223 PRO E N 1
ATOM 11222 C CA . PRO E 1 244 ? 36.064 -100.532 -19.975 1.00 7.34 223 PRO E CA 1
ATOM 11223 C C . PRO E 1 244 ? 35.784 -99.710 -21.221 1.00 7.44 223 PRO E C 1
ATOM 11224 O O . PRO E 1 244 ? 34.839 -98.919 -21.261 1.00 8.49 223 PRO E O 1
ATOM 11228 N N . PHE E 1 245 ? 36.632 -99.897 -22.224 1.00 8.78 224 PHE E N 1
ATOM 11229 C CA . PHE E 1 245 ? 36.398 -99.379 -23.561 1.00 7.83 224 PHE E CA 1
ATOM 11230 C C . PHE E 1 245 ? 36.220 -100.615 -24.433 1.00 8.41 224 PHE E C 1
ATOM 11231 O O . PHE E 1 245 ? 37.134 -101.428 -24.555 1.00 11.00 224 PHE E O 1
ATOM 11239 N N . GLY E 1 246 ? 35.035 -100.768 -25.015 1.00 11.38 225 GLY E N 1
ATOM 11240 C CA . GLY E 1 246 ? 34.657 -102.012 -25.660 1.00 11.01 225 GLY E CA 1
ATOM 11241 C C . GLY E 1 246 ? 35.408 -102.376 -26.927 1.00 12.99 225 GLY E C 1
ATOM 11242 O O . GLY E 1 246 ? 35.770 -103.535 -27.129 1.00 17.49 225 GLY E O 1
ATOM 11243 N N . ASP E 1 247 ? 35.639 -101.391 -27.788 1.00 11.43 226 ASP E N 1
ATOM 11244 C CA . ASP E 1 247 ? 36.248 -101.648 -29.088 1.00 12.56 226 ASP E CA 1
ATOM 11245 C C . ASP E 1 247 ? 37.757 -101.853 -28.985 1.00 13.35 226 ASP E C 1
ATOM 11246 O O . ASP E 1 247 ? 38.532 -100.926 -29.221 1.00 9.57 226 ASP E O 1
ATOM 11251 N N . PHE E 1 248 ? 38.174 -103.073 -28.655 1.00 11.33 227 PHE E N 1
ATOM 11252 C CA . PHE E 1 248 ? 39.599 -103.370 -28.521 1.00 12.62 227 PHE E CA 1
ATOM 11253 C C . PHE E 1 248 ? 40.327 -103.430 -29.867 1.00 16.64 227 PHE E C 1
ATOM 11254 O O . PHE E 1 248 ? 41.537 -103.643 -29.915 1.00 17.45 227 PHE E O 1
ATOM 11262 N N . SER E 1 249 ? 39.586 -103.235 -30.953 1.00 13.79 228 SER E N 1
ATOM 11263 C CA . SER E 1 249 ? 40.177 -103.177 -32.286 1.00 17.71 228 SER E CA 1
ATOM 11264 C C . SER E 1 249 ? 40.525 -101.737 -32.660 1.00 16.74 228 SER E C 1
ATOM 11265 O O . SER E 1 249 ? 41.074 -101.480 -33.730 1.00 17.60 228 SER E O 1
ATOM 11268 N N . ASP E 1 250 ? 40.206 -100.804 -31.769 1.00 12.31 229 ASP E N 1
ATOM 11269 C CA . ASP E 1 250 ? 40.372 -99.382 -32.051 1.00 14.98 229 ASP E CA 1
ATOM 11270 C C . ASP E 1 250 ? 41.343 -98.721 -31.070 1.00 17.30 229 ASP E C 1
ATOM 11271 O O . ASP E 1 250 ? 40.929 -98.162 -30.052 1.00 12.75 229 ASP E O 1
ATOM 11276 N N . ASP E 1 251 ? 42.632 -98.783 -31.392 1.00 13.15 230 ASP E N 1
ATOM 11277 C CA . ASP E 1 251 ? 43.678 -98.220 -30.541 1.00 11.37 230 ASP E CA 1
ATOM 11278 C C . ASP E 1 251 ? 43.533 -96.713 -30.364 1.00 14.79 230 ASP E C 1
ATOM 11279 O O . ASP E 1 251 ? 43.661 -96.194 -29.256 1.00 12.08 230 ASP E O 1
ATOM 11284 N N . GLU E 1 252 ? 43.272 -96.012 -31.461 1.00 11.11 231 GLU E N 1
ATOM 11285 C CA . GLU E 1 252 ? 43.160 -94.560 -31.421 1.00 12.58 231 GLU E CA 1
ATOM 11286 C C . GLU E 1 252 ? 41.929 -94.112 -30.639 1.00 12.65 231 GLU E C 1
ATOM 11287 O O . GLU E 1 252 ? 41.950 -93.079 -29.970 1.00 11.20 231 GLU E O 1
ATOM 11293 N N . GLY E 1 253 ? 40.860 -94.897 -30.727 1.00 12.00 232 GLY E N 1
ATOM 11294 C CA . GLY E 1 253 ? 39.658 -94.631 -29.959 1.00 10.91 232 GLY E CA 1
ATOM 11295 C C . GLY E 1 253 ? 39.924 -94.786 -28.473 1.00 13.54 232 GLY E C 1
ATOM 11296 O O . GLY E 1 253 ? 39.470 -93.978 -27.663 1.00 9.47 232 GLY E O 1
ATOM 11297 N N . PHE E 1 254 ? 40.666 -95.830 -28.116 1.00 11.18 233 PHE E N 1
ATOM 11298 C CA . PHE E 1 254 ? 41.046 -96.050 -26.727 1.00 10.18 233 PHE E CA 1
ATOM 11299 C C . PHE E 1 254 ? 41.873 -94.872 -26.225 1.00 11.69 233 PHE E C 1
ATOM 11300 O O . PHE E 1 254 ? 41.625 -94.351 -25.138 1.00 9.88 233 PHE E O 1
ATOM 11308 N N . ARG E 1 255 ? 42.856 -94.464 -27.024 1.00 12.41 234 ARG E N 1
ATOM 11309 C CA . ARG E 1 255 ? 43.724 -93.344 -26.673 1.00 12.51 234 ARG E CA 1
ATOM 11310 C C . ARG E 1 255 ? 42.932 -92.068 -26.400 1.00 10.15 234 ARG E C 1
ATOM 11311 O O . ARG E 1 255 ? 43.212 -91.356 -25.439 1.00 13.54 234 ARG E O 1
ATOM 11319 N N . ALA E 1 256 ? 41.945 -91.787 -27.244 1.00 9.15 235 ALA E N 1
ATOM 11320 C CA . ALA E 1 256 ? 41.114 -90.600 -27.070 1.00 11.24 235 ALA E CA 1
ATOM 11321 C C . ALA E 1 256 ? 40.337 -90.664 -25.758 1.00 9.36 235 ALA E C 1
ATOM 11322 O O . ALA E 1 256 ? 40.304 -89.696 -24.999 1.00 9.61 235 ALA E O 1
ATOM 11324 N N . GLN E 1 257 ? 39.722 -91.813 -25.498 1.00 7.91 236 GLN E N 1
ATOM 11325 C CA . GLN E 1 257 ? 38.957 -92.019 -24.274 1.00 8.06 236 GLN E CA 1
ATOM 11326 C C . GLN E 1 257 ? 39.856 -91.914 -23.044 1.00 8.39 236 GLN E C 1
ATOM 11327 O O . GLN E 1 257 ? 39.527 -91.224 -22.079 1.00 8.04 236 GLN E O 1
ATOM 11333 N N . ALA E 1 258 ? 40.992 -92.601 -23.086 1.00 8.18 237 ALA E N 1
ATOM 11334 C CA . ALA E 1 258 ? 41.946 -92.565 -21.984 1.00 8.42 237 ALA E CA 1
ATOM 11335 C C . ALA E 1 258 ? 42.470 -91.149 -21.742 1.00 8.62 237 ALA E C 1
ATOM 11336 O O . ALA E 1 258 ? 42.625 -90.726 -20.598 1.00 8.20 237 ALA E O 1
ATOM 11338 N N . ARG E 1 259 ? 42.726 -90.417 -22.823 1.00 6.26 238 ARG E N 1
ATOM 11339 C CA . ARG E 1 259 ? 43.226 -89.048 -22.716 1.00 8.72 238 ARG E CA 1
ATOM 11340 C C . ARG E 1 259 ? 42.208 -88.100 -22.085 1.00 8.40 238 ARG E C 1
ATOM 11341 O O . ARG E 1 259 ? 42.570 -87.241 -21.278 1.00 7.30 238 ARG E O 1
ATOM 11349 N N . ARG E 1 260 ? 40.940 -88.255 -22.452 1.00 7.62 239 ARG E N 1
ATOM 11350 C CA . ARG E 1 260 ? 39.877 -87.468 -21.834 1.00 6.48 239 ARG E CA 1
ATOM 11351 C C . ARG E 1 260 ? 39.830 -87.733 -20.337 1.00 8.53 239 ARG E C 1
ATOM 11352 O O . ARG E 1 260 ? 39.767 -86.801 -19.534 1.00 8.86 239 ARG E O 1
ATOM 11360 N N . SER E 1 261 ? 39.868 -89.012 -19.972 1.00 5.86 240 SER E N 1
ATOM 11361 C CA . SER E 1 261 ? 39.833 -89.421 -18.572 1.00 7.41 240 SER E CA 1
ATOM 11362 C C . SER E 1 261 ? 41.005 -88.854 -17.777 1.00 8.88 240 SER E C 1
ATOM 11363 O O . SER E 1 261 ? 40.822 -88.319 -16.684 1.00 6.70 240 SER E O 1
ATOM 11366 N N . ALA E 1 262 ? 42.208 -88.980 -18.328 1.00 8.21 241 ALA E N 1
ATOM 11367 C CA . ALA E 1 262 ? 43.406 -88.467 -17.672 1.00 9.38 241 ALA E CA 1
ATOM 11368 C C . ALA E 1 262 ? 43.343 -86.949 -17.516 1.00 5.41 241 ALA E C 1
ATOM 11369 O O . ALA E 1 262 ? 43.785 -86.400 -16.507 1.00 10.09 241 ALA E O 1
ATOM 11371 N N . THR E 1 263 ? 42.785 -86.278 -18.517 1.00 7.64 242 THR E N 1
ATOM 11372 C CA . THR E 1 263 ? 42.638 -84.828 -18.474 1.00 9.08 242 THR E CA 1
ATOM 11373 C C . THR E 1 263 ? 41.692 -84.406 -17.353 1.00 7.71 242 THR E C 1
ATOM 11374 O O . THR E 1 263 ? 41.948 -83.429 -16.656 1.00 9.03 242 THR E O 1
ATOM 11378 N N . LEU E 1 264 ? 40.608 -85.154 -17.173 1.00 6.65 243 LEU E N 1
ATOM 11379 C CA . LEU E 1 264 ? 39.620 -84.823 -16.147 1.00 9.07 243 LEU E CA 1
ATOM 11380 C C . LEU E 1 264 ? 40.090 -85.178 -14.733 1.00 9.95 243 LEU E C 1
ATOM 11381 O O . LEU E 1 264 ? 39.538 -84.687 -13.747 1.00 9.72 243 LEU E O 1
ATOM 11386 N N . GLY E 1 265 ? 41.099 -86.038 -14.632 1.00 7.40 244 GLY E N 1
ATOM 11387 C CA . GLY E 1 265 ? 41.674 -86.364 -13.340 1.00 5.92 244 GLY E CA 1
ATOM 11388 C C . GLY E 1 265 ? 41.640 -87.832 -12.954 1.00 10.31 244 GLY E C 1
ATOM 11389 O O . GLY E 1 265 ? 42.055 -88.196 -11.853 1.00 7.47 244 GLY E O 1
ATOM 11390 N N . MET E 1 266 ? 41.146 -88.681 -13.848 1.00 7.46 245 MET E N 1
ATOM 11391 C CA . MET E 1 266 ? 41.168 -90.120 -13.597 1.00 6.36 245 MET E CA 1
ATOM 11392 C C . MET E 1 266 ? 42.592 -90.659 -13.730 1.00 9.13 245 MET E C 1
ATOM 11393 O O . MET E 1 266 ? 43.335 -90.243 -14.619 1.00 7.05 245 MET E O 1
ATOM 11398 N N . VAL E 1 267 ? 42.969 -91.573 -12.839 1.00 5.74 246 VAL E N 1
ATOM 11399 C CA . VAL E 1 267 ? 44.364 -91.998 -12.706 1.00 10.21 246 VAL E CA 1
ATOM 11400 C C . VAL E 1 267 ? 44.723 -93.259 -13.497 1.00 11.59 246 VAL E C 1
ATOM 11401 O O . VAL E 1 267 ? 45.893 -93.641 -13.569 1.00 9.53 246 VAL E O 1
ATOM 11405 N N . GLY E 1 268 ? 43.723 -93.902 -14.089 1.00 10.54 247 GLY E N 1
ATOM 11406 C CA . GLY E 1 268 ? 43.952 -95.121 -14.845 1.00 9.85 247 GLY E CA 1
ATOM 11407 C C . GLY E 1 268 ? 42.705 -95.596 -15.562 1.00 9.31 247 GLY E C 1
ATOM 11408 O O . GLY E 1 268 ? 41.662 -94.950 -15.490 1.00 6.19 247 GLY E O 1
ATOM 11409 N N . LYS E 1 269 ? 42.810 -96.728 -16.254 1.00 9.35 248 LYS E N 1
ATOM 11410 C CA . LYS E 1 269 ? 41.690 -97.260 -17.028 1.00 5.91 248 LYS E CA 1
ATOM 11411 C C . LYS E 1 269 ? 41.733 -98.785 -17.107 1.00 8.41 248 LYS E C 1
ATOM 11412 O O . LYS E 1 269 ? 42.808 -99.383 -17.093 1.00 9.29 248 LYS E O 1
ATOM 11418 N N . TRP E 1 270 ? 40.561 -99.411 -17.183 1.00 8.74 249 TRP E N 1
ATOM 11419 C CA . TRP E 1 270 ? 40.482 -100.860 -17.337 1.00 8.24 249 TRP E CA 1
ATOM 11420 C C . TRP E 1 270 ? 41.072 -101.299 -18.663 1.00 8.16 249 TRP E C 1
ATOM 11421 O O . TRP E 1 270 ? 40.994 -100.579 -19.659 1.00 5.11 249 TRP E O 1
ATOM 11432 N N . ALA E 1 271 ? 41.646 -102.495 -18.669 1.00 8.12 250 ALA E N 1
ATOM 11433 C CA . ALA E 1 271 ? 41.928 -103.202 -19.908 1.00 10.23 250 ALA E CA 1
ATOM 11434 C C . ALA E 1 271 ? 41.041 -104.444 -19.940 1.00 8.65 250 ALA E C 1
ATOM 11435 O O . ALA E 1 271 ? 41.023 -105.222 -18.986 1.00 8.45 250 ALA E O 1
ATOM 11437 N N . ILE E 1 272 ? 40.287 -104.617 -21.021 1.00 10.76 251 ILE E N 1
ATOM 11438 C CA . ILE E 1 272 ? 39.477 -105.822 -21.189 1.00 12.04 251 ILE E CA 1
ATOM 11439 C C . ILE E 1 272 ? 40.076 -106.714 -22.273 1.00 15.35 251 ILE E C 1
ATOM 11440 O O . ILE E 1 272 ? 39.521 -107.751 -22.630 1.00 16.40 251 ILE E O 1
ATOM 11445 N N . HIS E 1 273 ? 41.223 -106.285 -22.786 1.00 13.93 252 HIS E N 1
ATOM 11446 C CA . HIS E 1 273 ? 41.991 -107.051 -23.756 1.00 18.31 252 HIS E CA 1
ATOM 11447 C C . HIS E 1 273 ? 43.461 -106.697 -23.547 1.00 14.34 252 HIS E C 1
ATOM 11448 O O . HIS E 1 273 ? 43.777 -105.547 -23.250 1.00 14.33 252 HIS E O 1
ATOM 11455 N N . PRO E 1 274 ? 44.362 -107.685 -23.685 1.00 18.71 253 PRO E N 1
ATOM 11456 C CA . PRO E 1 274 ? 45.801 -107.474 -23.477 1.00 19.88 253 PRO E CA 1
ATOM 11457 C C . PRO E 1 274 ? 46.377 -106.277 -24.237 1.00 14.20 253 PRO E C 1
ATOM 11458 O O . PRO E 1 274 ? 47.289 -105.618 -23.736 1.00 16.62 253 PRO E O 1
ATOM 11462 N N . LYS E 1 275 ? 45.849 -106.001 -25.425 1.00 12.90 254 LYS E N 1
ATOM 11463 C CA . LYS E 1 275 ? 46.338 -104.889 -26.236 1.00 15.88 254 LYS E CA 1
ATOM 11464 C C . LYS E 1 275 ? 46.144 -103.529 -25.563 1.00 16.25 254 LYS E C 1
ATOM 11465 O O . LYS E 1 275 ? 46.887 -102.585 -25.832 1.00 15.16 254 LYS E O 1
ATOM 11471 N N . GLN E 1 276 ? 45.149 -103.436 -24.687 1.00 10.04 255 GLN E N 1
ATOM 11472 C CA . GLN E 1 276 ? 44.806 -102.164 -24.052 1.00 14.37 255 GLN E CA 1
ATOM 11473 C C . GLN E 1 276 ? 45.711 -101.816 -22.872 1.00 11.77 255 GLN E C 1
ATOM 11474 O O . GLN E 1 276 ? 45.747 -100.666 -22.431 1.00 11.39 255 GLN E O 1
ATOM 11480 N N . VAL E 1 277 ? 46.435 -102.808 -22.361 1.00 10.45 256 VAL E N 1
ATOM 11481 C CA . VAL E 1 277 ? 47.338 -102.588 -21.233 1.00 10.33 256 VAL E CA 1
ATOM 11482 C C . VAL E 1 277 ? 48.439 -101.582 -21.576 1.00 14.90 256 VAL E C 1
ATOM 11483 O O . VAL E 1 277 ? 48.675 -100.630 -20.830 1.00 12.30 256 VAL E O 1
ATOM 11487 N N . ALA E 1 278 ? 49.101 -101.789 -22.711 1.00 11.36 257 ALA E N 1
ATOM 11488 C CA . ALA E 1 278 ? 50.162 -100.885 -23.150 1.00 12.98 257 ALA E CA 1
ATOM 11489 C C . ALA E 1 278 ? 49.619 -99.482 -23.411 1.00 11.72 257 ALA E C 1
ATOM 11490 O O . ALA E 1 278 ? 50.288 -98.487 -23.136 1.00 10.44 257 ALA E O 1
ATOM 11492 N N . LEU E 1 279 ? 48.401 -99.412 -23.938 1.00 10.61 258 LEU E N 1
ATOM 11493 C CA . LEU E 1 279 ? 47.769 -98.134 -24.238 1.00 13.88 258 LEU E CA 1
ATOM 11494 C C . LEU E 1 279 ? 47.437 -97.361 -22.962 1.00 11.32 258 LEU E C 1
ATOM 11495 O O . LEU E 1 279 ? 47.622 -96.145 -22.894 1.00 10.50 258 LEU E O 1
ATOM 11500 N N . ALA E 1 280 ? 46.942 -98.073 -21.955 1.00 10.07 259 ALA E N 1
ATOM 11501 C CA . ALA E 1 280 ? 46.626 -97.459 -20.672 1.00 10.29 259 ALA E CA 1
ATOM 11502 C C . ALA E 1 280 ? 47.896 -96.943 -20.002 1.00 11.63 259 ALA E C 1
ATOM 11503 O O . ALA E 1 280 ? 47.935 -95.819 -19.499 1.00 8.61 259 ALA E O 1
ATOM 11505 N N . ASN E 1 281 ? 48.937 -97.771 -20.006 1.00 8.81 260 ASN E N 1
ATOM 11506 C CA . ASN E 1 281 ? 50.218 -97.382 -19.432 1.00 11.03 260 ASN E CA 1
ATOM 11507 C C . ASN E 1 281 ? 50.825 -96.185 -20.151 1.00 9.16 260 ASN E C 1
ATOM 11508 O O . ASN E 1 281 ? 51.424 -95.314 -19.525 1.00 11.34 260 ASN E O 1
ATOM 11513 N N . GLU E 1 282 ? 50.654 -96.144 -21.468 1.00 9.21 261 GLU E N 1
ATOM 11514 C CA . GLU E 1 282 ? 51.148 -95.037 -22.281 1.00 14.56 261 GLU E CA 1
ATOM 11515 C C . GLU E 1 282 ? 50.478 -93.713 -21.911 1.00 17.65 261 GLU E C 1
ATOM 11516 O O . GLU E 1 282 ? 51.148 -92.704 -21.689 1.00 13.09 261 GLU E O 1
ATOM 11522 N N . VAL E 1 283 ? 49.152 -93.723 -21.843 1.00 11.89 262 VAL E N 1
ATOM 11523 C CA . VAL E 1 283 ? 48.391 -92.507 -21.568 1.00 14.74 262 VAL E CA 1
ATOM 11524 C C . VAL E 1 283 ? 48.500 -92.057 -20.110 1.00 18.31 262 VAL E C 1
ATOM 11525 O O . VAL E 1 283 ? 48.655 -90.867 -19.830 1.00 15.03 262 VAL E O 1
ATOM 11529 N N . PHE E 1 284 ? 48.430 -93.010 -19.185 1.00 13.44 263 PHE E N 1
ATOM 11530 C CA . PHE E 1 284 ? 48.399 -92.679 -17.765 1.00 11.04 263 PHE E CA 1
ATOM 11531 C C . PHE E 1 284 ? 49.780 -92.625 -17.109 1.00 17.59 263 PHE E C 1
ATOM 11532 O O . PHE E 1 284 ? 49.892 -92.573 -15.886 1.00 16.31 263 PHE E O 1
ATOM 11540 N N . THR E 1 285 ? 50.822 -92.643 -17.932 1.00 22.10 264 THR E N 1
ATOM 11541 C CA . THR E 1 285 ? 52.162 -92.281 -17.484 1.00 21.56 264 THR E CA 1
ATOM 11542 C C . THR E 1 285 ? 52.536 -90.993 -18.205 1.00 21.91 264 THR E C 1
ATOM 11543 O O . THR E 1 285 ? 52.662 -90.984 -19.430 1.00 22.54 264 THR E O 1
ATOM 11547 N N . PRO E 1 286 ? 52.692 -89.894 -17.450 1.00 31.10 265 PRO E N 1
ATOM 11548 C CA . PRO E 1 286 ? 52.959 -88.570 -18.025 1.00 30.11 265 PRO E CA 1
ATOM 11549 C C . PRO E 1 286 ? 54.183 -88.570 -18.930 1.00 30.98 265 PRO E C 1
ATOM 11550 O O . PRO E 1 286 ? 55.216 -89.150 -18.583 1.00 33.30 265 PRO E O 1
ATOM 11554 N N . SER E 1 287 ? 54.051 -87.935 -20.089 1.00 31.34 266 SER E N 1
ATOM 11555 C CA . SER E 1 287 ? 55.146 -87.848 -21.047 1.00 38.75 266 SER E CA 1
ATOM 11556 C C . SER E 1 287 ? 56.312 -87.066 -20.457 1.00 30.07 266 SER E C 1
ATOM 11557 O O . SER E 1 287 ? 56.117 -86.227 -19.574 1.00 29.95 266 SER E O 1
ATOM 11560 N N . GLU E 1 288 ? 57.522 -87.349 -20.931 1.00 39.98 267 GLU E N 1
ATOM 11561 C CA . GLU E 1 288 ? 58.687 -86.606 -20.473 1.00 38.72 267 GLU E CA 1
ATOM 11562 C C . GLU E 1 288 ? 58.536 -85.125 -20.815 1.00 35.59 267 GLU E C 1
ATOM 11563 O O . GLU E 1 288 ? 58.983 -84.258 -20.065 1.00 37.67 267 GLU E O 1
ATOM 11569 N N . THR E 1 289 ? 57.884 -84.846 -21.940 1.00 34.70 268 THR E N 1
ATOM 11570 C CA . THR E 1 289 ? 57.584 -83.476 -22.336 1.00 37.99 268 THR E CA 1
ATOM 11571 C C . THR E 1 289 ? 56.739 -82.787 -21.269 1.00 37.68 268 THR E C 1
ATOM 11572 O O . THR E 1 289 ? 57.025 -81.656 -20.874 1.00 28.25 268 THR E O 1
ATOM 11576 N N . ALA E 1 290 ? 55.705 -83.480 -20.803 1.00 37.66 269 ALA E N 1
ATOM 11577 C CA . ALA E 1 290 ? 54.838 -82.954 -19.755 1.00 34.23 269 ALA E CA 1
ATOM 11578 C C . ALA E 1 290 ? 55.599 -82.821 -18.440 1.00 34.04 269 ALA E C 1
ATOM 11579 O O . ALA E 1 290 ? 55.458 -81.826 -17.729 1.00 30.32 269 ALA E O 1
ATOM 11581 N N . VAL E 1 291 ? 56.408 -83.830 -18.128 1.00 27.35 270 VAL E N 1
ATOM 11582 C CA . VAL E 1 291 ? 57.216 -83.825 -16.914 1.00 31.56 270 VAL E CA 1
ATOM 11583 C C . VAL E 1 291 ? 58.257 -82.708 -16.961 1.00 33.47 270 VAL E C 1
ATOM 11584 O O . VAL E 1 291 ? 58.494 -82.026 -15.962 1.00 27.54 270 VAL E O 1
ATOM 11588 N N . THR E 1 292 ? 58.867 -82.520 -18.128 1.00 35.08 271 THR E N 1
ATOM 11589 C CA . THR E 1 292 ? 59.847 -81.454 -18.319 1.00 34.87 271 THR E CA 1
ATOM 11590 C C . THR E 1 292 ? 59.238 -80.081 -18.055 1.00 34.29 271 THR E C 1
ATOM 11591 O O . THR E 1 292 ? 59.810 -79.276 -17.320 1.00 27.66 271 THR E O 1
ATOM 11595 N N . GLU E 1 293 ? 58.074 -79.824 -18.646 1.00 28.72 272 GLU E N 1
ATOM 11596 C CA . GLU E 1 293 ? 57.390 -78.549 -18.463 1.00 29.71 272 GLU E CA 1
ATOM 11597 C C . GLU E 1 293 ? 57.080 -78.311 -16.988 1.00 26.87 272 GLU E C 1
ATOM 11598 O O . GLU E 1 293 ? 57.229 -77.203 -16.483 1.00 26.81 272 GLU E O 1
ATOM 11604 N N . ALA E 1 294 ? 56.650 -79.368 -16.307 1.00 27.43 273 ALA E N 1
ATOM 11605 C CA . ALA E 1 294 ? 56.304 -79.287 -14.893 1.00 27.77 273 ALA E CA 1
ATOM 11606 C C . ALA E 1 294 ? 57.516 -78.904 -14.045 1.00 30.60 273 ALA E C 1
ATOM 11607 O O . ALA E 1 294 ? 57.418 -78.039 -13.172 1.00 29.21 273 ALA E O 1
ATOM 11609 N N . ARG E 1 295 ? 58.650 -79.553 -14.296 1.00 28.44 274 ARG E N 1
ATOM 11610 C CA . ARG E 1 295 ? 59.872 -79.266 -13.550 1.00 30.30 274 ARG E CA 1
ATOM 11611 C C . ARG E 1 295 ? 60.376 -77.850 -13.819 1.00 27.63 274 ARG E C 1
ATOM 11612 O O . ARG E 1 295 ? 60.918 -77.200 -12.926 1.00 27.73 274 ARG E O 1
ATOM 11620 N N . GLU E 1 296 ? 60.194 -77.380 -15.050 1.00 19.55 275 GLU E N 1
ATOM 11621 C CA . GLU E 1 296 ? 60.601 -76.029 -15.420 1.00 25.21 275 GLU E CA 1
ATOM 11622 C C . GLU E 1 296 ? 59.723 -74.986 -14.738 1.00 28.58 275 GLU E C 1
ATOM 11623 O O . GLU E 1 296 ? 60.198 -73.920 -14.346 1.00 28.50 275 GLU E O 1
ATOM 11629 N N . ILE E 1 297 ? 58.438 -75.296 -14.600 1.00 24.00 276 ILE E N 1
ATOM 11630 C CA . ILE E 1 297 ? 57.518 -74.413 -13.894 1.00 26.94 276 ILE E CA 1
ATOM 11631 C C . ILE E 1 297 ? 57.868 -74.366 -12.409 1.00 25.07 276 ILE E C 1
ATOM 11632 O O . ILE E 1 297 ? 57.898 -73.293 -11.803 1.00 23.77 276 ILE E O 1
ATOM 11637 N N . LEU E 1 298 ? 58.151 -75.534 -11.836 1.00 20.92 277 LEU E N 1
ATOM 11638 C CA . LEU E 1 298 ? 58.563 -75.633 -10.439 1.00 26.26 277 LEU E CA 1
ATOM 11639 C C . LEU E 1 298 ? 59.828 -74.822 -10.164 1.00 32.56 277 LEU E C 1
ATOM 11640 O O . LEU E 1 298 ? 59.916 -74.112 -9.160 1.00 29.81 277 LEU E O 1
ATOM 11645 N N . ALA E 1 299 ? 60.804 -74.935 -11.059 1.00 25.87 278 ALA E N 1
ATOM 11646 C CA . ALA E 1 299 ? 62.052 -74.192 -10.932 1.00 30.64 278 ALA E CA 1
ATOM 11647 C C . ALA E 1 299 ? 61.803 -72.695 -11.073 1.00 29.27 278 ALA E C 1
ATOM 11648 O O . ALA E 1 299 ? 62.389 -71.888 -10.351 1.00 29.50 278 ALA E O 1
ATOM 11650 N N . ALA E 1 300 ? 60.922 -72.334 -12.002 1.00 25.45 279 ALA E N 1
ATOM 11651 C CA . ALA E 1 300 ? 60.589 -70.934 -12.245 1.00 30.11 279 ALA E CA 1
ATOM 11652 C C . ALA E 1 300 ? 59.940 -70.292 -11.022 1.00 34.20 279 ALA E C 1
ATOM 11653 O O . ALA E 1 300 ? 60.195 -69.127 -10.714 1.00 30.02 279 ALA E O 1
ATOM 11655 N N . MET E 1 301 ? 59.104 -71.058 -10.327 1.00 27.97 280 MET E N 1
ATOM 11656 C CA . MET E 1 301 ? 58.420 -70.558 -9.140 1.00 29.76 280 MET E CA 1
ATOM 11657 C C . MET E 1 301 ? 59.378 -70.404 -7.962 1.00 33.12 280 MET E C 1
ATOM 11658 O O . MET E 1 301 ? 59.258 -69.461 -7.179 1.00 27.16 280 MET E O 1
ATOM 11663 N N . ASP E 1 302 ? 60.324 -71.331 -7.839 1.00 32.09 281 ASP E N 1
ATOM 11664 C CA . ASP E 1 302 ? 61.354 -71.237 -6.808 1.00 34.09 281 ASP E CA 1
ATOM 11665 C C . ASP E 1 302 ? 62.181 -69.970 -6.990 1.00 31.68 281 ASP E C 1
ATOM 11666 O O . ASP E 1 302 ? 62.447 -69.248 -6.030 1.00 28.79 281 ASP E O 1
ATOM 11671 N N . ALA E 1 303 ? 62.578 -69.706 -8.232 1.00 28.39 282 ALA E N 1
ATOM 11672 C CA . ALA E 1 303 ? 63.353 -68.515 -8.557 1.00 29.76 282 ALA E CA 1
ATOM 11673 C C . ALA E 1 303 ? 62.553 -67.247 -8.277 1.00 36.81 282 ALA E C 1
ATOM 11674 O O . ALA E 1 303 ? 63.107 -66.232 -7.853 1.00 37.88 282 ALA E O 1
ATOM 11676 N N . ALA E 1 304 ? 61.247 -67.313 -8.516 1.00 32.90 283 ALA E N 1
ATOM 11677 C CA . ALA E 1 304 ? 60.365 -66.178 -8.278 1.00 32.17 283 ALA E CA 1
ATOM 11678 C C . ALA E 1 304 ? 60.261 -65.874 -6.788 1.00 34.66 283 ALA E C 1
ATOM 11679 O O . ALA E 1 304 ? 60.277 -64.711 -6.380 1.00 27.27 283 ALA E O 1
ATOM 11681 N N . LYS E 1 305 ? 60.159 -66.925 -5.978 1.00 27.96 284 LYS E N 1
ATOM 11682 C CA . LYS E 1 305 ? 60.081 -66.766 -4.530 1.00 33.45 284 LYS E CA 1
ATOM 11683 C C . LYS E 1 305 ? 61.363 -66.163 -3.968 1.00 29.34 284 LYS E C 1
ATOM 11684 O O . LYS E 1 305 ? 61.330 -65.407 -2.998 1.00 32.80 284 LYS E O 1
ATOM 11690 N N . ALA E 1 306 ? 62.491 -66.504 -4.584 1.00 27.57 285 ALA E N 1
ATOM 11691 C CA . ALA E 1 306 ? 63.779 -65.956 -4.179 1.00 31.31 285 ALA E CA 1
ATOM 11692 C C . ALA E 1 306 ? 63.824 -64.452 -4.437 1.00 33.27 285 ALA E C 1
ATOM 11693 O O . ALA E 1 306 ? 64.462 -63.705 -3.694 1.00 34.39 285 ALA E O 1
ATOM 11695 N N . ARG E 1 307 ? 63.133 -64.015 -5.487 1.00 25.89 286 ARG E N 1
ATOM 11696 C CA . ARG E 1 307 ? 63.059 -62.597 -5.824 1.00 30.67 286 ARG E CA 1
ATOM 11697 C C . ARG E 1 307 ? 61.949 -61.900 -5.046 1.00 32.35 286 ARG E C 1
ATOM 11698 O O . ARG E 1 307 ? 61.706 -60.707 -5.228 1.00 35.05 286 ARG E O 1
ATOM 11706 N N . GLY E 1 308 ? 61.274 -62.651 -4.183 1.00 33.45 287 GLY E N 1
ATOM 11707 C CA . GLY E 1 308 ? 60.169 -62.111 -3.414 1.00 27.68 287 GLY E CA 1
ATOM 11708 C C . GLY E 1 308 ? 58.914 -61.968 -4.252 1.00 33.15 287 GLY E C 1
ATOM 11709 O O . GLY E 1 308 ? 58.171 -60.995 -4.115 1.00 30.37 287 GLY E O 1
ATOM 11710 N N . GLU E 1 309 ? 58.680 -62.942 -5.126 1.00 30.69 288 GLU E N 1
ATOM 11711 C CA . GLU E 1 309 ? 57.520 -62.924 -6.011 1.00 29.35 288 GLU E CA 1
ATOM 11712 C C . GLU E 1 309 ? 56.726 -64.219 -5.885 1.00 27.65 288 GLU E C 1
ATOM 11713 O O . GLU E 1 309 ? 57.302 -65.308 -5.848 1.00 17.79 288 GLU E O 1
ATOM 11719 N N . GLY E 1 310 ? 55.404 -64.095 -5.819 1.00 25.19 289 GLY E N 1
ATOM 11720 C CA . GLY E 1 310 ? 54.531 -65.251 -5.735 1.00 21.80 289 GLY E CA 1
ATOM 11721 C C . GLY E 1 310 ? 53.972 -65.628 -7.093 1.00 21.46 289 GLY E C 1
ATOM 11722 O O . GLY E 1 310 ? 53.321 -66.661 -7.246 1.00 19.53 289 GLY E O 1
ATOM 11723 N N . ALA E 1 311 ? 54.231 -64.780 -8.083 1.00 27.33 290 ALA E N 1
ATOM 11724 C CA . ALA E 1 311 ? 53.786 -65.025 -9.449 1.00 22.59 290 ALA E CA 1
ATOM 11725 C C . ALA E 1 311 ? 54.837 -64.550 -10.449 1.00 26.35 290 ALA E C 1
ATOM 11726 O O . ALA E 1 311 ? 55.591 -63.617 -10.172 1.00 25.54 290 ALA E O 1
ATOM 11728 N N . THR E 1 312 ? 54.890 -65.200 -11.608 1.00 23.68 291 THR E N 1
ATOM 11729 C CA . THR E 1 312 ? 55.821 -64.803 -12.660 1.00 23.44 291 THR E CA 1
ATOM 11730 C C . THR E 1 312 ? 55.346 -65.268 -14.034 1.00 26.40 291 THR E C 1
ATOM 11731 O O . THR E 1 312 ? 54.236 -65.786 -14.175 1.00 26.99 291 THR E O 1
ATOM 11735 N N . VAL E 1 313 ? 56.191 -65.078 -15.043 1.00 28.62 292 VAL E N 1
ATOM 11736 C CA . VAL E 1 313 ? 55.832 -65.399 -16.420 1.00 26.85 292 VAL E CA 1
ATOM 11737 C C . VAL E 1 313 ? 56.565 -66.637 -16.928 1.00 28.65 292 VAL E C 1
ATOM 11738 O O . VAL E 1 313 ? 57.781 -66.757 -16.781 1.00 28.80 292 VAL E O 1
ATOM 11742 N N . TYR E 1 314 ? 55.812 -67.557 -17.522 1.00 24.28 293 TYR E N 1
ATOM 11743 C CA . TYR E 1 314 ? 56.387 -68.754 -18.123 1.00 25.08 293 TYR E CA 1
ATOM 11744 C C . TYR E 1 314 ? 55.800 -68.971 -19.512 1.00 32.46 293 TYR E C 1
ATOM 11745 O O . TYR E 1 314 ? 54.609 -69.267 -19.646 1.00 32.78 293 TYR E O 1
ATOM 11754 N N . LYS E 1 315 ? 56.637 -68.814 -20.536 1.00 25.14 294 LYS E N 1
ATOM 11755 C CA . LYS E 1 315 ? 56.216 -68.980 -21.923 1.00 26.81 294 LYS E CA 1
ATOM 11756 C C . LYS E 1 315 ? 55.001 -68.124 -22.278 1.00 29.21 294 LYS E C 1
ATOM 11757 O O . LYS E 1 315 ? 54.085 -68.577 -22.975 1.00 31.67 294 LYS E O 1
ATOM 11763 N N . GLY E 1 316 ? 54.998 -66.888 -21.789 1.00 30.48 295 GLY E N 1
ATOM 11764 C CA . GLY E 1 316 ? 53.915 -65.963 -22.071 1.00 26.83 295 GLY E CA 1
ATOM 11765 C C . GLY E 1 316 ? 52.670 -66.229 -21.246 1.00 27.31 295 GLY E C 1
ATOM 11766 O O . GLY E 1 316 ? 51.629 -65.617 -21.474 1.00 22.41 295 GLY E O 1
ATOM 11767 N N . ARG E 1 317 ? 52.775 -67.144 -20.288 1.00 24.18 296 ARG E N 1
ATOM 11768 C CA . ARG E 1 317 ? 51.646 -67.486 -19.430 1.00 28.60 296 ARG E CA 1
ATOM 11769 C C . ARG E 1 317 ? 51.893 -67.034 -18.002 1.00 28.96 296 ARG E C 1
ATOM 11770 O O . ARG E 1 317 ? 53.037 -66.865 -17.583 1.00 25.58 296 ARG E O 1
ATOM 11778 N N . LEU E 1 318 ? 50.812 -66.858 -17.252 1.00 22.24 297 LEU E N 1
ATOM 11779 C CA . LEU E 1 318 ? 50.914 -66.629 -15.821 1.00 24.26 297 LEU E CA 1
ATOM 11780 C C . LEU E 1 318 ? 51.190 -67.948 -15.108 1.00 27.22 297 LEU E C 1
ATOM 11781 O O . LEU E 1 318 ? 50.585 -68.972 -15.427 1.00 22.18 297 LEU E O 1
ATOM 11786 N N . VAL E 1 319 ? 52.120 -67.925 -14.161 1.00 18.79 298 VAL E N 1
ATOM 11787 C CA . VAL E 1 319 ? 52.265 -69.022 -13.213 1.00 20.30 298 VAL E CA 1
ATOM 11788 C C . VAL E 1 319 ? 52.352 -68.445 -11.803 1.00 26.01 298 VAL E C 1
ATOM 11789 O O . VAL E 1 319 ? 52.983 -67.411 -11.585 1.00 19.65 298 VAL E O 1
ATOM 11793 N N . ASP E 1 320 ? 51.688 -69.095 -10.854 1.00 17.95 299 ASP E N 1
ATOM 11794 C CA . ASP E 1 320 ? 51.748 -68.664 -9.462 1.00 22.32 299 ASP E CA 1
ATOM 11795 C C . ASP E 1 320 ? 51.828 -69.858 -8.517 1.00 23.08 299 ASP E C 1
ATOM 11796 O O . ASP E 1 320 ? 52.199 -70.958 -8.927 1.00 21.78 299 ASP E O 1
ATOM 11801 N N . ILE E 1 321 ? 51.488 -69.637 -7.252 1.00 19.96 300 ILE E N 1
ATOM 11802 C CA . ILE E 1 321 ? 51.598 -70.688 -6.243 1.00 18.70 300 ILE E CA 1
ATOM 11803 C C . ILE E 1 321 ? 50.689 -71.879 -6.570 1.00 16.66 300 ILE E C 1
ATOM 11804 O O . ILE E 1 321 ? 51.020 -73.026 -6.268 1.00 14.04 300 ILE E O 1
ATOM 11809 N N . ALA E 1 322 ? 49.565 -71.606 -7.228 1.00 16.50 301 ALA E N 1
ATOM 11810 C CA . ALA E 1 322 ? 48.682 -72.673 -7.699 1.00 25.64 301 ALA E CA 1
ATOM 11811 C C . ALA E 1 322 ? 49.365 -73.544 -8.754 1.00 24.78 301 ALA E C 1
ATOM 11812 O O . ALA E 1 322 ? 49.130 -74.753 -8.819 1.00 19.67 301 ALA E O 1
ATOM 11814 N N . SER E 1 323 ? 50.212 -72.923 -9.573 1.00 21.87 302 SER E N 1
ATOM 11815 C CA . SER E 1 323 ? 50.917 -73.629 -10.641 1.00 22.51 302 SER E CA 1
ATOM 11816 C C . SER E 1 323 ? 51.853 -74.690 -10.078 1.00 19.48 302 SER E C 1
ATOM 11817 O O . SER E 1 323 ? 52.102 -75.713 -10.716 1.00 17.60 302 SER E O 1
ATOM 11820 N N . ILE E 1 324 ? 52.368 -74.436 -8.879 1.00 18.08 303 ILE E N 1
ATOM 11821 C CA . ILE E 1 324 ? 53.223 -75.395 -8.190 1.00 20.45 303 ILE E CA 1
ATOM 11822 C C . ILE E 1 324 ? 52.469 -76.697 -7.933 1.00 21.07 303 ILE E C 1
ATOM 11823 O O . ILE E 1 324 ? 52.980 -77.786 -8.200 1.00 19.23 303 ILE E O 1
ATOM 11828 N N . LYS E 1 325 ? 51.247 -76.573 -7.423 1.00 20.43 304 LYS E N 1
ATOM 11829 C CA . LYS E 1 325 ? 50.410 -77.732 -7.133 1.00 24.06 304 LYS E CA 1
ATOM 11830 C C . LYS E 1 325 ? 50.073 -78.513 -8.402 1.00 23.24 304 LYS E C 1
ATOM 11831 O O . LYS E 1 325 ? 50.049 -79.744 -8.394 1.00 23.83 304 LYS E O 1
ATOM 11837 N N . GLN E 1 326 ? 49.814 -77.792 -9.490 1.00 15.67 305 GLN E N 1
ATOM 11838 C CA . GLN E 1 326 ? 49.500 -78.428 -10.766 1.00 18.14 305 GLN E CA 1
ATOM 11839 C C . GLN E 1 326 ? 50.696 -79.206 -11.299 1.00 27.24 305 GLN E C 1
ATOM 11840 O O . GLN E 1 326 ? 50.553 -80.336 -11.771 1.00 20.88 305 GLN E O 1
ATOM 11846 N N . ALA E 1 327 ? 51.872 -78.590 -11.226 1.00 18.23 306 ALA E N 1
ATOM 11847 C CA . ALA E 1 327 ? 53.098 -79.231 -11.683 1.00 18.77 306 ALA E CA 1
ATOM 11848 C C . ALA E 1 327 ? 53.366 -80.494 -10.874 1.00 23.14 306 ALA E C 1
ATOM 11849 O O . ALA E 1 327 ? 53.810 -81.508 -11.413 1.00 19.26 306 ALA E O 1
ATOM 11851 N N . GLU E 1 328 ? 53.076 -80.431 -9.579 1.00 21.14 307 GLU E N 1
ATOM 11852 C CA . GLU E 1 328 ? 53.292 -81.568 -8.692 1.00 24.19 307 GLU E CA 1
ATOM 11853 C C . GLU E 1 328 ? 52.351 -82.732 -9.000 1.00 26.78 307 GLU E C 1
ATOM 11854 O O . GLU E 1 328 ? 52.695 -83.890 -8.765 1.00 23.19 307 GLU E O 1
ATOM 11860 N N . VAL E 1 329 ? 51.169 -82.422 -9.526 1.00 24.17 308 VAL E N 1
ATOM 11861 C CA . VAL E 1 329 ? 50.238 -83.458 -9.968 1.00 26.36 308 VAL E CA 1
ATOM 11862 C C . VAL E 1 329 ? 50.873 -84.284 -11.083 1.00 26.12 308 VAL E C 1
ATOM 11863 O O . VAL E 1 329 ? 50.806 -85.514 -11.077 1.00 22.81 308 VAL E O 1
ATOM 11867 N N . ILE E 1 330 ? 51.503 -83.593 -12.029 1.00 22.93 309 ILE E N 1
ATOM 11868 C CA . ILE E 1 330 ? 52.194 -84.240 -13.140 1.00 27.96 309 ILE E CA 1
ATOM 11869 C C . ILE E 1 330 ? 53.344 -85.114 -12.648 1.00 27.34 309 ILE E C 1
ATOM 11870 O O . ILE E 1 330 ? 53.429 -86.296 -12.983 1.00 29.27 309 ILE E O 1
ATOM 11875 N N . VAL E 1 331 ? 54.227 -84.519 -11.853 1.00 27.95 310 VAL E N 1
ATOM 11876 C CA . VAL E 1 331 ? 55.426 -85.201 -11.377 1.00 30.53 310 VAL E CA 1
ATOM 11877 C C . VAL E 1 331 ? 55.097 -86.418 -10.511 1.00 28.21 310 VAL E C 1
ATOM 11878 O O . VAL E 1 331 ? 55.728 -87.468 -10.642 1.00 29.38 310 VAL 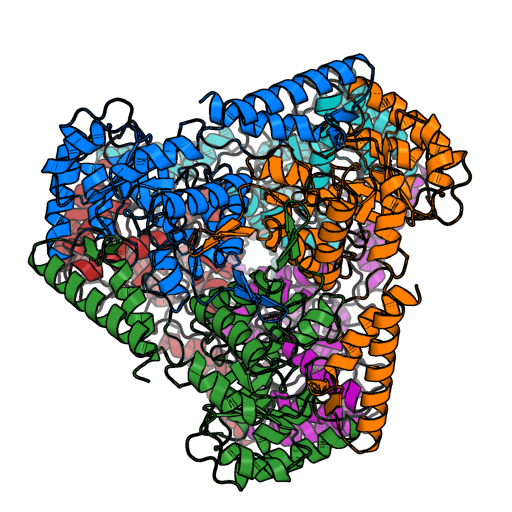E O 1
ATOM 11882 N N . ARG E 1 332 ? 54.101 -86.276 -9.641 1.00 29.99 311 ARG E N 1
ATOM 11883 C CA . ARG E 1 332 ? 53.704 -87.355 -8.738 1.00 36.44 311 ARG E CA 1
ATOM 11884 C C . ARG E 1 332 ? 53.318 -88.628 -9.490 1.00 39.77 311 ARG E C 1
ATOM 11885 O O . ARG E 1 332 ? 53.725 -89.730 -9.117 1.00 42.12 311 ARG E O 1
ATOM 11893 N N . GLN E 1 333 ? 52.540 -88.470 -10.555 1.00 33.33 312 GLN E N 1
ATOM 11894 C CA . GLN E 1 333 ? 52.105 -89.610 -11.354 1.00 39.75 312 GLN E CA 1
ATOM 11895 C C . GLN E 1 333 ? 53.235 -90.198 -12.190 1.00 44.24 312 GLN E C 1
ATOM 11896 O O . GLN E 1 333 ? 53.156 -91.339 -12.637 1.00 36.99 312 GLN E O 1
ATOM 11902 N N . ALA E 1 334 ? 54.282 -89.406 -12.400 1.00 37.28 313 ALA E N 1
ATOM 11903 C CA . ALA E 1 334 ? 55.455 -89.860 -13.139 1.00 40.54 313 ALA E CA 1
ATOM 11904 C C . ALA E 1 334 ? 56.405 -90.656 -12.243 1.00 41.22 313 ALA E C 1
ATOM 11905 O O . ALA E 1 334 ? 57.020 -91.627 -12.683 1.00 45.12 313 ALA E O 1
ATOM 11907 N N . GLU E 1 335 ? 56.525 -90.234 -10.987 1.00 35.40 314 GLU E N 1
ATOM 11908 C CA . GLU E 1 335 ? 57.435 -90.871 -10.039 1.00 42.93 314 GLU E CA 1
ATOM 11909 C C . GLU E 1 335 ? 56.760 -92.010 -9.283 1.00 48.23 314 GLU E C 1
ATOM 11910 O O . GLU E 1 335 ? 57.180 -92.371 -8.184 1.00 57.19 314 GLU E O 1
ATOM 11916 N N . MET E 1 336 ? 55.721 -92.579 -9.882 1.00 49.51 315 MET E N 1
ATOM 11917 C CA . MET E 1 336 ? 54.925 -93.606 -9.220 1.00 38.13 315 MET E CA 1
ATOM 11918 C C . MET E 1 336 ? 55.373 -95.012 -9.611 1.00 41.94 315 MET E C 1
ATOM 11919 O O . MET E 1 336 ? 56.239 -95.183 -10.471 1.00 44.48 315 MET E O 1
ATOM 11924 N N . PHE F 1 24 ? 7.249 -67.955 -2.678 1.00 12.63 3 PHE F N 1
ATOM 11925 C CA . PHE F 1 24 ? 6.573 -68.242 -3.940 1.00 27.65 3 PHE F CA 1
ATOM 11926 C C . PHE F 1 24 ? 6.749 -67.099 -4.926 1.00 32.79 3 PHE F C 1
ATOM 11927 O O . PHE F 1 24 ? 5.778 -66.561 -5.462 1.00 26.86 3 PHE F O 1
ATOM 11935 N N . ARG F 1 25 ? 8.004 -66.730 -5.150 1.00 31.40 4 ARG F N 1
ATOM 11936 C CA . ARG F 1 25 ? 8.344 -65.691 -6.108 1.00 35.78 4 ARG F CA 1
ATOM 11937 C C . ARG F 1 25 ? 9.453 -66.187 -7.021 1.00 36.46 4 ARG F C 1
ATOM 11938 O O . ARG F 1 25 ? 9.875 -67.341 -6.929 1.00 27.13 4 ARG F O 1
ATOM 11946 N N . LEU F 1 26 ? 9.923 -65.312 -7.903 1.00 36.84 5 LEU F N 1
ATOM 11947 C CA . LEU F 1 26 ? 11.047 -65.637 -8.768 1.00 40.93 5 LEU F CA 1
ATOM 11948 C C . LEU F 1 26 ? 12.293 -65.823 -7.908 1.00 34.36 5 LEU F C 1
ATOM 11949 O O . LEU F 1 26 ? 12.303 -65.445 -6.734 1.00 30.23 5 LEU F O 1
ATOM 11954 N N . GLN F 1 27 ? 13.336 -66.414 -8.484 1.00 26.80 6 GLN F N 1
ATOM 11955 C CA . GLN F 1 27 ? 14.601 -66.568 -7.776 1.00 18.06 6 GLN F CA 1
ATOM 11956 C C . GLN F 1 27 ? 15.092 -65.199 -7.313 1.00 13.05 6 GLN F C 1
ATOM 11957 O O . GLN F 1 27 ? 14.838 -64.192 -7.975 1.00 17.60 6 GLN F O 1
ATOM 11963 N N . PRO F 1 28 ? 15.771 -65.150 -6.158 1.00 19.47 7 PRO F N 1
ATOM 11964 C CA . PRO F 1 28 ? 16.225 -63.862 -5.627 1.00 16.27 7 PRO F CA 1
ATOM 11965 C C . PRO F 1 28 ? 17.188 -63.164 -6.577 1.00 21.61 7 PRO F C 1
ATOM 11966 O O . PRO F 1 28 ? 18.071 -63.806 -7.150 1.00 17.92 7 PRO F O 1
ATOM 11970 N N . ALA F 1 29 ? 17.005 -61.860 -6.748 1.00 18.61 8 ALA F N 1
ATOM 11971 C CA . ALA F 1 29 ? 17.873 -61.078 -7.612 1.00 18.02 8 ALA F CA 1
ATOM 11972 C C . ALA F 1 29 ? 19.268 -60.982 -7.008 1.00 13.91 8 ALA F C 1
ATOM 11973 O O . ALA F 1 29 ? 19.416 -60.779 -5.804 1.00 19.02 8 ALA F O 1
ATOM 11975 N N . PRO F 1 30 ? 20.299 -61.139 -7.848 1.00 14.45 9 PRO F N 1
ATOM 11976 C CA . PRO F 1 30 ? 21.687 -60.967 -7.414 1.00 10.82 9 PRO F CA 1
ATOM 11977 C C . PRO F 1 30 ? 21.993 -59.476 -7.275 1.00 11.74 9 PRO F C 1
ATOM 11978 O O . PRO F 1 30 ? 21.158 -58.663 -7.671 1.00 12.87 9 PRO F O 1
ATOM 11982 N N . PRO F 1 31 ? 23.154 -59.120 -6.697 1.00 12.53 10 PRO F N 1
ATOM 11983 C CA . PRO F 1 31 ? 23.541 -57.706 -6.634 1.00 13.73 10 PRO F CA 1
ATOM 11984 C C . PRO F 1 31 ? 23.521 -57.085 -8.026 1.00 13.11 10 PRO F C 1
ATOM 11985 O O . PRO F 1 31 ? 23.937 -57.734 -8.983 1.00 12.12 10 PRO F O 1
ATOM 11989 N N . ALA F 1 32 ? 23.034 -55.852 -8.134 1.00 14.11 11 ALA F N 1
ATOM 11990 C CA . ALA F 1 32 ? 22.864 -55.204 -9.432 1.00 18.30 11 ALA F CA 1
ATOM 11991 C C . ALA F 1 32 ? 24.145 -54.544 -9.948 1.00 21.04 11 ALA F C 1
ATOM 11992 O O . ALA F 1 32 ? 24.209 -54.119 -11.103 1.00 24.38 11 ALA F O 1
ATOM 11994 N N . ARG F 1 33 ? 25.160 -54.460 -9.094 1.00 15.04 12 ARG F N 1
ATOM 11995 C CA . ARG F 1 33 ? 26.414 -53.805 -9.456 1.00 17.16 12 ARG F CA 1
ATOM 11996 C C . ARG F 1 33 ? 27.122 -54.530 -10.601 1.00 17.24 12 ARG F C 1
ATOM 11997 O O . ARG F 1 33 ? 26.981 -55.744 -10.750 1.00 15.75 12 ARG F O 1
ATOM 12005 N N . PRO F 1 34 ? 27.881 -53.782 -11.419 1.00 19.08 13 PRO F N 1
ATOM 12006 C CA . PRO F 1 34 ? 28.636 -54.378 -12.526 1.00 14.07 13 PRO F CA 1
ATOM 12007 C C . PRO F 1 34 ? 29.749 -55.286 -12.012 1.00 13.09 13 PRO F C 1
ATOM 12008 O O . PRO F 1 34 ? 30.358 -54.999 -10.983 1.00 12.58 13 PRO F O 1
ATOM 12012 N N . ASN F 1 35 ? 30.005 -56.374 -12.728 1.00 11.52 14 ASN F N 1
ATOM 12013 C CA . ASN F 1 35 ? 31.024 -57.331 -12.328 1.00 8.44 14 ASN F CA 1
ATOM 12014 C C . ASN F 1 35 ? 31.573 -58.038 -13.562 1.00 8.43 14 ASN F C 1
ATOM 12015 O O . ASN F 1 35 ? 31.733 -59.260 -13.575 1.00 5.86 14 ASN F O 1
ATOM 12020 N N . ARG F 1 36 ? 31.852 -57.254 -14.600 1.00 8.22 15 ARG F N 1
ATOM 12021 C CA . ARG F 1 36 ? 32.302 -57.786 -15.885 1.00 8.63 15 ARG F CA 1
ATOM 12022 C C . ARG F 1 36 ? 33.747 -58.254 -15.833 1.00 8.80 15 ARG F C 1
ATOM 12023 O O . ARG F 1 36 ? 34.121 -59.222 -16.496 1.00 9.63 15 ARG F O 1
ATOM 12031 N N . CYS F 1 37 ? 34.564 -57.551 -15.056 1.00 11.86 16 CYS F N 1
ATOM 12032 C CA . CYS F 1 37 ? 35.976 -57.889 -14.942 1.00 7.48 16 CYS F CA 1
ATOM 12033 C C . CYS F 1 37 ? 36.503 -57.631 -13.540 1.00 10.72 16 CYS F C 1
ATOM 12034 O O . CYS F 1 37 ? 36.285 -56.563 -12.970 1.00 10.49 16 CYS F O 1
ATOM 12037 N N . GLN F 1 38 ? 37.195 -58.620 -12.987 1.00 7.63 17 GLN F N 1
ATOM 12038 C CA . GLN F 1 38 ? 37.863 -58.455 -11.707 1.00 8.11 17 GLN F CA 1
ATOM 12039 C C . GLN F 1 38 ? 39.366 -58.462 -11.955 1.00 6.95 17 GLN F C 1
ATOM 12040 O O . GLN F 1 38 ? 39.938 -59.486 -12.326 1.00 5.64 17 GLN F O 1
ATOM 12046 N N . LEU F 1 39 ? 39.999 -57.306 -11.780 1.00 7.35 18 LEU F N 1
ATOM 12047 C CA . LEU F 1 39 ? 41.431 -57.181 -12.025 1.00 5.73 18 LEU F CA 1
ATOM 12048 C C . LEU F 1 39 ? 42.228 -57.497 -10.768 1.00 7.27 18 LEU F C 1
ATOM 12049 O O . LEU F 1 39 ? 42.065 -56.841 -9.738 1.00 5.63 18 LEU F O 1
ATOM 12054 N N . PHE F 1 40 ? 43.090 -58.504 -10.867 1.00 5.19 19 PHE F N 1
ATOM 12055 C CA . PHE F 1 40 ? 43.902 -58.941 -9.740 1.00 6.52 19 PHE F CA 1
ATOM 12056 C C . PHE F 1 40 ? 45.296 -58.333 -9.784 1.00 11.48 19 PHE F C 1
ATOM 12057 O O . PHE F 1 40 ? 45.847 -58.092 -10.858 1.00 9.28 19 PHE F O 1
ATOM 12065 N N . GLY F 1 41 ? 45.857 -58.094 -8.606 1.00 9.24 20 GLY F N 1
ATOM 12066 C CA . GLY F 1 41 ? 47.225 -57.628 -8.482 1.00 13.03 20 GLY F CA 1
ATOM 12067 C C . GLY F 1 41 ? 47.777 -58.050 -7.137 1.00 9.53 20 GLY F C 1
ATOM 12068 O O . GLY F 1 41 ? 47.057 -58.036 -6.140 1.00 10.31 20 GLY F O 1
ATOM 12069 N N . PRO F 1 42 ? 49.057 -58.440 -7.098 1.00 9.92 21 PRO F N 1
ATOM 12070 C CA . PRO F 1 42 ? 49.654 -58.885 -5.835 1.00 9.17 21 PRO F CA 1
ATOM 12071 C C . PRO F 1 42 ? 49.860 -57.730 -4.861 1.00 10.61 21 PRO F C 1
ATOM 12072 O O . PRO F 1 42 ? 50.348 -56.668 -5.250 1.00 8.76 21 PRO F O 1
ATOM 12076 N N . GLY F 1 43 ? 49.488 -57.942 -3.603 1.00 9.72 22 GLY F N 1
ATOM 12077 C CA . GLY F 1 43 ? 49.638 -56.925 -2.578 1.00 10.87 22 GLY F CA 1
ATOM 12078 C C . GLY F 1 43 ? 51.091 -56.571 -2.321 1.00 9.92 22 GLY F C 1
ATOM 12079 O O . GLY F 1 43 ? 51.391 -55.545 -1.713 1.00 9.60 22 GLY F O 1
ATOM 12080 N N . SER F 1 44 ? 51.994 -57.423 -2.793 1.00 9.15 23 SER F N 1
ATOM 12081 C CA . SER F 1 44 ? 53.425 -57.187 -2.646 1.00 12.20 23 SER F CA 1
ATOM 12082 C C . SER F 1 44 ? 53.985 -56.244 -3.714 1.00 14.38 23 SER F C 1
ATOM 12083 O O . SER F 1 44 ? 55.182 -55.964 -3.733 1.00 17.98 23 SER F O 1
ATOM 12086 N N . ARG F 1 45 ? 53.122 -55.756 -4.602 1.00 11.08 24 ARG F N 1
ATOM 12087 C CA . ARG F 1 45 ? 53.537 -54.767 -5.596 1.00 15.62 24 ARG F CA 1
ATOM 12088 C C . ARG F 1 45 ? 52.654 -53.525 -5.557 1.00 13.27 24 ARG F C 1
ATOM 12089 O O . ARG F 1 45 ? 51.864 -53.298 -6.473 1.00 11.27 24 ARG F O 1
ATOM 12097 N N . PRO F 1 46 ? 52.794 -52.706 -4.502 1.00 10.47 25 PRO F N 1
ATOM 12098 C CA . PRO F 1 46 ? 51.932 -51.528 -4.341 1.00 11.37 25 PRO F CA 1
ATOM 12099 C C . PRO F 1 46 ? 52.134 -50.464 -5.423 1.00 10.61 25 PRO F C 1
ATOM 12100 O O . PRO F 1 46 ? 51.293 -49.577 -5.567 1.00 10.73 25 PRO F O 1
ATOM 12104 N N . ALA F 1 47 ? 53.228 -50.551 -6.174 1.00 11.09 26 ALA F N 1
ATOM 12105 C CA . ALA F 1 47 ? 53.483 -49.594 -7.249 1.00 14.79 26 ALA F CA 1
ATOM 12106 C C . ALA F 1 47 ? 52.467 -49.743 -8.380 1.00 14.63 26 ALA F C 1
ATOM 12107 O O . ALA F 1 47 ? 52.285 -48.833 -9.188 1.00 15.08 26 ALA F O 1
ATOM 12109 N N . LEU F 1 48 ? 51.802 -50.892 -8.428 1.00 13.43 27 LEU F N 1
ATOM 12110 C CA . LEU F 1 48 ? 50.830 -51.167 -9.482 1.00 15.86 27 LEU F CA 1
ATOM 12111 C C . LEU F 1 48 ? 49.417 -50.731 -9.107 1.00 11.90 27 LEU F C 1
ATOM 12112 O O . LEU F 1 48 ? 48.532 -50.703 -9.958 1.00 15.47 27 LEU F O 1
ATOM 12117 N N . PHE F 1 49 ? 49.210 -50.392 -7.838 1.00 11.01 28 PHE F N 1
ATOM 12118 C CA . PHE F 1 49 ? 47.865 -50.115 -7.333 1.00 12.83 28 PHE F CA 1
ATOM 12119 C C . PHE F 1 49 ? 47.168 -48.966 -8.065 1.00 11.15 28 PHE F C 1
ATOM 12120 O O . PHE F 1 49 ? 45.979 -49.053 -8.374 1.00 9.68 28 PHE F O 1
ATOM 12128 N N . GLU F 1 50 ? 47.904 -47.894 -8.345 1.00 12.83 29 GLU F N 1
ATOM 12129 C CA . GLU F 1 50 ? 47.330 -46.756 -9.062 1.00 13.68 29 GLU F CA 1
ATOM 12130 C C . GLU F 1 50 ? 46.885 -47.127 -10.475 1.00 10.48 29 GLU F C 1
ATOM 12131 O O . GLU F 1 50 ? 45.828 -46.688 -10.929 1.00 16.07 29 GLU F O 1
ATOM 12137 N N . LYS F 1 51 ? 47.695 -47.924 -11.166 1.00 11.65 30 LYS F N 1
ATOM 12138 C CA . LYS F 1 51 ? 47.344 -48.399 -12.503 1.00 14.49 30 LYS F CA 1
ATOM 12139 C C . LYS F 1 51 ? 46.046 -49.197 -12.466 1.00 16.40 30 LYS F C 1
ATOM 12140 O O . LYS F 1 51 ? 45.200 -49.064 -13.350 1.00 14.76 30 LYS F O 1
ATOM 12146 N N . MET F 1 52 ? 45.896 -50.024 -11.436 1.00 12.42 31 MET F N 1
ATOM 12147 C CA . MET F 1 52 ? 44.691 -50.830 -11.270 1.00 13.63 31 MET F CA 1
ATOM 12148 C C . MET F 1 52 ? 43.468 -49.942 -11.049 1.00 13.00 31 MET F C 1
ATOM 12149 O O . MET F 1 52 ? 42.421 -50.145 -11.668 1.00 11.65 31 MET F O 1
ATOM 12154 N N . ALA F 1 53 ? 43.610 -48.955 -10.170 1.00 9.82 32 ALA F N 1
ATOM 12155 C CA . ALA F 1 53 ? 42.522 -48.029 -9.869 1.00 13.29 32 ALA F CA 1
ATOM 12156 C C . ALA F 1 53 ? 42.083 -47.239 -11.101 1.00 14.68 32 ALA F C 1
ATOM 12157 O O . ALA F 1 53 ? 40.929 -46.824 -11.203 1.00 11.15 32 ALA F O 1
ATOM 12159 N N . ALA F 1 54 ? 43.009 -47.040 -12.035 1.00 13.72 33 ALA F N 1
ATOM 12160 C CA . ALA F 1 54 ? 42.726 -46.260 -13.236 1.00 18.14 33 ALA F CA 1
ATOM 12161 C C . ALA F 1 54 ? 42.252 -47.134 -14.394 1.00 19.65 33 ALA F C 1
ATOM 12162 O O . ALA F 1 54 ? 41.910 -46.624 -15.461 1.00 16.83 33 ALA F O 1
ATOM 12164 N N . SER F 1 55 ? 42.226 -48.446 -14.181 1.00 13.25 34 SER F N 1
ATOM 12165 C CA . SER F 1 55 ? 41.832 -49.382 -15.230 1.00 14.82 34 SER F CA 1
ATOM 12166 C C . SER F 1 55 ? 40.332 -49.319 -15.516 1.00 13.24 34 SER F C 1
ATOM 12167 O O . SER F 1 55 ? 39.591 -48.583 -14.863 1.00 10.18 34 SER F O 1
ATOM 12170 N N . ALA F 1 56 ? 39.890 -50.103 -16.494 1.00 11.68 35 ALA F N 1
ATOM 12171 C CA . ALA F 1 56 ? 38.480 -50.146 -16.860 1.00 13.40 35 ALA F CA 1
ATOM 12172 C C . ALA F 1 56 ? 37.748 -51.297 -16.170 1.00 12.65 35 ALA F C 1
ATOM 12173 O O . ALA F 1 56 ? 36.627 -51.640 -16.546 1.00 11.45 35 ALA F O 1
ATOM 12175 N N . ALA F 1 57 ? 38.381 -51.887 -15.158 1.00 10.79 36 ALA F N 1
ATOM 12176 C CA . ALA F 1 57 ? 37.801 -53.032 -14.455 1.00 10.87 36 ALA F CA 1
ATOM 12177 C C . ALA F 1 57 ? 36.727 -52.613 -13.453 1.00 13.77 36 ALA F C 1
ATOM 12178 O O . ALA F 1 57 ? 36.872 -51.604 -12.765 1.00 14.85 36 ALA F O 1
ATOM 12180 N N . ASP F 1 58 ? 35.653 -53.395 -13.371 1.00 13.08 37 ASP F N 1
ATOM 12181 C CA . ASP F 1 58 ? 34.559 -53.106 -12.444 1.00 10.50 37 ASP F CA 1
ATOM 12182 C C . ASP F 1 58 ? 34.950 -53.385 -10.998 1.00 12.19 37 ASP F C 1
ATOM 12183 O O . ASP F 1 58 ? 34.529 -52.677 -10.083 1.00 10.50 37 ASP F O 1
ATOM 12188 N N . VAL F 1 59 ? 35.746 -54.431 -10.801 1.00 8.39 38 VAL F N 1
ATOM 12189 C CA . VAL F 1 59 ? 36.144 -54.858 -9.466 1.00 6.89 38 VAL F CA 1
ATOM 12190 C C . VAL F 1 59 ? 37.660 -54.965 -9.377 1.00 7.63 38 VAL F C 1
ATOM 12191 O O . VAL F 1 59 ? 38.313 -55.430 -10.310 1.00 9.65 38 VAL F O 1
ATOM 12195 N N . ILE F 1 60 ? 38.217 -54.520 -8.256 1.00 8.96 39 ILE F N 1
ATOM 12196 C CA . ILE F 1 60 ? 39.638 -54.680 -7.997 1.00 7.06 39 ILE F CA 1
ATOM 12197 C C . ILE F 1 60 ? 39.844 -55.727 -6.908 1.00 9.53 39 ILE F C 1
ATOM 12198 O O . ILE F 1 60 ? 39.194 -55.683 -5.863 1.00 8.67 39 ILE F O 1
ATOM 12203 N N . ASN F 1 61 ? 40.735 -56.679 -7.164 1.00 4.56 40 ASN F N 1
ATOM 12204 C CA . ASN F 1 61 ? 41.117 -57.654 -6.152 1.00 6.56 40 ASN F CA 1
ATOM 12205 C C . ASN F 1 61 ? 42.589 -57.524 -5.775 1.00 7.50 40 ASN F C 1
ATOM 12206 O O . ASN F 1 61 ? 43.474 -57.918 -6.532 1.00 5.24 40 ASN F O 1
ATOM 12211 N N . LEU F 1 62 ? 42.847 -56.960 -4.603 1.00 9.16 41 LEU F N 1
ATOM 12212 C CA . LEU F 1 62 ? 44.204 -56.900 -4.086 1.00 9.42 41 LEU F CA 1
ATOM 12213 C C . LEU F 1 62 ? 44.500 -58.221 -3.389 1.00 7.13 41 LEU F C 1
ATOM 12214 O O . LEU F 1 62 ? 43.757 -58.642 -2.505 1.00 6.24 41 LEU F O 1
ATOM 12219 N N . ASP F 1 63 ? 45.586 -58.874 -3.789 1.00 7.33 42 ASP F N 1
ATOM 12220 C CA . ASP F 1 63 ? 45.821 -60.262 -3.401 1.00 6.74 42 ASP F CA 1
ATOM 12221 C C . ASP F 1 63 ? 46.819 -60.439 -2.260 1.00 9.24 42 ASP F C 1
ATOM 12222 O O . ASP F 1 63 ? 47.893 -59.837 -2.257 1.00 7.60 42 ASP F O 1
ATOM 12227 N N . LEU F 1 64 ? 46.452 -61.284 -1.302 1.00 8.46 43 LEU F N 1
ATOM 12228 C CA . LEU F 1 64 ? 47.341 -61.665 -0.210 1.00 6.03 43 LEU F CA 1
ATOM 12229 C C . LEU F 1 64 ? 47.700 -63.142 -0.311 1.00 7.08 43 LEU F C 1
ATOM 12230 O O . LEU F 1 64 ? 48.538 -63.640 0.443 1.00 5.85 43 LEU F O 1
ATOM 12235 N N . GLU F 1 65 ? 47.061 -63.841 -1.243 1.00 5.32 44 GLU F N 1
ATOM 12236 C CA . GLU F 1 65 ? 47.215 -65.289 -1.339 1.00 6.01 44 GLU F CA 1
ATOM 12237 C C . GLU F 1 65 ? 48.240 -65.719 -2.396 1.00 6.87 44 GLU F C 1
ATOM 12238 O O . GLU F 1 65 ? 49.414 -65.357 -2.314 1.00 8.47 44 GLU F O 1
ATOM 12244 N N . ASP F 1 66 ? 47.784 -66.473 -3.394 1.00 6.45 45 ASP F N 1
ATOM 12245 C CA . ASP F 1 66 ? 48.681 -67.229 -4.272 1.00 10.27 45 ASP F CA 1
ATOM 12246 C C . ASP F 1 66 ? 49.570 -66.437 -5.238 1.00 11.44 45 ASP F C 1
ATOM 12247 O O . ASP F 1 66 ? 50.382 -67.030 -5.944 1.00 16.80 45 ASP F O 1
ATOM 12252 N N . SER F 1 67 ? 49.430 -65.117 -5.282 1.00 8.53 46 SER F N 1
ATOM 12253 C CA . SER F 1 67 ? 50.359 -64.320 -6.081 1.00 11.06 46 SER F CA 1
ATOM 12254 C C . SER F 1 67 ? 51.429 -63.688 -5.198 1.00 11.68 46 SER F C 1
ATOM 12255 O O . SER F 1 67 ? 52.276 -62.936 -5.676 1.00 14.62 46 SER F O 1
ATOM 12258 N N . VAL F 1 68 ? 51.389 -64.003 -3.907 1.00 8.83 47 VAL F N 1
ATOM 12259 C CA . VAL F 1 68 ? 52.338 -63.440 -2.951 1.00 8.78 47 VAL F CA 1
ATOM 12260 C C . VAL F 1 68 ? 53.077 -64.537 -2.191 1.00 11.91 47 VAL F C 1
ATOM 12261 O O . VAL F 1 68 ? 52.455 -65.381 -1.551 1.00 9.36 47 VAL F O 1
ATOM 12265 N N . ALA F 1 69 ? 54.404 -64.516 -2.266 1.00 12.00 48 ALA F N 1
ATOM 12266 C CA . ALA F 1 69 ? 55.236 -65.487 -1.561 1.00 9.87 48 ALA F CA 1
ATOM 12267 C C . ALA F 1 69 ? 55.025 -65.397 -0.049 1.00 12.46 48 ALA F C 1
ATOM 12268 O O . ALA F 1 69 ? 54.795 -64.309 0.476 1.00 9.55 48 ALA F O 1
ATOM 12270 N N . PRO F 1 70 ? 55.102 -66.546 0.651 1.00 11.35 49 PRO F N 1
ATOM 12271 C CA . PRO F 1 70 ? 54.847 -66.639 2.096 1.00 12.49 49 PRO F CA 1
ATOM 12272 C C . PRO F 1 70 ? 55.585 -65.589 2.925 1.00 13.08 49 PRO F C 1
ATOM 12273 O O . PRO F 1 70 ? 54.977 -64.952 3.787 1.00 11.24 49 PRO F O 1
ATOM 12277 N N . ASP F 1 71 ? 56.874 -65.402 2.661 1.00 13.72 50 ASP F N 1
ATOM 12278 C CA . ASP F 1 71 ? 57.668 -64.440 3.420 1.00 11.70 50 ASP F CA 1
ATOM 12279 C C . ASP F 1 71 ? 57.273 -62.983 3.165 1.00 12.79 50 ASP F C 1
ATOM 12280 O O . ASP F 1 71 ? 57.668 -62.094 3.917 1.00 12.16 50 ASP F O 1
ATOM 12285 N N . ASP F 1 72 ? 56.497 -62.741 2.112 1.00 13.13 51 ASP F N 1
ATOM 12286 C CA . ASP F 1 72 ? 56.100 -61.379 1.759 1.00 10.22 51 ASP F CA 1
ATOM 12287 C C . ASP F 1 72 ? 54.663 -61.057 2.155 1.00 8.16 51 ASP F C 1
ATOM 12288 O O . ASP F 1 72 ? 54.179 -59.951 1.909 1.00 8.06 51 ASP F O 1
ATOM 12293 N N . LYS F 1 73 ? 53.982 -62.016 2.769 1.00 9.29 52 LYS F N 1
ATOM 12294 C CA . LYS F 1 73 ? 52.570 -61.843 3.088 1.00 9.57 52 LYS F CA 1
ATOM 12295 C C . LYS F 1 73 ? 52.313 -60.750 4.130 1.00 11.29 52 LYS F C 1
ATOM 12296 O O . LYS F 1 73 ? 51.328 -60.020 4.035 1.00 7.10 52 LYS F O 1
ATOM 12302 N N . ALA F 1 74 ? 53.205 -60.630 5.108 1.00 10.15 53 ALA F N 1
ATOM 12303 C CA . ALA F 1 74 ? 53.083 -59.589 6.124 1.00 10.34 53 ALA F CA 1
ATOM 12304 C C . ALA F 1 74 ? 53.195 -58.194 5.505 1.00 8.66 53 ALA F C 1
ATOM 12305 O O . ALA F 1 74 ? 52.360 -57.321 5.758 1.00 8.33 53 ALA F O 1
ATOM 12307 N N . GLN F 1 75 ? 54.226 -57.988 4.690 1.00 11.66 54 GLN F N 1
ATOM 12308 C CA . GLN F 1 75 ? 54.415 -56.704 4.016 1.00 14.38 54 GLN F CA 1
ATOM 12309 C C . GLN F 1 75 ? 53.251 -56.392 3.074 1.00 9.19 54 GLN F C 1
ATOM 12310 O O . GLN F 1 75 ? 52.789 -55.254 2.999 1.00 8.88 54 GLN F O 1
ATOM 12316 N N . ALA F 1 76 ? 52.776 -57.412 2.365 1.00 9.97 55 ALA F N 1
ATOM 12317 C CA . ALA F 1 76 ? 51.636 -57.260 1.465 1.00 6.61 55 ALA F CA 1
ATOM 12318 C C . ALA F 1 76 ? 50.389 -56.814 2.226 1.00 6.12 55 ALA F C 1
ATOM 12319 O O . ALA F 1 76 ? 49.629 -55.965 1.754 1.00 5.81 55 ALA F O 1
ATOM 12321 N N . ARG F 1 77 ? 50.190 -57.392 3.406 1.00 7.28 56 ARG F N 1
ATOM 12322 C CA . ARG F 1 77 ? 49.071 -57.025 4.268 1.00 7.78 56 ARG F CA 1
ATOM 12323 C C . ARG F 1 77 ? 49.123 -55.541 4.621 1.00 8.37 56 ARG F C 1
ATOM 12324 O O . ARG F 1 77 ? 48.118 -54.832 4.521 1.00 8.41 56 ARG F O 1
ATOM 12332 N N . ALA F 1 78 ? 50.302 -55.076 5.022 1.00 7.69 57 ALA F N 1
ATOM 12333 C CA . ALA F 1 78 ? 50.499 -53.666 5.347 1.00 9.26 57 ALA F CA 1
ATOM 12334 C C . ALA F 1 78 ? 50.307 -52.771 4.121 1.00 7.87 57 ALA F C 1
ATOM 12335 O O . ALA F 1 78 ? 49.697 -51.704 4.218 1.00 10.10 57 ALA F O 1
ATOM 12337 N N . ASN F 1 79 ? 50.828 -53.208 2.975 1.00 6.99 58 ASN F N 1
ATOM 12338 C CA . ASN F 1 79 ? 50.671 -52.463 1.726 1.00 8.02 58 ASN F CA 1
ATOM 12339 C C . ASN F 1 79 ? 49.205 -52.237 1.386 1.00 10.63 58 ASN F C 1
ATOM 12340 O O . ASN F 1 79 ? 48.787 -51.125 1.056 1.00 10.06 58 ASN F O 1
ATOM 12345 N N . ILE F 1 80 ? 48.428 -53.310 1.472 1.00 6.18 59 ILE F N 1
ATOM 12346 C CA . ILE F 1 80 ? 47.018 -53.272 1.114 1.00 6.04 59 ILE F CA 1
ATOM 12347 C C . ILE F 1 80 ? 46.203 -52.377 2.047 1.00 8.62 59 ILE F C 1
ATOM 12348 O O . ILE F 1 80 ? 45.371 -51.591 1.592 1.00 9.94 59 ILE F O 1
ATOM 12353 N N . ILE F 1 81 ? 46.455 -52.488 3.347 1.00 8.11 60 ILE F N 1
ATOM 12354 C CA . ILE F 1 81 ? 45.786 -51.642 4.329 1.00 9.55 60 ILE F CA 1
ATOM 12355 C C . ILE F 1 81 ? 46.074 -50.165 4.058 1.00 9.64 60 ILE F C 1
ATOM 12356 O O . ILE F 1 81 ? 45.177 -49.323 4.129 1.00 12.41 60 ILE F O 1
ATOM 12361 N N . GLU F 1 82 ? 47.326 -49.862 3.726 1.00 10.20 61 GLU F N 1
ATOM 12362 C CA . GLU F 1 82 ? 47.727 -48.495 3.398 1.00 14.71 61 GLU F CA 1
ATOM 12363 C C . GLU F 1 82 ? 47.028 -47.988 2.139 1.00 12.36 61 GLU F C 1
ATOM 12364 O O . GLU F 1 82 ? 46.560 -46.852 2.092 1.00 15.65 61 GLU F O 1
ATOM 12370 N N . ALA F 1 83 ? 46.947 -48.845 1.126 1.00 12.07 62 ALA F N 1
ATOM 12371 C CA . ALA F 1 83 ? 46.321 -48.484 -0.142 1.00 9.46 62 ALA F CA 1
ATOM 12372 C C . ALA F 1 83 ? 44.819 -48.266 -0.001 1.00 13.75 62 ALA F C 1
ATOM 12373 O O . ALA F 1 83 ? 44.241 -47.396 -0.659 1.00 13.12 62 ALA F O 1
ATOM 12375 N N . ILE F 1 84 ? 44.188 -49.070 0.848 1.00 12.17 63 ILE F N 1
ATOM 12376 C CA . ILE F 1 84 ? 42.765 -48.921 1.128 1.00 11.96 63 ILE F CA 1
ATOM 12377 C C . ILE F 1 84 ? 42.501 -47.549 1.740 1.00 13.30 63 ILE F C 1
ATOM 12378 O O . ILE F 1 84 ? 41.537 -46.872 1.383 1.00 16.59 63 ILE F O 1
ATOM 12383 N N . ASN F 1 85 ? 43.381 -47.137 2.646 1.00 13.67 64 ASN F N 1
ATOM 12384 C CA . ASN F 1 85 ? 43.225 -45.869 3.351 1.00 22.58 64 ASN F CA 1
ATOM 12385 C C . ASN F 1 85 ? 43.705 -44.652 2.562 1.00 18.47 64 ASN F C 1
ATOM 12386 O O . ASN F 1 85 ? 43.277 -43.531 2.829 1.00 21.73 64 ASN F O 1
ATOM 12391 N N . GLY F 1 86 ? 44.589 -44.873 1.595 1.00 14.45 65 GLY F N 1
ATOM 12392 C CA . GLY F 1 86 ? 45.288 -43.773 0.955 1.00 19.34 65 GLY F CA 1
ATOM 12393 C C . GLY F 1 86 ? 44.944 -43.468 -0.489 1.00 18.75 65 GLY F C 1
ATOM 12394 O O . GLY F 1 86 ? 44.977 -42.308 -0.898 1.00 19.70 65 GLY F O 1
ATOM 12395 N N . LEU F 1 87 ? 44.622 -44.495 -1.269 1.00 14.40 66 LEU F N 1
ATOM 12396 C CA . LEU F 1 87 ? 44.389 -44.308 -2.701 1.00 13.53 66 LEU F CA 1
ATOM 12397 C C . LEU F 1 87 ? 42.969 -43.884 -3.043 1.00 17.94 66 LEU F C 1
ATOM 12398 O O . LEU F 1 87 ? 42.015 -44.225 -2.342 1.00 19.09 66 LEU F O 1
ATOM 12403 N N . ASP F 1 88 ? 42.841 -43.145 -4.139 1.00 14.23 67 ASP F N 1
ATOM 12404 C CA . ASP F 1 88 ? 41.538 -42.830 -4.702 1.00 15.94 67 ASP F CA 1
ATOM 12405 C C . ASP F 1 88 ? 41.112 -43.989 -5.590 1.00 15.33 67 ASP F C 1
ATOM 12406 O O . ASP F 1 88 ? 41.693 -44.213 -6.652 1.00 15.29 67 ASP F O 1
ATOM 12411 N N . TRP F 1 89 ? 40.099 -44.727 -5.148 1.00 16.51 68 TRP F N 1
ATOM 12412 C CA . TRP F 1 89 ? 39.652 -45.917 -5.862 1.00 17.41 68 TRP F CA 1
ATOM 12413 C C . TRP F 1 89 ? 38.471 -45.641 -6.779 1.00 17.32 68 TRP F C 1
ATOM 12414 O O . TRP F 1 89 ? 37.910 -46.563 -7.368 1.00 13.92 68 TRP F O 1
ATOM 12425 N N . GLY F 1 90 ? 38.103 -44.369 -6.899 1.00 22.19 69 GLY F N 1
ATOM 12426 C CA . GLY F 1 90 ? 36.991 -43.975 -7.742 1.00 18.16 69 GLY F CA 1
ATOM 12427 C C . GLY F 1 90 ? 35.724 -44.736 -7.408 1.00 19.95 69 GLY F C 1
ATOM 12428 O O . GLY F 1 90 ? 35.285 -44.752 -6.259 1.00 18.77 69 GLY F O 1
ATOM 12429 N N . ARG F 1 91 ? 35.148 -45.386 -8.413 1.00 13.58 70 ARG F N 1
ATOM 12430 C CA . ARG F 1 91 ? 33.918 -46.144 -8.227 1.00 21.59 70 ARG F CA 1
ATOM 12431 C C . ARG F 1 91 ? 34.151 -47.653 -8.273 1.00 15.69 70 ARG F C 1
ATOM 12432 O O . ARG F 1 91 ? 33.198 -48.428 -8.362 1.00 22.05 70 ARG F O 1
ATOM 12440 N N . LYS F 1 92 ? 35.415 -48.066 -8.219 1.00 13.10 71 LYS F N 1
ATOM 12441 C CA . LYS F 1 92 ? 35.755 -49.485 -8.226 1.00 11.31 71 LYS F CA 1
ATOM 12442 C C . LYS F 1 92 ? 35.165 -50.199 -7.015 1.00 12.66 71 LYS F C 1
ATOM 12443 O O . LYS F 1 92 ? 35.148 -49.655 -5.912 1.00 13.25 71 LYS F O 1
ATOM 12449 N N . TYR F 1 93 ? 34.680 -51.418 -7.220 1.00 11.36 72 TYR F N 1
ATOM 12450 C CA . TYR F 1 93 ? 34.343 -52.267 -6.089 1.00 11.82 72 TYR F CA 1
ATOM 12451 C C . TYR F 1 93 ? 35.653 -52.867 -5.598 1.00 9.03 72 TYR F C 1
ATOM 12452 O O . TYR F 1 93 ? 36.326 -53.591 -6.331 1.00 10.29 72 TYR F O 1
ATOM 12461 N N . LEU F 1 94 ? 36.021 -52.543 -4.363 1.00 8.24 73 LEU F N 1
ATOM 12462 C CA . LEU F 1 94 ? 37.336 -52.891 -3.835 1.00 7.82 73 LEU F CA 1
ATOM 12463 C C . LEU F 1 94 ? 37.309 -54.141 -2.956 1.00 7.11 73 LEU F C 1
ATOM 12464 O O . LEU F 1 94 ? 36.709 -54.146 -1.881 1.00 6.92 73 LEU F O 1
ATOM 12469 N N . SER F 1 95 ? 37.978 -55.192 -3.416 1.00 6.66 74 SER F N 1
ATOM 12470 C CA . SER F 1 95 ? 38.011 -56.457 -2.695 1.00 4.89 74 SER F CA 1
ATOM 12471 C C . SER F 1 95 ? 39.442 -56.901 -2.408 1.00 6.39 74 SER F C 1
ATOM 12472 O O . SER F 1 95 ? 40.376 -56.530 -3.122 1.00 10.47 74 SER F O 1
ATOM 12475 N N . VAL F 1 96 ? 39.608 -57.691 -1.352 1.00 6.27 75 VAL F N 1
ATOM 12476 C CA . VAL F 1 96 ? 40.905 -58.261 -1.011 1.00 5.34 75 VAL F CA 1
ATOM 12477 C C . VAL F 1 96 ? 40.801 -59.779 -0.898 1.00 7.28 75 VAL F C 1
ATOM 12478 O O . VAL F 1 96 ? 39.958 -60.294 -0.164 1.00 5.31 75 VAL F O 1
ATOM 12482 N N . ARG F 1 97 ? 41.642 -60.500 -1.630 1.00 4.82 76 ARG F N 1
ATOM 12483 C CA . ARG F 1 97 ? 41.696 -61.947 -1.453 1.00 6.49 76 ARG F CA 1
ATOM 12484 C C . ARG F 1 97 ? 42.622 -62.295 -0.300 1.00 7.78 76 ARG F C 1
ATOM 12485 O O . ARG F 1 97 ? 43.829 -62.066 -0.368 1.00 8.02 76 ARG F O 1
ATOM 12493 N N . ILE F 1 98 ? 42.043 -62.837 0.764 1.00 6.49 77 ILE F N 1
ATOM 12494 C CA . ILE F 1 98 ? 42.811 -63.236 1.933 1.00 6.40 77 ILE F CA 1
ATOM 12495 C C . ILE F 1 98 ? 43.384 -64.626 1.714 1.00 7.04 77 ILE F C 1
ATOM 12496 O O . ILE F 1 98 ? 43.100 -65.267 0.703 1.00 6.54 77 ILE F O 1
ATOM 12501 N N . ASN F 1 99 ? 44.203 -65.084 2.654 1.00 6.61 78 ASN F N 1
ATOM 12502 C CA . ASN F 1 99 ? 44.705 -66.449 2.611 1.00 7.87 78 ASN F CA 1
ATOM 12503 C C . ASN F 1 99 ? 43.646 -67.442 3.089 1.00 6.79 78 ASN F C 1
ATOM 12504 O O . ASN F 1 99 ? 42.687 -67.064 3.759 1.00 7.36 78 ASN F O 1
ATOM 12509 N N . GLY F 1 100 ? 43.823 -68.711 2.738 1.00 7.87 79 GLY F N 1
ATOM 12510 C CA . GLY F 1 100 ? 42.832 -69.726 3.046 1.00 8.62 79 GLY F CA 1
ATOM 12511 C C . GLY F 1 100 ? 42.810 -70.153 4.500 1.00 8.44 79 GLY F C 1
ATOM 12512 O O . GLY F 1 100 ? 43.757 -69.910 5.250 1.00 5.67 79 GLY F O 1
ATOM 12513 N N . LEU F 1 101 ? 41.723 -70.813 4.890 1.00 8.73 80 LEU F N 1
ATOM 12514 C CA . LEU F 1 101 ? 41.530 -71.258 6.267 1.00 9.87 80 LEU F CA 1
ATOM 12515 C C . LEU F 1 101 ? 42.457 -72.406 6.665 1.00 9.44 80 LEU F C 1
ATOM 12516 O O . LEU F 1 101 ? 42.510 -72.791 7.832 1.00 15.50 80 LEU F O 1
ATOM 12521 N N . ASP F 1 102 ? 43.188 -72.950 5.698 1.00 6.51 81 ASP F N 1
ATOM 12522 C CA . ASP F 1 102 ? 44.150 -74.008 5.987 1.00 11.07 81 ASP F CA 1
ATOM 12523 C C . ASP F 1 102 ? 45.559 -73.443 6.174 1.00 12.70 81 ASP F C 1
ATOM 12524 O O . ASP F 1 102 ? 46.540 -74.184 6.156 1.00 17.31 81 ASP F O 1
ATOM 12529 N N . THR F 1 103 ? 45.649 -72.128 6.353 1.00 9.64 82 THR F N 1
ATOM 12530 C CA . THR F 1 103 ? 46.933 -71.459 6.520 1.00 8.77 82 THR F CA 1
ATOM 12531 C C . THR F 1 103 ? 46.965 -70.728 7.858 1.00 9.39 82 THR F C 1
ATOM 12532 O O . THR F 1 103 ? 45.917 -70.464 8.445 1.00 9.17 82 THR F O 1
ATOM 12536 N N . PRO F 1 104 ? 48.169 -70.402 8.354 1.00 9.18 83 PRO F N 1
ATOM 12537 C CA . PRO F 1 104 ? 48.253 -69.590 9.573 1.00 10.70 83 PRO F CA 1
ATOM 12538 C C . PRO F 1 104 ? 48.000 -68.106 9.313 1.00 10.17 83 PRO F C 1
ATOM 12539 O O . PRO F 1 104 ? 47.866 -67.343 10.265 1.00 10.67 83 PRO F O 1
ATOM 12543 N N . PHE F 1 105 ? 47.929 -67.708 8.046 1.00 8.56 84 PHE F N 1
ATOM 12544 C CA . PHE F 1 105 ? 47.855 -66.292 7.690 1.00 6.43 84 PHE F CA 1
ATOM 12545 C C . PHE F 1 105 ? 46.457 -65.688 7.782 1.00 8.27 84 PHE F C 1
ATOM 12546 O O . PHE F 1 105 ? 46.315 -64.491 8.029 1.00 9.84 84 PHE F O 1
ATOM 12554 N N . TRP F 1 106 ? 45.433 -66.511 7.572 1.00 6.90 85 TRP F N 1
ATOM 12555 C CA . TRP F 1 106 ? 44.091 -65.992 7.313 1.00 9.61 85 TRP F CA 1
ATOM 12556 C C . TRP F 1 106 ? 43.531 -65.116 8.429 1.00 5.91 85 TRP F C 1
ATOM 12557 O O . TRP F 1 106 ? 42.923 -64.079 8.159 1.00 7.64 85 TRP F O 1
ATOM 12568 N N . TYR F 1 107 ? 43.745 -65.519 9.678 1.00 7.50 86 TYR F N 1
ATOM 12569 C CA . TYR F 1 107 ? 43.173 -64.784 10.799 1.00 5.45 86 TYR F CA 1
ATOM 12570 C C . TYR F 1 107 ? 43.819 -63.410 10.924 1.00 6.13 86 TYR F C 1
ATOM 12571 O O . TYR F 1 107 ? 43.152 -62.436 11.260 1.00 4.96 86 TYR F O 1
ATOM 12580 N N . ARG F 1 108 ? 45.113 -63.337 10.624 1.00 8.19 87 ARG F N 1
ATOM 12581 C CA . ARG F 1 108 ? 45.848 -62.079 10.686 1.00 7.83 87 ARG F CA 1
ATOM 12582 C C . ARG F 1 108 ? 45.411 -61.140 9.565 1.00 8.82 87 ARG F C 1
ATOM 12583 O O . ARG F 1 108 ? 45.293 -59.933 9.773 1.00 9.79 87 ARG F O 1
ATOM 12591 N N . ASP F 1 109 ? 45.181 -61.700 8.378 1.00 7.29 88 ASP F N 1
ATOM 12592 C CA . ASP F 1 109 ? 44.655 -60.931 7.255 1.00 6.98 88 ASP F CA 1
ATOM 12593 C C . ASP F 1 109 ? 43.346 -60.259 7.644 1.00 7.90 88 ASP F C 1
ATOM 12594 O O . ASP F 1 109 ? 43.184 -59.055 7.473 1.00 8.24 88 ASP F O 1
ATOM 12599 N N . VAL F 1 110 ? 42.417 -61.048 8.174 1.00 6.91 89 VAL F N 1
ATOM 12600 C CA . VAL F 1 110 ? 41.091 -60.547 8.523 1.00 5.38 89 VAL F CA 1
ATOM 12601 C C . VAL F 1 110 ? 41.113 -59.550 9.684 1.00 9.33 89 VAL F C 1
ATOM 12602 O O . VAL F 1 110 ? 40.495 -58.488 9.604 1.00 7.53 89 VAL F O 1
ATOM 12606 N N . VAL F 1 111 ? 41.827 -59.889 10.756 1.00 6.04 90 VAL F N 1
ATOM 12607 C CA . VAL F 1 111 ? 41.911 -59.007 11.917 1.00 7.23 90 VAL F CA 1
ATOM 12608 C C . VAL F 1 111 ? 42.524 -57.654 11.546 1.00 7.04 90 VAL F C 1
ATOM 12609 O O . VAL F 1 111 ? 41.948 -56.610 11.837 1.00 8.39 90 VAL F O 1
ATOM 12613 N N . ASP F 1 112 ? 43.679 -57.678 10.887 1.00 9.39 91 ASP F N 1
ATOM 12614 C CA . ASP F 1 112 ? 44.339 -56.441 10.469 1.00 11.42 91 ASP F CA 1
ATOM 12615 C C . ASP F 1 112 ? 43.492 -55.609 9.507 1.00 12.72 91 ASP F C 1
ATOM 12616 O O . ASP F 1 112 ? 43.358 -54.399 9.690 1.00 13.94 91 ASP F O 1
ATOM 12621 N N . LEU F 1 113 ? 42.920 -56.252 8.492 1.00 9.61 92 LEU F N 1
ATOM 12622 C CA . LEU F 1 113 ? 42.072 -55.548 7.529 1.00 9.13 92 LEU F CA 1
ATOM 12623 C C . LEU F 1 113 ? 40.900 -54.845 8.205 1.00 15.92 92 LEU F C 1
ATOM 12624 O O . LEU F 1 113 ? 40.620 -53.683 7.926 1.00 13.77 92 LEU F O 1
ATOM 12629 N N . LEU F 1 114 ? 40.218 -55.551 9.101 1.00 14.19 93 LEU F N 1
ATOM 12630 C CA . LEU F 1 114 ? 38.999 -55.021 9.705 1.00 11.38 93 LEU F CA 1
ATOM 12631 C C . LEU F 1 114 ? 39.285 -54.045 10.849 1.00 13.06 93 LEU F C 1
ATOM 12632 O O . LEU F 1 114 ? 38.471 -53.170 11.140 1.00 14.50 93 LEU F O 1
ATOM 12637 N N . GLU F 1 115 ? 40.439 -54.191 11.494 1.00 11.39 94 GLU F N 1
ATOM 12638 C CA . GLU F 1 115 ? 40.818 -53.279 12.571 1.00 13.56 94 GLU F CA 1
ATOM 12639 C C . GLU F 1 115 ? 41.531 -52.022 12.068 1.00 19.75 94 GLU F C 1
ATOM 12640 O O . GLU F 1 115 ? 41.457 -50.973 12.706 1.00 22.04 94 GLU F O 1
ATOM 12646 N N . GLN F 1 116 ? 42.211 -52.121 10.928 1.00 19.92 95 GLN F N 1
ATOM 12647 C CA . GLN F 1 116 ? 43.078 -51.032 10.470 1.00 20.44 95 GLN F CA 1
ATOM 12648 C C . GLN F 1 116 ? 42.626 -50.313 9.199 1.00 19.43 95 GLN F C 1
ATOM 12649 O O . GLN F 1 116 ? 42.861 -49.116 9.051 1.00 22.22 95 GLN F O 1
ATOM 12655 N N . ALA F 1 117 ? 41.999 -51.032 8.275 1.00 17.83 96 ALA F N 1
ATOM 12656 C CA . ALA F 1 117 ? 41.572 -50.408 7.027 1.00 12.31 96 ALA F CA 1
ATOM 12657 C C . ALA F 1 117 ? 40.313 -49.578 7.226 1.00 16.52 96 ALA F C 1
ATOM 12658 O O . ALA F 1 117 ? 39.448 -49.926 8.027 1.00 18.34 96 ALA F O 1
ATOM 12660 N N . GLY F 1 118 ? 40.222 -48.476 6.489 1.00 13.36 97 GLY F N 1
ATOM 12661 C CA . GLY F 1 118 ? 39.069 -47.601 6.561 1.00 14.66 97 GLY F CA 1
ATOM 12662 C C . GLY F 1 118 ? 37.861 -48.200 5.873 1.00 17.83 97 GLY F C 1
ATOM 12663 O O . GLY F 1 118 ? 37.859 -49.375 5.504 1.00 14.68 97 GLY F O 1
ATOM 12664 N N . ASP F 1 119 ? 36.831 -47.386 5.681 1.00 12.56 98 ASP F N 1
ATOM 12665 C CA . ASP F 1 119 ? 35.569 -47.887 5.153 1.00 13.58 98 ASP F CA 1
ATOM 12666 C C . ASP F 1 119 ? 35.536 -48.020 3.628 1.00 15.17 98 ASP F C 1
ATOM 12667 O O . ASP F 1 119 ? 34.511 -48.388 3.064 1.00 13.93 98 ASP F O 1
ATOM 12672 N N . ARG F 1 120 ? 36.648 -47.730 2.960 1.00 12.61 99 ARG F N 1
ATOM 12673 C CA . ARG F 1 120 ? 36.669 -47.823 1.501 1.00 10.27 99 ARG F CA 1
ATOM 12674 C C . ARG F 1 120 ? 36.623 -49.276 1.025 1.00 10.37 99 ARG F C 1
ATOM 12675 O O . ARG F 1 120 ? 36.154 -49.561 -0.076 1.00 8.81 99 ARG F O 1
ATOM 12683 N N . LEU F 1 121 ? 37.109 -50.188 1.861 1.00 10.53 100 LEU F N 1
ATOM 12684 C CA . LEU F 1 121 ? 37.059 -51.614 1.549 1.00 11.70 100 LEU F CA 1
ATOM 12685 C C . LEU F 1 121 ? 35.615 -52.092 1.422 1.00 8.80 100 LEU F C 1
ATOM 12686 O O . LEU F 1 121 ? 34.798 -51.867 2.314 1.00 11.26 100 LEU F O 1
ATOM 12691 N N . ASP F 1 122 ? 35.306 -52.745 0.305 1.00 9.04 101 ASP F N 1
ATOM 12692 C CA . ASP F 1 122 ? 33.948 -53.205 0.028 1.00 8.74 101 ASP F CA 1
ATOM 12693 C C . ASP F 1 122 ? 33.745 -54.687 0.327 1.00 7.10 101 ASP F C 1
ATOM 12694 O O . ASP F 1 122 ? 32.667 -55.100 0.761 1.00 6.46 101 ASP F O 1
ATOM 12699 N N . GLN F 1 123 ? 34.778 -55.486 0.091 1.00 6.27 102 GLN F N 1
ATOM 12700 C CA . GLN F 1 123 ? 34.595 -56.928 -0.004 1.00 5.15 102 GLN F CA 1
ATOM 12701 C C . GLN F 1 123 ? 35.857 -57.714 0.347 1.00 8.53 102 GLN F C 1
ATOM 12702 O O . GLN F 1 123 ? 36.972 -57.205 0.245 1.00 8.32 102 GLN F O 1
ATOM 12708 N N . ILE F 1 124 ? 35.667 -58.959 0.768 1.00 5.24 103 ILE F N 1
ATOM 12709 C CA . ILE F 1 124 ? 36.768 -59.885 0.979 1.00 6.20 103 ILE F CA 1
ATOM 12710 C C . ILE F 1 124 ? 36.527 -61.158 0.169 1.00 8.33 103 ILE F C 1
ATOM 12711 O O . ILE F 1 124 ? 35.403 -61.662 0.108 1.00 9.14 103 ILE F O 1
ATOM 12716 N N . MET F 1 125 ? 37.578 -61.657 -0.475 1.00 7.51 104 MET F N 1
ATOM 12717 C CA . MET F 1 125 ? 37.497 -62.904 -1.226 1.00 4.92 104 MET F CA 1
ATOM 12718 C C . MET F 1 125 ? 38.138 -64.053 -0.457 1.00 4.95 104 MET F C 1
ATOM 12719 O O . MET F 1 125 ? 39.304 -63.974 -0.070 1.00 5.24 104 MET F O 1
ATOM 12724 N N . ILE F 1 126 ? 37.368 -65.117 -0.239 1.00 3.99 105 ILE F N 1
ATOM 12725 C CA . ILE F 1 126 ? 37.865 -66.301 0.453 1.00 4.37 105 ILE F CA 1
ATOM 12726 C C . ILE F 1 126 ? 38.202 -67.400 -0.546 1.00 4.90 105 ILE F C 1
ATOM 12727 O O . ILE F 1 126 ? 37.328 -67.878 -1.269 1.00 6.68 105 ILE F O 1
ATOM 12732 N N . PRO F 1 127 ? 39.478 -67.807 -0.589 1.00 4.70 106 PRO F N 1
ATOM 12733 C CA . PRO F 1 127 ? 39.936 -68.826 -1.534 1.00 4.87 106 PRO F CA 1
ATOM 12734 C C . PRO F 1 127 ? 39.731 -70.238 -1.000 1.00 5.58 106 PRO F C 1
ATOM 12735 O O . PRO F 1 127 ? 39.510 -70.423 0.202 1.00 3.82 106 PRO F O 1
ATOM 12739 N N . LYS F 1 128 ? 39.803 -71.212 -1.904 1.00 4.82 107 LYS F N 1
ATOM 12740 C CA . LYS F 1 128 ? 39.806 -72.634 -1.560 1.00 7.58 107 LYS F CA 1
ATOM 12741 C C . LYS F 1 128 ? 38.674 -73.067 -0.625 1.00 6.92 107 LYS F C 1
ATOM 12742 O O . LYS F 1 128 ? 38.867 -73.916 0.244 1.00 9.75 107 LYS F O 1
ATOM 12748 N N . VAL F 1 129 ? 37.495 -72.484 -0.809 1.00 5.87 108 VAL F N 1
ATOM 12749 C CA . VAL F 1 129 ? 36.345 -72.826 0.022 1.00 4.28 108 VAL F CA 1
ATOM 12750 C C . VAL F 1 129 ? 35.839 -74.229 -0.308 1.00 7.69 108 VAL F C 1
ATOM 12751 O O . VAL F 1 129 ? 35.586 -74.549 -1.471 1.00 5.60 108 VAL F O 1
ATOM 12755 N N . GLY F 1 130 ? 35.698 -75.063 0.718 1.00 7.40 109 GLY F N 1
ATOM 12756 C CA . GLY F 1 130 ? 35.295 -76.444 0.529 1.00 10.17 109 GLY F CA 1
ATOM 12757 C C . GLY F 1 130 ? 33.941 -76.790 1.119 1.00 11.93 109 GLY F C 1
ATOM 12758 O O . GLY F 1 130 ? 33.391 -77.850 0.827 1.00 11.50 109 GLY F O 1
ATOM 12759 N N . CYS F 1 131 ? 33.402 -75.903 1.952 1.00 7.58 110 CYS F N 1
ATOM 12760 C CA . CYS F 1 131 ? 32.087 -76.122 2.554 1.00 6.46 110 CYS F CA 1
ATOM 12761 C C . CYS F 1 131 ? 31.499 -74.819 3.078 1.00 8.63 110 CYS F C 1
ATOM 12762 O O . CYS F 1 131 ? 32.193 -73.807 3.168 1.00 9.03 110 CYS F O 1
ATOM 12765 N N . ALA F 1 132 ? 30.215 -74.850 3.420 1.00 5.41 111 ALA F N 1
ATOM 12766 C CA . ALA F 1 132 ? 29.529 -73.670 3.931 1.00 9.39 111 ALA F CA 1
ATOM 12767 C C . ALA F 1 132 ? 30.158 -73.179 5.233 1.00 7.52 111 ALA F C 1
ATOM 12768 O O . ALA F 1 132 ? 30.224 -71.977 5.488 1.00 6.75 111 ALA F O 1
ATOM 12770 N N . ALA F 1 133 ? 30.625 -74.116 6.047 1.00 5.60 112 ALA F N 1
ATOM 12771 C CA . ALA F 1 133 ? 31.195 -73.784 7.348 1.00 6.78 112 ALA F CA 1
ATOM 12772 C C . ALA F 1 133 ? 32.452 -72.916 7.231 1.00 7.55 112 ALA F C 1
ATOM 12773 O O . ALA F 1 133 ? 32.771 -72.152 8.142 1.00 6.35 112 ALA F O 1
ATOM 12775 N N . ASP F 1 134 ? 33.158 -73.038 6.109 1.00 6.09 113 ASP F N 1
ATOM 12776 C CA . ASP F 1 134 ? 34.312 -72.184 5.831 1.00 4.85 113 ASP F CA 1
ATOM 12777 C C . ASP F 1 134 ? 33.903 -70.716 5.778 1.00 7.82 113 ASP F C 1
ATOM 12778 O O . ASP F 1 134 ? 34.543 -69.858 6.387 1.00 7.02 113 ASP F O 1
ATOM 12783 N N . VAL F 1 135 ? 32.837 -70.433 5.039 1.00 6.95 114 VAL F N 1
ATOM 12784 C CA . VAL F 1 135 ? 32.346 -69.069 4.902 1.00 4.87 114 VAL F CA 1
ATOM 12785 C C . VAL F 1 135 ? 31.806 -68.565 6.238 1.00 6.27 114 VAL F C 1
ATOM 12786 O O . VAL F 1 135 ? 32.031 -67.415 6.615 1.00 7.04 114 VAL F O 1
ATOM 12790 N N . TYR F 1 136 ? 31.105 -69.442 6.949 1.00 5.07 115 TYR F N 1
ATOM 12791 C CA . TYR F 1 136 ? 30.562 -69.132 8.270 1.00 5.67 115 TYR F CA 1
ATOM 12792 C C . TYR F 1 136 ? 31.672 -68.726 9.236 1.00 3.31 115 TYR F C 1
ATOM 12793 O O . TYR F 1 136 ? 31.528 -67.770 9.996 1.00 5.13 115 TYR F O 1
ATOM 12802 N N . ALA F 1 137 ? 32.782 -69.457 9.195 1.00 4.35 116 ALA F N 1
ATOM 12803 C CA . ALA F 1 137 ? 33.938 -69.159 10.038 1.00 8.35 116 ALA F CA 1
ATOM 12804 C C . ALA F 1 137 ? 34.442 -67.729 9.831 1.00 7.87 116 ALA F C 1
ATOM 12805 O O . ALA F 1 137 ? 34.678 -66.998 10.795 1.00 8.07 116 ALA F O 1
ATOM 12807 N N . VAL F 1 138 ? 34.602 -67.333 8.574 1.00 5.91 117 VAL F N 1
ATOM 12808 C CA . VAL F 1 138 ? 35.055 -65.983 8.260 1.00 7.69 117 VAL F CA 1
ATOM 12809 C C . VAL F 1 138 ? 33.986 -64.958 8.643 1.00 6.75 117 VAL F C 1
ATOM 12810 O O . VAL F 1 138 ? 34.298 -63.879 9.150 1.00 7.21 117 VAL F O 1
ATOM 12814 N N . ASP F 1 139 ? 32.725 -65.313 8.413 1.00 4.39 118 ASP F N 1
ATOM 12815 C CA . ASP F 1 139 ? 31.603 -64.444 8.759 1.00 5.26 118 ASP F CA 1
ATOM 12816 C C . ASP F 1 139 ? 31.571 -64.172 10.264 1.00 6.59 118 ASP F C 1
ATOM 12817 O O . ASP F 1 139 ? 31.310 -63.050 10.695 1.00 6.30 118 ASP F O 1
ATOM 12822 N N . ALA F 1 140 ? 31.845 -65.204 11.059 1.00 5.67 119 ALA F N 1
ATOM 12823 C CA . ALA F 1 140 ? 31.870 -65.070 12.515 1.00 7.15 119 ALA F CA 1
ATOM 12824 C C . ALA F 1 140 ? 32.912 -64.055 12.981 1.00 7.40 119 ALA F C 1
ATOM 12825 O O . ALA F 1 140 ? 32.640 -63.220 13.844 1.00 5.33 119 ALA F O 1
ATOM 12827 N N . LEU F 1 141 ? 34.107 -64.141 12.404 1.00 8.27 120 LEU F N 1
ATOM 12828 C CA . LEU F 1 141 ? 35.203 -63.251 12.760 1.00 7.15 120 LEU F CA 1
ATOM 12829 C C . LEU F 1 141 ? 34.940 -61.827 12.276 1.00 6.33 120 LEU F C 1
ATOM 12830 O O . LEU F 1 141 ? 35.007 -60.878 13.055 1.00 8.32 120 LEU F O 1
ATOM 12835 N N . VAL F 1 142 ? 34.640 -61.692 10.987 1.00 6.42 121 VAL F N 1
ATOM 12836 C CA . VAL F 1 142 ? 34.364 -60.393 10.375 1.00 7.76 121 VAL F CA 1
ATOM 12837 C C . VAL F 1 142 ? 33.248 -59.636 11.101 1.00 10.09 121 VAL F C 1
ATOM 12838 O O . VAL F 1 142 ? 33.362 -58.433 11.355 1.00 6.59 121 VAL F O 1
ATOM 12842 N N . THR F 1 143 ? 32.180 -60.346 11.447 1.00 6.38 122 THR F N 1
ATOM 12843 C CA . THR F 1 143 ? 31.040 -59.730 12.121 1.00 6.84 122 THR F CA 1
ATOM 12844 C C . THR F 1 143 ? 31.424 -59.181 13.497 1.00 8.25 122 THR F C 1
ATOM 12845 O O . THR F 1 143 ? 31.005 -58.089 13.881 1.00 7.57 122 THR F O 1
ATOM 12849 N N . ALA F 1 144 ? 32.234 -59.937 14.228 1.00 6.00 123 ALA F N 1
ATOM 12850 C CA . ALA F 1 144 ? 32.652 -59.533 15.566 1.00 8.00 123 ALA F CA 1
ATOM 12851 C C . ALA F 1 144 ? 33.510 -58.269 15.535 1.00 9.84 123 ALA F C 1
ATOM 12852 O O . ALA F 1 144 ? 33.328 -57.373 16.357 1.00 9.39 123 ALA F O 1
ATOM 12854 N N . ILE F 1 145 ? 34.442 -58.200 14.587 1.00 6.17 124 ILE F N 1
ATOM 12855 C CA . ILE F 1 145 ? 35.329 -57.044 14.485 1.00 8.99 124 ILE F CA 1
ATOM 12856 C C . ILE F 1 145 ? 34.575 -55.803 14.026 1.00 8.68 124 ILE F C 1
ATOM 12857 O O . ILE F 1 145 ? 34.809 -54.706 14.536 1.00 11.65 124 ILE F O 1
ATOM 12862 N N . GLU F 1 146 ? 33.671 -55.980 13.066 1.00 7.99 125 GLU F N 1
ATOM 12863 C CA . GLU F 1 146 ? 32.829 -54.884 12.593 1.00 9.79 125 GLU F CA 1
ATOM 12864 C C . GLU F 1 146 ? 32.035 -54.268 13.740 1.00 11.48 125 GLU F C 1
ATOM 12865 O O . GLU F 1 146 ? 31.923 -53.048 13.842 1.00 9.52 125 GLU F O 1
ATOM 12871 N N . ARG F 1 147 ? 31.494 -55.121 14.606 1.00 11.42 126 ARG F N 1
ATOM 12872 C CA . ARG F 1 147 ? 30.758 -54.662 15.778 1.00 10.64 126 ARG F CA 1
ATOM 12873 C C . ARG F 1 147 ? 31.682 -54.009 16.801 1.00 13.69 126 ARG F C 1
ATOM 12874 O O . ARG F 1 147 ? 31.365 -52.953 17.349 1.00 14.83 126 ARG F O 1
ATOM 12882 N N . ALA F 1 148 ? 32.825 -54.641 17.053 1.00 7.92 127 ALA F N 1
ATOM 12883 C CA . ALA F 1 148 ? 33.780 -54.132 18.034 1.00 11.78 127 ALA F CA 1
ATOM 12884 C C . ALA F 1 148 ? 34.337 -52.767 17.639 1.00 14.89 127 ALA F C 1
ATOM 12885 O O . ALA F 1 148 ? 34.554 -51.907 18.493 1.00 14.31 127 ALA F O 1
ATOM 12887 N N . LYS F 1 149 ? 34.559 -52.571 16.344 1.00 13.46 128 LYS F N 1
ATOM 12888 C CA . LYS F 1 149 ? 35.181 -51.345 15.854 1.00 14.08 128 LYS F CA 1
ATOM 12889 C C . LYS F 1 149 ? 34.170 -50.353 15.287 1.00 16.16 128 LYS F C 1
ATOM 12890 O O . LYS F 1 149 ? 34.538 -49.263 14.856 1.00 19.41 128 LYS F O 1
ATOM 12896 N N . GLY F 1 150 ? 32.898 -50.734 15.294 1.00 13.21 129 GLY F N 1
ATOM 12897 C CA . GLY F 1 150 ? 31.843 -49.863 14.811 1.00 9.10 129 GLY F CA 1
ATOM 12898 C C . GLY F 1 150 ? 31.983 -49.512 13.342 1.00 20.84 129 GLY F C 1
ATOM 12899 O O . GLY F 1 150 ? 31.801 -48.359 12.951 1.00 15.05 129 GLY F O 1
ATOM 12900 N N . ARG F 1 151 ? 32.309 -50.506 12.522 1.00 16.89 130 ARG F N 1
ATOM 12901 C CA . ARG F 1 151 ? 32.439 -50.284 11.084 1.00 16.72 130 ARG F CA 1
ATOM 12902 C C . ARG F 1 151 ? 31.080 -49.979 10.461 1.00 17.47 130 ARG F C 1
ATOM 12903 O O . ARG F 1 151 ? 30.110 -50.698 10.683 1.00 17.60 130 ARG F O 1
ATOM 12911 N N . THR F 1 152 ? 31.017 -48.902 9.685 1.00 21.06 131 THR F N 1
ATOM 12912 C CA . THR F 1 152 ? 29.746 -48.416 9.158 1.00 23.14 131 THR F CA 1
ATOM 12913 C C . THR F 1 152 ? 29.300 -49.155 7.900 1.00 23.35 131 THR F C 1
ATOM 12914 O O . THR F 1 152 ? 28.102 -49.284 7.643 1.00 27.39 131 THR F O 1
ATOM 12918 N N . LYS F 1 153 ? 30.259 -49.636 7.117 1.00 20.34 132 LYS F N 1
ATOM 12919 C CA . LYS F 1 153 ? 29.932 -50.393 5.914 1.00 21.19 132 LYS F CA 1
ATOM 12920 C C . LYS F 1 153 ? 30.335 -51.859 6.040 1.00 13.10 132 LYS F C 1
ATOM 12921 O O . LYS F 1 153 ? 31.514 -52.196 5.924 1.00 14.01 132 LYS F O 1
ATOM 12927 N N . PRO F 1 154 ? 29.349 -52.734 6.279 1.00 12.85 133 PRO F N 1
ATOM 12928 C CA . PRO F 1 154 ? 29.585 -54.179 6.355 1.00 13.42 133 PRO F CA 1
ATOM 12929 C C . PRO F 1 154 ? 30.156 -54.708 5.048 1.00 12.26 133 PRO F C 1
ATOM 12930 O O . PRO F 1 154 ? 29.689 -54.342 3.970 1.00 11.75 133 PRO F O 1
ATOM 12934 N N . LEU F 1 155 ? 31.171 -55.555 5.147 1.00 9.37 134 LEU F N 1
ATOM 12935 C CA . LEU F 1 155 ? 31.767 -56.149 3.964 1.00 9.04 134 LEU F CA 1
ATOM 12936 C C . LEU F 1 155 ? 30.836 -57.176 3.338 1.00 10.29 134 LEU F C 1
ATOM 12937 O O . LEU F 1 155 ? 30.099 -57.875 4.037 1.00 9.41 134 LEU F O 1
ATOM 12942 N N . SER F 1 156 ? 30.870 -57.262 2.014 1.00 7.42 135 SER F N 1
ATOM 12943 C CA . SER F 1 156 ? 30.273 -58.389 1.321 1.00 8.47 135 SER F CA 1
ATOM 12944 C C . SER F 1 156 ? 31.350 -59.452 1.190 1.00 7.75 135 SER F C 1
ATOM 12945 O O . SER F 1 156 ? 32.533 -59.170 1.386 1.00 6.85 135 SER F O 1
ATOM 12948 N N . PHE F 1 157 ? 30.944 -60.676 0.875 1.00 7.98 136 PHE F N 1
ATOM 12949 C CA . PHE F 1 157 ? 31.893 -61.760 0.666 1.00 6.30 136 PHE F CA 1
ATOM 12950 C C . PHE F 1 157 ? 31.827 -62.242 -0.775 1.00 8.80 136 PHE F C 1
ATOM 12951 O O . PHE F 1 157 ? 30.778 -62.183 -1.416 1.00 5.44 136 PHE F O 1
ATOM 12959 N N . GLU F 1 158 ? 32.957 -62.720 -1.278 1.00 7.90 137 GLU F N 1
ATOM 12960 C CA . GLU F 1 158 ? 32.966 -63.540 -2.479 1.00 5.02 137 GLU F CA 1
ATOM 12961 C C . GLU F 1 158 ? 33.888 -64.715 -2.205 1.00 6.58 137 GLU F C 1
ATOM 12962 O O . GLU F 1 158 ? 34.772 -64.624 -1.351 1.00 5.26 137 GLU F O 1
ATOM 12968 N N . VAL F 1 159 ? 33.673 -65.826 -2.901 1.00 3.72 138 VAL F N 1
ATOM 12969 C CA . VAL F 1 159 ? 34.480 -67.019 -2.671 1.00 4.15 138 VAL F CA 1
ATOM 12970 C C . VAL F 1 159 ? 34.985 -67.611 -3.977 1.00 6.97 138 VAL F C 1
ATOM 12971 O O . VAL F 1 159 ? 34.477 -67.294 -5.053 1.00 6.37 138 VAL F O 1
ATOM 12975 N N . ILE F 1 160 ? 35.994 -68.470 -3.879 1.00 4.29 139 ILE F N 1
ATOM 12976 C CA . ILE F 1 160 ? 36.468 -69.199 -5.042 1.00 3.93 139 ILE F CA 1
ATOM 12977 C C . ILE F 1 160 ? 36.151 -70.683 -4.906 1.00 6.17 139 ILE F C 1
ATOM 12978 O O . ILE F 1 160 ? 36.482 -71.310 -3.900 1.00 4.11 139 ILE F O 1
ATOM 12983 N N . ILE F 1 161 ? 35.489 -71.232 -5.917 1.00 4.03 140 ILE F N 1
ATOM 12984 C CA . ILE F 1 161 ? 35.331 -72.674 -6.026 1.00 4.58 140 ILE F CA 1
ATOM 12985 C C . ILE F 1 161 ? 36.510 -73.185 -6.841 1.00 6.37 140 ILE F C 1
ATOM 12986 O O . ILE F 1 161 ? 36.587 -72.954 -8.048 1.00 7.73 140 ILE F O 1
ATOM 12991 N N . GLU F 1 162 ? 37.440 -73.860 -6.176 1.00 3.40 141 GLU F N 1
ATOM 12992 C CA . GLU F 1 162 ? 38.684 -74.259 -6.818 1.00 5.77 141 GLU F CA 1
ATOM 12993 C C . GLU F 1 162 ? 39.245 -75.545 -6.217 1.00 5.00 141 GLU F C 1
ATOM 12994 O O . GLU F 1 162 ? 40.460 -75.709 -6.095 1.00 6.25 141 GLU F O 1
ATOM 13000 N N . SER F 1 163 ? 38.350 -76.457 -5.850 1.00 2.71 142 SER F N 1
ATOM 13001 C CA . SER F 1 163 ? 38.750 -77.752 -5.314 1.00 6.27 142 SER F CA 1
ATOM 13002 C C . SER F 1 163 ? 37.629 -78.756 -5.521 1.00 3.57 142 SER F C 1
ATOM 13003 O O . SER F 1 163 ? 36.491 -78.373 -5.789 1.00 3.87 142 SER F O 1
ATOM 13006 N N . ALA F 1 164 ? 37.958 -80.037 -5.391 1.00 4.50 143 ALA F N 1
ATOM 13007 C CA . ALA F 1 164 ? 36.971 -81.099 -5.522 1.00 5.38 143 ALA F CA 1
ATOM 13008 C C . ALA F 1 164 ? 35.849 -80.921 -4.508 1.00 5.94 143 ALA F C 1
ATOM 13009 O O . ALA F 1 164 ? 34.673 -81.017 -4.852 1.00 7.06 143 ALA F O 1
ATOM 13011 N N . ALA F 1 165 ? 36.220 -80.648 -3.260 1.00 4.94 144 ALA F N 1
ATOM 13012 C CA . ALA F 1 165 ? 35.238 -80.444 -2.200 1.00 6.65 144 ALA F CA 1
ATOM 13013 C C . ALA F 1 165 ? 34.361 -79.236 -2.505 1.00 6.23 144 ALA F C 1
ATOM 13014 O O . ALA F 1 165 ? 33.159 -79.249 -2.238 1.00 6.33 144 ALA F O 1
ATOM 13016 N N . GLY F 1 166 ? 34.969 -78.200 -3.074 1.00 7.69 145 GLY F N 1
ATOM 13017 C CA . GLY F 1 166 ? 34.249 -76.988 -3.423 1.00 5.68 145 GLY F CA 1
ATOM 13018 C C . GLY F 1 166 ? 33.108 -77.236 -4.392 1.00 10.10 145 GLY F C 1
ATOM 13019 O O . GLY F 1 166 ? 31.975 -76.814 -4.152 1.00 6.85 145 GLY F O 1
ATOM 13020 N N . ILE F 1 167 ? 33.400 -77.929 -5.489 1.00 4.14 146 ILE F N 1
ATOM 13021 C CA . ILE F 1 167 ? 32.386 -78.175 -6.509 1.00 5.55 146 ILE F CA 1
ATOM 13022 C C . ILE F 1 167 ? 31.357 -79.201 -6.028 1.00 6.70 146 ILE F C 1
ATOM 13023 O O . ILE F 1 167 ? 30.179 -79.122 -6.381 1.00 7.46 146 ILE F O 1
ATOM 13028 N N . ALA F 1 168 ? 31.801 -80.140 -5.197 1.00 5.61 147 ALA F N 1
ATOM 13029 C CA . ALA F 1 168 ? 30.916 -81.157 -4.639 1.00 7.33 147 ALA F CA 1
ATOM 13030 C C . ALA F 1 168 ? 29.911 -80.547 -3.666 1.00 9.57 147 ALA F C 1
ATOM 13031 O O . ALA F 1 168 ? 28.818 -81.080 -3.471 1.00 10.32 147 ALA F O 1
ATOM 13033 N N . HIS F 1 169 ? 30.286 -79.424 -3.061 1.00 7.37 148 HIS F N 1
ATOM 13034 C CA . HIS F 1 169 ? 29.439 -78.763 -2.074 1.00 6.44 148 HIS F CA 1
ATOM 13035 C C . HIS F 1 169 ? 29.045 -77.367 -2.543 1.00 6.01 148 HIS F C 1
ATOM 13036 O O . HIS F 1 169 ? 28.793 -76.477 -1.732 1.00 4.49 148 HIS F O 1
ATOM 13043 N N . VAL F 1 170 ? 28.980 -77.185 -3.857 1.00 4.86 149 VAL F N 1
ATOM 13044 C CA . VAL F 1 170 ? 28.807 -75.854 -4.430 1.00 6.81 149 VAL F CA 1
ATOM 13045 C C . VAL F 1 170 ? 27.496 -75.161 -4.019 1.00 6.71 149 VAL F C 1
ATOM 13046 O O . VAL F 1 170 ? 27.482 -73.950 -3.797 1.00 6.40 149 VAL F O 1
ATOM 13050 N N . GLU F 1 171 ? 26.402 -75.907 -3.890 1.00 6.23 150 GLU F N 1
ATOM 13051 C CA . GLU F 1 171 ? 25.150 -75.253 -3.508 1.00 8.58 150 GLU F CA 1
ATOM 13052 C C . GLU F 1 171 ? 25.133 -74.798 -2.049 1.00 6.41 150 GLU F C 1
ATOM 13053 O O . GLU F 1 171 ? 24.681 -73.696 -1.753 1.00 6.04 150 GLU F O 1
ATOM 13059 N N . GLU F 1 172 ? 25.618 -75.636 -1.138 1.00 5.96 151 GLU F N 1
ATOM 13060 C CA . GLU F 1 172 ? 25.634 -75.247 0.270 1.00 9.84 151 GLU F CA 1
ATOM 13061 C C . GLU F 1 172 ? 26.531 -74.023 0.475 1.00 8.75 151 GLU F C 1
ATOM 13062 O O . GLU F 1 172 ? 26.242 -73.162 1.307 1.00 8.49 151 GLU F O 1
ATOM 13068 N N . ILE F 1 173 ? 27.600 -73.936 -0.313 1.00 7.08 152 ILE F N 1
ATOM 13069 C CA . ILE F 1 173 ? 28.495 -72.785 -0.270 1.00 5.30 152 ILE F CA 1
ATOM 13070 C C . ILE F 1 173 ? 27.783 -71.527 -0.768 1.00 4.55 152 ILE F C 1
ATOM 13071 O O . ILE F 1 173 ? 27.917 -70.450 -0.183 1.00 7.38 152 ILE F O 1
ATOM 13076 N N . ALA F 1 174 ? 27.007 -71.673 -1.836 1.00 4.46 153 ALA F N 1
ATOM 13077 C CA . ALA F 1 174 ? 26.256 -70.549 -2.391 1.00 8.87 153 ALA F CA 1
ATOM 13078 C C . ALA F 1 174 ? 25.233 -69.987 -1.400 1.00 7.77 153 ALA F C 1
ATOM 13079 O O . ALA F 1 174 ? 24.888 -68.808 -1.459 1.00 5.72 153 ALA F O 1
ATOM 13081 N N . ALA F 1 175 ? 24.762 -70.831 -0.485 1.00 8.03 154 ALA F N 1
ATOM 13082 C CA . ALA F 1 175 ? 23.750 -70.422 0.492 1.00 10.07 154 ALA F CA 1
ATOM 13083 C C . ALA F 1 175 ? 24.340 -70.085 1.863 1.00 9.62 154 ALA F C 1
ATOM 13084 O O . ALA F 1 175 ? 23.602 -69.914 2.835 1.00 9.21 154 ALA F O 1
ATOM 13086 N N . SER F 1 176 ? 25.662 -69.971 1.935 1.00 5.10 155 SER F N 1
ATOM 13087 C CA . SER F 1 176 ? 26.366 -69.976 3.220 1.00 6.09 155 SER F CA 1
ATOM 13088 C C . SER F 1 176 ? 26.355 -68.668 4.021 1.00 9.52 155 SER F C 1
ATOM 13089 O O . SER F 1 176 ? 26.609 -68.684 5.228 1.00 9.42 155 SER F O 1
ATOM 13092 N N . SER F 1 177 ? 26.076 -67.542 3.370 1.00 4.56 156 SER F N 1
ATOM 13093 C CA . SER F 1 177 ? 26.107 -66.256 4.070 1.00 6.59 156 SER F CA 1
ATOM 13094 C C . SER F 1 177 ? 25.345 -65.158 3.347 1.00 9.17 156 SER F C 1
ATOM 13095 O O . SER F 1 177 ? 25.446 -65.025 2.127 1.00 9.00 156 SER F O 1
ATOM 13098 N N . PRO F 1 178 ? 24.593 -64.349 4.108 1.00 9.65 157 PRO F N 1
ATOM 13099 C CA . PRO F 1 178 ? 23.908 -63.173 3.563 1.00 10.84 157 PRO F CA 1
ATOM 13100 C C . PRO F 1 178 ? 24.898 -62.185 2.947 1.00 8.97 157 PRO F C 1
ATOM 13101 O O . PRO F 1 178 ? 24.509 -61.389 2.095 1.00 9.63 157 PRO F O 1
ATOM 13105 N N . ARG F 1 179 ? 26.156 -62.240 3.380 1.00 9.25 158 ARG F N 1
ATOM 13106 C CA . ARG F 1 179 ? 27.203 -61.367 2.854 1.00 5.98 158 ARG F CA 1
ATOM 13107 C C . ARG F 1 179 ? 27.627 -61.754 1.439 1.00 11.58 158 ARG F C 1
ATOM 13108 O O . ARG F 1 179 ? 28.194 -60.938 0.712 1.00 7.74 158 ARG F O 1
ATOM 13116 N N . LEU F 1 180 ? 27.371 -63.006 1.063 1.00 6.44 159 LEU F N 1
ATOM 13117 C CA . LEU F 1 180 ? 27.914 -63.566 -0.173 1.00 8.18 159 LEU F CA 1
ATOM 13118 C C . LEU F 1 180 ? 27.312 -62.919 -1.415 1.00 11.68 159 LEU F C 1
ATOM 13119 O O . LEU F 1 180 ? 26.093 -62.915 -1.594 1.00 10.98 159 LEU F O 1
ATOM 13124 N N . GLN F 1 181 ? 28.174 -62.374 -2.270 1.00 6.20 160 GLN F N 1
ATOM 13125 C CA . GLN F 1 181 ? 27.720 -61.689 -3.477 1.00 6.75 160 GLN F CA 1
ATOM 13126 C C . GLN F 1 181 ? 28.223 -62.337 -4.761 1.00 7.67 160 GLN F C 1
ATOM 13127 O O . GLN F 1 181 ? 27.587 -62.216 -5.807 1.00 6.57 160 GLN F O 1
ATOM 13133 N N . ALA F 1 182 ? 29.362 -63.021 -4.688 1.00 3.82 161 ALA F N 1
ATOM 13134 C CA . ALA F 1 182 ? 29.953 -63.604 -5.888 1.00 8.34 161 ALA F CA 1
ATOM 13135 C C . ALA F 1 182 ? 30.694 -64.914 -5.634 1.00 6.32 161 ALA F C 1
ATOM 13136 O O . ALA F 1 182 ? 31.205 -65.155 -4.543 1.00 7.16 161 ALA F O 1
ATOM 13138 N N . MET F 1 183 ? 30.735 -65.756 -6.661 1.00 6.30 162 MET F N 1
ATOM 13139 C CA A MET F 1 183 ? 31.463 -67.020 -6.605 0.49 6.49 162 MET F CA 1
ATOM 13140 C CA B MET F 1 183 ? 31.453 -67.019 -6.606 0.51 6.49 162 MET F CA 1
ATOM 13141 C C . MET F 1 183 ? 32.238 -67.223 -7.899 1.00 8.39 162 MET F C 1
ATOM 13142 O O . MET F 1 183 ? 31.663 -67.212 -8.988 1.00 6.77 162 MET F O 1
ATOM 13151 N N . SER F 1 184 ? 33.549 -67.403 -7.778 1.00 6.40 163 SER F N 1
ATOM 13152 C CA . SER F 1 184 ? 34.399 -67.610 -8.945 1.00 3.99 163 SER F CA 1
ATOM 13153 C C . SER F 1 184 ? 34.855 -69.061 -9.062 1.00 6.49 163 SER F C 1
ATOM 13154 O O . SER F 1 184 ? 35.063 -69.740 -8.057 1.00 6.72 163 SER F O 1
ATOM 13157 N N . LEU F 1 185 ? 35.003 -69.532 -10.297 1.00 6.14 164 LEU F N 1
ATOM 13158 C CA . LEU F 1 185 ? 35.711 -70.780 -10.549 1.00 6.83 164 LEU F CA 1
ATOM 13159 C C . LEU F 1 185 ? 37.205 -70.481 -10.621 1.00 8.00 164 LEU F C 1
ATOM 13160 O O . LEU F 1 185 ? 37.617 -69.571 -11.330 1.00 7.80 164 LEU F O 1
ATOM 13165 N N . GLY F 1 186 ? 38.012 -71.235 -9.884 1.00 5.95 165 GLY F N 1
ATOM 13166 C CA . GLY F 1 186 ? 39.456 -71.081 -9.944 1.00 6.67 165 GLY F CA 1
ATOM 13167 C C . GLY F 1 186 ? 40.096 -72.276 -10.626 1.00 6.57 165 GLY F C 1
ATOM 13168 O O . GLY F 1 186 ? 40.420 -73.264 -9.973 1.00 5.93 165 GLY F O 1
ATOM 13169 N N . ALA F 1 187 ? 40.292 -72.176 -11.938 1.00 5.65 166 ALA F N 1
ATOM 13170 C CA . ALA F 1 187 ? 40.677 -73.326 -12.759 1.00 4.91 166 ALA F CA 1
ATOM 13171 C C . ALA F 1 187 ? 42.054 -73.914 -12.455 1.00 5.52 166 ALA F C 1
ATOM 13172 O O . ALA F 1 187 ? 42.282 -75.098 -12.690 1.00 5.69 166 ALA F O 1
ATOM 13174 N N . ALA F 1 188 ? 42.971 -73.098 -11.944 1.00 7.02 167 ALA F N 1
ATOM 13175 C CA . ALA F 1 188 ? 44.316 -73.586 -11.649 1.00 6.99 167 ALA F CA 1
ATOM 13176 C C . ALA F 1 188 ? 44.292 -74.517 -10.443 1.00 7.43 167 ALA F C 1
ATOM 13177 O O . ALA F 1 188 ? 44.726 -75.666 -10.530 1.00 7.69 167 ALA F O 1
ATOM 13179 N N . ASP F 1 189 ? 43.777 -74.021 -9.320 1.00 4.71 168 ASP F N 1
ATOM 13180 C CA . ASP F 1 189 ? 43.645 -74.847 -8.127 1.00 5.62 168 ASP F CA 1
ATOM 13181 C C . ASP F 1 189 ? 42.640 -75.976 -8.333 1.00 5.20 168 ASP F C 1
ATOM 13182 O O . ASP F 1 189 ? 42.798 -77.053 -7.765 1.00 8.05 168 ASP F O 1
ATOM 13187 N N . PHE F 1 190 ? 41.609 -75.730 -9.139 1.00 4.60 169 PHE F N 1
ATOM 13188 C CA . PHE F 1 190 ? 40.619 -76.767 -9.421 1.00 5.39 169 PHE F CA 1
ATOM 13189 C C . PHE F 1 190 ? 41.274 -77.944 -10.134 1.00 6.11 169 PHE F C 1
ATOM 13190 O O . PHE F 1 190 ? 41.091 -79.094 -9.743 1.00 5.04 169 PHE F O 1
ATOM 13198 N N . ALA F 1 191 ? 42.048 -77.648 -11.173 1.00 6.64 170 ALA F N 1
ATOM 13199 C CA . ALA F 1 191 ? 42.763 -78.683 -11.917 1.00 7.27 170 ALA F CA 1
ATOM 13200 C C . ALA F 1 191 ? 43.713 -79.478 -11.016 1.00 6.28 170 ALA F C 1
ATOM 13201 O O . ALA F 1 191 ? 43.772 -80.708 -11.092 1.00 6.63 170 ALA F O 1
ATOM 13203 N N . ALA F 1 192 ? 44.449 -78.776 -10.159 1.00 7.75 171 ALA F N 1
ATOM 13204 C CA . ALA F 1 192 ? 45.385 -79.430 -9.244 1.00 12.47 171 ALA F CA 1
ATOM 13205 C C . ALA F 1 192 ? 44.653 -80.322 -8.244 1.00 8.80 171 ALA F C 1
ATOM 13206 O O . ALA F 1 192 ? 45.038 -81.472 -8.017 1.00 7.46 171 ALA F O 1
ATOM 13208 N N . SER F 1 193 ? 43.597 -79.779 -7.651 1.00 4.94 172 SER F N 1
ATOM 13209 C CA . SER F 1 193 ? 42.799 -80.510 -6.678 1.00 9.06 172 SER F CA 1
ATOM 13210 C C . SER F 1 193 ? 42.178 -81.756 -7.301 1.00 7.32 172 SER F C 1
ATOM 13211 O O . SER F 1 193 ? 42.192 -82.830 -6.705 1.00 7.56 172 SER F O 1
ATOM 13214 N N . MET F 1 194 ? 41.649 -81.602 -8.511 1.00 8.44 173 MET F N 1
ATOM 13215 C CA . MET F 1 194 ? 40.988 -82.696 -9.218 1.00 6.53 173 MET F CA 1
ATOM 13216 C C . MET F 1 194 ? 41.985 -83.718 -9.759 1.00 10.44 173 MET F C 1
ATOM 13217 O O . MET F 1 194 ? 41.606 -84.823 -10.140 1.00 6.53 173 MET F O 1
ATOM 13222 N N . GLY F 1 195 ? 43.261 -83.348 -9.790 1.00 6.76 174 GLY F N 1
ATOM 13223 C CA . GLY F 1 195 ? 44.285 -84.221 -10.336 1.00 7.71 174 GLY F CA 1
ATOM 13224 C C . GLY F 1 195 ? 44.263 -84.233 -11.854 1.00 7.10 174 GLY F C 1
ATOM 13225 O O . GLY F 1 195 ? 44.708 -85.192 -12.486 1.00 7.06 174 GLY F O 1
ATOM 13226 N N . MET F 1 196 ? 43.731 -83.164 -12.438 1.00 6.33 175 MET F N 1
ATOM 13227 C CA . MET F 1 196 ? 43.708 -83.001 -13.885 1.00 7.54 175 MET F CA 1
ATOM 13228 C C . MET F 1 196 ? 45.125 -82.958 -14.436 1.00 11.45 175 MET F C 1
ATOM 13229 O O . MET F 1 196 ? 45.995 -82.302 -13.867 1.00 11.75 175 MET F O 1
ATOM 13234 N N . GLN F 1 197 ? 45.359 -83.659 -15.540 1.00 7.71 176 GLN F N 1
ATOM 13235 C CA . GLN F 1 197 ? 46.687 -83.679 -16.138 1.00 15.19 176 GLN F CA 1
ATOM 13236 C C . GLN F 1 197 ? 46.888 -82.471 -17.039 1.00 20.96 176 GLN F C 1
ATOM 13237 O O . GLN F 1 197 ? 46.651 -82.530 -18.247 1.00 18.48 176 GLN F O 1
ATOM 13243 N N . THR F 1 198 ? 47.312 -81.371 -16.424 1.00 20.15 177 THR F N 1
ATOM 13244 C CA . THR F 1 198 ? 47.626 -80.136 -17.131 1.00 18.86 177 THR F CA 1
ATOM 13245 C C . THR F 1 198 ? 48.342 -79.178 -16.182 1.00 24.16 177 THR F C 1
ATOM 13246 O O . THR F 1 198 ? 48.210 -79.288 -14.960 1.00 23.41 177 THR F O 1
ATOM 13250 N N . THR F 1 199 ? 49.107 -78.245 -16.739 1.00 23.17 178 THR F N 1
ATOM 13251 C CA . THR F 1 199 ? 49.722 -77.192 -15.935 1.00 20.14 178 THR F CA 1
ATOM 13252 C C . THR F 1 199 ? 49.202 -75.825 -16.371 1.00 24.04 178 THR F C 1
ATOM 13253 O O . THR F 1 199 ? 49.594 -74.792 -15.822 1.00 25.09 178 THR F O 1
ATOM 13257 N N . GLY F 1 200 ? 48.316 -75.833 -17.364 1.00 22.40 179 GLY F N 1
ATOM 13258 C CA . GLY F 1 200 ? 47.727 -74.612 -17.881 1.00 20.95 179 GLY F CA 1
ATOM 13259 C C . GLY F 1 200 ? 46.583 -74.133 -17.011 1.00 13.85 179 GLY F C 1
ATOM 13260 O O . GLY F 1 200 ? 46.122 -74.855 -16.127 1.00 19.97 179 GLY F O 1
ATOM 13261 N N . ILE F 1 201 ? 46.120 -72.913 -17.261 1.00 11.73 180 ILE F N 1
ATOM 13262 C CA . ILE F 1 201 ? 45.062 -72.327 -16.450 1.00 9.82 180 ILE F CA 1
ATOM 13263 C C . ILE F 1 201 ? 43.855 -71.978 -17.309 1.00 13.74 180 ILE F C 1
ATOM 13264 O O . ILE F 1 201 ? 43.829 -70.944 -17.977 1.00 9.91 180 ILE F O 1
ATOM 13269 N N . GLY F 1 202 ? 42.858 -72.856 -17.289 1.00 10.51 181 GLY F N 1
ATOM 13270 C CA . GLY F 1 202 ? 41.651 -72.666 -18.073 1.00 7.66 181 GLY F CA 1
ATOM 13271 C C . GLY F 1 202 ? 41.866 -73.004 -19.535 1.00 9.96 181 GLY F C 1
ATOM 13272 O O . GLY F 1 202 ? 42.917 -73.516 -19.915 1.00 10.98 181 GLY F O 1
ATOM 13273 N N . GLY F 1 203 ? 40.860 -72.726 -20.357 1.00 9.97 182 GLY F N 1
ATOM 13274 C CA . GLY F 1 203 ? 40.992 -72.863 -21.795 1.00 7.70 182 GLY F CA 1
ATOM 13275 C C . GLY F 1 203 ? 40.965 -74.283 -22.325 1.00 12.17 182 GLY F C 1
ATOM 13276 O O . GLY F 1 203 ? 40.707 -75.240 -21.592 1.00 9.19 182 GLY F O 1
ATOM 13277 N N . THR F 1 204 ? 41.236 -74.408 -23.620 1.00 6.99 183 THR F N 1
ATOM 13278 C CA . THR F 1 204 ? 41.250 -75.691 -24.311 1.00 8.06 183 THR F CA 1
ATOM 13279 C C . THR F 1 204 ? 42.314 -76.632 -23.756 1.00 9.35 183 THR F C 1
ATOM 13280 O O . THR F 1 204 ? 43.428 -76.211 -23.454 1.00 8.53 183 THR F O 1
ATOM 13284 N N . GLN F 1 205 ? 41.961 -77.906 -23.614 1.00 9.27 184 GLN F N 1
ATOM 13285 C CA . GLN F 1 205 ? 42.929 -78.931 -23.241 1.00 9.99 184 GLN F CA 1
ATOM 13286 C C . GLN F 1 205 ? 43.188 -79.858 -24.426 1.00 9.53 184 GLN F C 1
ATOM 13287 O O . GLN F 1 205 ? 42.261 -80.461 -24.966 1.00 9.19 184 GLN F O 1
ATOM 13293 N N . GLU F 1 206 ? 44.453 -79.957 -24.825 1.00 9.77 185 GLU F N 1
ATOM 13294 C CA . GLU F 1 206 ? 44.851 -80.723 -26.008 1.00 12.51 185 GLU F CA 1
ATOM 13295 C C . GLU F 1 206 ? 44.378 -82.178 -25.970 1.00 7.46 185 GLU F C 1
ATOM 13296 O O . GLU F 1 206 ? 43.979 -82.740 -26.991 1.00 9.83 185 GLU F O 1
ATOM 13302 N N . ASN F 1 207 ? 44.413 -82.781 -24.788 1.00 10.14 186 ASN F N 1
ATOM 13303 C CA . ASN F 1 207 ? 44.052 -84.186 -24.644 1.00 10.39 186 ASN F CA 1
ATOM 13304 C C . ASN F 1 207 ? 42.582 -84.435 -24.307 1.00 7.95 186 ASN F C 1
ATOM 13305 O O . ASN F 1 207 ? 42.212 -85.536 -23.901 1.00 10.26 186 ASN F O 1
ATOM 13310 N N . TYR F 1 208 ? 41.746 -83.416 -24.474 1.00 10.37 187 TYR F N 1
ATOM 13311 C CA . TYR F 1 208 ? 40.316 -83.582 -24.240 1.00 10.41 187 TYR F CA 1
ATOM 13312 C C . TYR F 1 208 ? 39.536 -83.326 -25.524 1.00 6.70 187 TYR F C 1
ATOM 13313 O O . TYR F 1 208 ? 39.122 -82.200 -25.802 1.00 8.39 187 TYR F O 1
ATOM 13322 N N . TYR F 1 209 ? 39.339 -84.387 -26.299 1.00 7.21 188 TYR F N 1
ATOM 13323 C CA . TYR F 1 209 ? 38.737 -84.286 -27.621 1.00 9.72 188 TYR F CA 1
ATOM 13324 C C . TYR F 1 209 ? 37.985 -85.570 -27.926 1.00 7.95 188 TYR F C 1
ATOM 13325 O O . TYR F 1 209 ? 38.225 -86.598 -27.297 1.00 9.67 188 TYR F O 1
ATOM 13334 N N . MET F 1 210 ? 37.087 -85.514 -28.904 1.00 11.23 189 MET F N 1
ATOM 13335 C CA . MET F 1 210 ? 36.425 -86.719 -29.390 1.00 10.71 189 MET F CA 1
ATOM 13336 C C . MET F 1 210 ? 37.036 -87.126 -30.727 1.00 12.16 189 MET F C 1
ATOM 13337 O O . MET F 1 210 ? 37.264 -86.281 -31.593 1.00 11.42 189 MET F O 1
ATOM 13342 N N . LEU F 1 211 ? 37.307 -88.416 -30.890 1.00 10.41 190 LEU F N 1
ATOM 13343 C CA . LEU F 1 211 ? 37.809 -88.933 -32.158 1.00 13.63 190 LEU F CA 1
ATOM 13344 C C . LEU F 1 211 ? 36.657 -89.449 -33.012 1.00 15.25 190 LEU F C 1
ATOM 13345 O O . LEU F 1 211 ? 35.946 -90.363 -32.608 1.00 12.25 190 LEU F O 1
ATOM 13350 N N . HIS F 1 212 ? 36.470 -88.868 -34.191 1.00 13.09 191 HIS F N 1
ATOM 13351 C CA . HIS F 1 212 ? 35.425 -89.341 -35.093 1.00 13.84 191 HIS F CA 1
ATOM 13352 C C . HIS F 1 212 ? 35.923 -89.476 -36.526 1.00 15.41 191 HIS F C 1
ATOM 13353 O O . HIS F 1 212 ? 36.271 -88.482 -37.166 1.00 14.89 191 HIS F O 1
ATOM 13360 N N . ASP F 1 213 ? 35.943 -90.712 -37.019 1.00 17.27 192 ASP F N 1
ATOM 13361 C CA . ASP F 1 213 ? 36.416 -91.015 -38.369 1.00 20.08 192 ASP F CA 1
ATOM 13362 C C . ASP F 1 213 ? 37.782 -90.399 -38.655 1.00 19.17 192 ASP F C 1
ATOM 13363 O O . ASP F 1 213 ? 37.953 -89.680 -39.639 1.00 18.16 192 ASP F O 1
ATOM 13368 N N . GLY F 1 214 ? 38.742 -90.676 -37.778 1.00 14.80 193 GLY F N 1
ATOM 13369 C CA . GLY F 1 214 ? 40.100 -90.189 -37.936 1.00 20.69 193 GLY F CA 1
ATOM 13370 C C . GLY F 1 214 ? 40.278 -88.706 -37.664 1.00 23.16 193 GLY F C 1
ATOM 13371 O O . GLY F 1 214 ? 41.370 -88.168 -37.843 1.00 22.05 193 GLY F O 1
ATOM 13372 N N . GLN F 1 215 ? 39.210 -88.014 -37.271 1.00 17.02 194 GLN F N 1
ATOM 13373 C CA . GLN F 1 215 ? 39.266 -86.586 -36.993 1.00 17.00 194 GLN F CA 1
ATOM 13374 C C . GLN F 1 215 ? 38.979 -86.239 -35.504 1.00 19.09 194 GLN F C 1
ATOM 13375 O O . GLN F 1 215 ? 38.208 -86.883 -34.849 1.00 14.48 194 GLN F O 1
ATOM 13381 N N . LYS F 1 216 ? 39.652 -85.217 -35.017 1.00 16.20 195 LYS F N 1
ATOM 13382 C CA . LYS F 1 216 ? 39.525 -84.831 -33.612 1.00 15.65 195 LYS F CA 1
ATOM 13383 C C . LYS F 1 216 ? 38.601 -83.633 -33.436 1.00 14.07 195 LYS F C 1
ATOM 13384 O O . LYS F 1 216 ? 38.641 -82.685 -34.218 1.00 13.32 195 LYS F O 1
ATOM 13390 N N . HIS F 1 217 ? 37.773 -83.680 -32.398 1.00 11.49 196 HIS F N 1
ATOM 13391 C CA . HIS F 1 217 ? 36.854 -82.590 -32.096 1.00 11.89 196 HIS F CA 1
ATOM 13392 C C . HIS F 1 217 ? 36.949 -82.233 -30.620 1.00 12.08 196 HIS F C 1
ATOM 13393 O O . HIS F 1 217 ? 36.512 -82.998 -29.760 1.00 10.47 196 HIS F O 1
ATOM 13400 N N . TRP F 1 218 ? 37.523 -81.071 -30.329 1.00 9.34 197 TRP F N 1
ATOM 13401 C CA . TRP F 1 218 ? 37.768 -80.673 -28.947 1.00 9.23 197 TRP F CA 1
ATOM 13402 C C . TRP F 1 218 ? 36.497 -80.268 -28.206 1.00 11.08 197 TRP F C 1
ATOM 13403 O O . TRP F 1 218 ? 35.626 -79.590 -28.753 1.00 13.49 197 TRP F O 1
ATOM 13414 N N . SER F 1 219 ? 36.400 -80.712 -26.958 1.00 9.74 198 SER F N 1
ATOM 13415 C CA . SER F 1 219 ? 35.214 -80.491 -26.144 1.00 10.42 198 SER F CA 1
ATOM 13416 C C . SER F 1 219 ? 35.582 -79.694 -24.893 1.00 13.16 198 SER F C 1
ATOM 13417 O O . SER F 1 219 ? 36.763 -79.458 -24.625 1.00 8.14 198 SER F O 1
ATOM 13420 N N . ASP F 1 220 ? 34.572 -79.281 -24.132 1.00 7.47 199 ASP F N 1
ATOM 13421 C CA . ASP F 1 220 ? 34.787 -78.451 -22.947 1.00 6.92 199 ASP F CA 1
ATOM 13422 C C . ASP F 1 220 ? 35.011 -79.292 -21.692 1.00 7.76 199 ASP F C 1
ATOM 13423 O O . ASP F 1 220 ? 34.082 -79.920 -21.186 1.00 9.35 199 ASP F O 1
ATOM 13428 N N . PRO F 1 221 ? 36.249 -79.291 -21.175 1.00 6.56 200 PRO F N 1
ATOM 13429 C CA . PRO F 1 221 ? 36.582 -80.103 -20.002 1.00 6.00 200 PRO F CA 1
ATOM 13430 C C . PRO F 1 221 ? 36.137 -79.434 -18.708 1.00 5.79 200 PRO F C 1
ATOM 13431 O O . PRO F 1 221 ? 36.301 -80.020 -17.641 1.00 5.80 200 PRO F O 1
ATOM 13435 N N . TRP F 1 222 ? 35.579 -78.229 -18.810 1.00 4.99 201 TRP F N 1
ATOM 13436 C CA . TRP F 1 222 ? 35.169 -77.461 -17.638 1.00 8.55 201 TRP F CA 1
ATOM 13437 C C . TRP F 1 222 ? 33.651 -77.320 -17.520 1.00 7.30 201 TRP F C 1
ATOM 13438 O O . TRP F 1 222 ? 33.165 -76.622 -16.629 1.00 3.30 201 TRP F O 1
ATOM 13449 N N . HIS F 1 223 ? 32.909 -77.968 -18.414 1.00 3.85 202 HIS F N 1
ATOM 13450 C CA . HIS F 1 223 ? 31.467 -77.722 -18.530 1.00 4.86 202 HIS F CA 1
ATOM 13451 C C . HIS F 1 223 ? 30.680 -77.837 -17.223 1.00 4.74 202 HIS F C 1
ATOM 13452 O O . HIS F 1 223 ? 29.989 -76.899 -16.825 1.00 4.23 202 HIS F O 1
ATOM 13459 N N . TRP F 1 224 ? 30.769 -78.995 -16.576 1.00 3.65 203 TRP F N 1
ATOM 13460 C CA . TRP F 1 224 ? 29.995 -79.244 -15.365 1.00 5.55 203 TRP F CA 1
ATOM 13461 C C . TRP F 1 224 ? 30.340 -78.273 -14.242 1.00 7.96 203 TRP F C 1
ATOM 13462 O O . TRP F 1 224 ? 29.443 -77.715 -13.608 1.00 4.91 203 TRP F O 1
ATOM 13473 N N . ALA F 1 225 ? 31.635 -78.073 -14.004 1.00 4.02 204 ALA F N 1
ATOM 13474 C CA . ALA F 1 225 ? 32.085 -77.165 -12.952 1.00 3.72 204 ALA F CA 1
ATOM 13475 C C . ALA F 1 225 ? 31.507 -75.769 -13.142 1.00 8.25 204 ALA F C 1
ATOM 13476 O O . ALA F 1 225 ? 31.028 -75.162 -12.190 1.00 4.50 204 ALA F O 1
ATOM 13478 N N . GLN F 1 226 ? 31.538 -75.269 -14.374 1.00 4.50 205 GLN F N 1
ATOM 13479 C CA . GLN F 1 226 ? 31.020 -73.931 -14.649 1.00 5.45 205 GLN F CA 1
ATOM 13480 C C . GLN F 1 226 ? 29.498 -73.869 -14.532 1.00 5.18 205 GLN F C 1
ATOM 13481 O O . GLN F 1 226 ? 28.958 -72.961 -13.904 1.00 5.01 205 GLN F O 1
ATOM 13487 N N . ALA F 1 227 ? 28.809 -74.836 -15.132 1.00 4.85 206 ALA F N 1
ATOM 13488 C CA . ALA F 1 227 ? 27.350 -74.851 -15.111 1.00 6.05 206 ALA F CA 1
ATOM 13489 C C . ALA F 1 227 ? 26.803 -75.016 -13.693 1.00 4.23 206 ALA F C 1
ATOM 13490 O O . ALA F 1 227 ? 25.824 -74.370 -13.321 1.00 4.12 206 ALA F O 1
ATOM 13492 N N . ALA F 1 228 ? 27.443 -75.875 -12.903 1.00 4.41 207 ALA F N 1
ATOM 13493 C CA . ALA F 1 228 ? 26.999 -76.123 -11.534 1.00 6.23 207 ALA F CA 1
ATOM 13494 C C . ALA F 1 228 ? 27.169 -74.885 -10.659 1.00 5.17 207 ALA F C 1
ATOM 13495 O O . ALA F 1 228 ? 26.333 -74.600 -9.803 1.00 7.54 207 ALA F O 1
ATOM 13497 N N . ILE F 1 229 ? 28.256 -74.153 -10.879 1.00 4.33 208 ILE F N 1
ATOM 13498 C CA . ILE F 1 229 ? 28.493 -72.902 -10.164 1.00 3.05 208 ILE F CA 1
ATOM 13499 C C . ILE F 1 229 ? 27.422 -71.873 -10.521 1.00 4.91 208 ILE F C 1
ATOM 13500 O O . ILE F 1 229 ? 26.882 -71.196 -9.646 1.00 4.87 208 ILE F O 1
ATOM 13505 N N . VAL F 1 230 ? 27.102 -71.770 -11.808 1.00 3.65 209 VAL F N 1
ATOM 13506 C CA . VAL F 1 230 ? 26.048 -70.861 -12.251 1.00 3.66 209 VAL F CA 1
ATOM 13507 C C . VAL F 1 230 ? 24.702 -71.215 -11.611 1.00 4.09 209 VAL F C 1
ATOM 13508 O O . VAL F 1 230 ? 23.988 -70.337 -11.123 1.00 4.98 209 VAL F O 1
ATOM 13512 N N . ALA F 1 231 ? 24.368 -72.503 -11.599 1.00 3.24 210 ALA F N 1
ATOM 13513 C CA . ALA F 1 231 ? 23.107 -72.959 -11.017 1.00 5.83 210 ALA F CA 1
ATOM 13514 C C . ALA F 1 231 ? 23.025 -72.659 -9.521 1.00 5.65 210 ALA F C 1
ATOM 13515 O O . ALA F 1 231 ? 21.999 -72.182 -9.029 1.00 6.81 210 ALA F O 1
ATOM 13517 N N . ALA F 1 232 ? 24.112 -72.935 -8.806 1.00 3.24 211 ALA F N 1
ATOM 13518 C CA . ALA F 1 232 ? 24.165 -72.686 -7.371 1.00 6.63 211 ALA F CA 1
ATOM 13519 C C . ALA F 1 232 ? 23.996 -71.198 -7.071 1.00 6.50 211 ALA F C 1
ATOM 13520 O O . ALA F 1 232 ? 23.292 -70.818 -6.134 1.00 6.73 211 ALA F O 1
ATOM 13522 N N . CYS F 1 233 ? 24.637 -70.360 -7.879 1.00 5.81 212 CYS F N 1
ATOM 13523 C CA . CYS F 1 233 ? 24.595 -68.915 -7.675 1.00 7.25 212 CYS F CA 1
ATOM 13524 C C . CYS F 1 233 ? 23.219 -68.330 -7.960 1.00 7.37 212 CYS F C 1
ATOM 13525 O O . CYS F 1 233 ? 22.686 -67.559 -7.161 1.00 7.34 212 CYS F O 1
ATOM 13528 N N . ARG F 1 234 ? 22.651 -68.698 -9.104 1.00 4.35 213 ARG F N 1
ATOM 13529 C CA . ARG F 1 234 ? 21.355 -68.167 -9.514 1.00 5.93 213 ARG F CA 1
ATOM 13530 C C . ARG F 1 234 ? 20.230 -68.642 -8.597 1.00 9.35 213 ARG F C 1
ATOM 13531 O O . ARG F 1 234 ? 19.244 -67.932 -8.399 1.00 6.28 213 ARG F O 1
ATOM 13539 N N . THR F 1 235 ? 20.385 -69.840 -8.038 1.00 6.47 214 THR F N 1
ATOM 13540 C CA . THR F 1 235 ? 19.427 -70.356 -7.064 1.00 11.27 214 THR F CA 1
ATOM 13541 C C . THR F 1 235 ? 19.384 -69.469 -5.821 1.00 9.07 214 THR F C 1
ATOM 13542 O O . THR F 1 235 ? 18.317 -69.248 -5.243 1.00 6.02 214 THR F O 1
ATOM 13546 N N . HIS F 1 236 ? 20.542 -68.945 -5.426 1.00 5.53 215 HIS F N 1
ATOM 13547 C CA . HIS F 1 236 ? 20.665 -68.261 -4.140 1.00 7.68 215 HIS F CA 1
ATOM 13548 C C . HIS F 1 236 ? 20.991 -66.765 -4.215 1.00 9.73 215 HIS F C 1
ATOM 13549 O O . HIS F 1 236 ? 21.372 -66.159 -3.213 1.00 11.06 215 HIS F O 1
ATOM 13556 N N . GLY F 1 237 ? 20.837 -66.170 -5.394 1.00 5.98 216 GLY F N 1
ATOM 13557 C CA . GLY F 1 237 ? 21.027 -64.736 -5.548 1.00 6.31 216 GLY F CA 1
ATOM 13558 C C . GLY F 1 237 ? 22.477 -64.287 -5.563 1.00 10.14 216 GLY F C 1
ATOM 13559 O O . GLY F 1 237 ? 22.796 -63.176 -5.135 1.00 10.06 216 GLY F O 1
ATOM 13560 N N . ILE F 1 238 ? 23.356 -65.145 -6.068 1.00 4.86 217 ILE F N 1
ATOM 13561 C CA . ILE F 1 238 ? 24.787 -64.858 -6.107 1.00 7.61 217 ILE F CA 1
ATOM 13562 C C . ILE F 1 238 ? 25.231 -64.651 -7.556 1.00 9.27 217 ILE F C 1
ATOM 13563 O O . ILE F 1 238 ? 24.627 -65.200 -8.476 1.00 7.27 217 ILE F O 1
ATOM 13568 N N . LEU F 1 239 ? 26.279 -63.856 -7.759 1.00 5.60 218 LEU F N 1
ATOM 13569 C CA . LEU F 1 239 ? 26.855 -63.675 -9.087 1.00 6.08 218 LEU F CA 1
ATOM 13570 C C . LEU F 1 239 ? 27.905 -64.747 -9.369 1.00 5.69 218 LEU F C 1
ATOM 13571 O O . LEU F 1 239 ? 28.894 -64.850 -8.646 1.00 7.12 218 LEU F O 1
ATOM 13576 N N . PRO F 1 240 ? 27.692 -65.555 -10.421 1.00 4.85 219 PRO F N 1
ATOM 13577 C CA . PRO F 1 240 ? 28.711 -66.525 -10.839 1.00 4.39 219 PRO F CA 1
ATOM 13578 C C . PRO F 1 240 ? 29.737 -65.854 -11.750 1.00 6.15 219 PRO F C 1
ATOM 13579 O O . PRO F 1 240 ? 29.358 -65.136 -12.675 1.00 5.02 219 PRO F O 1
ATOM 13583 N N . VAL F 1 241 ? 31.021 -66.077 -11.479 1.00 4.08 220 VAL F N 1
ATOM 13584 C CA . VAL F 1 241 ? 32.093 -65.384 -12.188 1.00 3.00 220 VAL F CA 1
ATOM 13585 C C . VAL F 1 241 ? 33.149 -66.380 -12.661 1.00 7.53 220 VAL F C 1
ATOM 13586 O O . VAL F 1 241 ? 33.462 -67.338 -11.957 1.00 4.44 220 VAL F O 1
ATOM 13590 N N . ASP F 1 242 ? 33.686 -66.166 -13.859 1.00 5.02 221 ASP F N 1
ATOM 13591 C CA . ASP F 1 242 ? 34.757 -67.018 -14.369 1.00 6.12 221 ASP F CA 1
ATOM 13592 C C . ASP F 1 242 ? 36.111 -66.532 -13.854 1.00 6.16 221 ASP F C 1
ATOM 13593 O O . ASP F 1 242 ? 36.325 -65.333 -13.677 1.00 5.55 221 ASP F O 1
ATOM 13598 N N . GLY F 1 243 ? 37.024 -67.468 -13.617 1.00 4.46 222 GLY F N 1
ATOM 13599 C CA . GLY F 1 243 ? 38.299 -67.139 -13.008 1.00 7.03 222 GLY F CA 1
ATOM 13600 C C . GLY F 1 243 ? 39.390 -66.779 -13.991 1.00 6.31 222 GLY F C 1
ATOM 13601 O O . GLY F 1 243 ? 39.110 -66.312 -15.092 1.00 7.74 222 GLY F O 1
ATOM 13602 N N . PRO F 1 244 ? 40.651 -67.004 -13.597 1.00 8.90 223 PRO F N 1
ATOM 13603 C CA . PRO F 1 244 ? 41.790 -66.584 -14.416 1.00 9.02 223 PRO F CA 1
ATOM 13604 C C . PRO F 1 244 ? 41.967 -67.436 -15.669 1.00 12.11 223 PRO F C 1
ATOM 13605 O O . PRO F 1 244 ? 41.718 -68.642 -15.655 1.00 7.27 223 PRO F O 1
ATOM 13609 N N . PHE F 1 245 ? 42.378 -66.784 -16.750 1.00 8.66 224 PHE F N 1
ATOM 13610 C CA . PHE F 1 245 ? 42.826 -67.464 -17.955 1.00 8.08 224 PHE F CA 1
ATOM 13611 C C . PHE F 1 245 ? 44.323 -67.191 -18.057 1.00 10.40 224 PHE F C 1
ATOM 13612 O O . PHE F 1 245 ? 44.742 -66.038 -18.156 1.00 12.54 224 PHE F O 1
ATOM 13620 N N . GLY F 1 246 ? 45.121 -68.253 -18.020 1.00 10.42 225 GLY F N 1
ATOM 13621 C CA . GLY F 1 246 ? 46.559 -68.136 -17.854 1.00 14.50 225 GLY F CA 1
ATOM 13622 C C . GLY F 1 246 ? 47.344 -67.513 -18.993 1.00 17.53 225 GLY F C 1
ATOM 13623 O O . GLY F 1 246 ? 48.263 -66.726 -18.762 1.00 16.24 225 GLY F O 1
ATOM 13624 N N . ASP F 1 247 ? 46.992 -67.865 -20.224 1.00 14.59 226 ASP F N 1
ATOM 13625 C CA . ASP F 1 247 ? 47.759 -67.434 -21.387 1.00 13.82 226 ASP F CA 1
ATOM 13626 C C . ASP F 1 247 ? 47.383 -66.018 -21.812 1.00 16.00 226 ASP F C 1
ATOM 13627 O O . ASP F 1 247 ? 46.560 -65.830 -22.709 1.00 11.53 226 ASP F O 1
ATOM 13632 N N . PHE F 1 248 ? 48.000 -65.021 -21.182 1.00 13.87 227 PHE F N 1
ATOM 13633 C CA . PHE F 1 248 ? 47.691 -63.629 -21.507 1.00 16.35 227 PHE F CA 1
ATOM 13634 C C . PHE F 1 248 ? 48.289 -63.188 -22.844 1.00 17.29 227 PHE F C 1
ATOM 13635 O O . PHE F 1 248 ? 48.119 -62.042 -23.256 1.00 17.51 227 PHE F O 1
ATOM 13643 N N . SER F 1 249 ? 48.980 -64.104 -23.516 1.00 12.50 228 SER F N 1
ATOM 13644 C CA . SER F 1 249 ? 49.481 -63.850 -24.861 1.00 17.88 228 SER F CA 1
ATOM 13645 C C . SER F 1 249 ? 48.477 -64.306 -25.919 1.00 19.25 228 SER F C 1
ATOM 13646 O O . SER F 1 249 ? 48.703 -64.130 -27.115 1.00 18.78 228 SER F O 1
ATOM 13649 N N . ASP F 1 250 ? 47.363 -64.882 -25.469 1.00 13.07 229 ASP F N 1
ATOM 13650 C CA . ASP F 1 250 ? 46.386 -65.493 -26.369 1.00 13.71 229 ASP F CA 1
ATOM 13651 C C . ASP F 1 250 ? 45.016 -64.822 -26.268 1.00 17.49 229 ASP F C 1
ATOM 13652 O O . ASP F 1 250 ? 44.133 -65.300 -25.555 1.00 13.25 229 ASP F O 1
ATOM 13657 N N . ASP F 1 251 ? 44.849 -63.722 -26.999 1.00 11.94 230 ASP F N 1
ATOM 13658 C CA . ASP F 1 251 ? 43.603 -62.958 -27.007 1.00 12.18 230 ASP F CA 1
ATOM 13659 C C . ASP F 1 251 ? 42.404 -63.780 -27.478 1.00 13.42 230 ASP F C 1
ATOM 13660 O O . ASP F 1 251 ? 41.321 -63.697 -26.902 1.00 12.75 230 ASP F O 1
ATOM 13665 N N . GLU F 1 252 ? 42.593 -64.561 -28.536 1.00 11.61 231 GLU F N 1
ATOM 13666 C CA . GLU F 1 252 ? 41.497 -65.342 -29.098 1.00 12.24 231 GLU F CA 1
ATOM 13667 C C . GLU F 1 252 ? 41.098 -66.485 -28.167 1.00 14.14 231 GLU F C 1
ATOM 13668 O O . GLU F 1 252 ? 39.919 -66.816 -28.045 1.00 12.92 231 GLU F O 1
ATOM 13674 N N . GLY F 1 253 ? 42.088 -67.077 -27.507 1.00 12.83 232 GLY F N 1
ATOM 13675 C CA . GLY F 1 253 ? 41.834 -68.115 -26.525 1.00 12.97 232 GLY F CA 1
ATOM 13676 C C . GLY F 1 253 ? 41.036 -67.576 -25.354 1.00 9.87 232 GLY F C 1
ATOM 13677 O O . GLY F 1 253 ? 40.139 -68.248 -24.842 1.00 11.23 232 GLY F O 1
ATOM 13678 N N . PHE F 1 254 ? 41.361 -66.356 -24.934 1.00 7.32 233 PHE F N 1
ATOM 13679 C CA . PHE F 1 254 ? 40.638 -65.706 -23.847 1.00 10.49 233 PHE F CA 1
ATOM 13680 C C . PHE F 1 254 ? 39.196 -65.460 -24.264 1.00 10.51 233 PHE F C 1
ATOM 13681 O O . PHE F 1 254 ? 38.270 -65.695 -23.487 1.00 9.25 233 PHE F O 1
ATOM 13689 N N . ARG F 1 255 ? 39.018 -64.969 -25.488 1.00 10.65 234 ARG F N 1
ATOM 13690 C CA . ARG F 1 255 ? 37.687 -64.711 -26.029 1.00 10.82 234 ARG F CA 1
ATOM 13691 C C . ARG F 1 255 ? 36.818 -65.966 -25.998 1.00 8.34 234 ARG F C 1
ATOM 13692 O O . ARG F 1 255 ? 35.664 -65.918 -25.582 1.00 12.80 234 ARG F O 1
ATOM 13700 N N . ALA F 1 256 ? 37.380 -67.085 -26.439 1.00 9.14 235 ALA F N 1
ATOM 13701 C CA . ALA F 1 256 ? 36.655 -68.349 -26.448 1.00 9.74 235 ALA F CA 1
ATOM 13702 C C . ALA F 1 256 ? 36.226 -68.747 -25.036 1.00 8.07 235 ALA F C 1
ATOM 13703 O O . ALA F 1 256 ? 35.066 -69.089 -24.807 1.00 7.88 235 ALA F O 1
ATOM 13705 N N . GLN F 1 257 ? 37.166 -68.692 -24.097 1.00 8.02 236 GLN F N 1
ATOM 13706 C CA . GLN F 1 257 ? 36.889 -69.022 -22.699 1.00 5.24 236 GLN F CA 1
ATOM 13707 C C . GLN F 1 257 ? 35.820 -68.101 -22.114 1.00 7.84 236 GLN F C 1
ATOM 13708 O O . GLN F 1 257 ? 34.870 -68.559 -21.480 1.00 8.20 236 GLN F O 1
ATOM 13714 N N . ALA F 1 258 ? 35.978 -66.801 -22.338 1.00 4.62 237 ALA F N 1
ATOM 13715 C CA . ALA F 1 258 ? 35.018 -65.819 -21.853 1.00 6.59 237 ALA F CA 1
ATOM 13716 C C . ALA F 1 258 ? 33.641 -66.032 -22.478 1.00 7.39 237 ALA F C 1
ATOM 13717 O O . ALA F 1 258 ? 32.618 -65.935 -21.798 1.00 9.44 237 ALA F O 1
ATOM 13719 N N . ARG F 1 259 ? 33.619 -66.332 -23.774 1.00 7.96 238 ARG F N 1
ATOM 13720 C CA . ARG F 1 259 ? 32.362 -66.565 -24.479 1.00 9.14 238 ARG F CA 1
ATOM 13721 C C . ARG F 1 259 ? 31.622 -67.787 -23.940 1.00 6.49 238 ARG F C 1
ATOM 13722 O O . ARG F 1 259 ? 30.400 -67.765 -23.801 1.00 6.15 238 ARG F O 1
ATOM 13730 N N . ARG F 1 260 ? 32.364 -68.845 -23.632 1.00 6.21 239 ARG F N 1
ATOM 13731 C CA . ARG F 1 260 ? 31.770 -70.039 -23.043 1.00 6.26 239 ARG F CA 1
ATOM 13732 C C . ARG F 1 260 ? 31.133 -69.706 -21.699 1.00 8.62 239 ARG F C 1
ATOM 13733 O O . ARG F 1 260 ? 29.996 -70.094 -21.428 1.00 8.32 239 ARG F O 1
ATOM 13741 N N . SER F 1 261 ? 31.868 -68.977 -20.864 1.00 5.77 240 SER F N 1
ATOM 13742 C CA . SER F 1 261 ? 31.375 -68.617 -19.540 1.00 5.80 240 SER F CA 1
ATOM 13743 C C . SER F 1 261 ? 30.131 -67.746 -19.642 1.00 8.28 240 SER F C 1
ATOM 13744 O O . SER F 1 261 ? 29.151 -67.964 -18.930 1.00 8.43 240 SER F O 1
ATOM 13747 N N . ALA F 1 262 ? 30.175 -66.762 -20.536 1.00 8.05 241 ALA F N 1
ATOM 13748 C CA . ALA F 1 262 ? 29.050 -65.854 -20.726 1.00 8.52 241 ALA F CA 1
ATOM 13749 C C . ALA F 1 262 ? 27.819 -66.616 -21.211 1.00 9.33 241 ALA F C 1
ATOM 13750 O O . ALA F 1 262 ? 26.696 -66.334 -20.790 1.00 8.42 241 ALA F O 1
ATOM 13752 N N . THR F 1 263 ? 28.040 -67.588 -22.090 1.00 7.37 242 THR F N 1
ATOM 13753 C CA . THR F 1 263 ? 26.953 -68.406 -22.618 1.00 10.17 242 THR F CA 1
ATOM 13754 C C . THR F 1 263 ? 26.291 -69.224 -21.510 1.00 8.78 242 THR F C 1
ATOM 13755 O O . THR F 1 263 ? 25.072 -69.363 -21.476 1.00 9.46 242 THR F O 1
ATOM 13759 N N . LEU F 1 264 ? 27.099 -69.751 -20.596 1.00 8.42 243 LEU F N 1
ATOM 13760 C CA . LEU F 1 264 ? 26.579 -70.587 -19.518 1.00 8.81 243 LEU F CA 1
ATOM 13761 C C . LEU F 1 264 ? 25.903 -69.773 -18.417 1.00 7.34 243 LEU F C 1
ATOM 13762 O O . LEU F 1 264 ? 25.107 -70.307 -17.647 1.00 7.43 243 LEU F O 1
ATOM 13767 N N . GLY F 1 265 ? 26.223 -68.485 -18.336 1.00 6.83 244 GLY F N 1
ATOM 13768 C CA . GLY F 1 265 ? 25.551 -67.607 -17.394 1.00 6.30 244 GLY F CA 1
ATOM 13769 C C . GLY F 1 265 ? 26.447 -66.884 -16.403 1.00 7.56 244 GLY F C 1
ATOM 13770 O O . GLY F 1 265 ? 25.959 -66.192 -15.512 1.00 6.62 244 GLY F O 1
ATOM 13771 N N . MET F 1 266 ? 27.758 -67.045 -16.540 1.00 4.82 245 MET F N 1
ATOM 13772 C CA . MET F 1 266 ? 28.682 -66.274 -15.720 1.00 5.08 245 MET F CA 1
ATOM 13773 C C . MET F 1 266 ? 28.688 -64.821 -16.194 1.00 8.91 245 MET F C 1
ATOM 13774 O O . MET F 1 266 ? 28.575 -64.552 -17.390 1.00 6.70 245 MET F O 1
ATOM 13779 N N . VAL F 1 267 ? 28.807 -63.886 -15.257 1.00 5.69 246 VAL F N 1
ATOM 13780 C CA . VAL F 1 267 ? 28.567 -62.480 -15.566 1.00 6.16 246 VAL F CA 1
ATOM 13781 C C . VAL F 1 267 ? 29.841 -61.686 -15.816 1.00 8.72 246 VAL F C 1
ATOM 13782 O O . VAL F 1 267 ? 29.785 -60.523 -16.212 1.00 9.34 246 VAL F O 1
ATOM 13786 N N . GLY F 1 268 ? 30.987 -62.319 -15.587 1.00 6.80 247 GLY F N 1
ATOM 13787 C CA . GLY F 1 268 ? 32.262 -61.655 -15.764 1.00 6.51 247 GLY F CA 1
ATOM 13788 C C . GLY F 1 268 ? 33.426 -62.614 -15.646 1.00 6.84 247 GLY F C 1
ATOM 13789 O O . GLY F 1 268 ? 33.234 -63.821 -15.502 1.00 5.86 247 GLY F O 1
ATOM 13790 N N . LYS F 1 269 ? 34.639 -62.076 -15.696 1.00 6.03 248 LYS F N 1
ATOM 13791 C CA . LYS F 1 269 ? 35.836 -62.904 -15.660 1.00 6.40 248 LYS F CA 1
ATOM 13792 C C . LYS F 1 269 ? 37.015 -62.138 -15.068 1.00 8.81 248 LYS F C 1
ATOM 13793 O O . LYS F 1 269 ? 37.098 -60.915 -15.196 1.00 6.49 248 LYS F O 1
ATOM 13799 N N . TRP F 1 270 ? 37.917 -62.860 -14.409 1.00 6.38 249 TRP F N 1
ATOM 13800 C CA . TRP F 1 270 ? 39.128 -62.258 -13.870 1.00 9.51 249 TRP F CA 1
ATOM 13801 C C . TRP F 1 270 ? 40.019 -61.743 -14.990 1.00 7.55 249 TRP F C 1
ATOM 13802 O O . TRP F 1 270 ? 40.061 -62.315 -16.080 1.00 7.07 249 TRP F O 1
ATOM 13813 N N . ALA F 1 271 ? 40.738 -60.665 -14.706 1.00 5.87 250 ALA F N 1
ATOM 13814 C CA . ALA F 1 271 ? 41.893 -60.290 -15.505 1.00 8.54 250 ALA F CA 1
ATOM 13815 C C . ALA F 1 271 ? 43.120 -60.428 -14.617 1.00 9.65 250 ALA F C 1
ATOM 13816 O O . ALA F 1 271 ? 43.153 -59.893 -13.507 1.00 5.83 250 ALA F O 1
ATOM 13818 N N . ILE F 1 272 ? 44.118 -61.162 -15.094 1.00 9.80 251 ILE F N 1
ATOM 13819 C CA . ILE F 1 272 ? 45.371 -61.303 -14.362 1.00 12.00 251 ILE F CA 1
ATOM 13820 C C . ILE F 1 272 ? 46.494 -60.575 -15.097 1.00 19.85 251 ILE F C 1
ATOM 13821 O O . ILE F 1 272 ? 47.658 -60.630 -14.703 1.00 18.71 251 ILE F O 1
ATOM 13826 N N . HIS F 1 273 ? 46.119 -59.899 -16.177 1.00 17.03 252 HIS F N 1
ATOM 13827 C CA . HIS F 1 273 ? 47.029 -59.068 -16.951 1.00 15.79 252 HIS F CA 1
ATOM 13828 C C . HIS F 1 273 ? 46.202 -57.925 -17.527 1.00 15.05 252 HIS F C 1
ATOM 13829 O O . HIS F 1 273 ? 45.044 -58.133 -17.893 1.00 12.61 252 HIS F O 1
ATOM 13836 N N . PRO F 1 274 ? 46.782 -56.713 -17.589 1.00 17.81 253 PRO F N 1
ATOM 13837 C CA . PRO F 1 274 ? 46.082 -55.514 -18.069 1.00 20.07 253 PRO F CA 1
ATOM 13838 C C . PRO F 1 274 ? 45.361 -55.702 -19.402 1.00 11.16 253 PRO F C 1
ATOM 13839 O O . PRO F 1 274 ? 44.286 -55.131 -19.593 1.00 11.54 253 PRO F O 1
ATOM 13843 N N . LYS F 1 275 ? 45.937 -56.492 -20.303 1.00 12.18 254 LYS F N 1
ATOM 13844 C CA . LYS F 1 275 ? 45.339 -56.710 -21.620 1.00 17.60 254 LYS F CA 1
ATOM 13845 C C . LYS F 1 275 ? 43.997 -57.434 -21.555 1.00 16.57 254 LYS F C 1
ATOM 13846 O O . LYS F 1 275 ? 43.174 -57.308 -22.460 1.00 8.35 254 LYS F O 1
ATOM 13852 N N . GLN F 1 276 ? 43.780 -58.196 -20.489 1.00 12.08 255 GLN F N 1
ATOM 13853 C CA . GLN F 1 276 ? 42.567 -59.002 -20.380 1.00 7.84 255 GLN F CA 1
ATOM 13854 C C . GLN F 1 276 ? 41.346 -58.192 -19.950 1.00 8.62 255 GLN F C 1
ATOM 13855 O O . GLN F 1 276 ? 40.213 -58.654 -20.078 1.00 11.23 255 GLN F O 1
ATOM 13861 N N . VAL F 1 277 ? 41.575 -56.985 -19.443 1.00 8.75 256 VAL F N 1
ATOM 13862 C CA . VAL F 1 277 ? 40.480 -56.132 -18.993 1.00 10.10 256 VAL F CA 1
ATOM 13863 C C . VAL F 1 277 ? 39.554 -55.750 -20.147 1.00 9.60 256 VAL F C 1
ATOM 13864 O O . VAL F 1 277 ? 38.337 -55.906 -20.052 1.00 8.64 256 VAL F O 1
ATOM 13868 N N . ALA F 1 278 ? 40.135 -55.256 -21.237 1.00 12.41 257 ALA F N 1
ATOM 13869 C CA . ALA F 1 278 ? 39.354 -54.867 -22.406 1.00 8.97 257 ALA F CA 1
ATOM 13870 C C . ALA F 1 278 ? 38.627 -56.067 -23.014 1.00 8.17 257 ALA F C 1
ATOM 13871 O O . ALA F 1 278 ? 37.486 -55.953 -23.463 1.00 8.99 257 ALA F O 1
ATOM 13873 N N . LEU F 1 279 ? 39.292 -57.216 -23.018 1.00 8.36 258 LEU F N 1
ATOM 13874 C CA . LEU F 1 279 ? 38.709 -58.434 -23.570 1.00 9.95 258 LEU F CA 1
ATOM 13875 C C . LEU F 1 279 ? 37.494 -58.871 -22.759 1.00 11.45 258 LEU F C 1
ATOM 13876 O O . LEU F 1 279 ? 36.446 -59.194 -23.320 1.00 11.46 258 LEU F O 1
ATOM 13881 N N . ALA F 1 280 ? 37.639 -58.868 -21.436 1.00 10.25 259 ALA F N 1
ATOM 13882 C CA . ALA F 1 280 ? 36.546 -59.235 -20.544 1.00 10.24 259 ALA F CA 1
ATOM 13883 C C . ALA F 1 280 ? 35.364 -58.287 -20.716 1.00 9.50 259 ALA F C 1
ATOM 13884 O O . ALA F 1 280 ? 34.217 -58.724 -20.800 1.00 12.45 259 ALA F O 1
ATOM 13886 N N . ASN F 1 281 ? 35.649 -56.990 -20.775 1.00 10.26 260 ASN F N 1
ATOM 13887 C CA . ASN F 1 281 ? 34.604 -55.993 -20.977 1.00 12.34 260 ASN F CA 1
ATOM 13888 C C . ASN F 1 281 ? 33.903 -56.158 -22.321 1.00 10.51 260 ASN F C 1
ATOM 13889 O O . ASN F 1 281 ? 32.698 -55.944 -22.430 1.00 8.32 260 ASN F O 1
ATOM 13894 N N . GLU F 1 282 ? 34.666 -56.543 -23.338 1.00 12.58 261 GLU F N 1
ATOM 13895 C CA . GLU F 1 282 ? 34.120 -56.779 -24.672 1.00 12.52 261 GLU F CA 1
ATOM 13896 C C . GLU F 1 282 ? 33.105 -57.921 -24.670 1.00 14.14 261 GLU F C 1
ATOM 13897 O O . GLU F 1 282 ? 31.976 -57.767 -25.141 1.00 12.10 261 GLU F O 1
ATOM 13903 N N . VAL F 1 283 ? 33.514 -59.064 -24.130 1.00 12.65 262 VAL F N 1
ATOM 13904 C CA . VAL F 1 283 ? 32.680 -60.263 -24.134 1.00 12.08 262 VAL F CA 1
ATOM 13905 C C . VAL F 1 283 ? 31.483 -60.156 -23.185 1.00 14.19 262 VAL F C 1
ATOM 13906 O O . VAL F 1 283 ? 30.381 -60.601 -23.511 1.00 14.34 262 VAL F O 1
ATOM 13910 N N . PHE F 1 284 ? 31.696 -59.551 -22.021 1.00 8.70 263 PHE F N 1
ATOM 13911 C CA . PHE F 1 284 ? 30.657 -59.514 -20.993 1.00 9.73 263 PHE F CA 1
ATOM 13912 C C . PHE F 1 284 ? 29.765 -58.276 -21.046 1.00 15.73 263 PHE F C 1
ATOM 13913 O O . PHE F 1 284 ? 28.926 -58.063 -20.171 1.00 18.62 263 PHE F O 1
ATOM 13921 N N . THR F 1 285 ? 29.953 -57.464 -22.079 1.00 16.05 264 THR F N 1
ATOM 13922 C CA . THR F 1 285 ? 28.982 -56.436 -22.419 1.00 16.38 264 THR F CA 1
ATOM 13923 C C . THR F 1 285 ? 28.297 -56.910 -23.690 1.00 16.69 264 THR F C 1
ATOM 13924 O O . THR F 1 285 ? 28.950 -57.067 -24.722 1.00 18.93 264 THR F O 1
ATOM 13928 N N . PRO F 1 286 ? 26.985 -57.177 -23.611 1.00 19.01 265 PRO F N 1
ATOM 13929 C CA . PRO F 1 286 ? 26.225 -57.665 -24.768 1.00 20.46 265 PRO F CA 1
ATOM 13930 C C . PRO F 1 286 ? 26.386 -56.749 -25.977 1.00 26.51 265 PRO F C 1
ATOM 13931 O O . PRO F 1 286 ? 26.308 -55.527 -25.837 1.00 20.49 265 PRO F O 1
ATOM 13935 N N . SER F 1 287 ? 26.624 -57.340 -27.145 1.00 19.52 266 SER F N 1
ATOM 13936 C CA . SER F 1 287 ? 26.842 -56.570 -28.365 1.00 29.58 266 SER F CA 1
ATOM 13937 C C . SER F 1 287 ? 25.571 -55.845 -28.793 1.00 32.22 266 SER F C 1
ATOM 13938 O O . SER F 1 287 ? 24.465 -56.263 -28.451 1.00 22.79 266 SER F O 1
ATOM 13941 N N . GLU F 1 288 ? 25.741 -54.761 -29.545 1.00 30.86 267 GLU F N 1
ATOM 13942 C CA . GLU F 1 288 ? 24.615 -53.968 -30.031 1.00 34.24 267 GLU F CA 1
ATOM 13943 C C . GLU F 1 288 ? 23.642 -54.813 -30.851 1.00 29.44 267 GLU F C 1
ATOM 13944 O O . GLU F 1 288 ? 22.430 -54.595 -30.811 1.00 29.64 267 GLU F O 1
ATOM 13950 N N . THR F 1 289 ? 24.182 -55.780 -31.586 1.00 20.86 268 THR F N 1
ATOM 13951 C CA . THR F 1 289 ? 23.369 -56.722 -32.346 1.00 28.90 268 THR F CA 1
ATOM 13952 C C . THR F 1 289 ? 22.492 -57.556 -31.415 1.00 33.36 268 THR F C 1
ATOM 13953 O O . THR F 1 289 ? 21.291 -57.709 -31.645 1.00 24.10 268 THR F O 1
ATOM 13957 N N . ALA F 1 290 ? 23.103 -58.089 -30.360 1.00 32.31 269 ALA F N 1
ATOM 13958 C CA . ALA F 1 290 ? 22.396 -58.925 -29.394 1.00 29.93 269 ALA F CA 1
ATOM 13959 C C . ALA F 1 290 ? 21.285 -58.146 -28.697 1.00 23.37 269 ALA F C 1
ATOM 13960 O O . ALA F 1 290 ? 20.183 -58.660 -28.495 1.00 20.38 269 ALA F O 1
ATOM 13962 N N . VAL F 1 291 ? 21.582 -56.903 -28.333 1.00 24.82 270 VAL F N 1
ATOM 13963 C CA . VAL F 1 291 ? 20.609 -56.049 -27.664 1.00 24.65 270 VAL F CA 1
ATOM 13964 C C . VAL F 1 291 ? 19.459 -55.702 -28.604 1.00 26.13 270 VAL F C 1
ATOM 13965 O O . VAL F 1 291 ? 18.300 -55.651 -28.190 1.00 22.49 270 VAL F O 1
ATOM 13969 N N . THR F 1 292 ? 19.785 -55.478 -29.874 1.00 24.93 271 THR F N 1
ATOM 13970 C CA . THR F 1 292 ? 18.774 -55.163 -30.879 1.00 26.13 271 THR F CA 1
ATOM 13971 C C . THR F 1 292 ? 17.777 -56.308 -31.040 1.00 26.18 271 THR F C 1
ATOM 13972 O O . THR F 1 292 ? 16.565 -56.088 -31.037 1.00 23.93 271 THR F O 1
ATOM 13976 N N . GLU F 1 293 ? 18.293 -57.527 -31.174 1.00 20.54 272 GLU F N 1
ATOM 13977 C CA . GLU F 1 293 ? 17.441 -58.704 -31.303 1.00 21.86 272 GLU F CA 1
ATOM 13978 C C . GLU F 1 293 ? 16.545 -58.856 -30.081 1.00 23.89 272 GLU F C 1
ATOM 13979 O O . GLU F 1 293 ? 15.361 -59.173 -30.204 1.00 22.24 272 GLU F O 1
ATOM 13985 N N . ALA F 1 294 ? 17.120 -58.627 -28.904 1.00 22.13 273 ALA F N 1
ATOM 13986 C CA . ALA F 1 294 ? 16.381 -58.718 -27.650 1.00 17.69 273 ALA F CA 1
ATOM 13987 C C . ALA F 1 294 ? 15.208 -57.743 -27.622 1.00 18.75 273 ALA F C 1
ATOM 13988 O O . ALA F 1 294 ? 14.082 -58.123 -27.299 1.00 17.20 273 ALA F O 1
ATOM 13990 N N . ARG F 1 295 ? 15.475 -56.488 -27.968 1.00 16.87 274 ARG F N 1
ATOM 13991 C CA . ARG F 1 295 ? 14.435 -55.465 -27.977 1.00 20.14 274 ARG F CA 1
ATOM 13992 C C . ARG F 1 295 ? 13.367 -55.756 -29.029 1.00 18.94 274 ARG F C 1
ATOM 13993 O O . ARG F 1 295 ? 12.194 -55.444 -28.832 1.00 24.11 274 ARG F O 1
ATOM 14001 N N . GLU F 1 296 ? 13.778 -56.357 -30.143 1.00 18.70 275 GLU F N 1
ATOM 14002 C CA . GLU F 1 296 ? 12.837 -56.739 -31.191 1.00 21.01 275 GLU F CA 1
ATOM 14003 C C . GLU F 1 296 ? 11.911 -57.848 -30.708 1.00 22.90 275 GLU F C 1
ATOM 14004 O O . GLU F 1 296 ? 10.715 -57.845 -31.003 1.00 22.12 275 GLU F O 1
ATOM 14010 N N . ILE F 1 297 ? 12.472 -58.792 -29.960 1.00 20.77 276 ILE F N 1
ATOM 14011 C CA . ILE F 1 297 ? 11.695 -59.893 -29.402 1.00 19.93 276 ILE F CA 1
ATOM 14012 C C . ILE F 1 297 ? 10.690 -59.385 -28.371 1.00 16.33 276 ILE F C 1
ATOM 14013 O O . ILE F 1 297 ? 9.539 -59.828 -28.342 1.00 21.17 276 ILE F O 1
ATOM 14018 N N . LEU F 1 298 ? 11.125 -58.444 -27.538 1.00 16.24 277 LEU F N 1
ATOM 14019 C CA . LEU F 1 298 ? 10.240 -57.817 -26.562 1.00 20.77 277 LEU F CA 1
ATOM 14020 C C . LEU F 1 298 ? 9.095 -57.083 -27.257 1.00 28.04 277 LEU F C 1
ATOM 14021 O O . LEU F 1 298 ? 7.936 -57.197 -26.854 1.00 18.43 277 LEU F O 1
ATOM 14026 N N . ALA F 1 299 ? 9.428 -56.337 -28.308 1.00 22.54 278 ALA F N 1
ATOM 14027 C CA . ALA F 1 299 ? 8.426 -55.616 -29.088 1.00 25.29 278 ALA F CA 1
ATOM 14028 C C . ALA F 1 299 ? 7.455 -56.582 -29.756 1.00 22.13 278 ALA F C 1
ATOM 14029 O O . ALA F 1 299 ? 6.243 -56.361 -29.749 1.00 28.39 278 ALA F O 1
ATOM 14031 N N . ALA F 1 300 ? 7.993 -57.655 -30.327 1.00 18.91 279 ALA F N 1
ATOM 14032 C CA . ALA F 1 300 ? 7.173 -58.672 -30.977 1.00 19.61 279 ALA F CA 1
ATOM 14033 C C . ALA F 1 300 ? 6.195 -59.317 -29.994 1.00 24.90 279 ALA F C 1
ATOM 14034 O O . ALA F 1 300 ? 5.031 -59.561 -30.325 1.00 19.92 279 ALA F O 1
ATOM 14036 N N . MET F 1 301 ? 6.670 -59.581 -28.782 1.00 23.88 280 MET F N 1
ATOM 14037 C CA . MET F 1 301 ? 5.847 -60.222 -27.761 1.00 21.50 280 MET F CA 1
ATOM 14038 C C . MET F 1 301 ? 4.785 -59.280 -27.194 1.00 28.17 280 MET F C 1
ATOM 14039 O O . MET F 1 301 ? 3.703 -59.720 -26.806 1.00 23.74 280 MET F O 1
ATOM 14044 N N . ASP F 1 302 ? 5.095 -57.988 -27.145 1.00 23.65 281 ASP F N 1
ATOM 14045 C CA . ASP F 1 302 ? 4.106 -56.994 -26.742 1.00 30.02 281 ASP F CA 1
ATOM 14046 C C . ASP F 1 302 ? 2.985 -56.918 -27.771 1.00 30.80 281 ASP F C 1
ATOM 14047 O O . ASP F 1 302 ? 1.808 -56.815 -27.421 1.00 30.05 281 ASP F O 1
ATOM 14052 N N . ALA F 1 303 ? 3.362 -56.973 -29.044 1.00 25.29 282 ALA F N 1
ATOM 14053 C CA . ALA F 1 303 ? 2.398 -56.935 -30.134 1.00 26.46 282 ALA F CA 1
ATOM 14054 C C . ALA F 1 303 ? 1.509 -58.174 -30.113 1.00 26.88 282 ALA F C 1
ATOM 14055 O O . ALA F 1 303 ? 0.305 -58.090 -30.357 1.00 23.38 282 ALA F O 1
ATOM 14057 N N . ALA F 1 304 ? 2.110 -59.322 -29.814 1.00 22.38 283 ALA F N 1
ATOM 14058 C CA . ALA F 1 304 ? 1.372 -60.577 -29.732 1.00 23.91 283 ALA F CA 1
ATOM 14059 C C . ALA F 1 304 ? 0.360 -60.541 -28.590 1.00 22.30 283 ALA F C 1
ATOM 14060 O O . ALA F 1 304 ? -0.767 -61.013 -28.735 1.00 22.85 283 ALA F O 1
ATOM 14062 N N . LYS F 1 305 ? 0.768 -59.972 -27.459 1.00 22.19 284 LYS F N 1
ATOM 14063 C CA . LYS F 1 305 ? -0.116 -59.846 -26.304 1.00 27.67 284 LYS F CA 1
ATOM 14064 C C . LYS F 1 305 ? -1.340 -58.994 -26.618 1.00 30.60 284 LYS F C 1
ATOM 14065 O O . LYS F 1 305 ? -2.439 -59.277 -26.143 1.00 28.34 284 LYS F O 1
ATOM 14071 N N . ALA F 1 306 ? -1.142 -57.951 -27.420 1.00 27.76 285 ALA F N 1
ATOM 14072 C CA . ALA F 1 306 ? -2.237 -57.073 -27.820 1.00 27.70 285 ALA F CA 1
ATOM 14073 C C . ALA F 1 306 ? -3.209 -57.798 -28.745 1.00 19.85 285 ALA F C 1
ATOM 14074 O O . ALA F 1 306 ? -4.394 -57.474 -28.789 1.00 33.21 285 ALA F O 1
ATOM 14076 N N . ARG F 1 307 ? -2.700 -58.781 -29.482 1.00 28.88 286 ARG F N 1
ATOM 14077 C CA . ARG F 1 307 ? -3.537 -59.587 -30.363 1.00 27.69 286 ARG F CA 1
ATOM 14078 C C . ARG F 1 307 ? -4.170 -60.751 -29.610 1.00 28.73 286 ARG F C 1
ATOM 14079 O O . ARG F 1 307 ? -4.881 -61.565 -30.197 1.00 32.48 286 ARG F O 1
ATOM 14087 N N . GLY F 1 308 ? -3.906 -60.832 -28.312 1.00 28.88 287 GLY F N 1
ATOM 14088 C CA . GLY F 1 308 ? -4.405 -61.933 -27.510 1.00 24.12 287 GLY F CA 1
ATOM 14089 C C . GLY F 1 308 ? -3.623 -63.210 -27.753 1.00 26.73 287 GLY F C 1
ATOM 14090 O O . GLY F 1 308 ? -4.196 -64.296 -27.853 1.00 22.87 287 GLY F O 1
ATOM 14091 N N . GLU F 1 309 ? -2.304 -63.076 -27.852 1.00 22.41 288 GLU F N 1
ATOM 14092 C CA . GLU F 1 309 ? -1.429 -64.220 -28.083 1.00 24.60 288 GLU F CA 1
ATOM 14093 C C . GLU F 1 309 ? -0.279 -64.231 -27.081 1.00 22.92 288 GLU F C 1
ATOM 14094 O O . GLU F 1 309 ? 0.238 -63.179 -26.706 1.00 22.15 288 GLU F O 1
ATOM 14100 N N . GLY F 1 310 ? 0.114 -65.427 -26.653 1.00 16.86 289 GLY F N 1
ATOM 14101 C CA . GLY F 1 310 ? 1.230 -65.586 -25.739 1.00 16.83 289 GLY F CA 1
ATOM 14102 C C . GLY F 1 310 ? 2.442 -66.147 -26.455 1.00 21.88 289 GLY F C 1
ATOM 14103 O O . GLY F 1 310 ? 3.535 -66.220 -25.892 1.00 18.25 289 GLY F O 1
ATOM 14104 N N . ALA F 1 311 ? 2.240 -66.551 -27.706 1.00 18.94 290 ALA F N 1
ATOM 14105 C CA . ALA F 1 311 ? 3.319 -67.052 -28.546 1.00 23.31 290 ALA F CA 1
ATOM 14106 C C . ALA F 1 311 ? 3.175 -66.501 -29.961 1.00 26.97 290 ALA F C 1
ATOM 14107 O O . ALA F 1 311 ? 2.064 -66.228 -30.417 1.00 23.60 290 ALA F O 1
ATOM 14109 N N . THR F 1 312 ? 4.300 -66.329 -30.647 1.00 20.49 291 THR F N 1
ATOM 14110 C CA . THR F 1 312 ? 4.288 -65.891 -32.039 1.00 20.84 291 THR F CA 1
ATOM 14111 C C . THR F 1 312 ? 5.582 -66.299 -32.743 1.00 22.94 291 THR F C 1
ATOM 14112 O O . THR F 1 312 ? 6.411 -67.007 -32.171 1.00 18.98 291 THR F O 1
ATOM 14116 N N . VAL F 1 313 ? 5.746 -65.860 -33.987 1.00 26.38 292 VAL F N 1
ATOM 14117 C CA . VAL F 1 313 ? 6.921 -66.222 -34.773 1.00 24.53 292 VAL F CA 1
ATOM 14118 C C . VAL F 1 313 ? 7.856 -65.033 -34.973 1.00 20.01 292 VAL F C 1
ATOM 14119 O O . VAL F 1 313 ? 7.423 -63.944 -35.350 1.00 21.57 292 VAL F O 1
ATOM 14123 N N . TYR F 1 314 ? 9.139 -65.252 -34.703 1.00 20.94 293 TYR F N 1
ATOM 14124 C CA . TYR F 1 314 ? 10.163 -64.230 -34.896 1.00 22.80 293 TYR F CA 1
ATOM 14125 C C . TYR F 1 314 ? 11.341 -64.808 -35.674 1.00 24.78 293 TYR F C 1
ATOM 14126 O O . TYR F 1 314 ? 12.052 -65.676 -35.168 1.00 25.91 293 TYR F O 1
ATOM 14135 N N . LYS F 1 315 ? 11.541 -64.323 -36.897 1.00 24.16 294 LYS F N 1
ATOM 14136 C CA . LYS F 1 315 ? 12.599 -64.826 -37.777 1.00 23.06 294 LYS F CA 1
ATOM 14137 C C . LYS F 1 315 ? 12.547 -66.343 -37.942 1.00 21.22 294 LYS F C 1
ATOM 14138 O O . LYS F 1 315 ? 13.570 -67.026 -37.835 1.00 22.98 294 LYS F O 1
ATOM 14144 N N . GLY F 1 316 ? 11.351 -66.863 -38.193 1.00 19.85 295 GLY F N 1
ATOM 14145 C CA . GLY F 1 316 ? 11.186 -68.280 -38.454 1.00 20.74 295 GLY F CA 1
ATOM 14146 C C . GLY F 1 316 ? 11.252 -69.184 -37.236 1.00 22.05 295 GLY F C 1
ATOM 14147 O O . GLY F 1 316 ? 11.285 -70.406 -37.376 1.00 16.74 295 GLY F O 1
ATOM 14148 N N . ARG F 1 317 ? 11.274 -68.602 -36.040 1.00 19.53 296 ARG F N 1
ATOM 14149 C CA . ARG F 1 317 ? 11.284 -69.415 -34.824 1.00 22.59 296 ARG F CA 1
ATOM 14150 C C . ARG F 1 317 ? 10.236 -68.990 -33.797 1.00 21.42 296 ARG F C 1
ATOM 14151 O O . ARG F 1 317 ? 9.655 -67.907 -33.889 1.00 15.33 296 ARG F O 1
ATOM 14159 N N . LEU F 1 318 ? 9.998 -69.861 -32.824 1.00 19.65 297 LEU F N 1
ATOM 14160 C CA . LEU F 1 318 ? 9.040 -69.591 -31.759 1.00 22.73 297 LEU F CA 1
ATOM 14161 C C . LEU F 1 318 ? 9.589 -68.604 -30.737 1.00 21.59 297 LEU F C 1
ATOM 14162 O O . LEU F 1 318 ? 10.738 -68.714 -30.308 1.00 18.88 297 LEU F O 1
ATOM 14167 N N . VAL F 1 319 ? 8.766 -67.631 -30.362 1.00 18.24 298 VAL F N 1
ATOM 14168 C CA . VAL F 1 319 ? 9.017 -66.844 -29.162 1.00 15.51 298 VAL F CA 1
ATOM 14169 C C . VAL F 1 319 ? 7.750 -66.839 -28.311 1.00 20.32 298 VAL F C 1
ATOM 14170 O O . VAL F 1 319 ? 6.639 -66.791 -28.841 1.00 14.64 298 VAL F O 1
ATOM 14174 N N . ASP F 1 320 ? 7.918 -66.923 -26.996 1.00 16.57 299 ASP F N 1
ATOM 14175 C CA . ASP F 1 320 ? 6.780 -66.877 -26.084 1.00 17.14 299 ASP F CA 1
ATOM 14176 C C . ASP F 1 320 ? 7.111 -66.083 -24.825 1.00 15.92 299 ASP F C 1
ATOM 14177 O O . ASP F 1 320 ? 8.067 -65.308 -24.810 1.00 11.88 299 ASP F O 1
ATOM 14182 N N . ILE F 1 321 ? 6.317 -66.282 -23.776 1.00 13.72 300 ILE F N 1
ATOM 14183 C CA . ILE F 1 321 ? 6.490 -65.550 -22.522 1.00 14.95 300 ILE F CA 1
ATOM 14184 C C . ILE F 1 321 ? 7.887 -65.756 -21.929 1.00 12.66 300 ILE F C 1
ATOM 14185 O O . ILE F 1 321 ? 8.444 -64.854 -21.299 1.00 15.32 300 ILE F O 1
ATOM 14190 N N . ALA F 1 322 ? 8.458 -66.937 -22.148 1.00 8.47 301 ALA F N 1
ATOM 14191 C CA . ALA F 1 322 ? 9.811 -67.226 -21.675 1.00 11.60 301 ALA F CA 1
ATOM 14192 C C . ALA F 1 322 ? 10.842 -66.377 -22.410 1.00 15.39 301 ALA F C 1
ATOM 14193 O O . ALA F 1 322 ? 11.845 -65.964 -21.825 1.00 15.88 301 ALA F O 1
ATOM 14195 N N . SER F 1 323 ? 10.585 -66.120 -23.692 1.00 15.04 302 SER F N 1
ATOM 14196 C CA . SER F 1 323 ? 11.477 -65.312 -24.520 1.00 15.53 302 SER F CA 1
ATOM 14197 C C . SER F 1 323 ? 11.613 -63.899 -23.965 1.00 16.52 302 SER F C 1
ATOM 14198 O O . SER F 1 323 ? 12.642 -63.248 -24.146 1.00 12.37 302 SER F O 1
ATOM 14201 N N . ILE F 1 324 ? 10.569 -63.429 -23.289 1.00 12.53 303 ILE F N 1
ATOM 14202 C CA . ILE F 1 324 ? 10.605 -62.122 -22.649 1.00 14.52 303 ILE F CA 1
ATOM 14203 C C . ILE F 1 324 ? 11.680 -62.098 -21.566 1.00 18.08 303 ILE F C 1
ATOM 14204 O O . ILE F 1 324 ? 12.486 -61.167 -21.496 1.00 16.68 303 ILE F O 1
ATOM 14209 N N . LYS F 1 325 ? 11.696 -63.133 -20.732 1.00 14.55 304 LYS F N 1
ATOM 14210 C CA . LYS F 1 325 ? 12.681 -63.234 -19.659 1.00 17.18 304 LYS F CA 1
ATOM 14211 C C . LYS F 1 325 ? 14.097 -63.372 -20.213 1.00 16.13 304 LYS F C 1
ATOM 14212 O O . LYS F 1 325 ? 15.042 -62.811 -19.660 1.00 17.42 304 LYS F O 1
ATOM 14218 N N . GLN F 1 326 ? 14.236 -64.114 -21.308 1.00 12.78 305 GLN F N 1
ATOM 14219 C CA . GLN F 1 326 ? 15.531 -64.276 -21.961 1.00 13.73 305 GLN F CA 1
ATOM 14220 C C . GLN F 1 326 ? 16.041 -62.957 -22.535 1.00 16.77 305 GLN F C 1
ATOM 14221 O O . GLN F 1 326 ? 17.217 -62.617 -22.386 1.00 14.16 305 GLN F O 1
ATOM 14227 N N . ALA F 1 327 ? 15.154 -62.221 -23.199 1.00 15.18 306 ALA F N 1
ATOM 14228 C CA . ALA F 1 327 ? 15.517 -60.935 -23.783 1.00 14.81 306 ALA F CA 1
ATOM 14229 C C . ALA F 1 327 ? 15.918 -59.950 -22.693 1.00 18.40 306 ALA F C 1
ATOM 14230 O O . ALA F 1 327 ? 16.820 -59.133 -22.879 1.00 18.80 306 ALA F O 1
ATOM 14232 N N . GLU F 1 328 ? 15.247 -60.042 -21.550 1.00 18.06 307 GLU F N 1
ATOM 14233 C CA . GLU F 1 328 ? 15.540 -59.162 -20.425 1.00 17.21 307 GLU F CA 1
ATOM 14234 C C . GLU F 1 328 ? 16.895 -59.461 -19.786 1.00 17.45 307 GLU F C 1
ATOM 14235 O O . GLU F 1 328 ? 17.524 -58.567 -19.225 1.00 19.14 307 GLU F O 1
ATOM 14241 N N . VAL F 1 329 ? 17.343 -60.711 -19.870 1.00 13.20 308 VAL F N 1
ATOM 14242 C CA . VAL F 1 329 ? 18.679 -61.062 -19.398 1.00 15.53 308 VAL F CA 1
ATOM 14243 C C . VAL F 1 329 ? 19.721 -60.285 -20.199 1.00 18.78 308 VAL F C 1
ATOM 14244 O O . VAL F 1 329 ? 20.654 -59.713 -19.634 1.00 18.79 308 VAL F O 1
ATOM 14248 N N . ILE F 1 330 ? 19.539 -60.258 -21.517 1.00 14.88 309 ILE F N 1
ATOM 14249 C CA . ILE F 1 330 ? 20.431 -59.532 -22.416 1.00 17.88 309 ILE F CA 1
ATOM 14250 C C . ILE F 1 330 ? 20.433 -58.037 -22.110 1.00 20.70 309 ILE F C 1
ATOM 14251 O O . ILE F 1 330 ? 21.488 -57.434 -21.912 1.00 17.88 309 ILE F O 1
ATOM 14256 N N . VAL F 1 331 ? 19.241 -57.448 -22.075 1.00 15.25 310 VAL F N 1
ATOM 14257 C CA . VAL F 1 331 ? 19.083 -56.013 -21.841 1.00 19.76 310 VAL F CA 1
ATOM 14258 C C . VAL F 1 331 ? 19.619 -55.588 -20.472 1.00 23.60 310 VAL F C 1
ATOM 14259 O O . VAL F 1 331 ? 20.270 -54.548 -20.347 1.00 30.63 310 VAL F O 1
ATOM 14263 N N . ARG F 1 332 ? 19.354 -56.404 -19.456 1.00 25.08 311 ARG F N 1
ATOM 14264 C CA . ARG F 1 332 ? 19.810 -56.131 -18.095 1.00 24.22 311 ARG F CA 1
ATOM 14265 C C . ARG F 1 332 ? 21.325 -55.957 -18.027 1.00 31.20 311 ARG F C 1
ATOM 14266 O O . ARG F 1 332 ? 21.825 -55.015 -17.408 1.00 29.43 311 ARG F O 1
ATOM 14274 N N . GLN F 1 333 ? 22.051 -56.863 -18.676 1.00 25.69 312 GLN F N 1
ATOM 14275 C CA . GLN F 1 333 ? 23.509 -56.820 -18.667 1.00 26.37 312 GLN F CA 1
ATOM 14276 C C . GLN F 1 333 ? 24.049 -55.632 -19.457 1.00 37.66 312 GLN F C 1
ATOM 14277 O O . GLN F 1 333 ? 25.101 -55.083 -19.124 1.00 32.75 312 GLN F O 1
ATOM 14283 N N . ALA F 1 334 ? 23.327 -55.234 -20.500 1.00 31.44 313 ALA F N 1
ATOM 14284 C CA . ALA F 1 334 ? 23.750 -54.110 -21.328 1.00 30.01 313 ALA F CA 1
ATOM 14285 C C . ALA F 1 334 ? 23.483 -52.767 -20.645 1.00 33.62 313 ALA F C 1
ATOM 14286 O O . ALA F 1 334 ? 24.215 -51.803 -20.861 1.00 33.37 313 ALA F O 1
ATOM 14288 N N . GLU F 1 335 ? 22.446 -52.713 -19.813 1.00 30.52 314 GLU F N 1
ATOM 14289 C CA . GLU F 1 335 ? 22.011 -51.455 -19.210 1.00 32.28 314 GLU F CA 1
ATOM 14290 C C . GLU F 1 335 ? 22.698 -51.104 -17.888 1.00 39.02 314 GLU F C 1
ATOM 14291 O O . GLU F 1 335 ? 22.462 -50.029 -17.334 1.00 41.41 314 GLU F O 1
ATOM 14297 N N . MET F 1 336 ? 23.534 -52.003 -17.378 1.00 40.28 315 MET F N 1
ATOM 14298 C CA . MET F 1 336 ? 24.224 -51.748 -16.117 1.00 41.70 315 MET F CA 1
ATOM 14299 C C . MET F 1 336 ? 25.619 -51.164 -16.334 1.00 41.97 315 MET F C 1
ATOM 14300 O O . MET F 1 336 ? 25.819 -50.296 -17.185 1.00 49.54 315 MET F O 1
#

Sequence (1881 aa):
FRLQPAPPARPNRCQLFGPGSRPALFEKMAASAADVINLDLEDSVAPDDKAQARANIIEAINGLDWGRKYLSVRINGLDTPFWYRDVVDLLEQAGDRLDQIMIPKVGCAADVYAVDALVTAIERAKGRTKPLSFEVIIESAAGIAHVEEIAASSPRLQAMMSLGAADFAASMGMQTTGIGGTQENYYMLHDGQKHWSDPWHWAQAAIVAACRTHGILPVDGPFGDFSDDEGFRAQARRSATLGMVGKWAIHPKQVALANEVFTPSETAVTEAREILAAMDAAKARGEGATVYKGRLVDIASIKQAEVIVRQAEMSFRLQPAPPARPNRCQLFGPGSRPALFEKMAASAADVINLDLEDSVAPDDKAQARANIIEAINGLDWGRKYLSVRINGLDTPFWYRDVVDLLEQAGDRLDQIMIPKVGCAADVYAVDALVTAIERAKGRTKPLSFEVIIESAAGIAHVEEIAASSPRLQAMMSLGAADFAASMGMQTTGIGGTQENYYMLHDGQKHWSDPWHWAQAAIVAACRTHGILPVDGPFGDFSDDEGFRAQARRSATLGMVGKWAIHPKQVALANEVFTPSETAVTEAREILAAMDAAKARGEGATVYKGRLVDIASIKQAEVIVRQAEMSFRLQPAPPARPNRCQLFGPGSRPALFEKMAASAADVINLDLEDSVAPDDKAQARANIIEAINGLDWGRKYLSVRINGLDTPFWYRDVVDLLEQAGDRLDQIMIPKVGCAADVYAVDALVTAIERAKGRTKPLSFEVIIESAAGIAHVEEIAASSPRLQAMMSLGAADFAASMGMQTTGIGGTQENYYMLHDGQKHWSDPWHWAQAAIVAACRTHGILPVDGPFGDFSDDEGFRAQARRSATLGMVGKWAIHPKQVALANEVFTPSETAVTEAREILAAMDAAKARGEGATVYKGRLVDIASIKQAEVIVRQAEMSFRLQPAPPARPNRCQLFGPGSRPALFEKMAASAADVINLDLEDSVAPDDKAQARANIIEAINGLDWGRKYLSVRINGLDTPFWYRDVVDLLEQAGDRLDQIMIPKVGCAADVYAVDALVTAIERAKGRTKPLSFEVIIESAAGIAHVEEIAASSPRLQAMMSLGAADFAASMGMQTTGIGGTQENYYMLHDGQKHWSDPWHWAQAAIVAACRTHGILPVDGPFGDFSDDEGFRAQARRSATLGMVGKWAIHPKQVALANEVFTPSETAVTEAREILAAMDAAKARGEGATVYKGRLVDIASIKQAEVIVRQAEMFRLQPAPPARPNRCQLFGPGSRPALFEKMAASAADVINLDLEDSVAPDDKAQARANIIEAINGLDWGRKYLSVRINGLDTPFWYRDVVDLLEQAGDRLDQIMIPKVGCAADVYAVDALVTAIERAKGRTKPLSFEVIIESAAGIAHVEEIAASSPRLQAMMSLGAADFAASMGMQTTGIGGTQENYYMLHDGQKHWSDPWHWAQAAIVAACRTHGILPVDGPFGDFSDDEGFRAQARRSATLGMVGKWAIHPKQVALANEVFTPSETAVTEAREILAAMDAAKARGEGATVYKGRLVDIASIKQAEVIVRQAEMFRLQPAPPARPNRCQLFGPGSRPALFEKMAASAADVINLDLEDSVAPDDKAQARANIIEAINGLDWGRKYLSVRINGLDTPFWYRDVVDLLEQAGDRLDQIMIPKVGCAADVYAVDALVTAIERAKGRTKPLSFEVIIESAAGIAHVEEIAASSPRLQAMMSLGAADFAASMGMQTTGIGGTQENYYMLHDGQKHWSDPWHWAQAAIVAACRTHGILPVDGPFGDFSDDEGFRAQARRSATLGMVGKWAIHPKQVALANEVFTPSETAVTEAREILAAMDAAKARGEGATVYKGRLVDIASIKQAEVIVRQAEM

Solvent-accessible surface area: 60006 Å² total; per-residue (Å²): 55,186,146,56,71,92,47,36,93,44,56,1,56,0,0,11,24,7,33,0,29,118,65,90,51,3,123,148,12,17,89,28,66,1,24,0,0,0,0,1,0,7,13,19,0,4,64,140,34,10,67,110,0,19,51,23,0,15,118,6,4,82,54,55,124,2,52,240,34,45,0,0,0,18,0,2,1,14,51,32,43,60,1,6,56,0,0,0,21,0,1,54,100,6,31,87,62,0,14,0,0,0,1,2,54,1,14,29,26,22,14,0,53,1,0,11,1,0,0,14,1,0,15,72,47,116,54,42,116,68,92,3,9,0,1,0,0,0,7,19,0,24,0,2,35,44,15,49,86,0,2,59,19,10,142,36,8,42,0,0,1,3,3,6,7,10,7,0,14,17,4,9,3,46,18,6,20,9,10,5,42,13,96,67,0,5,0,33,24,124,62,120,80,23,19,4,3,6,3,5,23,4,0,7,6,0,0,1,2,0,23,14,58,10,7,10,0,0,4,2,13,10,3,48,30,72,50,54,92,8,1,48,2,4,0,57,2,0,8,4,4,0,4,12,0,1,9,0,36,45,102,107,2,9,69,14,0,21,82,25,11,50,19,62,154,107,34,24,74,42,0,110,76,0,40,62,26,3,102,46,0,69,94,134,28,59,0,24,27,92,20,150,24,30,24,0,16,35,4,0,46,84,0,0,74,12,5,14,136,32,32,119,82,94,13,168,144,62,73,92,46,34,89,40,58,6,71,0,0,9,23,2,24,0,30,132,70,81,38,5,117,145,8,20,87,30,65,1,22,0,0,0,0,2,0,6,12,15,0,0,64,125,31,14,67,109,0,17,55,24,0,15,134,6,2,82,60,50,124,3,52,227,32,46,0,0,0,16,0,2,0,15,54,29,43,60,1,5,61,0,0,0,21,0,1,48,101,6,34,89,63,0,13,0,0,0,1,2,53,1,13,28,25,22,16,0,54,1,0,10,0,1,0,14,1,0,15,69,50,100,54,40,119,71,91,3,9,0,1,0,0,0,6,18,0,22,0,3,33,44,16,47,83,0,1,59,20,10,141,33,7,42,0,0,0,3,3,7,8,10,7,0,14,16,4,10,3,49,18,8,19,7,11,5,41,15,96,69,0,4,0,32,28,123,60,110,79,21,21,4,3,6,3,5,24,4,0,5,6,0,0,2,3,0,22,13,60,10,6,10,0,0,4,2,15,9,0,51,30,67,51,52,89,8,1,45,2,6,0,59,1,0,8,3,4,0,4,14,0,2,8,0,34,52,98,95,2,8,70,14,0,21,85,24,11,53,20,66,153,108,33,22,72,40,0,111,76,0,42,62,27,4,98,49,0,96,91,135,29,60,2,25,27,90,20,146,25,36,23,0,17,29,4,0,51,79,0,0,70,10,6,16,134,40,34,117,94,89,14,166,139,57,72,89,49,34,94,42,57,3,63,0,0,10,23,2,22,0,28,127,72,76,37,5,119,145,8,20,88,28,64,0,24,0,0,0,0,2,0,7,11,15,0,3,55,128,33,11,67,106,0,19,42,18,0,14,118,6,3,84,60,53,124,3,53,233,34,47,0,0,0,16,0,2,0,14,49,30,43,59,1,4,59,0,0,0,22,0,1,57,102,5,33,88,60,0,16,0,0,0,1,3,50,1,13,31,25,22,16,0,31,0,0,10,0,0,0,14,2,0,14,84,46,116,53,41,119,75,88,3,8,0,1,0,0,0,8,19,0,23,0,3,34,42,15,49,85,0,1,58,19,10,136,36,8,44,0,0,1,2,2,7,8,10,7,0,13,16,4,10,4,49,17,12,19,8,11,5,41,14,99,69,0,4,0,28,26,129,58,126,77,24,19,3,2,6,2,5,21,3,1,6,6,0,0,1,2,0,24,14,59,10,7,9,0,0,4,1,14,10,0,48,29,69,53,59,90,8,1,48,2,4,0,59,1,0,8,4,4,0,4,13,0,2,9,0,35,49,99,104,2,8,70,12,0,21,82,22,9,54,19,66,124,111,34,5,59,45,0,110,72,0,43,63,26,5,86,48,0,112,92,137,28,52,1,25,28,89,17,156,23,41,23,0,20,29,4,0,47,85,0,0,70,15,4,20,148,38,31,117,94,99,17,162,118,51,74,89,46,35,97,42,49,2,55,0,0,7,22,1,20,0,29,129,67,82,39,6,119,145,9,21,88,30,65,2,22,0,0,0,0,2,0,6,12,16,0,3,64,141,33,15,66,106,0,21,56,25,0,15,132,7,2,82,60,53,125,3,50,242,30,43,0,0,0,17,0,2,1,16,42,30,43,59,1,3,67,0,0,0,20,0,1,53,101,6,32,92,62,0,14,0,0,0,0,2,48,1,13,32,25,22,15,0,34,1,0,10,0,0,0,14,2,0,14,65,48,114,52,41,117,76,91,2,8,0,0,0,0,0,7,19,0,22,0,3,34,41,14,48,85,0,2,59,18,11,129,34,7,42,0,0,0,2,3,6,7,9,6,0,12,17,4,10,3,46,18,8,18,9,12,5,42,14,99,68,0,5,0,32,26,127,62,119,80,23,19,4,3,6,3,4,22,3,0,7,6,0,0,1,2,0,24,14,61,9,6,9,0,0,4,1,14,11,1,46,29,67,50,54,85,8,1,55,2,5,0,58,1,0,8,3,4,0,4,13,0,2,9,0,36,60,98,100,2,8,70,14,0,20,80,24,9,50,20,64,156,112,32,21,70,38,0,114,72,0,42,59,26,6,99,48,0,112,92,136,27,66,2,22,29,91,20,152,26,36,25,0,17,30,3,0,51,83,0,0,71,11,5,16,137,29,37,117,77,59,172,124,68,72,91,49,34,93,42,56,2,56,0,0,8,22,2,26,0,32,143,66,66,37,7,113,134,8,17,89,29,66,4,20,0,0,0,0,2,0,6,12,14,0,4,58,128,32,11,68,108,0,20,52,24,0,25,121,3,3,84,56,64,122,3,50,241,31,45,0,0,0,14,0,2,0,15,49,32,41,58,0,3,66,0,1,0,30,1,2,43,110,6,33,86,62,0,13,0,1,0,1,2,53,1,13,30,25,23,15,0,37,1,0,8,0,0,0,13,0,0,15,65,49,112,52,39,115,72,88,3,8,0,1,0,0,0,7,18,0,22,0,3,34,45,15,48,85,0,2,59,18,9,124,35,7,42,0,0,1,3,4,6,8,10,7,0,12,17,5,10,3,47,17,9,18,8,10,6,38,16,98,66,0,5,0,32,29,129,67,118,80,12,20,3,2,7,2,5,21,4,0,6,6,0,0,1,2,0,23,14,60,9,7,9,0,0,4,1,14,11,0,50,29,68,50,57,95,8,1,48,2,5,0,59,1,0,8,3,4,1,4,14,0,2,9,0,37,49,97,102,2,8,69,12,0,23,83,25,10,54,20,64,127,110,33,11,57,41,0,115,78,0,40,61,26,0,96,48,0,74,93,135,30,61,1,26,28,92,20,151,22,38,23,0,17,21,5,0,26,62,0,0,74,9,5,14,138,32,35,120,81,60,193,123,69,72,92,48,33,93,42,56,2,56,0,0,10,22,6,28,0,31,131,65,82,44,4,120,140,11,18,89,28,63,1,23,0,0,0,0,1,0,6,11,16,0,4,59,141,34,10,66,112,0,20,52,23,0,13,114,7,4,83,54,51,124,3,52,239,33,44,0,0,0,16,0,2,1,14,46,30,42,55,1,5,62,0,0,0,22,0,1,54,100,6,34,91,63,0,15,0,0,0,1,2,51,1,13,31,26,22,16,0,53,1,0,11,0,0,0,14,1,0,14,76,48,116,54,39,116,72,90,3,8,0,1,0,0,0,7,20,0,24,0,3,34,41,15,48,83,0,2,61,20,10,140,35,7,41,0,0,0,2,3,7,6,8,6,0,11,17,4,9,4,50,18,7,19,11,10,4,42,15,96,70,0,4,0,32,25,121,63,115,81,22,21,4,3,7,4,6,22,4,0,6,6,0,0,1,2,0,24,14,60,10,7,9,0,0,4,1,14,11,2,47,30,72,50,59,94,8,2,47,2,5,0,58,1,0,8,3,4,1,4,11,0,2,8,0,36,46,100,104,2,9,69,13,0,22,84,25,11,51,19,66,149,103,34,23,72,44,0,114,74,0,40,62,28,0,96,47,0,76,94,133,30,55,1,25,29,89,20,150,25,33,24,0,17,25,4,0,28,64,0,0,71,12,5,14,136,33,35,118,82

CATH classification: 3.20.20.60

Radius of gyration: 35.53 Å; Cα contacts (8 Å, |Δi|>4): 4561; chains: 6; bounding box: 91×87×94 Å

B-factor: mean 16.08, std 10.7, range [2.09, 80.95]

Organism: Cereibacter sphaeroides (strain ATCC 17023 / DSM 158 / JCM 6121 / CCUG 31486 / LMG 2827 / NBRC 12203 / NCIMB 8253 / ATH 2.4.1.) (NCBI:txid272943)

Nearest PDB structures (foldseek):
  4l9z-assembly1_D  TM=1.003E+00  e=1.359E-63  Cereibacter sphaeroides 2.4.1
  4l9y-assembly1_B  TM=1.002E+00  e=6.386E-52  Cereibacter sphaeroides 2.4.1
  5ugr-assembly1_A  TM=8.584E-01  e=8.382E-40  Methylorubrum extorquens AM1
  5vxc-assembly1_A  TM=9.222E-01  e=1.323E-22  Homo sapiens
  3qqw-assembly1_C  TM=8.066E-01  e=8.160E-16  Cupriavidus pinatubonensis JMP134

Secondary structure (DSSP, 8-state):
--SSPPPP-S--SEEEEEETT-GGGHHHHHTSS-SEEEEESSTTS-GGGHHHHHHHHHHHHHHS--TT-EEEEE---TTSSSHHHHHHHHHHHS-TT--EEEE-S--SHHHHHHHHHHHHHHHHHHT-SSPPEEEEEE-SHHHHHTHHHHHTS-TTEEEEEE-HHHHHHHHT-S----SS--TT-EEEETTEEEE--TTHHHHHHHHHHHHHHT-EEEB---S-TT-HHHHHHHHHHHHHHT---EEESSTHHHHHHHHHTS--HHHHHHHHHHHHHHHHHHHTT-SEEEETTEEEEHHHHHHHHHHHHHHH-/--SPPPPPP-S--SEEEEEETT-GGGHHHHHHSS-SEEEEESSTTS-GGGHHHHHHHHHHHHHHS--TT-EEEEEPPPTTSSSHHHHHHHHHHH--TT--EEEE-S--SHHHHHHHHHHHHHHHHHHT-SSPPEEEEEE-SHHHHHTHHHHHTS-TTEEEEEE-HHHHHHHHT-S--S-SS--TT-EEEETTEEEE--TTHHHHHHHHHHHHHHT-EEEB---S-TT-HHHHHHHHHHHHHHT---EEESSTHHHHHHHHHHS--HHHHHHHHHHHHHHHHHHHTT-SEEEETTEEEEHHHHHHHHHHHHHH--/--SPPPPPP-S--SEEEEEETT-GGGHHHHHHSS-SEEEEESSTTS-GGGHHHHHHHHHHHHHHS--TTPEEEEEPPPTTSSSHHHHHHHHHHHS-TT--EEEEPS--SHHHHHHHHHHHHHHHHHHT-SSPPEEEEEE-SHHHHHTHHHHHTS-TTEEEEEE-HHHHHHHHT-S--S-SS--TT-EEEETTEEEE--TTHHHHHHHHHHHHHHT-EEEE---S-TT-HHHHHHHHHHHHHHT---EEESSHHHHHHHHHHTS--HHHHHHHHHHHHHHHHHHHTT-SEEEETTEEEEHHHHHHHHHHHHHH--/--SPPPPPP-S--SEEEEEETT-GGGHHHHHTSS-SEEEEESSTTS-GGGHHHHHHHHHHHHHHS--TTPEEEEEPPPTTSSSHHHHHHHHHHH--TT--EEEE-S--SHHHHHHHHHHHHHHHHHHT-SSPPEEEEEE-SHHHHHTHHHHHTS-TTEEEEEE-HHHHHHHHT-S--S-SS--TT-EEEETTEEEE--TTHHHHHHHHHHHHHTT-EEEB-----TT-HHHHHHHHHHHHHHT---EEESSTHHHHHHHHHHS--HHHHHHHHHHHHHHHHHHHTT-SEEEETTEEEEHHHHHHHHHHHHHH--/--SPPPPP-S--SEEEEEETT-GGGHHHHHTSS-SEEEEESSTTS-GGGHHHHHHHHHHHHHHS--TT-EEEEE---TTSSSHHHHHHHHHHHS-TT--EEEEPS--SHHHHHHHHHHHHHHHHHHT-SSPPEEEEEE-SHHHHHTHHHHHTS-TTEEEEEE-HHHHHHHHT-S--S-SS--TT-EEEETTEEEE--TTHHHHHHHHHHHHHHT-EEEB---S-TT-HHHHHHHHHHHHHHT---EEESSTHHHHHHHHHTS--HHHHHHHHHHHHHHHHHHHTT-SEEEETTEEEEHHHHHHHHHHHHHH--/--SPPPPP-S--SEEEEEETT-GGGHHHHHTSS-SEEEEESSTTS-GGGHHHHHHHHHHHHHHS--TT-EEEEE---TTSSSHHHHHHHHHHHS-TT--EEEEPS--SHHHHHHHHHHHHHHHHHHT-SSPPEEEEEE-SHHHHHTHHHHHTS-TTEEEEEE-HHHHHHHHT-S--S-SS--TT-EEEETTEEEE--TTHHHHHHHHHHHHHHT-EEEB---S-TT-HHHHHHHHHHHHHHT---EEESSTHHHHHHHHHHS--HHHHHHHHHHHHHHHHHHHTT-SEEEETTEEEEHHHHHHHHHHHHHHH-